Protein 6L2G (pdb70)

Nearest PDB structures (foldseek):
  6l2g-assembly1_C  TM=1.000E+00  e=7.480E-88  Aspergillus fumigatus A1163
  6bn2-assembly1_A-2  TM=9.651E-01  e=4.406E-56  Elizabethkingia anophelis NUHP1
  6arl-assembly1_B  TM=9.585E-01  e=3.674E-53  Aspergillus fumigatus Af293
  4o9a-assembly1_A  TM=9.532E-01  e=1.031E-50  Cupriavidus necator H16
  8gqj-assembly1_A  TM=9.612E-01  e=7.511E-50  Pseudomonas aeruginosa PAO1

Secondary structure (DSSP, 8-state):
-PPP-EEEEEEE---EETTSTTTTS-HHHHHHHHHHHHHHTT-S-GGGEEEEEEE-S--TTS-S-HHHHHHHTTT--TTSEEEEEE---HHHHHHHHHHHHHHTTS-SEEEEEEEEESTTPPEEE--GGGS-SSS-EEEB-SIIIIIIB-SSS-SBHHHHHHHHHHHTT--HHHHHHHHHHHHHHHHHHHHTTTTTTTB--EEE--SSS-EEE-S-SSTT---GGGGGGPPPSS--SS-----TTTBPPPEEEEEEEEEE-HHHHHHH-TT-TT-EEEEEEEEEE--GGGGGGHHHHHHHHHHHHHT--GGGEEEEEE--SBHHHHHHHHHHTT-TTSEESBTB-HHHH---HHHHHHHHHHHHHTT--TT-EEEEEEEETTTEEEEEEEEE-S--/----EEEEEEEE---EETTSTTTTS-HHHHHHHHHHHHHHHHT--GGGEEEEEEE-S--TTS-S-HHHHHHHHTT--TTSEEEEEE---HHHHHHHHHHHHHHTTS-SEEEEEEEEESTT--EEE--GGGS-SSS-EEEPBHIIIIIIB-SSS-SBHHHHHHHHHHHTT--HHHHHHHHHHHHHHHHHHHHTTTTTTTB--EEE--SS--EEE-S-SSTT---HHHHTTSPPSS--SS-----STTBPPBEEEEEEEEEEEHHHHHHH-TT-TT-EEEEEEEEEE--GGGGGGHHHHHHHHHHHHTT--GGGEEEEEE--SBHHHHHHHHHHHT-TTSEESBTB-HHHH-B-HHHHHHHHHHHHHTT--TT-EEEEEEEETTTEEEEEEEEE-S--/----EEEEEEEE---EETTSTTTTS-HHHHHHHHHHHHHHHHT--GGGEEEEEEE-S--TTS-S-HHHHHHHHTT--TTSEEEEEE---HHHHHHHHHHHHHHTTS-SEEEEEEEEESTT--EEE--GGGS-SSS-EEEB-SIIIIIIB-SSS-SBHHHHHHHHHHHTT--HHHHHHHHHHHHHHHHHHHHTTTTTTTB--EEEE-SS-EEEE-S-SSTT---HHHHTTPPPSS--SS-----SSSB---EEEEEEEEEEEHHHHHHH-SS-TT-EEEEEEEEEE--GGGGGGHHHHHHHHHHHHHT--GGGEEEEEE--SBHHHHHHHHHHTT-TTSEESTT--HHHH---HHHHHHHHHHHHHTTPPTT-EEEEEEEETTTEEEEEEEEE-S--/----EEE---EE---EETTSTTTTS-HHHHHHHHHHHHHHHH-S-GGGEEEEEEE-S--TTS-S-HHHHHHHHTT--TTSEEEEEE---HHHHHHHHHHHHHHTTS-SEEEEEEEEESTTPPEEE--GGGS-SSS-EEEB-SIIIIIIEETTTTEEHHHHHHHHHHHTT--HHHHHHHHHHHHHHHHHHHHTTTTTTTB--EEEE-SSSEEEE-S-SSSS---TTGGGTPPPSS-TTTT----TTTBPPPEEEEEEEEEEEHHHHHHH-TT-TT-EEEEEEEEEE--GGGGGGTHHHHHHHHHHHHT--GGGEEEEEE--SBHHHHHHHHHHHT-TTSEESTT--HHHH---HHHHHHHHHHHHHHT--TT-EEEEEEEETTTEEEEEEEEE-S--

B-factor: mean 67.39, std 19.97, range [35.02, 165.31]

Structure (mmCIF, N/CA/C/O backbone):
data_6L2G
#
_entry.id   6L2G
#
_cell.length_a   61.513
_cell.length_b   174.780
_cell.length_c   179.120
_cell.angle_alpha   90.000
_cell.angle_beta   90.000
_cell.angle_gamma   90.000
#
_symmetry.space_group_name_H-M   'P 21 21 21'
#
loop_
_entity.id
_entity.type
_entity.pdbx_description
1 polymer 'Acetyl-CoA-acetyltransferase, putative'
2 water water
#
loop_
_atom_site.group_PDB
_atom_site.id
_atom_site.type_symbol
_atom_site.label_atom_id
_atom_site.label_alt_id
_atom_site.label_comp_id
_atom_site.label_asym_id
_atom_site.label_entity_id
_atom_site.label_seq_id
_atom_site.pdbx_PDB_ins_code
_atom_site.Cartn_x
_atom_site.Cartn_y
_atom_site.Cartn_z
_atom_site.occupancy
_atom_site.B_iso_or_equiv
_atom_site.auth_seq_id
_atom_site.auth_comp_id
_atom_site.auth_asym_id
_atom_site.auth_atom_id
_atom_site.pdbx_PDB_model_num
ATOM 1 N N . GLU A 1 1 ? 19.095 43.370 7.744 1.00 83.85 36 GLU A N 1
ATOM 2 C CA . GLU A 1 1 ? 19.328 44.274 6.575 1.00 82.18 36 GLU A CA 1
ATOM 3 C C . GLU A 1 1 ? 19.683 43.392 5.366 1.00 73.19 36 GLU A C 1
ATOM 4 O O . GLU A 1 1 ? 20.839 43.410 4.916 1.00 69.97 36 GLU A O 1
ATOM 10 N N . ILE A 1 2 ? 18.708 42.605 4.896 1.00 69.77 37 ILE A N 1
ATOM 11 C CA . ILE A 1 2 ? 18.803 41.714 3.699 1.00 63.97 37 ILE A CA 1
ATOM 12 C C . ILE A 1 2 ? 19.052 42.585 2.462 1.00 70.37 37 ILE A C 1
ATOM 13 O O . ILE A 1 2 ? 18.156 43.398 2.147 1.00 71.73 37 ILE A O 1
ATOM 18 N N . GLN A 1 3 ? 20.201 42.398 1.794 1.00 64.35 38 GLN A N 1
ATOM 19 C CA . GLN A 1 3 ? 20.617 43.139 0.570 1.00 70.92 38 GLN A CA 1
ATOM 20 C C . GLN A 1 3 ? 19.922 42.531 -0.664 1.00 62.80 38 GLN A C 1
ATOM 21 O O . GLN A 1 3 ? 19.372 41.418 -0.550 1.00 57.23 38 GLN A O 1
ATOM 27 N N . GLU A 1 4 ? 19.938 43.265 -1.783 1.00 60.80 39 GLU A N 1
ATOM 28 C CA . GLU A 1 4 ? 19.411 42.858 -3.111 1.00 67.43 39 GLU A CA 1
ATOM 29 C C . GLU A 1 4 ? 20.565 42.304 -3.952 1.00 66.06 39 GLU A C 1
ATOM 30 O O . GLU A 1 4 ? 21.707 42.751 -3.749 1.00 62.48 39 GLU A O 1
ATOM 36 N N . ALA A 1 5 ? 20.279 41.379 -4.873 1.00 63.02 40 ALA A N 1
ATOM 37 C CA . ALA A 1 5 ? 21.295 40.732 -5.732 1.00 58.89 40 ALA A CA 1
ATOM 38 C C . ALA A 1 5 ? 20.922 40.944 -7.196 1.00 56.99 40 ALA A C 1
ATOM 39 O O . ALA A 1 5 ? 19.757 40.737 -7.541 1.00 57.31 40 ALA A O 1
ATOM 41 N N . TYR A 1 6 ? 21.916 41.298 -8.011 1.00 58.00 41 TYR A N 1
ATOM 42 C CA . TYR A 1 6 ? 21.766 41.706 -9.427 1.00 61.98 41 TYR A CA 1
ATOM 43 C C . TYR A 1 6 ? 22.535 40.739 -10.329 1.00 56.98 41 TYR A C 1
ATOM 44 O O . TYR A 1 6 ? 23.683 40.401 -10.031 1.00 57.01 41 TYR A O 1
ATOM 53 N N . ILE A 1 7 ? 21.903 40.296 -11.410 1.00 58.75 42 ILE A N 1
ATOM 54 C CA . ILE A 1 7 ? 22.596 39.578 -12.514 1.00 56.12 42 ILE A CA 1
ATOM 55 C C . ILE A 1 7 ? 23.249 40.650 -13.384 1.00 58.73 42 ILE A C 1
ATOM 56 O O . ILE A 1 7 ? 22.511 41.536 -13.861 1.00 62.48 42 ILE A O 1
ATOM 61 N N . LEU A 1 8 ? 24.574 40.599 -13.532 1.00 52.04 43 LEU A N 1
ATOM 62 C CA . LEU A 1 8 ? 25.349 41.630 -14.260 1.00 51.14 43 LEU A CA 1
ATOM 63 C C . LEU A 1 8 ? 25.561 41.177 -15.710 1.00 52.90 43 LEU A C 1
ATOM 64 O O . LEU A 1 8 ? 25.712 42.064 -16.580 1.00 58.39 43 LEU A O 1
ATOM 69 N N . SER A 1 9 ? 25.526 39.866 -15.965 1.00 50.68 44 SER A N 1
ATOM 70 C CA . SER A 1 9 ? 25.998 39.234 -17.227 1.00 50.19 44 SER A CA 1
ATOM 71 C C . SER A 1 9 ? 25.680 37.742 -17.209 1.00 48.69 44 SER A C 1
ATOM 72 O O . SER A 1 9 ? 25.498 37.183 -16.110 1.00 45.95 44 SER A O 1
ATOM 75 N N . GLY A 1 10 ? 25.654 37.140 -18.392 1.00 52.73 45 GLY A N 1
ATOM 76 C CA . GLY A 1 10 ? 25.185 35.760 -18.627 1.00 54.65 45 GLY A CA 1
ATOM 77 C C . GLY A 1 10 ? 25.771 35.210 -19.916 1.00 52.77 45 GLY A C 1
ATOM 78 O O . GLY A 1 10 ? 25.786 35.946 -20.929 1.00 57.65 45 GLY A O 1
ATOM 79 N N . ALA A 1 11 ? 26.269 33.979 -19.899 1.00 46.94 46 ALA A N 1
ATOM 80 C CA . ALA A 1 11 ? 26.793 33.317 -21.109 1.00 45.45 46 ALA A CA 1
ATOM 81 C C . ALA A 1 11 ? 26.533 31.821 -21.023 1.00 47.93 46 ALA A C 1
ATOM 82 O O . ALA A 1 11 ? 26.300 31.325 -19.917 1.00 51.40 46 ALA A O 1
ATOM 84 N N . ARG A 1 12 ? 26.571 31.153 -22.173 1.00 48.70 47 ARG A N 1
ATOM 85 C CA . ARG A 1 12 ? 26.439 29.687 -22.297 1.00 45.45 47 ARG A CA 1
ATOM 86 C C . ARG A 1 12 ? 27.267 29.208 -23.482 1.00 48.18 47 ARG A C 1
ATOM 87 O O . ARG A 1 12 ? 27.345 29.908 -24.483 1.00 49.64 47 ARG A O 1
ATOM 95 N N . THR A 1 13 ? 27.849 28.024 -23.359 1.00 47.37 48 THR A N 1
ATOM 96 C CA . THR A 1 13 ? 28.418 27.302 -24.502 1.00 45.06 48 THR A CA 1
ATOM 97 C C . THR A 1 13 ? 27.286 27.092 -25.486 1.00 44.39 48 THR A C 1
ATOM 98 O O . THR A 1 13 ? 26.131 27.273 -25.155 1.00 46.97 48 THR A O 1
ATOM 102 N N . PRO A 1 14 ? 27.588 26.695 -26.725 1.00 45.59 49 PRO A N 1
ATOM 103 C CA . PRO A 1 14 ? 26.610 25.982 -27.526 1.00 49.15 49 PRO A CA 1
ATOM 104 C C . PRO A 1 14 ? 26.242 24.701 -26.773 1.00 50.23 49 PRO A C 1
ATOM 105 O O . PRO A 1 14 ? 27.025 24.240 -25.944 1.00 48.66 49 PRO A O 1
ATOM 109 N N . THR A 1 15 ? 25.077 24.156 -27.097 1.00 48.40 50 THR A N 1
ATOM 110 C CA . THR A 1 15 ? 24.618 22.840 -26.606 1.00 47.60 50 THR A CA 1
ATOM 111 C C . THR A 1 15 ? 24.932 21.809 -27.687 1.00 46.76 50 THR A C 1
ATOM 112 O O . THR A 1 15 ? 24.348 21.870 -28.787 1.00 50.21 50 THR A O 1
ATOM 116 N N . ALA A 1 16 ? 25.885 20.939 -27.407 1.00 42.07 51 ALA A N 1
ATOM 117 C CA . ALA A 1 16 ? 26.392 19.950 -28.369 1.00 42.81 51 ALA A CA 1
ATOM 118 C C . ALA A 1 16 ? 25.612 18.652 -28.179 1.00 46.08 51 ALA A C 1
ATOM 119 O O . ALA A 1 16 ? 25.137 18.408 -27.058 1.00 49.46 51 ALA A O 1
ATOM 121 N N . LYS A 1 17 ? 25.452 17.857 -29.228 1.00 46.12 52 LYS A N 1
ATOM 122 C CA . LYS A 1 17 ? 24.718 16.578 -29.104 1.00 52.57 52 LYS A CA 1
ATOM 123 C C . LYS A 1 17 ? 25.573 15.583 -28.307 1.00 52.05 52 LYS A C 1
ATOM 124 O O . LYS A 1 17 ? 26.799 15.747 -28.188 1.00 55.81 52 LYS A O 1
ATOM 130 N N . PHE A 1 18 ? 24.895 14.577 -27.780 1.00 48.02 53 PHE A N 1
ATOM 131 C CA . PHE A 1 18 ? 25.464 13.371 -27.148 1.00 48.41 53 PHE A CA 1
ATOM 132 C C . PHE A 1 18 ? 26.441 12.684 -28.108 1.00 47.94 53 PHE A C 1
ATOM 133 O O . PHE A 1 18 ? 26.082 12.394 -29.267 1.00 50.11 53 PHE A O 1
ATOM 141 N N . ASN A 1 19 ? 27.643 12.387 -27.627 1.00 45.89 54 ASN A N 1
ATOM 142 C CA . ASN A 1 19 ? 28.718 11.744 -28.433 1.00 46.87 54 ASN A CA 1
ATOM 143 C C . ASN A 1 19 ? 29.040 12.614 -29.656 1.00 48.45 54 ASN A C 1
ATOM 144 O O . ASN A 1 19 ? 29.267 12.042 -30.727 1.00 57.04 54 ASN A O 1
ATOM 149 N N . GLY A 1 20 ? 29.094 13.944 -29.486 1.00 48.65 55 GLY A N 1
ATOM 150 C CA . GLY A 1 20 ? 29.359 14.915 -30.567 1.00 42.72 55 GLY A CA 1
ATOM 151 C C . GLY A 1 20 ? 30.603 15.777 -30.316 1.00 47.97 55 GLY A C 1
ATOM 152 O O . GLY A 1 20 ? 31.679 15.268 -29.843 1.00 39.74 55 GLY A O 1
ATOM 153 N N . SER A 1 21 ? 30.467 17.061 -30.637 1.00 43.18 56 SER A N 1
ATOM 154 C CA . SER A 1 21 ? 31.548 18.072 -30.642 1.00 49.52 56 SER A CA 1
ATOM 155 C C . SER A 1 21 ? 32.328 18.134 -29.324 1.00 47.46 56 SER A C 1
ATOM 156 O O . SER A 1 21 ? 33.471 18.611 -29.375 1.00 56.64 56 SER A O 1
ATOM 159 N N . PHE A 1 22 ? 31.751 17.737 -28.185 1.00 48.60 57 PHE A N 1
ATOM 160 C CA . PHE A 1 22 ? 32.366 17.990 -26.856 1.00 45.47 57 PHE A CA 1
ATOM 161 C C . PHE A 1 22 ? 32.774 16.695 -26.141 1.00 45.67 57 PHE A C 1
ATOM 162 O O . PHE A 1 22 ? 33.127 16.825 -24.967 1.00 56.22 57 PHE A O 1
ATOM 170 N N . VAL A 1 23 ? 32.821 15.524 -26.792 1.00 46.05 58 VAL A N 1
ATOM 171 C CA . VAL A 1 23 ? 33.236 14.257 -26.109 1.00 51.45 58 VAL A CA 1
ATOM 172 C C . VAL A 1 23 ? 34.582 14.449 -25.423 1.00 47.39 58 VAL A C 1
ATOM 173 O O . VAL A 1 23 ? 34.777 13.773 -24.412 1.00 55.07 58 VAL A O 1
ATOM 177 N N . SER A 1 24 ? 35.470 15.281 -25.982 1.00 44.94 59 SER A N 1
ATOM 178 C CA . SER A 1 24 ? 36.862 15.520 -25.499 1.00 48.00 59 SER A CA 1
ATOM 179 C C . SER A 1 24 ? 36.903 16.598 -24.417 1.00 48.88 59 SER A C 1
ATOM 180 O O . SER A 1 24 ? 37.925 16.685 -23.736 1.00 51.07 59 SER A O 1
ATOM 183 N N . VAL A 1 25 ? 35.835 17.382 -24.252 1.00 53.81 60 VAL A N 1
ATOM 184 C CA . VAL A 1 25 ? 35.813 18.572 -23.352 1.00 50.34 60 VAL A CA 1
ATOM 185 C C . VAL A 1 25 ? 35.024 18.234 -22.088 1.00 47.80 60 VAL A C 1
ATOM 186 O O . VAL A 1 25 ? 33.791 18.116 -22.159 1.00 52.02 60 VAL A O 1
ATOM 190 N N . SER A 1 26 ? 35.705 18.165 -20.952 1.00 47.60 61 SER A N 1
ATOM 191 C CA . SER A 1 26 ? 35.091 17.831 -19.642 1.00 46.53 61 SER A CA 1
ATOM 192 C C . SER A 1 26 ? 34.147 18.970 -19.219 1.00 49.48 61 SER A C 1
ATOM 193 O O . SER A 1 26 ? 34.360 20.120 -19.663 1.00 52.56 61 SER A O 1
ATOM 196 N N . ALA A 1 27 ? 33.156 18.663 -18.378 1.00 45.77 62 ALA A N 1
ATOM 197 C CA . ALA A 1 27 ? 32.102 19.603 -17.936 1.00 42.23 62 ALA A CA 1
ATOM 198 C C . ALA A 1 27 ? 32.730 20.855 -17.338 1.00 46.29 62 ALA A C 1
ATOM 199 O O . ALA A 1 27 ? 32.215 21.963 -17.542 1.00 49.41 62 ALA A O 1
ATOM 201 N N . PRO A 1 28 ? 33.831 20.758 -16.555 1.00 44.80 63 PRO A N 1
ATOM 202 C CA . PRO A 1 28 ? 34.417 21.958 -15.970 1.00 43.26 63 PRO A CA 1
ATOM 203 C C . PRO A 1 28 ? 35.175 22.762 -17.035 1.00 44.04 63 PRO A C 1
ATOM 204 O O . PRO A 1 28 ? 35.278 23.959 -16.851 1.00 48.08 63 PRO A O 1
ATOM 208 N N . GLU A 1 29 ? 35.627 22.139 -18.129 1.00 43.33 64 GLU A N 1
ATOM 209 C CA . GLU A 1 29 ? 36.330 22.887 -19.213 1.00 45.39 64 GLU A CA 1
ATOM 210 C C . GLU A 1 29 ? 35.278 23.753 -19.916 1.00 44.95 64 GLU A C 1
ATOM 211 O O . GLU A 1 29 ? 35.535 24.959 -20.119 1.00 45.64 64 GLU A O 1
ATOM 217 N N . LEU A 1 30 ? 34.122 23.154 -20.209 1.00 46.50 65 LEU A N 1
ATOM 218 C CA . LEU A 1 30 ? 32.912 23.835 -20.730 1.00 45.96 65 LEU A CA 1
ATOM 219 C C . LEU A 1 30 ? 32.496 24.916 -19.736 1.00 44.56 65 LEU A C 1
ATOM 220 O O . LEU A 1 30 ? 32.155 26.021 -20.180 1.00 42.47 65 LEU A O 1
ATOM 225 N N . GLY A 1 31 ? 32.507 24.598 -18.439 1.00 47.13 66 GLY A N 1
ATOM 226 C CA . GLY A 1 31 ? 32.144 25.562 -17.382 1.00 48.63 66 GLY A CA 1
ATOM 227 C C . GLY A 1 31 ? 33.016 26.799 -17.463 1.00 49.50 66 GLY A C 1
ATOM 228 O O . GLY A 1 31 ? 32.486 27.945 -17.482 1.00 51.63 66 GLY A O 1
ATOM 229 N N . ALA A 1 32 ? 34.321 26.570 -17.542 1.00 48.01 67 ALA A N 1
ATOM 230 C CA . ALA A 1 32 ? 35.352 27.629 -17.617 1.00 50.94 67 ALA A CA 1
ATOM 231 C C . ALA A 1 32 ? 35.080 28.534 -18.828 1.00 50.39 67 ALA A C 1
ATOM 232 O O . ALA A 1 32 ? 35.306 29.747 -18.721 1.00 47.95 67 ALA A O 1
ATOM 234 N N . VAL A 1 33 ? 34.593 27.988 -19.939 1.00 50.84 68 VAL A N 1
ATOM 235 C CA . VAL A 1 33 ? 34.359 28.813 -21.159 1.00 53.17 68 VAL A CA 1
ATOM 236 C C . VAL A 1 33 ? 33.178 29.757 -20.901 1.00 54.97 68 VAL A C 1
ATOM 237 O O . VAL A 1 33 ? 33.276 30.921 -21.285 1.00 54.58 68 VAL A O 1
ATOM 241 N N . ALA A 1 34 ? 32.096 29.272 -20.290 1.00 55.95 69 ALA A N 1
ATOM 242 C CA . ALA A 1 34 ? 30.911 30.096 -19.965 1.00 53.12 69 ALA A CA 1
ATOM 243 C C . ALA A 1 34 ? 31.299 31.112 -18.885 1.00 55.30 69 ALA A C 1
ATOM 244 O O . ALA A 1 34 ? 30.913 32.295 -19.011 1.00 59.02 69 ALA A O 1
ATOM 246 N N . ILE A 1 35 ? 32.076 30.691 -17.882 1.00 52.95 70 ILE A N 1
ATOM 247 C CA . ILE A 1 35 ? 32.516 31.615 -16.803 1.00 51.00 70 ILE A CA 1
ATOM 248 C C . ILE A 1 35 ? 33.409 32.719 -17.391 1.00 58.37 70 ILE A C 1
ATOM 249 O O . ILE A 1 35 ? 33.104 33.888 -17.122 1.00 56.33 70 ILE A O 1
ATOM 254 N N . LYS A 1 36 ? 34.469 32.366 -18.134 1.00 57.53 71 LYS A N 1
ATOM 255 C CA . LYS A 1 36 ? 35.410 33.335 -18.762 1.00 60.21 71 LYS A CA 1
ATOM 256 C C . LYS A 1 36 ? 34.596 34.445 -19.420 1.00 55.47 71 LYS A C 1
ATOM 257 O O . LYS A 1 36 ? 34.897 35.619 -19.173 1.00 62.17 71 LYS A O 1
ATOM 263 N N . SER A 1 37 ? 33.572 34.065 -20.180 1.00 53.00 72 SER A N 1
ATOM 264 C CA . SER A 1 37 ? 32.729 34.974 -21.001 1.00 55.23 72 SER A CA 1
ATOM 265 C C . SER A 1 37 ? 31.860 35.869 -20.108 1.00 56.04 72 SER A C 1
ATOM 266 O O . SER A 1 37 ? 31.759 37.065 -20.385 1.00 59.17 72 SER A O 1
ATOM 269 N N . ALA A 1 38 ? 31.221 35.285 -19.102 1.00 53.76 73 ALA A N 1
ATOM 270 C CA . ALA A 1 38 ? 30.349 35.994 -18.144 1.00 56.27 73 ALA A CA 1
ATOM 271 C C . ALA A 1 38 ? 31.143 37.054 -17.364 1.00 54.67 73 ALA A C 1
ATOM 272 O O . ALA A 1 38 ? 30.590 38.128 -17.154 1.00 52.67 73 ALA A O 1
ATOM 274 N N . VAL A 1 39 ? 32.373 36.769 -16.917 1.00 54.66 74 VAL A N 1
ATOM 275 C CA . VAL A 1 39 ? 33.136 37.730 -16.068 1.00 61.64 74 VAL A CA 1
ATOM 276 C C . VAL A 1 39 ? 33.595 38.860 -16.989 1.00 61.07 74 VAL A C 1
ATOM 277 O O . VAL A 1 39 ? 33.371 40.024 -16.658 1.00 62.50 74 VAL A O 1
ATOM 281 N N . SER A 1 40 ? 34.154 38.504 -18.135 1.00 59.78 75 SER A N 1
ATOM 282 C CA . SER A 1 40 ? 34.571 39.454 -19.187 1.00 60.44 75 SER A CA 1
ATOM 283 C C . SER A 1 40 ? 33.400 40.417 -19.481 1.00 56.99 75 SER A C 1
ATOM 284 O O . SER A 1 40 ? 33.599 41.610 -19.352 1.00 63.55 75 SER A O 1
ATOM 287 N N . LYS A 1 41 ? 32.196 39.927 -19.765 1.00 54.64 76 LYS A N 1
ATOM 288 C CA . LYS A 1 41 ? 31.028 40.776 -20.140 1.00 57.39 76 LYS A CA 1
ATOM 289 C C . LYS A 1 41 ? 30.448 41.526 -18.928 1.00 61.07 76 LYS A C 1
ATOM 290 O O . LYS A 1 41 ? 29.558 42.373 -19.141 1.00 62.39 76 LYS A O 1
ATOM 296 N N . SER A 1 42 ? 30.883 41.235 -17.700 1.00 58.46 77 SER A N 1
ATOM 297 C CA . SER A 1 42 ? 30.272 41.830 -16.482 1.00 57.33 77 SER A CA 1
ATOM 298 C C . SER A 1 42 ? 30.822 43.245 -16.239 1.00 60.81 77 SER A C 1
ATOM 299 O O . SER A 1 42 ? 30.122 44.063 -15.600 1.00 57.91 77 SER A O 1
ATOM 302 N N . GLY A 1 43 ? 32.045 43.520 -16.694 1.00 63.38 78 GLY A N 1
ATOM 303 C CA . GLY A 1 43 ? 32.733 44.795 -16.419 1.00 68.59 78 GLY A CA 1
ATOM 304 C C . GLY A 1 43 ? 33.227 44.909 -14.985 1.00 68.79 78 GLY A C 1
ATOM 305 O O . GLY A 1 43 ? 33.800 45.954 -14.646 1.00 79.86 78 GLY A O 1
ATOM 306 N N . VAL A 1 44 ? 33.025 43.883 -14.159 1.00 69.83 79 VAL A N 1
ATOM 307 C CA . VAL A 1 44 ? 33.484 43.860 -12.741 1.00 64.77 79 VAL A CA 1
ATOM 308 C C . VAL A 1 44 ? 34.942 43.415 -12.732 1.00 68.58 79 VAL A C 1
ATOM 309 O O . VAL A 1 44 ? 35.301 42.449 -13.396 1.00 76.39 79 VAL A O 1
ATOM 313 N N . PRO A 1 45 ? 35.837 44.088 -11.981 1.00 71.74 80 PRO A N 1
ATOM 314 C CA . PRO A 1 45 ? 37.189 43.569 -11.790 1.00 80.55 80 PRO A CA 1
ATOM 315 C C . PRO A 1 45 ? 37.147 42.167 -11.156 1.00 79.56 80 PRO A C 1
ATOM 316 O O . PRO A 1 45 ? 36.428 41.957 -10.176 1.00 68.40 80 PRO A O 1
ATOM 320 N N . VAL A 1 46 ? 37.941 41.258 -11.724 1.00 79.53 81 VAL A N 1
ATOM 321 C CA . VAL A 1 46 ? 37.949 39.795 -11.433 1.00 79.53 81 VAL A CA 1
ATOM 322 C C . VAL A 1 46 ? 38.237 39.556 -9.947 1.00 75.84 81 VAL A C 1
ATOM 323 O O . VAL A 1 46 ? 37.852 38.479 -9.453 1.00 82.34 81 VAL A O 1
ATOM 327 N N . GLU A 1 47 ? 38.902 40.491 -9.262 1.00 72.03 82 GLU A N 1
ATOM 328 C CA . GLU A 1 47 ? 39.314 40.308 -7.844 1.00 73.13 82 GLU A CA 1
ATOM 329 C C . GLU A 1 47 ? 38.124 40.558 -6.913 1.00 66.93 82 GLU A C 1
ATOM 330 O O . GLU A 1 47 ? 38.251 40.206 -5.740 1.00 74.39 82 GLU A O 1
ATOM 336 N N . LYS A 1 48 ? 37.005 41.105 -7.391 1.00 64.33 83 LYS A N 1
ATOM 337 C CA . LYS A 1 48 ? 35.841 41.389 -6.504 1.00 68.76 83 LYS A CA 1
ATOM 338 C C . LYS A 1 48 ? 34.885 40.185 -6.410 1.00 63.71 83 LYS A C 1
ATOM 339 O O . LYS A 1 48 ? 34.053 40.187 -5.472 1.00 56.77 83 LYS A O 1
ATOM 345 N N . ILE A 1 49 ? 35.040 39.190 -7.300 1.00 60.43 84 ILE A N 1
ATOM 346 C CA . ILE A 1 49 ? 34.282 37.896 -7.361 1.00 55.41 84 ILE A CA 1
ATOM 347 C C . ILE A 1 49 ? 34.898 36.906 -6.374 1.00 52.92 84 ILE A C 1
ATOM 348 O O . ILE A 1 49 ? 36.060 36.538 -6.596 1.00 53.91 84 ILE A O 1
ATOM 353 N N . THR A 1 50 ? 34.174 36.480 -5.334 1.00 50.27 85 THR A N 1
ATOM 354 C CA . THR A 1 50 ? 34.796 35.692 -4.234 1.00 50.78 85 THR A CA 1
ATOM 355 C C . THR A 1 50 ? 34.340 34.230 -4.230 1.00 52.79 85 THR A C 1
ATOM 356 O O . THR A 1 50 ? 34.942 33.475 -3.480 1.00 59.69 85 THR A O 1
ATOM 360 N N . ASP A 1 51 ? 33.349 33.827 -5.029 1.00 52.61 86 ASP A N 1
ATOM 361 C CA . ASP A 1 51 ? 32.784 32.451 -4.967 1.00 55.54 86 ASP A CA 1
ATOM 362 C C . ASP A 1 51 ? 32.266 32.016 -6.348 1.00 54.31 86 ASP A C 1
ATOM 363 O O . ASP A 1 51 ? 31.695 32.837 -7.099 1.00 53.23 86 ASP A O 1
ATOM 368 N N . VAL A 1 52 ? 32.443 30.743 -6.661 1.00 51.37 87 VAL A N 1
ATOM 369 C CA . VAL A 1 52 ? 31.910 30.110 -7.894 1.00 50.97 87 VAL A CA 1
ATOM 370 C C . VAL A 1 52 ? 31.085 28.907 -7.463 1.00 49.79 87 VAL A C 1
ATOM 371 O O . VAL A 1 52 ? 31.664 27.982 -6.886 1.00 45.74 87 VAL A O 1
ATOM 375 N N . TYR A 1 53 ? 29.794 28.927 -7.762 1.00 49.34 88 TYR A N 1
ATOM 376 C CA . TYR A 1 53 ? 28.855 27.829 -7.451 1.00 46.15 88 TYR A CA 1
ATOM 377 C C . TYR A 1 53 ? 28.377 27.270 -8.783 1.00 40.95 88 TYR A C 1
ATOM 378 O O . TYR A 1 53 ? 27.672 27.971 -9.489 1.00 42.20 88 TYR A O 1
ATOM 387 N N . MET A 1 54 ? 28.770 26.050 -9.122 1.00 43.46 89 MET A N 1
ATOM 388 C CA . MET A 1 54 ? 28.318 25.398 -10.374 1.00 43.78 89 MET A CA 1
ATOM 389 C C . MET A 1 54 ? 27.456 24.167 -10.076 1.00 41.84 89 MET A C 1
ATOM 390 O O . MET A 1 54 ? 27.848 23.330 -9.271 1.00 47.03 89 MET A O 1
ATOM 395 N N . GLY A 1 55 ? 26.314 24.073 -10.744 1.00 40.11 90 GLY A N 1
ATOM 396 C CA . GLY A 1 55 ? 25.511 22.842 -10.812 1.00 39.74 90 GLY A CA 1
ATOM 397 C C . GLY A 1 55 ? 26.167 21.807 -11.700 1.00 39.51 90 GLY A C 1
ATOM 398 O O . GLY A 1 55 ? 26.776 22.189 -12.697 1.00 35.78 90 GLY A O 1
ATOM 399 N N . ASN A 1 56 ? 25.998 20.537 -11.346 1.00 41.38 91 ASN A N 1
ATOM 400 C CA . ASN A 1 56 ? 26.605 19.374 -12.026 1.00 41.42 91 ASN A CA 1
ATOM 401 C C . ASN A 1 56 ? 25.997 18.103 -11.433 1.00 41.63 91 ASN A C 1
ATOM 402 O O . ASN A 1 56 ? 26.275 17.811 -10.252 1.00 40.12 91 ASN A O 1
ATOM 407 N N . VAL A 1 57 ? 25.180 17.373 -12.189 1.00 40.54 92 VAL A N 1
ATOM 408 C CA . VAL A 1 57 ? 24.388 16.276 -11.558 1.00 45.78 92 VAL A CA 1
ATOM 409 C C . VAL A 1 57 ? 25.174 14.961 -11.605 1.00 38.83 92 VAL A C 1
ATOM 410 O O . VAL A 1 57 ? 25.050 14.203 -10.668 1.00 46.56 92 VAL A O 1
ATOM 414 N N . LEU A 1 58 ? 25.947 14.706 -12.647 1.00 39.92 93 LEU A N 1
ATOM 415 C CA . LEU A 1 58 ? 26.665 13.432 -12.845 1.00 37.17 93 LEU A CA 1
ATOM 416 C C . LEU A 1 58 ? 28.175 13.727 -12.748 1.00 41.49 93 LEU A C 1
ATOM 417 O O . LEU A 1 58 ? 28.826 13.950 -13.805 1.00 38.50 93 LEU A O 1
ATOM 422 N N . GLN A 1 59 ? 28.694 13.688 -11.513 1.00 37.02 94 GLN A N 1
ATOM 423 C CA . GLN A 1 59 ? 30.065 14.079 -11.086 1.00 39.01 94 GLN A CA 1
ATOM 424 C C . GLN A 1 59 ? 31.080 12.946 -11.295 1.00 41.58 94 GLN A C 1
ATOM 425 O O . GLN A 1 59 ? 32.291 13.225 -11.217 1.00 46.30 94 GLN A O 1
ATOM 431 N N . GLY A 1 60 ? 30.630 11.744 -11.640 1.00 45.99 95 GLY A N 1
ATOM 432 C CA . GLY A 1 60 ? 31.509 10.568 -11.801 1.00 48.29 95 GLY A CA 1
ATOM 433 C C . GLY A 1 60 ? 32.617 10.826 -12.810 1.00 49.70 95 GLY A C 1
ATOM 434 O O . GLY A 1 60 ? 32.288 11.191 -13.969 1.00 47.88 95 GLY A O 1
ATOM 435 N N . ALA A 1 61 ? 33.877 10.653 -12.377 1.00 48.12 96 ALA A N 1
ATOM 436 C CA . ALA A 1 61 ? 35.112 10.745 -13.198 1.00 45.25 96 ALA A CA 1
ATOM 437 C C . ALA A 1 61 ? 35.322 12.185 -13.684 1.00 42.20 96 ALA A C 1
ATOM 438 O O . ALA A 1 61 ? 36.180 12.384 -14.527 1.00 37.95 96 ALA A O 1
ATOM 440 N N . VAL A 1 62 ? 34.646 13.172 -13.108 1.00 43.74 97 VAL A N 1
ATOM 441 C CA . VAL A 1 62 ? 34.904 14.602 -13.452 1.00 44.84 97 VAL A CA 1
ATOM 442 C C . VAL A 1 62 ? 36.165 15.063 -12.712 1.00 47.38 97 VAL A C 1
ATOM 443 O O . VAL A 1 62 ? 36.790 16.100 -13.111 1.00 41.32 97 VAL A O 1
ATOM 447 N N . GLY A 1 63 ? 36.536 14.313 -11.671 1.00 45.11 98 GLY A N 1
ATOM 448 C CA . GLY A 1 63 ? 37.717 14.605 -10.852 1.00 44.32 98 GLY A CA 1
ATOM 449 C C . GLY A 1 63 ? 37.309 15.457 -9.677 1.00 43.09 98 GLY A C 1
ATOM 450 O O . GLY A 1 63 ? 36.137 15.844 -9.609 1.00 48.05 98 GLY A O 1
ATOM 451 N N . GLN A 1 64 ? 38.256 15.781 -8.811 1.00 43.83 99 GLN A N 1
ATOM 452 C CA . GLN A 1 64 ? 37.976 16.451 -7.522 1.00 44.60 99 GLN A CA 1
ATOM 453 C C . GLN A 1 64 ? 37.359 17.816 -7.803 1.00 40.24 99 GLN A C 1
ATOM 454 O O . GLN A 1 64 ? 37.717 18.446 -8.809 1.00 51.19 99 GLN A O 1
ATOM 460 N N . ALA A 1 65 ? 36.399 18.180 -6.974 1.00 37.73 100 ALA A N 1
ATOM 461 C CA . ALA A 1 65 ? 35.777 19.509 -6.857 1.00 36.56 100 ALA A CA 1
ATOM 462 C C . ALA A 1 65 ? 35.495 20.088 -8.236 1.00 37.90 100 ALA A C 1
ATOM 463 O O . ALA A 1 65 ? 36.136 21.046 -8.648 1.00 43.57 100 ALA A O 1
ATOM 465 N N . PRO A 1 66 ? 34.510 19.535 -8.982 1.00 38.04 101 PRO A N 1
ATOM 466 C CA . PRO A 1 66 ? 34.219 20.000 -10.332 1.00 36.89 101 PRO A CA 1
ATOM 467 C C . PRO A 1 66 ? 34.089 21.525 -10.459 1.00 43.13 101 PRO A C 1
ATOM 468 O O . PRO A 1 66 ? 34.637 22.063 -11.420 1.00 41.30 101 PRO A O 1
ATOM 472 N N . ALA A 1 67 ? 33.409 22.203 -9.525 1.00 45.56 102 ALA A N 1
ATOM 473 C CA . ALA A 1 67 ? 33.213 23.673 -9.602 1.00 46.85 102 ALA A CA 1
ATOM 474 C C . ALA A 1 67 ? 34.575 24.367 -9.446 1.00 49.24 102 ALA A C 1
ATOM 475 O O . ALA A 1 67 ? 34.792 25.449 -10.067 1.00 45.19 102 ALA A O 1
ATOM 477 N N . ARG A 1 68 ? 35.466 23.772 -8.646 1.00 47.29 103 ARG A N 1
ATOM 478 C CA . ARG A 1 68 ? 36.819 24.340 -8.391 1.00 49.43 103 ARG A CA 1
ATOM 479 C C . ARG A 1 68 ? 37.592 24.284 -9.710 1.00 49.28 103 ARG A C 1
ATOM 480 O O . ARG A 1 68 ? 38.219 25.309 -10.062 1.00 46.68 103 ARG A O 1
ATOM 488 N N . GLN A 1 69 ? 37.483 23.170 -10.443 1.00 44.22 104 GLN A N 1
ATOM 489 C CA . GLN A 1 69 ? 38.166 23.011 -11.748 1.00 46.17 104 GLN A CA 1
ATOM 490 C C . GLN A 1 69 ? 37.669 24.058 -12.755 1.00 49.63 104 GLN A C 1
ATOM 491 O O . GLN A 1 69 ? 38.532 24.640 -13.464 1.00 48.01 104 GLN A O 1
ATOM 497 N N . ALA A 1 70 ? 36.344 24.246 -12.858 1.00 47.89 105 ALA A N 1
ATOM 498 C CA . ALA A 1 70 ? 35.702 25.300 -13.683 1.00 47.12 105 ALA A CA 1
ATOM 499 C C . ALA A 1 70 ? 36.309 26.664 -13.331 1.00 51.59 105 ALA A C 1
ATOM 500 O O . ALA A 1 70 ? 36.674 27.408 -14.273 1.00 60.22 105 ALA A O 1
ATOM 502 N N . SER A 1 71 ? 36.451 26.968 -12.036 1.00 47.67 106 SER A N 1
ATOM 503 C CA . SER A 1 71 ? 36.935 28.286 -11.554 1.00 50.20 106 SER A CA 1
ATOM 504 C C . SER A 1 71 ? 38.407 28.452 -11.965 1.00 50.33 106 SER A C 1
ATOM 505 O O . SER A 1 71 ? 38.752 29.468 -12.554 1.00 54.79 106 SER A O 1
ATOM 508 N N . MET A 1 72 ? 39.234 27.438 -11.745 1.00 49.89 107 MET A N 1
ATOM 509 C CA . MET A 1 72 ? 40.682 27.498 -12.058 1.00 46.98 107 MET A CA 1
ATOM 510 C C . MET A 1 72 ? 40.876 27.528 -13.579 1.00 47.19 107 MET A C 1
ATOM 511 O O . MET A 1 72 ? 41.517 28.454 -14.055 1.00 54.87 107 MET A O 1
ATOM 516 N N . PHE A 1 73 ? 40.298 26.606 -14.337 1.00 52.58 108 PHE A N 1
ATOM 517 C CA . PHE A 1 73 ? 40.392 26.606 -15.821 1.00 52.32 108 PHE A CA 1
ATOM 518 C C . PHE A 1 73 ? 39.834 27.907 -16.428 1.00 54.74 108 PHE A C 1
ATOM 519 O O . PHE A 1 73 ? 40.027 28.099 -17.653 1.00 47.90 108 PHE A O 1
ATOM 527 N N . ALA A 1 74 ? 39.125 28.745 -15.652 1.00 54.26 109 ALA A N 1
ATOM 528 C CA . ALA A 1 74 ? 38.622 30.066 -16.111 1.00 52.93 109 ALA A CA 1
ATOM 529 C C . ALA A 1 74 ? 39.653 31.175 -15.850 1.00 51.29 109 ALA A C 1
ATOM 530 O O . ALA A 1 74 ? 39.415 32.291 -16.292 1.00 58.23 109 ALA A O 1
ATOM 532 N N . GLY A 1 75 ? 40.752 30.887 -15.161 1.00 50.23 110 GLY A N 1
ATOM 533 C CA . GLY A 1 75 ? 41.772 31.885 -14.801 1.00 48.95 110 GLY A CA 1
ATOM 534 C C . GLY A 1 75 ? 41.415 32.647 -13.535 1.00 55.45 110 GLY A C 1
ATOM 535 O O . GLY A 1 75 ? 42.115 33.627 -13.222 1.00 53.80 110 GLY A O 1
ATOM 536 N N . LEU A 1 76 ? 40.390 32.225 -12.787 1.00 54.45 111 LEU A N 1
ATOM 537 C CA . LEU A 1 76 ? 40.047 32.894 -11.502 1.00 53.64 111 LEU A CA 1
ATOM 538 C C . LEU A 1 76 ? 41.122 32.561 -10.456 1.00 58.98 111 LEU A C 1
ATOM 539 O O . LEU A 1 76 ? 41.780 31.503 -10.546 1.00 54.00 111 LEU A O 1
ATOM 544 N N . SER A 1 77 ? 41.313 33.463 -9.499 1.00 61.57 112 SER A N 1
ATOM 545 C CA . SER A 1 77 ? 42.306 33.326 -8.405 1.00 61.83 112 SER A CA 1
ATOM 546 C C . SER A 1 77 ? 42.008 32.078 -7.563 1.00 61.99 112 SER A C 1
ATOM 547 O O . SER A 1 77 ? 40.857 31.762 -7.268 1.00 60.40 112 SER A O 1
ATOM 550 N N . PRO A 1 78 ? 43.042 31.341 -7.106 1.00 58.98 113 PRO A N 1
ATOM 551 C CA . PRO A 1 78 ? 42.840 30.275 -6.130 1.00 59.65 113 PRO A CA 1
ATOM 552 C C . PRO A 1 78 ? 42.223 30.744 -4.799 1.00 62.38 113 PRO A C 1
ATOM 553 O O . PRO A 1 78 ? 41.855 29.875 -4.034 1.00 62.15 113 PRO A O 1
ATOM 557 N N . THR A 1 79 ? 42.137 32.060 -4.539 1.00 62.38 114 THR A N 1
ATOM 558 C CA . THR A 1 79 ? 41.449 32.636 -3.341 1.00 61.73 114 THR A CA 1
ATOM 559 C C . THR A 1 79 ? 39.928 32.540 -3.513 1.00 56.04 114 THR A C 1
ATOM 560 O O . THR A 1 79 ? 39.217 32.716 -2.516 1.00 56.43 114 THR A O 1
ATOM 564 N N . VAL A 1 80 ? 39.447 32.289 -4.730 1.00 54.37 115 VAL A N 1
ATOM 565 C CA . VAL A 1 80 ? 37.989 32.224 -5.023 1.00 56.23 115 VAL A CA 1
ATOM 566 C C . VAL A 1 80 ? 37.464 30.892 -4.499 1.00 51.03 115 VAL A C 1
ATOM 567 O O . VAL A 1 80 ? 38.027 29.853 -4.865 1.00 56.81 115 VAL A O 1
ATOM 571 N N . GLU A 1 81 ? 36.404 30.940 -3.700 1.00 48.99 116 GLU A N 1
ATOM 572 C CA . GLU A 1 81 ? 35.820 29.737 -3.065 1.00 52.32 116 GLU A CA 1
ATOM 573 C C . GLU A 1 81 ? 34.859 29.097 -4.065 1.00 48.97 116 GLU A C 1
ATOM 574 O O . GLU A 1 81 ? 34.506 29.742 -5.056 1.00 48.06 116 GLU A O 1
ATOM 580 N N . SER A 1 82 ? 34.533 27.824 -3.868 1.00 48.14 117 SER A N 1
ATOM 581 C CA . SER A 1 82 ? 33.701 27.083 -4.834 1.00 42.69 117 SER A CA 1
ATOM 582 C C . SER A 1 82 ? 32.896 25.989 -4.152 1.00 43.17 117 SER A C 1
ATOM 583 O O . SER A 1 82 ? 33.210 25.560 -3.020 1.00 46.21 117 SER A O 1
ATOM 586 N N . MET A 1 83 ? 31.875 25.556 -4.861 1.00 42.61 118 MET A N 1
ATOM 587 C CA . MET A 1 83 ? 31.031 24.444 -4.420 1.00 43.28 118 MET A CA 1
ATOM 588 C C . MET A 1 83 ? 30.266 23.950 -5.640 1.00 41.73 118 MET A C 1
ATOM 589 O O . MET A 1 83 ? 29.812 24.769 -6.467 1.00 40.98 118 MET A O 1
ATOM 594 N N . THR A 1 84 ? 30.153 22.645 -5.781 1.00 46.28 119 THR A N 1
ATOM 595 C CA . THR A 1 84 ? 29.373 22.054 -6.886 1.00 47.19 119 THR A CA 1
ATOM 596 C C . THR A 1 84 ? 28.055 21.543 -6.300 1.00 44.29 119 THR A C 1
ATOM 597 O O . THR A 1 84 ? 28.094 20.877 -5.253 1.00 43.32 119 THR A O 1
ATOM 601 N N . VAL A 1 85 ? 26.938 21.894 -6.949 1.00 41.54 120 VAL A N 1
ATOM 602 C CA . VAL A 1 85 ? 25.562 21.701 -6.414 1.00 38.18 120 VAL A CA 1
ATOM 603 C C . VAL A 1 85 ? 24.820 20.656 -7.270 1.00 37.97 120 VAL A C 1
ATOM 604 O O . VAL A 1 85 ? 25.029 20.593 -8.483 1.00 37.38 120 VAL A O 1
ATOM 608 N N . ASN A 1 86 ? 24.076 19.765 -6.604 1.00 37.54 121 ASN A N 1
ATOM 609 C CA . ASN A 1 86 ? 23.268 18.684 -7.221 1.00 40.99 121 ASN A CA 1
ATOM 610 C C . ASN A 1 86 ? 21.828 18.787 -6.690 1.00 41.52 121 ASN A C 1
ATOM 611 O O . ASN A 1 86 ? 21.526 18.264 -5.599 1.00 42.22 121 ASN A O 1
ATOM 616 N N . LYS A 1 87 ? 20.980 19.501 -7.420 1.00 44.55 122 LYS A N 1
ATOM 617 C CA . LYS A 1 87 ? 19.506 19.414 -7.275 1.00 46.86 122 LYS A CA 1
ATOM 618 C C . LYS A 1 87 ? 18.999 18.829 -8.598 1.00 46.42 122 LYS A C 1
ATOM 619 O O . LYS A 1 87 ? 18.021 19.327 -9.157 1.00 39.76 122 LYS A O 1
ATOM 625 N N . VAL A 1 88 ? 19.719 17.833 -9.105 1.00 42.78 123 VAL A N 1
ATOM 626 C CA . VAL A 1 88 ? 19.456 17.212 -10.427 1.00 44.45 123 VAL A CA 1
ATOM 627 C C . VAL A 1 88 ? 19.211 18.347 -11.427 1.00 46.09 123 VAL A C 1
ATOM 628 O O . VAL A 1 88 ? 20.004 19.296 -11.472 1.00 48.75 123 VAL A O 1
ATOM 641 N N . ALA A 1 90 ? 17.554 20.962 -11.590 1.00 38.28 125 ALA A N 1
ATOM 642 C CA . ALA A 1 90 ? 17.465 22.331 -11.109 1.00 41.41 125 ALA A CA 1
ATOM 643 C C . ALA A 1 90 ? 18.824 22.880 -10.654 1.00 43.51 125 ALA A C 1
ATOM 644 O O . ALA A 1 90 ? 18.879 24.080 -10.249 1.00 42.12 125 ALA A O 1
ATOM 646 N N . SER A 1 91 ? 19.876 22.064 -10.720 1.00 39.85 126 SER A N 1
ATOM 647 C CA . SER A 1 91 ? 21.219 22.361 -10.165 1.00 41.70 126 SER A CA 1
ATOM 648 C C . SER A 1 91 ? 21.687 23.766 -10.545 1.00 40.04 126 SER A C 1
ATOM 649 O O . SER A 1 91 ? 22.163 24.490 -9.654 1.00 42.00 126 SER A O 1
ATOM 652 N N . GLY A 1 92 ? 21.572 24.133 -11.814 1.00 42.39 127 GLY A N 1
ATOM 653 C CA . GLY A 1 92 ? 22.134 25.391 -12.329 1.00 43.74 127 GLY A CA 1
ATOM 654 C C . GLY A 1 92 ? 21.377 26.605 -11.816 1.00 47.55 127 GLY A C 1
ATOM 655 O O . GLY A 1 92 ? 22.030 27.632 -11.570 1.00 51.38 127 GLY A O 1
ATOM 656 N N . LEU A 1 93 ? 20.047 26.536 -11.689 1.00 42.59 128 LEU A N 1
ATOM 657 C CA . LEU A 1 93 ? 19.261 27.667 -11.125 1.00 45.19 128 LEU A CA 1
ATOM 658 C C . LEU A 1 93 ? 19.534 27.751 -9.618 1.00 43.86 128 LEU A C 1
ATOM 659 O O . LEU A 1 93 ? 19.770 28.858 -9.123 1.00 49.35 128 LEU A O 1
ATOM 664 N N . LYS A 1 94 ? 19.438 26.619 -8.923 1.00 42.83 129 LYS A N 1
ATOM 665 C CA . LYS A 1 94 ? 19.733 26.521 -7.478 1.00 44.78 129 LYS A CA 1
ATOM 666 C C . LYS A 1 94 ? 21.100 27.152 -7.173 1.00 46.45 129 LYS A C 1
ATOM 667 O O . LYS A 1 94 ? 21.197 27.920 -6.188 1.00 47.86 129 LYS A O 1
ATOM 673 N N . ALA A 1 95 ? 22.108 26.890 -8.003 1.00 43.48 130 ALA A N 1
ATOM 674 C CA . ALA A 1 95 ? 23.467 27.438 -7.813 1.00 44.51 130 ALA A CA 1
ATOM 675 C C . ALA A 1 95 ? 23.390 28.975 -7.868 1.00 44.72 130 ALA A C 1
ATOM 676 O O . ALA A 1 95 ? 24.020 29.634 -7.007 1.00 45.05 130 ALA A O 1
ATOM 678 N N . VAL A 1 96 ? 22.617 29.534 -8.800 1.00 41.39 131 VAL A N 1
ATOM 679 C CA . VAL A 1 96 ? 22.424 31.010 -8.921 1.00 46.59 131 VAL A CA 1
ATOM 680 C C . VAL A 1 96 ? 21.728 31.558 -7.658 1.00 46.44 131 VAL A C 1
ATOM 681 O O . VAL A 1 96 ? 22.179 32.599 -7.136 1.00 54.35 131 VAL A O 1
ATOM 685 N N . ALA A 1 97 ? 20.673 30.917 -7.169 1.00 41.94 132 ALA A N 1
ATOM 686 C CA . ALA A 1 97 ? 20.006 31.320 -5.906 1.00 44.27 132 ALA A CA 1
ATOM 687 C C . ALA A 1 97 ? 21.028 31.299 -4.762 1.00 42.39 132 ALA A C 1
ATOM 688 O O . ALA A 1 97 ? 21.104 32.260 -3.982 1.00 43.40 132 ALA A O 1
ATOM 690 N N . LEU A 1 98 ? 21.779 30.209 -4.654 1.00 42.85 133 LEU A N 1
ATOM 691 C CA . LEU A 1 98 ? 22.750 30.007 -3.556 1.00 41.89 133 LEU A CA 1
ATOM 692 C C . LEU A 1 98 ? 23.734 31.173 -3.595 1.00 44.15 133 LEU A C 1
ATOM 693 O O . LEU A 1 98 ? 23.971 31.751 -2.550 1.00 50.54 133 LEU A O 1
ATOM 698 N N . ALA A 1 99 ? 24.229 31.562 -4.772 1.00 48.36 134 ALA A N 1
ATOM 699 C CA . ALA A 1 99 ? 25.202 32.674 -4.897 1.00 50.46 134 ALA A CA 1
ATOM 700 C C . ALA A 1 99 ? 24.511 34.000 -4.539 1.00 52.21 134 ALA A C 1
ATOM 701 O O . ALA A 1 99 ? 25.135 34.837 -3.876 1.00 47.00 134 ALA A O 1
ATOM 703 N N . ALA A 1 100 ? 23.267 34.198 -4.980 1.00 50.41 135 ALA A N 1
ATOM 704 C CA . ALA A 1 100 ? 22.475 35.399 -4.644 1.00 53.25 135 ALA A CA 1
ATOM 705 C C . ALA A 1 100 ? 22.421 35.546 -3.118 1.00 50.17 135 ALA A C 1
ATOM 706 O O . ALA A 1 100 ? 22.639 36.651 -2.649 1.00 54.86 135 ALA A O 1
ATOM 708 N N . GLN A 1 101 ? 22.194 34.461 -2.378 1.00 52.68 136 GLN A N 1
ATOM 709 C CA . GLN A 1 101 ? 22.087 34.475 -0.888 1.00 52.95 136 GLN A CA 1
ATOM 710 C C . GLN A 1 101 ? 23.361 35.061 -0.260 1.00 47.33 136 GLN A C 1
ATOM 711 O O . GLN A 1 101 ? 23.248 35.838 0.701 1.00 51.50 136 GLN A O 1
ATOM 717 N N . ASN A 1 102 ? 24.531 34.731 -0.789 1.00 49.78 137 ASN A N 1
ATOM 718 C CA . ASN A 1 102 ? 25.819 35.300 -0.310 1.00 51.72 137 ASN A CA 1
ATOM 719 C C . ASN A 1 102 ? 25.731 36.831 -0.334 1.00 48.81 137 ASN A C 1
ATOM 720 O O . ASN A 1 102 ? 26.122 37.466 0.656 1.00 48.65 137 ASN A O 1
ATOM 725 N N . ILE A 1 103 ? 25.207 37.390 -1.420 1.00 50.67 138 ILE A N 1
ATOM 726 C CA . ILE A 1 103 ? 25.075 38.857 -1.621 1.00 51.31 138 ILE A CA 1
ATOM 727 C C . ILE A 1 103 ? 23.963 39.382 -0.705 1.00 54.95 138 ILE A C 1
ATOM 728 O O . ILE A 1 103 ? 24.181 40.439 -0.062 1.00 55.05 138 ILE A O 1
ATOM 733 N N . GLN A 1 104 ? 22.852 38.650 -0.604 1.00 49.63 139 GLN A N 1
ATOM 734 C CA . GLN A 1 104 ? 21.661 39.061 0.181 1.00 53.53 139 GLN A CA 1
ATOM 735 C C . GLN A 1 104 ? 22.062 39.194 1.661 1.00 57.07 139 GLN A C 1
ATOM 736 O O . GLN A 1 104 ? 21.487 40.063 2.344 1.00 60.29 139 GLN A O 1
ATOM 742 N N . LEU A 1 105 ? 23.023 38.395 2.138 1.00 56.94 140 LEU A N 1
ATOM 743 C CA . LEU A 1 105 ? 23.425 38.346 3.571 1.00 55.20 140 LEU A CA 1
ATOM 744 C C . LEU A 1 105 ? 24.646 39.239 3.826 1.00 58.42 140 LEU A C 1
ATOM 745 O O . LEU A 1 105 ? 25.092 39.289 4.990 1.00 63.19 140 LEU A O 1
ATOM 750 N N . GLY A 1 106 ? 25.156 39.931 2.803 1.00 53.37 141 GLY A N 1
ATOM 751 C CA . GLY A 1 106 ? 26.284 40.873 2.938 1.00 50.72 141 GLY A CA 1
ATOM 752 C C . GLY A 1 106 ? 27.621 40.161 3.057 1.00 52.37 141 GLY A C 1
ATOM 753 O O . GLY A 1 106 ? 28.561 40.794 3.534 1.00 48.80 141 GLY A O 1
ATOM 754 N N . LEU A 1 107 ? 27.720 38.900 2.616 1.00 53.85 142 LEU A N 1
ATOM 755 C CA . LEU A 1 107 ? 28.945 38.064 2.755 1.00 52.27 142 LEU A CA 1
ATOM 756 C C . LEU A 1 107 ? 29.835 38.201 1.519 1.00 52.30 142 LEU A C 1
ATOM 757 O O . LEU A 1 107 ? 30.998 37.796 1.597 1.00 61.99 142 LEU A O 1
ATOM 762 N N . ALA A 1 108 ? 29.313 38.716 0.407 1.00 52.59 143 ALA A N 1
ATOM 763 C CA . ALA A 1 108 ? 30.097 38.937 -0.831 1.00 50.02 143 ALA A CA 1
ATOM 764 C C . ALA A 1 108 ? 29.455 40.028 -1.679 1.00 50.42 143 ALA A C 1
ATOM 765 O O . ALA A 1 108 ? 28.249 40.221 -1.584 1.00 57.87 143 ALA A O 1
ATOM 767 N N . GLU A 1 109 ? 30.232 40.672 -2.536 1.00 59.45 144 GLU A N 1
ATOM 768 C CA . GLU A 1 109 ? 29.714 41.757 -3.408 1.00 63.26 144 GLU A CA 1
ATOM 769 C C . GLU A 1 109 ? 29.634 41.266 -4.866 1.00 58.93 144 GLU A C 1
ATOM 770 O O . GLU A 1 109 ? 28.866 41.880 -5.643 1.00 64.61 144 GLU A O 1
ATOM 776 N N . ALA A 1 110 ? 30.349 40.197 -5.231 1.00 51.40 145 ALA A N 1
ATOM 777 C CA . ALA A 1 110 ? 30.301 39.612 -6.591 1.00 53.07 145 ALA A CA 1
ATOM 778 C C . ALA A 1 110 ? 30.498 38.092 -6.535 1.00 51.64 145 ALA A C 1
ATOM 779 O O . ALA A 1 110 ? 31.333 37.628 -5.761 1.00 47.89 145 ALA A O 1
ATOM 781 N N . GLN A 1 111 ? 29.732 37.359 -7.343 1.00 51.60 146 GLN A N 1
ATOM 782 C CA . GLN A 1 111 ? 29.718 35.874 -7.421 1.00 51.88 146 GLN A CA 1
ATOM 783 C C . GLN A 1 111 ? 29.735 35.465 -8.891 1.00 53.45 146 GLN A C 1
ATOM 784 O O . GLN A 1 111 ? 29.303 36.280 -9.732 1.00 54.61 146 GLN A O 1
ATOM 790 N N . VAL A 1 112 ? 30.185 34.247 -9.197 1.00 51.91 147 VAL A N 1
ATOM 791 C CA . VAL A 1 112 ? 29.738 33.557 -10.440 1.00 50.18 147 VAL A CA 1
ATOM 792 C C . VAL A 1 112 ? 28.951 32.311 -10.041 1.00 51.35 147 VAL A C 1
ATOM 793 O O . VAL A 1 112 ? 29.250 31.662 -9.020 1.00 47.75 147 VAL A O 1
ATOM 797 N N . ALA A 1 113 ? 27.897 32.045 -10.795 1.00 49.80 148 ALA A N 1
ATOM 798 C CA . ALA A 1 113 ? 27.057 30.855 -10.602 1.00 44.46 148 ALA A CA 1
ATOM 799 C C . ALA A 1 113 ? 26.581 30.374 -11.957 1.00 46.36 148 ALA A C 1
ATOM 800 O O . ALA A 1 113 ? 26.536 31.168 -12.916 1.00 51.14 148 ALA A O 1
ATOM 802 N N . GLY A 1 114 ? 26.227 29.105 -12.006 1.00 49.24 149 GLY A N 1
ATOM 803 C CA . GLY A 1 114 ? 25.718 28.462 -13.222 1.00 45.92 149 GLY A CA 1
ATOM 804 C C . GLY A 1 114 ? 25.807 26.965 -13.081 1.00 45.22 149 GLY A C 1
ATOM 805 O O . GLY A 1 114 ? 25.643 26.446 -11.936 1.00 45.07 149 GLY A O 1
ATOM 806 N N . GLY A 1 115 ? 26.076 26.288 -14.189 1.00 40.34 150 GLY A N 1
ATOM 807 C CA . GLY A 1 115 ? 26.028 24.826 -14.211 1.00 40.90 150 GLY A CA 1
ATOM 808 C C . GLY A 1 115 ? 26.701 24.267 -15.433 1.00 40.85 150 GLY A C 1
ATOM 809 O O . GLY A 1 115 ? 26.995 25.030 -16.373 1.00 42.06 150 GLY A O 1
ATOM 810 N N . MET A 1 116 ? 26.902 22.956 -15.432 1.00 39.32 151 MET A N 1
ATOM 811 C CA . MET A 1 116 ? 27.700 22.289 -16.474 1.00 40.16 151 MET A CA 1
ATOM 812 C C . MET A 1 116 ? 27.308 20.831 -16.470 1.00 40.21 151 MET A C 1
ATOM 813 O O . MET A 1 116 ? 26.972 20.313 -15.402 1.00 39.64 151 MET A O 1
ATOM 818 N N . GLU A 1 117 ? 27.369 20.200 -17.625 1.00 39.82 152 GLU A N 1
ATOM 819 C CA . GLU A 1 117 ? 27.140 18.749 -17.730 1.00 40.60 152 GLU A CA 1
ATOM 820 C C . GLU A 1 117 ? 27.752 18.270 -19.019 1.00 42.00 152 GLU A C 1
ATOM 821 O O . GLU A 1 117 ? 27.524 18.925 -20.056 1.00 44.76 152 GLU A O 1
ATOM 827 N N . ASN A 1 118 ? 28.525 17.203 -18.939 1.00 37.86 153 ASN A N 1
ATOM 828 C CA . ASN A 1 118 ? 28.955 16.493 -20.157 1.00 38.87 153 ASN A CA 1
ATOM 829 C C . ASN A 1 118 ? 28.384 15.087 -20.059 1.00 39.74 153 ASN A C 1
ATOM 830 O O . ASN A 1 118 ? 28.990 14.233 -19.408 1.00 43.24 153 ASN A O 1
ATOM 835 N N . MET A 1 119 ? 27.248 14.855 -20.691 1.00 40.59 154 MET A N 1
ATOM 836 C CA . MET A 1 119 ? 26.543 13.563 -20.551 1.00 39.19 154 MET A CA 1
ATOM 837 C C . MET A 1 119 ? 27.298 12.482 -21.328 1.00 36.81 154 MET A C 1
ATOM 838 O O . MET A 1 119 ? 27.320 11.328 -20.842 1.00 37.67 154 MET A O 1
ATOM 843 N N . SER A 1 120 ? 27.987 12.851 -22.407 1.00 36.83 155 SER A N 1
ATOM 844 C CA . SER A 1 120 ? 28.881 11.934 -23.165 1.00 39.17 155 SER A CA 1
ATOM 845 C C . SER A 1 120 ? 29.924 11.318 -22.214 1.00 41.91 155 SER A C 1
ATOM 846 O O . SER A 1 120 ? 30.144 10.082 -22.260 1.00 36.72 155 SER A O 1
ATOM 849 N N . ARG A 1 121 ? 30.528 12.129 -21.341 1.00 43.32 156 ARG A N 1
ATOM 850 C CA . ARG A 1 121 ? 31.687 11.689 -20.517 1.00 43.44 156 ARG A CA 1
ATOM 851 C C . ARG A 1 121 ? 31.246 11.036 -19.203 1.00 45.31 156 ARG A C 1
ATOM 852 O O . ARG A 1 121 ? 32.122 10.844 -18.303 1.00 42.35 156 ARG A O 1
ATOM 860 N N . VAL A 1 122 ? 29.952 10.766 -19.038 1.00 40.42 157 VAL A N 1
ATOM 861 C CA . VAL A 1 122 ? 29.471 10.062 -17.827 1.00 38.64 157 VAL A CA 1
ATOM 862 C C . VAL A 1 122 ? 29.883 8.611 -17.990 1.00 35.74 157 VAL A C 1
ATOM 863 O O . VAL A 1 122 ? 29.698 8.028 -19.046 1.00 38.76 157 VAL A O 1
ATOM 867 N N . PRO A 1 123 ? 30.531 8.022 -16.970 1.00 36.19 158 PRO A N 1
ATOM 868 C CA . PRO A 1 123 ? 31.004 6.646 -17.049 1.00 39.41 158 PRO A CA 1
ATOM 869 C C . PRO A 1 123 ? 29.926 5.611 -16.717 1.00 39.39 158 PRO A C 1
ATOM 870 O O . PRO A 1 123 ? 28.908 5.989 -16.274 1.00 39.14 158 PRO A O 1
ATOM 874 N N . TYR A 1 124 ? 30.232 4.343 -16.970 1.00 41.64 159 TYR A N 1
ATOM 875 C CA . TYR A 1 124 ? 29.576 3.150 -16.390 1.00 39.21 159 TYR A CA 1
ATOM 876 C C . TYR A 1 124 ? 30.197 2.921 -15.018 1.00 42.82 159 TYR A C 1
ATOM 877 O O . TYR A 1 124 ? 31.317 3.429 -14.761 1.00 48.52 159 TYR A O 1
ATOM 886 N N . TYR A 1 125 ? 29.470 2.227 -14.145 1.00 40.14 160 TYR A N 1
ATOM 887 C CA . TYR A 1 125 ? 29.931 1.921 -12.774 1.00 43.54 160 TYR A CA 1
ATOM 888 C C . TYR A 1 125 ? 30.211 0.424 -12.674 1.00 45.21 160 TYR A C 1
ATOM 889 O O . TYR A 1 125 ? 29.331 -0.408 -12.966 1.00 41.74 160 TYR A O 1
ATOM 898 N N . LEU A 1 126 ? 31.444 0.106 -12.303 1.00 47.63 161 LEU A N 1
ATOM 899 C CA . LEU A 1 126 ? 31.851 -1.261 -11.903 1.00 49.24 161 LEU A CA 1
ATOM 900 C C . LEU A 1 126 ? 32.045 -1.237 -10.396 1.00 45.85 161 LEU A C 1
ATOM 901 O O . LEU A 1 126 ? 32.894 -0.512 -9.898 1.00 44.49 161 LEU A O 1
ATOM 906 N N . PRO A 1 127 ? 31.230 -1.962 -9.617 1.00 45.76 162 PRO A N 1
ATOM 907 C CA . PRO A 1 127 ? 31.431 -2.030 -8.172 1.00 48.18 162 PRO A CA 1
ATOM 908 C C . PRO A 1 127 ? 32.786 -2.653 -7.833 1.00 46.79 162 PRO A C 1
ATOM 909 O O . PRO A 1 127 ? 33.212 -3.452 -8.607 1.00 50.98 162 PRO A O 1
ATOM 913 N N . ARG A 1 128 ? 33.380 -2.305 -6.687 1.00 48.42 163 ARG A N 1
ATOM 914 C CA . ARG A 1 128 ? 34.660 -2.906 -6.212 1.00 48.67 163 ARG A CA 1
ATOM 915 C C . ARG A 1 128 ? 34.424 -4.341 -5.719 1.00 45.44 163 ARG A C 1
ATOM 916 O O . ARG A 1 128 ? 33.255 -4.733 -5.489 1.00 53.16 163 ARG A O 1
ATOM 924 N N . SER A 1 129 ? 35.520 -5.080 -5.565 1.00 48.57 164 SER A N 1
ATOM 925 C CA . SER A 1 129 ? 35.592 -6.515 -5.167 1.00 56.41 164 SER A CA 1
ATOM 926 C C . SER A 1 129 ? 34.498 -6.899 -4.169 1.00 52.86 164 SER A C 1
ATOM 927 O O . SER A 1 129 ? 33.864 -7.950 -4.376 1.00 53.33 164 SER A O 1
ATOM 930 N N . THR A 1 130 ? 34.296 -6.105 -3.114 1.00 53.93 165 THR A N 1
ATOM 931 C CA . THR A 1 130 ? 33.419 -6.485 -1.969 1.00 54.83 165 THR A CA 1
ATOM 932 C C . THR A 1 130 ? 31.938 -6.362 -2.318 1.00 50.10 165 THR A C 1
ATOM 933 O O . THR A 1 130 ? 31.148 -6.804 -1.484 1.00 53.41 165 THR A O 1
ATOM 937 N N . GLN A 1 131 ? 31.563 -5.796 -3.470 1.00 50.14 166 GLN A N 1
ATOM 938 C CA . GLN A 1 131 ? 30.129 -5.755 -3.865 1.00 55.99 166 GLN A CA 1
ATOM 939 C C . GLN A 1 131 ? 29.878 -6.599 -5.116 1.00 55.09 166 GLN A C 1
ATOM 940 O O . GLN A 1 131 ? 28.759 -6.535 -5.634 1.00 51.34 166 GLN A O 1
ATOM 946 N N . LEU A 1 132 ? 30.851 -7.397 -5.561 1.00 54.99 167 LEU A N 1
ATOM 947 C CA . LEU A 1 132 ? 30.670 -8.245 -6.771 1.00 58.26 167 LEU A CA 1
ATOM 948 C C . LEU A 1 132 ? 30.357 -9.662 -6.317 1.00 59.91 167 LEU A C 1
ATOM 949 O O . LEU A 1 132 ? 30.870 -10.129 -5.301 1.00 57.73 167 LEU A O 1
ATOM 954 N N . PRO A 1 133 ? 29.501 -10.390 -7.061 1.00 67.64 168 PRO A N 1
ATOM 955 C CA . PRO A 1 133 ? 29.202 -11.782 -6.729 1.00 68.95 168 PRO A CA 1
ATOM 956 C C . PRO A 1 133 ? 30.458 -12.606 -7.006 1.00 57.24 168 PRO A C 1
ATOM 957 O O . PRO A 1 133 ? 31.333 -12.161 -7.728 1.00 55.45 168 PRO A O 1
ATOM 961 N N . PRO A 1 134 ? 30.624 -13.797 -6.401 1.00 66.89 169 PRO A N 1
ATOM 962 C CA . PRO A 1 134 ? 31.823 -14.604 -6.632 1.00 67.66 169 PRO A CA 1
ATOM 963 C C . PRO A 1 134 ? 31.899 -15.144 -8.065 1.00 59.30 169 PRO A C 1
ATOM 964 O O . PRO A 1 134 ? 32.980 -15.318 -8.567 1.00 61.94 169 PRO A O 1
ATOM 968 N N . PHE A 1 135 ? 30.751 -15.416 -8.676 1.00 54.63 170 PHE A N 1
ATOM 969 C CA . PHE A 1 135 ? 30.655 -15.870 -10.085 1.00 54.44 170 PHE A CA 1
ATOM 970 C C . PHE A 1 135 ? 29.273 -15.465 -10.605 1.00 51.78 170 PHE A C 1
ATOM 971 O O . PHE A 1 135 ? 28.454 -15.000 -9.795 1.00 51.58 170 PHE A O 1
ATOM 979 N N . GLY A 1 136 ? 29.051 -15.606 -11.913 1.00 48.16 171 GLY A N 1
ATOM 980 C CA . GLY A 1 136 ? 27.753 -15.343 -12.554 1.00 53.27 171 GLY A CA 1
ATOM 981 C C . GLY A 1 136 ? 27.664 -13.925 -13.090 1.00 55.69 171 GLY A C 1
ATOM 982 O O . GLY A 1 136 ? 28.444 -13.049 -12.636 1.00 55.08 171 GLY A O 1
ATOM 983 N N . GLU A 1 137 ? 26.687 -13.703 -13.968 1.00 53.32 172 GLU A N 1
ATOM 984 C CA . GLU A 1 137 ? 26.567 -12.508 -14.837 1.00 64.89 172 GLU A CA 1
ATOM 985 C C . GLU A 1 137 ? 26.512 -11.272 -13.937 1.00 68.79 172 GLU A C 1
ATOM 986 O O . GLU A 1 137 ? 25.939 -11.388 -12.837 1.00 70.30 172 GLU A O 1
ATOM 992 N N . ILE A 1 138 ? 27.157 -10.180 -14.367 1.00 66.36 173 ILE A N 1
ATOM 993 C CA . ILE A 1 138 ? 27.150 -8.834 -13.718 1.00 63.23 173 ILE A CA 1
ATOM 994 C C . ILE A 1 138 ? 26.443 -7.837 -14.644 1.00 57.65 173 ILE A C 1
ATOM 995 O O . ILE A 1 138 ? 26.709 -7.851 -15.840 1.00 56.26 173 ILE A O 1
ATOM 1000 N N . LYS A 1 139 ? 25.585 -6.980 -14.096 1.00 61.11 174 LYS A N 1
ATOM 1001 C CA . LYS A 1 139 ? 25.011 -5.831 -14.830 1.00 58.72 174 LYS A CA 1
ATOM 1002 C C . LYS A 1 139 ? 25.808 -4.600 -14.408 1.00 50.54 174 LYS A C 1
ATOM 1003 O O . LYS A 1 139 ? 25.875 -4.340 -13.231 1.00 55.29 174 LYS A O 1
ATOM 1009 N N . LEU A 1 140 ? 26.429 -3.911 -15.351 1.00 47.87 175 LEU A N 1
ATOM 1010 C CA . LEU A 1 140 ? 27.039 -2.582 -15.124 1.00 48.33 175 LEU A CA 1
ATOM 1011 C C . LEU A 1 140 ? 25.999 -1.521 -15.473 1.00 46.76 175 LEU A C 1
ATOM 1012 O O . LEU A 1 140 ? 25.447 -1.570 -16.593 1.00 46.52 175 LEU A O 1
ATOM 1017 N N . GLN A 1 141 ? 25.750 -0.596 -14.556 1.00 46.14 176 GLN A N 1
ATOM 1018 C CA . GLN A 1 141 ? 24.806 0.526 -14.794 1.00 45.66 176 GLN A CA 1
ATOM 1019 C C . GLN A 1 141 ? 25.530 1.621 -15.566 1.00 43.32 176 GLN A C 1
ATOM 1020 O O . GLN A 1 141 ? 26.705 1.858 -15.300 1.00 44.43 176 GLN A O 1
ATOM 1026 N N . ASP A 1 142 ? 24.813 2.267 -16.472 1.00 45.93 177 ASP A N 1
ATOM 1027 C CA . ASP A 1 142 ? 25.348 3.344 -17.326 1.00 48.25 177 ASP A CA 1
ATOM 1028 C C . ASP A 1 142 ? 25.684 4.503 -16.408 1.00 55.15 177 ASP A C 1
ATOM 1029 O O . ASP A 1 142 ? 26.856 4.885 -16.374 1.00 85.53 177 ASP A O 1
ATOM 1034 N N . GLY A 1 143 ? 24.739 5.049 -15.671 1.00 43.58 178 GLY A N 1
ATOM 1035 C CA . GLY A 1 143 ? 25.156 6.202 -14.848 1.00 47.06 178 GLY A CA 1
ATOM 1036 C C . GLY A 1 143 ? 24.394 7.428 -15.268 1.00 48.53 178 GLY A C 1
ATOM 1037 O O . GLY A 1 143 ? 23.844 8.088 -14.387 1.00 45.38 178 GLY A O 1
ATOM 1038 N N . LEU A 1 144 ? 24.272 7.641 -16.578 1.00 45.15 179 LEU A N 1
ATOM 1039 C CA . LEU A 1 144 ? 23.179 8.478 -17.120 1.00 46.94 179 LEU A CA 1
ATOM 1040 C C . LEU A 1 144 ? 21.856 7.952 -16.541 1.00 43.87 179 LEU A C 1
ATOM 1041 O O . LEU A 1 144 ? 21.042 8.750 -16.110 1.00 43.62 179 LEU A O 1
ATOM 1046 N N . ILE A 1 145 ? 21.658 6.640 -16.512 1.00 45.79 180 ILE A N 1
ATOM 1047 C CA . ILE A 1 145 ? 20.356 6.039 -16.094 1.00 47.79 180 ILE A CA 1
ATOM 1048 C C . ILE A 1 145 ? 20.292 5.976 -14.559 1.00 49.97 180 ILE A C 1
ATOM 1049 O O . ILE A 1 145 ? 19.375 6.597 -13.965 1.00 46.25 180 ILE A O 1
ATOM 1054 N N . GLN A 1 146 ? 21.246 5.297 -13.930 1.00 40.73 181 GLN A N 1
ATOM 1055 C CA . GLN A 1 146 ? 21.174 4.998 -12.486 1.00 41.89 181 GLN A CA 1
ATOM 1056 C C . GLN A 1 146 ? 21.125 6.281 -11.664 1.00 40.67 181 GLN A C 1
ATOM 1057 O O . GLN A 1 146 ? 20.417 6.271 -10.654 1.00 50.20 181 GLN A O 1
ATOM 1063 N N . ASP A 1 147 ? 21.906 7.293 -12.013 1.00 38.98 182 ASP A N 1
ATOM 1064 C CA . ASP A 1 147 ? 22.024 8.552 -11.221 1.00 43.17 182 ASP A CA 1
ATOM 1065 C C . ASP A 1 147 ? 21.225 9.685 -11.886 1.00 42.99 182 ASP A C 1
ATOM 1066 O O . ASP A 1 147 ? 20.817 10.620 -11.181 1.00 45.96 182 ASP A O 1
ATOM 1071 N N . GLY A 1 148 ? 21.053 9.643 -13.200 1.00 39.90 183 GLY A N 1
ATOM 1072 C CA . GLY A 1 148 ? 20.481 10.775 -13.943 1.00 49.44 183 GLY A CA 1
ATOM 1073 C C . GLY A 1 148 ? 18.965 10.686 -14.009 1.00 48.21 183 GLY A C 1
ATOM 1074 O O . GLY A 1 148 ? 18.310 11.643 -13.605 1.00 51.07 183 GLY A O 1
ATOM 1075 N N . LEU A 1 149 ? 18.436 9.559 -14.478 1.00 47.27 184 LEU A N 1
ATOM 1076 C CA . LEU A 1 149 ? 17.110 9.513 -15.135 1.00 50.02 184 LEU A CA 1
ATOM 1077 C C . LEU A 1 149 ? 16.248 8.363 -14.596 1.00 50.10 184 LEU A C 1
ATOM 1078 O O . LEU A 1 149 ? 15.195 8.083 -15.203 1.00 51.84 184 LEU A O 1
ATOM 1083 N N . TRP A 1 150 ? 16.661 7.737 -13.494 1.00 47.97 185 TRP A N 1
ATOM 1084 C CA . TRP A 1 150 ? 15.992 6.560 -12.887 1.00 50.92 185 TRP A CA 1
ATOM 1085 C C . TRP A 1 150 ? 15.493 6.941 -11.497 1.00 55.40 185 TRP A C 1
ATOM 1086 O O . TRP A 1 150 ? 16.338 7.319 -10.628 1.00 46.82 185 TRP A O 1
ATOM 1097 N N . ASP A 1 151 ? 14.177 6.859 -11.307 1.00 55.33 186 ASP A N 1
ATOM 1098 C CA . ASP A 1 151 ? 13.533 7.135 -10.002 1.00 60.10 186 ASP A CA 1
ATOM 1099 C C . ASP A 1 151 ? 13.896 5.988 -9.053 1.00 54.96 186 ASP A C 1
ATOM 1100 O O . ASP A 1 151 ? 13.707 4.806 -9.415 1.00 54.47 186 ASP A O 1
ATOM 1105 N N . VAL A 1 152 ? 14.396 6.343 -7.872 1.00 54.16 187 VAL A N 1
ATOM 1106 C CA . VAL A 1 152 ? 14.774 5.395 -6.788 1.00 53.84 187 VAL A CA 1
ATOM 1107 C C . VAL A 1 152 ? 13.519 4.708 -6.228 1.00 56.10 187 VAL A C 1
ATOM 1108 O O . VAL A 1 152 ? 13.595 3.500 -5.997 1.00 59.77 187 VAL A O 1
ATOM 1112 N N . TYR A 1 153 ? 12.416 5.440 -6.011 1.00 55.53 188 TYR A N 1
ATOM 1113 C CA . TYR A 1 153 ? 11.245 4.988 -5.201 1.00 58.82 188 TYR A CA 1
ATOM 1114 C C . TYR A 1 153 ? 10.372 4.054 -6.050 1.00 59.70 188 TYR A C 1
ATOM 1115 O O . TYR A 1 153 ? 10.203 2.887 -5.640 1.00 55.17 188 TYR A O 1
ATOM 1124 N N . ASN A 1 154 ? 9.846 4.546 -7.179 1.00 61.99 189 ASN A N 1
ATOM 1125 C CA . ASN A 1 154 ? 9.195 3.725 -8.234 1.00 66.58 189 ASN A CA 1
ATOM 1126 C C . ASN A 1 154 ? 10.274 3.349 -9.230 1.00 77.32 189 ASN A C 1
ATOM 1127 O O . ASN A 1 154 ? 10.713 4.266 -9.934 1.00 114.17 189 ASN A O 1
ATOM 1132 N N . GLN A 1 155 ? 10.739 2.106 -9.277 1.00 71.39 190 GLN A N 1
ATOM 1133 C CA . GLN A 1 155 ? 12.025 1.822 -9.984 1.00 68.38 190 GLN A CA 1
ATOM 1134 C C . GLN A 1 155 ? 11.813 1.920 -11.515 1.00 61.73 190 GLN A C 1
ATOM 1135 O O . GLN A 1 155 ? 11.813 0.870 -12.171 1.00 57.76 190 GLN A O 1
ATOM 1141 N N . PHE A 1 156 ? 11.624 3.134 -12.069 1.00 55.62 191 PHE A N 1
ATOM 1142 C CA . PHE A 1 156 ? 11.392 3.379 -13.528 1.00 56.42 191 PHE A CA 1
ATOM 1143 C C . PHE A 1 156 ? 11.938 4.744 -13.989 1.00 50.06 191 PHE A C 1
ATOM 1144 O O . PHE A 1 156 ? 12.212 5.612 -13.144 1.00 53.69 191 PHE A O 1
ATOM 1152 N N . HIS A 1 157 ? 12.086 4.914 -15.311 1.00 45.50 192 HIS A N 1
ATOM 1153 C CA . HIS A 1 157 ? 12.691 6.101 -15.981 1.00 51.43 192 HIS A CA 1
ATOM 1154 C C . HIS A 1 157 ? 11.884 7.360 -15.634 1.00 54.44 192 HIS A C 1
ATOM 1155 O O . HIS A 1 157 ? 10.678 7.239 -15.359 1.00 63.45 192 HIS A O 1
ATOM 1162 N N . MET A 1 158 ? 12.514 8.532 -15.624 1.00 51.42 193 MET A N 1
ATOM 1163 C CA . MET A 1 158 ? 11.782 9.820 -15.529 1.00 58.35 193 MET A CA 1
ATOM 1164 C C . MET A 1 158 ? 10.678 9.827 -16.595 1.00 61.78 193 MET A C 1
ATOM 1165 O O . MET A 1 158 ? 9.672 10.517 -16.389 1.00 60.07 193 MET A O 1
ATOM 1170 N N . GLY A 1 159 ? 10.902 9.142 -17.722 1.00 64.52 194 GLY A N 1
ATOM 1171 C CA . GLY A 1 159 ? 9.991 9.114 -18.883 1.00 61.91 194 GLY A CA 1
ATOM 1172 C C . GLY A 1 159 ? 8.626 8.560 -18.517 1.00 58.63 194 GLY A C 1
ATOM 1173 O O . GLY A 1 159 ? 7.646 9.083 -19.041 1.00 56.01 194 GLY A O 1
ATOM 1174 N N . ILE A 1 160 ? 8.572 7.550 -17.639 1.00 55.04 195 ILE A N 1
ATOM 1175 C CA . ILE A 1 160 ? 7.312 6.939 -17.132 1.00 52.08 195 ILE A CA 1
ATOM 1176 C C . ILE A 1 160 ? 6.588 7.965 -16.249 1.00 59.51 195 ILE A C 1
ATOM 1177 O O . ILE A 1 160 ? 5.352 8.002 -16.309 1.00 64.12 195 ILE A O 1
ATOM 1182 N N . CYS A 1 161 ? 7.313 8.768 -15.463 1.00 59.71 196 CYS A N 1
ATOM 1183 C CA . CYS A 1 161 ? 6.744 9.899 -14.676 1.00 60.75 196 CYS A CA 1
ATOM 1184 C C . CYS A 1 161 ? 6.017 10.860 -15.634 1.00 59.85 196 CYS A C 1
ATOM 1185 O O . CYS A 1 161 ? 4.919 11.377 -15.279 1.00 54.13 196 CYS A O 1
ATOM 1188 N N . ALA A 1 162 ? 6.618 11.117 -16.798 1.00 53.37 197 ALA A N 1
ATOM 1189 C CA . ALA A 1 162 ? 6.042 11.988 -17.842 1.00 61.18 197 ALA A CA 1
ATOM 1190 C C . ALA A 1 162 ? 4.774 11.318 -18.385 1.00 57.79 197 ALA A C 1
ATOM 1191 O O . ALA A 1 162 ? 3.780 12.026 -18.524 1.00 56.81 197 ALA A O 1
ATOM 1193 N N . GLU A 1 163 ? 4.804 10.006 -18.639 1.00 57.65 198 GLU A N 1
ATOM 1194 C CA . GLU A 1 163 ? 3.637 9.247 -19.169 1.00 65.48 198 GLU A CA 1
ATOM 1195 C C . GLU A 1 163 ? 2.440 9.413 -18.219 1.00 68.68 198 GLU A C 1
ATOM 1196 O O . GLU A 1 163 ? 1.315 9.629 -18.718 1.00 76.61 198 GLU A O 1
ATOM 1202 N N . LYS A 1 164 ? 2.673 9.331 -16.908 1.00 62.63 199 LYS A N 1
ATOM 1203 C CA . LYS A 1 164 ? 1.601 9.360 -15.882 1.00 62.33 199 LYS A CA 1
ATOM 1204 C C . LYS A 1 164 ? 1.027 10.782 -15.811 1.00 66.53 199 LYS A C 1
ATOM 1205 O O . LYS A 1 164 ? -0.209 10.894 -15.692 1.00 71.01 199 LYS A O 1
ATOM 1211 N N . THR A 1 165 ? 1.858 11.821 -15.940 1.00 66.70 200 THR A N 1
ATOM 1212 C CA . THR A 1 165 ? 1.384 13.232 -16.004 1.00 66.34 200 THR A CA 1
ATOM 1213 C C . THR A 1 165 ? 0.607 13.452 -17.313 1.00 70.05 200 THR A C 1
ATOM 1214 O O . THR A 1 165 ? -0.313 14.272 -17.303 1.00 76.94 200 THR A O 1
ATOM 1218 N N . ALA A 1 166 ? 0.949 12.740 -18.391 1.00 74.52 201 ALA A N 1
ATOM 1219 C CA . ALA A 1 166 ? 0.283 12.832 -19.713 1.00 75.50 201 ALA A CA 1
ATOM 1220 C C . ALA A 1 166 ? -1.145 12.261 -19.631 1.00 72.94 201 ALA A C 1
ATOM 1221 O O . ALA A 1 166 ? -2.059 12.856 -20.246 1.00 66.05 201 ALA A O 1
ATOM 1223 N N . LYS A 1 167 ? -1.328 11.152 -18.911 1.00 66.53 202 LYS A N 1
ATOM 1224 C CA . LYS A 1 167 ? -2.653 10.508 -18.704 1.00 76.58 202 LYS A CA 1
ATOM 1225 C C . LYS A 1 167 ? -3.499 11.389 -17.763 1.00 74.71 202 LYS A C 1
ATOM 1226 O O . LYS A 1 167 ? -4.563 11.877 -18.199 1.00 70.90 202 LYS A O 1
ATOM 1232 N N . LYS A 1 168 ? -3.006 11.630 -16.548 1.00 71.91 203 LYS A N 1
ATOM 1233 C CA . LYS A 1 168 ? -3.668 12.436 -15.488 1.00 78.38 203 LYS A CA 1
ATOM 1234 C C . LYS A 1 168 ? -4.205 13.759 -16.062 1.00 73.02 203 LYS A C 1
ATOM 1235 O O . LYS A 1 168 ? -5.349 14.088 -15.755 1.00 75.89 203 LYS A O 1
ATOM 1241 N N . TYR A 1 169 ? -3.440 14.500 -16.864 1.00 65.36 204 TYR A N 1
ATOM 1242 C CA . TYR A 1 169 ? -3.870 15.833 -17.365 1.00 63.27 204 TYR A CA 1
ATOM 1243 C C . TYR A 1 169 ? -4.351 15.737 -18.812 1.00 64.71 204 TYR A C 1
ATOM 1244 O O . TYR A 1 169 ? -4.417 16.797 -19.462 1.00 67.34 204 TYR A O 1
ATOM 1253 N N . GLU A 1 170 ? -4.734 14.534 -19.262 1.00 71.89 205 GLU A N 1
ATOM 1254 C CA . GLU A 1 170 ? -5.257 14.252 -20.628 1.00 74.74 205 GLU A CA 1
ATOM 1255 C C . GLU A 1 170 ? -4.460 15.083 -21.640 1.00 76.40 205 GLU A C 1
ATOM 1256 O O . GLU A 1 170 ? -5.056 15.990 -22.272 1.00 75.56 205 GLU A O 1
ATOM 1262 N N . ILE A 1 171 ? -3.145 14.822 -21.734 1.00 77.62 206 ILE A N 1
ATOM 1263 C CA . ILE A 1 171 ? -2.228 15.422 -22.754 1.00 73.35 206 ILE A CA 1
ATOM 1264 C C . ILE A 1 171 ? -1.892 14.330 -23.780 1.00 68.85 206 ILE A C 1
ATOM 1265 O O . ILE A 1 171 ? -1.240 13.331 -23.429 1.00 64.45 206 ILE A O 1
ATOM 1270 N N . SER A 1 172 ? -2.375 14.524 -25.003 1.00 65.84 207 SER A N 1
ATOM 1271 C CA . SER A 1 172 ? -2.396 13.513 -26.087 1.00 68.33 207 SER A CA 1
ATOM 1272 C C . SER A 1 172 ? -1.027 13.451 -26.766 1.00 66.02 207 SER A C 1
ATOM 1273 O O . SER A 1 172 ? -0.338 14.494 -26.822 1.00 61.61 207 SER A O 1
ATOM 1276 N N . ARG A 1 173 ? -0.695 12.285 -27.323 1.00 65.85 208 ARG A N 1
ATOM 1277 C CA . ARG A 1 173 ? 0.392 12.128 -28.321 1.00 65.13 208 ARG A CA 1
ATOM 1278 C C . ARG A 1 173 ? 0.397 13.347 -29.252 1.00 65.40 208 ARG A C 1
ATOM 1279 O O . ARG A 1 173 ? 1.460 14.000 -29.385 1.00 65.64 208 ARG A O 1
ATOM 1287 N N . GLU A 1 174 ? -0.750 13.683 -29.839 1.00 61.49 209 GLU A N 1
ATOM 1288 C CA . GLU A 1 174 ? -0.826 14.763 -30.861 1.00 71.40 209 GLU A CA 1
ATOM 1289 C C . GLU A 1 174 ? -0.486 16.097 -30.176 1.00 67.44 209 GLU A C 1
ATOM 1290 O O . GLU A 1 174 ? 0.260 16.901 -30.787 1.00 64.92 209 GLU A O 1
ATOM 1296 N N . GLU A 1 175 ? -0.992 16.335 -28.960 1.00 67.45 210 GLU A N 1
ATOM 1297 C CA . GLU A 1 175 ? -0.720 17.598 -28.215 1.00 73.23 210 GLU A CA 1
ATOM 1298 C C . GLU A 1 175 ? 0.781 17.694 -27.917 1.00 67.62 210 GLU A C 1
ATOM 1299 O O . GLU A 1 175 ? 1.334 18.790 -28.071 1.00 68.47 210 GLU A O 1
ATOM 1305 N N . GLN A 1 176 ? 1.408 16.582 -27.515 1.00 64.40 211 GLN A N 1
ATOM 1306 C CA . GLN A 1 176 ? 2.866 16.496 -27.219 1.00 60.68 211 GLN A CA 1
ATOM 1307 C C . GLN A 1 176 ? 3.643 16.841 -28.492 1.00 62.83 211 GLN A C 1
ATOM 1308 O O . GLN A 1 176 ? 4.425 17.810 -28.451 1.00 64.91 211 GLN A O 1
ATOM 1314 N N . ASP A 1 177 ? 3.387 16.117 -29.590 1.00 64.05 212 ASP A N 1
ATOM 1315 C CA . ASP A 1 177 ? 4.133 16.257 -30.873 1.00 61.08 212 ASP A CA 1
ATOM 1316 C C . ASP A 1 177 ? 3.975 17.701 -31.375 1.00 64.61 212 ASP A C 1
ATOM 1317 O O . ASP A 1 177 ? 4.962 18.274 -31.906 1.00 62.29 212 ASP A O 1
ATOM 1322 N N . GLN A 1 178 ? 2.794 18.292 -31.190 1.00 72.22 213 GLN A N 1
ATOM 1323 C CA . GLN A 1 178 ? 2.503 19.663 -31.679 1.00 76.48 213 GLN A CA 1
ATOM 1324 C C . GLN A 1 178 ? 3.402 20.640 -30.922 1.00 67.32 213 GLN A C 1
ATOM 1325 O O . GLN A 1 178 ? 4.020 21.500 -31.585 1.00 66.50 213 GLN A O 1
ATOM 1331 N N . TYR A 1 179 ? 3.537 20.490 -29.602 1.00 62.62 214 TYR A N 1
ATOM 1332 C CA . TYR A 1 179 ? 4.441 21.360 -28.803 1.00 61.94 214 TYR A CA 1
ATOM 1333 C C . TYR A 1 179 ? 5.900 21.156 -29.267 1.00 59.58 214 TYR A C 1
ATOM 1334 O O . TYR A 1 179 ? 6.605 22.155 -29.590 1.00 58.17 214 TYR A O 1
ATOM 1343 N N . ALA A 1 180 ? 6.330 19.897 -29.354 1.00 56.22 215 ALA A N 1
ATOM 1344 C CA . ALA A 1 180 ? 7.661 19.471 -29.852 1.00 60.70 215 ALA A CA 1
ATOM 1345 C C . ALA A 1 180 ? 7.962 20.116 -31.207 1.00 61.84 215 ALA A C 1
ATOM 1346 O O . ALA A 1 180 ? 9.049 20.742 -31.373 1.00 60.63 215 ALA A O 1
ATOM 1348 N N . ILE A 1 181 ? 7.034 19.969 -32.151 1.00 61.38 216 ILE A N 1
ATOM 1349 C CA . ILE A 1 181 ? 7.157 20.591 -33.500 1.00 59.60 216 ILE A CA 1
ATOM 1350 C C . ILE A 1 181 ? 7.332 22.107 -33.317 1.00 55.80 216 ILE A C 1
ATOM 1351 O O . ILE A 1 181 ? 8.239 22.701 -33.976 1.00 56.19 216 ILE A O 1
ATOM 1356 N N . GLN A 1 182 ? 6.505 22.731 -32.477 1.00 47.62 217 GLN A N 1
ATOM 1357 C CA . GLN A 1 182 ? 6.584 24.205 -32.267 1.00 57.93 217 GLN A CA 1
ATOM 1358 C C . GLN A 1 182 ? 7.954 24.562 -31.663 1.00 65.08 217 GLN A C 1
ATOM 1359 O O . GLN A 1 182 ? 8.550 25.600 -32.103 1.00 62.65 217 GLN A O 1
ATOM 1365 N N . SER A 1 183 ? 8.463 23.751 -30.717 1.00 63.14 218 SER A N 1
ATOM 1366 C CA . SER A 1 183 ? 9.795 23.988 -30.088 1.00 63.91 218 SER A CA 1
ATOM 1367 C C . SER A 1 183 ? 10.869 24.022 -31.180 1.00 56.15 218 SER A C 1
ATOM 1368 O O . SER A 1 183 ? 11.646 25.016 -31.253 1.00 53.79 218 SER A O 1
ATOM 1371 N N . TYR A 1 184 ? 10.906 22.987 -32.012 1.00 49.85 219 TYR A N 1
ATOM 1372 C CA . TYR A 1 184 ? 11.826 22.928 -33.175 1.00 56.25 219 TYR A CA 1
ATOM 1373 C C . TYR A 1 184 ? 11.715 24.205 -34.020 1.00 55.74 219 TYR A C 1
ATOM 1374 O O . TYR A 1 184 ? 12.772 24.804 -34.358 1.00 55.00 219 TYR A O 1
ATOM 1383 N N . GLN A 1 185 ? 10.494 24.629 -34.362 1.00 57.78 220 GLN A N 1
ATOM 1384 C CA . GLN A 1 185 ? 10.287 25.760 -35.311 1.00 57.58 220 GLN A CA 1
ATOM 1385 C C . GLN A 1 185 ? 10.781 27.046 -34.659 1.00 55.48 220 GLN A C 1
ATOM 1386 O O . GLN A 1 185 ? 11.535 27.807 -35.336 1.00 52.92 220 GLN A O 1
ATOM 1392 N N . ARG A 1 186 ? 10.370 27.283 -33.410 1.00 46.42 221 ARG A N 1
ATOM 1393 C CA . ARG A 1 186 ? 10.846 28.459 -32.639 1.00 56.09 221 ARG A CA 1
ATOM 1394 C C . ARG A 1 186 ? 12.384 28.480 -32.566 1.00 54.79 221 ARG A C 1
ATOM 1395 O O . ARG A 1 186 ? 12.963 29.580 -32.706 1.00 64.80 221 ARG A O 1
ATOM 1403 N N . ALA A 1 187 ? 13.039 27.330 -32.401 1.00 53.18 222 ALA A N 1
ATOM 1404 C CA . ALA A 1 187 ? 14.517 27.243 -32.308 1.00 59.07 222 ALA A CA 1
ATOM 1405 C C . ALA A 1 187 ? 15.152 27.565 -33.672 1.00 59.28 222 ALA A C 1
ATOM 1406 O O . ALA A 1 187 ? 16.096 28.381 -33.709 1.00 59.21 222 ALA A O 1
ATOM 1408 N N . GLN A 1 188 ? 14.643 26.965 -34.756 1.00 65.81 223 GLN A N 1
ATOM 1409 C CA . GLN A 1 188 ? 15.069 27.261 -36.160 1.00 62.61 223 GLN A CA 1
ATOM 1410 C C . GLN A 1 188 ? 14.885 28.762 -36.442 1.00 57.02 223 GLN A C 1
ATOM 1411 O O . GLN A 1 188 ? 15.873 29.415 -36.843 1.00 57.40 223 GLN A O 1
ATOM 1417 N N . ALA A 1 189 ? 13.691 29.309 -36.200 1.00 62.01 224 ALA A N 1
ATOM 1418 C CA . ALA A 1 189 ? 13.402 30.757 -36.348 1.00 63.90 224 ALA A CA 1
ATOM 1419 C C . ALA A 1 189 ? 14.506 31.562 -35.657 1.00 65.30 224 ALA A C 1
ATOM 1420 O O . ALA A 1 189 ? 15.146 32.386 -36.335 1.00 69.58 224 ALA A O 1
ATOM 1422 N N . ALA A 1 190 ? 14.743 31.284 -34.370 1.00 66.39 225 ALA A N 1
ATOM 1423 C CA . ALA A 1 190 ? 15.705 32.005 -33.502 1.00 69.52 225 ALA A CA 1
ATOM 1424 C C . ALA A 1 190 ? 17.126 31.900 -34.081 1.00 66.50 225 ALA A C 1
ATOM 1425 O O . ALA A 1 190 ? 17.862 32.940 -34.104 1.00 55.97 225 ALA A O 1
ATOM 1427 N N . TRP A 1 191 ? 17.522 30.707 -34.533 1.00 59.36 226 TRP A N 1
ATOM 1428 C CA . TRP A 1 191 ? 18.869 30.499 -35.130 1.00 68.07 226 TRP A CA 1
ATOM 1429 C C . TRP A 1 191 ? 18.973 31.225 -36.478 1.00 63.78 226 TRP A C 1
ATOM 1430 O O . TRP A 1 191 ? 20.048 31.758 -36.763 1.00 59.08 226 TRP A O 1
ATOM 1441 N N . LYS A 1 192 ? 17.895 31.289 -37.255 1.00 64.23 227 LYS A N 1
ATOM 1442 C CA . LYS A 1 192 ? 17.901 32.018 -38.552 1.00 72.91 227 LYS A CA 1
ATOM 1443 C C . LYS A 1 192 ? 18.224 33.499 -38.274 1.00 72.51 227 LYS A C 1
ATOM 1444 O O . LYS A 1 192 ? 19.166 34.017 -38.912 1.00 65.51 227 LYS A O 1
ATOM 1450 N N . GLU A 1 193 ? 17.540 34.119 -37.297 1.00 68.21 228 GLU A N 1
ATOM 1451 C CA . GLU A 1 193 ? 17.699 35.550 -36.891 1.00 65.95 228 GLU A CA 1
ATOM 1452 C C . GLU A 1 193 ? 18.963 35.757 -36.034 1.00 71.96 228 GLU A C 1
ATOM 1453 O O . GLU A 1 193 ? 19.225 36.920 -35.642 1.00 67.83 228 GLU A O 1
ATOM 1459 N N . ASN A 1 194 ? 19.690 34.679 -35.699 1.00 75.54 229 ASN A N 1
ATOM 1460 C CA . ASN A 1 194 ? 20.975 34.710 -34.950 1.00 67.86 229 ASN A CA 1
ATOM 1461 C C . ASN A 1 194 ? 20.764 35.261 -33.524 1.00 70.55 229 ASN A C 1
ATOM 1462 O O . ASN A 1 194 ? 21.713 35.877 -32.973 1.00 74.20 229 ASN A O 1
ATOM 1467 N N . LYS A 1 195 ? 19.597 34.993 -32.924 1.00 60.72 230 LYS A N 1
ATOM 1468 C CA . LYS A 1 195 ? 19.134 35.534 -31.614 1.00 63.58 230 LYS A CA 1
ATOM 1469 C C . LYS A 1 195 ? 19.970 35.053 -30.407 1.00 68.62 230 LYS A C 1
ATOM 1470 O O . LYS A 1 195 ? 19.662 35.534 -29.300 1.00 75.19 230 LYS A O 1
ATOM 1476 N N . PHE A 1 196 ? 20.934 34.128 -30.555 1.00 61.58 231 PHE A N 1
ATOM 1477 C CA . PHE A 1 196 ? 21.686 33.518 -29.418 1.00 61.70 231 PHE A CA 1
ATOM 1478 C C . PHE A 1 196 ? 23.162 33.953 -29.431 1.00 63.07 231 PHE A C 1
ATOM 1479 O O . PHE A 1 196 ? 23.945 33.498 -28.579 1.00 64.48 231 PHE A O 1
ATOM 1487 N N . ALA A 1 197 ? 23.545 34.838 -30.345 1.00 63.31 232 ALA A N 1
ATOM 1488 C CA . ALA A 1 197 ? 24.959 35.177 -30.623 1.00 59.07 232 ALA A CA 1
ATOM 1489 C C . ALA A 1 197 ? 25.582 35.886 -29.419 1.00 60.19 232 ALA A C 1
ATOM 1490 O O . ALA A 1 197 ? 26.763 35.586 -29.100 1.00 65.64 232 ALA A O 1
ATOM 1492 N N . GLU A 1 198 ? 24.832 36.810 -28.806 1.00 55.82 233 GLU A N 1
ATOM 1493 C CA . GLU A 1 198 ? 25.281 37.618 -27.642 1.00 61.54 233 GLU A CA 1
ATOM 1494 C C . GLU A 1 198 ? 25.586 36.678 -26.477 1.00 55.18 233 GLU A C 1
ATOM 1495 O O . GLU A 1 198 ? 26.642 36.836 -25.872 1.00 57.87 233 GLU A O 1
ATOM 1501 N N . GLU A 1 199 ? 24.700 35.724 -26.209 1.00 51.68 234 GLU A N 1
ATOM 1502 C CA . GLU A 1 199 ? 24.745 34.895 -24.980 1.00 53.49 234 GLU A CA 1
ATOM 1503 C C . GLU A 1 199 ? 25.752 33.754 -25.159 1.00 56.78 234 GLU A C 1
ATOM 1504 O O . GLU A 1 199 ? 26.289 33.279 -24.135 1.00 54.85 234 GLU A O 1
ATOM 1510 N N . ILE A 1 200 ? 26.015 33.330 -26.396 1.00 52.68 235 ILE A N 1
ATOM 1511 C CA . ILE A 1 200 ? 26.829 32.108 -26.622 1.00 52.08 235 ILE A CA 1
ATOM 1512 C C . ILE A 1 200 ? 28.299 32.491 -26.480 1.00 53.60 235 ILE A C 1
ATOM 1513 O O . ILE A 1 200 ? 28.673 33.564 -26.929 1.00 51.53 235 ILE A O 1
ATOM 1518 N N . ALA A 1 201 ? 29.060 31.662 -25.774 1.00 56.21 236 ALA A N 1
ATOM 1519 C CA . ALA A 1 201 ? 30.530 31.736 -25.702 1.00 59.14 236 ALA A CA 1
ATOM 1520 C C . ALA A 1 201 ? 31.073 30.559 -26.508 1.00 61.12 236 ALA A C 1
ATOM 1521 O O . ALA A 1 201 ? 30.848 29.400 -26.167 1.00 57.68 236 ALA A O 1
ATOM 1523 N N . PRO A 1 202 ? 31.744 30.806 -27.649 1.00 63.44 237 PRO A N 1
ATOM 1524 C CA . PRO A 1 202 ? 32.190 29.713 -28.503 1.00 59.82 237 PRO A CA 1
ATOM 1525 C C . PRO A 1 202 ? 33.201 28.877 -27.722 1.00 57.76 237 PRO A C 1
ATOM 1526 O O . PRO A 1 202 ? 33.885 29.456 -26.879 1.00 50.12 237 PRO A O 1
ATOM 1530 N N . VAL A 1 203 ? 33.248 27.574 -28.013 1.00 52.16 238 VAL A N 1
ATOM 1531 C CA . VAL A 1 203 ? 34.189 26.599 -27.396 1.00 51.17 238 VAL A CA 1
ATOM 1532 C C . VAL A 1 203 ? 35.239 26.187 -28.432 1.00 51.58 238 VAL A C 1
ATOM 1533 O O . VAL A 1 203 ? 34.853 25.773 -29.523 1.00 47.60 238 VAL A O 1
ATOM 1537 N N . THR A 1 204 ? 36.524 26.260 -28.084 1.00 55.67 239 THR A N 1
ATOM 1538 C CA . THR A 1 204 ? 37.622 25.863 -28.995 1.00 60.65 239 THR A CA 1
ATOM 1539 C C . THR A 1 204 ? 38.040 24.444 -28.624 1.00 61.69 239 THR A C 1
ATOM 1540 O O . THR A 1 204 ? 38.713 24.288 -27.583 1.00 64.70 239 THR A O 1
ATOM 1544 N N . VAL A 1 205 ? 37.660 23.473 -29.456 1.00 62.04 240 VAL A N 1
ATOM 1545 C CA . VAL A 1 205 ? 37.970 22.024 -29.295 1.00 63.84 240 VAL A CA 1
ATOM 1546 C C . VAL A 1 205 ? 39.270 21.709 -30.031 1.00 68.58 240 VAL A C 1
ATOM 1547 O O . VAL A 1 205 ? 39.256 21.721 -31.277 1.00 61.92 240 VAL A O 1
ATOM 1551 N N . LYS A 1 206 ? 40.329 21.393 -29.282 1.00 85.13 241 LYS A N 1
ATOM 1552 C CA . LYS A 1 206 ? 41.664 21.022 -29.827 1.00 95.04 241 LYS A CA 1
ATOM 1553 C C . LYS A 1 206 ? 41.604 19.578 -30.349 1.00 96.43 241 LYS A C 1
ATOM 1554 O O . LYS A 1 206 ? 41.929 18.674 -29.565 1.00 94.33 241 LYS A O 1
ATOM 1560 N N . GLY A 1 207 ? 41.196 19.423 -31.612 1.00 110.28 242 GLY A N 1
ATOM 1561 C CA . GLY A 1 207 ? 40.969 18.133 -32.289 1.00 122.30 242 GLY A CA 1
ATOM 1562 C C . GLY A 1 207 ? 42.213 17.312 -32.586 1.00 136.42 242 GLY A C 1
ATOM 1563 O O . GLY A 1 207 ? 43.228 17.469 -31.893 1.00 136.13 242 GLY A O 1
ATOM 1564 N N . LYS A 1 208 ? 42.103 16.444 -33.594 1.00 146.70 243 LYS A N 1
ATOM 1565 C CA . LYS A 1 208 ? 43.171 15.498 -34.011 1.00 148.06 243 LYS A CA 1
ATOM 1566 C C . LYS A 1 208 ? 44.441 16.251 -34.410 1.00 141.54 243 LYS A C 1
ATOM 1567 O O . LYS A 1 208 ? 45.400 16.240 -33.627 1.00 121.54 243 LYS A O 1
ATOM 1573 N N . LYS A 1 209 ? 44.438 16.859 -35.596 1.00 144.59 244 LYS A N 1
ATOM 1574 C CA . LYS A 1 209 ? 45.627 17.589 -36.104 1.00 149.94 244 LYS A CA 1
ATOM 1575 C C . LYS A 1 209 ? 45.397 19.099 -35.977 1.00 148.61 244 LYS A C 1
ATOM 1576 O O . LYS A 1 209 ? 46.359 19.818 -35.645 1.00 132.93 244 LYS A O 1
ATOM 1582 N N . GLY A 1 210 ? 44.167 19.555 -36.219 1.00 142.56 245 GLY A N 1
ATOM 1583 C CA . GLY A 1 210 ? 43.870 20.996 -36.153 1.00 132.21 245 GLY A CA 1
ATOM 1584 C C . GLY A 1 210 ? 43.129 21.390 -34.890 1.00 123.90 245 GLY A C 1
ATOM 1585 O O . GLY A 1 210 ? 43.511 20.915 -33.811 1.00 110.50 245 GLY A O 1
ATOM 1586 N N . GLU A 1 211 ? 42.117 22.249 -35.040 1.00 105.91 246 GLU A N 1
ATOM 1587 C CA . GLU A 1 211 ? 41.302 22.760 -33.913 1.00 88.16 246 GLU A CA 1
ATOM 1588 C C . GLU A 1 211 ? 40.023 23.390 -34.473 1.00 83.66 246 GLU A C 1
ATOM 1589 O O . GLU A 1 211 ? 40.116 24.229 -35.358 1.00 83.56 246 GLU A O 1
ATOM 1595 N N . THR A 1 212 ? 38.876 22.958 -33.956 1.00 80.88 247 THR A N 1
ATOM 1596 C CA . THR A 1 212 ? 37.505 23.391 -34.342 1.00 73.91 247 THR A CA 1
ATOM 1597 C C . THR A 1 212 ? 36.950 24.378 -33.305 1.00 74.80 247 THR A C 1
ATOM 1598 O O . THR A 1 212 ? 37.072 24.105 -32.085 1.00 69.99 247 THR A O 1
ATOM 1602 N N . VAL A 1 213 ? 36.357 25.476 -33.780 1.00 66.85 248 VAL A N 1
ATOM 1603 C CA . VAL A 1 213 ? 35.596 26.456 -32.956 1.00 68.83 248 VAL A CA 1
ATOM 1604 C C . VAL A 1 213 ? 34.110 26.120 -33.100 1.00 66.11 248 VAL A C 1
ATOM 1605 O O . VAL A 1 213 ? 33.603 26.279 -34.198 1.00 57.00 248 VAL A O 1
ATOM 1609 N N . VAL A 1 214 ? 33.449 25.670 -32.027 1.00 65.46 249 VAL A N 1
ATOM 1610 C CA . VAL A 1 214 ? 31.988 25.361 -32.022 1.00 61.77 249 VAL A CA 1
ATOM 1611 C C . VAL A 1 214 ? 31.226 26.600 -31.523 1.00 57.36 249 VAL A C 1
ATOM 1612 O O . VAL A 1 214 ? 31.558 27.097 -30.434 1.00 52.73 249 VAL A O 1
ATOM 1616 N N . GLU A 1 215 ? 30.282 27.121 -32.319 1.00 60.71 250 GLU A N 1
ATOM 1617 C CA . GLU A 1 215 ? 29.513 28.351 -31.969 1.00 64.90 250 GLU A CA 1
ATOM 1618 C C . GLU A 1 215 ? 28.007 28.156 -32.209 1.00 58.98 250 GLU A C 1
ATOM 1619 O O . GLU A 1 215 ? 27.252 29.121 -31.976 1.00 62.22 250 GLU A O 1
ATOM 1625 N N . ARG A 1 216 ? 27.579 26.950 -32.581 1.00 55.63 251 ARG A N 1
ATOM 1626 C CA . ARG A 1 216 ? 26.184 26.656 -33.003 1.00 64.30 251 ARG A CA 1
ATOM 1627 C C . ARG A 1 216 ? 25.658 25.446 -32.217 1.00 54.93 251 ARG A C 1
ATOM 1628 O O . ARG A 1 216 ? 26.305 24.406 -32.237 1.00 58.78 251 ARG A O 1
ATOM 1636 N N . ASP A 1 217 ? 24.523 25.615 -31.542 1.00 51.97 252 ASP A N 1
ATOM 1637 C CA . ASP A 1 217 ? 23.710 24.520 -30.959 1.00 53.65 252 ASP A CA 1
ATOM 1638 C C . ASP A 1 217 ? 23.544 23.427 -32.015 1.00 51.55 252 ASP A C 1
ATOM 1639 O O . ASP A 1 217 ? 23.274 23.741 -33.160 1.00 57.97 252 ASP A O 1
ATOM 1644 N N . GLU A 1 218 ? 23.749 22.178 -31.624 1.00 57.20 253 GLU A N 1
ATOM 1645 C CA . GLU A 1 218 ? 23.543 20.985 -32.478 1.00 55.12 253 GLU A CA 1
ATOM 1646 C C . GLU A 1 218 ? 22.206 20.382 -32.060 1.00 51.35 253 GLU A C 1
ATOM 1647 O O . GLU A 1 218 ? 21.950 20.387 -30.863 1.00 59.26 253 GLU A O 1
ATOM 1653 N N . GLY A 1 219 ? 21.382 19.933 -33.006 1.00 51.40 254 GLY A N 1
ATOM 1654 C CA . GLY A 1 219 ? 20.144 19.181 -32.723 1.00 50.96 254 GLY A CA 1
ATOM 1655 C C . GLY A 1 219 ? 18.894 19.877 -33.229 1.00 52.64 254 GLY A C 1
ATOM 1656 O O . GLY A 1 219 ? 17.921 19.172 -33.515 1.00 65.32 254 GLY A O 1
ATOM 1657 N N . TYR A 1 220 ? 18.882 21.205 -33.329 1.00 52.68 255 TYR A N 1
ATOM 1658 C CA . TYR A 1 220 ? 17.639 21.978 -33.596 1.00 56.38 255 TYR A CA 1
ATOM 1659 C C . TYR A 1 220 ? 17.230 21.873 -35.071 1.00 61.31 255 TYR A C 1
ATOM 1660 O O . TYR A 1 220 ? 16.115 22.259 -35.380 1.00 58.24 255 TYR A O 1
ATOM 1669 N N . GLU A 1 221 ? 18.097 21.362 -35.944 1.00 67.78 256 GLU A N 1
ATOM 1670 C CA . GLU A 1 221 ? 17.824 21.257 -37.402 1.00 73.70 256 GLU A CA 1
ATOM 1671 C C . GLU A 1 221 ? 17.213 19.880 -37.704 1.00 69.38 256 GLU A C 1
ATOM 1672 O O . GLU A 1 221 ? 16.912 19.637 -38.873 1.00 74.46 256 GLU A O 1
ATOM 1678 N N . ASN A 1 222 ? 16.975 19.039 -36.691 1.00 72.16 257 ASN A N 1
ATOM 1679 C CA . ASN A 1 222 ? 16.629 17.594 -36.851 1.00 77.97 257 ASN A CA 1
ATOM 1680 C C . ASN A 1 222 ? 15.113 17.363 -36.761 1.00 75.89 257 ASN A C 1
ATOM 1681 O O . ASN A 1 222 ? 14.722 16.252 -36.388 1.00 92.42 257 ASN A O 1
ATOM 1686 N N . LEU A 1 223 ? 14.276 18.352 -37.078 1.00 78.71 258 LEU A N 1
ATOM 1687 C CA . LEU A 1 223 ? 12.800 18.156 -37.116 1.00 73.74 258 LEU A CA 1
ATOM 1688 C C . LEU A 1 223 ? 12.411 17.510 -38.449 1.00 71.43 258 LEU A C 1
ATOM 1689 O O . LEU A 1 223 ? 12.607 18.164 -39.490 1.00 57.67 258 LEU A O 1
ATOM 1694 N N . ARG A 1 224 ? 11.855 16.295 -38.398 1.00 71.98 259 ARG A N 1
ATOM 1695 C CA . ARG A 1 224 ? 11.173 15.651 -39.549 1.00 79.12 259 ARG A CA 1
ATOM 1696 C C . ARG A 1 224 ? 9.683 15.529 -39.188 1.00 73.46 259 ARG A C 1
ATOM 1697 O O . ARG A 1 224 ? 9.255 14.468 -38.713 1.00 73.61 259 ARG A O 1
ATOM 1705 N N . ILE A 1 225 ? 8.947 16.629 -39.394 1.00 74.68 260 ILE A N 1
ATOM 1706 C CA . ILE A 1 225 ? 7.508 16.819 -39.046 1.00 79.49 260 ILE A CA 1
ATOM 1707 C C . ILE A 1 225 ? 6.714 15.564 -39.424 1.00 81.07 260 ILE A C 1
ATOM 1708 O O . ILE A 1 225 ? 6.007 15.032 -38.548 1.00 70.10 260 ILE A O 1
ATOM 1713 N N . ASP A 1 226 ? 6.890 15.096 -40.662 1.00 88.86 261 ASP A N 1
ATOM 1714 C CA . ASP A 1 226 ? 6.244 13.894 -41.255 1.00 88.74 261 ASP A CA 1
ATOM 1715 C C . ASP A 1 226 ? 6.430 12.666 -40.343 1.00 83.07 261 ASP A C 1
ATOM 1716 O O . ASP A 1 226 ? 5.439 11.967 -40.156 1.00 78.84 261 ASP A O 1
ATOM 1721 N N . LYS A 1 227 ? 7.634 12.408 -39.797 1.00 90.14 262 LYS A N 1
ATOM 1722 C CA . LYS A 1 227 ? 7.997 11.132 -39.096 1.00 84.67 262 LYS A CA 1
ATOM 1723 C C . LYS A 1 227 ? 7.528 11.160 -37.631 1.00 76.63 262 LYS A C 1
ATOM 1724 O O . LYS A 1 227 ? 7.399 10.090 -37.003 1.00 63.10 262 LYS A O 1
ATOM 1730 N N . MET A 1 228 ? 7.207 12.349 -37.136 1.00 81.36 263 MET A N 1
ATOM 1731 C CA . MET A 1 228 ? 6.973 12.678 -35.707 1.00 76.67 263 MET A CA 1
ATOM 1732 C C . MET A 1 228 ? 5.826 11.834 -35.114 1.00 71.74 263 MET A C 1
ATOM 1733 O O . MET A 1 228 ? 5.955 11.369 -33.960 1.00 65.95 263 MET A O 1
ATOM 1738 N N . ALA A 1 229 ? 4.770 11.571 -35.888 1.00 79.51 264 ALA A N 1
ATOM 1739 C CA . ALA A 1 229 ? 3.555 10.842 -35.442 1.00 75.10 264 ALA A CA 1
ATOM 1740 C C . ALA A 1 229 ? 3.799 9.324 -35.394 1.00 67.25 264 ALA A C 1
ATOM 1741 O O . ALA A 1 229 ? 2.950 8.604 -34.816 1.00 58.12 264 ALA A O 1
ATOM 1743 N N . THR A 1 230 ? 4.910 8.844 -35.962 1.00 65.98 265 THR A N 1
ATOM 1744 C CA . THR A 1 230 ? 5.168 7.389 -36.165 1.00 71.68 265 THR A CA 1
ATOM 1745 C C . THR A 1 230 ? 6.400 6.931 -35.351 1.00 64.75 265 THR A C 1
ATOM 1746 O O . THR A 1 230 ? 6.692 5.720 -35.347 1.00 55.62 265 THR A O 1
ATOM 1750 N N . LEU A 1 231 ? 7.044 7.823 -34.592 1.00 66.52 266 LEU A N 1
ATOM 1751 C CA . LEU A 1 231 ? 8.143 7.457 -33.651 1.00 64.27 266 LEU A CA 1
ATOM 1752 C C . LEU A 1 231 ? 7.592 6.523 -32.561 1.00 59.84 266 LEU A C 1
ATOM 1753 O O . LEU A 1 231 ? 6.446 6.721 -32.136 1.00 63.37 266 LEU A O 1
ATOM 1758 N N . LYS A 1 232 ? 8.374 5.522 -32.151 1.00 59.35 267 LYS A N 1
ATOM 1759 C CA . LYS A 1 232 ? 8.030 4.598 -31.038 1.00 61.64 267 LYS A CA 1
ATOM 1760 C C . LYS A 1 232 ? 8.040 5.372 -29.720 1.00 65.58 267 LYS A C 1
ATOM 1761 O O . LYS A 1 232 ? 8.850 6.274 -29.505 1.00 63.04 267 LYS A O 1
ATOM 1767 N N . PRO A 1 233 ? 7.178 5.013 -28.751 1.00 70.86 268 PRO A N 1
ATOM 1768 C CA . PRO A 1 233 ? 7.371 5.488 -27.386 1.00 73.25 268 PRO A CA 1
ATOM 1769 C C . PRO A 1 233 ? 8.749 4.992 -26.934 1.00 67.71 268 PRO A C 1
ATOM 1770 O O . PRO A 1 233 ? 9.067 3.845 -27.222 1.00 62.30 268 PRO A O 1
ATOM 1774 N N . ALA A 1 234 ? 9.524 5.865 -26.281 1.00 63.03 269 ALA A N 1
ATOM 1775 C CA . ALA A 1 234 ? 10.908 5.599 -25.819 1.00 59.71 269 ALA A CA 1
ATOM 1776 C C . ALA A 1 234 ? 10.903 4.764 -24.530 1.00 58.25 269 ALA A C 1
ATOM 1777 O O . ALA A 1 234 ? 11.830 3.961 -24.369 1.00 52.20 269 ALA A O 1
ATOM 1779 N N . PHE A 1 235 ? 9.904 4.938 -23.654 1.00 58.93 270 PHE A N 1
ATOM 1780 C CA . PHE A 1 235 ? 9.899 4.405 -22.263 1.00 63.78 270 PHE A CA 1
ATOM 1781 C C . PHE A 1 235 ? 8.774 3.378 -22.035 1.00 64.39 270 PHE A C 1
ATOM 1782 O O . PHE A 1 235 ? 9.045 2.400 -21.318 1.00 62.41 270 PHE A O 1
ATOM 1790 N N . LEU A 1 236 ? 7.574 3.575 -22.603 1.00 64.82 271 LEU A N 1
ATOM 1791 C CA . LEU A 1 236 ? 6.356 2.755 -22.305 1.00 66.91 271 LEU A CA 1
ATOM 1792 C C . LEU A 1 236 ? 5.867 2.028 -23.571 1.00 65.84 271 LEU A C 1
ATOM 1793 O O . LEU A 1 236 ? 5.386 2.701 -24.503 1.00 68.55 271 LEU A O 1
ATOM 1798 N N . ARG A 1 237 ? 5.971 0.696 -23.591 1.00 65.03 272 ARG A N 1
ATOM 1799 C CA . ARG A 1 237 ? 5.685 -0.156 -24.775 1.00 71.85 272 ARG A CA 1
ATOM 1800 C C . ARG A 1 237 ? 4.581 -1.171 -24.438 1.00 75.46 272 ARG A C 1
ATOM 1801 O O . ARG A 1 237 ? 4.756 -2.340 -24.768 1.00 89.81 272 ARG A O 1
ATOM 1809 N N . ASP A 1 238 ? 3.492 -0.742 -23.791 1.00 88.23 273 ASP A N 1
ATOM 1810 C CA . ASP A 1 238 ? 2.305 -1.581 -23.444 1.00 80.20 273 ASP A CA 1
ATOM 1811 C C . ASP A 1 238 ? 1.113 -1.194 -24.339 1.00 75.08 273 ASP A C 1
ATOM 1812 O O . ASP A 1 238 ? 0.015 -1.709 -24.101 1.00 80.09 273 ASP A O 1
ATOM 1817 N N . GLY A 1 239 ? 1.314 -0.308 -25.318 1.00 69.10 274 GLY A N 1
ATOM 1818 C CA . GLY A 1 239 ? 0.237 0.243 -26.156 1.00 62.36 274 GLY A CA 1
ATOM 1819 C C . GLY A 1 239 ? -0.190 1.631 -25.704 1.00 65.05 274 GLY A C 1
ATOM 1820 O O . GLY A 1 239 ? -0.699 2.406 -26.541 1.00 56.86 274 GLY A O 1
ATOM 1821 N N . THR A 1 240 ? 0.032 1.997 -24.444 1.00 65.10 275 THR A N 1
ATOM 1822 C CA . THR A 1 240 ? -0.447 3.306 -23.918 1.00 69.42 275 THR A CA 1
ATOM 1823 C C . THR A 1 240 ? 0.637 4.375 -24.073 1.00 67.62 275 THR A C 1
ATOM 1824 O O . THR A 1 240 ? 0.329 5.532 -23.781 1.00 63.81 275 THR A O 1
ATOM 1828 N N . GLY A 1 241 ? 1.846 4.008 -24.515 1.00 65.25 276 GLY A N 1
ATOM 1829 C CA . GLY A 1 241 ? 2.981 4.945 -24.605 1.00 59.32 276 GLY A CA 1
ATOM 1830 C C . GLY A 1 241 ? 2.668 6.136 -25.488 1.00 54.94 276 GLY A C 1
ATOM 1831 O O . GLY A 1 241 ? 2.041 5.924 -26.537 1.00 63.87 276 GLY A O 1
ATOM 1832 N N . THR A 1 242 ? 3.105 7.333 -25.081 1.00 57.45 277 THR A N 1
ATOM 1833 C CA . THR A 1 242 ? 2.900 8.636 -25.778 1.00 57.71 277 THR A CA 1
ATOM 1834 C C . THR A 1 242 ? 4.196 9.461 -25.880 1.00 58.80 277 THR A C 1
ATOM 1835 O O . THR A 1 242 ? 4.285 10.289 -26.829 1.00 59.61 277 THR A O 1
ATOM 1839 N N . VAL A 1 243 ? 5.158 9.277 -24.958 1.00 59.89 278 VAL A N 1
ATOM 1840 C CA . VAL A 1 243 ? 6.451 10.030 -24.925 1.00 56.43 278 VAL A CA 1
ATOM 1841 C C . VAL A 1 243 ? 7.485 9.321 -25.806 1.00 51.50 278 VAL A C 1
ATOM 1842 O O . VAL A 1 243 ? 7.763 8.127 -25.559 1.00 47.14 278 VAL A O 1
ATOM 1846 N N . THR A 1 244 ? 8.092 10.073 -26.727 1.00 51.48 279 THR A N 1
ATOM 1847 C CA . THR A 1 244 ? 9.083 9.601 -27.728 1.00 52.73 279 THR A CA 1
ATOM 1848 C C . THR A 1 244 ? 10.383 10.399 -27.576 1.00 52.04 279 THR A C 1
ATOM 1849 O O . THR A 1 244 ? 10.351 11.459 -26.926 1.00 49.65 279 THR A O 1
ATOM 1853 N N . ALA A 1 245 ? 11.462 9.944 -28.217 1.00 52.12 280 ALA A N 1
ATOM 1854 C CA . ALA A 1 245 ? 12.671 10.758 -28.500 1.00 55.61 280 ALA A CA 1
ATOM 1855 C C . ALA A 1 245 ? 12.275 12.081 -29.180 1.00 57.38 280 ALA A C 1
ATOM 1856 O O . ALA A 1 245 ? 12.884 13.138 -28.852 1.00 58.64 280 ALA A O 1
ATOM 1858 N N . GLY A 1 246 ? 11.286 12.052 -30.084 1.00 55.63 281 GLY A N 1
ATOM 1859 C CA . GLY A 1 246 ? 10.795 13.267 -30.771 1.00 51.76 281 GLY A CA 1
ATOM 1860 C C . GLY A 1 246 ? 10.250 14.326 -29.815 1.00 53.02 281 GLY A C 1
ATOM 1861 O O . GLY A 1 246 ? 10.591 15.506 -29.990 1.00 51.18 281 GLY A O 1
ATOM 1862 N N . ASN A 1 247 ? 9.412 13.962 -28.836 1.00 56.90 282 ASN A N 1
ATOM 1863 C CA . ASN A 1 247 ? 8.688 14.968 -28.001 1.00 59.56 282 ASN A CA 1
ATOM 1864 C C . ASN A 1 247 ? 9.350 15.105 -26.618 1.00 55.49 282 ASN A C 1
ATOM 1865 O O . ASN A 1 247 ? 8.833 15.880 -25.783 1.00 53.60 282 ASN A O 1
ATOM 1870 N N . ALA A 1 248 ? 10.471 14.416 -26.390 1.00 54.22 283 ALA A N 1
ATOM 1871 C CA . ALA A 1 248 ? 11.264 14.494 -25.142 1.00 54.08 283 ALA A CA 1
ATOM 1872 C C . ALA A 1 248 ? 12.537 15.290 -25.412 1.00 54.97 283 ALA A C 1
ATOM 1873 O O . ALA A 1 248 ? 12.924 15.416 -26.603 1.00 51.52 283 ALA A O 1
ATOM 1875 N N . SER A 1 249 ? 13.148 15.831 -24.351 1.00 56.88 284 SER A N 1
ATOM 1876 C CA . SER A 1 249 ? 14.478 16.489 -24.439 1.00 57.36 284 SER A CA 1
ATOM 1877 C C . SER A 1 249 ? 15.499 15.414 -24.827 1.00 56.75 284 SER A C 1
ATOM 1878 O O . SER A 1 249 ? 15.192 14.207 -24.746 1.00 51.51 284 SER A O 1
ATOM 1881 N N . THR A 1 250 ? 16.652 15.857 -25.298 1.00 53.21 285 THR A N 1
ATOM 1882 C CA . THR A 1 250 ? 17.794 14.998 -25.665 1.00 51.61 285 THR A CA 1
ATOM 1883 C C . THR A 1 250 ? 18.823 15.055 -24.537 1.00 48.24 285 THR A C 1
ATOM 1884 O O . THR A 1 250 ? 18.654 15.887 -23.634 1.00 47.35 285 THR A O 1
ATOM 1888 N N . MET A 1 251 ? 19.838 14.193 -24.604 1.00 50.74 286 MET A N 1
ATOM 1889 C CA . MET A 1 251 ? 21.043 14.254 -23.741 1.00 50.77 286 MET A CA 1
ATOM 1890 C C . MET A 1 251 ? 22.093 15.101 -24.478 1.00 47.04 286 MET A C 1
ATOM 1891 O O . MET A 1 251 ? 22.162 15.059 -25.690 1.00 49.80 286 MET A O 1
ATOM 1896 N N . ASN A 1 252 ? 22.841 15.914 -23.761 1.00 46.39 287 ASN A N 1
ATOM 1897 C CA . ASN A 1 252 ? 23.619 17.010 -24.376 1.00 45.65 287 ASN A CA 1
ATOM 1898 C C . ASN A 1 252 ? 24.801 17.363 -23.473 1.00 42.59 287 ASN A C 1
ATOM 1899 O O . ASN A 1 252 ? 24.786 16.998 -22.293 1.00 41.55 287 ASN A O 1
ATOM 1904 N N . ASP A 1 253 ? 25.772 18.071 -24.030 1.00 41.20 288 ASP A N 1
ATOM 1905 C CA . ASP A 1 253 ? 26.968 18.570 -23.312 1.00 41.70 288 ASP A CA 1
ATOM 1906 C C . ASP A 1 253 ? 26.924 20.098 -23.400 1.00 39.71 288 ASP A C 1
ATOM 1907 O O . ASP A 1 253 ? 26.747 20.635 -24.518 1.00 40.43 288 ASP A O 1
ATOM 1912 N N . GLY A 1 254 ? 27.049 20.788 -22.275 1.00 35.88 289 GLY A N 1
ATOM 1913 C CA . GLY A 1 254 ? 27.087 22.255 -22.293 1.00 35.02 289 GLY A CA 1
ATOM 1914 C C . GLY A 1 254 ? 27.221 22.832 -20.908 1.00 37.79 289 GLY A C 1
ATOM 1915 O O . GLY A 1 254 ? 27.166 22.082 -19.940 1.00 43.12 289 GLY A O 1
ATOM 1916 N N . ALA A 1 255 ? 27.393 24.142 -20.830 1.00 38.91 290 ALA A N 1
ATOM 1917 C CA . ALA A 1 255 ? 27.619 24.863 -19.571 1.00 45.00 290 ALA A CA 1
ATOM 1918 C C . ALA A 1 255 ? 27.072 26.268 -19.750 1.00 47.47 290 ALA A C 1
ATOM 1919 O O . ALA A 1 255 ? 26.882 26.680 -20.900 1.00 49.49 290 ALA A O 1
ATOM 1921 N N . SER A 1 256 ? 26.813 26.934 -18.633 1.00 46.26 291 SER A N 1
ATOM 1922 C CA . SER A 1 256 ? 26.165 28.263 -18.547 1.00 41.55 291 SER A CA 1
ATOM 1923 C C . SER A 1 256 ? 26.620 28.910 -17.251 1.00 42.39 291 SER A C 1
ATOM 1924 O O . SER A 1 256 ? 26.924 28.181 -16.292 1.00 44.63 291 SER A O 1
ATOM 1927 N N . ALA A 1 257 ? 26.715 30.229 -17.237 1.00 43.79 292 ALA A N 1
ATOM 1928 C CA . ALA A 1 257 ? 27.311 30.949 -16.100 1.00 45.78 292 ALA A CA 1
ATOM 1929 C C . ALA A 1 257 ? 26.847 32.396 -16.145 1.00 47.15 292 ALA A C 1
ATOM 1930 O O . ALA A 1 257 ? 26.676 32.931 -17.253 1.00 43.12 292 ALA A O 1
ATOM 1932 N N . LEU A 1 258 ? 26.698 32.989 -14.965 1.00 43.47 293 LEU A N 1
ATOM 1933 C CA . LEU A 1 258 ? 26.272 34.392 -14.809 1.00 44.55 293 LEU A CA 1
ATOM 1934 C C . LEU A 1 258 ? 27.175 35.025 -13.754 1.00 47.67 293 LEU A C 1
ATOM 1935 O O . LEU A 1 258 ? 27.770 34.270 -12.962 1.00 47.25 293 LEU A O 1
ATOM 1940 N N . VAL A 1 259 ? 27.333 36.345 -13.792 1.00 48.90 294 VAL A N 1
ATOM 1941 C CA . VAL A 1 259 ? 28.025 37.110 -12.721 1.00 46.06 294 VAL A CA 1
ATOM 1942 C C . VAL A 1 259 ? 26.950 37.864 -11.951 1.00 50.39 294 VAL A C 1
ATOM 1943 O O . VAL A 1 259 ? 26.033 38.431 -12.604 1.00 52.98 294 VAL A O 1
ATOM 1947 N N . LEU A 1 260 ? 26.988 37.773 -10.622 1.00 49.06 295 LEU A N 1
ATOM 1948 C CA . LEU A 1 260 ? 26.030 38.491 -9.754 1.00 48.25 295 LEU A CA 1
ATOM 1949 C C . LEU A 1 260 ? 26.802 39.542 -8.976 1.00 51.45 295 LEU A C 1
ATOM 1950 O O . LEU A 1 260 ? 28.018 39.376 -8.754 1.00 56.44 295 LEU A O 1
ATOM 1955 N N . GLY A 1 261 ? 26.103 40.578 -8.541 1.00 56.11 296 GLY A N 1
ATOM 1956 C CA . GLY A 1 261 ? 26.722 41.627 -7.718 1.00 53.60 296 GLY A CA 1
ATOM 1957 C C . GLY A 1 261 ? 25.739 42.244 -6.769 1.00 52.66 296 GLY A C 1
ATOM 1958 O O . GLY A 1 261 ? 24.507 42.068 -6.951 1.00 55.34 296 GLY A O 1
ATOM 1959 N N . SER A 1 262 ? 26.284 42.951 -5.792 1.00 57.36 297 SER A N 1
ATOM 1960 C CA . SER A 1 262 ? 25.538 43.871 -4.904 1.00 58.01 297 SER A CA 1
ATOM 1961 C C . SER A 1 262 ? 25.120 45.097 -5.717 1.00 61.97 297 SER A C 1
ATOM 1962 O O . SER A 1 262 ? 25.664 45.290 -6.833 1.00 61.20 297 SER A O 1
ATOM 1965 N N . LYS A 1 263 ? 24.231 45.908 -5.138 1.00 72.24 298 LYS A N 1
ATOM 1966 C CA . LYS A 1 263 ? 23.833 47.245 -5.648 1.00 72.93 298 LYS A CA 1
ATOM 1967 C C . LYS A 1 263 ? 25.109 48.050 -5.941 1.00 67.28 298 LYS A C 1
ATOM 1968 O O . LYS A 1 263 ? 25.263 48.523 -7.087 1.00 61.31 298 LYS A O 1
ATOM 1974 N N . ALA A 1 264 ? 26.029 48.135 -4.978 1.00 61.13 299 ALA A N 1
ATOM 1975 C CA . ALA A 1 264 ? 27.266 48.951 -5.074 1.00 71.52 299 ALA A CA 1
ATOM 1976 C C . ALA A 1 264 ? 28.107 48.501 -6.274 1.00 68.97 299 ALA A C 1
ATOM 1977 O O . ALA A 1 264 ? 28.741 49.365 -6.928 1.00 64.52 299 ALA A O 1
ATOM 1979 N N . ILE A 1 265 ? 28.140 47.198 -6.546 1.00 71.07 300 ILE A N 1
ATOM 1980 C CA . ILE A 1 265 ? 29.002 46.639 -7.628 1.00 67.70 300 ILE A CA 1
ATOM 1981 C C . ILE A 1 265 ? 28.324 46.921 -8.970 1.00 68.16 300 ILE A C 1
ATOM 1982 O O . ILE A 1 265 ? 29.050 47.278 -9.937 1.00 54.51 300 ILE A O 1
ATOM 1987 N N . ALA A 1 266 ? 26.997 46.768 -9.034 1.00 60.23 301 ALA A N 1
ATOM 1988 C CA . ALA A 1 266 ? 26.246 46.991 -10.284 1.00 64.01 301 ALA A CA 1
ATOM 1989 C C . ALA A 1 266 ? 26.407 48.468 -10.684 1.00 71.10 301 ALA A C 1
ATOM 1990 O O . ALA A 1 266 ? 26.870 48.716 -11.828 1.00 72.50 301 ALA A O 1
ATOM 1992 N N . ARG A 1 267 ? 26.127 49.398 -9.755 1.00 78.79 302 ARG A N 1
ATOM 1993 C CA . ARG A 1 267 ? 26.237 50.876 -9.951 1.00 76.14 302 ARG A CA 1
ATOM 1994 C C . ARG A 1 267 ? 27.612 51.234 -10.520 1.00 73.51 302 ARG A C 1
ATOM 1995 O O . ARG A 1 267 ? 27.653 51.879 -11.593 1.00 78.88 302 ARG A O 1
ATOM 2003 N N . GLU A 1 268 ? 28.690 50.836 -9.841 1.00 73.32 303 GLU A N 1
ATOM 2004 C CA . GLU A 1 268 ? 30.068 51.260 -10.201 1.00 80.71 303 GLU A CA 1
ATOM 2005 C C . GLU A 1 268 ? 30.530 50.598 -11.508 1.00 80.71 303 GLU A C 1
ATOM 2006 O O . GLU A 1 268 ? 31.453 51.162 -12.123 1.00 90.62 303 GLU A O 1
ATOM 2012 N N . PHE A 1 269 ? 29.951 49.473 -11.945 1.00 74.26 304 PHE A N 1
ATOM 2013 C CA . PHE A 1 269 ? 30.574 48.658 -13.025 1.00 71.93 304 PHE A CA 1
ATOM 2014 C C . PHE A 1 269 ? 29.612 48.192 -14.130 1.00 68.00 304 PHE A C 1
ATOM 2015 O O . PHE A 1 269 ? 30.158 47.893 -15.202 1.00 70.82 304 PHE A O 1
ATOM 2023 N N . ALA A 1 270 ? 28.333 47.987 -13.818 1.00 63.50 305 ALA A N 1
ATOM 2024 C CA . ALA A 1 270 ? 27.447 47.290 -14.774 1.00 66.47 305 ALA A CA 1
ATOM 2025 C C . ALA A 1 270 ? 26.291 48.141 -15.284 1.00 65.27 305 ALA A C 1
ATOM 2026 O O . ALA A 1 270 ? 25.325 47.563 -15.757 1.00 62.78 305 ALA A O 1
ATOM 2028 N N . GLN A 1 271 ? 26.385 49.456 -15.187 1.00 67.33 306 GLN A N 1
ATOM 2029 C CA . GLN A 1 271 ? 25.274 50.283 -15.700 1.00 69.37 306 GLN A CA 1
ATOM 2030 C C . GLN A 1 271 ? 25.167 50.046 -17.205 1.00 73.72 306 GLN A C 1
ATOM 2031 O O . GLN A 1 271 ? 26.184 50.147 -17.888 1.00 67.84 306 GLN A O 1
ATOM 2037 N N . GLY A 1 272 ? 23.990 49.668 -17.689 1.00 72.10 307 GLY A N 1
ATOM 2038 C CA . GLY A 1 272 ? 23.824 49.459 -19.134 1.00 83.93 307 GLY A CA 1
ATOM 2039 C C . GLY A 1 272 ? 24.247 48.084 -19.595 1.00 75.53 307 GLY A C 1
ATOM 2040 O O . GLY A 1 272 ? 24.169 47.838 -20.789 1.00 74.15 307 GLY A O 1
ATOM 2041 N N . ASN A 1 273 ? 24.649 47.205 -18.681 1.00 70.32 308 ASN A N 1
ATOM 2042 C CA . ASN A 1 273 ? 25.038 45.825 -19.060 1.00 63.07 308 ASN A CA 1
ATOM 2043 C C . ASN A 1 273 ? 23.879 45.165 -19.807 1.00 57.20 308 ASN A C 1
ATOM 2044 O O . ASN A 1 273 ? 22.757 45.251 -19.345 1.00 54.14 308 ASN A O 1
ATOM 2049 N N . ARG A 1 274 ? 24.184 44.486 -20.904 1.00 51.96 309 ARG A N 1
ATOM 2050 C CA . ARG A 1 274 ? 23.174 43.835 -21.767 1.00 50.65 309 ARG A CA 1
ATOM 2051 C C . ARG A 1 274 ? 22.247 42.903 -20.988 1.00 52.35 309 ARG A C 1
ATOM 2052 O O . ARG A 1 274 ? 21.077 42.895 -21.306 1.00 52.30 309 ARG A O 1
ATOM 2060 N N . ALA A 1 275 ? 22.741 42.163 -19.998 1.00 57.26 310 ALA A N 1
ATOM 2061 C CA . ALA A 1 275 ? 21.883 41.145 -19.329 1.00 55.42 310 ALA A CA 1
ATOM 2062 C C . ALA A 1 275 ? 21.449 41.600 -17.926 1.00 57.46 310 ALA A C 1
ATOM 2063 O O . ALA A 1 275 ? 20.810 40.780 -17.224 1.00 55.51 310 ALA A O 1
ATOM 2065 N N . LEU A 1 276 ? 21.738 42.859 -17.563 1.00 55.48 311 LEU A N 1
ATOM 2066 C CA . LEU A 1 276 ? 21.526 43.446 -16.207 1.00 58.55 311 LEU A CA 1
ATOM 2067 C C . LEU A 1 276 ? 20.076 43.226 -15.771 1.00 50.93 311 LEU A C 1
ATOM 2068 O O . LEU A 1 276 ? 19.182 43.431 -16.585 1.00 50.98 311 LEU A O 1
ATOM 2073 N N . ALA A 1 277 ? 19.872 42.786 -14.535 1.00 52.74 312 ALA A N 1
ATOM 2074 C CA . ALA A 1 277 ? 18.550 42.419 -13.976 1.00 53.08 312 ALA A CA 1
ATOM 2075 C C . ALA A 1 277 ? 18.655 42.280 -12.458 1.00 53.36 312 ALA A C 1
ATOM 2076 O O . ALA A 1 277 ? 19.759 41.984 -11.959 1.00 59.49 312 ALA A O 1
ATOM 2078 N N . ARG A 1 278 ? 17.545 42.465 -11.752 1.00 53.36 313 ARG A N 1
ATOM 2079 C CA . ARG A 1 278 ? 17.480 42.238 -10.291 1.00 55.79 313 ARG A CA 1
ATOM 2080 C C . ARG A 1 278 ? 16.934 40.825 -10.088 1.00 56.52 313 ARG A C 1
ATOM 2081 O O . ARG A 1 278 ? 16.006 40.469 -10.840 1.00 53.09 313 ARG A O 1
ATOM 2089 N N . ILE A 1 279 ? 17.513 40.045 -9.159 1.00 54.35 314 ILE A N 1
ATOM 2090 C CA . ILE A 1 279 ? 16.910 38.762 -8.696 1.00 55.85 314 ILE A CA 1
ATOM 2091 C C . ILE A 1 279 ? 15.791 39.155 -7.734 1.00 58.85 314 ILE A C 1
ATOM 2092 O O . ILE A 1 279 ? 16.110 39.444 -6.580 1.00 58.86 314 ILE A O 1
ATOM 2097 N N . VAL A 1 280 ? 14.533 39.170 -8.161 1.00 56.62 315 VAL A N 1
ATOM 2098 C CA . VAL A 1 280 ? 13.473 39.707 -7.266 1.00 55.32 315 VAL A CA 1
ATOM 2099 C C . VAL A 1 280 ? 13.079 38.622 -6.266 1.00 52.87 315 VAL A C 1
ATOM 2100 O O . VAL A 1 280 ? 12.875 38.970 -5.106 1.00 54.23 315 VAL A O 1
ATOM 2104 N N . SER A 1 281 ? 13.007 37.359 -6.679 1.00 56.55 316 SER A N 1
ATOM 2105 C CA . SER A 1 281 ? 12.671 36.230 -5.772 1.00 58.70 316 SER A CA 1
ATOM 2106 C C . SER A 1 281 ? 13.134 34.874 -6.335 1.00 58.01 316 SER A C 1
ATOM 2107 O O . SER A 1 281 ? 13.480 34.798 -7.526 1.00 61.69 316 SER A O 1
ATOM 2110 N N . THR A 1 282 ? 13.131 33.846 -5.480 1.00 60.60 317 THR A N 1
ATOM 2111 C CA . THR A 1 282 ? 13.364 32.417 -5.830 1.00 60.82 317 THR A CA 1
ATOM 2112 C C . THR A 1 282 ? 12.425 31.567 -4.995 1.00 54.60 317 THR A C 1
ATOM 2113 O O . THR A 1 282 ? 12.091 32.012 -3.883 1.00 63.00 317 THR A O 1
ATOM 2117 N N . ALA A 1 283 ? 12.050 30.388 -5.486 1.00 53.57 318 ALA A N 1
ATOM 2118 C CA . ALA A 1 283 ? 11.383 29.355 -4.663 1.00 54.76 318 ALA A CA 1
ATOM 2119 C C . ALA A 1 283 ? 11.735 27.937 -5.126 1.00 50.84 318 ALA A C 1
ATOM 2120 O O . ALA A 1 283 ? 11.876 27.686 -6.335 1.00 53.17 318 ALA A O 1
ATOM 2122 N N . ASP A 1 284 ? 11.904 27.058 -4.153 1.00 48.26 319 ASP A N 1
ATOM 2123 C CA . ASP A 1 284 ? 12.028 25.594 -4.328 1.00 56.15 319 ASP A CA 1
ATOM 2124 C C . ASP A 1 284 ? 10.691 25.024 -3.854 1.00 55.27 319 ASP A C 1
ATOM 2125 O O . ASP A 1 284 ? 10.083 25.629 -2.948 1.00 54.32 319 ASP A O 1
ATOM 2130 N N . ALA A 1 285 ? 10.249 23.912 -4.427 1.00 50.90 320 ALA A N 1
ATOM 2131 C CA . ALA A 1 285 ? 9.063 23.173 -3.945 1.00 54.92 320 ALA A CA 1
ATOM 2132 C C . ALA A 1 285 ? 9.138 21.718 -4.397 1.00 51.98 320 ALA A C 1
ATOM 2133 O O . ALA A 1 285 ? 9.686 21.472 -5.498 1.00 56.06 320 ALA A O 1
ATOM 2135 N N . ALA A 1 286 ? 8.569 20.808 -3.604 1.00 52.85 321 ALA A N 1
ATOM 2136 C CA . ALA A 1 286 ? 8.610 19.344 -3.835 1.00 53.86 321 ALA A CA 1
ATOM 2137 C C . ALA A 1 286 ? 7.243 18.716 -3.571 1.00 54.53 321 ALA A C 1
ATOM 2138 O O . ALA A 1 286 ? 6.503 19.190 -2.681 1.00 53.35 321 ALA A O 1
ATOM 2140 N N . ILE A 1 287 ? 6.976 17.634 -4.296 1.00 55.18 322 ILE A N 1
ATOM 2141 C CA . ILE A 1 287 ? 5.751 16.793 -4.191 1.00 55.56 322 ILE A CA 1
ATOM 2142 C C . ILE A 1 287 ? 6.198 15.351 -4.431 1.00 51.75 322 ILE A C 1
ATOM 2143 O O . ILE A 1 287 ? 7.400 15.123 -4.452 1.00 54.42 322 ILE A O 1
ATOM 2148 N N . ASP A 1 288 ? 5.269 14.419 -4.609 1.00 57.89 323 ASP A N 1
ATOM 2149 C CA . ASP A 1 288 ? 5.577 12.979 -4.769 1.00 62.28 323 ASP A CA 1
ATOM 2150 C C . ASP A 1 288 ? 6.510 12.826 -5.967 1.00 57.28 323 ASP A C 1
ATOM 2151 O O . ASP A 1 288 ? 6.298 13.465 -6.989 1.00 60.70 323 ASP A O 1
ATOM 2156 N N . PRO A 1 289 ? 7.592 12.016 -5.881 1.00 59.65 324 PRO A N 1
ATOM 2157 C CA . PRO A 1 289 ? 8.480 11.770 -7.022 1.00 58.59 324 PRO A CA 1
ATOM 2158 C C . PRO A 1 289 ? 7.845 11.559 -8.412 1.00 61.79 324 PRO A C 1
ATOM 2159 O O . PRO A 1 289 ? 8.405 12.109 -9.340 1.00 63.56 324 PRO A O 1
ATOM 2163 N N . VAL A 1 290 ? 6.731 10.818 -8.558 1.00 65.33 325 VAL A N 1
ATOM 2164 C CA . VAL A 1 290 ? 6.134 10.524 -9.909 1.00 66.06 325 VAL A CA 1
ATOM 2165 C C . VAL A 1 290 ? 5.596 11.813 -10.521 1.00 66.68 325 VAL A C 1
ATOM 2166 O O . VAL A 1 290 ? 5.423 11.810 -11.750 1.00 72.78 325 VAL A O 1
ATOM 2170 N N . ASP A 1 291 ? 5.306 12.838 -9.704 1.00 60.69 326 ASP A N 1
ATOM 2171 C CA . ASP A 1 291 ? 4.623 14.082 -10.153 1.00 59.04 326 ASP A CA 1
ATOM 2172 C C . ASP A 1 291 ? 5.644 15.210 -10.329 1.00 58.81 326 ASP A C 1
ATOM 2173 O O . ASP A 1 291 ? 5.215 16.374 -10.563 1.00 55.21 326 ASP A O 1
ATOM 2178 N N . PHE A 1 292 ? 6.945 14.889 -10.322 1.00 58.76 327 PHE A N 1
ATOM 2179 C CA . PHE A 1 292 ? 8.018 15.879 -10.612 1.00 62.06 327 PHE A CA 1
ATOM 2180 C C . PHE A 1 292 ? 7.606 16.750 -11.794 1.00 55.31 327 PHE A C 1
ATOM 2181 O O . PHE A 1 292 ? 7.876 17.942 -11.769 1.00 56.36 327 PHE A O 1
ATOM 2189 N N . PRO A 1 293 ? 6.956 16.225 -12.860 1.00 61.09 328 PRO A N 1
ATOM 2190 C CA . PRO A 1 293 ? 6.582 17.077 -13.993 1.00 62.72 328 PRO A CA 1
ATOM 2191 C C . PRO A 1 293 ? 5.798 18.348 -13.618 1.00 60.92 328 PRO A C 1
ATOM 2192 O O . PRO A 1 293 ? 5.977 19.354 -14.304 1.00 63.83 328 PRO A O 1
ATOM 2196 N N . VAL A 1 294 ? 5.024 18.297 -12.526 1.00 63.06 329 VAL A N 1
ATOM 2197 C CA . VAL A 1 294 ? 4.014 19.325 -12.098 1.00 62.44 329 VAL A CA 1
ATOM 2198 C C . VAL A 1 294 ? 4.540 20.139 -10.897 1.00 62.30 329 VAL A C 1
ATOM 2199 O O . VAL A 1 294 ? 3.943 21.207 -10.557 1.00 52.88 329 VAL A O 1
ATOM 2203 N N . ALA A 1 295 ? 5.644 19.703 -10.285 1.00 58.27 330 ALA A N 1
ATOM 2204 C CA . ALA A 1 295 ? 6.339 20.466 -9.223 1.00 57.94 330 ALA A CA 1
ATOM 2205 C C . ALA A 1 295 ? 6.525 21.937 -9.627 1.00 51.69 330 ALA A C 1
ATOM 2206 O O . ALA A 1 295 ? 6.294 22.816 -8.815 1.00 55.47 330 ALA A O 1
ATOM 2208 N N . PRO A 1 296 ? 6.871 22.312 -10.878 1.00 51.83 331 PRO A N 1
ATOM 2209 C CA . PRO A 1 296 ? 7.031 23.733 -11.219 1.00 55.41 331 PRO A CA 1
ATOM 2210 C C . PRO A 1 296 ? 5.791 24.621 -11.011 1.00 54.96 331 PRO A C 1
ATOM 2211 O O . PRO A 1 296 ? 5.948 25.826 -10.835 1.00 59.12 331 PRO A O 1
ATOM 2215 N N . ALA A 1 297 ? 4.603 24.023 -11.100 1.00 53.70 332 ALA A N 1
ATOM 2216 C CA . ALA A 1 297 ? 3.296 24.676 -10.833 1.00 58.99 332 ALA A CA 1
ATOM 2217 C 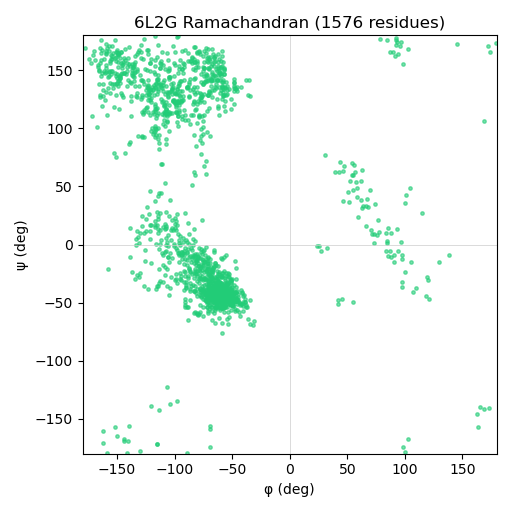C . ALA A 1 297 ? 3.167 25.031 -9.342 1.00 59.47 332 ALA A C 1
ATOM 2218 O O . ALA A 1 297 ? 2.357 25.929 -9.020 1.00 65.66 332 ALA A O 1
ATOM 2220 N N . LYS A 1 298 ? 3.900 24.332 -8.465 1.00 57.35 333 LYS A N 1
ATOM 2221 C CA . LYS A 1 298 ? 3.879 24.548 -6.994 1.00 53.98 333 LYS A CA 1
ATOM 2222 C C . LYS A 1 298 ? 4.884 25.637 -6.615 1.00 56.71 333 LYS A C 1
ATOM 2223 O O . LYS A 1 298 ? 4.601 26.400 -5.688 1.00 66.82 333 LYS A O 1
ATOM 2229 N N . ALA A 1 299 ? 5.998 25.731 -7.332 1.00 59.05 334 ALA A N 1
ATOM 2230 C CA . ALA A 1 299 ? 7.116 26.646 -7.014 1.00 61.68 334 ALA A CA 1
ATOM 2231 C C . ALA A 1 299 ? 6.819 28.037 -7.562 1.00 55.93 334 ALA A C 1
ATOM 2232 O O . ALA A 1 299 ? 7.169 29.026 -6.902 1.00 57.74 334 ALA A O 1
ATOM 2234 N N . VAL A 1 300 ? 6.254 28.107 -8.761 1.00 58.04 335 VAL A N 1
ATOM 2235 C CA . VAL A 1 300 ? 6.018 29.397 -9.472 1.00 61.19 335 VAL A CA 1
ATOM 2236 C C . VAL A 1 300 ? 5.162 30.327 -8.604 1.00 60.99 335 VAL A C 1
ATOM 2237 O O . VAL A 1 300 ? 5.554 31.462 -8.376 1.00 59.78 335 VAL A O 1
ATOM 2241 N N . PRO A 1 301 ? 3.978 29.910 -8.101 1.00 59.46 336 PRO A N 1
ATOM 2242 C CA . PRO A 1 301 ? 3.178 30.752 -7.214 1.00 62.79 336 PRO A CA 1
ATOM 2243 C C . PRO A 1 301 ? 3.957 31.266 -5.996 1.00 63.48 336 PRO A C 1
ATOM 2244 O O . PRO A 1 301 ? 3.832 32.460 -5.671 1.00 70.26 336 PRO A O 1
ATOM 2248 N N . ILE A 1 302 ? 4.729 30.384 -5.347 1.00 60.31 337 ILE A N 1
ATOM 2249 C CA . ILE A 1 302 ? 5.546 30.760 -4.153 1.00 55.31 337 ILE A CA 1
ATOM 2250 C C . ILE A 1 302 ? 6.523 31.859 -4.568 1.00 56.91 337 ILE A C 1
ATOM 2251 O O . ILE A 1 302 ? 6.618 32.861 -3.845 1.00 59.39 337 ILE A O 1
ATOM 2256 N N . ALA A 1 303 ? 7.169 31.711 -5.724 1.00 59.26 338 ALA A N 1
ATOM 2257 C CA . ALA A 1 303 ? 8.156 32.692 -6.228 1.00 62.86 338 ALA A CA 1
ATOM 2258 C C . ALA A 1 303 ? 7.460 34.003 -6.641 1.00 65.02 338 ALA A C 1
ATOM 2259 O O . ALA A 1 303 ? 8.094 35.067 -6.482 1.00 61.48 338 ALA A O 1
ATOM 2261 N N . LEU A 1 304 ? 6.222 33.947 -7.158 1.00 65.06 339 LEU A N 1
ATOM 2262 C CA . LEU A 1 304 ? 5.439 35.153 -7.576 1.00 63.64 339 LEU A CA 1
ATOM 2263 C C . LEU A 1 304 ? 4.977 35.897 -6.315 1.00 65.60 339 LEU A C 1
ATOM 2264 O O . LEU A 1 304 ? 5.152 37.147 -6.277 1.00 61.07 339 LEU A O 1
ATOM 2269 N N . GLU A 1 305 ? 4.490 35.164 -5.300 1.00 59.40 340 GLU A N 1
ATOM 2270 C CA . GLU A 1 305 ? 4.166 35.728 -3.957 1.00 64.55 340 GLU A CA 1
ATOM 2271 C C . GLU A 1 305 ? 5.381 36.473 -3.373 1.00 67.10 340 GLU A C 1
ATOM 2272 O O . GLU A 1 305 ? 5.212 37.645 -2.949 1.00 60.37 340 GLU A O 1
ATOM 2278 N N . ARG A 1 306 ? 6.575 35.870 -3.389 1.00 67.55 341 ARG A N 1
ATOM 2279 C CA . ARG A 1 306 ? 7.783 36.483 -2.764 1.00 63.96 341 ARG A CA 1
ATOM 2280 C C . ARG A 1 306 ? 8.256 37.692 -3.591 1.00 60.99 341 ARG A C 1
ATOM 2281 O O . ARG A 1 306 ? 8.954 38.547 -3.027 1.00 66.12 341 ARG A O 1
ATOM 2289 N N . ALA A 1 307 ? 7.851 37.826 -4.856 1.00 63.20 342 ALA A N 1
ATOM 2290 C CA . ALA A 1 307 ? 8.204 39.000 -5.700 1.00 69.39 342 ALA A CA 1
ATOM 2291 C C . ALA A 1 307 ? 7.134 40.095 -5.565 1.00 72.41 342 ALA A C 1
ATOM 2292 O O . ALA A 1 307 ? 7.365 41.233 -6.049 1.00 59.33 342 ALA A O 1
ATOM 2294 N N . GLY A 1 308 ? 5.987 39.753 -4.973 1.00 71.54 343 GLY A N 1
ATOM 2295 C CA . GLY A 1 308 ? 4.799 40.620 -4.952 1.00 70.54 343 GLY A CA 1
ATOM 2296 C C . GLY A 1 308 ? 4.387 41.020 -6.356 1.00 70.31 343 GLY A C 1
ATOM 2297 O O . GLY A 1 308 ? 4.138 42.234 -6.578 1.00 66.27 343 GLY A O 1
ATOM 2298 N N . ILE A 1 309 ? 4.335 40.049 -7.274 1.00 68.29 344 ILE A N 1
ATOM 2299 C CA . ILE A 1 309 ? 3.799 40.244 -8.653 1.00 67.09 344 ILE A CA 1
ATOM 2300 C C . ILE A 1 309 ? 2.811 39.119 -8.976 1.00 60.30 344 ILE A C 1
ATOM 2301 O O . ILE A 1 309 ? 2.783 38.109 -8.262 1.00 57.15 344 ILE A O 1
ATOM 2306 N N . THR A 1 310 ? 2.036 39.318 -10.038 1.00 70.97 345 THR A N 1
ATOM 2307 C CA . THR A 1 310 ? 0.984 38.388 -10.523 1.00 80.56 345 THR A CA 1
ATOM 2308 C C . THR A 1 310 ? 1.479 37.771 -11.844 1.00 75.07 345 THR A C 1
ATOM 2309 O O . THR A 1 310 ? 2.332 38.426 -12.502 1.00 66.65 345 THR A O 1
ATOM 2313 N N . LYS A 1 311 ? 0.998 36.568 -12.201 1.00 66.40 346 LYS A N 1
ATOM 2314 C CA . LYS A 1 311 ? 1.307 35.867 -13.487 1.00 69.45 346 LYS A CA 1
ATOM 2315 C C . LYS A 1 311 ? 1.359 36.873 -14.645 1.00 70.55 346 LYS A C 1
ATOM 2316 O O . LYS A 1 311 ? 2.338 36.871 -15.419 1.00 67.87 346 LYS A O 1
ATOM 2322 N N . ASP A 1 312 ? 0.337 37.722 -14.743 1.00 76.70 347 ASP A N 1
ATOM 2323 C CA . ASP A 1 312 ? 0.054 38.561 -15.936 1.00 77.54 347 ASP A CA 1
ATOM 2324 C C . ASP A 1 312 ? 1.151 39.622 -16.078 1.00 71.92 347 ASP A C 1
ATOM 2325 O O . ASP A 1 312 ? 1.306 40.153 -17.189 1.00 70.94 347 ASP A O 1
ATOM 2330 N N . GLN A 1 313 ? 1.898 39.911 -15.008 1.00 74.56 348 GLN A N 1
ATOM 2331 C CA . GLN A 1 313 ? 3.031 40.882 -15.034 1.00 70.66 348 GLN A CA 1
ATOM 2332 C C . GLN A 1 313 ? 4.299 40.215 -15.604 1.00 67.76 348 GLN A C 1
ATOM 2333 O O . GLN A 1 313 ? 5.292 40.935 -15.845 1.00 65.83 348 GLN A O 1
ATOM 2339 N N . VAL A 1 314 ? 4.291 38.898 -15.830 1.00 63.76 349 VAL A N 1
ATOM 2340 C CA . VAL A 1 314 ? 5.478 38.177 -16.382 1.00 68.97 349 VAL A CA 1
ATOM 2341 C C . VAL A 1 314 ? 5.421 38.279 -17.907 1.00 65.02 349 VAL A C 1
ATOM 2342 O O . VAL A 1 314 ? 4.533 37.633 -18.494 1.00 69.88 349 VAL A O 1
ATOM 2346 N N . ALA A 1 315 ? 6.343 39.027 -18.516 1.00 60.48 350 ALA A N 1
ATOM 2347 C CA . ALA A 1 315 ? 6.439 39.215 -19.984 1.00 64.65 350 ALA A CA 1
ATOM 2348 C C . ALA A 1 315 ? 6.750 37.875 -20.662 1.00 73.83 350 ALA A C 1
ATOM 2349 O O . ALA A 1 315 ? 6.009 37.514 -21.601 1.00 81.60 350 ALA A O 1
ATOM 2351 N N . VAL A 1 316 ? 7.807 37.167 -20.238 1.00 74.44 351 VAL A N 1
ATOM 2352 C CA . VAL A 1 316 ? 8.155 35.839 -20.832 1.00 71.72 351 VAL A CA 1
ATOM 2353 C C . VAL A 1 316 ? 8.492 34.836 -19.727 1.00 64.32 351 VAL A C 1
ATOM 2354 O O . VAL A 1 316 ? 9.057 35.223 -18.712 1.00 69.09 351 VAL A O 1
ATOM 2358 N N . TRP A 1 317 ? 8.103 33.585 -19.958 1.00 60.99 352 TRP A N 1
ATOM 2359 C CA . TRP A 1 317 ? 8.360 32.404 -19.108 1.00 59.71 352 TRP A CA 1
ATOM 2360 C C . TRP A 1 317 ? 9.349 31.474 -19.818 1.00 64.57 352 TRP A C 1
ATOM 2361 O O . TRP A 1 317 ? 9.118 31.150 -20.996 1.00 59.91 352 TRP A O 1
ATOM 2372 N N . GLU A 1 318 ? 10.385 31.029 -19.104 1.00 60.09 353 GLU A N 1
ATOM 2373 C CA . GLU A 1 318 ? 11.329 29.983 -19.561 1.00 56.26 353 GLU A CA 1
ATOM 2374 C C . GLU A 1 318 ? 11.139 28.782 -18.630 1.00 59.70 353 GLU A C 1
ATOM 2375 O O . GLU A 1 318 ? 11.586 28.864 -17.462 1.00 66.38 353 GLU A O 1
ATOM 2381 N N . PHE A 1 319 ? 10.383 27.777 -19.089 1.00 49.55 354 PHE A N 1
ATOM 2382 C CA . PHE A 1 319 ? 10.178 26.463 -18.430 1.00 54.45 354 PHE A CA 1
ATOM 2383 C C . PHE A 1 319 ? 11.031 25.438 -19.177 1.00 59.27 354 PHE A C 1
ATOM 2384 O O . PHE A 1 319 ? 11.068 25.492 -20.425 1.00 59.54 354 PHE A O 1
ATOM 2392 N N . ASN A 1 320 ? 11.703 24.535 -18.461 1.00 56.07 355 ASN A N 1
ATOM 2393 C CA . ASN A 1 320 ? 12.625 23.578 -19.117 1.00 57.71 355 ASN A CA 1
ATOM 2394 C C . ASN A 1 320 ? 11.773 22.482 -19.773 1.00 56.51 355 ASN A C 1
ATOM 2395 O O . ASN A 1 320 ? 10.947 21.873 -19.079 1.00 64.78 355 ASN A O 1
ATOM 2400 N N . GLU A 1 321 ? 11.980 22.241 -21.066 1.00 61.50 356 GLU A N 1
ATOM 2401 C CA . GLU A 1 321 ? 11.190 21.274 -21.875 1.00 60.66 356 GLU A CA 1
ATOM 2402 C C . GLU A 1 321 ? 11.733 19.851 -21.651 1.00 57.46 356 GLU A C 1
ATOM 2403 O O . GLU A 1 321 ? 12.158 19.211 -22.631 1.00 60.23 356 GLU A O 1
ATOM 2409 N N . ALA A 1 322 ? 11.728 19.354 -20.417 1.00 54.21 357 ALA A N 1
ATOM 2410 C CA . ALA A 1 322 ? 12.215 17.988 -20.112 1.00 58.09 357 ALA A CA 1
ATOM 2411 C C . ALA A 1 322 ? 11.449 17.004 -20.996 1.00 55.75 357 ALA A C 1
ATOM 2412 O O . ALA A 1 322 ? 12.067 16.071 -21.531 1.00 57.46 357 ALA A O 1
ATOM 2414 N N . PHE A 1 323 ? 10.134 17.206 -21.075 1.00 55.05 358 PHE A N 1
ATOM 2415 C CA . PHE A 1 323 ? 9.185 16.498 -21.970 1.00 57.56 358 PHE A CA 1
ATOM 2416 C C . PHE A 1 323 ? 8.096 17.493 -22.378 1.00 58.53 358 PHE A C 1
ATOM 2417 O O . PHE A 1 323 ? 7.793 18.398 -21.574 1.00 57.23 358 PHE A O 1
ATOM 2425 N N . ALA A 1 324 ? 7.559 17.364 -23.593 1.00 65.32 359 ALA A N 1
ATOM 2426 C CA . ALA A 1 324 ? 6.423 18.182 -24.081 1.00 65.86 359 ALA A CA 1
ATOM 2427 C C . ALA A 1 324 ? 5.286 18.107 -23.055 1.00 62.51 359 ALA A C 1
ATOM 2428 O O . ALA A 1 324 ? 4.722 19.158 -22.694 1.00 56.50 359 ALA A O 1
ATOM 2430 N N . ALA A 1 325 ? 5.011 16.898 -22.565 1.00 63.65 360 ALA A N 1
ATOM 2431 C CA . ALA A 1 325 ? 4.017 16.599 -21.511 1.00 63.22 360 ALA A CA 1
ATOM 2432 C C . ALA A 1 325 ? 4.217 17.531 -20.308 1.00 70.11 360 ALA A C 1
ATOM 2433 O O . ALA A 1 325 ? 3.213 17.963 -19.714 1.00 70.76 360 ALA A O 1
ATOM 2435 N N . VAL A 1 326 ? 5.468 17.823 -19.949 1.00 68.08 361 VAL A N 1
ATOM 2436 C CA . VAL A 1 326 ? 5.791 18.722 -18.805 1.00 68.21 361 VAL A CA 1
ATOM 2437 C C . VAL A 1 326 ? 5.253 20.125 -19.123 1.00 63.33 361 VAL A C 1
ATOM 2438 O O . VAL A 1 326 ? 4.531 20.662 -18.282 1.00 60.27 361 VAL A O 1
ATOM 2442 N N . ILE A 1 327 ? 5.598 20.707 -20.273 1.00 62.08 362 ILE A N 1
ATOM 2443 C CA . ILE A 1 327 ? 5.251 22.126 -20.582 1.00 64.78 362 ILE A CA 1
ATOM 2444 C C . ILE A 1 327 ? 3.730 22.289 -20.664 1.00 70.63 362 ILE A C 1
ATOM 2445 O O . ILE A 1 327 ? 3.242 23.339 -20.205 1.00 71.65 362 ILE A O 1
ATOM 2450 N N . LYS A 1 328 ? 3.021 21.313 -21.245 1.00 72.05 363 LYS A N 1
ATOM 2451 C CA . LYS A 1 328 ? 1.553 21.385 -21.488 1.00 71.86 363 LYS A CA 1
ATOM 2452 C C . LYS A 1 328 ? 0.822 21.330 -20.138 1.00 73.21 363 LYS A C 1
ATOM 2453 O O . LYS A 1 328 ? -0.074 22.164 -19.925 1.00 78.39 363 LYS A O 1
ATOM 2459 N N . ALA A 1 329 ? 1.199 20.407 -19.253 1.00 66.80 364 ALA A N 1
ATOM 2460 C CA . ALA A 1 329 ? 0.563 20.224 -17.928 1.00 68.56 364 ALA A CA 1
ATOM 2461 C C . ALA A 1 329 ? 0.730 21.502 -17.097 1.00 71.98 364 ALA A C 1
ATOM 2462 O O . ALA A 1 329 ? -0.228 21.915 -16.421 1.00 80.43 364 ALA A O 1
ATOM 2464 N N . ASN A 1 330 ? 1.903 22.125 -17.153 1.00 72.93 365 ASN A N 1
ATOM 2465 C CA . ASN A 1 330 ? 2.207 23.342 -16.353 1.00 77.15 365 ASN A CA 1
ATOM 2466 C C . ASN A 1 330 ? 1.400 24.520 -16.906 1.00 76.77 365 ASN A C 1
ATOM 2467 O O . ASN A 1 330 ? 0.790 25.218 -16.072 1.00 76.97 365 ASN A O 1
ATOM 2472 N N . GLU A 1 331 ? 1.396 24.704 -18.240 1.00 73.80 366 GLU A N 1
ATOM 2473 C CA . GLU A 1 331 ? 0.556 25.674 -19.003 1.00 67.00 366 GLU A CA 1
ATOM 2474 C C . GLU A 1 331 ? -0.925 25.539 -18.607 1.00 70.90 366 GLU A C 1
ATOM 2475 O O . GLU A 1 331 ? -1.594 26.587 -18.486 1.00 61.78 366 GLU A O 1
ATOM 2481 N N . LYS A 1 332 ? -1.416 24.304 -18.415 1.00 70.79 367 LYS A N 1
ATOM 2482 C CA . LYS A 1 332 ? -2.820 24.000 -18.025 1.00 75.77 367 LYS A CA 1
ATOM 2483 C C . LYS A 1 332 ? -3.063 24.510 -16.598 1.00 71.46 367 LYS A C 1
ATOM 2484 O O . LYS A 1 332 ? -3.825 25.474 -16.433 1.00 76.45 367 LYS A O 1
ATOM 2490 N N . ILE A 1 333 ? -2.375 23.935 -15.616 1.00 72.37 368 ILE A N 1
ATOM 2491 C CA . ILE A 1 333 ? -2.561 24.218 -14.162 1.00 64.36 368 ILE A CA 1
ATOM 2492 C C . ILE A 1 333 ? -2.396 25.713 -13.845 1.00 66.17 368 ILE A C 1
ATOM 2493 O O . ILE A 1 333 ? -3.150 26.194 -12.986 1.00 62.04 368 ILE A O 1
ATOM 2498 N N . LEU A 1 334 ? -1.446 26.420 -14.473 1.00 68.34 369 LEU A N 1
ATOM 2499 C CA . LEU A 1 334 ? -1.123 27.840 -14.146 1.00 66.58 369 LEU A CA 1
ATOM 2500 C C . LEU A 1 334 ? -1.891 28.794 -15.075 1.00 70.06 369 LEU A C 1
ATOM 2501 O O . LEU A 1 334 ? -1.796 30.035 -14.863 1.00 65.03 369 LEU A O 1
ATOM 2506 N N . GLY A 1 335 ? -2.594 28.249 -16.076 1.00 70.35 370 GLY A N 1
ATOM 2507 C CA . GLY A 1 335 ? -3.284 29.020 -17.129 1.00 70.06 370 GLY A CA 1
ATOM 2508 C C . GLY A 1 335 ? -2.329 29.943 -17.872 1.00 70.32 370 GLY A C 1
ATOM 2509 O O . GLY A 1 335 ? -2.539 31.160 -17.804 1.00 68.61 370 GLY A O 1
ATOM 2510 N N . LEU A 1 336 ? -1.318 29.391 -18.558 1.00 75.90 371 LEU A N 1
ATOM 2511 C CA . LEU A 1 336 ? -0.291 30.162 -19.322 1.00 79.93 371 LEU A CA 1
ATOM 2512 C C . LEU A 1 336 ? -0.376 29.818 -20.812 1.00 82.86 371 LEU A C 1
ATOM 2513 O O . LEU A 1 336 ? 0.560 30.190 -21.539 1.00 90.17 371 LEU A O 1
ATOM 2518 N N . GLN A 1 337 ? -1.470 29.181 -21.253 1.00 87.32 372 GLN A N 1
ATOM 2519 C CA . GLN A 1 337 ? -1.717 28.795 -22.676 1.00 101.65 372 GLN A CA 1
ATOM 2520 C C . GLN A 1 337 ? -1.511 29.999 -23.614 1.00 98.95 372 GLN A C 1
ATOM 2521 O O . GLN A 1 337 ? -1.057 29.758 -24.751 1.00 92.81 372 GLN A O 1
ATOM 2527 N N . ASN A 1 338 ? -1.823 31.227 -23.154 1.00 97.86 373 ASN A N 1
ATOM 2528 C CA . ASN A 1 338 ? -1.793 32.503 -23.933 1.00 99.93 373 ASN A CA 1
ATOM 2529 C C . ASN A 1 338 ? -0.687 33.445 -23.408 1.00 94.15 373 ASN A C 1
ATOM 2530 O O . ASN A 1 338 ? -0.647 34.658 -23.800 1.00 70.98 373 ASN A O 1
ATOM 2535 N N . ALA A 1 339 ? 0.206 32.923 -22.563 1.00 89.46 374 ALA A N 1
ATOM 2536 C CA . ALA A 1 339 ? 1.428 33.630 -22.118 1.00 87.52 374 ALA A CA 1
ATOM 2537 C C . ALA A 1 339 ? 2.601 33.203 -23.013 1.00 80.32 374 ALA A C 1
ATOM 2538 O O . ALA A 1 339 ? 2.494 32.136 -23.677 1.00 70.54 374 ALA A O 1
ATOM 2540 N N . ARG A 1 340 ? 3.649 34.034 -23.061 1.00 74.08 375 ARG A N 1
ATOM 2541 C CA . ARG A 1 340 ? 4.876 33.811 -23.872 1.00 74.12 375 ARG A CA 1
ATOM 2542 C C . ARG A 1 340 ? 5.784 32.790 -23.157 1.00 65.53 375 ARG A C 1
ATOM 2543 O O . ARG A 1 340 ? 6.632 33.218 -22.349 1.00 61.07 375 ARG A O 1
ATOM 2551 N N . VAL A 1 341 ? 5.615 31.494 -23.435 1.00 59.73 376 VAL A N 1
ATOM 2552 C CA . VAL A 1 341 ? 6.431 30.395 -22.835 1.00 67.24 376 VAL A CA 1
ATOM 2553 C C . VAL A 1 341 ? 7.379 29.814 -23.894 1.00 68.04 376 VAL A C 1
ATOM 2554 O O . VAL A 1 341 ? 6.892 29.301 -24.934 1.00 73.94 376 VAL A O 1
ATOM 2558 N N . ASN A 1 342 ? 8.686 29.898 -23.629 1.00 62.27 377 ASN A N 1
ATOM 2559 C CA . ASN A 1 342 ? 9.766 29.283 -24.449 1.00 64.12 377 ASN A CA 1
ATOM 2560 C C . ASN A 1 342 ? 9.667 29.816 -25.874 1.00 64.79 377 ASN A C 1
ATOM 2561 O O . ASN A 1 342 ? 9.651 29.039 -26.827 1.00 60.20 377 ASN A O 1
ATOM 2566 N N . PRO A 1 343 ? 9.657 31.164 -26.049 1.00 65.41 378 PRO A N 1
ATOM 2567 C CA . PRO A 1 343 ? 9.463 31.785 -27.360 1.00 62.29 378 PRO A CA 1
ATOM 2568 C C . PRO A 1 343 ? 10.528 31.407 -28.404 1.00 65.80 378 PRO A C 1
ATOM 2569 O O . PRO A 1 343 ? 10.237 31.486 -29.594 1.00 75.14 378 PRO A O 1
ATOM 2573 N N . LEU A 1 344 ? 11.738 31.060 -27.954 1.00 61.71 379 LEU A N 1
ATOM 2574 C CA . LEU A 1 344 ? 12.909 30.870 -28.847 1.00 54.73 379 LEU A CA 1
ATOM 2575 C C . LEU A 1 344 ? 13.233 29.382 -28.940 1.00 50.49 379 LEU A C 1
ATOM 2576 O O . LEU A 1 344 ? 14.322 29.065 -29.412 1.00 57.34 379 LEU A O 1
ATOM 2581 N N . GLY A 1 345 ? 12.330 28.511 -28.491 1.00 54.87 380 GLY A N 1
ATOM 2582 C CA . GLY A 1 345 ? 12.587 27.065 -28.356 1.00 55.88 380 GLY A CA 1
ATOM 2583 C C . GLY A 1 345 ? 12.911 26.682 -26.919 1.00 60.21 380 GLY A C 1
ATOM 2584 O O . GLY A 1 345 ? 12.849 27.568 -26.028 1.00 62.55 380 GLY A O 1
ATOM 2585 N N . GLY A 1 346 ? 13.198 25.393 -26.700 1.00 61.42 381 GLY A N 1
ATOM 2586 C CA . GLY A 1 346 ? 13.753 24.851 -25.451 1.00 54.95 381 GLY A CA 1
ATOM 2587 C C . GLY A 1 346 ? 14.361 23.469 -25.638 1.00 56.49 381 GLY A C 1
ATOM 2588 O O . GLY A 1 346 ? 14.629 23.085 -26.789 1.00 56.18 381 GLY A O 1
ATOM 2589 N N . ALA A 1 347 ? 14.516 22.732 -24.532 1.00 56.12 382 ALA A N 1
ATOM 2590 C CA . ALA A 1 347 ? 15.298 21.480 -24.395 1.00 52.94 382 ALA A CA 1
ATOM 2591 C C . ALA A 1 347 ? 14.959 20.443 -25.473 1.00 52.72 382 ALA A C 1
ATOM 2592 O O . ALA A 1 347 ? 15.852 19.637 -25.795 1.00 55.19 382 ALA A O 1
ATOM 2594 N N . ILE A 1 348 ? 13.730 20.413 -25.991 1.00 57.05 383 ILE A N 1
ATOM 2595 C CA . ILE A 1 348 ? 13.300 19.394 -26.999 1.00 56.83 383 ILE A CA 1
ATOM 2596 C C . ILE A 1 348 ? 14.141 19.568 -28.275 1.00 56.41 383 ILE A C 1
ATOM 2597 O O . ILE A 1 348 ? 14.462 18.552 -28.948 1.00 55.26 383 ILE A O 1
ATOM 2602 N N . SER A 1 349 ? 14.494 20.817 -28.577 1.00 56.09 384 SER A N 1
ATOM 2603 C CA . SER A 1 349 ? 15.151 21.263 -29.832 1.00 56.21 384 SER A CA 1
ATOM 2604 C C . SER A 1 349 ? 16.572 21.805 -29.570 1.00 51.94 384 SER A C 1
ATOM 2605 O O . SER A 1 349 ? 17.426 21.616 -30.444 1.00 50.48 384 SER A O 1
ATOM 2608 N N . LEU A 1 350 ? 16.799 22.489 -28.439 1.00 47.32 385 LEU A N 1
ATOM 2609 C CA . LEU A 1 350 ? 18.077 23.170 -28.074 1.00 50.96 385 LEU A CA 1
ATOM 2610 C C . LEU A 1 350 ? 18.938 22.304 -27.137 1.00 51.82 385 LEU A C 1
ATOM 2611 O O . LEU A 1 350 ? 20.067 22.737 -26.813 1.00 50.90 385 LEU A O 1
ATOM 2616 N N . GLY A 1 351 ? 18.439 21.147 -26.700 1.00 52.23 386 GLY A N 1
ATOM 2617 C CA . GLY A 1 351 ? 19.200 20.201 -25.861 1.00 54.82 386 GLY A CA 1
ATOM 2618 C C . GLY A 1 351 ? 19.059 20.451 -24.361 1.00 55.18 386 GLY A C 1
ATOM 2619 O O . GLY A 1 351 ? 18.634 21.547 -23.951 1.00 47.66 386 GLY A O 1
ATOM 2620 N N . HIS A 1 352 ? 19.467 19.463 -23.557 1.00 56.05 387 HIS A N 1
ATOM 2621 C CA . HIS A 1 352 ? 19.339 19.447 -22.079 1.00 53.13 387 HIS A CA 1
ATOM 2622 C C . HIS A 1 352 ? 20.608 18.851 -21.457 1.00 48.48 387 HIS A C 1
ATOM 2623 O O . HIS A 1 352 ? 20.628 17.649 -21.223 1.00 43.70 387 HIS A O 1
ATOM 2630 N N . ALA A 1 353 ? 21.637 19.662 -21.214 1.00 49.47 388 ALA A N 1
ATOM 2631 C CA . ALA A 1 353 ? 22.825 19.275 -20.415 1.00 44.21 388 ALA A CA 1
ATOM 2632 C C . ALA A 1 353 ? 22.497 19.462 -18.920 1.00 40.90 388 ALA A C 1
ATOM 2633 O O . ALA A 1 353 ? 22.666 20.573 -18.410 1.00 42.79 388 ALA A O 1
ATOM 2635 N N . LEU A 1 354 ? 22.047 18.398 -18.245 1.00 42.65 389 LEU A N 1
ATOM 2636 C CA . LEU A 1 354 ? 21.256 18.441 -16.980 1.00 40.37 389 LEU A CA 1
ATOM 2637 C C . LEU A 1 354 ? 21.683 19.619 -16.101 1.00 45.09 389 LEU A C 1
ATOM 2638 O O . LEU A 1 354 ? 20.889 20.586 -15.950 1.00 47.41 389 LEU A O 1
ATOM 2643 N N . GLY A 1 355 ? 22.905 19.557 -15.568 1.00 45.35 390 GLY A N 1
ATOM 2644 C CA . GLY A 1 355 ? 23.406 20.488 -14.544 1.00 44.71 390 GLY A CA 1
ATOM 2645 C C . GLY A 1 355 ? 23.448 21.934 -15.008 1.00 44.42 390 GLY A C 1
ATOM 2646 O O . GLY A 1 355 ? 23.459 22.803 -14.120 1.00 45.17 390 GLY A O 1
ATOM 2647 N N . SER A 1 356 ? 23.515 22.184 -16.322 1.00 41.84 391 SER A N 1
ATOM 2648 C CA . SER A 1 356 ? 23.568 23.540 -16.942 1.00 45.87 391 SER A CA 1
ATOM 2649 C C . SER A 1 356 ? 22.161 24.111 -17.168 1.00 41.90 391 SER A C 1
ATOM 2650 O O . SER A 1 356 ? 21.995 25.336 -17.036 1.00 41.86 391 SER A O 1
ATOM 2653 N N . SER A 1 357 ? 21.206 23.280 -17.570 1.00 42.08 392 SER A N 1
ATOM 2654 C CA . SER A 1 357 ? 19.908 23.736 -18.139 1.00 47.07 392 SER A CA 1
ATOM 2655 C C . SER A 1 357 ? 19.262 24.813 -17.256 1.00 44.35 392 SER A C 1
ATOM 2656 O O . SER A 1 357 ? 18.785 25.769 -17.815 1.00 50.17 392 SER A O 1
ATOM 2659 N N . GLY A 1 358 ? 19.276 24.694 -15.931 1.00 47.05 393 GLY A N 1
ATOM 2660 C CA . GLY A 1 358 ? 18.606 25.666 -15.046 1.00 48.46 393 GLY A CA 1
ATOM 2661 C C . GLY A 1 358 ? 19.168 27.067 -15.227 1.00 52.75 393 GLY A C 1
ATOM 2662 O O . GLY A 1 358 ? 18.405 28.057 -15.137 1.00 50.59 393 GLY A O 1
ATOM 2663 N N . SER A 1 359 ? 20.474 27.176 -15.443 1.00 49.25 394 SER A N 1
ATOM 2664 C CA . SER A 1 359 ? 21.133 28.486 -15.642 1.00 50.78 394 SER A CA 1
ATOM 2665 C C . SER A 1 359 ? 21.103 28.848 -17.137 1.00 46.86 394 SER A C 1
ATOM 2666 O O . SER A 1 359 ? 21.105 30.053 -17.444 1.00 45.69 394 SER A O 1
ATOM 2669 N N . ARG A 1 360 ? 21.061 27.850 -18.025 1.00 44.45 395 ARG A N 1
ATOM 2670 C CA . ARG A 1 360 ? 20.919 28.053 -19.492 1.00 49.24 395 ARG A CA 1
ATOM 2671 C C . ARG A 1 360 ? 19.591 28.785 -19.796 1.00 48.62 395 ARG A C 1
ATOM 2672 O O . ARG A 1 360 ? 19.642 29.819 -20.470 1.00 44.87 395 ARG A O 1
ATOM 2680 N N . ILE A 1 361 ? 18.458 28.333 -19.249 1.00 50.27 396 ILE A N 1
ATOM 2681 C CA . ILE A 1 361 ? 17.126 28.993 -19.441 1.00 53.13 396 ILE A CA 1
ATOM 2682 C C . ILE A 1 361 ? 17.150 30.414 -18.852 1.00 53.78 396 ILE A C 1
ATOM 2683 O O . ILE A 1 361 ? 16.622 31.318 -19.491 1.00 58.32 396 ILE A O 1
ATOM 2688 N N . LEU A 1 362 ? 17.816 30.638 -17.723 1.00 56.78 397 LEU A N 1
ATOM 2689 C CA . LEU A 1 362 ? 17.955 32.002 -17.158 1.00 49.88 397 LEU A CA 1
ATOM 2690 C C . LEU A 1 362 ? 18.749 32.888 -18.123 1.00 54.55 397 LEU A C 1
ATOM 2691 O O . LEU A 1 362 ? 18.411 34.101 -18.249 1.00 53.07 397 LEU A O 1
ATOM 2696 N N . VAL A 1 363 ? 19.781 32.342 -18.767 1.00 53.48 398 VAL A N 1
ATOM 2697 C CA . VAL A 1 363 ? 20.630 33.164 -19.675 1.00 55.02 398 VAL A CA 1
ATOM 2698 C C . VAL A 1 363 ? 19.764 33.568 -20.875 1.00 56.54 398 VAL A C 1
ATOM 2699 O O . VAL A 1 363 ? 19.800 34.759 -21.285 1.00 53.82 398 VAL A O 1
ATOM 2703 N N . THR A 1 364 ? 18.992 32.615 -21.394 1.00 54.64 399 THR A N 1
ATOM 2704 C CA . THR A 1 364 ? 18.144 32.792 -22.599 1.00 57.85 399 THR A CA 1
ATOM 2705 C C . THR A 1 364 ? 17.052 33.818 -22.254 1.00 59.36 399 THR A C 1
ATOM 2706 O O . THR A 1 364 ? 16.866 34.757 -23.053 1.00 53.61 399 THR A O 1
ATOM 2710 N N . LEU A 1 365 ? 16.423 33.672 -21.077 1.00 60.47 400 LEU A N 1
ATOM 2711 C CA . LEU A 1 365 ? 15.376 34.573 -20.505 1.00 57.31 400 LEU A CA 1
ATOM 2712 C C . LEU A 1 365 ? 15.894 36.017 -20.520 1.00 59.68 400 LEU A C 1
ATOM 2713 O O . LEU A 1 365 ? 15.211 36.892 -21.077 1.00 63.24 400 LEU A O 1
ATOM 2718 N N . LEU A 1 366 ? 17.096 36.248 -19.989 1.00 54.15 401 LEU A N 1
ATOM 2719 C CA . LEU A 1 366 ? 17.584 37.615 -19.690 1.00 58.98 401 LEU A CA 1
ATOM 2720 C C . LEU A 1 366 ? 17.802 38.381 -20.986 1.00 61.02 401 LEU A C 1
ATOM 2721 O O . LEU A 1 366 ? 17.706 39.617 -20.944 1.00 65.08 401 LEU A O 1
ATOM 2726 N N . HIS A 1 367 ? 18.114 37.668 -22.067 1.00 63.04 402 HIS A N 1
ATOM 2727 C CA . HIS A 1 367 ? 18.472 38.263 -23.376 1.00 61.37 402 HIS A CA 1
ATOM 2728 C C . HIS A 1 367 ? 17.203 38.573 -24.165 1.00 62.70 402 HIS A C 1
ATOM 2729 O O . HIS A 1 367 ? 17.350 39.203 -25.222 1.00 60.08 402 HIS A O 1
ATOM 2736 N N . GLN A 1 368 ? 16.018 38.201 -23.662 1.00 60.17 403 GLN A N 1
ATOM 2737 C CA . GLN A 1 368 ? 14.759 38.427 -24.413 1.00 63.04 403 GLN A CA 1
ATOM 2738 C C . GLN A 1 368 ? 13.750 39.233 -23.574 1.00 65.65 403 GLN A C 1
ATOM 2739 O O . GLN A 1 368 ? 12.571 39.230 -23.921 1.00 71.80 403 GLN A O 1
ATOM 2745 N N . LEU A 1 369 ? 14.213 39.988 -22.574 1.00 71.84 404 LEU A N 1
ATOM 2746 C CA . LEU A 1 369 ? 13.382 40.897 -21.732 1.00 69.54 404 LEU A CA 1
ATOM 2747 C C . LEU A 1 369 ? 13.721 42.363 -22.052 1.00 76.69 404 LEU A C 1
ATOM 2748 O O . LEU A 1 369 ? 14.924 42.682 -22.232 1.00 73.31 404 LEU A O 1
ATOM 2753 N N . GLN A 1 370 ? 12.705 43.231 -22.117 1.00 80.07 405 GLN A N 1
ATOM 2754 C CA . GLN A 1 370 ? 12.866 44.699 -22.331 1.00 80.94 405 GLN A CA 1
ATOM 2755 C C . GLN A 1 370 ? 13.078 45.345 -20.963 1.00 75.58 405 GLN A C 1
ATOM 2756 O O . GLN A 1 370 ? 12.696 44.763 -19.947 1.00 70.39 405 GLN A O 1
ATOM 2762 N N . PRO A 1 371 ? 13.678 46.560 -20.892 1.00 75.24 406 PRO A N 1
ATOM 2763 C CA . PRO A 1 371 ? 13.904 47.237 -19.613 1.00 65.48 406 PRO A CA 1
ATOM 2764 C C . PRO A 1 371 ? 12.610 47.377 -18.801 1.00 70.03 406 PRO A C 1
ATOM 2765 O O . PRO A 1 371 ? 11.600 47.734 -19.398 1.00 91.70 406 PRO A O 1
ATOM 2769 N N . GLY A 1 372 ? 12.659 47.033 -17.506 1.00 69.96 407 GLY A N 1
ATOM 2770 C CA . GLY A 1 372 ? 11.525 47.078 -16.550 1.00 65.05 407 GLY A CA 1
ATOM 2771 C C . GLY A 1 372 ? 10.686 45.801 -16.513 1.00 60.26 407 GLY A C 1
ATOM 2772 O O . GLY A 1 372 ? 9.874 45.675 -15.579 1.00 65.27 407 GLY A O 1
ATOM 2773 N N . GLU A 1 373 ? 10.875 44.870 -17.456 1.00 59.15 408 GLU A N 1
ATOM 2774 C CA . GLU A 1 373 ? 10.040 43.642 -17.607 1.00 62.93 408 GLU A CA 1
ATOM 2775 C C . GLU A 1 373 ? 10.410 42.586 -16.550 1.00 66.26 408 GLU A C 1
ATOM 2776 O O . GLU A 1 373 ? 11.611 42.452 -16.193 1.00 68.11 408 GLU A O 1
ATOM 2782 N N . TYR A 1 374 ? 9.411 41.820 -16.115 1.00 60.15 409 TYR A N 1
ATOM 2783 C CA . TYR A 1 374 ? 9.539 40.638 -15.234 1.00 58.69 409 TYR A CA 1
ATOM 2784 C C . TYR A 1 374 ? 9.606 39.344 -16.051 1.00 64.02 409 TYR A C 1
ATOM 2785 O O . TYR A 1 374 ? 8.852 39.177 -17.031 1.00 74.88 409 TYR A O 1
ATOM 2794 N N . GLY A 1 375 ? 10.458 38.418 -15.611 1.00 63.45 410 GLY A N 1
ATOM 2795 C CA . GLY A 1 375 ? 10.652 37.104 -16.248 1.00 59.55 410 GLY A CA 1
ATOM 2796 C C . GLY A 1 375 ? 10.670 36.003 -15.211 1.00 57.45 410 GLY A C 1
ATOM 2797 O O . GLY A 1 375 ? 11.121 36.268 -14.083 1.00 62.88 410 GLY A O 1
ATOM 2798 N N . VAL A 1 376 ? 10.204 34.810 -15.578 1.00 54.56 411 VAL A N 1
ATOM 2799 C CA . VAL A 1 376 ? 10.334 33.593 -14.737 1.00 57.49 411 VAL A CA 1
ATOM 2800 C C . VAL A 1 376 ? 11.095 32.502 -15.492 1.00 62.12 411 VAL A C 1
ATOM 2801 O O . VAL A 1 376 ? 10.668 32.116 -16.597 1.00 64.05 411 VAL A O 1
ATOM 2805 N N . ALA A 1 377 ? 12.180 32.016 -14.888 1.00 57.69 412 ALA A N 1
ATOM 2806 C CA . ALA A 1 377 ? 12.777 30.702 -15.196 1.00 53.36 412 ALA A CA 1
ATOM 2807 C C . ALA A 1 377 ? 12.273 29.728 -14.142 1.00 49.75 412 ALA A C 1
ATOM 2808 O O . ALA A 1 377 ? 12.249 30.114 -12.977 1.00 59.13 412 ALA A O 1
ATOM 2810 N N . ALA A 1 378 ? 11.834 28.547 -14.558 1.00 48.18 413 ALA A N 1
ATOM 2811 C CA . ALA A 1 378 ? 11.416 27.442 -13.676 1.00 47.95 413 ALA A CA 1
ATOM 2812 C C . ALA A 1 378 ? 11.879 26.123 -14.290 1.00 48.11 413 ALA A C 1
ATOM 2813 O O . ALA A 1 378 ? 11.897 26.020 -15.521 1.00 46.94 413 ALA A O 1
ATOM 2815 N N . ILE A 1 379 ? 12.223 25.142 -13.456 1.00 46.91 414 ILE A N 1
ATOM 2816 C CA . ILE A 1 379 ? 12.771 23.843 -13.932 1.00 43.02 414 ILE A CA 1
ATOM 2817 C C . ILE A 1 379 ? 12.382 22.762 -12.934 1.00 42.40 414 ILE A C 1
ATOM 2818 O O . ILE A 1 379 ? 12.530 23.011 -11.741 1.00 45.00 414 ILE A O 1
ATOM 2823 N N . CYS A 1 380 ? 11.802 21.662 -13.419 1.00 42.91 415 CYS A N 1
ATOM 2824 C CA . CYS A 1 380 ? 11.473 20.465 -12.618 1.00 49.43 415 CYS A CA 1
ATOM 2825 C C . CYS A 1 380 ? 12.739 19.620 -12.457 1.00 53.65 415 CYS A C 1
ATOM 2826 O O . CYS A 1 380 ? 13.648 19.762 -13.304 1.00 54.76 415 CYS A O 1
ATOM 2829 N N . ASN A 1 381 ? 12.802 18.789 -11.406 1.00 54.10 416 ASN A N 1
ATOM 2830 C CA . ASN A 1 381 ? 13.975 17.917 -11.148 1.00 51.34 416 ASN A CA 1
ATOM 2831 C C . ASN A 1 381 ? 13.522 16.601 -10.518 1.00 53.99 416 ASN A C 1
ATOM 2832 O O . ASN A 1 381 ? 12.558 16.594 -9.736 1.00 58.20 416 ASN A O 1
ATOM 2837 N N . GLY A 1 382 ? 14.230 15.524 -10.842 1.00 55.79 417 GLY A N 1
ATOM 2838 C CA . GLY A 1 382 ? 13.898 14.158 -10.405 1.00 59.85 417 GLY A CA 1
ATOM 2839 C C . GLY A 1 382 ? 13.864 14.048 -8.891 1.00 57.15 417 GLY A C 1
ATOM 2840 O O . GLY A 1 382 ? 14.551 14.829 -8.240 1.00 47.10 417 GLY A O 1
ATOM 2841 N N . GLY A 1 383 ? 13.087 13.094 -8.364 1.00 61.50 418 GLY A N 1
ATOM 2842 C CA . GLY A 1 383 ? 12.725 12.994 -6.939 1.00 56.26 418 GLY A CA 1
ATOM 2843 C C . GLY A 1 383 ? 11.508 13.843 -6.578 1.00 51.46 418 GLY A C 1
ATOM 2844 O O . GLY A 1 383 ? 11.039 13.700 -5.434 1.00 52.85 418 GLY A O 1
ATOM 2845 N N . GLY A 1 384 ? 11.030 14.723 -7.475 1.00 48.01 419 GLY A N 1
ATOM 2846 C CA . GLY A 1 384 ? 9.696 15.353 -7.376 1.00 49.11 419 GLY A CA 1
ATOM 2847 C C . GLY A 1 384 ? 9.746 16.799 -6.918 1.00 49.08 419 GLY A C 1
ATOM 2848 O O . GLY A 1 384 ? 8.955 17.179 -6.038 1.00 56.60 419 GLY A O 1
ATOM 2849 N N . ALA A 1 385 ? 10.602 17.607 -7.525 1.00 46.29 420 ALA A N 1
ATOM 2850 C CA . ALA A 1 385 ? 10.882 18.977 -7.074 1.00 47.11 420 ALA A CA 1
ATOM 2851 C C . ALA A 1 385 ? 11.056 19.899 -8.273 1.00 45.32 420 ALA A C 1
ATOM 2852 O O . ALA A 1 385 ? 10.973 19.423 -9.441 1.00 43.39 420 ALA A O 1
ATOM 2854 N N . ALA A 1 386 ? 11.326 21.166 -7.970 1.00 42.03 421 ALA A N 1
ATOM 2855 C CA . ALA A 1 386 ? 11.455 22.243 -8.966 1.00 48.99 421 ALA A CA 1
ATOM 2856 C C . ALA A 1 386 ? 11.936 23.510 -8.269 1.00 47.99 421 ALA A C 1
ATOM 2857 O O . ALA A 1 386 ? 11.674 23.670 -7.050 1.00 49.27 421 ALA A O 1
ATOM 2859 N N . THR A 1 387 ? 12.561 24.400 -9.034 1.00 46.91 422 THR A N 1
ATOM 2860 C CA . THR A 1 387 ? 12.875 25.762 -8.564 1.00 52.13 422 THR A CA 1
ATOM 2861 C C . THR A 1 387 ? 12.551 26.758 -9.669 1.00 47.08 422 THR A C 1
ATOM 2862 O O . THR A 1 387 ? 12.624 26.406 -10.854 1.00 49.91 422 THR A O 1
ATOM 2866 N N . ALA A 1 388 ? 12.139 27.939 -9.218 1.00 46.80 423 ALA A N 1
ATOM 2867 C CA . ALA A 1 388 ? 11.632 29.067 -10.011 1.00 48.90 423 ALA A CA 1
ATOM 2868 C C . ALA A 1 388 ? 12.300 30.330 -9.496 1.00 44.71 423 ALA A C 1
ATOM 2869 O O . ALA A 1 388 ? 12.413 30.487 -8.290 1.00 48.34 423 ALA A O 1
ATOM 2871 N N . MET A 1 389 ? 12.739 31.178 -10.405 1.00 48.83 424 MET A N 1
ATOM 2872 C CA . MET A 1 389 ? 13.384 32.469 -10.087 1.00 51.33 424 MET A CA 1
ATOM 2873 C C . MET A 1 389 ? 12.601 33.563 -10.813 1.00 52.87 424 MET A C 1
ATOM 2874 O O . MET A 1 389 ? 12.273 33.376 -11.998 1.00 50.92 424 MET A O 1
ATOM 2879 N N . VAL A 1 390 ? 12.279 34.642 -10.110 1.00 52.60 425 VAL A N 1
ATOM 2880 C CA . VAL A 1 390 ? 11.694 35.850 -10.742 1.00 50.79 425 VAL A CA 1
ATOM 2881 C C . VAL A 1 390 ? 12.819 36.870 -10.864 1.00 52.20 425 VAL A C 1
ATOM 2882 O O . VAL A 1 390 ? 13.553 37.107 -9.888 1.00 54.81 425 VAL A O 1
ATOM 2886 N N . VAL A 1 391 ? 12.901 37.452 -12.046 1.00 56.76 426 VAL A N 1
ATOM 2887 C CA . VAL A 1 391 ? 13.925 38.431 -12.480 1.00 58.71 426 VAL A CA 1
ATOM 2888 C C . VAL A 1 391 ? 13.197 39.701 -12.957 1.00 58.85 426 VAL A C 1
ATOM 2889 O O . VAL A 1 391 ? 12.034 39.596 -13.401 1.00 55.24 426 VAL A O 1
ATOM 2893 N N . GLN A 1 392 ? 13.830 40.865 -12.823 1.00 57.41 427 GLN A N 1
ATOM 2894 C CA . GLN A 1 392 ? 13.338 42.138 -13.401 1.00 60.66 427 GLN A CA 1
ATOM 2895 C C . GLN A 1 392 ? 14.480 42.741 -14.200 1.00 59.53 427 GLN A C 1
ATOM 2896 O O . GLN A 1 392 ? 15.477 43.145 -13.560 1.00 54.17 427 GLN A O 1
ATOM 2902 N N . LYS A 1 393 ? 14.330 42.794 -15.524 1.00 56.46 428 LYS A N 1
ATOM 2903 C CA . LYS A 1 393 ? 15.386 43.305 -16.428 1.00 61.34 428 LYS A CA 1
ATOM 2904 C C . LYS A 1 393 ? 15.453 44.816 -16.251 1.00 65.00 428 LYS A C 1
ATOM 2905 O O . LYS A 1 393 ? 14.397 45.417 -16.034 1.00 69.34 428 LYS A O 1
ATOM 2911 N N . LEU A 1 394 ? 16.651 45.379 -16.359 1.00 63.83 429 LEU A N 1
ATOM 2912 C CA . LEU A 1 394 ? 16.996 46.743 -15.889 1.00 67.23 429 LEU A CA 1
ATOM 2913 C C . LEU A 1 394 ? 17.992 47.359 -16.877 1.00 69.97 429 LEU A C 1
ATOM 2914 O O . LEU A 1 394 ? 18.794 46.594 -17.447 1.00 66.74 429 LEU A O 1
ATOM 2919 N N . ASP A 1 395 ? 17.942 48.679 -17.063 1.00 59.01 430 ASP A N 1
ATOM 2920 C CA . ASP A 1 395 ? 18.948 49.411 -17.868 1.00 67.27 430 ASP A CA 1
ATOM 2921 C C . ASP A 1 395 ? 20.054 49.889 -16.934 1.00 62.65 430 ASP A C 1
ATOM 2922 O O . ASP A 1 395 ? 21.209 49.898 -17.368 1.00 57.72 430 ASP A O 1
ATOM 2927 N N . ARG A 1 396 ? 19.683 50.335 -15.731 1.00 63.92 431 ARG A N 1
ATOM 2928 C CA . ARG A 1 396 ? 20.630 50.743 -14.656 1.00 72.23 431 ARG A CA 1
ATOM 2929 C C . ARG A 1 396 ? 19.950 50.509 -13.300 1.00 74.15 431 ARG A C 1
ATOM 2930 O O . ARG A 1 396 ? 18.761 50.101 -13.275 1.00 61.70 431 ARG A O 1
ATOM 2938 N N . VAL A 1 397 ? 20.669 50.746 -12.204 1.00 82.57 432 VAL A N 1
ATOM 2939 C CA . VAL A 1 397 ? 20.256 50.248 -10.859 1.00 91.65 432 VAL A CA 1
ATOM 2940 C C . VAL A 1 397 ? 19.846 51.430 -9.960 1.00 90.15 432 VAL A C 1
ATOM 2941 O O . VAL A 1 397 ? 20.481 52.484 -9.808 1.00 87.76 432 VAL A O 1
ATOM 2945 N N . GLU B 1 1 ? 16.739 42.731 9.616 1.00 81.39 36 GLU B N 1
ATOM 2946 C CA . GLU B 1 1 ? 15.766 41.603 9.539 1.00 76.59 36 GLU B CA 1
ATOM 2947 C C . GLU B 1 1 ? 16.474 40.279 9.201 1.00 67.91 36 GLU B C 1
ATOM 2948 O O . GLU B 1 1 ? 15.780 39.241 9.241 1.00 74.95 36 GLU B O 1
ATOM 2954 N N . ILE B 1 2 ? 17.781 40.275 8.911 1.00 60.29 37 ILE B N 1
ATOM 2955 C CA . ILE B 1 2 ? 18.612 39.030 8.992 1.00 62.70 37 ILE B CA 1
ATOM 2956 C C . ILE B 1 2 ? 18.380 38.392 10.372 1.00 63.11 37 ILE B C 1
ATOM 2957 O O . ILE B 1 2 ? 18.726 39.030 11.369 1.00 58.00 37 ILE B O 1
ATOM 2962 N N . GLN B 1 3 ? 17.811 37.184 10.420 1.00 61.35 38 GLN B N 1
ATOM 2963 C CA . GLN B 1 3 ? 17.493 36.458 11.672 1.00 60.76 38 GLN B CA 1
ATOM 2964 C C . GLN B 1 3 ? 18.695 35.609 12.080 1.00 60.60 38 GLN B C 1
ATOM 2965 O O . GLN B 1 3 ? 19.708 35.598 11.355 1.00 61.50 38 GLN B O 1
ATOM 2971 N N . GLU B 1 4 ? 18.562 34.890 13.187 1.00 65.09 39 GLU B N 1
ATOM 2972 C CA . GLU B 1 4 ? 19.606 33.976 13.707 1.00 65.30 39 GLU B CA 1
ATOM 2973 C C . GLU B 1 4 ? 19.094 32.539 13.588 1.00 56.29 39 GLU B C 1
ATOM 2974 O O . GLU B 1 4 ? 17.874 32.319 13.541 1.00 56.21 39 GLU B O 1
ATOM 2980 N N . ALA B 1 5 ? 20.015 31.596 13.448 1.00 54.08 40 ALA B N 1
ATOM 2981 C CA . ALA B 1 5 ? 19.712 30.161 13.281 1.00 52.92 40 ALA B CA 1
ATOM 2982 C C . ALA B 1 5 ? 20.276 29.402 14.477 1.00 50.45 40 ALA B C 1
ATOM 2983 O O . ALA B 1 5 ? 21.412 29.689 14.905 1.00 48.86 40 ALA B O 1
ATOM 2985 N N . TYR B 1 6 ? 19.516 28.444 14.981 1.00 51.65 41 TYR B N 1
ATOM 2986 C CA . TYR B 1 6 ? 19.904 27.645 16.162 1.00 54.01 41 TYR B CA 1
ATOM 2987 C C . TYR B 1 6 ? 20.023 26.186 15.747 1.00 53.86 41 TYR B C 1
ATOM 2988 O O . TYR B 1 6 ? 19.159 25.718 14.997 1.00 51.18 41 TYR B O 1
ATOM 2997 N N . ILE B 1 7 ? 21.068 25.510 16.224 1.00 49.86 42 ILE B N 1
ATOM 2998 C CA . ILE B 1 7 ? 21.129 24.024 16.225 1.00 50.23 42 ILE B CA 1
ATOM 2999 C C . ILE B 1 7 ? 20.244 23.531 17.378 1.00 49.33 42 ILE B C 1
ATOM 3000 O O . ILE B 1 7 ? 20.447 23.977 18.523 1.00 49.24 42 ILE B O 1
ATOM 3005 N N . LEU B 1 8 ? 19.263 22.676 17.086 1.00 48.61 43 LEU B N 1
ATOM 3006 C CA . LEU B 1 8 ? 18.341 22.114 18.108 1.00 46.44 43 LEU B CA 1
ATOM 3007 C C . LEU B 1 8 ? 18.800 20.710 18.524 1.00 52.31 43 LEU B C 1
ATOM 3008 O O . LEU B 1 8 ? 18.479 20.285 19.660 1.00 57.46 43 LEU B O 1
ATOM 3013 N N . SER B 1 9 ? 19.534 20.013 17.651 1.00 52.93 44 SER B N 1
ATOM 3014 C CA . SER B 1 9 ? 19.875 18.577 17.807 1.00 51.52 44 SER B CA 1
ATOM 3015 C C . SER B 1 9 ? 20.947 18.143 16.797 1.00 52.87 44 SER B C 1
ATOM 3016 O O . SER B 1 9 ? 21.118 18.808 15.741 1.00 48.25 44 SER B O 1
ATOM 3019 N N . GLY B 1 10 ? 21.633 17.050 17.128 1.00 50.19 45 GLY B N 1
ATOM 3020 C CA . GLY B 1 10 ? 22.661 16.424 16.286 1.00 46.71 45 GLY B CA 1
ATOM 3021 C C . GLY B 1 10 ? 22.770 14.945 16.571 1.00 47.83 45 GLY B C 1
ATOM 3022 O O . GLY B 1 10 ? 22.741 14.560 17.763 1.00 44.67 45 GLY B O 1
ATOM 3023 N N . ALA B 1 11 ? 22.900 14.141 15.519 1.00 45.76 46 ALA B N 1
ATOM 3024 C CA . ALA B 1 11 ? 23.127 12.684 15.617 1.00 43.53 46 ALA B CA 1
ATOM 3025 C C . ALA B 1 11 ? 24.111 12.262 14.529 1.00 49.05 46 ALA B C 1
ATOM 3026 O O . ALA B 1 11 ? 24.142 12.893 13.479 1.00 53.25 46 ALA B O 1
ATOM 3028 N N . ARG B 1 12 ? 24.907 11.234 14.794 1.00 54.75 47 ARG B N 1
ATOM 3029 C CA . ARG B 1 12 ? 25.774 10.583 13.786 1.00 48.32 47 ARG B CA 1
ATOM 3030 C C . ARG B 1 12 ? 25.602 9.074 13.902 1.00 51.16 47 ARG B C 1
ATOM 3031 O O . ARG B 1 12 ? 25.350 8.597 15.023 1.00 50.49 47 ARG B O 1
ATOM 3039 N N . THR B 1 13 ? 25.752 8.356 12.788 1.00 47.94 48 THR B N 1
ATOM 3040 C CA . THR B 1 13 ? 25.885 6.886 12.799 1.00 43.43 48 THR B CA 1
ATOM 3041 C C . THR B 1 13 ? 27.206 6.595 13.485 1.00 44.24 48 THR B C 1
ATOM 3042 O O . THR B 1 13 ? 28.038 7.481 13.610 1.00 47.62 48 THR B O 1
ATOM 3046 N N . PRO B 1 14 ? 27.475 5.357 13.935 1.00 47.70 49 PRO B N 1
ATOM 3047 C CA . PRO B 1 14 ? 28.848 4.976 14.226 1.00 46.15 49 PRO B CA 1
ATOM 3048 C C . PRO B 1 14 ? 29.577 5.195 12.901 1.00 49.91 49 PRO B C 1
ATOM 3049 O O . PRO B 1 14 ? 28.912 5.233 11.863 1.00 48.24 49 PRO B O 1
ATOM 3053 N N . THR B 1 15 ? 30.891 5.386 12.974 1.00 48.94 50 THR B N 1
ATOM 3054 C CA . THR B 1 15 ? 31.786 5.454 11.805 1.00 48.74 50 THR B CA 1
ATOM 3055 C C . THR B 1 15 ? 32.306 4.032 11.606 1.00 50.49 50 THR B C 1
ATOM 3056 O O . THR B 1 15 ? 33.061 3.567 12.480 1.00 61.07 50 THR B O 1
ATOM 3060 N N . ALA B 1 16 ? 31.894 3.359 10.530 1.00 47.75 51 ALA B N 1
ATOM 3061 C CA . ALA B 1 16 ? 32.337 1.984 10.202 1.00 48.13 51 ALA B CA 1
ATOM 3062 C C . ALA B 1 16 ? 33.624 2.003 9.369 1.00 48.93 51 ALA B C 1
ATOM 3063 O O . ALA B 1 16 ? 33.918 3.003 8.727 1.00 55.24 51 ALA B O 1
ATOM 3065 N N . LYS B 1 17 ? 34.352 0.892 9.391 1.00 55.63 52 LYS B N 1
ATOM 3066 C CA . LYS B 1 17 ? 35.595 0.639 8.612 1.00 58.69 52 LYS B CA 1
ATOM 3067 C C . LYS B 1 17 ? 35.255 0.564 7.114 1.00 53.91 52 LYS B C 1
ATOM 3068 O O . LYS B 1 17 ? 34.182 0.055 6.759 1.00 49.03 52 LYS B O 1
ATOM 3074 N N . PHE B 1 18 ? 36.180 0.972 6.255 1.00 52.40 53 PHE B N 1
ATOM 3075 C CA . PHE B 1 18 ? 36.163 0.608 4.820 1.00 57.41 53 PHE B CA 1
ATOM 3076 C C . PHE B 1 18 ? 35.931 -0.911 4.676 1.00 54.15 53 PHE B C 1
ATOM 3077 O O . PHE B 1 18 ? 36.552 -1.672 5.385 1.00 52.70 53 PHE B O 1
ATOM 3085 N N . ASN B 1 19 ? 35.042 -1.288 3.765 1.00 56.56 54 ASN B N 1
ATOM 3086 C CA . ASN B 1 19 ? 34.686 -2.703 3.503 1.00 60.18 54 ASN B CA 1
ATOM 3087 C C . ASN B 1 19 ? 34.323 -3.399 4.812 1.00 58.83 54 ASN B C 1
ATOM 3088 O O . ASN B 1 19 ? 34.614 -4.584 4.946 1.00 61.05 54 ASN B O 1
ATOM 3093 N N . GLY B 1 20 ? 33.659 -2.681 5.708 1.00 56.18 55 GLY B N 1
ATOM 3094 C CA . GLY B 1 20 ? 33.272 -3.259 7.002 1.00 54.17 55 GLY B CA 1
ATOM 3095 C C . GLY B 1 20 ? 31.795 -3.573 7.129 1.00 48.83 55 GLY B C 1
ATOM 3096 O O . GLY B 1 20 ? 31.277 -4.333 6.313 1.00 53.93 55 GLY B O 1
ATOM 3097 N N . SER B 1 21 ? 31.159 -2.984 8.139 1.00 49.04 56 SER B N 1
ATOM 3098 C CA . SER B 1 21 ? 29.747 -3.242 8.511 1.00 49.37 56 SER B CA 1
ATOM 3099 C C . SER B 1 21 ? 28.749 -2.558 7.586 1.00 50.73 56 SER B C 1
ATOM 3100 O O . SER B 1 21 ? 27.669 -3.104 7.423 1.00 60.39 56 SER B O 1
ATOM 3103 N N . PHE B 1 22 ? 29.101 -1.419 7.005 1.00 55.36 57 PHE B N 1
ATOM 3104 C CA . PHE B 1 22 ? 28.096 -0.690 6.203 1.00 48.95 57 PHE B CA 1
ATOM 3105 C C . PHE B 1 22 ? 28.219 -0.954 4.707 1.00 49.25 57 PHE B C 1
ATOM 3106 O O . PHE B 1 22 ? 27.565 -0.249 3.982 1.00 49.54 57 PHE B O 1
ATOM 3114 N N . VAL B 1 23 ? 28.914 -2.003 4.269 1.00 47.85 58 VAL B N 1
ATOM 3115 C CA . VAL B 1 23 ? 29.031 -2.295 2.805 1.00 53.41 58 VAL B CA 1
ATOM 3116 C C . VAL B 1 23 ? 27.650 -2.420 2.157 1.00 51.09 58 VAL B C 1
ATOM 3117 O O . VAL B 1 23 ? 27.524 -1.974 1.030 1.00 58.23 58 VAL B O 1
ATOM 3121 N N . SER B 1 24 ? 26.684 -3.053 2.822 1.00 47.98 59 SER B N 1
ATOM 3122 C CA . SER B 1 24 ? 25.321 -3.211 2.272 1.00 47.91 59 SER B CA 1
ATOM 3123 C C . SER B 1 24 ? 24.447 -1.996 2.577 1.00 47.90 59 SER B C 1
ATOM 3124 O O . SER B 1 24 ? 23.327 -1.982 2.112 1.00 61.95 59 SER B O 1
ATOM 3127 N N . VAL B 1 25 ? 24.941 -1.006 3.311 1.00 50.04 60 VAL B N 1
ATOM 3128 C CA . VAL B 1 25 ? 24.075 0.168 3.619 1.00 47.26 60 VAL B CA 1
ATOM 3129 C C . VAL B 1 25 ? 24.537 1.385 2.819 1.00 49.60 60 VAL B C 1
ATOM 3130 O O . VAL B 1 25 ? 25.614 1.894 3.084 1.00 51.60 60 VAL B O 1
ATOM 3134 N N . SER B 1 26 ? 23.687 1.884 1.929 1.00 47.21 61 SER B N 1
ATOM 3135 C CA . SER B 1 26 ? 24.024 3.053 1.087 1.00 48.96 61 SER B CA 1
ATOM 3136 C C . SER B 1 26 ? 24.131 4.320 1.932 1.00 50.76 61 SER B C 1
ATOM 3137 O O . SER B 1 26 ? 23.475 4.401 2.950 1.00 46.44 61 SER B O 1
ATOM 3140 N N . ALA B 1 27 ? 24.913 5.286 1.464 1.00 47.68 62 ALA B N 1
ATOM 3141 C CA . ALA B 1 27 ? 25.114 6.576 2.151 1.00 46.92 62 ALA B CA 1
ATOM 3142 C C . ALA B 1 27 ? 23.771 7.186 2.562 1.00 49.07 62 ALA B C 1
ATOM 3143 O O . ALA B 1 27 ? 23.665 7.632 3.696 1.00 49.00 62 ALA B O 1
ATOM 3145 N N . PRO B 1 28 ? 22.748 7.256 1.687 1.00 42.14 63 PRO B N 1
ATOM 3146 C CA . PRO B 1 28 ? 21.445 7.778 2.062 1.00 42.70 63 PRO B CA 1
ATOM 3147 C C . PRO B 1 28 ? 20.730 6.922 3.111 1.00 44.30 63 PRO B C 1
ATOM 3148 O O . PRO B 1 28 ? 19.955 7.450 3.810 1.00 48.48 63 PRO B O 1
ATOM 3152 N N . GLU B 1 29 ? 20.999 5.625 3.174 1.00 48.79 64 GLU B N 1
ATOM 3153 C CA . GLU B 1 29 ? 20.380 4.803 4.237 1.00 48.17 64 GLU B CA 1
ATOM 3154 C C . GLU B 1 29 ? 21.009 5.244 5.559 1.00 46.80 64 GLU B C 1
ATOM 3155 O O . GLU B 1 29 ? 20.292 5.402 6.520 1.00 50.18 64 GLU B O 1
ATOM 3161 N N . LEU B 1 30 ? 22.320 5.428 5.566 1.00 43.56 65 LEU B N 1
ATOM 3162 C CA . LEU B 1 30 ? 23.078 5.973 6.722 1.00 43.70 65 LEU B CA 1
ATOM 3163 C C . LEU B 1 30 ? 22.564 7.376 7.036 1.00 42.49 65 LEU B C 1
ATOM 3164 O O . LEU B 1 30 ? 22.250 7.637 8.190 1.00 43.09 65 LEU B O 1
ATOM 3169 N N . GLY B 1 31 ? 22.481 8.249 6.035 1.00 44.55 66 GLY B N 1
ATOM 3170 C CA . GLY B 1 31 ? 21.879 9.582 6.219 1.00 47.24 66 GLY B CA 1
ATOM 3171 C C . GLY B 1 31 ? 20.544 9.490 6.944 1.00 42.99 66 GLY B C 1
ATOM 3172 O O . GLY B 1 31 ? 20.338 10.239 7.921 1.00 42.85 66 GLY B O 1
ATOM 3173 N N . ALA B 1 32 ? 19.679 8.588 6.482 1.00 44.32 67 ALA B N 1
ATOM 3174 C CA . ALA B 1 32 ? 18.311 8.377 7.002 1.00 50.97 67 ALA B CA 1
ATOM 3175 C C . ALA B 1 32 ? 18.376 8.087 8.501 1.00 47.00 67 ALA B C 1
ATOM 3176 O O . ALA B 1 32 ? 17.617 8.716 9.228 1.00 48.29 67 ALA B O 1
ATOM 3178 N N . VAL B 1 33 ? 19.269 7.214 8.961 1.00 45.11 68 VAL B N 1
ATOM 3179 C CA . VAL B 1 33 ? 19.287 6.893 10.414 1.00 48.43 68 VAL B CA 1
ATOM 3180 C C . VAL B 1 33 ? 19.782 8.136 11.168 1.00 50.75 68 VAL B C 1
ATOM 3181 O O . VAL B 1 33 ? 19.133 8.493 12.172 1.00 56.01 68 VAL B O 1
ATOM 3185 N N . ALA B 1 34 ? 20.784 8.858 10.674 1.00 49.57 69 ALA B N 1
ATOM 3186 C CA . ALA B 1 34 ? 21.200 10.124 11.320 1.00 51.98 69 ALA B CA 1
ATOM 3187 C C . ALA B 1 34 ? 20.033 11.135 11.353 1.00 54.27 69 ALA B C 1
ATOM 3188 O O . ALA B 1 34 ? 19.814 11.728 12.414 1.00 55.10 69 ALA B O 1
ATOM 3190 N N . ILE B 1 35 ? 19.309 11.340 10.252 1.00 48.57 70 ILE B N 1
ATOM 3191 C CA . ILE B 1 35 ? 18.170 12.305 10.206 1.00 51.28 70 ILE B CA 1
ATOM 3192 C C . ILE B 1 35 ? 17.017 11.828 11.113 1.00 50.16 70 ILE B C 1
ATOM 3193 O O . ILE B 1 35 ? 16.442 12.680 11.785 1.00 53.27 70 ILE B O 1
ATOM 3198 N N . LYS B 1 36 ? 16.640 10.546 11.096 1.00 48.50 71 LYS B N 1
ATOM 3199 C CA . LYS B 1 36 ? 15.559 10.010 11.969 1.00 53.86 71 LYS B CA 1
ATOM 3200 C C . LYS B 1 36 ? 15.852 10.408 13.423 1.00 56.16 71 LYS B C 1
ATOM 3201 O O . LYS B 1 36 ? 14.918 10.913 14.099 1.00 49.80 71 LYS B O 1
ATOM 3207 N N . SER B 1 37 ? 17.101 10.232 13.873 1.00 50.62 72 SER B N 1
ATOM 3208 C CA . SER B 1 37 ? 17.515 10.434 15.290 1.00 49.18 72 SER B CA 1
ATOM 3209 C C . SER B 1 37 ? 17.573 11.923 15.613 1.00 50.84 72 SER B C 1
ATOM 3210 O O . SER B 1 37 ? 17.105 12.303 16.693 1.00 55.45 72 SER B O 1
ATOM 3213 N N . ALA B 1 38 ? 18.122 12.736 14.712 1.00 54.26 73 ALA B N 1
ATOM 3214 C CA . ALA B 1 38 ? 18.165 14.209 14.852 1.00 54.41 73 ALA B CA 1
ATOM 3215 C C . ALA B 1 38 ? 16.747 14.774 14.998 1.00 55.46 73 ALA B C 1
ATOM 3216 O O . ALA B 1 38 ? 16.566 15.630 15.862 1.00 56.94 73 ALA B O 1
ATOM 3218 N N . VAL B 1 39 ? 15.784 14.364 14.171 1.00 57.34 74 VAL B N 1
ATOM 3219 C CA . VAL B 1 39 ? 14.431 15.001 14.215 1.00 66.36 74 VAL B CA 1
ATOM 3220 C C . VAL B 1 39 ? 13.747 14.567 15.519 1.00 61.74 74 VAL B C 1
ATOM 3221 O O . VAL B 1 39 ? 13.176 15.432 16.216 1.00 55.71 74 VAL B O 1
ATOM 3225 N N . SER B 1 40 ? 13.842 13.285 15.850 1.00 58.04 75 SER B N 1
ATOM 3226 C CA . SER B 1 40 ? 13.311 12.709 17.111 1.00 58.83 75 SER B CA 1
ATOM 3227 C C . SER B 1 40 ? 13.764 13.612 18.271 1.00 56.98 75 SER B C 1
ATOM 3228 O O . SER B 1 40 ? 12.888 14.199 18.920 1.00 56.60 75 SER B O 1
ATOM 3231 N N . LYS B 1 41 ? 15.075 13.824 18.426 1.00 53.12 76 LYS B N 1
ATOM 3232 C CA . LYS B 1 41 ? 15.699 14.541 19.573 1.00 49.75 76 LYS B CA 1
ATOM 3233 C C . LYS B 1 41 ? 15.448 16.053 19.538 1.00 56.86 76 LYS B C 1
ATOM 3234 O O . LYS B 1 41 ? 15.741 16.700 20.570 1.00 58.39 76 LYS B O 1
ATOM 3240 N N . SER B 1 42 ? 14.992 16.625 18.417 1.00 53.45 77 SER B N 1
ATOM 3241 C CA . SER B 1 42 ? 14.873 18.097 18.267 1.00 51.15 77 SER B CA 1
ATOM 3242 C C . SER B 1 42 ? 13.664 18.594 19.073 1.00 55.12 77 SER B C 1
ATOM 3243 O O . SER B 1 42 ? 13.675 19.767 19.521 1.00 57.32 77 SER B O 1
ATOM 3246 N N . GLY B 1 43 ? 12.650 17.743 19.223 1.00 54.26 78 GLY B N 1
ATOM 3247 C CA . GLY B 1 43 ? 11.355 18.093 19.827 1.00 54.27 78 GLY B CA 1
ATOM 3248 C C . GLY B 1 43 ? 10.523 18.957 18.908 1.00 60.10 78 GLY B C 1
ATOM 3249 O O . GLY B 1 43 ? 9.470 19.454 19.362 1.00 70.69 78 GLY B O 1
ATOM 3250 N N . VAL B 1 44 ? 10.963 19.131 17.659 1.00 65.50 79 VAL B N 1
ATOM 3251 C CA . VAL B 1 44 ? 10.224 19.920 16.635 1.00 62.01 79 VAL B CA 1
ATOM 3252 C C . VAL B 1 44 ? 9.284 18.958 15.921 1.00 59.40 79 VAL B C 1
ATOM 3253 O O . VAL B 1 44 ? 9.675 17.832 15.629 1.00 56.61 79 VAL B O 1
ATOM 3257 N N . PRO B 1 45 ? 8.006 19.337 15.684 1.00 62.94 80 PRO B N 1
ATOM 3258 C CA . PRO B 1 45 ? 7.091 18.498 14.911 1.00 67.90 80 PRO B CA 1
ATOM 3259 C C . PRO B 1 45 ? 7.583 18.473 13.461 1.00 71.29 80 PRO B C 1
ATOM 3260 O O . PRO B 1 45 ? 7.937 19.529 12.976 1.00 72.16 80 PRO B O 1
ATOM 3264 N N . VAL B 1 46 ? 7.589 17.297 12.828 1.00 72.87 81 VAL B N 1
ATOM 3265 C CA . VAL B 1 46 ? 8.273 17.040 11.520 1.00 72.49 81 VAL B CA 1
ATOM 3266 C C . VAL B 1 46 ? 7.784 18.016 10.435 1.00 70.52 81 VAL B C 1
ATOM 3267 O O . VAL B 1 46 ? 8.585 18.314 9.528 1.00 80.00 81 VAL B O 1
ATOM 3271 N N . GLU B 1 47 ? 6.542 18.499 10.527 1.00 67.20 82 GLU B N 1
ATOM 3272 C CA . GLU B 1 47 ? 5.847 19.326 9.498 1.00 71.64 82 GLU B CA 1
ATOM 3273 C C . GLU B 1 47 ? 6.444 20.741 9.416 1.00 65.76 82 GLU B C 1
ATOM 3274 O O . GLU B 1 47 ? 6.058 21.498 8.491 1.00 58.13 82 GLU B O 1
ATOM 3280 N N . LYS B 1 48 ? 7.283 21.132 10.374 1.00 58.03 83 LYS B N 1
ATOM 3281 C CA . LYS B 1 48 ? 7.920 22.475 10.384 1.00 63.55 83 LYS B CA 1
ATOM 3282 C C . LYS B 1 48 ? 9.220 22.421 9.554 1.00 68.41 83 LYS B C 1
ATOM 3283 O O . LYS B 1 48 ? 9.674 23.485 9.070 1.00 64.86 83 LYS B O 1
ATOM 3289 N N . ILE B 1 49 ? 9.805 21.226 9.398 1.00 63.67 84 ILE B N 1
ATOM 3290 C CA . ILE B 1 49 ? 11.065 20.977 8.634 1.00 62.01 84 ILE B CA 1
ATOM 3291 C C . ILE B 1 49 ? 10.761 20.942 7.130 1.00 54.31 84 ILE B C 1
ATOM 3292 O O . ILE B 1 49 ? 10.175 19.953 6.694 1.00 57.52 84 ILE B O 1
ATOM 3297 N N . THR B 1 50 ? 11.208 21.955 6.372 1.00 60.25 85 THR B N 1
ATOM 3298 C CA . THR B 1 50 ? 10.873 22.183 4.932 1.00 58.13 85 THR B CA 1
ATOM 3299 C C . THR B 1 50 ? 12.029 21.836 3.964 1.00 53.29 85 THR B C 1
ATOM 3300 O O . THR B 1 50 ? 11.767 21.798 2.756 1.00 48.37 85 THR B O 1
ATOM 3304 N N . ASP B 1 51 ? 13.257 21.587 4.431 1.00 52.62 86 ASP B N 1
ATOM 3305 C CA . ASP B 1 51 ? 14.426 21.334 3.540 1.00 52.10 86 ASP B CA 1
ATOM 3306 C C . ASP B 1 51 ? 15.411 20.386 4.224 1.00 50.38 86 ASP B C 1
ATOM 3307 O O . ASP B 1 51 ? 15.619 20.536 5.447 1.00 48.18 86 ASP B O 1
ATOM 3312 N N . VAL B 1 52 ? 15.986 19.464 3.446 1.00 45.42 87 VAL B N 1
ATOM 3313 C CA . VAL B 1 52 ? 17.101 18.550 3.832 1.00 44.01 87 VAL B CA 1
ATOM 3314 C C . VAL B 1 52 ? 18.286 18.795 2.877 1.00 46.90 87 VAL B C 1
ATOM 3315 O O . VAL B 1 52 ? 18.170 18.473 1.657 1.00 42.26 87 VAL B O 1
ATOM 3319 N N . TYR B 1 53 ? 19.379 19.367 3.392 1.00 42.53 88 TYR B N 1
ATOM 3320 C CA . TYR B 1 53 ? 20.656 19.558 2.662 1.00 41.08 88 TYR B CA 1
ATOM 3321 C C . TYR B 1 53 ? 21.703 18.587 3.209 1.00 44.31 88 TYR B C 1
ATOM 3322 O O . TYR B 1 53 ? 22.062 18.700 4.404 1.00 44.23 88 TYR B O 1
ATOM 3331 N N . MET B 1 54 ? 22.186 17.659 2.379 1.00 43.92 89 MET B N 1
ATOM 3332 C CA . MET B 1 54 ? 23.188 16.638 2.812 1.00 45.55 89 MET B CA 1
ATOM 3333 C C . MET B 1 54 ? 24.455 16.727 1.946 1.00 46.58 89 MET B C 1
ATOM 3334 O O . MET B 1 54 ? 24.364 16.760 0.707 1.00 43.39 89 MET B O 1
ATOM 3339 N N . GLY B 1 55 ? 25.617 16.799 2.583 1.00 48.30 90 GLY B N 1
ATOM 3340 C CA . GLY B 1 55 ? 26.908 16.642 1.890 1.00 45.55 90 GLY B CA 1
ATOM 3341 C C . GLY B 1 55 ? 27.097 15.214 1.413 1.00 40.74 90 GLY B C 1
ATOM 3342 O O . GLY B 1 55 ? 26.682 14.285 2.099 1.00 40.36 90 GLY B O 1
ATOM 3343 N N . ASN B 1 56 ? 27.710 15.041 0.257 1.00 40.03 91 ASN B N 1
ATOM 3344 C CA . ASN B 1 56 ? 28.020 13.719 -0.323 1.00 41.49 91 ASN B CA 1
ATOM 3345 C C . ASN B 1 56 ? 29.070 13.976 -1.399 1.00 41.84 91 ASN B C 1
ATOM 3346 O O . ASN B 1 56 ? 28.781 14.769 -2.288 1.00 46.24 91 ASN B O 1
ATOM 3351 N N . VAL B 1 57 ? 30.263 13.406 -1.286 1.00 40.99 92 VAL B N 1
ATOM 3352 C CA . VAL B 1 57 ? 31.394 13.793 -2.181 1.00 42.63 92 VAL B CA 1
ATOM 3353 C C . VAL B 1 57 ? 31.422 12.896 -3.423 1.00 39.22 92 VAL B C 1
ATOM 3354 O O . VAL B 1 57 ? 31.624 13.412 -4.520 1.00 43.37 92 VAL B O 1
ATOM 3358 N N . LEU B 1 58 ? 31.297 11.592 -3.217 1.00 42.11 93 LEU B N 1
ATOM 3359 C CA . LEU B 1 58 ? 31.376 10.539 -4.246 1.00 40.16 93 LEU B CA 1
ATOM 3360 C C . LEU B 1 58 ? 29.962 9.986 -4.481 1.00 44.00 93 LEU B C 1
ATOM 3361 O O . LEU B 1 58 ? 29.544 9.034 -3.793 1.00 44.88 93 LEU B O 1
ATOM 3366 N N . GLN B 1 59 ? 29.262 10.600 -5.440 1.00 43.51 94 GLN B N 1
ATOM 3367 C CA . GLN B 1 59 ? 27.818 10.421 -5.719 1.00 42.21 94 GLN B CA 1
ATOM 3368 C C . GLN B 1 59 ? 27.611 9.260 -6.684 1.00 39.76 94 GLN B C 1
ATOM 3369 O O . GLN B 1 59 ? 26.467 8.848 -6.851 1.00 43.26 94 GLN B O 1
ATOM 3375 N N . GLY B 1 60 ? 28.670 8.736 -7.291 1.00 43.21 95 GLY B N 1
ATOM 3376 C CA . GLY B 1 60 ? 28.544 7.694 -8.333 1.00 45.28 95 GLY B CA 1
ATOM 3377 C C . GLY B 1 60 ? 27.819 6.460 -7.816 1.00 43.58 95 GLY B C 1
ATOM 3378 O O . GLY B 1 60 ? 28.212 5.937 -6.755 1.00 47.77 95 GLY B O 1
ATOM 3379 N N . ALA B 1 61 ? 26.790 6.028 -8.543 1.00 47.28 96 ALA B N 1
ATOM 3380 C CA . ALA B 1 61 ? 26.034 4.768 -8.367 1.00 45.65 96 ALA B CA 1
ATOM 3381 C C . ALA B 1 61 ? 25.180 4.831 -7.099 1.00 50.30 96 ALA B C 1
ATOM 3382 O O . ALA B 1 61 ? 24.645 3.781 -6.702 1.00 55.39 96 ALA B O 1
ATOM 3384 N N . VAL B 1 62 ? 25.028 6.023 -6.519 1.00 46.57 97 VAL B N 1
ATOM 3385 C CA . VAL B 1 62 ? 24.193 6.280 -5.312 1.00 45.61 97 VAL B CA 1
ATOM 3386 C C . VAL B 1 62 ? 22.727 6.417 -5.744 1.00 45.23 97 VAL B C 1
ATOM 3387 O O . VAL B 1 62 ? 21.833 6.375 -4.888 1.00 46.43 97 VAL B O 1
ATOM 3391 N N . GLY B 1 63 ? 22.489 6.564 -7.044 1.00 42.95 98 GLY B N 1
ATOM 3392 C CA . GLY B 1 63 ? 21.151 6.800 -7.606 1.00 39.70 98 GLY B CA 1
ATOM 3393 C C . GLY B 1 63 ? 20.793 8.267 -7.575 1.00 37.75 98 GLY B C 1
ATOM 3394 O O . GLY B 1 63 ? 21.567 9.073 -7.013 1.00 38.86 98 GLY B O 1
ATOM 3395 N N . GLN B 1 64 ? 19.635 8.602 -8.138 1.00 40.89 99 GLN B N 1
ATOM 3396 C CA . GLN B 1 64 ? 19.162 10.003 -8.304 1.00 41.71 99 GLN B CA 1
ATOM 3397 C C . GLN B 1 64 ? 19.036 10.682 -6.933 1.00 42.05 99 GLN B C 1
ATOM 3398 O O . GLN B 1 64 ? 18.490 10.065 -5.994 1.00 44.21 99 GLN B O 1
ATOM 3404 N N . ALA B 1 65 ? 19.557 11.900 -6.831 1.00 40.57 100 ALA B N 1
ATOM 3405 C CA . ALA B 1 65 ? 19.288 12.869 -5.744 1.00 43.32 100 ALA B CA 1
ATOM 3406 C C . ALA B 1 65 ? 19.566 12.235 -4.391 1.00 41.68 100 ALA B C 1
ATOM 3407 O O . ALA B 1 65 ? 18.646 11.947 -3.639 1.00 49.34 100 ALA B O 1
ATOM 3409 N N . PRO B 1 66 ? 20.848 11.973 -4.054 1.00 43.66 101 PRO B N 1
ATOM 3410 C CA . PRO B 1 66 ? 21.205 11.379 -2.764 1.00 45.63 101 PRO B CA 1
ATOM 3411 C C . PRO B 1 66 ? 20.509 12.020 -1.558 1.00 47.40 101 PRO B C 1
ATOM 3412 O O . PRO B 1 66 ? 19.974 11.286 -0.787 1.00 45.88 101 PRO B O 1
ATOM 3416 N N . ALA B 1 67 ? 20.563 13.347 -1.425 1.00 45.29 102 ALA B N 1
ATOM 3417 C CA . ALA B 1 67 ? 19.927 14.089 -0.317 1.00 47.43 102 ALA B CA 1
ATOM 3418 C C . ALA B 1 67 ? 18.445 13.711 -0.235 1.00 50.83 102 ALA B C 1
ATOM 3419 O O . ALA B 1 67 ? 17.939 13.550 0.888 1.00 48.76 102 ALA B O 1
ATOM 3421 N N . ARG B 1 68 ? 17.780 13.587 -1.388 1.00 51.28 103 ARG B N 1
ATOM 3422 C CA . ARG B 1 68 ? 16.323 13.315 -1.479 1.00 52.89 103 ARG B CA 1
ATOM 3423 C C . ARG B 1 68 ? 16.074 11.888 -0.977 1.00 48.90 103 ARG B C 1
ATOM 3424 O O . ARG B 1 68 ? 15.094 11.669 -0.264 1.00 50.71 103 ARG B O 1
ATOM 3432 N N . GLN B 1 69 ? 16.962 10.959 -1.299 1.00 46.69 104 GLN B N 1
ATOM 3433 C CA . GLN B 1 69 ? 16.880 9.571 -0.784 1.00 46.82 104 GLN B CA 1
ATOM 3434 C C . GLN B 1 69 ? 16.896 9.558 0.749 1.00 45.07 104 GLN B C 1
ATOM 3435 O O . GLN B 1 69 ? 16.021 8.924 1.334 1.00 45.76 104 GLN B O 1
ATOM 3441 N N . ALA B 1 70 ? 17.900 10.177 1.366 1.00 45.90 105 ALA B N 1
ATOM 3442 C CA . ALA B 1 70 ? 18.078 10.244 2.835 1.00 50.29 105 ALA B CA 1
ATOM 3443 C C . ALA B 1 70 ? 16.784 10.768 3.470 1.00 52.45 105 ALA B C 1
ATOM 3444 O O . ALA B 1 70 ? 16.317 10.150 4.440 1.00 53.57 105 ALA B O 1
ATOM 3446 N N . SER B 1 71 ? 16.237 11.854 2.916 1.00 47.11 106 SER B N 1
ATOM 3447 C CA . SER B 1 71 ? 15.002 12.528 3.381 1.00 48.10 106 SER B CA 1
ATOM 3448 C C . SER B 1 71 ? 13.842 11.530 3.347 1.00 50.19 106 SER B C 1
ATOM 3449 O O . SER B 1 71 ? 13.158 11.377 4.394 1.00 49.53 106 SER B O 1
ATOM 3452 N N . MET B 1 72 ? 13.689 10.810 2.233 1.00 46.10 107 MET B N 1
ATOM 3453 C CA . MET B 1 72 ? 12.538 9.909 1.995 1.00 46.04 107 MET B CA 1
ATOM 3454 C C . MET B 1 72 ? 12.700 8.642 2.829 1.00 47.81 107 MET B C 1
ATOM 3455 O O . MET B 1 72 ? 11.703 8.168 3.373 1.00 55.54 107 MET B O 1
ATOM 3460 N N . PHE B 1 73 ? 13.913 8.125 2.971 1.00 46.39 108 PHE B N 1
ATOM 3461 C CA . PHE B 1 73 ? 14.161 6.912 3.781 1.00 50.01 108 PHE B CA 1
ATOM 3462 C C . PHE B 1 73 ? 14.019 7.245 5.278 1.00 53.68 108 PHE B C 1
ATOM 3463 O O . PHE B 1 73 ? 13.812 6.331 6.066 1.00 62.03 108 PHE B O 1
ATOM 3471 N N . ALA B 1 74 ? 14.136 8.516 5.669 1.00 58.44 109 ALA B N 1
ATOM 3472 C CA . ALA B 1 74 ? 13.970 8.993 7.061 1.00 55.69 109 ALA B CA 1
ATOM 3473 C C . ALA B 1 74 ? 12.482 9.130 7.409 1.00 56.54 109 ALA B C 1
ATOM 3474 O O . ALA B 1 74 ? 12.172 9.391 8.572 1.00 66.79 109 ALA B O 1
ATOM 3476 N N . GLY B 1 75 ? 11.592 9.013 6.429 1.00 58.32 110 GLY B N 1
ATOM 3477 C CA . GLY B 1 75 ? 10.135 9.116 6.637 1.00 55.32 110 GLY B CA 1
ATOM 3478 C C . GLY B 1 75 ? 9.635 10.542 6.536 1.00 54.54 110 GLY B C 1
ATOM 3479 O O . GLY B 1 75 ? 8.456 10.760 6.840 1.00 56.94 110 GLY B O 1
ATOM 3480 N N . LEU B 1 76 ? 10.464 11.490 6.094 1.00 52.61 111 LEU B N 1
ATOM 3481 C CA . LEU B 1 76 ? 10.009 12.890 5.896 1.00 54.99 111 LEU B CA 1
ATOM 3482 C C . LEU B 1 76 ? 9.058 12.930 4.704 1.00 57.42 111 LEU B C 1
ATOM 3483 O O . LEU B 1 76 ? 9.046 11.973 3.905 1.00 67.99 111 LEU B O 1
ATOM 3488 N N . SER B 1 77 ? 8.253 13.990 4.641 1.00 60.67 112 SER B N 1
ATOM 3489 C CA . SER B 1 77 ? 7.224 14.215 3.596 1.00 62.95 112 SER B CA 1
ATOM 3490 C C . SER B 1 77 ? 7.910 14.419 2.246 1.00 58.31 112 SER B C 1
ATOM 3491 O O . SER B 1 77 ? 8.917 15.107 2.142 1.00 56.35 112 SER B O 1
ATOM 3494 N N . PRO B 1 78 ? 7.343 13.887 1.150 1.00 59.61 113 PRO B N 1
ATOM 3495 C CA . PRO B 1 78 ? 7.732 14.319 -0.187 1.00 55.50 113 PRO B CA 1
ATOM 3496 C C . PRO B 1 78 ? 7.621 15.830 -0.447 1.00 55.69 113 PRO B C 1
ATOM 3497 O O . PRO B 1 78 ? 8.048 16.245 -1.505 1.00 63.93 113 PRO B O 1
ATOM 3501 N N . THR B 1 79 ? 7.018 16.617 0.452 1.00 56.82 114 THR B N 1
ATOM 3502 C CA . THR B 1 79 ? 6.906 18.098 0.280 1.00 58.93 114 THR B CA 1
ATOM 3503 C C . THR B 1 79 ? 8.197 18.796 0.710 1.00 53.29 114 THR B C 1
ATOM 3504 O O . THR B 1 79 ? 8.350 19.968 0.359 1.00 57.35 114 THR B O 1
ATOM 3508 N N . VAL B 1 80 ? 9.046 18.114 1.481 1.00 50.29 115 VAL B N 1
ATOM 3509 C CA . VAL B 1 80 ? 10.357 18.627 1.978 1.00 49.90 115 VAL B CA 1
ATOM 3510 C C . VAL B 1 80 ? 11.333 18.732 0.802 1.00 48.84 115 VAL B C 1
ATOM 3511 O O . VAL B 1 80 ? 11.653 17.686 0.218 1.00 51.20 115 VAL B O 1
ATOM 3515 N N . GLU B 1 81 ? 11.807 19.936 0.483 1.00 47.07 116 GLU B N 1
ATOM 3516 C CA . GLU B 1 81 ? 12.866 20.137 -0.546 1.00 53.28 116 GLU B CA 1
ATOM 3517 C C . GLU B 1 81 ? 14.225 19.591 -0.070 1.00 49.00 116 GLU B C 1
ATOM 3518 O O . GLU B 1 81 ? 14.431 19.347 1.142 1.00 50.07 116 GLU B O 1
ATOM 3524 N N . SER B 1 82 ? 15.126 19.360 -1.012 1.00 48.57 117 SER B N 1
ATOM 3525 C CA . SER B 1 82 ? 16.402 18.645 -0.757 1.00 51.19 117 SER B CA 1
ATOM 3526 C C . SER B 1 82 ? 17.434 19.069 -1.790 1.00 45.49 117 SER B C 1
ATOM 3527 O O . SER B 1 82 ? 17.033 19.654 -2.804 1.00 50.79 117 SER B O 1
ATOM 3530 N N . MET B 1 83 ? 18.705 18.855 -1.448 1.00 45.14 118 MET B N 1
ATOM 3531 C CA . MET B 1 83 ? 19.894 19.226 -2.250 1.00 44.03 118 MET B CA 1
ATOM 3532 C C . MET B 1 83 ? 21.114 18.442 -1.756 1.00 43.85 118 MET B C 1
ATOM 3533 O O . MET B 1 83 ? 21.344 18.356 -0.531 1.00 44.84 118 MET B O 1
ATOM 3538 N N . THR B 1 84 ? 21.868 17.866 -2.678 1.00 42.43 119 THR B N 1
ATOM 3539 C CA . THR B 1 84 ? 23.139 17.157 -2.376 1.00 45.14 119 THR B CA 1
ATOM 3540 C C . THR B 1 84 ? 24.271 18.168 -2.616 1.00 42.64 119 THR B C 1
ATOM 3541 O O . THR B 1 84 ? 24.295 18.768 -3.711 1.00 45.41 119 THR B O 1
ATOM 3545 N N . VAL B 1 85 ? 25.121 18.408 -1.615 1.00 41.43 120 VAL B N 1
ATOM 3546 C CA . VAL B 1 85 ? 26.167 19.468 -1.665 1.00 40.46 120 VAL B CA 1
ATOM 3547 C C . VAL B 1 85 ? 27.562 18.825 -1.702 1.00 41.22 120 VAL B C 1
ATOM 3548 O O . VAL B 1 85 ? 27.797 17.820 -1.003 1.00 36.97 120 VAL B O 1
ATOM 3552 N N . ASN B 1 86 ? 28.439 19.365 -2.558 1.00 38.82 121 ASN B N 1
ATOM 3553 C CA . ASN B 1 86 ? 29.818 18.855 -2.750 1.00 38.36 121 ASN B CA 1
ATOM 3554 C C . ASN B 1 86 ? 30.817 20.012 -2.603 1.00 41.35 121 ASN B C 1
ATOM 3555 O O . ASN B 1 86 ? 31.137 20.702 -3.600 1.00 42.73 121 ASN B O 1
ATOM 3560 N N . LYS B 1 87 ? 31.320 20.198 -1.383 1.00 41.10 122 LYS B N 1
ATOM 3561 C CA . LYS B 1 87 ? 32.511 21.027 -1.109 1.00 40.93 122 LYS B CA 1
ATOM 3562 C C . LYS B 1 87 ? 33.599 20.070 -0.627 1.00 43.67 122 LYS B C 1
ATOM 3563 O O . LYS B 1 87 ? 34.300 20.399 0.343 1.00 43.35 122 LYS B O 1
ATOM 3569 N N . VAL B 1 88 ? 33.728 18.934 -1.317 1.00 43.38 123 VAL B N 1
ATOM 3570 C CA . VAL B 1 88 ? 34.597 17.787 -0.921 1.00 44.26 123 VAL B CA 1
ATOM 3571 C C . VAL B 1 88 ? 34.445 17.575 0.597 1.00 48.71 123 VAL B C 1
ATOM 3572 O O . VAL B 1 88 ? 33.312 17.493 1.097 1.00 49.27 123 VAL B O 1
ATOM 3585 N N . ALA B 1 90 ? 34.504 19.347 3.093 1.00 44.33 125 ALA B N 1
ATOM 3586 C CA . ALA B 1 90 ? 33.770 20.379 3.808 1.00 42.82 125 ALA B CA 1
ATOM 3587 C C . ALA B 1 90 ? 32.265 20.204 3.601 1.00 43.64 125 ALA B C 1
ATOM 3588 O O . ALA B 1 90 ? 31.517 20.989 4.205 1.00 45.89 125 ALA B O 1
ATOM 3590 N N . SER B 1 91 ? 31.841 19.228 2.787 1.00 42.16 126 SER B N 1
ATOM 3591 C CA . SER B 1 91 ? 30.430 19.082 2.330 1.00 43.52 126 SER B CA 1
ATOM 3592 C C . SER B 1 91 ? 29.464 19.154 3.522 1.00 41.88 126 SER B C 1
ATOM 3593 O O . SER B 1 91 ? 28.572 19.999 3.495 1.00 40.69 126 SER B O 1
ATOM 3596 N N . GLY B 1 92 ? 29.681 18.349 4.561 1.00 43.30 127 GLY B N 1
ATOM 3597 C CA . GLY B 1 92 ? 28.785 18.259 5.730 1.00 44.92 127 GLY B CA 1
ATOM 3598 C C . GLY B 1 92 ? 28.608 19.587 6.456 1.00 44.60 127 GLY B C 1
ATOM 3599 O O . GLY B 1 92 ? 27.476 19.907 6.816 1.00 50.27 127 GLY B O 1
ATOM 3600 N N . LEU B 1 93 ? 29.674 20.347 6.688 1.00 42.91 128 LEU B N 1
ATOM 3601 C CA . LEU B 1 93 ? 29.581 21.658 7.395 1.00 44.93 128 LEU B CA 1
ATOM 3602 C C . LEU B 1 93 ? 28.886 22.667 6.479 1.00 42.21 128 LEU B C 1
ATOM 3603 O O . LEU B 1 93 ? 28.030 23.433 6.971 1.00 45.15 128 LEU B O 1
ATOM 3608 N N . LYS B 1 94 ? 29.290 22.689 5.208 1.00 40.18 129 LYS B N 1
ATOM 3609 C CA . LYS B 1 94 ? 28.765 23.638 4.201 1.00 43.12 129 LYS B CA 1
ATOM 3610 C C . LYS B 1 94 ? 27.245 23.496 4.130 1.00 44.92 129 LYS B C 1
ATOM 3611 O O . LYS B 1 94 ? 26.543 24.538 3.930 1.00 44.30 129 LYS B O 1
ATOM 3617 N N . ALA B 1 95 ? 26.769 22.258 4.257 1.00 38.88 130 ALA B N 1
ATOM 3618 C CA . ALA B 1 95 ? 25.341 21.915 4.137 1.00 44.29 130 ALA B CA 1
ATOM 3619 C C . ALA B 1 95 ? 24.598 22.552 5.316 1.00 45.41 130 ALA B C 1
ATOM 3620 O O . ALA B 1 95 ? 23.581 23.197 5.096 1.00 51.53 130 ALA B O 1
ATOM 3622 N N . VAL B 1 96 ? 25.137 22.425 6.520 1.00 46.37 131 VAL B N 1
ATOM 3623 C CA . VAL B 1 96 ? 24.594 23.082 7.743 1.00 46.08 131 VAL B CA 1
ATOM 3624 C C . VAL B 1 96 ? 24.548 24.596 7.539 1.00 45.64 131 VAL B C 1
ATOM 3625 O O . VAL B 1 96 ? 23.502 25.163 7.845 1.00 46.27 131 VAL B O 1
ATOM 3629 N N . ALA B 1 97 ? 25.605 25.218 7.005 1.00 42.20 132 ALA B N 1
ATOM 3630 C CA . ALA B 1 97 ? 25.648 26.678 6.741 1.00 41.51 132 ALA B CA 1
ATOM 3631 C C . ALA B 1 97 ? 24.567 27.081 5.738 1.00 41.60 132 ALA B C 1
ATOM 3632 O O . ALA B 1 97 ? 23.973 28.127 5.952 1.00 44.83 132 ALA B O 1
ATOM 3634 N N . LEU B 1 98 ? 24.352 26.310 4.667 1.00 47.21 133 LEU B N 1
ATOM 3635 C CA . LEU B 1 98 ? 23.312 26.585 3.631 1.00 45.17 133 LEU B CA 1
ATOM 3636 C C . LEU B 1 98 ? 21.917 26.508 4.262 1.00 46.98 133 LEU B C 1
ATOM 3637 O O . LEU B 1 98 ? 21.067 27.369 3.969 1.00 48.75 133 LEU B O 1
ATOM 3642 N N . ALA B 1 99 ? 21.675 25.514 5.107 1.00 45.54 134 ALA B N 1
ATOM 3643 C CA . ALA B 1 99 ? 20.382 25.384 5.810 1.00 47.33 134 ALA B CA 1
ATOM 3644 C C . ALA B 1 99 ? 20.213 26.583 6.757 1.00 49.14 134 ALA B C 1
ATOM 3645 O O . ALA B 1 99 ? 19.122 27.124 6.816 1.00 55.45 134 ALA B O 1
ATOM 3647 N N . ALA B 1 100 ? 21.264 27.029 7.436 1.00 47.33 135 ALA B N 1
ATOM 3648 C CA . ALA B 1 100 ? 21.189 28.191 8.349 1.00 49.22 135 ALA B CA 1
ATOM 3649 C C . ALA B 1 100 ? 20.791 29.423 7.537 1.00 47.82 135 ALA B C 1
ATOM 3650 O O . ALA B 1 100 ? 20.024 30.257 8.041 1.00 52.35 135 ALA B O 1
ATOM 3652 N N . GLN B 1 101 ? 21.263 29.521 6.305 1.00 47.06 136 GLN B N 1
ATOM 3653 C CA . GLN B 1 101 ? 21.023 30.727 5.477 1.00 50.73 136 GLN B CA 1
ATOM 3654 C C . GLN B 1 101 ? 19.526 30.847 5.206 1.00 48.28 136 GLN B C 1
ATOM 3655 O O . GLN B 1 101 ? 19.012 31.958 5.257 1.00 59.50 136 GLN B O 1
ATOM 3661 N N . ASN B 1 102 ? 18.857 29.726 4.969 1.00 48.43 137 ASN B N 1
ATOM 3662 C CA . ASN B 1 102 ? 17.394 29.674 4.732 1.00 44.10 137 ASN B CA 1
ATOM 3663 C C . ASN B 1 102 ? 16.662 30.293 5.926 1.00 46.43 137 ASN B C 1
ATOM 3664 O O . ASN B 1 102 ? 15.755 31.101 5.686 1.00 46.66 137 ASN B O 1
ATOM 3669 N N . ILE B 1 103 ? 17.085 29.981 7.152 1.00 45.92 138 ILE B N 1
ATOM 3670 C CA . ILE B 1 103 ? 16.532 30.565 8.409 1.00 49.02 138 ILE B CA 1
ATOM 3671 C C . ILE B 1 103 ? 16.961 32.044 8.532 1.00 53.23 138 ILE B C 1
ATOM 3672 O O . ILE B 1 103 ? 16.090 32.926 8.727 1.00 58.95 138 ILE B O 1
ATOM 3677 N N . GLN B 1 104 ? 18.244 32.335 8.367 1.00 48.98 139 GLN B N 1
ATOM 3678 C CA . GLN B 1 104 ? 18.774 33.717 8.474 1.00 53.94 139 GLN B CA 1
ATOM 3679 C C . GLN B 1 104 ? 18.006 34.642 7.509 1.00 54.99 139 GLN B C 1
ATOM 3680 O O . GLN B 1 104 ? 17.949 35.848 7.761 1.00 55.51 139 GLN B O 1
ATOM 3686 N N . LEU B 1 105 ? 17.456 34.118 6.418 1.00 52.48 140 LEU B N 1
ATOM 3687 C CA . LEU B 1 105 ? 16.867 34.958 5.346 1.00 54.93 140 LEU B CA 1
ATOM 3688 C C . LEU B 1 105 ? 15.345 35.005 5.480 1.00 56.41 140 LEU B C 1
ATOM 3689 O O . LEU B 1 105 ? 14.733 35.670 4.642 1.00 60.56 140 LEU B O 1
ATOM 3694 N N . GLY B 1 106 ? 14.769 34.308 6.464 1.00 55.12 141 GLY B N 1
ATOM 3695 C CA . GLY B 1 106 ? 13.316 34.307 6.706 1.00 55.47 141 GLY B CA 1
ATOM 3696 C C . GLY B 1 106 ? 12.582 33.307 5.838 1.00 56.91 141 GLY B C 1
ATOM 3697 O O . GLY B 1 106 ? 11.366 33.204 5.986 1.00 67.07 141 GLY B O 1
ATOM 3698 N N . LEU B 1 107 ? 13.290 32.541 5.009 1.00 59.09 142 LEU B N 1
ATOM 3699 C CA . LEU B 1 107 ? 12.680 31.630 3.999 1.00 57.27 142 LEU B CA 1
ATOM 3700 C C . LEU B 1 107 ? 12.212 30.326 4.650 1.00 53.85 142 LEU B C 1
ATOM 3701 O O . LEU B 1 107 ? 11.458 29.597 4.007 1.00 58.58 142 LEU B O 1
ATOM 3706 N N . ALA B 1 108 ? 12.657 30.014 5.863 1.00 58.06 143 ALA B N 1
ATOM 3707 C CA . ALA B 1 108 ? 12.275 28.761 6.555 1.00 56.65 143 ALA B CA 1
ATOM 3708 C C . ALA B 1 108 ? 12.504 28.899 8.055 1.00 49.67 143 ALA B C 1
ATOM 3709 O O . ALA B 1 108 ? 13.341 29.708 8.460 1.00 45.71 143 ALA B O 1
ATOM 3711 N N . GLU B 1 109 ? 11.762 28.129 8.839 1.00 56.60 144 GLU B N 1
ATOM 3712 C CA . GLU B 1 109 ? 11.842 28.171 10.318 1.00 61.22 144 GLU B CA 1
ATOM 3713 C C . GLU B 1 109 ? 12.522 26.894 10.839 1.00 59.05 144 GLU B C 1
ATOM 3714 O O . GLU B 1 109 ? 13.143 26.996 11.905 1.00 56.78 144 GLU B O 1
ATOM 3720 N N . ALA B 1 110 ? 12.462 25.765 10.121 1.00 52.81 145 ALA B N 1
ATOM 3721 C CA . ALA B 1 110 ? 13.140 24.507 10.525 1.00 57.97 145 ALA B CA 1
ATOM 3722 C C . ALA B 1 110 ? 13.734 23.774 9.309 1.00 56.22 145 ALA B C 1
ATOM 3723 O O . ALA B 1 110 ? 13.053 23.640 8.277 1.00 50.92 145 ALA B O 1
ATOM 3725 N N . GLN B 1 111 ? 14.965 23.280 9.479 1.00 54.96 146 GLN B N 1
ATOM 3726 C CA . GLN B 1 111 ? 15.793 22.610 8.441 1.00 50.50 146 GLN B CA 1
ATOM 3727 C C . GLN B 1 111 ? 16.454 21.369 9.046 1.00 49.52 146 GLN B C 1
ATOM 3728 O O . GLN B 1 111 ? 16.759 21.387 10.277 1.00 43.71 146 GLN B O 1
ATOM 3734 N N . VAL B 1 112 ? 16.760 20.370 8.221 1.00 44.82 147 VAL B N 1
ATOM 3735 C CA . VAL B 1 112 ? 17.775 19.356 8.605 1.00 46.24 147 VAL B CA 1
ATOM 3736 C C . VAL B 1 112 ? 18.953 19.523 7.648 1.00 50.27 147 VAL B C 1
ATOM 3737 O O . VAL B 1 112 ? 18.733 19.868 6.467 1.00 49.57 147 VAL B O 1
ATOM 3741 N N . ALA B 1 113 ? 20.170 19.354 8.175 1.00 44.83 148 ALA B N 1
ATOM 3742 C CA . ALA B 1 113 ? 21.409 19.380 7.380 1.00 42.56 148 ALA B CA 1
ATOM 3743 C C . ALA B 1 113 ? 22.464 18.466 7.995 1.00 45.01 148 ALA B C 1
ATOM 3744 O O . ALA B 1 113 ? 22.513 18.268 9.236 1.00 46.76 148 ALA B O 1
ATOM 3746 N N . GLY B 1 114 ? 23.347 17.977 7.135 1.00 50.14 149 GLY B N 1
ATOM 3747 C CA . GLY B 1 114 ? 24.475 17.140 7.555 1.00 47.13 149 GLY B CA 1
ATOM 3748 C C . GLY B 1 114 ? 25.194 16.596 6.359 1.00 45.16 149 GLY B C 1
ATOM 3749 O O . GLY B 1 114 ? 25.350 17.323 5.377 1.00 45.29 149 GLY B O 1
ATOM 3750 N N . GLY B 1 115 ? 25.610 15.345 6.438 1.00 48.11 150 GLY B N 1
ATOM 3751 C CA . GLY B 1 115 ? 26.334 14.714 5.331 1.00 47.43 150 GLY B CA 1
ATOM 3752 C C . GLY B 1 115 ? 26.354 13.221 5.481 1.00 46.38 150 GLY B C 1
ATOM 3753 O O . GLY B 1 115 ? 25.887 12.707 6.524 1.00 50.80 150 GLY B O 1
ATOM 3754 N N . MET B 1 116 ? 26.923 12.563 4.481 1.00 41.84 151 MET B N 1
ATOM 3755 C CA . MET B 1 116 ? 26.893 11.095 4.368 1.00 43.64 151 MET B CA 1
ATOM 3756 C C . MET B 1 116 ? 27.927 10.694 3.329 1.00 42.21 151 MET B C 1
ATOM 3757 O O . MET B 1 116 ? 28.155 11.470 2.390 1.00 39.70 151 MET B O 1
ATOM 3762 N N . GLU B 1 117 ? 28.487 9.507 3.502 1.00 41.31 152 GLU B N 1
ATOM 3763 C CA . GLU B 1 117 ? 29.515 8.948 2.607 1.00 44.76 152 GLU B CA 1
ATOM 3764 C C . GLU B 1 117 ? 29.552 7.463 2.880 1.00 46.63 152 GLU B C 1
ATOM 3765 O O . GLU B 1 117 ? 29.642 7.092 4.078 1.00 45.21 152 GLU B O 1
ATOM 3771 N N . ASN B 1 118 ? 29.447 6.669 1.823 1.00 44.62 153 ASN B N 1
ATOM 3772 C CA . ASN B 1 118 ? 29.826 5.242 1.891 1.00 45.23 153 ASN B CA 1
ATOM 3773 C C . ASN B 1 118 ? 30.974 5.074 0.916 1.00 45.00 153 ASN B C 1
ATOM 3774 O O . ASN B 1 118 ? 30.716 4.960 -0.282 1.00 53.86 153 ASN B O 1
ATOM 3779 N N . MET B 1 119 ? 32.194 5.090 1.427 1.00 46.87 154 MET B N 1
ATOM 3780 C CA . MET B 1 119 ? 33.415 4.935 0.599 1.00 44.76 154 MET B CA 1
ATOM 3781 C C . MET B 1 119 ? 33.545 3.483 0.130 1.00 41.96 154 MET B C 1
ATOM 3782 O O . MET B 1 119 ? 33.994 3.278 -0.990 1.00 42.79 154 MET B O 1
ATOM 3787 N N . SER B 1 120 ? 33.049 2.530 0.903 1.00 42.31 155 SER B N 1
ATOM 3788 C CA . SER B 1 120 ? 33.079 1.120 0.460 1.00 40.55 155 SER B CA 1
ATOM 3789 C C . SER B 1 120 ? 32.314 0.995 -0.856 1.00 41.09 155 SER B C 1
ATOM 3790 O O . SER B 1 120 ? 32.760 0.272 -1.730 1.00 41.93 155 SER B O 1
ATOM 3793 N N . ARG B 1 121 ? 31.206 1.717 -0.979 1.00 42.97 156 ARG B N 1
ATOM 3794 C CA . ARG B 1 121 ? 30.321 1.589 -2.156 1.00 41.63 156 ARG B CA 1
ATOM 3795 C C . ARG B 1 121 ? 30.683 2.536 -3.291 1.00 43.00 156 ARG B C 1
ATOM 3796 O O . ARG B 1 121 ? 29.926 2.551 -4.238 1.00 42.51 156 ARG B O 1
ATOM 3804 N N . VAL B 1 122 ? 31.755 3.314 -3.206 1.00 39.92 157 VAL B N 1
ATOM 3805 C CA . VAL B 1 122 ? 32.028 4.140 -4.410 1.00 41.30 157 VAL B CA 1
ATOM 3806 C C . VAL B 1 122 ? 32.570 3.197 -5.478 1.00 40.49 157 VAL B C 1
ATOM 3807 O O . VAL B 1 122 ? 33.298 2.278 -5.144 1.00 41.67 157 VAL B O 1
ATOM 3811 N N . PRO B 1 123 ? 32.181 3.359 -6.748 1.00 40.46 158 PRO B N 1
ATOM 3812 C CA . PRO B 1 123 ? 32.586 2.421 -7.766 1.00 39.74 158 PRO B CA 1
ATOM 3813 C C . PRO B 1 123 ? 33.782 2.781 -8.642 1.00 41.21 158 PRO B C 1
ATOM 3814 O O . PRO B 1 123 ? 34.372 3.795 -8.475 1.00 40.61 158 PRO B O 1
ATOM 3818 N N . TYR B 1 124 ? 34.101 1.854 -9.530 1.00 47.07 159 TYR B N 1
ATOM 3819 C CA . TYR B 1 124 ? 35.128 2.078 -10.567 1.00 47.22 159 TYR B CA 1
ATOM 3820 C C . TYR B 1 124 ? 34.388 2.611 -11.788 1.00 46.19 159 TYR B C 1
ATOM 3821 O O . TYR B 1 124 ? 33.217 2.295 -11.960 1.00 43.89 159 TYR B O 1
ATOM 3830 N N . TYR B 1 125 ? 35.090 3.378 -12.608 1.00 45.01 160 TYR B N 1
ATOM 3831 C CA . TYR B 1 125 ? 34.528 4.067 -13.794 1.00 47.39 160 TYR B CA 1
ATOM 3832 C C . TYR B 1 125 ? 35.006 3.379 -15.071 1.00 47.16 160 TYR B C 1
ATOM 3833 O O . TYR B 1 125 ? 36.238 3.289 -15.295 1.00 47.29 160 TYR B O 1
ATOM 3842 N N . LEU B 1 126 ? 34.040 2.932 -15.882 1.00 50.26 161 LEU B N 1
ATOM 3843 C CA . LEU B 1 126 ? 34.232 2.389 -17.250 1.00 45.65 161 LEU B CA 1
ATOM 3844 C C . LEU B 1 126 ? 33.671 3.437 -18.213 1.00 48.87 161 LEU B C 1
ATOM 3845 O O . LEU B 1 126 ? 32.468 3.688 -18.201 1.00 47.42 161 LEU B O 1
ATOM 3850 N N . PRO B 1 127 ? 34.509 4.130 -19.020 1.00 41.76 162 PRO B N 1
ATOM 3851 C CA . PRO B 1 127 ? 34.002 5.063 -20.015 1.00 44.08 162 PRO B CA 1
ATOM 3852 C C . PRO B 1 127 ? 33.123 4.319 -21.030 1.00 41.42 162 PRO B C 1
ATOM 3853 O O . PRO B 1 127 ? 33.254 3.119 -21.175 1.00 39.64 162 PRO B O 1
ATOM 3857 N N . ARG B 1 128 ? 32.265 5.057 -21.726 1.00 42.48 163 ARG B N 1
ATOM 3858 C CA . ARG B 1 128 ? 31.367 4.491 -22.763 1.00 46.04 163 ARG B CA 1
ATOM 3859 C C . ARG B 1 128 ? 32.166 4.321 -24.058 1.00 44.57 163 ARG B C 1
ATOM 3860 O O . ARG B 1 128 ? 33.236 4.918 -24.170 1.00 53.59 163 ARG B O 1
ATOM 3868 N N . SER B 1 129 ? 31.626 3.559 -25.001 1.00 47.86 164 SER B N 1
ATOM 3869 C CA . SER B 1 129 ? 32.257 3.133 -26.281 1.00 48.07 164 SER B CA 1
ATOM 3870 C C . SER B 1 129 ? 33.061 4.239 -26.969 1.00 43.56 164 SER B C 1
ATOM 3871 O O . SER B 1 129 ? 34.137 3.909 -27.532 1.00 42.66 164 SER B O 1
ATOM 3874 N N . THR B 1 130 ? 32.532 5.461 -27.034 1.00 39.90 165 THR B N 1
ATOM 3875 C CA . THR B 1 130 ? 33.167 6.602 -27.755 1.00 43.43 165 THR B CA 1
ATOM 3876 C C . THR B 1 130 ? 34.448 7.087 -27.052 1.00 43.73 165 THR B C 1
ATOM 3877 O O . THR B 1 130 ? 35.141 7.927 -27.630 1.00 51.44 165 THR B O 1
ATOM 3881 N N . GLN B 1 131 ? 34.722 6.662 -25.826 1.00 46.09 166 GLN B N 1
ATOM 3882 C CA . GLN B 1 131 ? 35.920 7.114 -25.069 1.00 50.87 166 GLN B CA 1
ATOM 3883 C C . GLN B 1 131 ? 36.776 5.898 -24.707 1.00 53.13 166 GLN B C 1
ATOM 3884 O O . GLN B 1 131 ? 37.609 6.011 -23.809 1.00 56.31 166 GLN B O 1
ATOM 3890 N N . LEU B 1 132 ? 36.554 4.769 -25.376 1.00 51.49 167 LEU B N 1
ATOM 3891 C CA . LEU B 1 132 ? 37.418 3.580 -25.246 1.00 53.34 167 LEU B CA 1
ATOM 3892 C C . LEU B 1 132 ? 38.276 3.486 -26.493 1.00 53.35 167 LEU B C 1
ATOM 3893 O O . LEU B 1 132 ? 37.849 3.900 -27.557 1.00 49.01 167 LEU B O 1
ATOM 3898 N N . PRO B 1 133 ? 39.501 2.930 -26.403 1.00 56.62 168 PRO B N 1
ATOM 3899 C CA . PRO B 1 133 ? 40.299 2.652 -27.590 1.00 55.02 168 PRO B CA 1
ATOM 3900 C C . PRO B 1 133 ? 39.701 1.433 -28.274 1.00 52.01 168 PRO B C 1
ATOM 3901 O O . PRO B 1 133 ? 39.067 0.613 -27.624 1.00 57.03 168 PRO B O 1
ATOM 3905 N N . PRO B 1 134 ? 39.940 1.250 -29.585 1.00 52.87 169 PRO B N 1
ATOM 3906 C CA . PRO B 1 134 ? 39.445 0.069 -30.296 1.00 47.29 169 PRO B CA 1
ATOM 3907 C C . PRO B 1 134 ? 40.159 -1.235 -29.910 1.00 48.43 169 PRO B C 1
ATOM 3908 O O . PRO B 1 134 ? 39.600 -2.323 -30.042 1.00 51.13 169 PRO B O 1
ATOM 3912 N N . PHE B 1 135 ? 41.390 -1.144 -29.435 1.00 51.46 170 PHE B N 1
ATOM 3913 C CA . PHE B 1 135 ? 42.090 -2.351 -28.923 1.00 56.23 170 PHE B CA 1
ATOM 3914 C C . PHE B 1 135 ? 43.219 -1.896 -27.996 1.00 52.15 170 PHE B C 1
ATOM 3915 O O . PHE B 1 135 ? 43.554 -0.677 -27.982 1.00 47.66 170 PHE B O 1
ATOM 3923 N N . GLY B 1 136 ? 43.736 -2.849 -27.218 1.00 48.44 171 GLY B N 1
ATOM 3924 C CA . GLY B 1 136 ? 44.813 -2.634 -26.235 1.00 51.02 171 GLY B CA 1
ATOM 3925 C C . GLY B 1 136 ? 44.270 -2.299 -24.864 1.00 50.01 171 GLY B C 1
ATOM 3926 O O . GLY B 1 136 ? 43.110 -1.923 -24.782 1.00 54.37 171 GLY B O 1
ATOM 3927 N N . GLU B 1 137 ? 45.114 -2.445 -23.849 1.00 51.77 172 GLU B N 1
ATOM 3928 C CA . GLU B 1 137 ? 44.850 -2.303 -22.387 1.00 57.65 172 GLU B CA 1
ATOM 3929 C C . GLU B 1 137 ? 43.960 -1.083 -22.088 1.00 54.02 172 GLU B C 1
ATOM 3930 O O . GLU B 1 137 ? 44.247 -0.015 -22.658 1.00 50.80 172 GLU B O 1
ATOM 3936 N N . ILE B 1 138 ? 42.941 -1.226 -21.216 1.00 51.49 173 ILE B N 1
ATOM 3937 C CA . ILE B 1 138 ? 42.168 -0.093 -20.602 1.00 48.99 173 ILE B CA 1
ATOM 3938 C C . ILE B 1 138 ? 42.545 0.042 -19.127 1.00 45.11 173 ILE B C 1
ATOM 3939 O O . ILE B 1 138 ? 42.522 -0.957 -18.412 1.00 52.58 173 ILE B O 1
ATOM 3944 N N . LYS B 1 139 ? 42.756 1.260 -18.654 1.00 50.52 174 LYS B N 1
ATOM 3945 C CA . LYS B 1 139 ? 42.893 1.563 -17.209 1.00 52.93 174 LYS B CA 1
ATOM 3946 C C . LYS B 1 139 ? 41.550 2.107 -16.710 1.00 49.76 174 LYS B C 1
ATOM 3947 O O . LYS B 1 139 ? 41.085 3.072 -17.274 1.00 46.41 174 LYS B O 1
ATOM 3953 N N . LEU B 1 140 ? 40.943 1.469 -15.714 1.00 50.61 175 LEU B N 1
ATOM 3954 C CA . LEU B 1 140 ? 39.757 1.976 -14.980 1.00 48.93 175 LEU B CA 1
ATOM 3955 C C . LEU B 1 140 ? 40.207 2.623 -13.669 1.00 48.68 175 LEU B C 1
ATOM 3956 O O . LEU B 1 140 ? 40.802 1.898 -12.817 1.00 47.99 175 LEU B O 1
ATOM 3961 N N . GLN B 1 141 ? 39.851 3.899 -13.499 1.00 47.83 176 GLN B N 1
ATOM 3962 C CA . GLN B 1 141 ? 39.999 4.684 -12.245 1.00 44.85 176 GLN B CA 1
ATOM 3963 C C . GLN B 1 141 ? 38.969 4.226 -11.203 1.00 45.72 176 GLN B C 1
ATOM 3964 O O . GLN B 1 141 ? 37.821 3.860 -11.556 1.00 46.78 176 GLN B O 1
ATOM 3970 N N . ASP B 1 142 ? 39.433 4.190 -9.959 1.00 48.55 177 ASP B N 1
ATOM 3971 C CA . ASP B 1 142 ? 38.648 4.052 -8.715 1.00 44.80 177 ASP B CA 1
ATOM 3972 C C . ASP B 1 142 ? 38.144 5.448 -8.362 1.00 42.83 177 ASP B C 1
ATOM 3973 O O . ASP B 1 142 ? 38.981 6.334 -8.175 1.00 46.01 177 ASP B O 1
ATOM 3978 N N . GLY B 1 143 ? 36.831 5.626 -8.236 1.00 43.57 178 GLY B N 1
ATOM 3979 C CA . GLY B 1 143 ? 36.228 6.904 -7.821 1.00 43.26 178 GLY B CA 1
ATOM 3980 C C . GLY B 1 143 ? 36.916 7.438 -6.588 1.00 40.22 178 GLY B C 1
ATOM 3981 O O . GLY B 1 143 ? 37.198 8.642 -6.545 1.00 43.55 178 GLY B O 1
ATOM 3982 N N . LEU B 1 144 ? 37.223 6.573 -5.627 1.00 38.98 179 LEU B N 1
ATOM 3983 C CA . LEU B 1 144 ? 37.914 7.026 -4.393 1.00 40.65 179 LEU B CA 1
ATOM 3984 C C . LEU B 1 144 ? 39.114 7.875 -4.811 1.00 41.52 179 LEU B C 1
ATOM 3985 O O . LEU B 1 144 ? 39.315 8.912 -4.176 1.00 43.15 179 LEU B O 1
ATOM 3990 N N . ILE B 1 145 ? 39.883 7.475 -5.833 1.00 43.41 180 ILE B N 1
ATOM 3991 C CA . ILE B 1 145 ? 41.163 8.191 -6.133 1.00 49.38 180 ILE B CA 1
ATOM 3992 C C . ILE B 1 145 ? 40.897 9.353 -7.099 1.00 45.82 180 ILE B C 1
ATOM 3993 O O . ILE B 1 145 ? 41.243 10.507 -6.748 1.00 45.53 180 ILE B O 1
ATOM 3998 N N . GLN B 1 146 ? 40.262 9.091 -8.240 1.00 43.97 181 GLN B N 1
ATOM 3999 C CA . GLN B 1 146 ? 40.074 10.130 -9.289 1.00 44.49 181 GLN B CA 1
ATOM 4000 C C . GLN B 1 146 ? 39.214 11.298 -8.791 1.00 44.41 181 GLN B C 1
ATOM 4001 O O . GLN B 1 146 ? 39.587 12.455 -9.092 1.00 48.02 181 GLN B O 1
ATOM 4007 N N . ASP B 1 147 ? 38.121 11.026 -8.069 1.00 42.77 182 ASP B N 1
ATOM 4008 C CA . ASP B 1 147 ? 37.153 12.075 -7.630 1.00 44.70 182 ASP B CA 1
ATOM 4009 C C . ASP B 1 147 ? 37.434 12.520 -6.180 1.00 44.61 182 ASP B C 1
ATOM 4010 O O . ASP B 1 147 ? 37.219 13.707 -5.878 1.00 52.84 182 ASP B O 1
ATOM 4015 N N . GLY B 1 148 ? 37.902 11.634 -5.308 1.00 44.85 183 GLY B N 1
ATOM 4016 C CA . GLY B 1 148 ? 37.992 11.923 -3.865 1.00 48.99 183 GLY B CA 1
ATOM 4017 C C . GLY B 1 148 ? 39.333 12.529 -3.467 1.00 53.40 183 GLY B C 1
ATOM 4018 O O . GLY B 1 148 ? 39.335 13.534 -2.735 1.00 49.48 183 GLY B O 1
ATOM 4019 N N . LEU B 1 149 ? 40.436 11.916 -3.902 1.00 54.60 184 LEU B N 1
ATOM 4020 C CA . LEU B 1 149 ? 41.753 12.005 -3.219 1.00 65.23 184 LEU B CA 1
ATOM 4021 C C . LEU B 1 149 ? 42.831 12.464 -4.202 1.00 62.86 184 LEU B C 1
ATOM 4022 O O . LEU B 1 149 ? 43.994 12.418 -3.803 1.00 68.44 184 LEU B O 1
ATOM 4027 N N . TRP B 1 150 ? 42.474 12.900 -5.411 1.00 59.88 185 TRP B N 1
ATOM 4028 C CA . TRP B 1 150 ? 43.468 13.270 -6.451 1.00 62.75 185 TRP B CA 1
ATOM 4029 C C . TRP B 1 150 ? 43.331 14.747 -6.802 1.00 68.10 185 TRP B C 1
ATOM 4030 O O . TRP B 1 150 ? 42.274 15.114 -7.343 1.00 69.90 185 TRP B O 1
ATOM 4041 N N . ASP B 1 151 ? 44.377 15.540 -6.535 1.00 74.42 186 ASP B N 1
ATOM 4042 C CA . ASP B 1 151 ? 44.450 16.967 -6.947 1.00 74.86 186 ASP B CA 1
ATOM 4043 C C . ASP B 1 151 ? 44.541 17.012 -8.471 1.00 67.73 186 ASP B C 1
ATOM 4044 O O . ASP B 1 151 ? 45.363 16.267 -9.030 1.00 72.08 186 ASP B O 1
ATOM 4049 N N . VAL B 1 152 ? 43.727 17.871 -9.092 1.00 66.74 187 VAL B N 1
ATOM 4050 C CA . VAL B 1 152 ? 43.541 17.984 -10.571 1.00 69.71 187 VAL B CA 1
ATOM 4051 C C . VAL B 1 152 ? 44.742 18.713 -11.197 1.00 74.98 187 VAL B C 1
ATOM 4052 O O . VAL B 1 152 ? 45.111 18.335 -12.336 1.00 70.51 187 VAL B O 1
ATOM 4056 N N . TYR B 1 153 ? 45.316 19.706 -10.494 1.00 76.16 188 TYR B N 1
ATOM 4057 C CA . TYR B 1 153 ? 46.252 20.735 -11.041 1.00 82.55 188 TYR B CA 1
ATOM 4058 C C . TYR B 1 153 ? 47.694 20.229 -10.909 1.00 82.30 188 TYR B C 1
ATOM 4059 O O . TYR B 1 153 ? 48.411 20.232 -11.920 1.00 69.54 188 TYR B O 1
ATOM 4068 N N . ASN B 1 154 ? 48.073 19.803 -9.698 1.00 87.86 189 ASN B N 1
ATOM 4069 C CA . ASN B 1 154 ? 49.309 19.032 -9.387 1.00 86.70 189 ASN B CA 1
ATOM 4070 C C . ASN B 1 154 ? 48.892 17.565 -9.332 1.00 90.24 189 ASN B C 1
ATOM 4071 O O . ASN B 1 154 ? 48.253 17.192 -8.334 1.00 121.40 189 ASN B O 1
ATOM 4076 N N . GLN B 1 155 ? 49.162 16.768 -10.363 1.00 80.21 190 GLN B N 1
ATOM 4077 C CA . GLN B 1 155 ? 48.450 15.471 -10.534 1.00 81.26 190 GLN B CA 1
ATOM 4078 C C . GLN B 1 155 ? 48.992 14.443 -9.519 1.00 84.91 190 GLN B C 1
ATOM 4079 O O . GLN B 1 155 ? 49.608 13.455 -9.950 1.00 86.39 190 GLN B O 1
ATOM 4085 N N . PHE B 1 156 ? 48.750 14.648 -8.213 1.00 82.44 191 PHE B N 1
ATOM 4086 C CA . PHE B 1 156 ? 49.191 13.736 -7.117 1.00 81.71 191 PHE B CA 1
ATOM 4087 C C . PHE B 1 156 ? 48.139 13.658 -5.995 1.00 74.28 191 PHE B C 1
ATOM 4088 O O . PHE B 1 156 ? 47.193 14.459 -5.970 1.00 70.15 191 PHE B O 1
ATOM 4096 N N . HIS B 1 157 ? 48.312 12.688 -5.092 1.00 73.18 192 HIS B N 1
ATOM 4097 C CA . HIS B 1 157 ? 47.425 12.397 -3.930 1.00 76.81 192 HIS B CA 1
ATOM 4098 C C . HIS B 1 157 ? 47.396 13.599 -2.965 1.00 83.21 192 HIS B C 1
ATOM 4099 O O . HIS B 1 157 ? 48.352 14.420 -2.981 1.00 89.36 192 HIS B O 1
ATOM 4106 N N . MET B 1 158 ? 46.334 13.718 -2.159 1.00 75.18 193 MET B N 1
ATOM 4107 C CA . MET B 1 158 ? 46.218 14.744 -1.085 1.00 77.79 193 MET B CA 1
ATOM 4108 C C . MET B 1 158 ? 47.412 14.587 -0.131 1.00 72.22 193 MET B C 1
ATOM 4109 O O . MET B 1 158 ? 47.917 15.620 0.362 1.00 74.39 193 MET B O 1
ATOM 4114 N N . GLY B 1 159 ? 47.848 13.341 0.097 1.00 70.49 194 GLY B N 1
ATOM 4115 C CA . GLY B 1 159 ? 49.001 12.967 0.943 1.00 78.04 194 GLY B CA 1
ATOM 4116 C C . GLY B 1 159 ? 50.269 13.749 0.626 1.00 72.11 194 GLY B C 1
ATOM 4117 O O . GLY B 1 159 ? 51.015 14.072 1.570 1.00 77.60 194 GLY B O 1
ATOM 4118 N N . ILE B 1 160 ? 50.510 14.049 -0.649 1.00 73.11 195 ILE B N 1
ATOM 4119 C CA . ILE B 1 160 ? 51.685 14.845 -1.121 1.00 76.26 195 ILE B CA 1
ATOM 4120 C C . ILE B 1 160 ? 51.529 16.306 -0.670 1.00 78.33 195 ILE B C 1
ATOM 4121 O O . ILE B 1 160 ? 52.557 16.915 -0.295 1.00 76.96 195 ILE B O 1
ATOM 4126 N N . CYS B 1 161 ? 50.303 16.851 -0.714 1.00 81.36 196 CYS B N 1
ATOM 4127 C CA . CYS B 1 161 ? 49.973 18.243 -0.296 1.00 80.08 196 CYS B CA 1
ATOM 4128 C C . CYS B 1 161 ? 50.327 18.393 1.187 1.00 82.27 196 CYS B C 1
ATOM 4129 O O . CYS B 1 161 ? 50.889 19.447 1.581 1.00 74.83 196 CYS B O 1
ATOM 4132 N N . ALA B 1 162 ? 50.008 17.362 1.975 1.00 79.73 197 ALA B N 1
ATOM 4133 C CA . ALA B 1 162 ? 50.357 17.257 3.409 1.00 78.87 197 ALA B CA 1
ATOM 4134 C C . ALA B 1 162 ? 51.888 17.202 3.548 1.00 75.74 197 ALA B C 1
ATOM 4135 O O . ALA B 1 162 ? 52.420 18.004 4.315 1.00 69.59 197 ALA B O 1
ATOM 4137 N N . GLU B 1 163 ? 52.577 16.343 2.784 1.00 73.44 198 GLU B N 1
ATOM 4138 C CA . GLU B 1 163 ? 54.065 16.264 2.761 1.00 76.24 198 GLU B CA 1
ATOM 4139 C C . GLU B 1 163 ? 54.688 17.664 2.641 1.00 85.37 198 GLU B C 1
ATOM 4140 O O . GLU B 1 163 ? 55.747 17.878 3.269 1.00 92.76 198 GLU B O 1
ATOM 4146 N N . LYS B 1 164 ? 54.075 18.574 1.874 1.00 78.89 199 LYS B N 1
ATOM 4147 C CA . LYS B 1 164 ? 54.667 19.899 1.547 1.00 81.60 199 LYS B CA 1
ATOM 4148 C C . LYS B 1 164 ? 54.319 20.942 2.624 1.00 80.52 199 LYS B C 1
ATOM 4149 O O . LYS B 1 164 ? 55.061 21.937 2.734 1.00 79.25 199 LYS B O 1
ATOM 4155 N N . THR B 1 165 ? 53.264 20.729 3.412 1.00 78.26 200 THR B N 1
ATOM 4156 C CA . THR B 1 165 ? 52.938 21.563 4.604 1.00 79.51 200 THR B CA 1
ATOM 4157 C C . THR B 1 165 ? 53.758 21.059 5.806 1.00 76.58 200 THR B C 1
ATOM 4158 O O . THR B 1 165 ? 54.062 21.873 6.698 1.00 74.84 200 THR B O 1
ATOM 4162 N N . ALA B 1 166 ? 54.101 19.767 5.821 1.00 77.92 201 ALA B N 1
ATOM 4163 C CA . ALA B 1 166 ? 54.923 19.109 6.863 1.00 82.11 201 ALA B CA 1
ATOM 4164 C C . ALA B 1 166 ? 56.348 19.677 6.827 1.00 87.02 201 ALA B C 1
ATOM 4165 O O . ALA B 1 166 ? 56.910 19.880 7.925 1.00 77.30 201 ALA B O 1
ATOM 4167 N N . LYS B 1 167 ? 56.905 19.922 5.630 1.00 84.40 202 LYS B N 1
ATOM 4168 C CA . LYS B 1 167 ? 58.269 20.499 5.471 1.00 91.23 202 LYS B CA 1
ATOM 4169 C C . LYS B 1 167 ? 58.197 22.006 5.737 1.00 87.14 202 LYS B C 1
ATOM 4170 O O . LYS B 1 167 ? 58.941 22.472 6.610 1.00 95.55 202 LYS B O 1
ATOM 4176 N N . LYS B 1 168 ? 57.294 22.732 5.082 1.00 89.05 203 LYS B N 1
ATOM 4177 C CA . LYS B 1 168 ? 57.229 24.221 5.155 1.00 94.91 203 LYS B CA 1
ATOM 4178 C C . LYS B 1 168 ? 57.065 24.706 6.611 1.00 86.10 203 LYS B C 1
ATOM 4179 O O . LYS B 1 168 ? 57.386 25.876 6.852 1.00 83.72 203 LYS B O 1
ATOM 4185 N N . TYR B 1 169 ? 56.558 23.880 7.538 1.00 85.34 204 TYR B N 1
ATOM 4186 C CA . TYR B 1 169 ? 56.333 24.246 8.968 1.00 83.25 204 TYR B CA 1
ATOM 4187 C C . TYR B 1 169 ? 57.128 23.299 9.874 1.00 88.60 204 TYR B C 1
ATOM 4188 O O . TYR B 1 169 ? 56.910 23.307 11.093 1.00 92.44 204 TYR B O 1
ATOM 4197 N N . GLU B 1 170 ? 58.029 22.508 9.284 1.00 100.47 205 GLU B N 1
ATOM 4198 C CA . GLU B 1 170 ? 59.012 21.650 9.998 1.00 106.95 205 GLU B CA 1
ATOM 4199 C C . GLU B 1 170 ? 58.273 20.752 10.996 1.00 102.54 205 GLU B C 1
ATOM 4200 O O . GLU B 1 170 ? 58.555 20.836 12.203 1.00 103.17 205 GLU B O 1
ATOM 4206 N N . ILE B 1 171 ? 57.366 19.917 10.487 1.00 98.33 206 ILE B N 1
ATOM 4207 C CA . ILE B 1 171 ? 56.580 18.931 11.283 1.00 93.80 206 ILE B CA 1
ATOM 4208 C C . ILE B 1 171 ? 57.080 17.531 10.926 1.00 92.97 206 ILE B C 1
ATOM 4209 O O . ILE B 1 171 ? 56.733 17.013 9.843 1.00 84.65 206 ILE B O 1
ATOM 4214 N N . SER B 1 172 ? 57.876 16.957 11.825 1.00 92.44 207 SER B N 1
ATOM 4215 C CA . SER B 1 172 ? 58.668 15.722 11.604 1.00 91.46 207 SER B CA 1
ATOM 4216 C C . SER B 1 172 ? 57.758 14.487 11.625 1.00 85.87 207 SER B C 1
ATOM 4217 O O . SER B 1 172 ? 56.607 14.594 12.093 1.00 84.81 207 SER B O 1
ATOM 4220 N N . ARG B 1 173 ? 58.296 13.355 11.169 1.00 73.85 208 ARG B N 1
ATOM 4221 C CA . ARG B 1 173 ? 57.692 12.006 11.302 1.00 74.45 208 ARG B CA 1
ATOM 4222 C C . ARG B 1 173 ? 57.259 11.758 12.754 1.00 76.80 208 ARG B C 1
ATOM 4223 O O . ARG B 1 173 ? 56.163 11.198 12.963 1.00 85.29 208 ARG B O 1
ATOM 4231 N N . GLU B 1 174 ? 58.077 12.166 13.723 1.00 79.98 209 GLU B N 1
ATOM 4232 C CA . GLU B 1 174 ? 57.911 11.791 15.152 1.00 87.01 209 GLU B CA 1
ATOM 4233 C C . GLU B 1 174 ? 56.735 12.592 15.732 1.00 82.37 209 GLU B C 1
ATOM 4234 O O . GLU B 1 174 ? 55.927 12.019 16.500 1.00 82.50 209 GLU B O 1
ATOM 4240 N N . GLU B 1 175 ? 56.648 13.873 15.372 1.00 75.17 210 GLU B N 1
ATOM 4241 C CA . GLU B 1 175 ? 55.592 14.820 15.825 1.00 77.97 210 GLU B CA 1
ATOM 4242 C C . GLU B 1 175 ? 54.227 14.324 15.314 1.00 73.62 210 GLU B C 1
ATOM 4243 O O . GLU B 1 175 ? 53.231 14.346 16.091 1.00 67.44 210 GLU B O 1
ATOM 4249 N N . GLN B 1 176 ? 54.196 13.876 14.056 1.00 70.92 211 GLN B N 1
ATOM 4250 C CA . GLN B 1 176 ? 52.990 13.328 13.380 1.00 69.83 211 GLN B CA 1
ATOM 4251 C C . GLN B 1 176 ? 52.570 12.042 14.096 1.00 65.08 211 GLN B C 1
ATOM 4252 O O . GLN B 1 176 ? 51.392 11.974 14.538 1.00 64.81 211 GLN B O 1
ATOM 4258 N N . ASP B 1 177 ? 53.487 11.080 14.244 1.00 62.89 212 ASP B N 1
ATOM 4259 C CA . ASP B 1 177 ? 53.187 9.790 14.924 1.00 68.81 212 ASP B CA 1
ATOM 4260 C C . ASP B 1 177 ? 52.772 10.046 16.383 1.00 71.31 212 ASP B C 1
ATOM 4261 O O . ASP B 1 177 ? 51.910 9.293 16.883 1.00 78.76 212 ASP B O 1
ATOM 4266 N N . GLN B 1 178 ? 53.324 11.069 17.051 1.00 74.05 213 GLN B N 1
ATOM 4267 C CA . GLN B 1 178 ? 52.906 11.447 18.433 1.00 80.36 213 GLN B CA 1
ATOM 4268 C C . GLN B 1 178 ? 51.426 11.849 18.419 1.00 70.74 213 GLN B C 1
ATOM 4269 O O . GLN B 1 178 ? 50.643 11.257 19.194 1.00 61.50 213 GLN B O 1
ATOM 4275 N N . TYR B 1 179 ? 51.053 12.814 17.567 1.00 71.69 214 TYR B N 1
ATOM 4276 C CA . TYR B 1 179 ? 49.652 13.301 17.453 1.00 63.69 214 TYR B CA 1
ATOM 4277 C C . TYR B 1 179 ? 48.720 12.122 17.131 1.00 57.08 214 TYR B C 1
ATOM 4278 O O . TYR B 1 179 ? 47.658 12.023 17.769 1.00 54.19 214 TYR B O 1
ATOM 4287 N N . ALA B 1 180 ? 49.106 11.216 16.227 1.00 53.63 215 ALA B N 1
ATOM 4288 C CA . ALA B 1 180 ? 48.241 10.081 15.836 1.00 51.81 215 ALA B CA 1
ATOM 4289 C C . ALA B 1 180 ? 48.036 9.158 17.033 1.00 55.54 215 ALA B C 1
ATOM 4290 O O . ALA B 1 180 ? 46.867 8.740 17.264 1.00 62.76 215 ALA B O 1
ATOM 4292 N N . ILE B 1 181 ? 49.095 8.845 17.782 1.00 56.01 216 ILE B N 1
ATOM 4293 C CA . ILE B 1 181 ? 48.960 7.936 18.961 1.00 57.36 216 ILE B CA 1
ATOM 4294 C C . ILE B 1 181 ? 48.010 8.620 19.955 1.00 53.88 216 ILE B C 1
ATOM 4295 O O . ILE B 1 181 ? 47.122 7.950 20.522 1.00 51.20 216 ILE B O 1
ATOM 4300 N N . GLN B 1 182 ? 48.163 9.924 20.138 1.00 54.38 217 GLN B N 1
ATOM 4301 C CA . GLN B 1 182 ? 47.318 10.697 21.076 1.00 57.72 217 GLN B CA 1
ATOM 4302 C C . GLN B 1 182 ? 45.867 10.701 20.590 1.00 56.05 217 GLN B C 1
ATOM 4303 O O . GLN B 1 182 ? 44.967 10.571 21.437 1.00 61.76 217 GLN B O 1
ATOM 4309 N N . SER B 1 183 ? 45.625 10.858 19.290 1.00 55.96 218 SER B N 1
ATOM 4310 C CA . SER B 1 183 ? 44.240 10.801 18.743 1.00 57.33 218 SER B CA 1
ATOM 4311 C C . SER B 1 183 ? 43.625 9.447 19.096 1.00 49.71 218 SER B C 1
ATOM 4312 O O . SER B 1 183 ? 42.483 9.412 19.582 1.00 51.06 218 SER B O 1
ATOM 4315 N N . TYR B 1 184 ? 44.351 8.360 18.849 1.00 55.41 219 TYR B N 1
ATOM 4316 C CA . TYR B 1 184 ? 43.903 6.981 19.194 1.00 58.08 219 TYR B CA 1
ATOM 4317 C C . TYR B 1 184 ? 43.579 6.887 20.695 1.00 55.23 219 TYR B C 1
ATOM 4318 O O . TYR B 1 184 ? 42.533 6.315 21.048 1.00 56.12 219 TYR B O 1
ATOM 4327 N N . GLN B 1 185 ? 44.409 7.471 21.563 1.00 57.90 220 GLN B N 1
ATOM 4328 C CA . GLN B 1 185 ? 44.258 7.332 23.042 1.00 65.72 220 GLN B CA 1
ATOM 4329 C C . GLN B 1 185 ? 43.027 8.113 23.507 1.00 61.88 220 GLN B C 1
ATOM 4330 O O . GLN B 1 185 ? 42.181 7.532 24.235 1.00 60.39 220 GLN B O 1
ATOM 4336 N N . ARG B 1 186 ? 42.921 9.368 23.073 1.00 55.60 221 ARG B N 1
ATOM 4337 C CA . ARG B 1 186 ? 41.753 10.242 23.355 1.00 52.91 221 ARG B CA 1
ATOM 4338 C C . ARG B 1 186 ? 40.462 9.535 22.934 1.00 52.40 221 ARG B C 1
ATOM 4339 O O . ARG B 1 186 ? 39.483 9.597 23.709 1.00 54.30 221 ARG B O 1
ATOM 4347 N N . ALA B 1 187 ? 40.460 8.863 21.778 1.00 51.69 222 ALA B N 1
ATOM 4348 C CA . ALA B 1 187 ? 39.289 8.111 21.269 1.00 55.48 222 ALA B CA 1
ATOM 4349 C C . ALA B 1 187 ? 38.962 6.960 22.225 1.00 54.41 222 ALA B C 1
ATOM 4350 O O . ALA B 1 187 ? 37.774 6.822 22.596 1.00 55.12 222 ALA B O 1
ATOM 4352 N N . GLN B 1 188 ? 39.965 6.152 22.586 1.00 60.64 223 GLN B N 1
ATOM 4353 C CA . GLN B 1 188 ? 39.805 4.997 23.522 1.00 61.65 223 GLN B CA 1
ATOM 4354 C C . GLN B 1 188 ? 39.262 5.515 24.866 1.00 63.09 223 GLN B C 1
ATOM 4355 O O . GLN B 1 188 ? 38.238 4.964 25.341 1.00 62.02 223 GLN B O 1
ATOM 4361 N N . ALA B 1 189 ? 39.887 6.576 25.404 1.00 53.65 224 ALA B N 1
ATOM 4362 C CA . ALA B 1 189 ? 39.482 7.298 26.633 1.00 55.33 224 ALA B CA 1
ATOM 4363 C C . ALA B 1 189 ? 38.010 7.730 26.545 1.00 58.35 224 ALA B C 1
ATOM 4364 O O . ALA B 1 189 ? 37.268 7.554 27.540 1.00 60.84 224 ALA B O 1
ATOM 4366 N N . ALA B 1 190 ? 37.594 8.298 25.412 1.00 55.14 225 ALA B N 1
ATOM 4367 C CA . ALA B 1 190 ? 36.230 8.846 25.244 1.00 56.83 225 ALA B CA 1
ATOM 4368 C C . ALA B 1 190 ? 35.243 7.679 25.182 1.00 59.39 225 ALA B C 1
ATOM 4369 O O . ALA B 1 190 ? 34.130 7.814 25.751 1.00 57.76 225 ALA B O 1
ATOM 4371 N N . TRP B 1 191 ? 35.635 6.564 24.555 1.00 57.13 226 TRP B N 1
ATOM 4372 C CA . TRP B 1 191 ? 34.745 5.380 24.415 1.00 60.14 226 TRP B CA 1
ATOM 4373 C C . TRP B 1 191 ? 34.596 4.688 25.783 1.00 63.78 226 TRP B C 1
ATOM 4374 O O . TRP B 1 191 ? 33.461 4.369 26.150 1.00 62.44 226 TRP B O 1
ATOM 4385 N N . LYS B 1 192 ? 35.678 4.525 26.548 1.00 69.15 227 LYS B N 1
ATOM 4386 C CA . LYS B 1 192 ? 35.594 3.968 27.927 1.00 76.34 227 LYS B CA 1
ATOM 4387 C C . LYS B 1 192 ? 34.641 4.843 28.761 1.00 70.63 227 LYS B C 1
ATOM 4388 O O . LYS B 1 192 ? 33.762 4.262 29.433 1.00 67.44 227 LYS B O 1
ATOM 4394 N N . GLU B 1 193 ? 34.746 6.176 28.683 1.00 58.09 228 GLU B N 1
ATOM 4395 C CA . GLU B 1 193 ? 33.838 7.089 29.432 1.00 59.55 228 GLU B CA 1
ATOM 4396 C C . GLU B 1 193 ? 32.465 7.166 28.749 1.00 61.53 228 GLU B C 1
ATOM 4397 O O . GLU B 1 193 ? 31.563 7.801 29.349 1.00 55.46 228 GLU B O 1
ATOM 4403 N N . ASN B 1 194 ? 32.288 6.555 27.564 1.00 61.64 229 ASN B N 1
ATOM 4404 C CA . ASN B 1 194 ? 30.967 6.469 26.877 1.00 61.84 229 ASN B CA 1
ATOM 4405 C C . ASN B 1 194 ? 30.509 7.875 26.430 1.00 59.55 229 ASN B C 1
ATOM 4406 O O . ASN B 1 194 ? 29.302 8.199 26.494 1.00 49.55 229 ASN B O 1
ATOM 4411 N N . LYS B 1 195 ? 31.448 8.691 25.947 1.00 56.96 230 LYS B N 1
ATOM 4412 C CA . LYS B 1 195 ? 31.225 10.136 25.694 1.00 59.64 230 LYS B CA 1
ATOM 4413 C C . LYS B 1 195 ? 30.396 10.342 24.420 1.00 58.66 230 LYS B C 1
ATOM 4414 O O . LYS B 1 195 ? 29.912 11.484 24.256 1.00 57.83 230 LYS B O 1
ATOM 4420 N N . PHE B 1 196 ? 30.257 9.306 23.568 1.00 56.47 231 PHE B N 1
ATOM 4421 C CA . PHE B 1 196 ? 29.591 9.366 22.236 1.00 52.26 231 PHE B CA 1
ATOM 4422 C C . PHE B 1 196 ? 28.196 8.698 22.255 1.00 51.84 231 PHE B C 1
ATOM 4423 O O . PHE B 1 196 ? 27.478 8.741 21.237 1.00 53.68 231 PHE B O 1
ATOM 4431 N N . ALA B 1 197 ? 27.762 8.137 23.375 1.00 51.80 232 ALA B N 1
ATOM 4432 C CA . ALA B 1 197 ? 26.493 7.373 23.458 1.00 57.80 232 ALA B CA 1
ATOM 4433 C C . ALA B 1 197 ? 25.297 8.235 23.039 1.00 56.04 232 ALA B C 1
ATOM 4434 O O . ALA B 1 197 ? 24.423 7.692 22.323 1.00 60.28 232 ALA B O 1
ATOM 4436 N N . GLU B 1 198 ? 25.227 9.501 23.471 1.00 53.74 233 GLU B N 1
ATOM 4437 C CA . GLU B 1 198 ? 24.011 10.337 23.236 1.00 61.72 233 GLU B CA 1
ATOM 4438 C C . GLU B 1 198 ? 24.003 10.913 21.800 1.00 54.51 233 GLU B C 1
ATOM 4439 O O . GLU B 1 198 ? 22.912 11.075 21.261 1.00 53.39 233 GLU B O 1
ATOM 4445 N N . GLU B 1 199 ? 25.141 11.198 21.166 1.00 53.26 234 GLU B N 1
ATOM 4446 C CA . GLU B 1 199 ? 25.147 11.698 19.758 1.00 51.84 234 GLU B CA 1
ATOM 4447 C C . GLU B 1 199 ? 24.922 10.531 18.779 1.00 52.57 234 GLU B C 1
ATOM 4448 O O . GLU B 1 199 ? 24.413 10.785 17.659 1.00 42.05 234 GLU B O 1
ATOM 4454 N N . ILE B 1 200 ? 25.274 9.296 19.165 1.00 49.83 235 ILE B N 1
ATOM 4455 C CA . ILE B 1 200 ? 25.276 8.138 18.223 1.00 50.10 235 ILE B CA 1
ATOM 4456 C C . ILE B 1 200 ? 23.847 7.629 18.001 1.00 50.92 235 ILE B C 1
ATOM 4457 O O . ILE B 1 200 ? 23.105 7.477 18.962 1.00 58.10 235 ILE B O 1
ATOM 4462 N N . ALA B 1 201 ? 23.482 7.459 16.731 1.00 52.67 236 ALA B N 1
ATOM 4463 C CA . ALA B 1 201 ? 22.240 6.824 16.250 1.00 52.49 236 ALA B CA 1
ATOM 4464 C C . ALA B 1 201 ? 22.615 5.450 15.695 1.00 62.92 236 ALA B C 1
ATOM 4465 O O . ALA B 1 201 ? 23.259 5.355 14.654 1.00 61.71 236 ALA B O 1
ATOM 4467 N N . PRO B 1 202 ? 22.302 4.348 16.415 1.00 67.41 237 PRO B N 1
ATOM 4468 C CA . PRO B 1 202 ? 22.696 3.008 15.992 1.00 60.32 237 PRO B CA 1
ATOM 4469 C C . PRO B 1 202 ? 22.073 2.619 14.654 1.00 57.67 237 PRO B C 1
ATOM 4470 O O . PRO B 1 202 ? 20.973 3.026 14.365 1.00 55.24 237 PRO B O 1
ATOM 4474 N N . VAL B 1 203 ? 22.823 1.858 13.868 1.00 61.75 238 VAL B N 1
ATOM 4475 C CA . VAL B 1 203 ? 22.397 1.398 12.520 1.00 58.65 238 VAL B CA 1
ATOM 4476 C C . VAL B 1 203 ? 22.132 -0.099 12.637 1.00 56.25 238 VAL B C 1
ATOM 4477 O O . VAL B 1 203 ? 23.058 -0.840 12.999 1.00 56.78 238 VAL B O 1
ATOM 4481 N N . THR B 1 204 ? 20.908 -0.506 12.348 1.00 58.62 239 THR B N 1
ATOM 4482 C CA . THR B 1 204 ? 20.511 -1.927 12.257 1.00 64.57 239 THR B CA 1
ATOM 4483 C C . THR B 1 204 ? 20.792 -2.400 10.834 1.00 59.14 239 THR B C 1
ATOM 4484 O O . THR B 1 204 ? 20.001 -2.062 9.945 1.00 59.28 239 THR B O 1
ATOM 4488 N N . VAL B 1 205 ? 21.860 -3.162 10.611 1.00 60.64 240 VAL B N 1
ATOM 4489 C CA . VAL B 1 205 ? 22.125 -3.683 9.238 1.00 66.79 240 VAL B CA 1
ATOM 4490 C C . VAL B 1 205 ? 21.542 -5.094 9.122 1.00 73.36 240 VAL B C 1
ATOM 4491 O O . VAL B 1 205 ? 21.877 -5.942 9.965 1.00 68.21 240 VAL B O 1
ATOM 4495 N N . LYS B 1 206 ? 20.720 -5.301 8.082 1.00 87.79 241 LYS B N 1
ATOM 4496 C CA . LYS B 1 206 ? 20.028 -6.571 7.727 1.00 96.49 241 LYS B CA 1
ATOM 4497 C C . LYS B 1 206 ? 21.049 -7.611 7.236 1.00 100.41 241 LYS B C 1
ATOM 4498 O O . LYS B 1 206 ? 22.240 -7.496 7.593 1.00 105.35 241 LYS B O 1
ATOM 4504 N N . GLY B 1 207 ? 20.594 -8.620 6.491 1.00 113.81 242 GLY B N 1
ATOM 4505 C CA . GLY B 1 207 ? 21.453 -9.670 5.907 1.00 132.43 242 GLY B CA 1
ATOM 4506 C C . GLY B 1 207 ? 20.759 -11.020 5.880 1.00 142.36 242 GLY B C 1
ATOM 4507 O O . GLY B 1 207 ? 19.656 -11.137 6.462 1.00 126.34 242 GLY B O 1
ATOM 4508 N N . LYS B 1 208 ? 21.385 -12.008 5.229 1.00 156.27 243 LYS B N 1
ATOM 4509 C CA . LYS B 1 208 ? 20.840 -13.383 5.076 1.00 157.33 243 LYS B CA 1
ATOM 4510 C C . LYS B 1 208 ? 20.752 -14.030 6.465 1.00 153.01 243 LYS B C 1
ATOM 4511 O O . LYS B 1 208 ? 19.618 -14.232 6.953 1.00 128.67 243 LYS B O 1
ATOM 4517 N N . LYS B 1 209 ? 21.899 -14.295 7.097 1.00 152.85 244 LYS B N 1
ATOM 4518 C CA . LYS B 1 209 ? 21.979 -15.100 8.346 1.00 152.69 244 LYS B CA 1
ATOM 4519 C C . LYS B 1 209 ? 21.383 -14.315 9.527 1.00 142.81 244 LYS B C 1
ATOM 4520 O O . LYS B 1 209 ? 20.684 -14.945 10.338 1.00 118.38 244 LYS B O 1
ATOM 4526 N N . GLY B 1 210 ? 21.600 -12.996 9.613 1.00 145.78 245 GLY B N 1
ATOM 4527 C CA . GLY B 1 210 ? 21.453 -12.228 10.875 1.00 141.79 245 GLY B CA 1
ATOM 4528 C C . GLY B 1 210 ? 20.596 -10.959 10.712 1.00 131.69 245 GLY B C 1
ATOM 4529 O O . GLY B 1 210 ? 19.996 -10.744 9.638 1.00 122.37 245 GLY B O 1
ATOM 4530 N N . GLU B 1 211 ? 20.477 -10.219 11.820 1.00 119.37 246 GLU B N 1
ATOM 4531 C CA . GLU B 1 211 ? 20.187 -8.762 11.914 1.00 104.94 246 GLU B CA 1
ATOM 4532 C C . GLU B 1 211 ? 21.114 -8.203 13.006 1.00 92.49 246 GLU B C 1
ATOM 4533 O O . GLU B 1 211 ? 20.930 -8.568 14.175 1.00 101.25 246 GLU B O 1
ATOM 4539 N N . THR B 1 212 ? 22.105 -7.398 12.624 1.00 76.86 247 THR B N 1
ATOM 4540 C CA . THR B 1 212 ? 23.132 -6.811 13.521 1.00 75.01 247 THR B CA 1
ATOM 4541 C C . THR B 1 212 ? 22.782 -5.342 13.794 1.00 77.15 247 THR B C 1
ATOM 4542 O O . THR B 1 212 ? 22.434 -4.630 12.828 1.00 82.02 247 THR B O 1
ATOM 4546 N N . VAL B 1 213 ? 22.857 -4.919 15.062 1.00 73.73 248 VAL B N 1
ATOM 4547 C CA . VAL B 1 213 ? 22.758 -3.497 15.510 1.00 64.01 248 VAL B CA 1
ATOM 4548 C C . VAL B 1 213 ? 24.187 -3.005 15.721 1.00 61.75 248 VAL B C 1
ATOM 4549 O O . VAL B 1 213 ? 24.845 -3.539 16.596 1.00 65.30 248 VAL B O 1
ATOM 4553 N N . VAL B 1 214 ? 24.654 -2.055 14.914 1.00 58.20 249 VAL B N 1
ATOM 4554 C CA . VAL B 1 214 ? 26.014 -1.459 15.053 1.00 58.31 249 VAL B CA 1
ATOM 4555 C C . VAL B 1 214 ? 25.877 -0.138 15.812 1.00 60.55 249 VAL B C 1
ATOM 4556 O O . VAL B 1 214 ? 25.069 0.724 15.357 1.00 65.10 249 VAL B O 1
ATOM 4560 N N . GLU B 1 215 ? 26.582 0.007 16.938 1.00 57.86 250 GLU B N 1
ATOM 4561 C CA . GLU B 1 215 ? 26.433 1.204 17.813 1.00 62.93 250 GLU B CA 1
ATOM 4562 C C . GLU B 1 215 ? 27.796 1.762 18.225 1.00 57.27 250 GLU B C 1
ATOM 4563 O O . GLU B 1 215 ? 27.789 2.792 18.876 1.00 66.15 250 GLU B O 1
ATOM 4569 N N . ARG B 1 216 ? 28.904 1.156 17.797 1.00 56.65 251 ARG B N 1
ATOM 4570 C CA . ARG B 1 216 ? 30.281 1.524 18.218 1.00 58.41 251 ARG B CA 1
ATOM 4571 C C . ARG B 1 216 ? 31.092 1.846 16.962 1.00 57.74 251 ARG B C 1
ATOM 4572 O O . ARG B 1 216 ? 30.911 1.144 15.933 1.00 59.59 251 ARG B O 1
ATOM 4580 N N . ASP B 1 217 ? 31.950 2.862 17.037 1.00 49.31 252 ASP B N 1
ATOM 4581 C CA . ASP B 1 217 ? 32.867 3.211 15.933 1.00 55.26 252 ASP B CA 1
ATOM 4582 C C . ASP B 1 217 ? 33.713 1.966 15.679 1.00 53.59 252 ASP B C 1
ATOM 4583 O O . ASP B 1 217 ? 33.760 1.113 16.552 1.00 57.53 252 ASP B O 1
ATOM 4588 N N . GLU B 1 218 ? 34.349 1.887 14.518 1.00 56.91 253 GLU B N 1
ATOM 4589 C CA . GLU B 1 218 ? 35.234 0.773 14.103 1.00 55.44 253 GLU B CA 1
ATOM 4590 C C . GLU B 1 218 ? 36.577 1.361 13.682 1.00 55.34 253 GLU B C 1
ATOM 4591 O O . GLU B 1 218 ? 36.594 2.095 12.684 1.00 68.97 253 GLU B O 1
ATOM 4597 N N . GLY B 1 219 ? 37.649 1.040 14.396 1.00 54.68 254 GLY B N 1
ATOM 4598 C CA . GLY B 1 219 ? 39.024 1.379 13.986 1.00 55.02 254 GLY B CA 1
ATOM 4599 C C . GLY B 1 219 ? 39.822 2.058 15.086 1.00 59.47 254 GLY B C 1
ATOM 4600 O O . GLY B 1 219 ? 41.051 2.168 14.919 1.00 59.60 254 GLY B O 1
ATOM 4601 N N . TYR B 1 220 ? 39.171 2.551 16.145 1.00 61.59 255 TYR B N 1
ATOM 4602 C CA . TYR B 1 220 ? 39.835 3.378 17.190 1.00 66.51 255 TYR B CA 1
ATOM 4603 C C . TYR B 1 220 ? 40.673 2.489 18.116 1.00 73.72 255 TYR B C 1
ATOM 4604 O O . TYR B 1 220 ? 41.610 3.034 18.718 1.00 68.81 255 TYR B O 1
ATOM 4613 N N . GLU B 1 221 ? 40.374 1.184 18.180 1.00 85.08 256 GLU B N 1
ATOM 4614 C CA . GLU B 1 221 ? 41.079 0.189 19.036 1.00 88.70 256 GLU B CA 1
ATOM 4615 C C . GLU B 1 221 ? 42.269 -0.434 18.294 1.00 83.36 256 GLU B C 1
ATOM 4616 O O . GLU B 1 221 ? 42.939 -1.278 18.901 1.00 91.70 256 GLU B O 1
ATOM 4622 N N . ASN B 1 222 ? 42.554 -0.015 17.058 1.00 87.92 257 ASN B N 1
ATOM 4623 C CA . ASN B 1 222 ? 43.563 -0.663 16.170 1.00 97.81 257 ASN B CA 1
ATOM 4624 C C . ASN B 1 222 ? 44.973 -0.143 16.472 1.00 97.85 257 ASN B C 1
ATOM 4625 O O . ASN B 1 222 ? 45.906 -0.626 15.805 1.00 113.02 257 ASN B O 1
ATOM 4630 N N . LEU B 1 223 ? 45.129 0.785 17.424 1.00 95.73 258 LEU B N 1
ATOM 4631 C CA . LEU B 1 223 ? 46.440 1.398 17.786 1.00 92.44 258 LEU B CA 1
ATOM 4632 C C . LEU B 1 223 ? 47.428 0.293 18.168 1.00 97.48 258 LEU B C 1
ATOM 4633 O O . LEU B 1 223 ? 47.179 -0.414 19.179 1.00 96.16 258 LEU B O 1
ATOM 4638 N N . ARG B 1 224 ? 48.481 0.151 17.361 1.00 102.21 259 ARG B N 1
ATOM 4639 C CA . ARG B 1 224 ? 49.733 -0.576 17.692 1.00 103.71 259 ARG B CA 1
ATOM 4640 C C . ARG B 1 224 ? 50.843 0.482 17.751 1.00 94.93 259 ARG B C 1
ATOM 4641 O O . ARG B 1 224 ? 51.376 0.850 16.684 1.00 102.63 259 ARG B O 1
ATOM 4649 N N . ILE B 1 225 ? 51.125 1.000 18.951 1.00 93.34 260 ILE B N 1
ATOM 4650 C CA . ILE B 1 225 ? 52.054 2.154 19.162 1.00 93.84 260 ILE B CA 1
ATOM 4651 C C . ILE B 1 225 ? 53.475 1.682 18.819 1.00 96.27 260 ILE B C 1
ATOM 4652 O O . ILE B 1 225 ? 54.282 2.529 18.365 1.00 92.41 260 ILE B O 1
ATOM 4657 N N . ASP B 1 226 ? 53.742 0.376 18.980 1.00 106.89 261 ASP B N 1
ATOM 4658 C CA . ASP B 1 226 ? 54.952 -0.318 18.451 1.00 107.82 261 ASP B CA 1
ATOM 4659 C C . ASP B 1 226 ? 55.049 -0.072 16.930 1.00 103.85 261 ASP B C 1
ATOM 4660 O O . ASP B 1 226 ? 55.999 0.618 16.501 1.00 96.46 261 ASP B O 1
ATOM 4665 N N . LYS B 1 227 ? 54.080 -0.559 16.148 1.00 101.23 262 LYS B N 1
ATOM 4666 C CA . LYS B 1 227 ? 54.110 -0.566 14.656 1.00 106.36 262 LYS B CA 1
ATOM 4667 C C . LYS B 1 227 ? 54.187 0.861 14.083 1.00 102.07 262 LYS B C 1
ATOM 4668 O O . LYS B 1 227 ? 54.874 1.025 13.068 1.00 98.38 262 LYS B O 1
ATOM 4674 N N . MET B 1 228 ? 53.530 1.846 14.706 1.00 101.61 263 MET B N 1
ATOM 4675 C CA . MET B 1 228 ? 53.329 3.233 14.181 1.00 93.15 263 MET B CA 1
ATOM 4676 C C . MET B 1 228 ? 54.626 3.813 13.592 1.00 87.94 263 MET B C 1
ATOM 4677 O O . MET B 1 228 ? 54.543 4.434 12.506 1.00 97.88 263 MET B O 1
ATOM 4682 N N . ALA B 1 229 ? 55.768 3.660 14.274 1.00 92.20 264 ALA B N 1
ATOM 4683 C CA . ALA B 1 229 ? 57.076 4.228 13.851 1.00 91.59 264 ALA B CA 1
ATOM 4684 C C . ALA B 1 229 ? 57.739 3.331 12.792 1.00 83.29 264 ALA B C 1
ATOM 4685 O O . ALA B 1 229 ? 58.686 3.801 12.122 1.00 72.09 264 ALA B O 1
ATOM 4687 N N . THR B 1 230 ? 57.221 2.108 12.624 1.00 89.24 265 THR B N 1
ATOM 4688 C CA . THR B 1 230 ? 57.741 1.033 11.734 1.00 96.31 265 THR B CA 1
ATOM 4689 C C . THR B 1 230 ? 57.012 1.033 10.374 1.00 94.99 265 THR B C 1
ATOM 4690 O O . THR B 1 230 ? 57.463 0.281 9.488 1.00 90.80 265 THR B O 1
ATOM 4694 N N . LEU B 1 231 ? 55.936 1.824 10.222 1.00 96.71 266 LEU B N 1
ATOM 4695 C CA . LEU B 1 231 ? 55.135 1.997 8.970 1.00 95.62 266 LEU B CA 1
ATOM 4696 C C . LEU B 1 231 ? 55.959 2.727 7.900 1.00 90.45 266 LEU B C 1
ATOM 4697 O O . LEU B 1 231 ? 56.682 3.677 8.259 1.00 86.69 266 LEU B O 1
ATOM 4702 N N . LYS B 1 232 ? 55.803 2.336 6.630 1.00 90.76 267 LYS B N 1
ATOM 4703 C CA . LYS B 1 232 ? 56.379 3.050 5.454 1.00 96.58 267 LYS B CA 1
ATOM 4704 C C . LYS B 1 232 ? 55.577 4.323 5.186 1.00 89.37 267 LYS B C 1
ATOM 4705 O O . LYS B 1 232 ? 54.364 4.337 5.396 1.00 92.26 267 LYS B O 1
ATOM 4711 N N . PRO B 1 233 ? 56.209 5.433 4.726 1.00 85.83 268 PRO B N 1
ATOM 4712 C CA . PRO B 1 233 ? 55.469 6.561 4.153 1.00 85.94 268 PRO B CA 1
ATOM 4713 C C . PRO B 1 233 ? 54.623 6.113 2.952 1.00 83.75 268 PRO B C 1
ATOM 4714 O O . PRO B 1 233 ? 55.134 5.409 2.096 1.00 78.60 268 PRO B O 1
ATOM 4718 N N . ALA B 1 234 ? 53.347 6.502 2.937 1.00 86.56 269 ALA B N 1
ATOM 4719 C CA . ALA B 1 234 ? 52.313 5.918 2.056 1.00 84.48 269 ALA B CA 1
ATOM 4720 C C . ALA B 1 234 ? 52.321 6.631 0.703 1.00 83.34 269 ALA B C 1
ATOM 4721 O O . ALA B 1 234 ? 51.836 6.011 -0.270 1.00 82.25 269 ALA B O 1
ATOM 4723 N N . PHE B 1 235 ? 52.838 7.868 0.641 1.00 75.32 270 PHE B N 1
ATOM 4724 C CA . PHE B 1 235 ? 52.636 8.780 -0.517 1.00 79.22 270 PHE B CA 1
ATOM 4725 C C . PHE B 1 235 ? 53.981 9.237 -1.119 1.00 88.00 270 PHE B C 1
ATOM 4726 O O . PHE B 1 235 ? 54.035 9.336 -2.362 1.00 91.12 270 PHE B O 1
ATOM 4734 N N . LEU B 1 236 ? 55.022 9.502 -0.313 1.00 95.30 271 LEU B N 1
ATOM 4735 C CA . LEU B 1 236 ? 56.351 10.007 -0.791 1.00 98.77 271 LEU B CA 1
ATOM 4736 C C . LEU B 1 236 ? 57.460 8.986 -0.472 1.00 102.28 271 LEU B C 1
ATOM 4737 O O . LEU B 1 236 ? 57.913 8.954 0.693 1.00 99.32 271 LEU B O 1
ATOM 4742 N N . ARG B 1 237 ? 57.907 8.197 -1.459 1.00 108.11 272 ARG B N 1
ATOM 4743 C CA . ARG B 1 237 ? 58.971 7.167 -1.276 1.00 116.98 272 ARG B CA 1
ATOM 4744 C C . ARG B 1 237 ? 60.264 7.636 -1.960 1.00 123.27 272 ARG B C 1
ATOM 4745 O O . ARG B 1 237 ? 60.823 6.865 -2.766 1.00 132.75 272 ARG B O 1
ATOM 4753 N N . ASP B 1 238 ? 60.729 8.850 -1.639 1.00 127.95 273 ASP B N 1
ATOM 4754 C CA . ASP B 1 238 ? 62.023 9.414 -2.120 1.00 127.46 273 ASP B CA 1
ATOM 4755 C C . ASP B 1 238 ? 62.974 9.616 -0.924 1.00 133.43 273 ASP B C 1
ATOM 4756 O O . ASP B 1 238 ? 63.979 10.358 -1.081 1.00 116.15 273 ASP B O 1
ATOM 4761 N N . GLY B 1 239 ? 62.683 8.972 0.218 1.00 132.20 274 GLY B N 1
ATOM 4762 C CA . GLY B 1 239 ? 63.487 9.046 1.455 1.00 123.95 274 GLY B CA 1
ATOM 4763 C C . GLY B 1 239 ? 62.938 10.054 2.457 1.00 125.57 274 GLY B C 1
ATOM 4764 O O . GLY B 1 239 ? 63.009 9.755 3.669 1.00 114.94 274 GLY B O 1
ATOM 4765 N N . THR B 1 240 ? 62.403 11.193 1.987 1.00 114.51 275 THR B N 1
ATOM 4766 C CA . THR B 1 240 ? 61.920 12.333 2.823 1.00 107.13 275 THR B CA 1
ATOM 4767 C C . THR B 1 240 ? 60.426 12.172 3.152 1.00 104.98 275 THR B C 1
ATOM 4768 O O . THR B 1 240 ? 59.756 13.203 3.364 1.00 94.04 275 THR B O 1
ATOM 4772 N N . GLY B 1 241 ? 59.920 10.934 3.182 1.00 102.14 276 GLY B N 1
ATOM 4773 C CA . GLY B 1 241 ? 58.498 10.621 3.413 1.00 99.02 276 GLY B CA 1
ATOM 4774 C C . GLY B 1 241 ? 58.162 10.620 4.893 1.00 99.91 276 GLY B C 1
ATOM 4775 O O . GLY B 1 241 ? 58.873 9.948 5.660 1.00 102.50 276 GLY B O 1
ATOM 4776 N N . THR B 1 242 ? 57.105 11.333 5.286 1.00 95.76 277 THR B N 1
ATOM 4777 C CA . THR B 1 242 ? 56.739 11.563 6.709 1.00 91.23 277 THR B CA 1
ATOM 4778 C C . THR B 1 242 ? 55.257 11.237 6.959 1.00 81.87 277 THR B C 1
ATOM 4779 O O . THR B 1 242 ? 54.923 10.912 8.114 1.00 84.38 277 THR B O 1
ATOM 4783 N N . VAL B 1 243 ? 54.388 11.290 5.946 1.00 77.12 278 VAL B N 1
ATOM 4784 C CA . VAL B 1 243 ? 52.960 10.890 6.112 1.00 77.37 278 VAL B CA 1
ATOM 4785 C C . VAL B 1 243 ? 52.832 9.385 5.828 1.00 75.21 278 VAL B C 1
ATOM 4786 O O . VAL B 1 243 ? 53.415 8.927 4.825 1.00 83.61 278 VAL B O 1
ATOM 4790 N N . THR B 1 244 ? 52.081 8.676 6.687 1.00 66.41 279 THR B N 1
ATOM 4791 C CA . THR B 1 244 ? 51.829 7.212 6.661 1.00 67.91 279 THR B CA 1
ATOM 4792 C C . THR B 1 244 ? 50.326 6.940 6.800 1.00 62.68 279 THR B C 1
ATOM 4793 O O . THR B 1 244 ? 49.584 7.872 7.178 1.00 64.86 279 THR B O 1
ATOM 4797 N N . ALA B 1 245 ? 49.886 5.707 6.547 1.00 53.40 280 ALA B N 1
ATOM 4798 C CA . ALA B 1 245 ? 48.495 5.283 6.830 1.00 62.82 280 ALA B CA 1
ATOM 4799 C C . ALA B 1 245 ? 48.220 5.447 8.338 1.00 67.41 280 ALA B C 1
ATOM 4800 O O . ALA B 1 245 ? 47.085 5.792 8.708 1.00 61.87 280 ALA B O 1
ATOM 4802 N N . GLY B 1 246 ? 49.239 5.243 9.180 1.00 72.68 281 GLY B N 1
ATOM 4803 C CA . GLY B 1 246 ? 49.139 5.380 10.647 1.00 68.32 281 GLY B CA 1
ATOM 4804 C C . GLY B 1 246 ? 48.769 6.798 11.060 1.00 64.10 281 GLY B C 1
ATOM 4805 O O . GLY B 1 246 ? 47.839 6.944 11.859 1.00 58.06 281 GLY B O 1
ATOM 4806 N N . ASN B 1 247 ? 49.431 7.815 10.504 1.00 57.26 282 ASN B N 1
ATOM 4807 C CA . ASN B 1 247 ? 49.295 9.217 10.975 1.00 63.21 282 ASN B CA 1
ATOM 4808 C C . ASN B 1 247 ? 48.392 10.028 10.034 1.00 65.38 282 ASN B C 1
ATOM 4809 O O . ASN B 1 247 ? 48.395 11.280 10.153 1.00 65.47 282 ASN B O 1
ATOM 4814 N N . ALA B 1 248 ? 47.641 9.360 9.143 1.00 66.74 283 ALA B N 1
ATOM 4815 C CA . ALA B 1 248 ? 46.621 9.977 8.251 1.00 64.91 283 ALA B CA 1
ATOM 4816 C C . ALA B 1 248 ? 45.222 9.444 8.598 1.00 59.55 283 ALA B C 1
ATOM 4817 O O . ALA B 1 248 ? 45.138 8.373 9.242 1.00 55.42 283 ALA B O 1
ATOM 4819 N N . SER B 1 249 ? 44.166 10.149 8.171 1.00 61.12 284 SER B N 1
ATOM 4820 C CA . SER B 1 249 ? 42.756 9.669 8.209 1.00 63.24 284 SER B CA 1
ATOM 4821 C C . SER B 1 249 ? 42.643 8.366 7.428 1.00 59.10 284 SER B C 1
ATOM 4822 O O . SER B 1 249 ? 43.364 8.216 6.431 1.00 57.87 284 SER B O 1
ATOM 4825 N N . THR B 1 250 ? 41.753 7.486 7.872 1.00 57.25 285 THR B N 1
ATOM 4826 C CA . THR B 1 250 ? 41.323 6.278 7.130 1.00 57.49 285 THR B CA 1
ATOM 4827 C C . THR B 1 250 ? 40.060 6.610 6.320 1.00 58.00 285 THR B C 1
ATOM 4828 O O . THR B 1 250 ? 39.415 7.648 6.598 1.00 53.72 285 THR B O 1
ATOM 4832 N N . MET B 1 251 ? 39.712 5.723 5.389 1.00 51.38 286 MET B N 1
ATOM 4833 C CA . MET B 1 251 ? 38.457 5.761 4.610 1.00 50.96 286 MET B CA 1
ATOM 4834 C C . MET B 1 251 ? 37.392 5.013 5.421 1.00 50.84 286 MET B C 1
ATOM 4835 O O . MET B 1 251 ? 37.714 3.988 6.056 1.00 54.20 286 MET B O 1
ATOM 4840 N N . ASN B 1 252 ? 36.172 5.529 5.429 1.00 43.03 287 ASN B N 1
ATOM 4841 C CA . ASN B 1 252 ? 35.111 5.054 6.341 1.00 46.70 287 ASN B CA 1
ATOM 4842 C C . ASN B 1 252 ? 33.752 5.313 5.713 1.00 44.57 287 ASN B C 1
ATOM 4843 O O . ASN B 1 252 ? 33.689 6.101 4.754 1.00 48.60 287 ASN B O 1
ATOM 4848 N N . ASP B 1 253 ? 32.728 4.669 6.267 1.00 45.70 288 ASP B N 1
ATOM 4849 C CA . ASP B 1 253 ? 31.303 4.810 5.862 1.00 48.11 288 ASP B CA 1
ATOM 4850 C C . ASP B 1 253 ? 30.575 5.372 7.071 1.00 45.46 288 ASP B C 1
ATOM 4851 O O . ASP B 1 253 ? 30.852 4.908 8.182 1.00 49.01 288 ASP B O 1
ATOM 4856 N N . GLY B 1 254 ? 29.714 6.360 6.874 1.00 47.72 289 GLY B N 1
ATOM 4857 C CA . GLY B 1 254 ? 29.082 7.043 8.011 1.00 44.48 289 GLY B CA 1
ATOM 4858 C C . GLY B 1 254 ? 28.255 8.210 7.560 1.00 44.82 289 GLY B C 1
ATOM 4859 O O . GLY B 1 254 ? 28.404 8.624 6.397 1.00 45.64 289 GLY B O 1
ATOM 4860 N N . ALA B 1 255 ? 27.411 8.712 8.460 1.00 43.85 290 ALA B N 1
ATOM 4861 C CA . ALA B 1 255 ? 26.545 9.880 8.218 1.00 46.35 290 ALA B CA 1
ATOM 4862 C C . ALA B 1 255 ? 26.300 10.617 9.529 1.00 44.02 290 ALA B C 1
ATOM 4863 O O . ALA B 1 255 ? 26.611 10.072 10.593 1.00 47.86 290 ALA B O 1
ATOM 4865 N N . SER B 1 256 ? 25.752 11.821 9.415 1.00 42.70 291 SER B N 1
ATOM 4866 C CA . SER B 1 256 ? 25.527 12.784 10.517 1.00 43.73 291 SER B CA 1
ATOM 4867 C C . SER B 1 256 ? 24.528 13.815 10.014 1.00 41.34 291 SER B C 1
ATOM 4868 O O . SER B 1 256 ? 24.553 14.112 8.821 1.00 44.37 291 SER B O 1
ATOM 4871 N N . ALA B 1 257 ? 23.701 14.333 10.908 1.00 44.98 292 ALA B N 1
ATOM 4872 C CA . ALA B 1 257 ? 22.574 15.233 10.604 1.00 48.58 292 ALA B CA 1
ATOM 4873 C C . ALA B 1 257 ? 22.269 16.086 11.837 1.00 48.57 292 ALA B C 1
ATOM 4874 O O . ALA B 1 257 ? 22.471 15.603 12.958 1.00 51.49 292 ALA B O 1
ATOM 4876 N N . LEU B 1 258 ? 21.835 17.326 11.617 1.00 47.74 293 LEU B N 1
ATOM 4877 C CA . LEU B 1 258 ? 21.384 18.254 12.682 1.00 44.64 293 LEU B CA 1
ATOM 4878 C C . LEU B 1 258 ? 20.063 18.869 12.252 1.00 46.20 293 LEU B C 1
ATOM 4879 O O . LEU B 1 258 ? 19.804 18.954 11.056 1.00 52.00 293 LEU B O 1
ATOM 4884 N N . VAL B 1 259 ? 19.238 19.224 13.221 1.00 48.72 294 VAL B N 1
ATOM 4885 C CA . VAL B 1 259 ? 18.011 20.025 13.007 1.00 46.25 294 VAL B CA 1
ATOM 4886 C C . VAL B 1 259 ? 18.358 21.438 13.441 1.00 48.56 294 VAL B C 1
ATOM 4887 O O . VAL B 1 259 ? 19.020 21.577 14.489 1.00 54.42 294 VAL B O 1
ATOM 4891 N N . LEU B 1 260 ? 18.062 22.403 12.574 1.00 50.94 295 LEU B N 1
ATOM 4892 C CA . LEU B 1 260 ? 18.241 23.850 12.825 1.00 48.58 295 LEU B CA 1
ATOM 4893 C C . LEU B 1 260 ? 16.852 24.471 12.910 1.00 49.23 295 LEU B C 1
ATOM 4894 O O . LEU B 1 260 ? 15.918 23.928 12.259 1.00 50.11 295 LEU B O 1
ATOM 4899 N N . GLY B 1 261 ? 16.777 25.624 13.571 1.00 46.78 296 GLY B N 1
ATOM 4900 C CA . GLY B 1 261 ? 15.535 26.356 13.851 1.00 47.36 296 GLY B CA 1
ATOM 4901 C C . GLY B 1 261 ? 15.766 27.852 13.950 1.00 49.33 296 GLY B C 1
ATOM 4902 O O . GLY B 1 261 ? 16.932 28.281 14.208 1.00 46.59 296 GLY B O 1
ATOM 4903 N N . SER B 1 262 ? 14.686 28.615 13.741 1.00 49.74 297 SER B N 1
ATOM 4904 C CA . SER B 1 262 ? 14.588 30.058 14.068 1.00 51.40 297 SER B CA 1
ATOM 4905 C C . SER B 1 262 ? 14.538 30.209 15.589 1.00 45.38 297 SER B C 1
ATOM 4906 O O . SER B 1 262 ? 14.276 29.200 16.272 1.00 48.42 297 SER B O 1
ATOM 4909 N N . LYS B 1 263 ? 14.839 31.411 16.092 1.00 50.96 298 LYS B N 1
ATOM 4910 C CA . LYS B 1 263 ? 14.586 31.829 17.502 1.00 57.44 298 LYS B CA 1
ATOM 4911 C C . LYS B 1 263 ? 13.211 31.312 17.962 1.00 60.39 298 LYS B C 1
ATOM 4912 O O . LYS B 1 263 ? 13.141 30.629 19.003 1.00 62.10 298 LYS B O 1
ATOM 4918 N N . ALA B 1 264 ? 12.153 31.602 17.201 1.00 56.08 299 ALA B N 1
ATOM 4919 C CA . ALA B 1 264 ? 10.767 31.258 17.576 1.00 60.09 299 ALA B CA 1
ATOM 4920 C C . ALA B 1 264 ? 10.658 29.743 17.765 1.00 65.35 299 ALA B C 1
ATOM 4921 O O . ALA B 1 264 ? 10.066 29.318 18.779 1.00 77.54 299 ALA B O 1
ATOM 4923 N N . ILE B 1 265 ? 11.211 28.956 16.839 1.00 66.49 300 ILE B N 1
ATOM 4924 C CA . ILE B 1 265 ? 11.073 27.471 16.857 1.00 59.61 300 ILE B CA 1
ATOM 4925 C C . ILE B 1 265 ? 11.892 26.918 18.016 1.00 58.81 300 ILE B C 1
ATOM 4926 O O . ILE B 1 265 ? 11.400 25.985 18.674 1.00 52.80 300 ILE B O 1
ATOM 4931 N N . ALA B 1 266 ? 13.090 27.463 18.257 1.00 59.06 301 ALA B N 1
ATOM 4932 C CA . ALA B 1 266 ? 13.947 27.039 19.389 1.00 62.12 301 ALA B CA 1
ATOM 4933 C C . ALA B 1 266 ? 13.194 27.266 20.714 1.00 64.75 301 ALA B C 1
ATOM 4934 O O . ALA B 1 266 ? 13.165 26.331 21.549 1.00 67.33 301 ALA B O 1
ATOM 4936 N N . ARG B 1 267 ? 12.592 28.449 20.896 1.00 69.21 302 ARG B N 1
ATOM 4937 C CA . ARG B 1 267 ? 11.847 28.837 22.130 1.00 72.43 302 ARG B CA 1
ATOM 4938 C C . ARG B 1 267 ? 10.702 27.848 22.384 1.00 66.84 302 ARG B C 1
ATOM 4939 O O . ARG B 1 267 ? 10.622 27.326 23.494 1.00 71.75 302 ARG B O 1
ATOM 4947 N N . GLU B 1 268 ? 9.852 27.598 21.389 1.00 61.49 303 GLU B N 1
ATOM 4948 C CA . GLU B 1 268 ? 8.620 26.794 21.567 1.00 64.81 303 GLU B CA 1
ATOM 4949 C C . GLU B 1 268 ? 8.967 25.319 21.806 1.00 68.22 303 GLU B C 1
ATOM 4950 O O . GLU B 1 268 ? 8.196 24.676 22.541 1.00 66.46 303 GLU B O 1
ATOM 4956 N N . PHE B 1 269 ? 10.041 24.776 21.208 1.00 66.18 304 PHE B N 1
ATOM 4957 C CA . PHE B 1 269 ? 10.217 23.300 21.093 1.00 62.22 304 PHE B CA 1
ATOM 4958 C C . PHE B 1 269 ? 11.548 22.776 21.651 1.00 56.72 304 PHE B C 1
ATOM 4959 O O . PHE B 1 269 ? 11.603 21.565 21.887 1.00 57.59 304 PHE B O 1
ATOM 4967 N N . ALA B 1 270 ? 12.548 23.611 21.921 1.00 55.43 305 ALA B N 1
ATOM 4968 C CA . ALA B 1 270 ? 13.946 23.148 22.058 1.00 62.93 305 ALA B CA 1
ATOM 4969 C C . ALA B 1 270 ? 14.649 23.654 23.325 1.00 61.44 305 ALA B C 1
ATOM 4970 O O . ALA B 1 270 ? 15.892 23.524 23.368 1.00 63.52 305 ALA B O 1
ATOM 4972 N N . GLN B 1 271 ? 13.926 24.256 24.259 1.00 59.20 306 GLN B N 1
ATOM 4973 C CA . GLN B 1 271 ? 14.587 24.907 25.416 1.00 59.11 306 GLN B CA 1
ATOM 4974 C C . GLN B 1 271 ? 15.485 23.966 26.224 1.00 58.06 306 GLN B C 1
ATOM 4975 O O . GLN B 1 271 ? 16.522 24.423 26.698 1.00 53.21 306 GLN B O 1
ATOM 4981 N N . GLY B 1 272 ? 15.141 22.699 26.376 1.00 60.61 307 GLY B N 1
ATOM 4982 C CA . GLY B 1 272 ? 16.039 21.883 27.211 1.00 70.26 307 GLY B CA 1
ATOM 4983 C C . GLY B 1 272 ? 17.073 21.129 26.406 1.00 67.31 307 GLY B C 1
ATOM 4984 O O . GLY B 1 272 ? 17.989 20.582 27.017 1.00 57.07 307 GLY B O 1
ATOM 4985 N N . ASN B 1 273 ? 16.923 21.154 25.084 1.00 61.73 308 ASN B N 1
ATOM 4986 C CA . ASN B 1 273 ? 17.736 20.398 24.095 1.00 57.45 308 ASN B CA 1
ATOM 4987 C C . ASN B 1 273 ? 19.209 20.278 24.480 1.00 56.87 308 ASN B C 1
ATOM 4988 O O . ASN B 1 273 ? 19.850 21.291 24.726 1.00 51.09 308 ASN B O 1
ATOM 4993 N N . ARG B 1 274 ? 19.713 19.047 24.465 1.00 54.10 309 ARG B N 1
ATOM 4994 C CA . ARG B 1 274 ? 21.111 18.747 24.839 1.00 54.23 309 ARG B CA 1
ATOM 4995 C C . ARG B 1 274 ? 22.079 19.412 23.870 1.00 55.48 309 ARG B C 1
ATOM 4996 O O . ARG B 1 274 ? 23.105 19.897 24.323 1.00 53.35 309 ARG B O 1
ATOM 5004 N N . ALA B 1 275 ? 21.753 19.439 22.587 1.00 54.19 310 ALA B N 1
ATOM 5005 C CA . ALA B 1 275 ? 22.712 20.014 21.624 1.00 53.51 310 ALA B CA 1
ATOM 5006 C C . ALA B 1 275 ? 22.337 21.445 21.257 1.00 53.86 310 ALA B C 1
ATOM 5007 O O . ALA B 1 275 ? 22.908 21.940 20.315 1.00 59.84 310 ALA B O 1
ATOM 5009 N N . LEU B 1 276 ? 21.447 22.078 22.013 1.00 54.59 311 LEU B N 1
ATOM 5010 C CA . LEU B 1 276 ? 21.003 23.459 21.707 1.00 56.52 311 LEU B CA 1
ATOM 5011 C C . LEU B 1 276 ? 22.196 24.416 21.653 1.00 54.63 311 LEU B C 1
ATOM 5012 O O . LEU B 1 276 ? 22.967 24.436 22.588 1.00 55.22 311 LEU B O 1
ATOM 5017 N N . ALA B 1 277 ? 22.297 25.178 20.567 1.00 53.15 312 ALA B N 1
ATOM 5018 C CA . ALA B 1 277 ? 23.374 26.160 20.310 1.00 55.75 312 ALA B CA 1
ATOM 5019 C C . ALA B 1 277 ? 22.896 27.163 19.262 1.00 51.69 312 ALA B C 1
ATOM 5020 O O . ALA B 1 277 ? 22.037 26.789 18.457 1.00 55.09 312 ALA B O 1
ATOM 5022 N N . ARG B 1 278 ? 23.423 28.388 19.320 1.00 52.39 313 ARG B N 1
ATOM 5023 C CA . ARG B 1 278 ? 23.314 29.443 18.280 1.00 51.59 313 ARG B CA 1
ATOM 5024 C C . ARG B 1 278 ? 24.439 29.228 17.269 1.00 50.51 313 ARG B C 1
ATOM 5025 O O . ARG B 1 278 ? 25.577 29.005 17.705 1.00 56.69 313 ARG B O 1
ATOM 5033 N N . ILE B 1 279 ? 24.133 29.270 15.972 1.00 51.61 314 ILE B N 1
ATOM 5034 C CA . ILE B 1 279 ? 25.169 29.410 14.908 1.00 50.90 314 ILE B CA 1
ATOM 5035 C C . ILE B 1 279 ? 25.597 30.872 14.975 1.00 49.94 314 ILE B C 1
ATOM 5036 O O . ILE B 1 279 ? 24.759 31.723 14.663 1.00 51.15 314 ILE B O 1
ATOM 5041 N N . VAL B 1 280 ? 26.817 31.176 15.398 1.00 49.58 315 VAL B N 1
ATOM 5042 C CA . VAL B 1 280 ? 27.198 32.602 15.574 1.00 52.09 315 VAL B CA 1
ATOM 5043 C C . VAL B 1 280 ? 27.691 33.104 14.223 1.00 55.29 315 VAL B C 1
ATOM 5044 O O . VAL B 1 280 ? 27.245 34.160 13.799 1.00 57.37 315 VAL B O 1
ATOM 5048 N N . SER B 1 281 ? 28.568 32.353 13.565 1.00 54.86 316 SER B N 1
ATOM 5049 C CA . SER B 1 281 ? 29.163 32.770 12.279 1.00 54.06 316 SER B CA 1
ATOM 5050 C C . SER B 1 281 ? 29.588 31.550 11.458 1.00 53.06 316 SER B C 1
ATOM 5051 O O . SER B 1 281 ? 29.782 30.461 12.043 1.00 51.05 316 SER B O 1
ATOM 5054 N N . THR B 1 282 ? 29.745 31.749 10.149 1.00 52.52 317 THR B N 1
ATOM 5055 C CA . THR B 1 282 ? 30.351 30.762 9.220 1.00 57.40 317 THR B CA 1
ATOM 5056 C C . THR B 1 282 ? 31.260 31.523 8.271 1.00 56.71 317 THR B C 1
ATOM 5057 O O . THR B 1 282 ? 31.022 32.703 8.064 1.00 61.74 317 THR B O 1
ATOM 5061 N N . ALA B 1 283 ? 32.272 30.852 7.740 1.00 52.89 318 ALA B N 1
ATOM 5062 C CA . ALA B 1 283 ? 33.203 31.432 6.763 1.00 53.40 318 ALA B CA 1
ATOM 5063 C C . ALA B 1 283 ? 33.815 30.308 5.944 1.00 51.67 318 ALA B C 1
ATOM 5064 O O . ALA B 1 283 ? 34.128 29.249 6.531 1.00 48.47 318 ALA B O 1
ATOM 5066 N N . ASP B 1 284 ? 33.943 30.561 4.640 1.00 51.79 319 ASP B N 1
ATOM 5067 C CA . ASP B 1 284 ? 34.697 29.727 3.677 1.00 51.29 319 ASP B CA 1
ATOM 5068 C C . ASP B 1 284 ? 35.969 30.497 3.287 1.00 52.20 319 ASP B C 1
ATOM 5069 O O . ASP B 1 284 ? 35.961 31.728 3.296 1.00 46.33 319 ASP B O 1
ATOM 5074 N N . ALA B 1 285 ? 37.046 29.801 2.947 1.00 48.29 320 ALA B N 1
ATOM 5075 C CA . ALA B 1 285 ? 38.265 30.447 2.432 1.00 50.50 320 ALA B CA 1
ATOM 5076 C C . ALA B 1 285 ? 39.036 29.437 1.598 1.00 47.77 320 ALA B C 1
ATOM 5077 O O . ALA B 1 285 ? 38.947 28.260 1.887 1.00 55.93 320 ALA B O 1
ATOM 5079 N N . ALA B 1 286 ? 39.759 29.919 0.591 1.00 54.19 321 ALA B N 1
ATOM 5080 C CA . ALA B 1 286 ? 40.584 29.108 -0.324 1.00 49.17 321 ALA B CA 1
ATOM 5081 C C . ALA B 1 286 ? 41.937 29.778 -0.521 1.00 50.23 321 ALA B C 1
ATOM 5082 O O . ALA B 1 286 ? 42.012 31.000 -0.430 1.00 47.63 321 ALA B O 1
ATOM 5084 N N . ILE B 1 287 ? 42.948 28.969 -0.830 1.00 57.75 322 ILE B N 1
ATOM 5085 C CA . ILE B 1 287 ? 44.311 29.389 -1.262 1.00 52.04 322 ILE B CA 1
ATOM 5086 C C . ILE B 1 287 ? 44.718 28.405 -2.348 1.00 53.81 322 ILE B C 1
ATOM 5087 O O . ILE B 1 287 ? 43.831 27.627 -2.772 1.00 56.90 322 ILE B O 1
ATOM 5092 N N . ASP B 1 288 ? 45.986 28.407 -2.762 1.00 59.94 323 ASP B N 1
ATOM 5093 C CA . ASP B 1 288 ? 46.556 27.398 -3.700 1.00 70.20 323 ASP B CA 1
ATOM 5094 C C . ASP B 1 288 ? 46.130 25.988 -3.297 1.00 68.57 323 ASP B C 1
ATOM 5095 O O . ASP B 1 288 ? 46.180 25.647 -2.114 1.00 72.07 323 ASP B O 1
ATOM 5100 N N . PRO B 1 289 ? 45.706 25.138 -4.268 1.00 66.06 324 PRO B N 1
ATOM 5101 C CA . PRO B 1 289 ? 45.343 23.739 -4.011 1.00 66.74 324 PRO B CA 1
ATOM 5102 C C . PRO B 1 289 ? 46.331 22.914 -3.173 1.00 66.10 324 PRO B C 1
ATOM 5103 O O . PRO B 1 289 ? 45.893 22.236 -2.248 1.00 71.64 324 PRO B O 1
ATOM 5107 N N . VAL B 1 290 ? 47.621 22.962 -3.506 1.00 68.47 325 VAL B N 1
ATOM 5108 C CA . VAL B 1 290 ? 48.651 22.163 -2.780 1.00 77.02 325 VAL B CA 1
ATOM 5109 C C . VAL B 1 290 ? 48.546 22.494 -1.288 1.00 71.05 325 VAL B C 1
ATOM 5110 O O . VAL B 1 290 ? 48.702 21.555 -0.497 1.00 80.21 325 VAL B O 1
ATOM 5114 N N . ASP B 1 291 ? 48.209 23.745 -0.936 1.00 71.39 326 ASP B N 1
ATOM 5115 C CA . ASP B 1 291 ? 48.255 24.287 0.454 1.00 78.62 326 ASP B CA 1
ATOM 5116 C C . ASP B 1 291 ? 46.940 24.051 1.221 1.00 75.33 326 ASP B C 1
ATOM 5117 O O . ASP B 1 291 ? 46.763 24.706 2.270 1.00 79.20 326 ASP B O 1
ATOM 5122 N N . PHE B 1 292 ? 46.077 23.122 0.793 1.00 74.80 327 PHE B N 1
ATOM 5123 C CA . PHE B 1 292 ? 44.723 22.930 1.390 1.00 82.79 327 PHE B CA 1
ATOM 5124 C C . PHE B 1 292 ? 44.841 22.676 2.894 1.00 81.48 327 PHE B C 1
ATOM 5125 O O . PHE B 1 292 ? 43.960 23.081 3.651 1.00 86.62 327 PHE B O 1
ATOM 5133 N N . PRO B 1 293 ? 45.897 21.973 3.374 1.00 82.26 328 PRO B N 1
ATOM 5134 C CA . PRO B 1 293 ? 46.068 21.718 4.807 1.00 78.50 328 PRO B CA 1
ATOM 5135 C C . PRO B 1 293 ? 46.025 22.942 5.736 1.00 74.24 328 PRO B C 1
ATOM 5136 O O . PRO B 1 293 ? 45.633 22.755 6.881 1.00 74.65 328 PRO B O 1
ATOM 5140 N N . VAL B 1 294 ? 46.409 24.135 5.254 1.00 68.20 329 VAL B N 1
ATOM 5141 C CA . VAL B 1 294 ? 46.512 25.366 6.101 1.00 68.61 329 VAL B CA 1
ATOM 5142 C C . VAL B 1 294 ? 45.366 26.337 5.794 1.00 65.19 329 VAL B C 1
ATOM 5143 O O . VAL B 1 294 ? 45.350 27.402 6.432 1.00 69.42 329 VAL B O 1
ATOM 5147 N N . ALA B 1 295 ? 44.431 25.985 4.899 1.00 60.13 330 ALA B N 1
ATOM 5148 C CA . ALA B 1 295 ? 43.222 26.790 4.574 1.00 53.05 330 ALA B CA 1
ATOM 5149 C C . ALA B 1 295 ? 42.423 27.112 5.837 1.00 51.06 330 ALA B C 1
ATOM 5150 O O . ALA B 1 295 ? 41.913 28.224 5.992 1.00 49.73 330 ALA B O 1
ATOM 5152 N N . PRO B 1 296 ? 42.250 26.163 6.783 1.00 51.40 331 PRO B N 1
ATOM 5153 C CA . PRO B 1 296 ? 41.477 26.446 7.995 1.00 52.61 331 PRO B CA 1
ATOM 5154 C C . PRO B 1 296 ? 41.977 27.679 8.769 1.00 57.02 331 PRO B C 1
ATOM 5155 O O . PRO B 1 296 ? 41.143 28.396 9.321 1.00 53.82 331 PRO B O 1
ATOM 5159 N N . ALA B 1 297 ? 43.299 27.898 8.769 1.00 60.07 332 ALA B N 1
ATOM 5160 C CA . ALA B 1 297 ? 43.991 29.056 9.392 1.00 59.56 332 ALA B CA 1
ATOM 5161 C C . ALA B 1 297 ? 43.539 30.355 8.719 1.00 54.29 332 ALA B C 1
ATOM 5162 O O . ALA B 1 297 ? 43.519 31.384 9.419 1.00 55.92 332 ALA B O 1
ATOM 5164 N N . LYS B 1 298 ? 43.150 30.304 7.441 1.00 50.92 333 LYS B N 1
ATOM 5165 C CA . LYS B 1 298 ? 42.497 31.448 6.740 1.00 51.66 333 LYS B CA 1
ATOM 5166 C C . LYS B 1 298 ? 41.004 31.585 7.107 1.00 50.06 333 LYS B C 1
ATOM 5167 O O . LYS B 1 298 ? 40.535 32.719 7.249 1.00 55.73 333 LYS B O 1
ATOM 5173 N N . ALA B 1 299 ? 40.256 30.491 7.225 1.00 51.93 334 ALA B N 1
ATOM 5174 C CA . ALA B 1 299 ? 38.792 30.514 7.461 1.00 48.79 334 ALA B CA 1
ATOM 5175 C C . ALA B 1 299 ? 38.479 30.889 8.911 1.00 48.26 334 ALA B C 1
ATOM 5176 O O . ALA B 1 299 ? 37.469 31.575 9.170 1.00 46.90 334 ALA B O 1
ATOM 5178 N N . VAL B 1 300 ? 39.274 30.397 9.851 1.00 48.72 335 VAL B N 1
ATOM 5179 C CA . VAL B 1 300 ? 38.978 30.560 11.301 1.00 54.07 335 VAL B CA 1
ATOM 5180 C C . VAL B 1 300 ? 38.923 32.047 11.673 1.00 51.92 335 VAL B C 1
ATOM 5181 O O . VAL B 1 300 ? 37.953 32.475 12.299 1.00 53.52 335 VAL B O 1
ATOM 5185 N N . PRO B 1 301 ? 39.909 32.896 11.312 1.00 53.40 336 PRO B N 1
ATOM 5186 C CA . PRO B 1 301 ? 39.865 34.316 11.678 1.00 57.70 336 PRO B CA 1
ATOM 5187 C C . PRO B 1 301 ? 38.672 35.046 11.054 1.00 55.35 336 PRO B C 1
ATOM 5188 O O . PRO B 1 301 ? 38.067 35.879 11.705 1.00 53.48 336 PRO B O 1
ATOM 5192 N N . ILE B 1 302 ? 38.321 34.706 9.818 1.00 57.05 337 ILE B N 1
ATOM 5193 C CA . ILE B 1 302 ? 37.114 35.314 9.187 1.00 53.47 337 ILE B CA 1
ATOM 5194 C C . ILE B 1 302 ? 35.889 34.977 10.038 1.00 53.32 337 ILE B C 1
ATOM 5195 O O . ILE B 1 302 ? 35.096 35.898 10.323 1.00 54.09 337 ILE B O 1
ATOM 5200 N N . ALA B 1 303 ? 35.767 33.722 10.474 1.00 54.92 338 ALA B N 1
ATOM 5201 C CA . ALA B 1 303 ? 34.628 33.248 11.295 1.00 53.51 338 ALA B CA 1
ATOM 5202 C C . ALA B 1 303 ? 34.665 33.946 12.656 1.00 51.23 338 ALA B C 1
ATOM 5203 O O . ALA B 1 303 ? 33.596 34.411 13.137 1.00 53.01 338 ALA B O 1
ATOM 5205 N N . LEU B 1 304 ? 35.844 34.026 13.268 1.00 56.70 339 LEU B N 1
ATOM 5206 C CA . LEU B 1 304 ? 36.010 34.676 14.607 1.00 59.15 339 LEU B CA 1
ATOM 5207 C C . LEU B 1 304 ? 35.583 36.145 14.509 1.00 58.18 339 LEU B C 1
ATOM 5208 O O . LEU B 1 304 ? 34.765 36.592 15.349 1.00 53.94 339 LEU B O 1
ATOM 5213 N N . GLU B 1 305 ? 36.036 36.830 13.460 1.00 57.38 340 GLU B N 1
ATOM 5214 C CA . GLU B 1 305 ? 35.672 38.241 13.193 1.00 61.23 340 GLU B CA 1
ATOM 5215 C C . GLU B 1 305 ? 34.149 38.369 13.119 1.00 58.20 340 GLU B C 1
ATOM 5216 O O . GLU B 1 305 ? 33.577 39.176 13.898 1.00 60.62 340 GLU B O 1
ATOM 5222 N N . ARG B 1 306 ? 33.499 37.573 12.273 1.00 54.82 341 ARG B N 1
ATOM 5223 C CA . ARG B 1 306 ? 32.040 37.728 12.031 1.00 53.61 341 ARG B CA 1
ATOM 5224 C C . ARG B 1 306 ? 31.262 37.404 13.309 1.00 48.86 341 ARG B C 1
ATOM 5225 O O . ARG B 1 306 ? 30.101 37.811 13.400 1.00 54.80 341 ARG B O 1
ATOM 5233 N N . ALA B 1 307 ? 31.873 36.698 14.259 1.00 53.62 342 ALA B N 1
ATOM 5234 C CA . ALA B 1 307 ? 31.282 36.357 15.575 1.00 55.23 342 ALA B CA 1
ATOM 5235 C C . ALA B 1 307 ? 31.657 37.414 16.633 1.00 52.72 342 ALA B C 1
ATOM 5236 O O . ALA B 1 307 ? 31.136 37.337 17.755 1.00 50.48 342 ALA B O 1
ATOM 5238 N N . GLY B 1 308 ? 32.540 38.357 16.298 1.00 60.28 343 GLY B N 1
ATOM 5239 C CA . GLY B 1 308 ? 33.083 39.365 17.237 1.00 70.61 343 GLY B CA 1
ATOM 5240 C C . GLY B 1 308 ? 33.630 38.735 18.516 1.00 69.92 343 GLY B C 1
ATOM 5241 O O . GLY B 1 308 ? 33.317 39.245 19.601 1.00 69.07 343 GLY B O 1
ATOM 5242 N N . ILE B 1 309 ? 34.401 37.651 18.394 1.00 64.34 344 ILE B N 1
ATOM 5243 C CA . ILE B 1 309 ? 35.100 36.984 19.528 1.00 66.26 344 ILE B CA 1
ATOM 5244 C C . ILE B 1 309 ? 36.584 36.799 19.180 1.00 73.60 344 ILE B C 1
ATOM 5245 O O . ILE B 1 309 ? 36.957 36.856 17.984 1.00 70.66 344 ILE B O 1
ATOM 5250 N N . THR B 1 310 ? 37.400 36.604 20.214 1.00 78.90 345 THR B N 1
ATOM 5251 C CA . THR B 1 310 ? 38.842 36.281 20.103 1.00 82.42 345 THR B CA 1
ATOM 5252 C C . THR B 1 310 ? 38.973 34.762 20.214 1.00 74.67 345 THR B C 1
ATOM 5253 O O . THR B 1 310 ? 38.063 34.137 20.814 1.00 63.47 345 THR B O 1
ATOM 5257 N N . LYS B 1 311 ? 40.039 34.231 19.609 1.00 70.25 346 LYS B N 1
ATOM 5258 C CA . LYS B 1 311 ? 40.531 32.831 19.699 1.00 66.56 346 LYS B CA 1
ATOM 5259 C C . LYS B 1 311 ? 40.375 32.320 21.136 1.00 66.22 346 LYS B C 1
ATOM 5260 O O . LYS B 1 311 ? 39.774 31.245 21.331 1.00 64.18 346 LYS B O 1
ATOM 5266 N N . ASP B 1 312 ? 40.834 33.107 22.113 1.00 75.44 347 ASP B N 1
ATOM 5267 C CA . ASP B 1 312 ? 40.884 32.726 23.553 1.00 76.12 347 ASP B CA 1
ATOM 5268 C C . ASP B 1 312 ? 39.475 32.502 24.112 1.00 65.57 347 ASP B C 1
ATOM 5269 O O . ASP B 1 312 ? 39.379 31.816 25.141 1.00 59.08 347 ASP B O 1
ATOM 5274 N N . GLN B 1 313 ? 38.422 32.994 23.445 1.00 68.30 348 GLN B N 1
ATOM 5275 C CA . GLN B 1 313 ? 37.013 32.903 23.934 1.00 66.68 348 GLN B CA 1
ATOM 5276 C C . GLN B 1 313 ? 36.349 31.580 23.515 1.00 65.28 348 GLN B C 1
ATOM 5277 O O . GLN B 1 313 ? 35.234 31.283 24.037 1.00 54.04 348 GLN B O 1
ATOM 5283 N N . VAL B 1 314 ? 36.985 30.790 22.635 1.00 62.98 349 VAL B N 1
ATOM 5284 C CA . VAL B 1 314 ? 36.438 29.458 22.233 1.00 56.98 349 VAL B CA 1
ATOM 5285 C C . VAL B 1 314 ? 37.052 28.396 23.153 1.00 52.71 349 VAL B C 1
ATOM 5286 O O . VAL B 1 314 ? 38.294 28.342 23.272 1.00 51.26 349 VAL B O 1
ATOM 5290 N N . ALA B 1 315 ? 36.173 27.633 23.810 1.00 51.29 350 ALA B N 1
ATOM 5291 C CA . ALA B 1 315 ? 36.465 26.577 24.797 1.00 48.43 350 ALA B CA 1
ATOM 5292 C C . ALA B 1 315 ? 37.009 25.323 24.108 1.00 53.74 350 ALA B C 1
ATOM 5293 O O . ALA B 1 315 ? 37.983 24.747 24.602 1.00 56.87 350 ALA B O 1
ATOM 5295 N N . VAL B 1 316 ? 36.386 24.899 23.010 1.00 58.69 351 VAL B N 1
ATOM 5296 C CA . VAL B 1 316 ? 36.751 23.635 22.305 1.00 55.57 351 VAL B CA 1
ATOM 5297 C C . VAL B 1 316 ? 36.855 23.913 20.797 1.00 56.31 351 VAL B C 1
ATOM 5298 O O . VAL B 1 316 ? 35.939 24.556 20.223 1.00 54.12 351 VAL B O 1
ATOM 5302 N N . TRP B 1 317 ? 37.957 23.477 20.194 1.00 48.15 352 TRP B N 1
ATOM 5303 C CA . TRP B 1 317 ? 38.167 23.420 18.731 1.00 51.19 352 TRP B CA 1
ATOM 5304 C C . TRP B 1 317 ? 38.080 21.971 18.260 1.00 54.15 352 TRP B C 1
ATOM 5305 O O . TRP B 1 317 ? 38.768 21.115 18.818 1.00 53.23 352 TRP B O 1
ATOM 5316 N N . GLU B 1 318 ? 37.286 21.743 17.225 1.00 56.36 353 GLU B N 1
ATOM 5317 C CA . GLU B 1 318 ? 37.231 20.464 16.491 1.00 56.74 353 GLU B CA 1
ATOM 5318 C C . GLU B 1 318 ? 37.681 20.784 15.056 1.00 54.74 353 GLU B C 1
ATOM 5319 O O . GLU B 1 318 ? 36.918 21.435 14.334 1.00 53.01 353 GLU B O 1
ATOM 5325 N N . PHE B 1 319 ? 38.944 20.477 14.737 1.00 56.31 354 PHE B N 1
ATOM 5326 C CA . PHE B 1 319 ? 39.566 20.468 13.387 1.00 49.76 354 PHE B CA 1
ATOM 5327 C C . PHE B 1 319 ? 39.617 19.039 12.849 1.00 48.22 354 PHE B C 1
ATOM 5328 O O . PHE B 1 319 ? 40.092 18.176 13.574 1.00 56.28 354 PHE B O 1
ATOM 5336 N N . ASN B 1 320 ? 39.163 18.792 11.622 1.00 47.50 355 ASN B N 1
ATOM 5337 C CA . ASN B 1 320 ? 39.126 17.421 11.061 1.00 48.40 355 ASN B CA 1
ATOM 5338 C C . ASN B 1 320 ? 40.560 16.939 10.848 1.00 50.50 355 ASN B C 1
ATOM 5339 O O . ASN B 1 320 ? 41.312 17.662 10.190 1.00 60.55 355 ASN B O 1
ATOM 5344 N N . GLU B 1 321 ? 40.914 15.769 11.387 1.00 53.96 356 GLU B N 1
ATOM 5345 C CA . GLU B 1 321 ? 42.308 15.238 11.364 1.00 58.87 356 GLU B CA 1
ATOM 5346 C C . GLU B 1 321 ? 42.584 14.525 10.031 1.00 57.69 356 GLU B C 1
ATOM 5347 O O . GLU B 1 321 ? 42.848 13.299 10.058 1.00 55.03 356 GLU B O 1
ATOM 5353 N N . ALA B 1 322 ? 42.520 15.253 8.909 1.00 53.27 357 ALA B N 1
ATOM 5354 C CA . ALA B 1 322 ? 42.861 14.737 7.560 1.00 57.12 357 ALA B CA 1
ATOM 5355 C C . ALA B 1 322 ? 44.233 14.041 7.637 1.00 59.48 357 ALA B C 1
ATOM 5356 O O . ALA B 1 322 ? 44.392 12.903 7.165 1.00 56.93 357 ALA B O 1
ATOM 5358 N N . PHE B 1 323 ? 45.197 14.734 8.230 1.00 62.81 358 PHE B N 1
ATOM 5359 C CA . PHE B 1 323 ? 46.579 14.265 8.493 1.00 65.19 358 PHE B CA 1
ATOM 5360 C C . PHE B 1 323 ? 47.052 14.934 9.797 1.00 65.75 358 PHE B C 1
ATOM 5361 O O . PHE B 1 323 ? 46.732 16.116 10.031 1.00 65.85 358 PHE B O 1
ATOM 5369 N N . ALA B 1 324 ? 47.822 14.228 10.618 1.00 64.42 359 ALA B N 1
ATOM 5370 C CA . ALA B 1 324 ? 48.484 14.788 11.819 1.00 65.66 359 ALA B CA 1
ATOM 5371 C C . ALA B 1 324 ? 49.158 16.121 11.475 1.00 63.00 359 ALA B C 1
ATOM 5372 O O . ALA B 1 324 ? 48.999 17.084 12.257 1.00 68.28 359 ALA B O 1
ATOM 5374 N N . ALA B 1 325 ? 49.882 16.176 10.356 1.00 65.21 360 ALA B N 1
ATOM 5375 C CA . ALA B 1 325 ? 50.604 17.384 9.883 1.00 71.64 360 ALA B CA 1
ATOM 5376 C C . ALA B 1 325 ? 49.636 18.568 9.745 1.00 71.80 360 ALA B C 1
ATOM 5377 O O . ALA B 1 325 ? 50.049 19.694 10.052 1.00 72.57 360 ALA B O 1
ATOM 5379 N N . VAL B 1 326 ? 48.403 18.316 9.301 1.00 74.00 361 VAL B N 1
ATOM 5380 C CA . VAL B 1 326 ? 47.341 19.350 9.107 1.00 75.18 361 VAL B CA 1
ATOM 5381 C C . VAL B 1 326 ? 47.084 20.021 10.456 1.00 64.80 361 VAL B C 1
ATOM 5382 O O . VAL B 1 326 ? 47.160 21.263 10.515 1.00 77.10 361 VAL B O 1
ATOM 5386 N N . ILE B 1 327 ? 46.779 19.235 11.489 1.00 56.78 362 ILE B N 1
ATOM 5387 C CA . ILE B 1 327 ? 46.471 19.760 12.853 1.00 60.02 362 ILE B CA 1
ATOM 5388 C C . ILE B 1 327 ? 47.670 20.580 13.369 1.00 62.70 362 ILE B C 1
ATOM 5389 O O . ILE B 1 327 ? 47.450 21.687 13.887 1.00 67.35 362 ILE B O 1
ATOM 5394 N N . LYS B 1 328 ? 48.901 20.090 13.209 1.00 61.45 363 LYS B N 1
ATOM 5395 C CA . LYS B 1 328 ? 50.090 20.677 13.888 1.00 62.92 363 LYS B CA 1
ATOM 5396 C C . LYS B 1 328 ? 50.448 22.001 13.204 1.00 58.45 363 LYS B C 1
ATOM 5397 O O . LYS B 1 328 ? 50.716 22.974 13.925 1.00 58.18 363 LYS B O 1
ATOM 5403 N N . ALA B 1 329 ? 50.384 22.051 11.872 1.00 59.53 364 ALA B N 1
ATOM 5404 C CA . ALA B 1 329 ? 50.502 23.286 11.052 1.00 59.74 364 ALA B CA 1
ATOM 5405 C C . ALA B 1 329 ? 49.463 24.341 11.474 1.00 67.02 364 ALA B C 1
ATOM 5406 O O . ALA B 1 329 ? 49.840 25.538 11.581 1.00 65.65 364 ALA B O 1
ATOM 5408 N N . ASN B 1 330 ? 48.215 23.927 11.739 1.00 65.90 365 ASN B N 1
ATOM 5409 C CA . ASN B 1 330 ? 47.102 24.849 12.089 1.00 64.02 365 ASN B CA 1
ATOM 5410 C C . ASN B 1 330 ? 47.231 25.287 13.553 1.00 65.05 365 ASN B C 1
ATOM 5411 O O . ASN B 1 330 ? 46.937 26.465 13.848 1.00 68.29 365 ASN B O 1
ATOM 5416 N N . GLU B 1 331 ? 47.645 24.384 14.443 1.00 64.32 366 GLU B N 1
ATOM 5417 C CA . GLU B 1 331 ? 47.993 24.721 15.848 1.00 66.99 366 GLU B CA 1
ATOM 5418 C C . GLU B 1 331 ? 49.073 25.822 15.856 1.00 67.20 366 GLU B C 1
ATOM 5419 O O . GLU B 1 331 ? 48.913 26.813 16.611 1.00 65.68 366 GLU B O 1
ATOM 5425 N N . LYS B 1 332 ? 50.116 25.690 15.030 1.00 68.45 367 LYS B N 1
ATOM 5426 C CA . LYS B 1 332 ? 51.250 26.654 14.991 1.00 80.00 367 LYS B CA 1
ATOM 5427 C C . LYS B 1 332 ? 50.730 28.047 14.608 1.00 75.47 367 LYS B C 1
ATOM 5428 O O . LYS B 1 332 ? 50.969 28.991 15.368 1.00 77.26 367 LYS B O 1
ATOM 5434 N N . ILE B 1 333 ? 50.013 28.157 13.490 1.00 77.66 368 ILE B N 1
ATOM 5435 C CA . ILE B 1 333 ? 49.605 29.453 12.867 1.00 68.40 368 ILE B CA 1
ATOM 5436 C C . ILE B 1 333 ? 48.628 30.209 13.780 1.00 67.91 368 ILE B C 1
ATOM 5437 O O . ILE B 1 333 ? 48.687 31.449 13.806 1.00 72.56 368 ILE B O 1
ATOM 5442 N N . LEU B 1 334 ? 47.717 29.513 14.461 1.00 66.11 369 LEU B N 1
ATOM 5443 C CA . LEU B 1 334 ? 46.616 30.163 15.227 1.00 61.33 369 LEU B CA 1
ATOM 5444 C C . LEU B 1 334 ? 46.997 30.241 16.711 1.00 63.57 369 LEU B C 1
ATOM 5445 O O . LEU B 1 334 ? 46.194 30.791 17.508 1.00 57.12 369 LEU B O 1
ATOM 5450 N N . GLY B 1 335 ? 48.165 29.693 17.068 1.00 62.71 370 GLY B N 1
ATOM 5451 C CA . GLY B 1 335 ? 48.683 29.660 18.444 1.00 57.03 370 GLY B CA 1
ATOM 5452 C C . GLY B 1 335 ? 47.765 28.874 19.354 1.00 61.97 370 GLY B C 1
ATOM 5453 O O . GLY B 1 335 ? 47.360 29.427 20.386 1.00 57.94 370 GLY B O 1
ATOM 5454 N N . LEU B 1 336 ? 47.447 27.625 18.999 1.00 65.71 371 LEU B N 1
ATOM 5455 C CA . LEU B 1 336 ? 46.440 26.824 19.744 1.00 68.62 371 LEU B CA 1
ATOM 5456 C C . LEU B 1 336 ? 47.081 25.632 20.463 1.00 69.42 371 LEU B C 1
ATOM 5457 O O . LEU B 1 336 ? 46.345 24.677 20.767 1.00 63.15 371 LEU B O 1
ATOM 5462 N N . GLN B 1 337 ? 48.365 25.732 20.821 1.00 69.67 372 GLN B N 1
ATOM 5463 C CA . GLN B 1 337 ? 49.168 24.597 21.353 1.00 66.97 372 GLN B CA 1
ATOM 5464 C C . GLN B 1 337 ? 48.588 24.131 22.694 1.00 66.57 372 GLN B C 1
ATOM 5465 O O . GLN B 1 337 ? 48.622 22.913 22.926 1.00 68.85 372 GLN B O 1
ATOM 5471 N N . ASN B 1 338 ? 48.041 25.044 23.511 1.00 63.06 373 ASN B N 1
ATOM 5472 C CA . ASN B 1 338 ? 47.454 24.743 24.845 1.00 65.72 373 ASN B CA 1
ATOM 5473 C C . ASN B 1 338 ? 45.919 24.853 24.784 1.00 68.93 373 ASN B C 1
ATOM 5474 O O . ASN B 1 338 ? 45.266 24.869 25.865 1.00 59.86 373 ASN B O 1
ATOM 5479 N N . ALA B 1 339 ? 45.316 24.893 23.592 1.00 66.12 374 ALA B N 1
ATOM 5480 C CA . ALA B 1 339 ? 43.839 24.910 23.469 1.00 60.77 374 ALA B CA 1
ATOM 5481 C C . ALA B 1 339 ? 43.314 23.472 23.557 1.00 57.52 374 ALA B C 1
ATOM 5482 O O . ALA B 1 339 ? 44.078 22.522 23.324 1.00 53.57 374 ALA B O 1
ATOM 5484 N N . ARG B 1 340 ? 42.052 23.317 23.930 1.00 54.83 375 ARG B N 1
ATOM 5485 C CA . ARG B 1 340 ? 41.342 22.020 23.828 1.00 60.18 375 ARG B CA 1
ATOM 5486 C C . ARG B 1 340 ? 41.068 21.753 22.328 1.00 61.34 375 ARG B C 1
ATOM 5487 O O . ARG B 1 340 ? 40.118 22.323 21.788 1.00 57.51 375 ARG B O 1
ATOM 5495 N N . VAL B 1 341 ? 41.919 20.968 21.659 1.00 59.98 376 VAL B N 1
ATOM 5496 C CA . VAL B 1 341 ? 41.787 20.617 20.214 1.00 59.99 376 VAL B CA 1
ATOM 5497 C C . VAL B 1 341 ? 41.554 19.106 20.062 1.00 62.09 376 VAL B C 1
ATOM 5498 O O . VAL B 1 341 ? 42.440 18.324 20.421 1.00 69.98 376 VAL B O 1
ATOM 5502 N N . ASN B 1 342 ? 40.395 18.723 19.529 1.00 57.16 377 ASN B N 1
ATOM 5503 C CA . ASN B 1 342 ? 39.994 17.316 19.274 1.00 58.01 377 ASN B CA 1
ATOM 5504 C C . ASN B 1 342 ? 40.167 16.490 20.543 1.00 60.41 377 ASN B C 1
ATOM 5505 O O . ASN B 1 342 ? 40.768 15.422 20.509 1.00 63.91 377 ASN B O 1
ATOM 5510 N N . PRO B 1 343 ? 39.562 16.910 21.677 1.00 59.71 378 PRO B N 1
ATOM 5511 C CA . PRO B 1 343 ? 39.824 16.284 22.972 1.00 62.19 378 PRO B CA 1
ATOM 5512 C C . PRO B 1 343 ? 39.418 14.801 23.057 1.00 62.61 378 PRO B C 1
ATOM 5513 O O . PRO B 1 343 ? 39.962 14.064 23.910 1.00 62.93 378 PRO B O 1
ATOM 5517 N N . LEU B 1 344 ? 38.447 14.398 22.232 1.00 55.44 379 LEU B N 1
ATOM 5518 C CA . LEU B 1 344 ? 37.851 13.036 22.257 1.00 50.57 379 LEU B CA 1
ATOM 5519 C C . LEU B 1 344 ? 38.399 12.196 21.094 1.00 45.93 379 LEU B C 1
ATOM 5520 O O . LEU B 1 344 ? 37.855 11.099 20.836 1.00 49.07 379 LEU B O 1
ATOM 5525 N N . GLY B 1 345 ? 39.448 12.665 20.424 1.00 48.53 380 GLY B N 1
ATOM 5526 C CA . GLY B 1 345 ? 39.954 12.032 19.188 1.00 55.32 380 GLY B CA 1
ATOM 5527 C C . GLY B 1 345 ? 39.426 12.704 17.930 1.00 61.73 380 GLY B C 1
ATOM 5528 O O . GLY B 1 345 ? 38.589 13.628 18.056 1.00 71.26 380 GLY B O 1
ATOM 5529 N N . GLY B 1 346 ? 39.932 12.276 16.766 1.00 62.73 381 GLY B N 1
ATOM 5530 C CA . GLY B 1 346 ? 39.569 12.800 15.436 1.00 58.53 381 GLY B CA 1
ATOM 5531 C C . GLY B 1 346 ? 39.678 11.759 14.326 1.00 55.69 381 GLY B C 1
ATOM 5532 O O . GLY B 1 346 ? 39.754 10.551 14.622 1.00 61.00 381 GLY B O 1
ATOM 5533 N N . ALA B 1 347 ? 39.680 12.218 13.078 1.00 49.31 382 ALA B N 1
ATOM 5534 C CA . ALA B 1 347 ? 39.528 11.392 11.856 1.00 53.51 382 ALA B CA 1
ATOM 5535 C C . ALA B 1 347 ? 40.632 10.319 11.749 1.00 56.62 382 ALA B C 1
ATOM 5536 O O . ALA B 1 347 ? 40.366 9.269 11.139 1.00 51.55 382 ALA B O 1
ATOM 5538 N N . ILE B 1 348 ? 41.824 10.541 12.315 1.00 57.72 383 ILE B N 1
ATOM 5539 C CA . ILE B 1 348 ? 42.912 9.513 12.343 1.00 56.44 383 ILE B CA 1
ATOM 5540 C C . ILE B 1 348 ? 42.415 8.228 13.039 1.00 56.74 383 ILE B C 1
ATOM 5541 O O . ILE B 1 348 ? 42.748 7.119 12.573 1.00 53.68 383 ILE B O 1
ATOM 5546 N N . SER B 1 349 ? 41.613 8.358 14.099 1.00 56.86 384 SER B N 1
ATOM 5547 C CA . SER B 1 349 ? 41.207 7.230 14.977 1.00 53.95 384 SER B CA 1
ATOM 5548 C C . SER B 1 349 ? 39.715 6.940 14.861 1.00 52.70 384 SER B C 1
ATOM 5549 O O . SER B 1 349 ? 39.348 5.755 15.009 1.00 53.23 384 SER B O 1
ATOM 5552 N N . LEU B 1 350 ? 38.893 7.974 14.632 1.00 53.98 385 LEU B N 1
ATOM 5553 C CA . LEU B 1 350 ? 37.409 7.857 14.599 1.00 53.98 385 LEU B CA 1
ATOM 5554 C C . LEU B 1 350 ? 36.888 7.694 13.167 1.00 51.44 385 LEU B C 1
ATOM 5555 O O . LEU B 1 350 ? 35.718 7.323 12.984 1.00 56.78 385 LEU B O 1
ATOM 5560 N N . GLY B 1 351 ? 37.715 7.977 12.175 1.00 51.94 386 GLY B N 1
ATOM 5561 C CA . GLY B 1 351 ? 37.345 7.760 10.774 1.00 53.52 386 GLY B CA 1
ATOM 5562 C C . GLY B 1 351 ? 36.968 9.052 10.083 1.00 51.48 386 GLY B C 1
ATOM 5563 O O . GLY B 1 351 ? 36.775 10.068 10.742 1.00 53.38 386 GLY B O 1
ATOM 5564 N N . HIS B 1 352 ? 36.858 8.971 8.768 1.00 55.95 387 HIS B N 1
ATOM 5565 C CA . HIS B 1 352 ? 36.625 10.098 7.844 1.00 49.68 387 HIS B CA 1
ATOM 5566 C C . HIS B 1 352 ? 35.694 9.598 6.737 1.00 51.54 387 HIS B C 1
ATOM 5567 O O . HIS B 1 352 ? 36.196 9.204 5.697 1.00 49.25 387 HIS B O 1
ATOM 5574 N N . ALA B 1 353 ? 34.392 9.510 7.001 1.00 51.09 388 ALA B N 1
ATOM 5575 C CA . ALA B 1 353 ? 33.363 9.378 5.947 1.00 47.26 388 ALA B CA 1
ATOM 5576 C C . ALA B 1 353 ? 33.178 10.757 5.285 1.00 49.39 388 ALA B C 1
ATOM 5577 O O . ALA B 1 353 ? 32.398 11.578 5.839 1.00 49.68 388 ALA B O 1
ATOM 5579 N N . LEU B 1 354 ? 33.873 10.994 4.160 1.00 46.50 389 LEU B N 1
ATOM 5580 C CA . LEU B 1 354 ? 34.178 12.329 3.538 1.00 49.46 389 LEU B CA 1
ATOM 5581 C C . LEU B 1 354 ? 33.034 13.342 3.689 1.00 45.68 389 LEU B C 1
ATOM 5582 O O . LEU B 1 354 ? 33.259 14.404 4.318 1.00 47.41 389 LEU B O 1
ATOM 5587 N N . GLY B 1 355 ? 31.878 13.056 3.089 1.00 41.01 390 GLY B N 1
ATOM 5588 C CA . GLY B 1 355 ? 30.747 13.997 3.022 1.00 44.54 390 GLY B CA 1
ATOM 5589 C C . GLY B 1 355 ? 30.138 14.290 4.385 1.00 43.59 390 GLY B C 1
ATOM 5590 O O . GLY B 1 355 ? 29.422 15.318 4.499 1.00 46.54 390 GLY B O 1
ATOM 5591 N N . SER B 1 356 ? 30.388 13.420 5.370 1.00 42.49 391 SER B N 1
ATOM 5592 C CA . SER B 1 356 ? 29.776 13.443 6.730 1.00 40.96 391 SER B CA 1
ATOM 5593 C C . SER B 1 356 ? 30.675 14.186 7.703 1.00 37.99 391 SER B C 1
ATOM 5594 O O . SER B 1 356 ? 30.148 14.756 8.669 1.00 44.55 391 SER B O 1
ATOM 5597 N N . SER B 1 357 ? 31.982 14.208 7.465 1.00 42.14 392 SER B N 1
ATOM 5598 C CA . SER B 1 357 ? 32.956 14.587 8.520 1.00 40.60 392 SER B CA 1
ATOM 5599 C C . SER B 1 357 ? 32.700 16.025 8.987 1.00 43.24 392 SER B C 1
ATOM 5600 O O . SER B 1 357 ? 32.708 16.247 10.214 1.00 40.70 392 SER B O 1
ATOM 5603 N N . GLY B 1 358 ? 32.384 16.943 8.070 1.00 42.38 393 GLY B N 1
ATOM 5604 C CA . GLY B 1 358 ? 32.142 18.353 8.418 1.00 41.57 393 GLY B CA 1
ATOM 5605 C C . GLY B 1 358 ? 31.038 18.485 9.450 1.00 46.12 393 GLY B C 1
ATOM 5606 O O . GLY B 1 358 ? 31.161 19.326 10.372 1.00 43.98 393 GLY B O 1
ATOM 5607 N N . SER B 1 359 ? 29.994 17.665 9.340 1.00 46.03 394 SER B N 1
ATOM 5608 C CA . SER B 1 359 ? 28.824 17.742 10.247 1.00 46.66 394 SER B CA 1
ATOM 5609 C C . SER B 1 359 ? 29.047 16.811 11.442 1.00 45.60 394 SER B C 1
ATOM 5610 O O . SER B 1 359 ? 28.507 17.112 12.504 1.00 48.28 394 SER B O 1
ATOM 5613 N N . ARG B 1 360 ? 29.829 15.739 11.282 1.00 42.68 395 ARG B N 1
ATOM 5614 C CA . ARG B 1 360 ? 30.195 14.807 12.391 1.00 44.63 395 ARG B CA 1
ATOM 5615 C C . ARG B 1 360 ? 31.042 15.560 13.436 1.00 41.96 395 ARG B C 1
ATOM 5616 O O . ARG B 1 360 ? 30.740 15.453 14.615 1.00 40.95 395 ARG B O 1
ATOM 5624 N N . ILE B 1 361 ? 32.025 16.359 13.043 1.00 44.06 396 ILE B N 1
ATOM 5625 C CA . ILE B 1 361 ? 32.843 17.116 14.043 1.00 48.29 396 ILE B CA 1
ATOM 5626 C C . ILE B 1 361 ? 31.974 18.164 14.759 1.00 45.52 396 ILE B C 1
ATOM 5627 O O . ILE B 1 361 ? 32.197 18.405 15.928 1.00 54.64 396 ILE B O 1
ATOM 5632 N N . LEU B 1 362 ? 30.992 18.745 14.092 1.00 45.29 397 LEU B N 1
ATOM 5633 C CA . LEU B 1 362 ? 30.044 19.696 14.714 1.00 46.46 397 LEU B CA 1
ATOM 5634 C C . LEU B 1 362 ? 29.207 18.973 15.790 1.00 48.25 397 LEU B C 1
ATOM 5635 O O . LEU B 1 362 ? 29.028 19.550 16.864 1.00 50.24 397 LEU B O 1
ATOM 5640 N N . VAL B 1 363 ? 28.701 17.767 15.494 1.00 46.02 398 VAL B N 1
ATOM 5641 C CA . VAL B 1 363 ? 27.888 16.919 16.411 1.00 49.39 398 VAL B CA 1
ATOM 5642 C C . VAL B 1 363 ? 28.746 16.588 17.639 1.00 50.59 398 VAL B C 1
ATOM 5643 O O . VAL B 1 363 ? 28.246 16.702 18.754 1.00 52.50 398 VAL B O 1
ATOM 5647 N N . THR B 1 364 ? 29.991 16.185 17.426 1.00 48.86 399 THR B N 1
ATOM 5648 C CA . THR B 1 364 ? 30.970 15.874 18.489 1.00 52.19 399 THR B CA 1
ATOM 5649 C C . THR B 1 364 ? 31.257 17.139 19.314 1.00 53.98 399 THR B C 1
ATOM 5650 O O . THR B 1 364 ? 31.252 17.026 20.555 1.00 56.66 399 THR B O 1
ATOM 5654 N N . LEU B 1 365 ? 31.496 18.285 18.662 1.00 52.26 400 LEU B N 1
ATOM 5655 C CA . LEU B 1 365 ? 31.730 19.609 19.311 1.00 49.06 400 LEU B CA 1
ATOM 5656 C C . LEU B 1 365 ? 30.569 19.955 20.260 1.00 53.86 400 LEU B C 1
ATOM 5657 O O . LEU B 1 365 ? 30.808 20.304 21.442 1.00 50.08 400 LEU B O 1
ATOM 5662 N N . LEU B 1 366 ? 29.337 19.927 19.760 1.00 51.25 401 LEU B N 1
ATOM 5663 C CA . LEU B 1 366 ? 28.188 20.423 20.554 1.00 59.03 401 LEU B CA 1
ATOM 5664 C C . LEU B 1 366 ? 28.022 19.596 21.841 1.00 58.79 401 LEU B C 1
ATOM 5665 O O . LEU B 1 366 ? 27.433 20.115 22.794 1.00 59.34 401 LEU B O 1
ATOM 5670 N N . HIS B 1 367 ? 28.487 18.347 21.866 1.00 54.30 402 HIS B N 1
ATOM 5671 C CA . HIS B 1 367 ? 28.230 17.431 22.999 1.00 53.37 402 HIS B CA 1
ATOM 5672 C C . HIS B 1 367 ? 29.261 17.676 24.099 1.00 53.12 402 HIS B C 1
ATOM 5673 O O . HIS B 1 367 ? 29.020 17.202 25.202 1.00 53.95 402 HIS B O 1
ATOM 5680 N N . GLN B 1 368 ? 30.313 18.448 23.838 1.00 55.23 403 GLN B N 1
ATOM 5681 C CA . GLN B 1 368 ? 31.399 18.634 24.827 1.00 58.09 403 GLN B CA 1
ATOM 5682 C C . GLN B 1 368 ? 31.582 20.128 25.166 1.00 62.08 403 GLN B C 1
ATOM 5683 O O . GLN B 1 368 ? 32.673 20.491 25.620 1.00 73.16 403 GLN B O 1
ATOM 5689 N N . LEU B 1 369 ? 30.540 20.956 25.024 1.00 63.49 404 LEU B N 1
ATOM 5690 C CA . LEU B 1 369 ? 30.566 22.399 25.399 1.00 59.38 404 LEU B CA 1
ATOM 5691 C C . LEU B 1 369 ? 29.700 22.614 26.650 1.00 61.62 404 LEU B C 1
ATOM 5692 O O . LEU B 1 369 ? 28.598 22.003 26.746 1.00 51.99 404 LEU B O 1
ATOM 5697 N N . GLN B 1 370 ? 30.157 23.489 27.556 1.00 58.52 405 GLN B N 1
ATOM 5698 C CA . GLN B 1 370 ? 29.342 23.932 28.718 1.00 61.97 405 GLN B CA 1
ATOM 5699 C C . GLN B 1 370 ? 28.460 25.091 28.271 1.00 56.81 405 GLN B C 1
ATOM 5700 O O . GLN B 1 370 ? 28.719 25.720 27.246 1.00 52.68 405 GLN B O 1
ATOM 5706 N N . PRO B 1 371 ? 27.380 25.393 29.019 1.00 54.86 406 PRO B N 1
ATOM 5707 C CA . PRO B 1 371 ? 26.501 26.513 28.676 1.00 49.01 406 PRO B CA 1
ATOM 5708 C C . PRO B 1 371 ? 27.259 27.840 28.577 1.00 54.28 406 PRO B C 1
ATOM 5709 O O . PRO B 1 371 ? 28.112 28.105 29.417 1.00 58.11 406 PRO B O 1
ATOM 5713 N N . GLY B 1 372 ? 26.980 28.605 27.515 1.00 54.60 407 GLY B N 1
ATOM 5714 C CA . GLY B 1 372 ? 27.568 29.934 27.255 1.00 51.60 407 GLY B CA 1
ATOM 5715 C C . GLY B 1 372 ? 28.888 29.858 26.507 1.00 54.55 407 GLY B C 1
ATOM 5716 O O . GLY B 1 372 ? 29.433 30.919 26.157 1.00 52.65 407 GLY B O 1
ATOM 5717 N N . GLU B 1 373 ? 29.415 28.656 26.274 1.00 58.15 408 GLU B N 1
ATOM 5718 C CA . GLU B 1 373 ? 30.761 28.493 25.667 1.00 57.81 408 GLU B CA 1
ATOM 5719 C C . GLU B 1 373 ? 30.658 28.605 24.144 1.00 52.63 408 GLU B C 1
ATOM 5720 O O . GLU B 1 373 ? 29.669 28.113 23.543 1.00 56.02 408 GLU B O 1
ATOM 5726 N N . TYR B 1 374 ? 31.656 29.235 23.549 1.00 47.54 409 TYR B N 1
ATOM 5727 C CA . TYR B 1 374 ? 31.917 29.227 22.094 1.00 49.30 409 TYR B CA 1
ATOM 5728 C C . TYR B 1 374 ? 32.707 27.970 21.700 1.00 52.80 409 TYR B C 1
ATOM 5729 O O . TYR B 1 374 ? 33.687 27.590 22.395 1.00 52.76 409 TYR B O 1
ATOM 5738 N N . GLY B 1 375 ? 32.275 27.342 20.601 1.00 51.60 410 GLY B N 1
ATOM 5739 C CA . GLY B 1 375 ? 32.974 26.240 19.918 1.00 51.03 410 GLY B CA 1
ATOM 5740 C C . GLY B 1 375 ? 33.286 26.601 18.480 1.00 51.51 410 GLY B C 1
ATOM 5741 O O . GLY B 1 375 ? 32.588 27.471 17.909 1.00 49.39 410 GLY B O 1
ATOM 5742 N N . VAL B 1 376 ? 34.300 25.955 17.911 1.00 50.09 411 VAL B N 1
ATOM 5743 C CA . VAL B 1 376 ? 34.682 26.106 16.483 1.00 51.61 411 VAL B CA 1
ATOM 5744 C C . VAL B 1 376 ? 34.875 24.713 15.892 1.00 51.38 411 VAL B C 1
ATOM 5745 O O . VAL B 1 376 ? 35.636 23.902 16.475 1.00 46.93 411 VAL B O 1
ATOM 5749 N N . ALA B 1 377 ? 34.177 24.468 14.783 1.00 51.83 412 ALA B N 1
ATOM 5750 C CA . ALA B 1 377 ? 34.359 23.329 13.862 1.00 48.31 412 ALA B CA 1
ATOM 5751 C C . ALA B 1 377 ? 34.951 23.893 12.585 1.00 47.88 412 ALA B C 1
ATOM 5752 O O . ALA B 1 377 ? 34.306 24.771 12.007 1.00 53.72 412 ALA B O 1
ATOM 5754 N N . ALA B 1 378 ? 36.148 23.453 12.213 1.00 49.40 413 ALA B N 1
ATOM 5755 C CA . ALA B 1 378 ? 36.819 23.822 10.949 1.00 52.84 413 ALA B CA 1
ATOM 5756 C C . ALA B 1 378 ? 37.257 22.546 10.214 1.00 52.26 413 ALA B C 1
ATOM 5757 O O . ALA B 1 378 ? 37.691 21.575 10.875 1.00 47.15 413 ALA B O 1
ATOM 5759 N N . ILE B 1 379 ? 37.132 22.534 8.886 1.00 47.60 414 ILE B N 1
ATOM 5760 C CA . ILE B 1 379 ? 37.517 21.346 8.078 1.00 47.67 414 ILE B CA 1
ATOM 5761 C C . ILE B 1 379 ? 38.046 21.828 6.734 1.00 44.16 414 ILE B C 1
ATOM 5762 O O . ILE B 1 379 ? 37.424 22.716 6.133 1.00 45.04 414 ILE B O 1
ATOM 5767 N N . CYS B 1 380 ? 39.212 21.316 6.349 1.00 44.96 415 CYS B N 1
ATOM 5768 C CA . CYS B 1 380 ? 39.890 21.613 5.063 1.00 52.69 415 CYS B CA 1
ATOM 5769 C C . CYS B 1 380 ? 39.288 20.710 3.977 1.00 52.90 415 CYS B C 1
ATOM 5770 O O . CYS B 1 380 ? 38.671 19.671 4.315 1.00 55.97 415 CYS B O 1
ATOM 5773 N N . ASN B 1 381 ? 39.438 21.092 2.711 1.00 57.69 416 ASN B N 1
ATOM 5774 C CA . ASN B 1 381 ? 38.870 20.316 1.583 1.00 61.15 416 ASN B CA 1
ATOM 5775 C C . ASN B 1 381 ? 39.781 20.450 0.356 1.00 66.45 416 ASN B C 1
ATOM 5776 O O . ASN B 1 381 ? 40.401 21.537 0.162 1.00 64.36 416 ASN B O 1
ATOM 5781 N N . GLY B 1 382 ? 39.856 19.357 -0.416 1.00 71.56 417 GLY B N 1
ATOM 5782 C CA . GLY B 1 382 ? 40.602 19.226 -1.686 1.00 71.67 417 GLY B CA 1
ATOM 5783 C C . GLY B 1 382 ? 40.340 20.378 -2.648 1.00 72.69 417 GLY B C 1
ATOM 5784 O O . GLY B 1 382 ? 39.179 20.841 -2.755 1.00 65.79 417 GLY B O 1
ATOM 5785 N N . GLY B 1 383 ? 41.395 20.844 -3.319 1.00 70.07 418 GLY B N 1
ATOM 5786 C CA . GLY B 1 383 ? 41.360 22.053 -4.161 1.00 68.71 418 GLY B CA 1
ATOM 5787 C C . GLY B 1 383 ? 41.886 23.285 -3.435 1.00 65.25 418 GLY B C 1
ATOM 5788 O O . GLY B 1 383 ? 42.038 24.306 -4.131 1.00 74.81 418 GLY B O 1
ATOM 5789 N N . GLY B 1 384 ? 42.135 23.213 -2.112 1.00 53.63 419 GLY B N 1
ATOM 5790 C CA . GLY B 1 384 ? 42.817 24.265 -1.328 1.00 52.28 419 GLY B CA 1
ATOM 5791 C C . GLY B 1 384 ? 41.879 25.163 -0.522 1.00 49.12 419 GLY B C 1
ATOM 5792 O O . GLY B 1 384 ? 42.137 26.363 -0.466 1.00 47.20 419 GLY B O 1
ATOM 5793 N N . ALA B 1 385 ? 40.860 24.613 0.142 1.00 51.43 420 ALA B N 1
ATOM 5794 C CA . ALA B 1 385 ? 39.763 25.398 0.759 1.00 49.08 420 ALA B CA 1
ATOM 5795 C C . ALA B 1 385 ? 39.371 24.830 2.127 1.00 46.04 420 ALA B C 1
ATOM 5796 O O . ALA B 1 385 ? 39.789 23.742 2.478 1.00 44.29 420 ALA B O 1
ATOM 5798 N N . ALA B 1 386 ? 38.548 25.550 2.874 1.00 45.50 421 ALA B N 1
ATOM 5799 C CA . ALA B 1 386 ? 38.177 25.162 4.245 1.00 45.14 421 ALA B CA 1
ATOM 5800 C C . ALA B 1 386 ? 36.905 25.901 4.640 1.00 44.73 421 ALA B C 1
ATOM 5801 O O . ALA B 1 386 ? 36.688 26.998 4.127 1.00 41.93 421 ALA B O 1
ATOM 5803 N N . THR B 1 387 ? 36.098 25.267 5.484 1.00 44.75 422 THR B N 1
ATOM 5804 C CA . THR B 1 387 ? 34.896 25.854 6.113 1.00 48.78 422 THR B CA 1
ATOM 5805 C C . THR B 1 387 ? 35.061 25.771 7.642 1.00 52.46 422 THR B C 1
ATOM 5806 O O . THR B 1 387 ? 35.425 24.681 8.177 1.00 42.67 422 THR B O 1
ATOM 5810 N N . ALA B 1 388 ? 34.785 26.893 8.313 1.00 52.50 423 ALA B N 1
ATOM 5811 C CA . ALA B 1 388 ? 34.790 27.036 9.781 1.00 50.54 423 ALA B CA 1
ATOM 5812 C C . ALA B 1 388 ? 33.451 27.622 10.207 1.00 48.03 423 ALA B C 1
ATOM 5813 O O . ALA B 1 388 ? 32.970 28.535 9.531 1.00 47.80 423 ALA B O 1
ATOM 5815 N N . MET B 1 389 ? 32.889 27.099 11.291 1.00 48.28 424 MET B N 1
ATOM 5816 C CA . MET B 1 389 ? 31.633 27.589 11.904 1.00 52.85 424 MET B CA 1
ATOM 5817 C C . MET B 1 389 ? 31.951 27.937 13.364 1.00 50.94 424 MET B C 1
ATOM 5818 O O . MET B 1 389 ? 32.706 27.174 14.004 1.00 48.25 424 MET B O 1
ATOM 5823 N N . VAL B 1 390 ? 31.447 29.069 13.854 1.00 48.64 425 VAL B N 1
ATOM 5824 C CA . VAL B 1 390 ? 31.478 29.408 15.303 1.00 48.22 425 VAL B CA 1
ATOM 5825 C C . VAL B 1 390 ? 30.076 29.165 15.862 1.00 47.28 425 VAL B C 1
ATOM 5826 O O . VAL B 1 390 ? 29.080 29.631 15.279 1.00 47.25 425 VAL B O 1
ATOM 5830 N N . VAL B 1 391 ? 30.046 28.475 16.991 1.00 49.91 426 VAL B N 1
ATOM 5831 C CA . VAL B 1 391 ? 28.826 28.007 17.696 1.00 56.60 426 VAL B CA 1
ATOM 5832 C C . VAL B 1 391 ? 28.937 28.493 19.147 1.00 57.33 426 VAL B C 1
ATOM 5833 O O . VAL B 1 391 ? 30.072 28.528 19.644 1.00 60.89 426 VAL B O 1
ATOM 5837 N N . GLN B 1 392 ? 27.833 28.934 19.756 1.00 55.77 427 GLN B N 1
ATOM 5838 C CA . GLN B 1 392 ? 27.721 29.225 21.212 1.00 53.49 427 GLN B CA 1
ATOM 5839 C C . GLN B 1 392 ? 26.683 28.273 21.807 1.00 52.23 427 GLN B C 1
ATOM 5840 O O . GLN B 1 392 ? 25.501 28.400 21.429 1.00 51.38 427 GLN B O 1
ATOM 5846 N N . LYS B 1 393 ? 27.103 27.372 22.703 1.00 48.78 428 LYS B N 1
ATOM 5847 C CA . LYS B 1 393 ? 26.219 26.387 23.385 1.00 49.02 428 LYS B CA 1
ATOM 5848 C C . LYS B 1 393 ? 25.270 27.128 24.326 1.00 51.74 428 LYS B C 1
ATOM 5849 O O . LYS B 1 393 ? 25.721 28.030 24.992 1.00 54.03 428 LYS B O 1
ATOM 5855 N N . LEU B 1 394 ? 24.020 26.687 24.424 1.00 53.22 429 LEU B N 1
ATOM 5856 C CA . LEU B 1 394 ? 22.955 27.379 25.201 1.00 53.94 429 LEU B CA 1
ATOM 5857 C C . LEU B 1 394 ? 22.133 26.362 25.992 1.00 57.19 429 LEU B C 1
ATOM 5858 O O . LEU B 1 394 ? 21.878 25.293 25.456 1.00 57.89 429 LEU B O 1
ATOM 5863 N N . ASP B 1 395 ? 21.669 26.751 27.185 1.00 62.65 430 ASP B N 1
ATOM 5864 C CA . ASP B 1 395 ? 20.613 26.025 27.931 1.00 67.50 430 ASP B CA 1
ATOM 5865 C C . ASP B 1 395 ? 19.235 26.475 27.432 1.00 62.24 430 ASP B C 1
ATOM 5866 O O . ASP B 1 395 ? 18.364 25.603 27.384 1.00 57.66 430 ASP B O 1
ATOM 5871 N N . ARG B 1 396 ? 19.038 27.747 27.048 1.00 62.52 431 ARG B N 1
ATOM 5872 C CA . ARG B 1 396 ? 17.745 28.178 26.431 1.00 68.48 431 ARG B CA 1
ATOM 5873 C C . ARG B 1 396 ? 17.874 29.449 25.576 1.00 69.52 431 ARG B C 1
ATOM 5874 O O . ARG B 1 396 ? 18.970 30.039 25.563 1.00 59.00 431 ARG B O 1
ATOM 5882 N N . VAL B 1 397 ? 16.784 29.778 24.849 1.00 80.58 432 VAL B N 1
ATOM 5883 C CA . VAL B 1 397 ? 16.403 31.095 24.228 1.00 79.20 432 VAL B CA 1
ATOM 5884 C C . VAL B 1 397 ? 16.793 31.084 22.739 1.00 76.75 432 VAL B C 1
ATOM 5885 O O . VAL B 1 397 ? 17.107 30.044 22.152 1.00 75.58 432 VAL B O 1
ATOM 5889 N N . GLU C 1 1 ? 50.398 -51.059 -41.808 1.00 71.78 36 GLU C N 1
ATOM 5890 C CA . GLU C 1 1 ? 49.095 -50.934 -41.097 1.00 75.12 36 GLU C CA 1
ATOM 5891 C C . GLU C 1 1 ? 48.686 -49.452 -41.153 1.00 69.88 36 GLU C C 1
ATOM 5892 O O . GLU C 1 1 ? 47.492 -49.181 -41.358 1.00 68.31 36 GLU C O 1
ATOM 5898 N N . ILE C 1 2 ? 49.636 -48.518 -41.048 1.00 71.90 37 ILE C N 1
ATOM 5899 C CA . ILE C 1 2 ? 49.325 -47.055 -41.117 1.00 82.64 37 ILE C CA 1
ATOM 5900 C C . ILE C 1 2 ? 48.969 -46.684 -42.564 1.00 79.96 37 ILE C C 1
ATOM 5901 O O . ILE C 1 2 ? 49.847 -46.801 -43.439 1.00 77.21 37 ILE C O 1
ATOM 5906 N N . GLN C 1 3 ? 47.713 -46.277 -42.794 1.00 74.84 38 GLN C N 1
ATOM 5907 C CA . GLN C 1 3 ? 47.194 -45.772 -44.098 1.00 78.13 38 GLN C CA 1
ATOM 5908 C C . GLN C 1 3 ? 47.816 -44.396 -44.409 1.00 88.82 38 GLN C C 1
ATOM 5909 O O . GLN C 1 3 ? 48.705 -43.922 -43.650 1.00 87.79 38 GLN C O 1
ATOM 5915 N N . GLU C 1 4 ? 47.358 -43.757 -45.485 1.00 88.10 39 GLU C N 1
ATOM 5916 C CA . GLU C 1 4 ? 47.704 -42.349 -45.807 1.00 91.53 39 GLU C CA 1
ATOM 5917 C C . GLU C 1 4 ? 46.397 -41.590 -46.029 1.00 81.09 39 GLU C C 1
ATOM 5918 O O . GLU C 1 4 ? 45.357 -42.241 -46.274 1.00 74.90 39 GLU C O 1
ATOM 5924 N N . ALA C 1 5 ? 46.452 -40.263 -45.908 1.00 76.00 40 ALA C N 1
ATOM 5925 C CA . ALA C 1 5 ? 45.257 -39.391 -45.869 1.00 70.23 40 ALA C CA 1
ATOM 5926 C C . ALA C 1 5 ? 45.252 -38.477 -47.088 1.00 58.34 40 ALA C C 1
ATOM 5927 O O . ALA C 1 5 ? 46.325 -37.994 -47.495 1.00 52.11 40 ALA C O 1
ATOM 5929 N N . TYR C 1 6 ? 44.069 -38.233 -47.627 1.00 54.85 41 TYR C N 1
ATOM 5930 C CA . TYR C 1 6 ? 43.889 -37.398 -48.835 1.00 60.10 41 TYR C CA 1
ATOM 5931 C C . TYR C 1 6 ? 43.068 -36.174 -48.446 1.00 59.22 41 TYR C C 1
ATOM 5932 O O . TYR C 1 6 ? 42.066 -36.331 -47.698 1.00 55.65 41 TYR C O 1
ATOM 5941 N N . ILE C 1 7 ? 43.513 -34.999 -48.907 1.00 54.36 42 ILE C N 1
ATOM 5942 C CA . ILE C 1 7 ? 42.659 -33.781 -48.979 1.00 54.74 42 ILE C CA 1
ATOM 5943 C C . ILE C 1 7 ? 41.764 -33.958 -50.203 1.00 52.33 42 ILE C C 1
ATOM 5944 O O . ILE C 1 7 ? 42.316 -34.286 -51.265 1.00 54.55 42 ILE C O 1
ATOM 5949 N N . LEU C 1 8 ? 40.443 -33.838 -50.021 1.00 52.67 43 LEU C N 1
ATOM 5950 C CA . LEU C 1 8 ? 39.419 -33.980 -51.090 1.00 54.81 43 LEU C CA 1
ATOM 5951 C C . LEU C 1 8 ? 38.829 -32.615 -51.463 1.00 57.56 43 LEU C C 1
ATOM 5952 O O . LEU C 1 8 ? 38.164 -32.537 -52.510 1.00 52.22 43 LEU C O 1
ATOM 5957 N N . SER C 1 9 ? 38.925 -31.616 -50.587 1.00 54.85 44 SER C N 1
ATOM 5958 C CA . SER C 1 9 ? 38.338 -30.275 -50.831 1.00 55.78 44 SER C CA 1
ATOM 5959 C C . SER C 1 9 ? 38.944 -29.253 -49.876 1.00 58.06 44 SER C C 1
ATOM 5960 O O . SER C 1 9 ? 39.623 -29.652 -48.911 1.00 57.74 44 SER C O 1
ATOM 5963 N N . GLY C 1 10 ? 38.685 -27.985 -50.176 1.00 55.80 45 GLY C N 1
ATOM 5964 C CA . GLY C 1 10 ? 39.280 -26.821 -49.514 1.00 58.12 45 GLY C CA 1
ATOM 5965 C C . GLY C 1 10 ? 38.419 -25.613 -49.788 1.00 60.26 45 GLY C C 1
ATOM 5966 O O . GLY C 1 10 ? 38.145 -25.344 -50.973 1.00 61.65 45 GLY C O 1
ATOM 5967 N N . ALA C 1 11 ? 37.961 -24.944 -48.731 1.00 54.19 46 ALA C N 1
ATOM 5968 C CA . ALA C 1 11 ? 37.212 -23.680 -48.826 1.00 50.28 46 ALA C CA 1
ATOM 5969 C C . ALA C 1 11 ? 37.717 -22.708 -47.756 1.00 46.79 46 ALA C C 1
ATOM 5970 O O . ALA C 1 11 ? 38.274 -23.148 -46.745 1.00 56.11 46 ALA C O 1
ATOM 5972 N N . ARG C 1 12 ? 37.543 -21.417 -47.993 1.00 47.07 47 ARG C N 1
ATOM 5973 C CA . ARG C 1 12 ? 37.718 -20.367 -46.958 1.00 46.28 47 ARG C CA 1
ATOM 5974 C C . ARG C 1 12 ? 36.636 -19.314 -47.117 1.00 41.80 47 ARG C C 1
ATOM 5975 O O . ARG C 1 12 ? 36.053 -19.210 -48.211 1.00 49.27 47 ARG C O 1
ATOM 5983 N N . THR C 1 13 ? 36.404 -18.540 -46.070 1.00 44.15 48 THR C N 1
ATOM 5984 C CA . THR C 1 13 ? 35.601 -17.293 -46.146 1.00 45.29 48 THR C CA 1
ATOM 5985 C C . THR C 1 13 ? 36.483 -16.249 -46.806 1.00 43.81 48 THR C C 1
ATOM 5986 O O . THR C 1 13 ? 37.701 -16.387 -46.843 1.00 50.11 48 THR C O 1
ATOM 5990 N N . PRO C 1 14 ? 35.915 -15.151 -47.323 1.00 44.89 49 PRO C N 1
ATOM 5991 C CA . PRO C 1 14 ? 36.721 -13.966 -47.564 1.00 46.64 49 PRO C CA 1
ATOM 5992 C C . PRO C 1 14 ? 37.368 -13.577 -46.227 1.00 48.70 49 PRO C C 1
ATOM 5993 O O . PRO C 1 14 ? 36.803 -13.906 -45.195 1.00 41.76 49 PRO C O 1
ATOM 5997 N N . THR C 1 15 ? 38.537 -12.936 -46.251 1.00 45.48 50 THR C N 1
ATOM 5998 C CA . THR C 1 15 ? 39.190 -12.479 -45.011 1.00 43.63 50 THR C CA 1
ATOM 5999 C C . THR C 1 15 ? 38.765 -11.035 -44.785 1.00 47.30 50 THR C C 1
ATOM 6000 O O . THR C 1 15 ? 39.195 -10.178 -45.554 1.00 51.63 50 THR C O 1
ATOM 6004 N N . ALA C 1 16 ? 37.905 -10.794 -43.794 1.00 49.25 51 ALA C N 1
ATOM 6005 C CA . ALA C 1 16 ? 37.341 -9.456 -43.500 1.00 48.97 51 ALA C CA 1
ATOM 6006 C C . ALA C 1 16 ? 38.304 -8.656 -42.623 1.00 47.23 51 ALA C C 1
ATOM 6007 O O . ALA C 1 16 ? 39.053 -9.255 -41.840 1.00 48.90 51 ALA C O 1
ATOM 6009 N N . LYS C 1 17 ? 38.250 -7.337 -42.765 1.00 51.06 52 LYS C N 1
ATOM 6010 C CA . LYS C 1 17 ? 39.004 -6.339 -41.968 1.00 54.99 52 LYS C CA 1
ATOM 6011 C C . LYS C 1 17 ? 38.649 -6.481 -40.483 1.00 55.69 52 LYS C C 1
ATOM 6012 O O . LYS C 1 17 ? 37.506 -6.902 -40.158 1.00 49.72 52 LYS C O 1
ATOM 6018 N N . PHE C 1 18 ? 39.575 -6.109 -39.600 1.00 54.74 53 PHE C N 1
ATOM 6019 C CA . PHE C 1 18 ? 39.295 -5.908 -38.150 1.00 56.78 53 PHE C CA 1
ATOM 6020 C C . PHE C 1 18 ? 38.200 -4.849 -37.983 1.00 51.22 53 PHE C C 1
ATOM 6021 O O . PHE C 1 18 ? 38.352 -3.791 -38.559 1.00 55.42 53 PHE C O 1
ATOM 6029 N N . ASN C 1 19 ? 37.146 -5.154 -37.221 1.00 55.33 54 ASN C N 1
ATOM 6030 C CA . ASN C 1 19 ? 35.973 -4.276 -36.947 1.00 56.43 54 ASN C CA 1
ATOM 6031 C C . ASN C 1 19 ? 35.264 -3.971 -38.273 1.00 55.46 54 ASN C C 1
ATOM 6032 O O . ASN C 1 19 ? 34.792 -2.854 -38.437 1.00 65.52 54 ASN C O 1
ATOM 6037 N N . GLY C 1 20 ? 35.189 -4.959 -39.169 1.00 55.20 55 GLY C N 1
ATOM 6038 C CA . GLY C 1 20 ? 34.601 -4.859 -40.514 1.00 49.45 55 GLY C CA 1
ATOM 6039 C C . GLY C 1 20 ? 33.343 -5.705 -40.665 1.00 54.49 55 GLY C C 1
ATOM 6040 O O . GLY C 1 20 ? 32.541 -5.801 -39.715 1.00 59.96 55 GLY C O 1
ATOM 6041 N N . SER C 1 21 ? 33.174 -6.305 -41.836 1.00 54.93 56 SER C N 1
ATOM 6042 C CA . SER C 1 21 ? 31.948 -7.008 -42.296 1.00 53.10 56 SER C CA 1
ATOM 6043 C C . SER C 1 21 ? 31.508 -8.122 -41.335 1.00 52.36 56 SER C C 1
ATOM 6044 O O . SER C 1 21 ? 30.287 -8.357 -41.272 1.00 49.94 56 SER C O 1
ATOM 6047 N N . PHE C 1 22 ? 32.432 -8.821 -40.657 1.00 50.30 57 PHE C N 1
ATOM 6048 C CA . PHE C 1 22 ? 32.088 -10.002 -39.819 1.00 50.98 57 PHE C CA 1
ATOM 6049 C C . PHE C 1 22 ? 31.975 -9.671 -38.322 1.00 48.19 57 PHE C C 1
ATOM 6050 O O . PHE C 1 22 ? 31.791 -10.619 -37.547 1.00 50.56 57 PHE C O 1
ATOM 6058 N N . VAL C 1 23 ? 31.938 -8.396 -37.932 1.00 51.65 58 VAL C N 1
ATOM 6059 C CA . VAL C 1 23 ? 31.812 -7.974 -36.503 1.00 51.51 58 VAL C CA 1
ATOM 6060 C C . VAL C 1 23 ? 30.698 -8.778 -35.840 1.00 48.63 58 VAL C C 1
ATOM 6061 O O . VAL C 1 23 ? 30.867 -9.163 -34.677 1.00 53.25 58 VAL C O 1
ATOM 6065 N N . SER C 1 24 ? 29.590 -8.967 -36.541 1.00 48.86 59 SER C N 1
ATOM 6066 C CA . SER C 1 24 ? 28.345 -9.589 -36.027 1.00 49.64 59 SER C CA 1
ATOM 6067 C C . SER C 1 24 ? 28.356 -11.107 -36.230 1.00 48.65 59 SER C C 1
ATOM 6068 O O . SER C 1 24 ? 27.438 -11.746 -35.733 1.00 53.28 59 SER C O 1
ATOM 6071 N N . VAL C 1 25 ? 29.333 -11.671 -36.943 1.00 54.93 60 VAL C N 1
ATOM 6072 C CA . VAL C 1 25 ? 29.350 -13.124 -37.298 1.00 55.09 60 VAL C CA 1
ATOM 6073 C C . VAL C 1 25 ? 30.442 -13.816 -36.484 1.00 54.00 60 VAL C C 1
ATOM 6074 O O . VAL C 1 25 ? 31.626 -13.506 -36.691 1.00 58.78 60 VAL C O 1
ATOM 6078 N N . SER C 1 26 ? 30.051 -14.714 -35.582 1.00 55.29 61 SER C N 1
ATOM 6079 C CA . SER C 1 26 ? 30.975 -15.378 -34.629 1.00 53.30 61 SER C CA 1
ATOM 6080 C C . SER C 1 26 ? 31.867 -16.348 -35.402 1.00 55.89 61 SER C C 1
ATOM 6081 O O . SER C 1 26 ? 31.443 -16.859 -36.450 1.00 60.06 61 SER C O 1
ATOM 6084 N N . ALA C 1 27 ? 33.070 -16.570 -34.888 1.00 53.21 62 ALA C N 1
ATOM 6085 C CA . ALA C 1 27 ? 34.049 -17.499 -35.465 1.00 53.03 62 ALA C CA 1
ATOM 6086 C C . ALA C 1 27 ? 33.335 -18.779 -35.893 1.00 48.68 62 ALA C C 1
ATOM 6087 O O . ALA C 1 27 ? 33.498 -19.211 -37.022 1.00 52.45 62 ALA C O 1
ATOM 6089 N N . PRO C 1 28 ? 32.529 -19.452 -35.047 1.00 54.66 63 PRO C N 1
ATOM 6090 C CA . PRO C 1 28 ? 31.910 -20.713 -35.463 1.00 58.11 63 PRO C CA 1
ATOM 6091 C C . PRO C 1 28 ? 30.949 -20.571 -36.654 1.00 56.29 63 PRO C C 1
ATOM 6092 O O . PRO C 1 28 ? 30.866 -21.485 -37.453 1.00 55.43 63 PRO C O 1
ATOM 6096 N N . GLU C 1 29 ? 30.248 -19.447 -36.761 1.00 60.62 64 GLU C N 1
ATOM 6097 C CA . GLU C 1 29 ? 29.382 -19.179 -37.942 1.00 61.31 64 GLU C CA 1
ATOM 6098 C C . GLU C 1 29 ? 30.279 -19.122 -39.185 1.00 53.34 64 GLU C C 1
ATOM 6099 O O . GLU C 1 29 ? 29.929 -19.737 -40.179 1.00 52.44 64 GLU C O 1
ATOM 6105 N N . LEU C 1 30 ? 31.430 -18.454 -39.109 1.00 51.45 65 LEU C N 1
ATOM 6106 C CA . LEU C 1 30 ? 32.383 -18.359 -40.239 1.00 51.10 65 LEU C CA 1
ATOM 6107 C C . LEU C 1 30 ? 32.928 -19.753 -40.552 1.00 54.43 65 LEU C C 1
ATOM 6108 O O . LEU C 1 30 ? 32.990 -20.125 -41.743 1.00 53.80 65 LEU C O 1
ATOM 6113 N N . GLY C 1 31 ? 33.260 -20.522 -39.521 1.00 53.77 66 GLY C N 1
ATOM 6114 C CA . GLY C 1 31 ? 33.680 -21.925 -39.693 1.00 57.97 66 GLY C CA 1
ATOM 6115 C C . GLY C 1 31 ? 32.621 -22.740 -40.421 1.00 59.00 66 GLY C C 1
ATOM 6116 O O . GLY C 1 31 ? 32.972 -23.509 -41.332 1.00 60.01 66 GLY C O 1
ATOM 6117 N N . ALA C 1 32 ? 31.359 -22.589 -40.022 1.00 58.02 67 ALA C N 1
ATOM 6118 C CA . ALA C 1 32 ? 30.207 -23.309 -40.608 1.00 58.96 67 ALA C CA 1
ATOM 6119 C C . ALA C 1 32 ? 30.143 -23.047 -42.121 1.00 58.30 67 ALA C C 1
ATOM 6120 O O . ALA C 1 32 ? 30.045 -24.020 -42.860 1.00 61.65 67 ALA C O 1
ATOM 6122 N N . VAL C 1 33 ? 30.214 -21.784 -42.544 1.00 54.88 68 VAL C N 1
ATOM 6123 C CA . VAL C 1 33 ? 30.172 -21.371 -43.974 1.00 53.73 68 VAL C CA 1
ATOM 6124 C C . VAL C 1 33 ? 31.295 -22.079 -44.732 1.00 59.30 68 VAL C C 1
ATOM 6125 O O . VAL C 1 33 ? 31.010 -22.642 -45.812 1.00 62.55 68 VAL C O 1
ATOM 6129 N N . ALA C 1 34 ? 32.511 -22.065 -44.185 1.00 58.71 69 ALA C N 1
ATOM 6130 C CA . ALA C 1 34 ? 33.695 -22.714 -44.795 1.00 59.09 69 ALA C CA 1
ATOM 6131 C C . ALA C 1 34 ? 33.505 -24.231 -44.802 1.00 59.84 69 ALA C C 1
ATOM 6132 O O . ALA C 1 34 ? 33.970 -24.852 -45.755 1.00 67.85 69 ALA C O 1
ATOM 6134 N N . ILE C 1 35 ? 32.871 -24.808 -43.776 1.00 63.56 70 ILE C N 1
ATOM 6135 C CA . ILE C 1 35 ? 32.689 -26.287 -43.684 1.00 64.91 70 ILE C CA 1
ATOM 6136 C C . ILE C 1 35 ? 31.632 -26.726 -44.710 1.00 63.64 70 ILE C C 1
ATOM 6137 O O . ILE C 1 35 ? 31.922 -27.690 -45.441 1.00 64.46 70 ILE C O 1
ATOM 6142 N N . LYS C 1 36 ? 30.484 -26.039 -44.773 1.00 60.21 71 LYS C N 1
ATOM 6143 C CA . LYS C 1 36 ? 29.368 -26.342 -45.711 1.00 65.58 71 LYS C CA 1
ATOM 6144 C C . LYS C 1 36 ? 29.932 -26.490 -47.129 1.00 65.96 71 LYS C C 1
ATOM 6145 O O . LYS C 1 36 ? 29.702 -27.529 -47.751 1.00 68.91 71 LYS C O 1
ATOM 6151 N N . SER C 1 37 ? 30.686 -25.497 -47.592 1.00 65.31 72 SER C N 1
ATOM 6152 C CA . SER C 1 37 ? 31.313 -25.458 -48.938 1.00 65.20 72 SER C CA 1
ATOM 6153 C C . SER C 1 37 ? 32.256 -26.658 -49.134 1.00 64.18 72 SER C C 1
ATOM 6154 O O . SER C 1 37 ? 32.100 -27.383 -50.131 1.00 65.48 72 SER C O 1
ATOM 6157 N N . ALA C 1 38 ? 33.201 -26.874 -48.221 1.00 55.66 73 ALA C N 1
ATOM 6158 C CA . ALA C 1 38 ? 34.228 -27.931 -48.350 1.00 57.81 73 ALA C CA 1
ATOM 6159 C C . ALA C 1 38 ? 33.567 -29.307 -48.425 1.00 64.48 73 ALA C C 1
ATOM 6160 O O . ALA C 1 38 ? 34.158 -30.186 -49.082 1.00 60.77 73 ALA C O 1
ATOM 6162 N N . VAL C 1 39 ? 32.445 -29.498 -47.716 1.00 62.27 74 VAL C N 1
ATOM 6163 C CA . VAL C 1 39 ? 31.692 -30.783 -47.640 1.00 66.52 74 VAL C CA 1
ATOM 6164 C C . VAL C 1 39 ? 30.984 -30.973 -48.987 1.00 69.17 74 VAL C C 1
ATOM 6165 O O . VAL C 1 39 ? 31.102 -32.078 -49.587 1.00 61.61 74 VAL C O 1
ATOM 6169 N N . SER C 1 40 ? 30.310 -29.906 -49.431 1.00 66.84 75 SER C N 1
ATOM 6170 C CA . SER C 1 40 ? 29.590 -29.764 -50.722 1.00 65.05 75 SER C CA 1
ATOM 6171 C C . SER C 1 40 ? 30.543 -30.000 -51.910 1.00 66.71 75 SER C C 1
ATOM 6172 O O . SER C 1 40 ? 30.139 -30.718 -52.826 1.00 74.78 75 SER C O 1
ATOM 6175 N N . LYS C 1 41 ? 31.778 -29.482 -51.886 1.00 63.39 76 LYS C N 1
ATOM 6176 C CA . LYS C 1 41 ? 32.780 -29.701 -52.975 1.00 61.83 76 LYS C CA 1
ATOM 6177 C C . LYS C 1 41 ? 33.500 -31.055 -52.844 1.00 61.98 76 LYS C C 1
ATOM 6178 O O . LYS C 1 41 ? 34.153 -31.453 -53.827 1.00 67.76 76 LYS C O 1
ATOM 6184 N N . SER C 1 42 ? 33.419 -31.739 -51.700 1.00 60.43 77 SER C N 1
ATOM 6185 C CA . SER C 1 42 ? 34.126 -33.031 -51.463 1.00 68.14 77 SER C CA 1
ATOM 6186 C C . SER C 1 42 ? 33.495 -34.155 -52.295 1.00 67.84 77 SER C C 1
ATOM 6187 O O . SER C 1 42 ? 34.172 -35.176 -52.515 1.00 58.50 77 SER C O 1
ATOM 6190 N N . GLY C 1 43 ? 32.221 -34.006 -52.668 1.00 78.29 78 GLY C N 1
ATOM 6191 C CA . GLY C 1 43 ? 31.417 -35.110 -53.218 1.00 82.49 78 GLY C CA 1
ATOM 6192 C C . GLY C 1 43 ? 31.587 -36.368 -52.384 1.00 81.22 78 GLY C C 1
ATOM 6193 O O . GLY C 1 43 ? 31.664 -37.461 -52.985 1.00 80.85 78 GLY C O 1
ATOM 6194 N N . VAL C 1 44 ? 31.697 -36.205 -51.059 1.00 77.36 79 VAL C N 1
ATOM 6195 C CA . VAL C 1 44 ? 31.551 -37.285 -50.041 1.00 74.23 79 VAL C CA 1
ATOM 6196 C C . VAL C 1 44 ? 30.153 -37.144 -49.445 1.00 80.93 79 VAL C C 1
ATOM 6197 O O . VAL C 1 44 ? 29.701 -36.024 -49.206 1.00 74.49 79 VAL C O 1
ATOM 6201 N N . PRO C 1 45 ? 29.390 -38.253 -49.262 1.00 92.14 80 PRO C N 1
ATOM 6202 C CA . PRO C 1 45 ? 28.089 -38.180 -48.598 1.00 88.90 80 PRO C CA 1
ATOM 6203 C C . PRO C 1 45 ? 28.320 -37.876 -47.109 1.00 92.93 80 PRO C C 1
ATOM 6204 O O . PRO C 1 45 ? 29.154 -38.554 -46.496 1.00 80.22 80 PRO C O 1
ATOM 6208 N N . VAL C 1 46 ? 27.592 -36.884 -46.575 1.00 86.77 81 VAL C N 1
ATOM 6209 C CA . VAL C 1 46 ? 27.909 -36.208 -45.278 1.00 86.32 81 VAL C CA 1
ATOM 6210 C C . VAL C 1 46 ? 28.169 -37.265 -44.194 1.00 90.30 81 VAL C C 1
ATOM 6211 O O . VAL C 1 46 ? 29.206 -37.146 -43.509 1.00 86.40 81 VAL C O 1
ATOM 6215 N N . GLU C 1 47 ? 27.329 -38.305 -44.110 1.00 88.14 82 GLU C N 1
ATOM 6216 C CA . GLU C 1 47 ? 27.304 -39.279 -42.979 1.00 88.51 82 GLU C CA 1
ATOM 6217 C C . GLU C 1 47 ? 28.599 -40.110 -42.906 1.00 86.45 82 GLU C C 1
ATOM 6218 O O . GLU C 1 47 ? 28.724 -40.888 -41.942 1.00 96.52 82 GLU C O 1
ATOM 6224 N N . LYS C 1 48 ? 29.536 -39.971 -43.848 1.00 81.94 83 LYS C N 1
ATOM 6225 C CA . LYS C 1 48 ? 30.859 -40.663 -43.785 1.00 87.17 83 LYS C CA 1
ATOM 6226 C C . LYS C 1 48 ? 31.813 -39.840 -42.904 1.00 81.72 83 LYS C C 1
ATOM 6227 O O . LYS C 1 48 ? 32.787 -40.415 -42.355 1.00 75.38 83 LYS C O 1
ATOM 6233 N N . ILE C 1 49 ? 31.543 -38.535 -42.790 1.00 77.67 84 ILE C N 1
ATOM 6234 C CA . ILE C 1 49 ? 32.336 -37.561 -41.986 1.00 69.98 84 ILE C CA 1
ATOM 6235 C C . ILE C 1 49 ? 31.938 -37.718 -40.521 1.00 61.95 84 ILE C C 1
ATOM 6236 O O . ILE C 1 49 ? 30.825 -37.329 -40.205 1.00 57.88 84 ILE C O 1
ATOM 6241 N N . THR C 1 50 ? 32.843 -38.227 -39.679 1.00 69.98 85 THR C N 1
ATOM 6242 C CA . THR C 1 50 ? 32.592 -38.584 -38.253 1.00 79.37 85 THR C CA 1
ATOM 6243 C C . THR C 1 50 ? 33.272 -37.612 -37.265 1.00 78.69 85 THR C C 1
ATOM 6244 O O . THR C 1 50 ? 33.038 -37.781 -36.060 1.00 77.02 85 THR C O 1
ATOM 6248 N N . ASP C 1 51 ? 34.094 -36.655 -37.719 1.00 76.87 86 ASP C N 1
ATOM 6249 C CA . ASP C 1 51 ? 34.844 -35.732 -36.818 1.00 79.79 86 ASP C CA 1
ATOM 6250 C C . ASP C 1 51 ? 35.112 -34.365 -37.478 1.00 77.75 86 ASP C C 1
ATOM 6251 O O . ASP C 1 51 ? 35.487 -34.327 -38.675 1.00 80.41 86 ASP C O 1
ATOM 6256 N N . VAL C 1 52 ? 34.954 -33.284 -36.703 1.00 69.47 87 VAL C N 1
ATOM 6257 C CA . VAL C 1 52 ? 35.354 -31.892 -37.075 1.00 60.10 87 VAL C CA 1
ATOM 6258 C C . VAL C 1 52 ? 36.404 -31.366 -36.085 1.00 61.61 87 VAL C C 1
ATOM 6259 O O . VAL C 1 52 ? 36.059 -31.162 -34.918 1.00 58.82 87 VAL C O 1
ATOM 6263 N N . TYR C 1 53 ? 37.633 -31.140 -36.555 1.00 55.83 88 TYR C N 1
ATOM 6264 C CA . TYR C 1 53 ? 38.734 -30.491 -35.807 1.00 58.17 88 TYR C CA 1
ATOM 6265 C C . TYR C 1 53 ? 38.980 -29.071 -36.351 1.00 57.14 88 TYR C C 1
ATOM 6266 O O . TYR C 1 53 ? 39.463 -28.919 -37.477 1.00 57.75 88 TYR C O 1
ATOM 6275 N N . MET C 1 54 ? 38.693 -28.039 -35.552 1.00 50.84 89 MET C N 1
ATOM 6276 C CA . MET C 1 54 ? 38.896 -26.624 -35.947 1.00 45.85 89 MET C CA 1
ATOM 6277 C C . MET C 1 54 ? 39.868 -25.931 -34.986 1.00 45.67 89 MET C C 1
ATOM 6278 O O . MET C 1 54 ? 39.696 -26.026 -33.770 1.00 46.07 89 MET C O 1
ATOM 6283 N N . GLY C 1 55 ? 40.860 -25.243 -35.533 1.00 45.56 90 GLY C N 1
ATOM 6284 C CA . GLY C 1 55 ? 41.698 -24.285 -34.798 1.00 47.92 90 GLY C CA 1
ATOM 6285 C C . GLY C 1 55 ? 40.933 -23.034 -34.384 1.00 44.70 90 GLY C C 1
ATOM 6286 O O . GLY C 1 55 ? 40.108 -22.535 -35.151 1.00 44.71 90 GLY C O 1
ATOM 6287 N N . ASN C 1 56 ? 41.217 -22.541 -33.186 1.00 45.19 91 ASN C N 1
ATOM 6288 C CA . ASN C 1 56 ? 40.634 -21.297 -32.632 1.00 48.21 91 ASN C CA 1
ATOM 6289 C C . ASN C 1 56 ? 41.582 -20.826 -31.535 1.00 47.24 91 ASN C C 1
ATOM 6290 O O . ASN C 1 56 ? 41.699 -21.538 -30.537 1.00 57.51 91 ASN C O 1
ATOM 6295 N N . VAL C 1 57 ? 42.283 -19.715 -31.722 1.00 49.78 92 VAL C N 1
ATOM 6296 C CA . VAL C 1 57 ? 43.305 -19.275 -30.728 1.00 50.71 92 VAL C CA 1
ATOM 6297 C C . VAL C 1 57 ? 42.645 -18.516 -29.581 1.00 48.82 92 VAL C C 1
ATOM 6298 O O . VAL C 1 57 ? 43.096 -18.687 -28.457 1.00 63.21 92 VAL C O 1
ATOM 6302 N N . LEU C 1 58 ? 41.664 -17.670 -29.876 1.00 48.22 93 LEU C N 1
ATOM 6303 C CA . LEU C 1 58 ? 41.041 -16.761 -28.887 1.00 44.40 93 LEU C CA 1
ATOM 6304 C C . LEU C 1 58 ? 39.579 -17.191 -28.699 1.00 45.47 93 LEU C C 1
ATOM 6305 O O . LEU C 1 58 ? 38.714 -16.734 -29.452 1.00 50.32 93 LEU C O 1
ATOM 6310 N N . GLN C 1 59 ? 39.334 -18.078 -27.725 1.00 43.66 94 GLN C N 1
ATOM 6311 C CA . GLN C 1 59 ? 38.053 -18.802 -27.537 1.00 42.65 94 GLN C CA 1
ATOM 6312 C C . GLN C 1 59 ? 37.145 -18.011 -26.596 1.00 46.83 94 GLN C C 1
ATOM 6313 O O . GLN C 1 59 ? 35.965 -18.359 -26.508 1.00 52.52 94 GLN C O 1
ATOM 6319 N N . GLY C 1 60 ? 37.656 -16.958 -25.963 1.00 47.10 95 GLY C N 1
ATOM 6320 C CA . GLY C 1 60 ? 36.911 -16.189 -24.948 1.00 50.61 95 GLY C CA 1
ATOM 6321 C C . GLY C 1 60 ? 35.602 -15.651 -25.491 1.00 51.37 95 GLY C C 1
ATOM 6322 O O . GLY C 1 60 ? 35.642 -14.862 -26.458 1.00 51.46 95 GLY C O 1
ATOM 6323 N N . ALA C 1 61 ? 34.480 -16.066 -24.893 1.00 51.99 96 ALA C N 1
ATOM 6324 C CA . ALA C 1 61 ? 33.129 -15.509 -25.157 1.00 52.71 96 ALA C CA 1
ATOM 6325 C C . ALA C 1 61 ? 32.561 -16.044 -26.479 1.00 49.85 96 ALA C C 1
ATOM 6326 O O . ALA C 1 61 ? 31.537 -15.539 -26.908 1.00 47.49 96 ALA C O 1
ATOM 6328 N N . VAL C 1 62 ? 33.198 -17.055 -27.069 1.00 48.59 97 VAL C N 1
ATOM 6329 C CA . VAL C 1 62 ? 32.753 -17.735 -28.316 1.00 51.83 97 VAL C CA 1
ATOM 6330 C C . VAL C 1 62 ? 31.640 -18.725 -27.941 1.00 51.01 97 VAL C C 1
ATOM 6331 O O . VAL C 1 62 ? 30.874 -19.153 -28.824 1.00 46.87 97 VAL C O 1
ATOM 6335 N N . GLY C 1 63 ? 31.552 -19.076 -26.667 1.00 49.15 98 GLY C N 1
ATOM 6336 C CA . GLY C 1 63 ? 30.615 -20.102 -26.192 1.00 51.12 98 GLY C CA 1
ATOM 6337 C C . GLY C 1 63 ? 31.294 -21.449 -26.086 1.00 53.09 98 GLY C C 1
ATOM 6338 O O . GLY C 1 63 ? 32.452 -21.595 -26.543 1.00 58.88 98 GLY C O 1
ATOM 6339 N N . GLN C 1 64 ? 30.590 -22.400 -25.491 1.00 53.20 99 GLN C N 1
ATOM 6340 C CA . GLN C 1 64 ? 31.100 -23.758 -25.212 1.00 55.81 99 GLN C CA 1
ATOM 6341 C C . GLN C 1 64 ? 31.407 -24.451 -26.539 1.00 52.20 99 GLN C C 1
ATOM 6342 O O . GLN C 1 64 ? 30.604 -24.274 -27.473 1.00 49.82 99 GLN C O 1
ATOM 6348 N N . ALA C 1 65 ? 32.503 -25.220 -26.581 1.00 50.07 100 ALA C N 1
ATOM 6349 C CA . ALA C 1 65 ? 32.927 -26.110 -27.692 1.00 53.08 100 ALA C CA 1
ATOM 6350 C C . ALA C 1 65 ? 32.829 -25.383 -29.035 1.00 55.27 100 ALA C C 1
ATOM 6351 O O . ALA C 1 65 ? 31.984 -25.702 -29.870 1.00 58.42 100 ALA C O 1
ATOM 6353 N N . PRO C 1 66 ? 33.667 -24.351 -29.275 1.00 56.20 101 PRO C N 1
ATOM 6354 C CA . PRO C 1 66 ? 33.678 -23.664 -30.564 1.00 54.78 101 PRO C CA 1
ATOM 6355 C C . PRO C 1 66 ? 33.578 -24.573 -31.801 1.00 51.47 101 PRO C C 1
ATOM 6356 O O . PRO C 1 66 ? 32.729 -24.283 -32.638 1.00 47.67 101 PRO C O 1
ATOM 6360 N N . ALA C 1 67 ? 34.424 -25.612 -31.893 1.00 49.98 102 ALA C N 1
ATOM 6361 C CA . ALA C 1 67 ? 34.475 -26.584 -33.019 1.00 54.30 102 ALA C CA 1
ATOM 6362 C C . ALA C 1 67 ? 33.139 -27.312 -33.152 1.00 52.77 102 ALA C C 1
ATOM 6363 O O . ALA C 1 67 ? 32.734 -27.555 -34.289 1.00 59.61 102 ALA C O 1
ATOM 6365 N N . ARG C 1 68 ? 32.516 -27.685 -32.035 1.00 54.63 103 ARG C N 1
ATOM 6366 C CA . ARG C 1 68 ? 31.164 -28.308 -32.010 1.00 59.57 103 ARG C CA 1
ATOM 6367 C C . ARG C 1 68 ? 30.160 -27.338 -32.642 1.00 60.25 103 ARG C C 1
ATOM 6368 O O . ARG C 1 68 ? 29.272 -27.824 -33.359 1.00 61.23 103 ARG C O 1
ATOM 6376 N N . GLN C 1 69 ? 30.308 -26.030 -32.399 1.00 58.60 104 GLN C N 1
ATOM 6377 C CA . GLN C 1 69 ? 29.359 -24.989 -32.887 1.00 64.82 104 GLN C CA 1
ATOM 6378 C C . GLN C 1 69 ? 29.453 -24.876 -34.414 1.00 65.25 104 GLN C C 1
ATOM 6379 O O . GLN C 1 69 ? 28.398 -24.762 -35.072 1.00 66.31 104 GLN C O 1
ATOM 6385 N N . ALA C 1 70 ? 30.675 -24.842 -34.944 1.00 63.14 105 ALA C N 1
ATOM 6386 C CA . ALA C 1 70 ? 30.956 -24.831 -36.395 1.00 57.51 105 ALA C CA 1
ATOM 6387 C C . ALA C 1 70 ? 30.274 -26.050 -37.021 1.00 58.93 105 ALA C C 1
ATOM 6388 O O . ALA C 1 70 ? 29.510 -25.866 -38.004 1.00 53.66 105 ALA C O 1
ATOM 6390 N N . SER C 1 71 ? 30.504 -27.237 -36.446 1.00 61.96 106 SER C N 1
ATOM 6391 C CA . SER C 1 71 ? 29.925 -28.529 -36.904 1.00 67.20 106 SER C CA 1
ATOM 6392 C C . SER C 1 71 ? 28.389 -28.439 -36.968 1.00 66.95 106 SER C C 1
ATOM 6393 O O . SER C 1 71 ? 27.824 -28.750 -38.028 1.00 73.22 106 SER C O 1
ATOM 6396 N N . MET C 1 72 ? 27.737 -27.996 -35.895 1.00 61.15 107 MET C N 1
ATOM 6397 C CA . MET C 1 72 ? 26.255 -27.968 -35.791 1.00 61.76 107 MET C CA 1
ATOM 6398 C C . MET C 1 72 ? 25.682 -26.886 -36.709 1.00 62.46 107 MET C C 1
ATOM 6399 O O . MET C 1 72 ? 24.658 -27.167 -37.335 1.00 75.70 107 MET C O 1
ATOM 6404 N N . PHE C 1 73 ? 26.312 -25.709 -36.800 1.00 64.41 108 PHE C N 1
ATOM 6405 C CA . PHE C 1 73 ? 25.840 -24.581 -37.651 1.00 62.40 108 PHE C CA 1
ATOM 6406 C C . PHE C 1 73 ? 26.067 -24.925 -39.131 1.00 63.06 108 PHE C C 1
ATOM 6407 O O . PHE C 1 73 ? 25.441 -24.281 -40.004 1.00 59.73 108 PHE C O 1
ATOM 6415 N N . ALA C 1 74 ? 26.936 -25.904 -39.413 1.00 64.51 109 ALA C N 1
ATOM 6416 C CA . ALA C 1 74 ? 27.218 -26.406 -40.781 1.00 62.84 109 ALA C CA 1
ATOM 6417 C C . ALA C 1 74 ? 26.096 -27.342 -41.249 1.00 65.46 109 ALA C C 1
ATOM 6418 O O . ALA C 1 74 ? 25.969 -27.514 -42.469 1.00 68.23 109 ALA C O 1
ATOM 6420 N N . GLY C 1 75 ? 25.302 -27.891 -40.321 1.00 66.90 110 GLY C N 1
ATOM 6421 C CA . GLY C 1 75 ? 24.231 -28.863 -40.609 1.00 67.39 110 GLY C CA 1
ATOM 6422 C C . GLY C 1 75 ? 24.672 -30.311 -40.413 1.00 68.57 110 GLY C C 1
ATOM 6423 O O . GLY C 1 75 ? 23.854 -31.200 -40.655 1.00 69.62 110 GLY C O 1
ATOM 6424 N N . LEU C 1 76 ? 25.908 -30.560 -39.972 1.00 69.31 111 LEU C N 1
ATOM 6425 C CA . LEU C 1 76 ? 26.412 -31.930 -39.670 1.00 73.50 111 LEU C CA 1
ATOM 6426 C C . LEU C 1 76 ? 25.643 -32.518 -38.473 1.00 76.24 111 LEU C C 1
ATOM 6427 O O . LEU C 1 76 ? 25.086 -31.754 -37.658 1.00 72.34 111 LEU C O 1
ATOM 6432 N N . SER C 1 77 ? 25.628 -33.846 -38.369 1.00 77.71 112 SER C N 1
ATOM 6433 C CA . SER C 1 77 ? 24.858 -34.600 -37.347 1.00 79.73 112 SER C CA 1
ATOM 6434 C C . SER C 1 77 ? 25.500 -34.437 -35.967 1.00 75.45 112 SER C C 1
ATOM 6435 O O . SER C 1 77 ? 26.726 -34.453 -35.802 1.00 67.73 112 SER C O 1
ATOM 6438 N N . PRO C 1 78 ? 24.672 -34.295 -34.916 1.00 68.04 113 PRO C N 1
ATOM 6439 C CA . PRO C 1 78 ? 25.150 -34.452 -33.543 1.00 67.71 113 PRO C CA 1
ATOM 6440 C C . PRO C 1 78 ? 26.015 -35.707 -33.332 1.00 69.14 113 PRO C C 1
ATOM 6441 O O . PRO C 1 78 ? 26.765 -35.739 -32.370 1.00 69.30 113 PRO C O 1
ATOM 6445 N N . THR C 1 79 ? 25.908 -36.698 -34.226 1.00 73.11 114 THR C N 1
ATOM 6446 C CA . THR C 1 79 ? 26.756 -37.924 -34.275 1.00 70.16 114 THR C CA 1
ATOM 6447 C C . THR C 1 79 ? 28.238 -37.534 -34.330 1.00 62.98 114 THR C C 1
ATOM 6448 O O . THR C 1 79 ? 29.091 -38.314 -33.845 1.00 56.27 114 THR C O 1
ATOM 6452 N N . VAL C 1 80 ? 28.537 -36.404 -34.979 1.00 59.01 115 VAL C N 1
ATOM 6453 C CA . VAL C 1 80 ? 29.917 -36.039 -35.406 1.00 61.48 115 VAL C CA 1
ATOM 6454 C C . VAL C 1 80 ? 30.679 -35.553 -34.176 1.00 55.63 115 VAL C C 1
ATOM 6455 O O . VAL C 1 80 ? 30.162 -34.684 -33.467 1.00 59.12 115 VAL C O 1
ATOM 6459 N N . GLU C 1 81 ? 31.861 -36.098 -33.941 1.00 52.44 116 GLU C N 1
ATOM 6460 C CA . GLU C 1 81 ? 32.726 -35.648 -32.827 1.00 63.48 116 GLU C CA 1
ATOM 6461 C C . GLU C 1 81 ? 33.471 -34.379 -33.251 1.00 59.54 116 GLU C C 1
ATOM 6462 O O . GLU C 1 81 ? 33.580 -34.107 -34.471 1.00 59.26 116 GLU C O 1
ATOM 6468 N N . SER C 1 82 ? 33.926 -33.604 -32.268 1.00 56.96 117 SER C N 1
ATOM 6469 C CA . SER C 1 82 ? 34.608 -32.306 -32.490 1.00 54.31 117 SER C CA 1
ATOM 6470 C C . SER C 1 82 ? 35.672 -32.054 -31.422 1.00 52.73 117 SER C C 1
ATOM 6471 O O . SER C 1 82 ? 35.693 -32.749 -30.428 1.00 63.39 117 SER C O 1
ATOM 6474 N N . MET C 1 83 ? 36.542 -31.087 -31.676 1.00 62.74 118 MET C N 1
ATOM 6475 C CA . MET C 1 83 ? 37.618 -30.637 -30.762 1.00 62.03 118 MET C CA 1
ATOM 6476 C C . MET C 1 83 ? 38.134 -29.290 -31.290 1.00 59.12 118 MET C C 1
ATOM 6477 O O . MET C 1 83 ? 38.251 -29.129 -32.529 1.00 51.43 118 MET C O 1
ATOM 6482 N N . THR C 1 84 ? 38.384 -28.324 -30.408 1.00 54.25 119 THR C N 1
ATOM 6483 C CA . THR C 1 84 ? 38.963 -27.030 -30.834 1.00 54.06 119 THR C CA 1
ATOM 6484 C C . THR C 1 84 ? 40.424 -27.037 -30.379 1.00 52.02 119 THR C C 1
ATOM 6485 O O . THR C 1 84 ? 40.701 -27.411 -29.228 1.00 52.07 119 THR C O 1
ATOM 6489 N N . VAL C 1 85 ? 41.338 -26.752 -31.309 1.00 52.24 120 VAL C N 1
ATOM 6490 C CA . VAL C 1 85 ? 42.803 -26.958 -31.109 1.00 50.72 120 VAL C CA 1
ATOM 6491 C C . VAL C 1 85 ? 43.480 -25.582 -31.120 1.00 47.84 120 VAL C C 1
ATOM 6492 O O . VAL C 1 85 ? 43.041 -24.674 -31.875 1.00 50.68 120 VAL C O 1
ATOM 6496 N N . ASN C 1 86 ? 44.449 -25.402 -30.230 1.00 46.80 121 ASN C N 1
ATOM 6497 C CA . ASN C 1 86 ? 45.124 -24.100 -29.994 1.00 50.86 121 ASN C CA 1
ATOM 6498 C C . ASN C 1 86 ? 46.643 -24.330 -29.984 1.00 50.19 121 ASN C C 1
ATOM 6499 O O . ASN C 1 86 ? 47.224 -24.665 -28.914 1.00 55.68 121 ASN C O 1
ATOM 6504 N N . LYS C 1 87 ? 47.231 -24.148 -31.158 1.00 47.56 122 LYS C N 1
ATOM 6505 C CA . LYS C 1 87 ? 48.693 -24.129 -31.370 1.00 50.37 122 LYS C CA 1
ATOM 6506 C C . LYS C 1 87 ? 48.992 -22.718 -31.867 1.00 50.83 122 LYS C C 1
ATOM 6507 O O . LYS C 1 87 ? 49.843 -22.555 -32.719 1.00 50.47 122 LYS C O 1
ATOM 6513 N N . VAL C 1 88 ? 48.275 -21.749 -31.306 1.00 46.63 123 VAL C N 1
ATOM 6514 C CA . VAL C 1 88 ? 48.337 -20.314 -31.681 1.00 46.91 123 VAL C CA 1
ATOM 6515 C C . VAL C 1 88 ? 48.084 -20.182 -33.181 1.00 51.94 123 VAL C C 1
ATOM 6516 O O . VAL C 1 88 ? 47.062 -20.672 -33.624 1.00 48.52 123 VAL C O 1
ATOM 6529 N N . ALA C 1 90 ? 49.420 -21.752 -35.666 1.00 54.43 125 ALA C N 1
ATOM 6530 C CA . ALA C 1 90 ? 49.522 -23.021 -36.408 1.00 50.29 125 ALA C CA 1
ATOM 6531 C C . ALA C 1 90 ? 48.261 -23.860 -36.213 1.00 48.73 125 ALA C C 1
ATOM 6532 O O . ALA C 1 90 ? 48.175 -24.899 -36.818 1.00 50.41 125 ALA C O 1
ATOM 6534 N N . SER C 1 91 ? 47.313 -23.381 -35.421 1.00 49.14 126 SER C N 1
ATOM 6535 C CA . SER C 1 91 ? 46.064 -24.114 -35.089 1.00 50.50 126 SER C CA 1
ATOM 6536 C C . SER C 1 91 ? 45.390 -24.802 -36.284 1.00 47.34 126 SER C C 1
ATOM 6537 O O . SER C 1 91 ? 45.175 -25.991 -36.198 1.00 52.08 126 SER C O 1
ATOM 6540 N N . GLY C 1 92 ? 45.032 -24.066 -37.330 1.00 46.77 127 GLY C N 1
ATOM 6541 C CA . GLY C 1 92 ? 44.301 -24.616 -38.486 1.00 49.26 127 GLY C CA 1
ATOM 6542 C C . GLY C 1 92 ? 45.017 -25.723 -39.235 1.00 51.61 127 GLY C C 1
ATOM 6543 O O . GLY C 1 92 ? 44.340 -26.579 -39.771 1.00 52.15 127 GLY C O 1
ATOM 6544 N N . LEU C 1 93 ? 46.341 -25.679 -39.300 1.00 47.08 128 LEU C N 1
ATOM 6545 C CA . LEU C 1 93 ? 47.142 -26.693 -40.024 1.00 47.11 128 LEU C CA 1
ATOM 6546 C C . LEU C 1 93 ? 47.340 -27.920 -39.128 1.00 53.79 128 LEU C C 1
ATOM 6547 O O . LEU C 1 93 ? 47.292 -29.077 -39.648 1.00 56.75 128 LEU C O 1
ATOM 6552 N N . LYS C 1 94 ? 47.574 -27.680 -37.837 1.00 49.70 129 LYS C N 1
ATOM 6553 C CA . LYS C 1 94 ? 47.699 -28.741 -36.818 1.00 49.91 129 LYS C CA 1
ATOM 6554 C C . LYS C 1 94 ? 46.390 -29.520 -36.788 1.00 49.06 129 LYS C C 1
ATOM 6555 O O . LYS C 1 94 ? 46.447 -30.763 -36.720 1.00 49.81 129 LYS C O 1
ATOM 6561 N N . ALA C 1 95 ? 45.257 -28.818 -36.859 1.00 48.30 130 ALA C N 1
ATOM 6562 C CA . ALA C 1 95 ? 43.915 -29.442 -36.851 1.00 50.76 130 ALA C CA 1
ATOM 6563 C C . ALA C 1 95 ? 43.850 -30.420 -38.024 1.00 53.96 130 ALA C C 1
ATOM 6564 O O . ALA C 1 95 ? 43.314 -31.532 -37.843 1.00 49.36 130 ALA C O 1
ATOM 6566 N N . VAL C 1 96 ? 44.386 -30.017 -39.179 1.00 50.72 131 VAL C N 1
ATOM 6567 C CA . VAL C 1 96 ? 44.329 -30.851 -40.412 1.00 53.40 131 VAL C CA 1
ATOM 6568 C C . VAL C 1 96 ? 45.206 -32.092 -40.204 1.00 50.73 131 VAL C C 1
ATOM 6569 O O . VAL C 1 96 ? 44.724 -33.170 -40.543 1.00 53.05 131 VAL C O 1
ATOM 6573 N N . ALA C 1 97 ? 46.398 -31.932 -39.617 1.00 48.47 132 ALA C N 1
ATOM 6574 C CA . ALA C 1 97 ? 47.356 -33.015 -39.280 1.00 49.74 132 ALA C CA 1
ATOM 6575 C C . ALA C 1 97 ? 46.737 -33.973 -38.255 1.00 55.03 132 ALA C C 1
ATOM 6576 O O . ALA C 1 97 ? 46.994 -35.192 -38.347 1.00 57.02 132 ALA C O 1
ATOM 6578 N N . LEU C 1 98 ? 45.945 -33.448 -37.317 1.00 62.59 133 LEU C N 1
ATOM 6579 C CA . LEU C 1 98 ? 45.277 -34.284 -36.287 1.00 60.22 133 LEU C CA 1
ATOM 6580 C C . LEU C 1 98 ? 44.193 -35.112 -36.977 1.00 55.53 133 LEU C C 1
ATOM 6581 O O . LEU C 1 98 ? 44.187 -36.318 -36.777 1.00 63.34 133 LEU C O 1
ATOM 6586 N N . ALA C 1 99 ? 43.354 -34.503 -37.809 1.00 58.02 134 ALA C N 1
ATOM 6587 C CA . ALA C 1 99 ? 42.236 -35.203 -38.493 1.00 60.64 134 ALA C CA 1
ATOM 6588 C C . ALA C 1 99 ? 42.798 -36.313 -39.400 1.00 60.90 134 ALA C C 1
ATOM 6589 O O . ALA C 1 99 ? 42.250 -37.447 -39.381 1.00 57.40 134 ALA C O 1
ATOM 6591 N N . ALA C 1 100 ? 43.860 -36.004 -40.145 1.00 57.14 135 ALA C N 1
ATOM 6592 C CA . ALA C 1 100 ? 44.618 -36.968 -40.974 1.00 59.63 135 ALA C CA 1
ATOM 6593 C C . ALA C 1 100 ? 44.979 -38.169 -40.093 1.00 66.01 135 ALA C C 1
ATOM 6594 O O . ALA C 1 100 ? 44.639 -39.295 -40.484 1.00 71.77 135 ALA C O 1
ATOM 6596 N N . GLN C 1 101 ? 45.592 -37.929 -38.927 1.00 62.93 136 GLN C N 1
ATOM 6597 C CA . GLN C 1 101 ? 46.035 -39.004 -38.000 1.00 59.25 136 GLN C CA 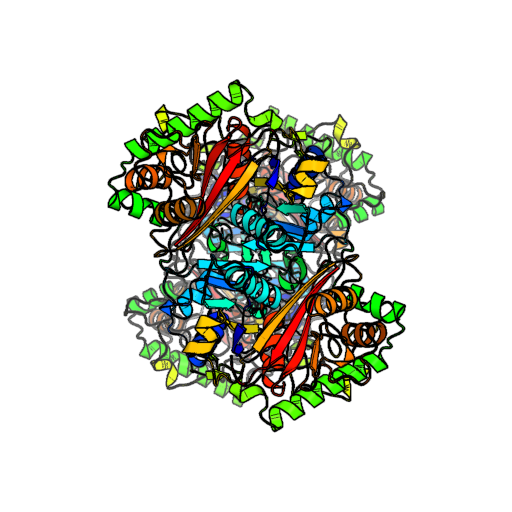1
ATOM 6598 C C . GLN C 1 101 ? 44.882 -39.974 -37.727 1.00 58.18 136 GLN C C 1
ATOM 6599 O O . GLN C 1 101 ? 45.135 -41.188 -37.708 1.00 56.80 136 GLN C O 1
ATOM 6605 N N . ASN C 1 102 ? 43.658 -39.477 -37.577 1.00 57.96 137 ASN C N 1
ATOM 6606 C CA . ASN C 1 102 ? 42.462 -40.339 -37.375 1.00 62.62 137 ASN C CA 1
ATOM 6607 C C . ASN C 1 102 ? 42.357 -41.328 -38.557 1.00 66.85 137 ASN C C 1
ATOM 6608 O O . ASN C 1 102 ? 41.943 -42.484 -38.343 1.00 78.42 137 ASN C O 1
ATOM 6613 N N . ILE C 1 103 ? 42.707 -40.894 -39.771 1.00 69.88 138 ILE C N 1
ATOM 6614 C CA . ILE C 1 103 ? 42.552 -41.682 -41.031 1.00 63.72 138 ILE C CA 1
ATOM 6615 C C . ILE C 1 103 ? 43.730 -42.651 -41.159 1.00 64.74 138 ILE C C 1
ATOM 6616 O O . ILE C 1 103 ? 43.489 -43.809 -41.556 1.00 65.59 138 ILE C O 1
ATOM 66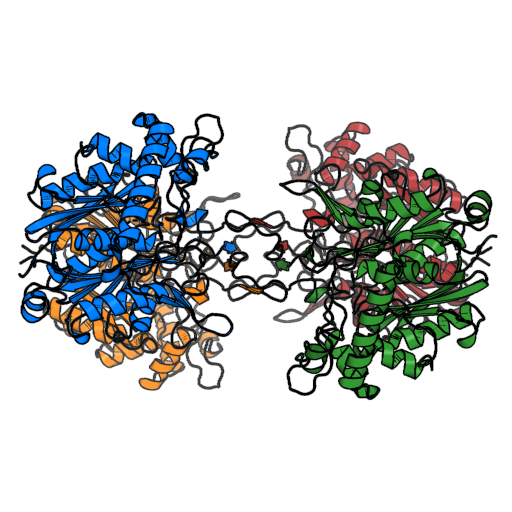21 N N . GLN C 1 104 ? 44.934 -42.163 -40.834 1.00 63.98 139 GLN C N 1
ATOM 6622 C CA . GLN C 1 104 ? 46.240 -42.871 -40.875 1.00 68.71 139 GLN C CA 1
ATOM 6623 C C . GLN C 1 104 ? 46.287 -44.033 -39.863 1.00 80.93 139 GLN C C 1
ATOM 6624 O O . GLN C 1 104 ? 47.244 -44.832 -39.954 1.00 90.13 139 GLN C O 1
ATOM 6630 N N . LEU C 1 105 ? 45.372 -44.080 -38.883 1.00 77.72 140 LEU C N 1
ATOM 6631 C CA . LEU C 1 105 ? 45.305 -45.144 -37.841 1.00 73.94 140 LEU C CA 1
ATOM 6632 C C . LEU C 1 105 ? 44.144 -46.085 -38.163 1.00 79.46 140 LEU C C 1
ATOM 6633 O O . LEU C 1 105 ? 44.100 -47.189 -37.590 1.00 90.49 140 LEU C O 1
ATOM 6638 N N . GLY C 1 106 ? 43.250 -45.661 -39.053 1.00 70.93 141 GLY C N 1
ATOM 6639 C CA . GLY C 1 106 ? 42.117 -46.468 -39.524 1.00 69.83 141 GLY C CA 1
ATOM 6640 C C . GLY C 1 106 ? 40.875 -46.196 -38.712 1.00 69.08 141 GLY C C 1
ATOM 6641 O O . GLY C 1 106 ? 39.901 -46.952 -38.868 1.00 65.32 141 GLY C O 1
ATOM 6642 N N . LEU C 1 107 ? 40.885 -45.122 -37.916 1.00 78.29 142 LEU C N 1
ATOM 6643 C CA . LEU C 1 107 ? 39.817 -44.805 -36.924 1.00 74.23 142 LEU C CA 1
ATOM 6644 C C . LEU C 1 107 ? 38.639 -44.124 -37.623 1.00 73.19 142 LEU C C 1
ATOM 6645 O O . LEU C 1 107 ? 37.522 -44.174 -37.086 1.00 65.23 142 LEU C O 1
ATOM 6650 N N . ALA C 1 108 ? 38.881 -43.484 -38.767 1.00 81.73 143 ALA C N 1
ATOM 6651 C CA . ALA C 1 108 ? 37.829 -42.805 -39.559 1.00 82.36 143 ALA C CA 1
ATOM 6652 C C . ALA C 1 108 ? 38.193 -42.895 -41.034 1.00 74.64 143 ALA C C 1
ATOM 6653 O O . ALA C 1 108 ? 39.373 -43.198 -41.334 1.00 69.29 143 ALA C O 1
ATOM 6655 N N . GLU C 1 109 ? 37.220 -42.632 -41.905 1.00 76.20 144 GLU C N 1
ATOM 6656 C CA . GLU C 1 109 ? 37.448 -42.616 -43.372 1.00 82.37 144 GLU C CA 1
ATOM 6657 C C . GLU C 1 109 ? 37.261 -41.195 -43.936 1.00 81.11 144 GLU C C 1
ATOM 6658 O O . GLU C 1 109 ? 37.843 -40.916 -44.997 1.00 83.47 144 GLU C O 1
ATOM 6664 N N . ALA C 1 110 ? 36.543 -40.310 -43.243 1.00 79.54 145 ALA C N 1
ATOM 6665 C CA . ALA C 1 110 ? 36.298 -38.918 -43.685 1.00 75.52 145 ALA C CA 1
ATOM 6666 C C . ALA C 1 110 ? 36.238 -37.980 -42.474 1.00 71.99 145 ALA C C 1
ATOM 6667 O O . ALA C 1 110 ? 35.475 -38.268 -41.543 1.00 69.53 145 ALA C O 1
ATOM 6669 N N . GLN C 1 111 ? 37.016 -36.890 -42.532 1.00 74.46 146 GLN C N 1
ATOM 6670 C CA . GLN C 1 111 ? 37.196 -35.846 -41.484 1.00 65.11 146 GLN C CA 1
ATOM 6671 C C . GLN C 1 111 ? 37.023 -34.450 -42.085 1.00 66.00 146 GLN C C 1
ATOM 6672 O O . GLN C 1 111 ? 37.388 -34.242 -43.255 1.00 55.26 146 GLN C O 1
ATOM 6678 N N . VAL C 1 112 ? 36.477 -33.524 -41.307 1.00 64.55 147 VAL C N 1
ATOM 6679 C CA . VAL C 1 112 ? 36.544 -32.073 -41.614 1.00 59.58 147 VAL C CA 1
ATOM 6680 C C . VAL C 1 112 ? 37.578 -31.458 -40.667 1.00 65.02 147 VAL C C 1
ATOM 6681 O O . VAL C 1 112 ? 37.716 -31.929 -39.508 1.00 68.72 147 VAL C O 1
ATOM 6685 N N . ALA C 1 113 ? 38.344 -30.497 -41.160 1.00 55.72 148 ALA C N 1
ATOM 6686 C CA . ALA C 1 113 ? 39.412 -29.860 -40.373 1.00 55.60 148 ALA C CA 1
ATOM 6687 C C . ALA C 1 113 ? 39.727 -28.492 -40.960 1.00 56.04 148 ALA C C 1
ATOM 6688 O O . ALA C 1 113 ? 39.691 -28.326 -42.181 1.00 57.63 148 ALA C O 1
ATOM 6690 N N . GLY C 1 114 ? 40.034 -27.551 -40.084 1.00 58.35 149 GLY C N 1
ATOM 6691 C CA . GLY C 1 114 ? 40.452 -26.201 -40.473 1.00 57.79 149 GLY C CA 1
ATOM 6692 C C . GLY C 1 114 ? 40.458 -25.300 -39.269 1.00 51.79 149 GLY C C 1
ATOM 6693 O O . GLY C 1 114 ? 40.822 -25.754 -38.189 1.00 48.33 149 GLY C O 1
ATOM 6694 N N . GLY C 1 115 ? 40.046 -24.059 -39.443 1.00 46.78 150 GLY C N 1
ATOM 6695 C CA . GLY C 1 115 ? 40.220 -23.074 -38.380 1.00 44.65 150 GLY C CA 1
ATOM 6696 C C . GLY C 1 115 ? 39.283 -21.925 -38.582 1.00 43.42 150 GLY C C 1
ATOM 6697 O O . GLY C 1 115 ? 38.707 -21.821 -39.668 1.00 43.54 150 GLY C O 1
ATOM 6698 N N . MET C 1 116 ? 39.243 -21.044 -37.589 1.00 45.05 151 MET C N 1
ATOM 6699 C CA . MET C 1 116 ? 38.297 -19.918 -37.500 1.00 42.32 151 MET C CA 1
ATOM 6700 C C . MET C 1 116 ? 38.796 -18.954 -36.428 1.00 43.97 151 MET C C 1
ATOM 6701 O O . MET C 1 116 ? 39.430 -19.374 -35.437 1.00 46.46 151 MET C O 1
ATOM 6706 N N . GLU C 1 117 ? 38.498 -17.689 -36.624 1.00 47.01 152 GLU C N 1
ATOM 6707 C CA . GLU C 1 117 ? 38.913 -16.615 -35.706 1.00 46.83 152 GLU C CA 1
ATOM 6708 C C . GLU C 1 117 ? 38.082 -15.383 -36.047 1.00 45.01 152 GLU C C 1
ATOM 6709 O O . GLU C 1 117 ? 37.992 -15.016 -37.232 1.00 43.54 152 GLU C O 1
ATOM 6715 N N . ASN C 1 118 ? 37.458 -14.800 -35.045 1.00 42.50 153 ASN C N 1
ATOM 6716 C CA . ASN C 1 118 ? 36.907 -13.441 -35.166 1.00 45.51 153 ASN C CA 1
ATOM 6717 C C . ASN C 1 118 ? 37.631 -12.599 -34.123 1.00 46.35 153 ASN C C 1
ATOM 6718 O O . ASN C 1 118 ? 37.271 -12.646 -32.937 1.00 48.33 153 ASN C O 1
ATOM 6723 N N . MET C 1 119 ? 38.683 -11.931 -34.558 1.00 49.66 154 MET C N 1
ATOM 6724 C CA . MET C 1 119 ? 39.524 -11.066 -33.697 1.00 48.34 154 MET C CA 1
ATOM 6725 C C . MET C 1 119 ? 38.702 -9.819 -33.319 1.00 45.53 154 MET C C 1
ATOM 6726 O O . MET C 1 119 ? 38.864 -9.342 -32.197 1.00 42.02 154 MET C O 1
ATOM 6731 N N . SER C 1 120 ? 37.785 -9.341 -34.173 1.00 46.69 155 SER C N 1
ATOM 6732 C CA . SER C 1 120 ? 36.831 -8.263 -33.788 1.00 44.91 155 SER C CA 1
ATOM 6733 C C . SER C 1 120 ? 36.122 -8.685 -32.488 1.00 43.91 155 SER C C 1
ATOM 6734 O O . SER C 1 120 ? 36.015 -7.860 -31.545 1.00 39.72 155 SER C O 1
ATOM 6737 N N . ARG C 1 121 ? 35.616 -9.912 -32.456 1.00 41.87 156 ARG C N 1
ATOM 6738 C CA . ARG C 1 121 ? 34.779 -10.391 -31.331 1.00 42.44 156 ARG C CA 1
ATOM 6739 C C . ARG C 1 121 ? 35.579 -10.912 -30.142 1.00 43.05 156 ARG C C 1
ATOM 6740 O O . ARG C 1 121 ? 34.952 -11.418 -29.238 1.00 40.28 156 ARG C O 1
ATOM 6748 N N . VAL C 1 122 ? 36.901 -10.829 -30.142 1.00 45.04 157 VAL C N 1
ATOM 6749 C CA . VAL C 1 122 ? 37.567 -11.314 -28.905 1.00 45.08 157 VAL C CA 1
ATOM 6750 C C . VAL C 1 122 ? 37.397 -10.222 -27.849 1.00 44.29 157 VAL C C 1
ATOM 6751 O O . VAL C 1 122 ? 37.456 -9.049 -28.184 1.00 42.96 157 VAL C O 1
ATOM 6755 N N . PRO C 1 123 ? 37.135 -10.575 -26.585 1.00 41.56 158 PRO C N 1
ATOM 6756 C CA . PRO C 1 123 ? 36.857 -9.574 -25.587 1.00 42.69 158 PRO C CA 1
ATOM 6757 C C . PRO C 1 123 ? 37.999 -9.109 -24.683 1.00 42.44 158 PRO C C 1
ATOM 6758 O O . PRO C 1 123 ? 39.083 -9.532 -24.829 1.00 43.47 158 PRO C O 1
ATOM 6762 N N . TYR C 1 124 ? 37.671 -8.176 -23.801 1.00 44.98 159 TYR C N 1
ATOM 6763 C CA . TYR C 1 124 ? 38.591 -7.686 -22.755 1.00 42.26 159 TYR C CA 1
ATOM 6764 C C . TYR C 1 124 ? 38.322 -8.525 -21.512 1.00 46.53 159 TYR C C 1
ATOM 6765 O O . TYR C 1 124 ? 37.228 -9.046 -21.361 1.00 50.27 159 TYR C O 1
ATOM 6774 N N . TYR C 1 125 ? 39.293 -8.623 -20.622 1.00 46.80 160 TYR C N 1
ATOM 6775 C CA . TYR C 1 125 ? 39.101 -9.487 -19.442 1.00 44.30 160 TYR C CA 1
ATOM 6776 C C . TYR C 1 125 ? 39.002 -8.679 -18.152 1.00 43.31 160 TYR C C 1
ATOM 6777 O O . TYR C 1 125 ? 39.872 -7.883 -17.891 1.00 45.66 160 TYR C O 1
ATOM 6786 N N . LEU C 1 126 ? 37.923 -8.896 -17.407 1.00 44.83 161 LEU C N 1
ATOM 6787 C CA . LEU C 1 126 ? 37.720 -8.368 -16.039 1.00 44.58 161 LEU C CA 1
ATOM 6788 C C . LEU C 1 126 ? 37.952 -9.538 -15.087 1.00 45.45 161 LEU C C 1
ATOM 6789 O O . LEU C 1 126 ? 37.172 -10.481 -15.091 1.00 48.50 161 LEU C O 1
ATOM 6794 N N . PRO C 1 127 ? 39.005 -9.549 -14.241 1.00 45.42 162 PRO C N 1
ATOM 6795 C CA . PRO C 1 127 ? 39.151 -10.625 -13.264 1.00 48.19 162 PRO C CA 1
ATOM 6796 C C . PRO C 1 127 ? 37.953 -10.607 -12.304 1.00 50.53 162 PRO C C 1
ATOM 6797 O O . PRO C 1 127 ? 37.362 -9.555 -12.086 1.00 54.79 162 PRO C O 1
ATOM 6801 N N . ARG C 1 128 ? 37.621 -11.756 -11.718 1.00 53.56 163 ARG C N 1
ATOM 6802 C CA . ARG C 1 128 ? 36.540 -11.814 -10.701 1.00 54.43 163 ARG C CA 1
ATOM 6803 C C . ARG C 1 128 ? 37.024 -11.177 -9.386 1.00 55.71 163 ARG C C 1
ATOM 6804 O O . ARG C 1 128 ? 38.243 -10.922 -9.247 1.00 54.41 163 ARG C O 1
ATOM 6812 N N . SER C 1 129 ? 36.081 -10.955 -8.462 1.00 59.69 164 SER C N 1
ATOM 6813 C CA . SER C 1 129 ? 36.240 -10.265 -7.149 1.00 59.54 164 SER C CA 1
ATOM 6814 C C . SER C 1 129 ? 37.528 -10.660 -6.425 1.00 56.13 164 SER C C 1
ATOM 6815 O O . SER C 1 129 ? 38.164 -9.768 -5.859 1.00 59.67 164 SER C O 1
ATOM 6818 N N . THR C 1 130 ? 37.899 -11.939 -6.420 1.00 58.80 165 THR C N 1
ATOM 6819 C CA . THR C 1 130 ? 39.062 -12.446 -5.637 1.00 59.69 165 THR C CA 1
ATOM 6820 C C . THR C 1 130 ? 40.396 -12.002 -6.256 1.00 59.23 165 THR C C 1
ATOM 6821 O O . THR C 1 130 ? 41.426 -12.095 -5.557 1.00 66.88 165 THR C O 1
ATOM 6825 N N . GLN C 1 131 ? 40.423 -11.539 -7.506 1.00 61.72 166 GLN C N 1
ATOM 6826 C CA . GLN C 1 131 ? 41.713 -11.215 -8.176 1.00 61.17 166 GLN C CA 1
ATOM 6827 C C . GLN C 1 131 ? 41.754 -9.727 -8.489 1.00 59.09 166 GLN C C 1
ATOM 6828 O O . GLN C 1 131 ? 42.603 -9.315 -9.296 1.00 67.86 166 GLN C O 1
ATOM 6834 N N . LEU C 1 132 ? 40.877 -8.960 -7.847 1.00 60.80 167 LEU C N 1
ATOM 6835 C CA . LEU C 1 132 ? 40.845 -7.478 -7.932 1.00 62.97 167 LEU C CA 1
ATOM 6836 C C . LEU C 1 132 ? 41.425 -6.914 -6.646 1.00 61.02 167 LEU C C 1
ATOM 6837 O O . LEU C 1 132 ? 41.198 -7.472 -5.583 1.00 60.53 167 LEU C O 1
ATOM 6842 N N . PRO C 1 133 ? 42.169 -5.793 -6.693 1.00 63.56 168 PRO C N 1
ATOM 6843 C CA . PRO C 1 133 ? 42.614 -5.125 -5.474 1.00 64.37 168 PRO C CA 1
ATOM 6844 C C . PRO C 1 133 ? 41.386 -4.596 -4.743 1.00 63.86 168 PRO C C 1
ATOM 6845 O O . PRO C 1 133 ? 40.315 -4.498 -5.330 1.00 60.16 168 PRO C O 1
ATOM 6849 N N . PRO C 1 134 ? 41.489 -4.286 -3.434 1.00 66.33 169 PRO C N 1
ATOM 6850 C CA . PRO C 1 134 ? 40.364 -3.705 -2.703 1.00 64.78 169 PRO C CA 1
ATOM 6851 C C . PRO C 1 134 ? 40.110 -2.237 -3.091 1.00 55.49 169 PRO C C 1
ATOM 6852 O O . PRO C 1 134 ? 38.998 -1.759 -2.912 1.00 53.25 169 PRO C O 1
ATOM 6856 N N . PHE C 1 135 ? 41.118 -1.549 -3.626 1.00 52.63 170 PHE C N 1
ATOM 6857 C CA . PHE C 1 135 ? 40.971 -0.163 -4.152 1.00 55.78 170 PHE C CA 1
ATOM 6858 C C . PHE C 1 135 ? 42.175 0.171 -5.033 1.00 49.43 170 PHE C C 1
ATOM 6859 O O . PHE C 1 135 ? 43.181 -0.543 -4.990 1.00 54.96 170 PHE C O 1
ATOM 6867 N N . GLY C 1 136 ? 42.058 1.230 -5.821 1.00 47.38 171 GLY C N 1
ATOM 6868 C CA . GLY C 1 136 ? 43.116 1.665 -6.749 1.00 48.52 171 GLY C CA 1
ATOM 6869 C C . GLY C 1 136 ? 42.835 1.175 -8.157 1.00 47.65 171 GLY C C 1
ATOM 6870 O O . GLY C 1 136 ? 42.104 0.193 -8.304 1.00 44.99 171 GLY C O 1
ATOM 6871 N N . GLU C 1 137 ? 43.390 1.882 -9.134 1.00 51.08 172 GLU C N 1
ATOM 6872 C CA . GLU C 1 137 ? 43.381 1.614 -10.598 1.00 52.58 172 GLU C CA 1
ATOM 6873 C C . GLU C 1 137 ? 43.517 0.116 -10.895 1.00 52.54 172 GLU C C 1
ATOM 6874 O O . GLU C 1 137 ? 44.281 -0.555 -10.170 1.00 53.10 172 GLU C O 1
ATOM 6880 N N . ILE C 1 138 ? 42.776 -0.342 -11.920 1.00 56.61 173 ILE C N 1
ATOM 6881 C CA . ILE C 1 138 ? 42.688 -1.713 -12.519 1.00 57.64 173 ILE C CA 1
ATOM 6882 C C . ILE C 1 138 ? 43.061 -1.595 -14.003 1.00 55.87 173 ILE C C 1
ATOM 6883 O O . ILE C 1 138 ? 42.472 -0.742 -14.686 1.00 55.52 173 ILE C O 1
ATOM 6888 N N . LYS C 1 139 ? 43.910 -2.483 -14.508 1.00 52.24 174 LYS C N 1
ATOM 6889 C CA . LYS C 1 139 ? 44.186 -2.628 -15.957 1.00 54.90 174 LYS C CA 1
ATOM 6890 C C . LYS C 1 139 ? 43.372 -3.828 -16.463 1.00 50.85 174 LYS C C 1
ATOM 6891 O O . LYS C 1 139 ? 43.429 -4.896 -15.847 1.00 59.75 174 LYS C O 1
ATOM 6897 N N . LEU C 1 140 ? 42.540 -3.627 -17.479 1.00 49.23 175 LEU C N 1
ATOM 6898 C CA . LEU C 1 140 ? 41.877 -4.731 -18.213 1.00 49.14 175 LEU C CA 1
ATOM 6899 C C . LEU C 1 140 ? 42.735 -5.050 -19.434 1.00 46.87 175 LEU C C 1
ATOM 6900 O O . LEU C 1 140 ? 43.008 -4.116 -20.209 1.00 50.13 175 LEU C O 1
ATOM 6905 N N . GLN C 1 141 ? 43.182 -6.297 -19.576 1.00 46.48 176 GLN C N 1
ATOM 6906 C CA . GLN C 1 141 ? 43.930 -6.733 -20.789 1.00 50.30 176 GLN C CA 1
ATOM 6907 C C . GLN C 1 141 ? 42.946 -6.891 -21.953 1.00 45.39 176 GLN C C 1
ATOM 6908 O O . GLN C 1 141 ? 41.823 -7.439 -21.735 1.00 39.73 176 GLN C O 1
ATOM 6914 N N . ASP C 1 142 ? 43.353 -6.467 -23.151 1.00 51.37 177 ASP C N 1
ATOM 6915 C CA . ASP C 1 142 ? 42.553 -6.695 -24.386 1.00 55.35 177 ASP C CA 1
ATOM 6916 C C . ASP C 1 142 ? 42.258 -8.193 -24.487 1.00 58.06 177 ASP C C 1
ATOM 6917 O O . ASP C 1 142 ? 41.093 -8.558 -24.321 1.00 93.17 177 ASP C O 1
ATOM 6922 N N . GLY C 1 143 ? 43.225 -9.057 -24.728 1.00 49.04 178 GLY C N 1
ATOM 6923 C CA . GLY C 1 143 ? 42.836 -10.446 -25.065 1.00 53.62 178 GLY C CA 1
ATOM 6924 C C . GLY C 1 143 ? 43.372 -10.826 -26.428 1.00 52.35 178 GLY C C 1
ATOM 6925 O O . GLY C 1 143 ? 44.004 -11.867 -26.535 1.00 52.21 178 GLY C O 1
ATOM 6926 N N . LEU C 1 144 ? 43.204 -9.957 -27.418 1.00 45.08 179 LEU C N 1
ATOM 6927 C CA . LEU C 1 144 ? 44.068 -9.994 -28.619 1.00 54.65 179 LEU C CA 1
ATOM 6928 C C . LEU C 1 144 ? 45.531 -9.953 -28.154 1.00 54.80 179 LEU C C 1
ATOM 6929 O O . LEU C 1 144 ? 46.336 -10.771 -28.638 1.00 53.54 179 LEU C O 1
ATOM 6934 N N . ILE C 1 145 ? 45.845 -9.063 -27.216 1.00 54.16 180 ILE C N 1
ATOM 6935 C CA . ILE C 1 145 ? 47.243 -8.788 -26.774 1.00 54.88 180 ILE C CA 1
ATOM 6936 C C . ILE C 1 145 ? 47.679 -9.899 -25.815 1.00 52.84 180 ILE C C 1
ATOM 6937 O O . ILE C 1 145 ? 48.618 -10.593 -26.144 1.00 48.30 180 ILE C O 1
ATOM 6942 N N . GLN C 1 146 ? 46.977 -10.082 -24.701 1.00 52.75 181 GLN C N 1
ATOM 6943 C CA . GLN C 1 146 ? 47.389 -10.980 -23.582 1.00 51.58 181 GLN C CA 1
ATOM 6944 C C . GLN C 1 146 ? 47.461 -12.455 -24.029 1.00 47.37 181 GLN C C 1
ATOM 6945 O O . GLN C 1 146 ? 48.402 -13.153 -23.604 1.00 49.53 181 GLN C O 1
ATOM 6951 N N . ASP C 1 147 ? 46.495 -12.942 -24.801 1.00 50.93 182 ASP C N 1
ATOM 6952 C CA . ASP C 1 147 ? 46.411 -14.377 -25.210 1.00 51.02 182 ASP C CA 1
ATOM 6953 C C . ASP C 1 147 ? 46.958 -14.557 -26.622 1.00 48.78 182 ASP C C 1
ATOM 6954 O O . ASP C 1 147 ? 47.505 -15.642 -26.900 1.00 57.54 182 ASP C O 1
ATOM 6959 N N . GLY C 1 148 ? 46.833 -13.536 -27.469 1.00 49.24 183 GLY C N 1
ATOM 6960 C CA . GLY C 1 148 ? 47.123 -13.649 -28.908 1.00 54.42 183 GLY C CA 1
ATOM 6961 C C . GLY C 1 148 ? 48.562 -13.311 -29.234 1.00 53.89 183 GLY C C 1
ATOM 6962 O O . GLY C 1 148 ? 49.233 -14.146 -29.895 1.00 54.08 183 GLY C O 1
ATOM 6963 N N . LEU C 1 149 ? 49.017 -12.132 -28.804 1.00 52.50 184 LEU C N 1
ATOM 6964 C CA . LEU C 1 149 ? 50.185 -11.447 -29.411 1.00 56.12 184 LEU C CA 1
ATOM 6965 C C . LEU C 1 149 ? 51.266 -11.117 -28.381 1.00 54.74 184 LEU C C 1
ATOM 6966 O O . LEU C 1 149 ? 52.191 -10.392 -28.759 1.00 57.63 184 LEU C O 1
ATOM 6971 N N . TRP C 1 150 ? 51.206 -11.646 -27.156 1.00 52.17 185 TRP C N 1
ATOM 6972 C CA . TRP C 1 150 ? 52.152 -11.234 -26.088 1.00 56.58 185 TRP C CA 1
ATOM 6973 C C . TRP C 1 150 ? 52.995 -12.433 -25.672 1.00 54.90 185 TRP C C 1
ATOM 6974 O O . TRP C 1 150 ? 52.423 -13.441 -25.202 1.00 52.19 185 TRP C O 1
ATOM 6985 N N . ASP C 1 151 ? 54.315 -12.325 -25.800 1.00 57.17 186 ASP C N 1
ATOM 6986 C CA . ASP C 1 151 ? 55.193 -13.431 -25.339 1.00 60.81 186 ASP C CA 1
ATOM 6987 C C . ASP C 1 151 ? 55.166 -13.468 -23.805 1.00 53.80 186 ASP C C 1
ATOM 6988 O O . ASP C 1 151 ? 55.414 -12.422 -23.185 1.00 56.92 186 ASP C O 1
ATOM 6993 N N . VAL C 1 152 ? 54.909 -14.643 -23.230 1.00 56.77 187 VAL C N 1
ATOM 6994 C CA . VAL C 1 152 ? 54.861 -14.863 -21.756 1.00 62.15 187 VAL C CA 1
ATOM 6995 C C . VAL C 1 152 ? 56.243 -14.631 -21.123 1.00 63.87 187 VAL C C 1
ATOM 6996 O O . VAL C 1 152 ? 56.261 -14.028 -20.041 1.00 59.85 187 VAL C O 1
ATOM 7000 N N . TYR C 1 153 ? 57.332 -15.060 -21.782 1.00 66.89 188 TYR C N 1
ATOM 7001 C CA . TYR C 1 153 ? 58.678 -15.330 -21.186 1.00 70.99 188 TYR C CA 1
ATOM 7002 C C . TYR C 1 153 ? 59.517 -14.042 -21.185 1.00 74.24 188 TYR C C 1
ATOM 7003 O O . TYR C 1 153 ? 59.865 -13.545 -20.101 1.00 75.36 188 TYR C O 1
ATOM 7012 N N . ASN C 1 154 ? 59.847 -13.526 -22.367 1.00 74.80 189 ASN C N 1
ATOM 7013 C CA . ASN C 1 154 ? 60.115 -12.082 -22.555 1.00 73.06 189 ASN C CA 1
ATOM 7014 C C . ASN C 1 154 ? 58.729 -11.480 -22.399 1.00 78.40 189 ASN C C 1
ATOM 7015 O O . ASN C 1 154 ? 57.766 -12.233 -22.621 1.00 97.16 189 ASN C O 1
ATOM 7020 N N . GLN C 1 155 ? 58.582 -10.243 -21.959 1.00 70.34 190 GLN C N 1
ATOM 7021 C CA . GLN C 1 155 ? 57.206 -9.722 -21.778 1.00 65.51 190 GLN C CA 1
ATOM 7022 C C . GLN C 1 155 ? 57.004 -8.627 -22.827 1.00 63.79 190 GLN C C 1
ATOM 7023 O O . GLN C 1 155 ? 56.976 -7.427 -22.454 1.00 63.00 190 GLN C O 1
ATOM 7029 N N . PHE C 1 156 ? 56.928 -9.022 -24.107 1.00 59.41 191 PHE C N 1
ATOM 7030 C CA . PHE C 1 156 ? 56.775 -8.061 -25.235 1.00 58.43 191 PHE C CA 1
ATOM 7031 C C . PHE C 1 156 ? 56.002 -8.657 -26.419 1.00 50.55 191 PHE C C 1
ATOM 7032 O O . PHE C 1 156 ? 55.809 -9.886 -26.507 1.00 55.29 191 PHE C O 1
ATOM 7040 N N . HIS C 1 157 ? 55.566 -7.772 -27.322 1.00 54.47 192 HIS C N 1
ATOM 7041 C CA . HIS C 1 157 ? 54.751 -8.087 -28.533 1.00 56.61 192 HIS C CA 1
ATOM 7042 C C . HIS C 1 157 ? 55.479 -9.113 -29.419 1.00 58.24 192 HIS C C 1
ATOM 7043 O O . HIS C 1 157 ? 56.723 -9.114 -29.430 1.00 57.30 192 HIS C O 1
ATOM 7050 N N . MET C 1 158 ? 54.731 -9.932 -30.162 1.00 59.16 193 MET C N 1
ATOM 7051 C CA . MET C 1 158 ? 55.267 -10.813 -31.244 1.00 62.07 193 MET C CA 1
ATOM 7052 C C . MET C 1 158 ? 56.046 -9.960 -32.252 1.00 56.38 193 MET C C 1
ATOM 7053 O O . MET C 1 158 ? 56.901 -10.504 -32.954 1.00 62.38 193 MET C O 1
ATOM 7058 N N . GLY C 1 159 ? 55.735 -8.671 -32.337 1.00 54.98 194 GLY C N 1
ATOM 7059 C CA . GLY C 1 159 ? 56.414 -7.730 -33.241 1.00 58.24 194 GLY C CA 1
ATOM 7060 C C . GLY C 1 159 ? 57.841 -7.455 -32.811 1.00 59.38 194 GLY C C 1
ATOM 7061 O O . GLY C 1 159 ? 58.624 -7.062 -33.683 1.00 56.21 194 GLY C O 1
ATOM 7062 N N . ILE C 1 160 ? 58.152 -7.581 -31.514 1.00 56.76 195 ILE C N 1
ATOM 7063 C CA . ILE C 1 160 ? 59.523 -7.348 -30.969 1.00 59.04 195 ILE C CA 1
ATOM 7064 C C . ILE C 1 160 ? 60.395 -8.560 -31.312 1.00 57.74 195 ILE C C 1
ATOM 7065 O O . ILE C 1 160 ? 61.577 -8.348 -31.672 1.00 57.14 195 ILE C O 1
ATOM 7070 N N . CYS C 1 161 ? 59.834 -9.770 -31.234 1.00 55.25 196 CYS C N 1
ATOM 7071 C CA . CYS C 1 161 ? 60.480 -11.022 -31.712 1.00 59.05 196 CYS C CA 1
ATOM 7072 C C . CYS C 1 161 ? 60.884 -10.867 -33.188 1.00 60.29 196 CYS C C 1
ATOM 7073 O O . CYS C 1 161 ? 62.002 -11.229 -33.538 1.00 63.66 196 CYS C O 1
ATOM 7076 N N . ALA C 1 162 ? 60.008 -10.329 -34.032 1.00 62.52 197 ALA C N 1
ATOM 7077 C CA . ALA C 1 162 ? 60.293 -10.091 -35.465 1.00 62.90 197 ALA C CA 1
ATOM 7078 C C . ALA C 1 162 ? 61.431 -9.073 -35.606 1.00 61.72 197 ALA C C 1
ATOM 7079 O O . ALA C 1 162 ? 62.265 -9.279 -36.492 1.00 61.87 197 ALA C O 1
ATOM 7081 N N . GLU C 1 163 ? 61.448 -8.021 -34.778 1.00 59.88 198 GLU C N 1
ATOM 7082 C CA . GLU C 1 163 ? 62.474 -6.942 -34.806 1.00 60.63 198 GLU C CA 1
ATOM 7083 C C . GLU C 1 163 ? 63.854 -7.525 -34.486 1.00 62.61 198 GLU C C 1
ATOM 7084 O O . GLU C 1 163 ? 64.843 -7.058 -35.087 1.00 65.73 198 GLU C O 1
ATOM 7090 N N . LYS C 1 164 ? 63.916 -8.495 -33.569 1.00 64.83 199 LYS C N 1
ATOM 7091 C CA . LYS C 1 164 ? 65.178 -9.189 -33.195 1.00 69.84 199 LYS C CA 1
ATOM 7092 C C . LYS C 1 164 ? 65.611 -10.027 -34.399 1.00 71.56 199 LYS C C 1
ATOM 7093 O O . LYS C 1 164 ? 66.739 -9.799 -34.876 1.00 82.04 199 LYS C O 1
ATOM 7099 N N . THR C 1 165 ? 64.724 -10.886 -34.919 1.00 68.83 200 THR C N 1
ATOM 7100 C CA . THR C 1 165 ? 64.963 -11.706 -36.137 1.00 62.19 200 THR C CA 1
ATOM 7101 C C . THR C 1 165 ? 65.409 -10.790 -37.282 1.00 61.31 200 THR C C 1
ATOM 7102 O O . THR C 1 165 ? 66.363 -11.142 -37.957 1.00 62.70 200 THR C O 1
ATOM 7106 N N . ALA C 1 166 ? 64.767 -9.642 -37.473 1.00 69.14 201 ALA C N 1
ATOM 7107 C CA . ALA C 1 166 ? 65.131 -8.651 -38.515 1.00 67.87 201 ALA C CA 1
ATOM 7108 C C . ALA C 1 166 ? 66.602 -8.239 -38.357 1.00 76.49 201 ALA C C 1
ATOM 7109 O O . ALA C 1 166 ? 67.294 -8.197 -39.389 1.00 76.56 201 ALA C O 1
ATOM 7111 N N . LYS C 1 167 ? 67.058 -7.923 -37.134 1.00 82.10 202 LYS C N 1
ATOM 7112 C CA . LYS C 1 167 ? 68.438 -7.407 -36.913 1.00 91.55 202 LYS C CA 1
ATOM 7113 C C . LYS C 1 167 ? 69.451 -8.558 -36.959 1.00 83.27 202 LYS C C 1
ATOM 7114 O O . LYS C 1 167 ? 70.546 -8.320 -37.491 1.00 80.68 202 LYS C O 1
ATOM 7120 N N . LYS C 1 168 ? 69.106 -9.741 -36.438 1.00 73.61 203 LYS C N 1
ATOM 7121 C CA . LYS C 1 168 ? 70.003 -10.929 -36.433 1.00 74.75 203 LYS C CA 1
ATOM 7122 C C . LYS C 1 168 ? 70.348 -11.346 -37.872 1.00 77.53 203 LYS C C 1
ATOM 7123 O O . LYS C 1 168 ? 71.483 -11.809 -38.094 1.00 79.38 203 LYS C O 1
ATOM 7129 N N . TYR C 1 169 ? 69.425 -11.175 -38.819 1.00 70.63 204 TYR C N 1
ATOM 7130 C CA . TYR C 1 169 ? 69.573 -11.637 -40.221 1.00 67.87 204 TYR C CA 1
ATOM 7131 C C . TYR C 1 169 ? 69.734 -10.433 -41.150 1.00 71.95 204 TYR C C 1
ATOM 7132 O O . TYR C 1 169 ? 69.639 -10.603 -42.375 1.00 70.53 204 TYR C O 1
ATOM 7141 N N . GLU C 1 170 ? 70.028 -9.259 -40.587 1.00 77.50 205 GLU C N 1
ATOM 7142 C CA . GLU C 1 170 ? 70.259 -8.013 -41.363 1.00 82.50 205 GLU C CA 1
ATOM 7143 C C . GLU C 1 170 ? 69.199 -7.920 -42.466 1.00 75.67 205 GLU C C 1
ATOM 7144 O O . GLU C 1 170 ? 69.562 -7.994 -43.648 1.00 78.85 205 GLU C O 1
ATOM 7150 N N . ILE C 1 171 ? 67.927 -7.835 -42.070 1.00 73.34 206 ILE C N 1
ATOM 7151 C CA . ILE C 1 171 ? 66.750 -7.595 -42.962 1.00 70.38 206 ILE C CA 1
ATOM 7152 C C . ILE C 1 171 ? 66.310 -6.153 -42.716 1.00 61.87 206 ILE C C 1
ATOM 7153 O O . ILE C 1 171 ? 65.756 -5.889 -41.643 1.00 64.46 206 ILE C O 1
ATOM 7158 N N . SER C 1 172 ? 66.580 -5.245 -43.644 1.00 61.53 207 SER C N 1
ATOM 7159 C CA . SER C 1 172 ? 66.407 -3.789 -43.419 1.00 59.39 207 SER C CA 1
ATOM 7160 C C . SER C 1 172 ? 64.934 -3.398 -43.555 1.00 63.36 207 SER C C 1
ATOM 7161 O O . SER C 1 172 ? 64.131 -4.185 -44.104 1.00 65.30 207 SER C O 1
ATOM 7164 N N . ARG C 1 173 ? 64.618 -2.191 -43.100 1.00 64.65 208 ARG C N 1
ATOM 7165 C CA . ARG C 1 173 ? 63.315 -1.530 -43.329 1.00 68.90 208 ARG C CA 1
ATOM 7166 C C . ARG C 1 173 ? 62.979 -1.624 -44.824 1.00 72.06 208 ARG C C 1
ATOM 7167 O O . ARG C 1 173 ? 61.859 -2.066 -45.139 1.00 82.72 208 ARG C O 1
ATOM 7175 N N . GLU C 1 174 ? 63.905 -1.236 -45.708 1.00 80.76 209 GLU C N 1
ATOM 7176 C CA . GLU C 1 174 ? 63.664 -1.171 -47.180 1.00 81.52 209 GLU C CA 1
ATOM 7177 C C . GLU C 1 174 ? 63.352 -2.578 -47.715 1.00 71.98 209 GLU C C 1
ATOM 7178 O O . GLU C 1 174 ? 62.419 -2.706 -48.525 1.00 62.22 209 GLU C O 1
ATOM 7184 N N . GLU C 1 175 ? 64.104 -3.589 -47.281 1.00 68.20 210 GLU C N 1
ATOM 7185 C CA . GLU C 1 175 ? 63.926 -5.004 -47.711 1.00 75.58 210 GLU C CA 1
ATOM 7186 C C . GLU C 1 175 ? 62.541 -5.502 -47.261 1.00 75.55 210 GLU C C 1
ATOM 7187 O O . GLU C 1 175 ? 61.844 -6.119 -48.088 1.00 85.21 210 GLU C O 1
ATOM 7193 N N . GLN C 1 176 ? 62.153 -5.239 -46.007 1.00 69.32 211 GLN C N 1
ATOM 7194 C CA . GLN C 1 176 ? 60.816 -5.591 -45.449 1.00 65.80 211 GLN C CA 1
ATOM 7195 C C . GLN C 1 176 ? 59.705 -4.892 -46.250 1.00 61.66 211 GLN C C 1
ATOM 7196 O O . GLN C 1 176 ? 58.687 -5.545 -46.535 1.00 58.28 211 GLN C O 1
ATOM 7202 N N . ASP C 1 177 ? 59.872 -3.611 -46.578 1.00 61.39 212 ASP C N 1
ATOM 7203 C CA . ASP C 1 177 ? 58.851 -2.814 -47.312 1.00 65.77 212 ASP C CA 1
ATOM 7204 C C . ASP C 1 177 ? 58.709 -3.352 -48.748 1.00 71.03 212 ASP C C 1
ATOM 7205 O O . ASP C 1 177 ? 57.563 -3.368 -49.272 1.00 64.84 212 ASP C O 1
ATOM 7210 N N . GLN C 1 178 ? 59.815 -3.783 -49.367 1.00 74.13 213 GLN C N 1
ATOM 7211 C CA . GLN C 1 178 ? 59.817 -4.346 -50.743 1.00 75.51 213 GLN C CA 1
ATOM 7212 C C . GLN C 1 178 ? 58.965 -5.619 -50.743 1.00 64.67 213 GLN C C 1
ATOM 7213 O O . GLN C 1 178 ? 58.072 -5.725 -51.599 1.00 56.36 213 GLN C O 1
ATOM 7219 N N . TYR C 1 179 ? 59.183 -6.531 -49.797 1.00 56.46 214 TYR C N 1
ATOM 7220 C CA . TYR C 1 179 ? 58.398 -7.788 -49.729 1.00 54.04 214 TYR C CA 1
ATOM 7221 C C . TYR C 1 179 ? 56.914 -7.455 -49.526 1.00 57.32 214 TYR C C 1
ATOM 7222 O O . TYR C 1 179 ? 56.064 -8.058 -50.212 1.00 60.56 214 TYR C O 1
ATOM 7231 N N . ALA C 1 180 ? 56.599 -6.514 -48.636 1.00 48.99 215 ALA C N 1
ATOM 7232 C CA . ALA C 1 180 ? 55.201 -6.128 -48.346 1.00 51.26 215 ALA C CA 1
ATOM 7233 C C . ALA C 1 180 ? 54.570 -5.502 -49.589 1.00 48.10 215 ALA C C 1
ATOM 7234 O O . ALA C 1 180 ? 53.411 -5.805 -49.869 1.00 54.15 215 ALA C O 1
ATOM 7236 N N . ILE C 1 181 ? 55.266 -4.618 -50.290 1.00 54.08 216 ILE C N 1
ATOM 7237 C CA . ILE C 1 181 ? 54.716 -4.017 -51.546 1.00 58.13 216 ILE C CA 1
ATOM 7238 C C . ILE C 1 181 ? 54.429 -5.163 -52.532 1.00 56.78 216 ILE C C 1
ATOM 7239 O O . ILE C 1 181 ? 53.329 -5.198 -53.147 1.00 58.53 216 ILE C O 1
ATOM 7244 N N . GLN C 1 182 ? 55.367 -6.100 -52.634 1.00 51.70 217 GLN C N 1
ATOM 7245 C CA . GLN C 1 182 ? 55.264 -7.263 -53.546 1.00 56.74 217 GLN C CA 1
ATOM 7246 C C . GLN C 1 182 ? 54.052 -8.119 -53.174 1.00 55.59 217 GLN C C 1
ATOM 7247 O O . GLN C 1 182 ? 53.325 -8.507 -54.102 1.00 54.45 217 GLN C O 1
ATOM 7253 N N . SER C 1 183 ? 53.845 -8.382 -51.879 1.00 49.10 218 SER C N 1
ATOM 7254 C CA . SER C 1 183 ? 52.698 -9.162 -51.362 1.00 47.14 218 SER C CA 1
ATOM 7255 C C . SER C 1 183 ? 51.389 -8.512 -51.800 1.00 49.47 218 SER C C 1
ATOM 7256 O O . SER C 1 183 ? 50.529 -9.231 -52.343 1.00 50.56 218 SER C O 1
ATOM 7259 N N . TYR C 1 184 ? 51.240 -7.208 -51.565 1.00 53.41 219 TYR C N 1
ATOM 7260 C CA . TYR C 1 184 ? 50.034 -6.433 -51.961 1.00 56.18 219 TYR C CA 1
ATOM 7261 C C . TYR C 1 184 ? 49.824 -6.546 -53.481 1.00 58.23 219 TYR C C 1
ATOM 7262 O O . TYR C 1 184 ? 48.683 -6.818 -53.918 1.00 51.38 219 TYR C O 1
ATOM 7271 N N . GLN C 1 185 ? 50.896 -6.371 -54.262 1.00 56.20 220 GLN C N 1
ATOM 7272 C CA . GLN C 1 185 ? 50.842 -6.362 -55.752 1.00 58.70 220 GLN C CA 1
ATOM 7273 C C . GLN C 1 185 ? 50.397 -7.737 -56.269 1.00 51.09 220 GLN C C 1
ATOM 7274 O O . GLN C 1 185 ? 49.473 -7.793 -57.082 1.00 48.56 220 GLN C O 1
ATOM 7280 N N . ARG C 1 186 ? 51.028 -8.802 -55.791 1.00 50.83 221 ARG C N 1
ATOM 7281 C CA . ARG C 1 186 ? 50.640 -10.208 -56.078 1.00 52.02 221 ARG C CA 1
ATOM 7282 C C . ARG C 1 186 ? 49.176 -10.494 -55.716 1.00 52.31 221 ARG C C 1
ATOM 7283 O O . ARG C 1 186 ? 48.545 -11.235 -56.477 1.00 55.05 221 ARG C O 1
ATOM 7291 N N . ALA C 1 187 ? 48.675 -9.985 -54.583 1.00 56.08 222 ALA C N 1
ATOM 7292 C CA . ALA C 1 187 ? 47.266 -10.151 -54.139 1.00 53.78 222 ALA C CA 1
ATOM 7293 C C . ALA C 1 187 ? 46.320 -9.401 -55.075 1.00 49.98 222 ALA C C 1
ATOM 7294 O O . ALA C 1 187 ? 45.270 -9.925 -55.381 1.00 52.50 222 ALA C O 1
ATOM 7296 N N . GLN C 1 188 ? 46.678 -8.189 -55.480 1.00 55.71 223 GLN C N 1
ATOM 7297 C CA . GLN C 1 188 ? 45.912 -7.400 -56.477 1.00 56.12 223 GLN C CA 1
ATOM 7298 C C . GLN C 1 188 ? 45.892 -8.172 -57.807 1.00 51.74 223 GLN C C 1
ATOM 7299 O O . GLN C 1 188 ? 44.809 -8.286 -58.387 1.00 49.14 223 GLN C O 1
ATOM 7305 N N . ALA C 1 189 ? 47.033 -8.715 -58.252 1.00 48.61 224 ALA C N 1
ATOM 7306 C CA . ALA C 1 189 ? 47.149 -9.478 -59.522 1.00 49.64 224 ALA C CA 1
ATOM 7307 C C . ALA C 1 189 ? 46.193 -10.669 -59.437 1.00 48.11 224 ALA C C 1
ATOM 7308 O O . ALA C 1 189 ? 45.449 -10.927 -60.400 1.00 58.36 224 ALA C O 1
ATOM 7310 N N . ALA C 1 190 ? 46.173 -11.325 -58.285 1.00 44.04 225 ALA C N 1
ATOM 7311 C CA . ALA C 1 190 ? 45.393 -12.558 -58.067 1.00 46.92 225 ALA C CA 1
ATOM 7312 C C . ALA C 1 190 ? 43.894 -12.214 -58.024 1.00 49.01 225 ALA C C 1
ATOM 7313 O O . ALA C 1 190 ? 43.091 -12.970 -58.604 1.00 50.71 225 ALA C O 1
ATOM 7315 N N . TRP C 1 191 ? 43.524 -11.081 -57.431 1.00 49.48 226 TRP C N 1
ATOM 7316 C CA . TRP C 1 191 ? 42.107 -10.640 -57.402 1.00 57.33 226 TRP C CA 1
ATOM 7317 C C . TRP C 1 191 ? 41.661 -10.113 -58.778 1.00 58.52 226 TRP C C 1
ATOM 7318 O O . TRP C 1 191 ? 40.475 -10.347 -59.127 1.00 61.06 226 TRP C O 1
ATOM 7329 N N . LYS C 1 192 ? 42.530 -9.450 -59.547 1.00 61.61 227 LYS C N 1
ATOM 7330 C CA . LYS C 1 192 ? 42.137 -8.964 -60.903 1.00 67.73 227 LYS C CA 1
ATOM 7331 C C . LYS C 1 192 ? 41.879 -10.173 -61.815 1.00 60.23 227 LYS C C 1
ATOM 7332 O O . LYS C 1 192 ? 40.974 -10.070 -62.639 1.00 58.41 227 LYS C O 1
ATOM 7338 N N . GLU C 1 193 ? 42.556 -11.306 -61.601 1.00 58.28 228 GLU C N 1
ATOM 7339 C CA . GLU C 1 193 ? 42.363 -12.543 -62.408 1.00 56.31 228 GLU C CA 1
ATOM 7340 C C . GLU C 1 193 ? 41.368 -13.489 -61.731 1.00 54.19 228 GLU C C 1
ATOM 7341 O O . GLU C 1 193 ? 41.148 -14.594 -62.249 1.00 56.85 228 GLU C O 1
ATOM 7347 N N . ASN C 1 194 ? 40.839 -13.124 -60.569 1.00 56.08 229 ASN C N 1
ATOM 7348 C CA . ASN C 1 194 ? 39.746 -13.877 -59.902 1.00 56.50 229 ASN C CA 1
ATOM 7349 C C . ASN C 1 194 ? 40.230 -15.270 -59.450 1.00 54.89 229 ASN C C 1
ATOM 7350 O O . ASN C 1 194 ? 39.401 -16.205 -59.320 1.00 50.15 229 ASN C O 1
ATOM 7355 N N . LYS C 1 195 ? 41.504 -15.373 -59.068 1.00 53.95 230 LYS C N 1
ATOM 7356 C CA . LYS C 1 195 ? 42.184 -16.657 -58.761 1.00 59.12 230 LYS C CA 1
ATOM 7357 C C . LYS C 1 195 ? 41.731 -17.269 -57.429 1.00 59.72 230 LYS C C 1
ATOM 7358 O O . LYS C 1 195 ? 42.226 -18.352 -57.142 1.00 59.92 230 LYS C O 1
ATOM 7364 N N . PHE C 1 196 ? 40.842 -16.624 -56.659 1.00 61.87 231 PHE C N 1
ATOM 7365 C CA . PHE C 1 196 ? 40.358 -17.109 -55.339 1.00 62.58 231 PHE C CA 1
ATOM 7366 C C . PHE C 1 196 ? 38.866 -17.491 -55.421 1.00 63.92 231 PHE C C 1
ATOM 7367 O O . PHE C 1 196 ? 38.295 -17.933 -54.394 1.00 65.65 231 PHE C O 1
ATOM 7375 N N . ALA C 1 197 ? 38.233 -17.355 -56.588 1.00 60.95 232 ALA C N 1
ATOM 7376 C CA . ALA C 1 197 ? 36.779 -17.608 -56.752 1.00 61.85 232 ALA C CA 1
ATOM 7377 C C . ALA C 1 197 ? 36.467 -19.045 -56.330 1.00 55.59 232 ALA C C 1
ATOM 7378 O O . ALA C 1 197 ? 35.493 -19.251 -55.590 1.00 61.32 232 ALA C O 1
ATOM 7380 N N . GLU C 1 198 ? 37.305 -19.990 -56.746 1.00 54.28 233 GLU C N 1
ATOM 7381 C CA . GLU C 1 198 ? 37.072 -21.439 -56.535 1.00 60.21 233 GLU C CA 1
ATOM 7382 C C . GLU C 1 198 ? 37.102 -21.788 -55.035 1.00 58.32 233 GLU C C 1
ATOM 7383 O O . GLU C 1 198 ? 36.308 -22.644 -54.636 1.00 60.70 233 GLU C O 1
ATOM 7389 N N . GLU C 1 199 ? 37.984 -21.168 -54.245 1.00 51.63 234 GLU C N 1
ATOM 7390 C CA . GLU C 1 199 ? 38.263 -21.548 -52.835 1.00 46.41 234 GLU C CA 1
ATOM 7391 C C . GLU C 1 199 ? 37.367 -20.744 -51.892 1.00 47.78 234 GLU C C 1
ATOM 7392 O O . GLU C 1 199 ? 37.130 -21.237 -50.788 1.00 52.76 234 GLU C O 1
ATOM 7398 N N . ILE C 1 200 ? 36.866 -19.578 -52.312 1.00 48.01 235 ILE C N 1
ATOM 7399 C CA . ILE C 1 200 ? 36.096 -18.656 -51.425 1.00 51.05 235 ILE C CA 1
ATOM 7400 C C . ILE C 1 200 ? 34.639 -19.116 -51.382 1.00 56.45 235 ILE C C 1
ATOM 7401 O O . ILE C 1 200 ? 34.034 -19.242 -52.450 1.00 59.81 235 ILE C O 1
ATOM 7406 N N . ALA C 1 201 ? 34.137 -19.374 -50.168 1.00 61.73 236 ALA C N 1
ATOM 7407 C CA . ALA C 1 201 ? 32.712 -19.589 -49.845 1.00 56.66 236 ALA C CA 1
ATOM 7408 C C . ALA C 1 201 ? 32.143 -18.273 -49.334 1.00 60.37 236 ALA C C 1
ATOM 7409 O O . ALA C 1 201 ? 32.522 -17.806 -48.266 1.00 59.98 236 ALA C O 1
ATOM 7411 N N . PRO C 1 202 ? 31.254 -17.592 -50.088 1.00 65.66 237 PRO C N 1
ATOM 7412 C CA . PRO C 1 202 ? 30.778 -16.273 -49.676 1.00 60.70 237 PRO C CA 1
ATOM 7413 C C . PRO C 1 202 ? 29.999 -16.388 -48.368 1.00 59.65 237 PRO C C 1
ATOM 7414 O O . PRO C 1 202 ? 29.452 -17.454 -48.106 1.00 61.51 237 PRO C O 1
ATOM 7418 N N . VAL C 1 203 ? 30.010 -15.317 -47.575 1.00 61.20 238 VAL C N 1
ATOM 7419 C CA . VAL C 1 203 ? 29.350 -15.265 -46.238 1.00 60.21 238 VAL C CA 1
ATOM 7420 C C . VAL C 1 203 ? 28.178 -14.302 -46.393 1.00 55.57 238 VAL C C 1
ATOM 7421 O O . VAL C 1 203 ? 28.415 -13.263 -47.005 1.00 56.45 238 VAL C O 1
ATOM 7425 N N . THR C 1 204 ? 26.988 -14.651 -45.886 1.00 57.42 239 THR C N 1
ATOM 7426 C CA . THR C 1 204 ? 25.786 -13.766 -45.897 1.00 67.92 239 THR C CA 1
ATOM 7427 C C . THR C 1 204 ? 25.583 -13.151 -44.505 1.00 65.03 239 THR C C 1
ATOM 7428 O O . THR C 1 204 ? 25.275 -13.888 -43.562 1.00 63.80 239 THR C O 1
ATOM 7432 N N . VAL C 1 205 ? 25.757 -11.840 -44.405 1.00 65.04 240 VAL C N 1
ATOM 7433 C CA . VAL C 1 205 ? 25.650 -11.134 -43.101 1.00 72.62 240 VAL C CA 1
ATOM 7434 C C . VAL C 1 205 ? 24.267 -10.509 -42.973 1.00 73.37 240 VAL C C 1
ATOM 7435 O O . VAL C 1 205 ? 23.963 -9.590 -43.718 1.00 68.13 240 VAL C O 1
ATOM 7439 N N . LYS C 1 206 ? 23.476 -10.996 -42.028 1.00 93.93 241 LYS C N 1
ATOM 7440 C CA . LYS C 1 206 ? 22.128 -10.422 -41.807 1.00 105.26 241 LYS C CA 1
ATOM 7441 C C . LYS C 1 206 ? 22.288 -9.108 -41.038 1.00 106.59 241 LYS C C 1
ATOM 7442 O O . LYS C 1 206 ? 22.962 -9.110 -39.999 1.00 102.49 241 LYS C O 1
ATOM 7448 N N . GLY C 1 207 ? 21.715 -8.025 -41.561 1.00 119.78 242 GLY C N 1
ATOM 7449 C CA . GLY C 1 207 ? 21.799 -6.710 -40.904 1.00 125.01 242 GLY C CA 1
ATOM 7450 C C . GLY C 1 207 ? 20.435 -6.227 -40.451 1.00 129.01 242 GLY C C 1
ATOM 7451 O O . GLY C 1 207 ? 19.481 -7.004 -40.527 1.00 123.87 242 GLY C O 1
ATOM 7452 N N . LYS C 1 208 ? 20.352 -4.978 -39.994 1.00 135.31 243 LYS C N 1
ATOM 7453 C CA . LYS C 1 208 ? 19.067 -4.393 -39.533 1.00 138.08 243 LYS C CA 1
ATOM 7454 C C . LYS C 1 208 ? 18.565 -3.451 -40.628 1.00 142.96 243 LYS C C 1
ATOM 7455 O O . LYS C 1 208 ? 18.029 -2.379 -40.295 1.00 143.08 243 LYS C O 1
ATOM 7461 N N . LYS C 1 209 ? 18.764 -3.847 -41.885 1.00 142.28 244 LYS C N 1
ATOM 7462 C CA . LYS C 1 209 ? 18.351 -3.042 -43.060 1.00 143.10 244 LYS C CA 1
ATOM 7463 C C . LYS C 1 209 ? 18.207 -3.987 -44.252 1.00 140.66 244 LYS C C 1
ATOM 7464 O O . LYS C 1 209 ? 17.493 -3.635 -45.204 1.00 131.39 244 LYS C O 1
ATOM 7470 N N . GLY C 1 210 ? 18.858 -5.148 -44.176 1.00 140.84 245 GLY C N 1
ATOM 7471 C CA . GLY C 1 210 ? 18.792 -6.141 -45.261 1.00 138.81 245 GLY C CA 1
ATOM 7472 C C . GLY C 1 210 ? 19.903 -7.159 -45.137 1.00 124.23 245 GLY C C 1
ATOM 7473 O O . GLY C 1 210 ? 20.424 -7.312 -44.026 1.00 121.87 245 GLY C O 1
ATOM 7474 N N . GLU C 1 211 ? 20.254 -7.810 -46.247 1.00 110.29 246 GLU C N 1
ATOM 7475 C CA . GLU C 1 211 ? 21.323 -8.839 -46.258 1.00 98.34 246 GLU C CA 1
ATOM 7476 C C . GLU C 1 211 ? 22.486 -8.342 -47.107 1.00 89.30 246 GLU C C 1
ATOM 7477 O O . GLU C 1 211 ? 22.236 -7.623 -48.069 1.00 93.27 246 GLU C O 1
ATOM 7483 N N . THR C 1 212 ? 23.702 -8.707 -46.717 1.00 77.66 247 THR C N 1
ATOM 7484 C CA . THR C 1 212 ? 24.938 -8.411 -47.481 1.00 73.04 247 THR C CA 1
ATOM 7485 C C . THR C 1 212 ? 25.677 -9.723 -47.741 1.00 69.51 247 THR C C 1
ATOM 7486 O O . THR C 1 212 ? 25.892 -10.477 -46.788 1.00 71.43 247 THR C O 1
ATOM 7490 N N . VAL C 1 213 ? 26.036 -9.973 -48.994 1.00 72.14 248 VAL C N 1
ATOM 7491 C CA . VAL C 1 213 ? 26.877 -11.126 -49.424 1.00 71.51 248 VAL C CA 1
ATOM 7492 C C . VAL C 1 213 ? 28.321 -10.627 -49.525 1.00 67.14 248 VAL C C 1
ATOM 7493 O O . VAL C 1 213 ? 28.587 -9.760 -50.375 1.00 67.20 248 VAL C O 1
ATOM 7497 N N . VAL C 1 214 ? 29.211 -11.128 -48.671 1.00 65.37 249 VAL C N 1
ATOM 7498 C CA . VAL C 1 214 ? 30.660 -10.780 -48.707 1.00 64.45 249 VAL C CA 1
ATOM 7499 C C . VAL C 1 214 ? 31.398 -11.894 -49.448 1.00 62.37 249 VAL C C 1
ATOM 7500 O O . VAL C 1 214 ? 31.344 -13.053 -49.009 1.00 56.73 249 VAL C O 1
ATOM 7504 N N . GLU C 1 215 ? 32.028 -11.551 -50.565 1.00 65.61 250 GLU C N 1
ATOM 7505 C CA . GLU C 1 215 ? 32.716 -12.545 -51.425 1.00 70.31 250 GLU C CA 1
ATOM 7506 C C . GLU C 1 215 ? 34.174 -12.144 -51.662 1.00 61.39 250 GLU C C 1
ATOM 7507 O O . GLU C 1 215 ? 34.907 -12.975 -52.255 1.00 67.66 250 GLU C O 1
ATOM 7513 N N . ARG C 1 216 ? 34.597 -10.971 -51.189 1.00 54.14 251 ARG C N 1
ATOM 7514 C CA . ARG C 1 216 ? 35.934 -10.398 -51.507 1.00 60.55 251 ARG C CA 1
ATOM 7515 C C . ARG C 1 216 ? 36.719 -10.117 -50.221 1.00 57.02 251 ARG C C 1
ATOM 7516 O O . ARG C 1 216 ? 36.149 -9.568 -49.277 1.00 49.10 251 ARG C O 1
ATOM 7524 N N . ASP C 1 217 ? 38.004 -10.467 -50.213 1.00 58.05 252 ASP C N 1
ATOM 7525 C CA . ASP C 1 217 ? 38.941 -10.120 -49.120 1.00 56.57 252 ASP C CA 1
ATOM 7526 C C . ASP C 1 217 ? 38.990 -8.598 -49.022 1.00 53.78 252 ASP C C 1
ATOM 7527 O O . ASP C 1 217 ? 38.824 -7.945 -50.061 1.00 60.33 252 ASP C O 1
ATOM 7532 N N . GLU C 1 218 ? 39.188 -8.073 -47.816 1.00 53.19 253 GLU C N 1
ATOM 7533 C CA . GLU C 1 218 ? 39.210 -6.619 -47.496 1.00 56.50 253 GLU C CA 1
ATOM 7534 C C . GLU C 1 218 ? 40.631 -6.310 -47.024 1.00 54.34 253 GLU C C 1
ATOM 7535 O O . GLU C 1 218 ? 41.129 -7.074 -46.187 1.00 66.17 253 GLU C O 1
ATOM 7541 N N . GLY C 1 219 ? 41.296 -5.293 -47.568 1.00 52.02 254 GLY C N 1
ATOM 7542 C CA . GLY C 1 219 ? 42.662 -4.920 -47.142 1.00 51.93 254 GLY C CA 1
ATOM 7543 C C . GLY C 1 219 ? 43.691 -4.994 -48.257 1.00 51.54 254 GLY C C 1
ATOM 7544 O O . GLY C 1 219 ? 44.651 -4.212 -48.229 1.00 64.42 254 GLY C O 1
ATOM 7545 N N . TYR C 1 220 ? 43.534 -5.886 -49.225 1.00 52.43 255 TYR C N 1
ATOM 7546 C CA . TYR C 1 220 ? 44.549 -6.098 -50.292 1.00 51.08 255 TYR C CA 1
ATOM 7547 C C . TYR C 1 220 ? 44.612 -4.892 -51.237 1.00 49.85 255 TYR C C 1
ATOM 7548 O O . TYR C 1 220 ? 45.610 -4.803 -51.952 1.00 50.75 255 TYR C O 1
ATOM 7557 N N . GLU C 1 221 ? 43.612 -4.008 -51.215 1.00 53.47 256 GLU C N 1
ATOM 7558 C CA . GLU C 1 221 ? 43.447 -2.857 -52.150 1.00 67.30 256 GLU C CA 1
ATOM 7559 C C . GLU C 1 221 ? 44.081 -1.608 -51.525 1.00 72.91 256 GLU C C 1
ATOM 7560 O O . GLU C 1 221 ? 44.198 -0.600 -52.243 1.00 75.95 256 GLU C O 1
ATOM 7566 N N . ASN C 1 222 ? 44.488 -1.691 -50.250 1.00 88.18 257 ASN C N 1
ATOM 7567 C CA . ASN C 1 222 ? 44.812 -0.534 -49.367 1.00 91.50 257 ASN C CA 1
ATOM 7568 C C . ASN C 1 222 ? 46.248 -0.048 -49.610 1.00 90.97 257 ASN C C 1
ATOM 7569 O O . ASN C 1 222 ? 46.577 1.037 -49.083 1.00 103.70 257 ASN C O 1
ATOM 7574 N N . LEU C 1 223 ? 47.059 -0.800 -50.370 1.00 82.82 258 LEU C N 1
ATOM 7575 C CA . LEU C 1 223 ? 48.465 -0.442 -50.716 1.00 78.67 258 LEU C CA 1
ATOM 7576 C C . LEU C 1 223 ? 48.539 1.005 -51.226 1.00 77.61 258 LEU C C 1
ATOM 7577 O O . LEU C 1 223 ? 47.879 1.329 -52.234 1.00 72.26 258 LEU C O 1
ATOM 7582 N N . ARG C 1 224 ? 49.317 1.838 -50.538 1.00 76.45 259 ARG C N 1
ATOM 7583 C CA . ARG C 1 224 ? 49.827 3.131 -51.050 1.00 78.18 259 ARG C CA 1
ATOM 7584 C C . ARG C 1 224 ? 51.349 3.019 -51.015 1.00 78.57 259 ARG C C 1
ATOM 7585 O O . ARG C 1 224 ? 51.916 3.078 -49.911 1.00 80.41 259 ARG C O 1
ATOM 7593 N N . ILE C 1 225 ? 51.950 2.741 -52.176 1.00 88.32 260 ILE C N 1
ATOM 7594 C CA . ILE C 1 225 ? 53.410 2.452 -52.348 1.00 99.88 260 ILE C CA 1
ATOM 7595 C C . ILE C 1 225 ? 54.217 3.661 -51.851 1.00 95.68 260 ILE C C 1
ATOM 7596 O O . ILE C 1 225 ? 55.281 3.451 -51.239 1.00 90.91 260 ILE C O 1
ATOM 7601 N N . ASP C 1 226 ? 53.712 4.870 -52.112 1.00 101.51 261 ASP C N 1
ATOM 7602 C CA . ASP C 1 226 ? 54.244 6.159 -51.589 1.00 100.06 261 ASP C CA 1
ATOM 7603 C C . ASP C 1 226 ? 54.349 6.045 -50.058 1.00 96.86 261 ASP C C 1
ATOM 7604 O O . ASP C 1 226 ? 55.486 6.042 -49.550 1.00 97.57 261 ASP C O 1
ATOM 7609 N N . LYS C 1 227 ? 53.221 5.856 -49.364 1.00 91.92 262 LYS C N 1
ATOM 7610 C CA . LYS C 1 227 ? 53.099 5.999 -47.884 1.00 85.00 262 LYS C CA 1
ATOM 7611 C C . LYS C 1 227 ? 53.810 4.859 -47.139 1.00 76.04 262 LYS C C 1
ATOM 7612 O O . LYS C 1 227 ? 53.962 4.996 -45.914 1.00 73.18 262 LYS C O 1
ATOM 7618 N N . MET C 1 228 ? 54.247 3.794 -47.819 1.00 70.80 263 MET C N 1
ATOM 7619 C CA . MET C 1 228 ? 54.808 2.583 -47.154 1.00 72.73 263 MET C CA 1
ATOM 7620 C C . MET C 1 228 ? 56.142 2.914 -46.467 1.00 76.96 263 MET C C 1
ATOM 7621 O O . MET C 1 228 ? 56.346 2.461 -45.320 1.00 80.42 263 MET C O 1
ATOM 7626 N N . ALA C 1 229 ? 57.028 3.657 -47.136 1.00 82.40 264 ALA C N 1
ATOM 7627 C CA . ALA C 1 229 ? 58.380 4.002 -46.626 1.00 78.68 264 ALA C CA 1
ATOM 7628 C C . ALA C 1 229 ? 58.287 5.152 -45.609 1.00 74.96 264 ALA C C 1
ATOM 7629 O O . ALA C 1 229 ? 59.327 5.502 -45.037 1.00 63.93 264 ALA C O 1
ATOM 7631 N N . THR C 1 230 ? 57.088 5.703 -45.381 1.00 72.51 265 THR C N 1
ATOM 7632 C CA . THR C 1 230 ? 56.830 6.849 -44.467 1.00 78.40 265 THR C CA 1
ATOM 7633 C C . THR C 1 230 ? 56.118 6.378 -43.184 1.00 76.74 265 THR C C 1
ATOM 7634 O O . THR C 1 230 ? 55.938 7.207 -42.299 1.00 68.22 265 THR C O 1
ATOM 7638 N N . LEU C 1 231 ? 55.717 5.105 -43.068 1.00 83.81 266 LEU C N 1
ATOM 7639 C CA . LEU C 1 231 ? 54.987 4.597 -41.869 1.00 77.80 266 LEU C CA 1
ATOM 7640 C C . LEU C 1 231 ? 55.954 4.527 -40.684 1.00 76.97 266 LEU C C 1
ATOM 7641 O O . LEU C 1 231 ? 57.116 4.140 -40.898 1.00 74.29 266 LEU C O 1
ATOM 7646 N N . LYS C 1 232 ? 55.475 4.867 -39.483 1.00 72.98 267 LYS C N 1
AT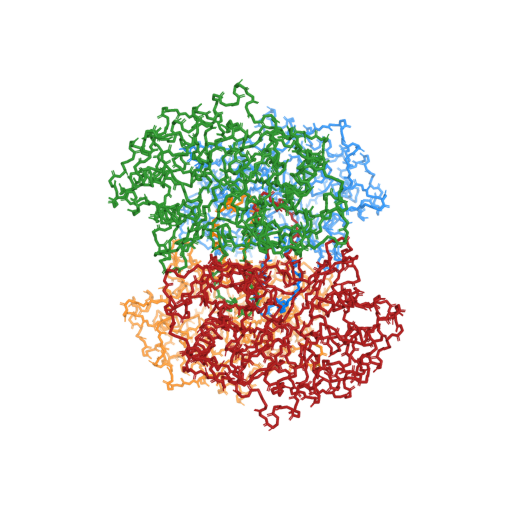OM 7647 C CA . LYS C 1 232 ? 56.243 4.736 -38.218 1.00 72.83 267 LYS C CA 1
ATOM 7648 C C . LYS C 1 232 ? 56.272 3.262 -37.837 1.00 62.86 267 LYS C C 1
ATOM 7649 O O . LYS C 1 232 ? 55.263 2.577 -37.934 1.00 65.62 267 LYS C O 1
ATOM 7655 N N . PRO C 1 233 ? 57.413 2.715 -37.376 1.00 63.02 268 PRO C N 1
ATOM 7656 C CA . PRO C 1 233 ? 57.405 1.387 -36.764 1.00 59.37 268 PRO C CA 1
ATOM 7657 C C . PRO C 1 233 ? 56.280 1.308 -35.722 1.00 58.26 268 PRO C C 1
ATOM 7658 O O . PRO C 1 233 ? 56.048 2.293 -35.043 1.00 63.13 268 PRO C O 1
ATOM 7662 N N . ALA C 1 234 ? 55.614 0.156 -35.631 1.00 53.77 269 ALA C N 1
ATOM 7663 C CA . ALA C 1 234 ? 54.431 -0.081 -34.776 1.00 50.39 269 ALA C CA 1
ATOM 7664 C C . ALA C 1 234 ? 54.846 -0.579 -33.388 1.00 55.37 269 ALA C C 1
ATOM 7665 O O . ALA C 1 234 ? 54.157 -0.188 -32.423 1.00 58.54 269 ALA C O 1
ATOM 7667 N N . PHE C 1 235 ? 55.894 -1.407 -33.265 1.00 57.26 270 PHE C N 1
ATOM 7668 C CA . PHE C 1 235 ? 56.198 -2.136 -31.996 1.00 61.02 270 PHE C CA 1
ATOM 7669 C C . PHE C 1 235 ? 57.464 -1.604 -31.302 1.00 58.97 270 PHE C C 1
ATOM 7670 O O . PHE C 1 235 ? 57.502 -1.676 -30.079 1.00 60.02 270 PHE C O 1
ATOM 7678 N N . LEU C 1 236 ? 58.458 -1.125 -32.052 1.00 58.95 271 LEU C N 1
ATOM 7679 C CA . LEU C 1 236 ? 59.737 -0.580 -31.536 1.00 55.42 271 LEU C CA 1
ATOM 7680 C C . LEU C 1 236 ? 59.763 0.890 -31.947 1.00 61.36 271 LEU C C 1
ATOM 7681 O O . LEU C 1 236 ? 60.012 1.153 -33.132 1.00 57.67 271 LEU C O 1
ATOM 7686 N N . ARG C 1 237 ? 59.426 1.807 -31.035 1.00 66.95 272 ARG C N 1
ATOM 7687 C CA . ARG C 1 237 ? 59.180 3.236 -31.386 1.00 68.84 272 ARG C CA 1
ATOM 7688 C C . ARG C 1 237 ? 60.252 4.119 -30.721 1.00 66.11 272 ARG C C 1
ATOM 7689 O O . ARG C 1 237 ? 60.026 5.332 -30.597 1.00 63.07 272 ARG C O 1
ATOM 7697 N N . ASP C 1 238 ? 61.408 3.537 -30.373 1.00 66.47 273 ASP C N 1
ATOM 7698 C CA . ASP C 1 238 ? 62.591 4.251 -29.815 1.00 65.05 273 ASP C CA 1
ATOM 7699 C C . ASP C 1 238 ? 63.515 4.780 -30.940 1.00 65.51 273 ASP C C 1
ATOM 7700 O O . ASP C 1 238 ? 64.544 5.416 -30.619 1.00 58.50 273 ASP C O 1
ATOM 7705 N N . GLY C 1 239 ? 63.178 4.565 -32.218 1.00 70.20 274 GLY C N 1
ATOM 7706 C CA . GLY C 1 239 ? 63.987 5.030 -33.369 1.00 65.87 274 GLY C CA 1
ATOM 7707 C C . GLY C 1 239 ? 64.740 3.891 -34.040 1.00 60.65 274 GLY C C 1
ATOM 7708 O O . GLY C 1 239 ? 65.181 4.095 -35.152 1.00 60.49 274 GLY C O 1
ATOM 7709 N N . THR C 1 240 ? 64.856 2.734 -33.380 1.00 66.17 275 THR C N 1
ATOM 7710 C CA . THR C 1 240 ? 65.563 1.499 -33.827 1.00 66.60 275 THR C CA 1
ATOM 7711 C C . THR C 1 240 ? 64.700 0.675 -34.794 1.00 68.98 275 THR C C 1
ATOM 7712 O O . THR C 1 240 ? 65.235 -0.279 -35.398 1.00 69.25 275 THR C O 1
ATOM 7716 N N . GLY C 1 241 ? 63.406 0.989 -34.896 1.00 69.84 276 GLY C N 1
ATOM 7717 C CA . GLY C 1 241 ? 62.361 0.049 -35.349 1.00 68.66 276 GLY C CA 1
ATOM 7718 C C . GLY C 1 241 ? 62.277 -0.045 -36.860 1.00 62.92 276 GLY C C 1
ATOM 7719 O O . GLY C 1 241 ? 62.606 0.958 -37.536 1.00 58.42 276 GLY C O 1
ATOM 7720 N N . THR C 1 242 ? 61.865 -1.214 -37.366 1.00 58.91 277 THR C N 1
ATOM 7721 C CA . THR C 1 242 ? 61.736 -1.508 -38.822 1.00 58.72 277 THR C CA 1
ATOM 7722 C C . THR C 1 242 ? 60.332 -2.026 -39.157 1.00 60.12 277 THR C C 1
ATOM 7723 O O . THR C 1 242 ? 59.856 -1.717 -40.258 1.00 71.52 277 THR C O 1
ATOM 7727 N N . VAL C 1 243 ? 59.708 -2.805 -38.269 1.00 57.81 278 VAL C N 1
ATOM 7728 C CA . VAL C 1 243 ? 58.368 -3.419 -38.499 1.00 52.15 278 VAL C CA 1
ATOM 7729 C C . VAL C 1 243 ? 57.267 -2.365 -38.296 1.00 56.07 278 VAL C C 1
ATOM 7730 O O . VAL C 1 243 ? 57.184 -1.776 -37.189 1.00 57.27 278 VAL C O 1
ATOM 7734 N N . THR C 1 244 ? 56.453 -2.154 -39.335 1.00 52.82 279 THR C N 1
ATOM 7735 C CA . THR C 1 244 ? 55.291 -1.236 -39.369 1.00 51.79 279 THR C CA 1
ATOM 7736 C C . THR C 1 244 ? 53.988 -2.032 -39.540 1.00 50.41 279 THR C C 1
ATOM 7737 O O . THR C 1 244 ? 54.035 -3.234 -39.824 1.00 50.86 279 THR C O 1
ATOM 7741 N N . ALA C 1 245 ? 52.856 -1.353 -39.409 1.00 48.92 280 ALA C N 1
ATOM 7742 C CA . ALA C 1 245 ? 51.509 -1.893 -39.695 1.00 50.32 280 ALA C CA 1
ATOM 7743 C C . ALA C 1 245 ? 51.457 -2.333 -41.163 1.00 52.39 280 ALA C C 1
ATOM 7744 O O . ALA C 1 245 ? 50.761 -3.327 -41.470 1.00 49.65 280 ALA C O 1
ATOM 7746 N N . GLY C 1 246 ? 52.188 -1.617 -42.016 1.00 47.55 281 GLY C N 1
ATOM 7747 C CA . GLY C 1 246 ? 52.314 -1.888 -43.457 1.00 52.53 281 GLY C CA 1
ATOM 7748 C C . GLY C 1 246 ? 53.032 -3.194 -43.781 1.00 54.99 281 GLY C C 1
ATOM 7749 O O . GLY C 1 246 ? 52.517 -3.903 -44.648 1.00 57.87 281 GLY C O 1
ATOM 7750 N N . ASN C 1 247 ? 54.181 -3.501 -43.161 1.00 52.40 282 ASN C N 1
ATOM 7751 C CA . ASN C 1 247 ? 55.002 -4.684 -43.539 1.00 55.21 282 ASN C CA 1
ATOM 7752 C C . ASN C 1 247 ? 54.755 -5.851 -42.576 1.00 53.98 282 ASN C C 1
ATOM 7753 O O . ASN C 1 247 ? 55.576 -6.808 -42.567 1.00 53.30 282 ASN C O 1
ATOM 7758 N N . ALA C 1 248 ? 53.653 -5.798 -41.830 1.00 51.67 283 ALA C N 1
ATOM 7759 C CA . ALA C 1 248 ? 53.189 -6.870 -40.921 1.00 50.83 283 ALA C CA 1
ATOM 7760 C C . ALA C 1 248 ? 51.783 -7.345 -41.331 1.00 50.28 283 ALA C C 1
ATOM 7761 O O . ALA C 1 248 ? 51.042 -6.576 -41.978 1.00 49.34 283 ALA C O 1
ATOM 7763 N N . SER C 1 249 ? 51.442 -8.580 -40.961 1.00 51.14 284 SER C N 1
ATOM 7764 C CA . SER C 1 249 ? 50.056 -9.079 -40.787 1.00 49.27 284 SER C CA 1
ATOM 7765 C C . SER C 1 249 ? 49.166 -7.976 -40.227 1.00 52.65 284 SER C C 1
ATOM 7766 O O . SER C 1 249 ? 49.613 -7.274 -39.303 1.00 47.32 284 SER C O 1
ATOM 7769 N N . THR C 1 250 ? 47.926 -7.934 -40.717 1.00 53.60 285 THR C N 1
ATOM 7770 C CA . THR C 1 250 ? 46.753 -7.247 -40.120 1.00 52.38 285 THR C CA 1
ATOM 7771 C C . THR C 1 250 ? 46.055 -8.213 -39.146 1.00 50.66 285 THR C C 1
ATOM 7772 O O . THR C 1 250 ? 46.306 -9.442 -39.201 1.00 43.30 285 THR C O 1
ATOM 7776 N N . MET C 1 251 ? 45.187 -7.684 -38.294 1.00 46.12 286 MET C N 1
ATOM 7777 C CA . MET C 1 251 ? 44.194 -8.507 -37.567 1.00 46.57 286 MET C CA 1
ATOM 7778 C C . MET C 1 251 ? 42.946 -8.633 -38.445 1.00 44.67 286 MET C C 1
ATOM 7779 O O . MET C 1 251 ? 42.571 -7.641 -39.095 1.00 41.55 286 MET C O 1
ATOM 7784 N N . ASN C 1 252 ? 42.365 -9.834 -38.506 1.00 45.42 287 ASN C N 1
ATOM 7785 C CA . ASN C 1 252 ? 41.242 -10.156 -39.429 1.00 49.15 287 ASN C CA 1
ATOM 7786 C C . ASN C 1 252 ? 40.326 -11.219 -38.830 1.00 47.41 287 ASN C C 1
ATOM 7787 O O . ASN C 1 252 ? 40.741 -11.897 -37.878 1.00 53.77 287 ASN C O 1
ATOM 7792 N N . ASP C 1 253 ? 39.134 -11.310 -39.411 1.00 48.09 288 ASP C N 1
ATOM 7793 C CA . ASP C 1 253 ? 38.068 -12.297 -39.135 1.00 47.42 288 ASP C CA 1
ATOM 7794 C C . ASP C 1 253 ? 37.975 -13.188 -40.379 1.00 49.49 288 ASP C C 1
ATOM 7795 O O . ASP C 1 253 ? 38.038 -12.651 -41.515 1.00 53.85 288 ASP C O 1
ATOM 7800 N N . GLY C 1 254 ? 37.876 -14.500 -40.193 1.00 46.39 289 GLY C N 1
ATOM 7801 C CA . GLY C 1 254 ? 37.778 -15.451 -41.310 1.00 45.11 289 GLY C CA 1
ATOM 7802 C C . GLY C 1 254 ? 37.863 -16.882 -40.828 1.00 46.05 289 GLY C C 1
ATOM 7803 O O . GLY C 1 254 ? 38.161 -17.108 -39.636 1.00 50.13 289 GLY C O 1
ATOM 7804 N N . ALA C 1 255 ? 37.600 -17.824 -41.719 1.00 43.32 290 ALA C N 1
ATOM 7805 C CA . ALA C 1 255 ? 37.663 -19.270 -41.418 1.00 49.58 290 ALA C CA 1
ATOM 7806 C C . ALA C 1 255 ? 37.931 -20.054 -42.701 1.00 51.60 290 ALA C C 1
ATOM 7807 O O . ALA C 1 255 ? 37.713 -19.531 -43.813 1.00 50.35 290 ALA C O 1
ATOM 7809 N N . SER C 1 256 ? 38.375 -21.283 -42.520 1.00 47.69 291 SER C N 1
ATOM 7810 C CA . SER C 1 256 ? 38.852 -22.160 -43.600 1.00 48.27 291 SER C CA 1
ATOM 7811 C C . SER C 1 256 ? 38.608 -23.604 -43.171 1.00 51.34 291 SER C C 1
ATOM 7812 O O . SER C 1 256 ? 38.635 -23.874 -41.954 1.00 53.66 291 SER C O 1
ATOM 7815 N N . ALA C 1 257 ? 38.329 -24.484 -44.131 1.00 52.49 292 ALA C N 1
ATOM 7816 C CA . ALA C 1 257 ? 37.956 -25.887 -43.867 1.00 50.39 292 ALA C CA 1
ATOM 7817 C C . ALA C 1 257 ? 38.317 -26.749 -45.078 1.00 57.09 292 ALA C C 1
ATOM 7818 O O . ALA C 1 257 ? 38.082 -26.311 -46.224 1.00 56.59 292 ALA C O 1
ATOM 7820 N N . LEU C 1 258 ? 38.868 -27.931 -44.813 1.00 57.48 293 LEU C N 1
ATOM 7821 C CA . LEU C 1 258 ? 39.098 -28.996 -45.814 1.00 57.21 293 LEU C CA 1
ATOM 7822 C C . LEU C 1 258 ? 38.350 -30.265 -45.377 1.00 65.00 293 LEU C C 1
ATOM 7823 O O . LEU C 1 258 ? 38.117 -30.441 -44.163 1.00 61.40 293 LEU C O 1
ATOM 7828 N N . VAL C 1 259 ? 37.910 -31.072 -46.345 1.00 65.36 294 VAL C N 1
ATOM 7829 C CA . VAL C 1 259 ? 37.458 -32.473 -46.125 1.00 57.43 294 VAL C CA 1
ATOM 7830 C C . VAL C 1 259 ? 38.636 -33.385 -46.416 1.00 56.19 294 VAL C C 1
ATOM 7831 O O . VAL C 1 259 ? 39.308 -33.147 -47.420 1.00 62.54 294 VAL C O 1
ATOM 7835 N N . LEU C 1 260 ? 38.903 -34.330 -45.516 1.00 58.08 295 LEU C N 1
ATOM 7836 C CA . LEU C 1 260 ? 39.977 -35.348 -45.647 1.00 60.46 295 LEU C CA 1
ATOM 7837 C C . LEU C 1 260 ? 39.315 -36.724 -45.811 1.00 64.10 295 LEU C C 1
ATOM 7838 O O . LEU C 1 260 ? 38.166 -36.914 -45.327 1.00 61.87 295 LEU C O 1
ATOM 7843 N N . GLY C 1 261 ? 39.999 -37.641 -46.488 1.00 59.44 296 GLY C N 1
ATOM 7844 C CA . GLY C 1 261 ? 39.462 -38.975 -46.803 1.00 62.49 296 GLY C CA 1
ATOM 7845 C C . GLY C 1 261 ? 40.533 -40.036 -46.722 1.00 55.65 296 GLY C C 1
ATOM 7846 O O . GLY C 1 261 ? 41.721 -39.672 -46.823 1.00 58.86 296 GLY C O 1
ATOM 7847 N N . SER C 1 262 ? 40.115 -41.292 -46.543 1.00 65.02 297 SER C N 1
ATOM 7848 C CA . SER C 1 262 ? 40.900 -42.532 -46.828 1.00 77.88 297 SER C CA 1
ATOM 7849 C C . SER C 1 262 ? 41.195 -42.657 -48.332 1.00 71.93 297 SER C C 1
ATOM 7850 O O . SER C 1 262 ? 40.398 -42.105 -49.145 1.00 62.49 297 SER C O 1
ATOM 7853 N N . LYS C 1 263 ? 42.234 -43.429 -48.682 1.00 73.10 298 LYS C N 1
ATOM 7854 C CA . LYS C 1 263 ? 42.493 -43.924 -50.070 1.00 72.76 298 LYS C CA 1
ATOM 7855 C C . LYS C 1 263 ? 41.190 -44.470 -50.662 1.00 69.25 298 LYS C C 1
ATOM 7856 O O . LYS C 1 263 ? 40.843 -44.078 -51.785 1.00 80.55 298 LYS C O 1
ATOM 7862 N N . ALA C 1 264 ? 40.473 -45.292 -49.895 1.00 66.18 299 ALA C N 1
ATOM 7863 C CA . ALA C 1 264 ? 39.175 -45.906 -50.258 1.00 65.49 299 ALA C CA 1
ATOM 7864 C C . ALA C 1 264 ? 38.111 -44.832 -50.534 1.00 63.97 299 ALA C C 1
ATOM 7865 O O . ALA C 1 264 ? 37.302 -45.027 -51.442 1.00 70.54 299 ALA C O 1
ATOM 7867 N N . ILE C 1 265 ? 38.072 -43.736 -49.776 1.00 76.73 300 ILE C N 1
ATOM 7868 C CA . ILE C 1 265 ? 36.996 -42.704 -49.932 1.00 74.74 300 ILE C CA 1
ATOM 7869 C C . ILE C 1 265 ? 37.345 -41.763 -51.091 1.00 67.50 300 ILE C C 1
ATOM 7870 O O . ILE C 1 265 ? 36.412 -41.313 -51.784 1.00 65.57 300 ILE C O 1
ATOM 7875 N N . ALA C 1 266 ? 38.630 -41.454 -51.274 1.00 61.54 301 ALA C N 1
ATOM 7876 C CA . ALA C 1 266 ? 39.117 -40.600 -52.381 1.00 71.54 301 ALA C CA 1
ATOM 7877 C C . ALA C 1 266 ? 38.667 -41.243 -53.702 1.00 81.53 301 ALA C C 1
ATOM 7878 O O . ALA C 1 266 ? 37.865 -40.597 -54.426 1.00 72.48 301 ALA C O 1
ATOM 7880 N N . ARG C 1 267 ? 39.084 -42.501 -53.935 1.00 85.79 302 ARG C N 1
ATOM 7881 C CA . ARG C 1 267 ? 38.701 -43.351 -55.102 1.00 83.03 302 ARG C CA 1
ATOM 7882 C C . ARG C 1 267 ? 37.197 -43.224 -55.365 1.00 75.89 302 ARG C C 1
ATOM 7883 O O . ARG C 1 267 ? 36.820 -42.762 -56.459 1.00 80.84 302 ARG C O 1
ATOM 7891 N N . GLU C 1 268 ? 36.354 -43.605 -54.411 1.00 73.22 303 GLU C N 1
ATOM 7892 C CA . GLU C 1 268 ? 34.906 -43.788 -54.691 1.00 82.03 303 GLU C CA 1
ATOM 7893 C C . GLU C 1 268 ? 34.231 -42.434 -54.966 1.00 86.61 303 GLU C C 1
ATOM 7894 O O . GLU C 1 268 ? 33.149 -42.441 -55.613 1.00 94.28 303 GLU C O 1
ATOM 7900 N N . PHE C 1 269 ? 34.804 -41.331 -54.469 1.00 86.75 304 PHE C N 1
ATOM 7901 C CA . PHE C 1 269 ? 34.093 -40.032 -54.586 1.00 78.49 304 PHE C CA 1
ATOM 7902 C C . PHE C 1 269 ? 34.982 -38.846 -54.946 1.00 67.32 304 PHE C C 1
ATOM 7903 O O . PHE C 1 269 ? 34.400 -37.824 -55.270 1.00 64.83 304 PHE C O 1
ATOM 7911 N N . ALA C 1 270 ? 36.306 -38.952 -54.919 1.00 63.90 305 ALA C N 1
ATOM 7912 C CA . ALA C 1 270 ? 37.065 -37.702 -55.152 1.00 75.04 305 ALA C CA 1
ATOM 7913 C C . ALA C 1 270 ? 38.056 -37.800 -56.310 1.00 73.75 305 ALA C C 1
ATOM 7914 O O . ALA C 1 270 ? 39.097 -37.157 -56.212 1.00 68.17 305 ALA C O 1
ATOM 7916 N N . GLN C 1 271 ? 37.757 -38.582 -57.335 1.00 70.59 306 GLN C N 1
ATOM 7917 C CA . GLN C 1 271 ? 38.664 -38.549 -58.497 1.00 69.69 306 GLN C CA 1
ATOM 7918 C C . GLN C 1 271 ? 38.248 -37.297 -59.265 1.00 65.47 306 GLN C C 1
ATOM 7919 O O . GLN C 1 271 ? 37.048 -37.093 -59.414 1.00 61.17 306 GLN C O 1
ATOM 7925 N N . GLY C 1 272 ? 39.177 -36.438 -59.659 1.00 64.35 307 GLY C N 1
ATOM 7926 C CA . GLY C 1 272 ? 38.729 -35.237 -60.382 1.00 74.06 307 GLY C CA 1
ATOM 7927 C C . GLY C 1 272 ? 38.615 -34.027 -59.477 1.00 70.49 307 GLY C C 1
ATOM 7928 O O . GLY C 1 272 ? 38.801 -32.926 -59.983 1.00 61.94 307 GLY C O 1
ATOM 7929 N N . ASN C 1 273 ? 38.261 -34.220 -58.206 1.00 69.10 308 ASN C N 1
ATOM 7930 C CA . ASN C 1 273 ? 38.208 -33.090 -57.243 1.00 68.52 308 ASN C CA 1
ATOM 7931 C C . ASN C 1 273 ? 39.283 -32.028 -57.498 1.00 64.01 308 ASN C C 1
ATOM 7932 O O . ASN C 1 273 ? 40.461 -32.351 -57.549 1.00 59.78 308 ASN C O 1
ATOM 7937 N N . ARG C 1 274 ? 38.840 -30.782 -57.601 1.00 58.54 309 ARG C N 1
ATOM 7938 C CA . ARG C 1 274 ? 39.702 -29.611 -57.884 1.00 63.44 309 ARG C CA 1
ATOM 7939 C C . ARG C 1 274 ? 40.885 -29.522 -56.923 1.00 65.41 309 ARG C C 1
ATOM 7940 O O . ARG C 1 274 ? 41.994 -29.282 -57.386 1.00 56.28 309 ARG C O 1
ATOM 7948 N N . ALA C 1 275 ? 40.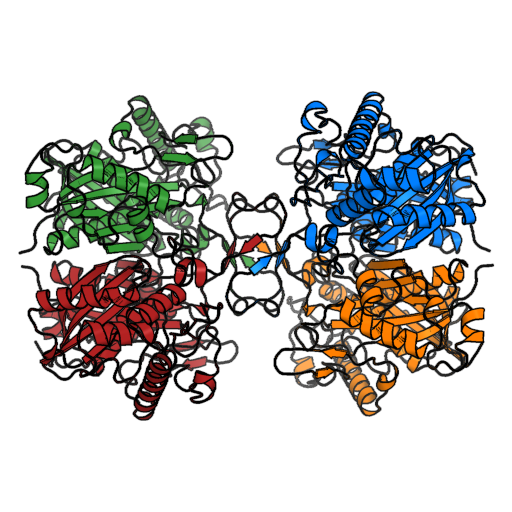631 -29.706 -55.632 1.00 63.64 310 ALA C N 1
ATOM 7949 C CA . ALA C 1 275 ? 41.666 -29.530 -54.585 1.00 61.01 310 ALA C CA 1
ATOM 7950 C C . ALA C 1 275 ? 42.336 -30.859 -54.209 1.00 64.04 310 ALA C C 1
ATOM 7951 O O . ALA C 1 275 ? 43.142 -30.837 -53.243 1.00 62.95 310 ALA C O 1
ATOM 7953 N N . LEU C 1 276 ? 42.064 -31.963 -54.924 1.00 59.52 311 LEU C N 1
ATOM 7954 C CA . LEU C 1 276 ? 42.477 -33.330 -54.491 1.00 57.36 311 LEU C CA 1
ATOM 7955 C C . LEU C 1 276 ? 43.999 -33.401 -54.333 1.00 55.15 311 LEU C C 1
ATOM 7956 O O . LEU C 1 276 ? 44.693 -32.874 -55.205 1.00 61.77 311 LEU C O 1
ATOM 7961 N N . ALA C 1 277 ? 44.488 -34.019 -53.250 1.00 56.50 312 ALA C N 1
ATOM 7962 C CA . ALA C 1 277 ? 45.926 -34.114 -52.897 1.00 53.45 312 ALA C CA 1
ATOM 7963 C C . ALA C 1 277 ? 46.146 -35.190 -51.837 1.00 53.89 312 ALA C C 1
ATOM 7964 O O . ALA C 1 277 ? 45.204 -35.490 -51.088 1.00 59.46 312 ALA C O 1
ATOM 7966 N N . ARG C 1 278 ? 47.364 -35.719 -51.785 1.00 53.04 313 ARG C N 1
ATOM 7967 C CA . ARG C 1 278 ? 47.857 -36.630 -50.728 1.00 58.57 313 ARG C CA 1
ATOM 7968 C C . ARG C 1 278 ? 48.576 -35.795 -49.663 1.00 63.67 313 ARG C C 1
ATOM 7969 O O . ARG C 1 278 ? 49.319 -34.832 -50.031 1.00 60.17 313 ARG C O 1
ATOM 7977 N N . ILE C 1 279 ? 48.384 -36.151 -48.392 1.00 56.48 314 ILE C N 1
ATOM 7978 C CA . ILE C 1 279 ? 49.207 -35.595 -47.293 1.00 55.72 314 ILE C CA 1
ATOM 7979 C C . ILE C 1 279 ? 50.396 -36.539 -47.199 1.00 54.34 314 ILE C C 1
ATOM 7980 O O . ILE C 1 279 ? 50.233 -37.694 -46.791 1.00 58.43 314 ILE C O 1
ATOM 7985 N N . VAL C 1 280 ? 51.537 -36.062 -47.658 1.00 56.05 315 VAL C N 1
ATOM 7986 C CA . VAL C 1 280 ? 52.795 -36.846 -47.702 1.00 60.11 315 VAL C CA 1
ATOM 7987 C C . VAL C 1 280 ? 53.338 -36.925 -46.269 1.00 66.61 315 VAL C C 1
ATOM 7988 O O . VAL C 1 280 ? 53.403 -38.043 -45.738 1.00 82.63 315 VAL C O 1
ATOM 7992 N N . SER C 1 281 ? 53.657 -35.782 -45.655 1.00 63.58 316 SER C N 1
ATOM 7993 C CA . SER C 1 281 ? 54.227 -35.677 -44.289 1.00 58.01 316 SER C CA 1
ATOM 7994 C C . SER C 1 281 ? 53.739 -34.411 -43.583 1.00 59.42 316 SER C C 1
ATOM 7995 O O . SER C 1 281 ? 53.421 -33.424 -44.273 1.00 65.60 316 SER C O 1
ATOM 7998 N N . THR C 1 282 ? 53.760 -34.418 -42.250 1.00 63.35 317 THR C N 1
ATOM 7999 C CA . THR C 1 282 ? 53.552 -33.216 -41.397 1.00 63.02 317 THR C CA 1
ATOM 8000 C C . THR C 1 282 ? 54.595 -33.205 -40.292 1.00 61.61 317 THR C C 1
ATOM 8001 O O . THR C 1 282 ? 54.883 -34.276 -39.778 1.00 73.12 317 THR C O 1
ATOM 8005 N N . ALA C 1 283 ? 55.140 -32.044 -39.947 1.00 63.19 318 ALA C N 1
ATOM 8006 C CA . ALA C 1 283 ? 56.123 -31.916 -38.848 1.00 62.56 318 ALA C CA 1
ATOM 8007 C C . ALA C 1 283 ? 55.815 -30.664 -38.018 1.00 61.70 318 ALA C C 1
ATOM 8008 O O . ALA C 1 283 ? 55.424 -29.642 -38.616 1.00 62.64 318 ALA C O 1
ATOM 8010 N N . ASP C 1 284 ? 55.932 -30.787 -36.690 1.00 59.35 319 ASP C N 1
ATOM 8011 C CA . ASP C 1 284 ? 55.996 -29.666 -35.714 1.00 56.82 319 ASP C CA 1
ATOM 8012 C C . ASP C 1 284 ? 57.448 -29.536 -35.237 1.00 52.98 319 ASP C C 1
ATOM 8013 O O . ASP C 1 284 ? 58.097 -30.563 -35.107 1.00 62.16 319 ASP C O 1
ATOM 8018 N N . ALA C 1 285 ? 57.935 -28.321 -34.984 1.00 56.85 320 ALA C N 1
ATOM 8019 C CA . ALA C 1 285 ? 59.252 -28.061 -34.360 1.00 59.52 320 ALA C CA 1
ATOM 8020 C C . ALA C 1 285 ? 59.192 -26.816 -33.476 1.00 62.33 320 ALA C C 1
ATOM 8021 O O . ALA C 1 285 ? 58.396 -25.901 -33.801 1.00 61.50 320 ALA C O 1
ATOM 8023 N N . ALA C 1 286 ? 60.038 -26.765 -32.438 1.00 66.35 321 ALA C N 1
ATOM 8024 C CA . ALA C 1 286 ? 60.078 -25.675 -31.429 1.00 62.57 321 ALA C CA 1
ATOM 8025 C C . ALA C 1 286 ? 61.521 -25.253 -31.115 1.00 60.40 321 ALA C C 1
ATOM 8026 O O . ALA C 1 286 ? 62.411 -26.106 -31.086 1.00 55.49 321 ALA C O 1
ATOM 8028 N N . ILE C 1 287 ? 61.720 -23.966 -30.858 1.00 62.85 322 ILE C N 1
ATOM 8029 C CA . ILE C 1 287 ? 63.016 -23.369 -30.429 1.00 67.43 322 ILE C CA 1
ATOM 8030 C C . ILE C 1 287 ? 62.720 -22.322 -29.341 1.00 70.33 322 ILE C C 1
ATOM 8031 O O . ILE C 1 287 ? 61.675 -22.458 -28.677 1.00 74.66 322 ILE C O 1
ATOM 8036 N N . ASP C 1 288 ? 63.605 -21.340 -29.146 1.00 70.02 323 ASP C N 1
ATOM 8037 C CA . ASP C 1 288 ? 63.438 -20.253 -28.145 1.00 77.10 323 ASP C CA 1
ATOM 8038 C C . ASP C 1 288 ? 62.250 -19.385 -28.557 1.00 80.80 323 ASP C C 1
ATOM 8039 O O . ASP C 1 288 ? 62.093 -19.022 -29.727 1.00 71.38 323 ASP C O 1
ATOM 8044 N N . PRO C 1 289 ? 61.351 -19.071 -27.599 1.00 76.79 324 PRO C N 1
ATOM 8045 C CA . PRO C 1 289 ? 60.196 -18.213 -27.859 1.00 73.34 324 PRO C CA 1
ATOM 8046 C C . PRO C 1 289 ? 60.442 -16.926 -28.665 1.00 66.08 324 PRO C C 1
ATOM 8047 O O . PRO C 1 289 ? 59.605 -16.639 -29.503 1.00 73.54 324 PRO C O 1
ATOM 8051 N N . VAL C 1 290 ? 61.521 -16.177 -28.410 1.00 59.42 325 VAL C N 1
ATOM 8052 C CA . VAL C 1 290 ? 61.832 -14.936 -29.193 1.00 62.46 325 VAL C CA 1
ATOM 8053 C C . VAL C 1 290 ? 62.084 -15.325 -30.652 1.00 60.39 325 VAL C C 1
ATOM 8054 O O . VAL C 1 290 ? 61.980 -14.442 -31.520 1.00 63.50 325 VAL C O 1
ATOM 8058 N N . ASP C 1 291 ? 62.456 -16.581 -30.912 1.00 65.11 326 ASP C N 1
ATOM 8059 C CA . ASP C 1 291 ? 62.955 -17.010 -32.248 1.00 73.71 326 ASP C CA 1
ATOM 8060 C C . ASP C 1 291 ? 61.819 -17.626 -33.084 1.00 65.55 326 ASP C C 1
ATOM 8061 O O . ASP C 1 291 ? 62.123 -18.031 -34.211 1.00 65.64 326 ASP C O 1
ATOM 8066 N N . PHE C 1 292 ? 60.562 -17.640 -32.603 1.00 62.68 327 PHE C N 1
ATOM 8067 C CA . PHE C 1 292 ? 59.398 -18.226 -33.336 1.00 60.73 327 PHE C CA 1
ATOM 8068 C C . PHE C 1 292 ? 59.510 -17.880 -34.830 1.00 57.07 327 PHE C C 1
ATOM 8069 O O . PHE C 1 292 ? 59.357 -18.770 -35.662 1.00 48.67 327 PHE C O 1
ATOM 8077 N N . PRO C 1 293 ? 59.861 -16.633 -35.250 1.00 54.57 328 PRO C N 1
ATOM 8078 C CA . PRO C 1 293 ? 59.963 -16.315 -36.673 1.00 59.94 328 PRO C CA 1
ATOM 8079 C C . PRO C 1 293 ? 60.742 -17.340 -37.526 1.00 65.05 328 PRO C C 1
ATOM 8080 O O . PRO C 1 293 ? 60.439 -17.486 -38.712 1.00 62.72 328 PRO C O 1
ATOM 8084 N N . VAL C 1 294 ? 61.715 -18.031 -36.923 1.00 59.93 329 VAL C N 1
ATOM 8085 C CA . VAL C 1 294 ? 62.707 -18.889 -37.640 1.00 66.97 329 VAL C CA 1
ATOM 8086 C C . VAL C 1 294 ? 62.394 -20.369 -37.388 1.00 65.47 329 VAL C C 1
ATOM 8087 O O . VAL C 1 294 ? 63.075 -21.233 -37.963 1.00 73.02 329 VAL C O 1
ATOM 8091 N N . ALA C 1 295 ? 61.358 -20.656 -36.604 1.00 63.13 330 ALA C N 1
ATOM 8092 C CA . ALA C 1 295 ? 60.915 -22.032 -36.286 1.00 61.87 330 ALA C CA 1
ATOM 8093 C C . ALA C 1 295 ? 60.482 -22.787 -37.546 1.00 58.77 330 ALA C C 1
ATOM 8094 O O . ALA C 1 295 ? 60.570 -24.017 -37.578 1.00 60.55 330 ALA C O 1
ATOM 8096 N N . PRO C 1 296 ? 59.920 -22.129 -38.588 1.00 59.06 331 PRO C N 1
ATOM 8097 C CA . PRO C 1 296 ? 59.550 -22.836 -39.818 1.00 67.11 331 PRO C CA 1
ATOM 8098 C C . PRO C 1 296 ? 60.776 -23.451 -40.516 1.00 66.63 331 PRO C C 1
ATOM 8099 O O . PRO C 1 296 ? 60.665 -24.526 -41.052 1.00 58.50 331 PRO C O 1
ATOM 8103 N N . ALA C 1 297 ? 61.905 -22.739 -40.473 1.00 64.15 332 ALA C N 1
ATOM 8104 C CA . ALA C 1 297 ? 63.216 -23.179 -41.002 1.00 68.62 332 ALA C CA 1
ATOM 8105 C C . ALA C 1 297 ? 63.662 -24.469 -40.307 1.00 65.04 332 ALA C C 1
ATOM 8106 O O . ALA C 1 297 ? 64.403 -25.232 -40.941 1.00 75.48 332 ALA C O 1
ATOM 8108 N N . LYS C 1 298 ? 63.242 -24.712 -39.065 1.00 62.68 333 LYS C N 1
ATOM 8109 C CA . LYS C 1 298 ? 63.548 -25.993 -38.372 1.00 65.62 333 LYS C CA 1
ATOM 8110 C C . LYS C 1 298 ? 62.492 -27.045 -38.741 1.00 57.60 333 LYS C C 1
ATOM 8111 O O . LYS C 1 298 ? 62.873 -28.205 -38.854 1.00 69.36 333 LYS C O 1
ATOM 8117 N N . ALA C 1 299 ? 61.228 -26.663 -38.921 1.00 61.38 334 ALA C N 1
ATOM 8118 C CA . ALA C 1 299 ? 60.098 -27.602 -39.149 1.00 63.02 334 ALA C CA 1
ATOM 8119 C C . ALA C 1 299 ? 60.072 -28.123 -40.593 1.00 65.59 334 ALA C C 1
ATOM 8120 O O . ALA C 1 299 ? 59.531 -29.225 -40.812 1.00 71.25 334 ALA C O 1
ATOM 8122 N N . VAL C 1 300 ? 60.574 -27.345 -41.551 1.00 63.17 335 VAL C N 1
ATOM 8123 C CA . VAL C 1 300 ? 60.473 -27.661 -43.005 1.00 67.65 335 VAL C CA 1
ATOM 8124 C C . VAL C 1 300 ? 61.362 -28.862 -43.320 1.00 66.11 335 VAL C C 1
ATOM 8125 O O . VAL C 1 300 ? 60.889 -29.834 -43.901 1.00 66.29 335 VAL C O 1
ATOM 8129 N N . PRO C 1 301 ? 62.659 -28.850 -42.939 1.00 65.17 336 PRO C N 1
ATOM 8130 C CA . PRO C 1 301 ? 63.544 -29.984 -43.196 1.00 69.51 336 PRO C CA 1
ATOM 8131 C C . PRO C 1 301 ? 62.979 -31.287 -42.620 1.00 70.38 336 PRO C C 1
ATOM 8132 O O . PRO C 1 301 ? 63.084 -32.298 -43.276 1.00 80.61 336 PRO C O 1
ATOM 8136 N N . ILE C 1 302 ? 62.367 -31.229 -41.439 1.00 70.09 337 ILE C N 1
ATOM 8137 C CA . ILE C 1 302 ? 61.849 -32.456 -40.778 1.00 70.24 337 ILE C CA 1
ATOM 8138 C C . ILE C 1 302 ? 60.718 -32.998 -41.648 1.00 66.12 337 ILE C C 1
ATOM 8139 O O . ILE C 1 302 ? 60.736 -34.186 -41.947 1.00 77.71 337 ILE C O 1
ATOM 8144 N N . ALA C 1 303 ? 59.826 -32.130 -42.110 1.00 72.72 338 ALA C N 1
ATOM 8145 C CA . ALA C 1 303 ? 58.663 -32.509 -42.945 1.00 75.84 338 ALA C CA 1
ATOM 8146 C C . ALA C 1 303 ? 59.145 -33.073 -44.284 1.00 70.50 338 ALA C C 1
ATOM 8147 O O . ALA C 1 303 ? 58.445 -33.937 -44.836 1.00 55.55 338 ALA C O 1
ATOM 8149 N N . LEU C 1 304 ? 60.263 -32.553 -44.801 1.00 75.98 339 LEU C N 1
ATOM 8150 C CA . LEU C 1 304 ? 60.808 -32.934 -46.131 1.00 78.94 339 LEU C CA 1
ATOM 8151 C C . LEU C 1 304 ? 61.348 -34.360 -46.013 1.00 76.53 339 LEU C C 1
ATOM 8152 O O . LEU C 1 304 ? 60.832 -35.249 -46.725 1.00 74.38 339 LEU C O 1
ATOM 8157 N N . GLU C 1 305 ? 62.279 -34.572 -45.086 1.00 74.33 340 GLU C N 1
ATOM 8158 C CA . GLU C 1 305 ? 62.824 -35.910 -44.733 1.00 86.79 340 GLU C CA 1
ATOM 8159 C C . GLU C 1 305 ? 61.674 -36.925 -44.597 1.00 87.07 340 GLU C C 1
ATOM 8160 O O . GLU C 1 305 ? 61.765 -38.001 -45.207 1.00 82.04 340 GLU C O 1
ATOM 8166 N N . ARG C 1 306 ? 60.617 -36.606 -43.846 1.00 83.41 341 ARG C N 1
ATOM 8167 C CA . ARG C 1 306 ? 59.510 -37.564 -43.593 1.00 81.64 341 ARG C CA 1
ATOM 8168 C C . ARG C 1 306 ? 58.757 -37.816 -44.903 1.00 81.76 341 ARG C C 1
ATOM 8169 O O . ARG C 1 306 ? 58.107 -38.867 -45.001 1.00 88.89 341 ARG C O 1
ATOM 8177 N N . ALA C 1 307 ? 58.856 -36.896 -45.870 1.00 79.37 342 ALA C N 1
ATOM 8178 C CA . ALA C 1 307 ? 58.274 -37.015 -47.230 1.00 84.69 342 ALA C CA 1
ATOM 8179 C C . ALA C 1 307 ? 59.275 -37.688 -48.189 1.00 86.53 342 ALA C C 1
ATOM 8180 O O . ALA C 1 307 ? 58.860 -38.177 -49.261 1.00 80.96 342 ALA C O 1
ATOM 8182 N N . GLY C 1 308 ? 60.554 -37.728 -47.817 1.00 81.89 343 GLY C N 1
ATOM 8183 C CA . GLY C 1 308 ? 61.613 -38.364 -48.617 1.00 82.49 343 GLY C CA 1
ATOM 8184 C C . GLY C 1 308 ? 61.857 -37.597 -49.900 1.00 80.77 343 GLY C C 1
ATOM 8185 O O . GLY C 1 308 ? 62.202 -38.248 -50.901 1.00 89.11 343 GLY C O 1
ATOM 8186 N N . ILE C 1 309 ? 61.669 -36.271 -49.858 1.00 78.32 344 ILE C N 1
ATOM 8187 C CA . ILE C 1 309 ? 61.898 -35.319 -50.987 1.00 72.11 344 ILE C CA 1
ATOM 8188 C C . ILE C 1 309 ? 62.891 -34.250 -50.529 1.00 71.88 344 ILE C C 1
ATOM 8189 O O . ILE C 1 309 ? 63.123 -34.133 -49.321 1.00 80.32 344 ILE C O 1
ATOM 8194 N N . THR C 1 310 ? 63.459 -33.522 -51.485 1.00 75.43 345 THR C N 1
ATOM 8195 C CA . THR C 1 310 ? 64.458 -32.440 -51.283 1.00 79.34 345 THR C CA 1
ATOM 8196 C C . THR C 1 310 ? 63.733 -31.108 -51.528 1.00 75.61 345 THR C C 1
ATOM 8197 O O . THR C 1 310 ? 62.630 -31.161 -52.102 1.00 70.00 345 THR C O 1
ATOM 8201 N N . LYS C 1 311 ? 64.314 -29.975 -51.113 1.00 76.94 346 LYS C N 1
ATOM 8202 C CA . LYS C 1 311 ? 63.744 -28.606 -51.303 1.00 82.57 346 LYS C CA 1
ATOM 8203 C C . LYS C 1 311 ? 63.309 -28.411 -52.761 1.00 84.30 346 LYS C C 1
ATOM 8204 O O . LYS C 1 311 ? 62.177 -27.940 -52.988 1.00 87.83 346 LYS C O 1
ATOM 8210 N N . ASP C 1 312 ? 64.172 -28.793 -53.707 1.00 91.40 347 ASP C N 1
ATOM 8211 C CA . ASP C 1 312 ? 64.043 -28.480 -55.157 1.00 89.12 347 ASP C CA 1
ATOM 8212 C C . ASP C 1 312 ? 62.820 -29.191 -55.754 1.00 78.40 347 ASP C C 1
ATOM 8213 O O . ASP C 1 312 ? 62.344 -28.724 -56.807 1.00 70.49 347 ASP C O 1
ATOM 8218 N N . GLN C 1 313 ? 62.308 -30.251 -55.111 1.00 75.49 348 GLN C N 1
ATOM 8219 C CA . GLN C 1 313 ? 61.124 -31.018 -55.609 1.00 73.08 348 GLN C CA 1
ATOM 8220 C C . GLN C 1 313 ? 59.815 -30.324 -55.205 1.00 65.80 348 GLN C C 1
ATOM 8221 O O . GLN C 1 313 ? 58.735 -30.857 -55.525 1.00 65.85 348 GLN C O 1
ATOM 8227 N N . VAL C 1 314 ? 59.889 -29.164 -54.555 1.00 67.33 349 VAL C N 1
ATOM 8228 C CA . VAL C 1 314 ? 58.686 -28.381 -54.147 1.00 70.08 349 VAL C CA 1
ATOM 8229 C C . VAL C 1 314 ? 58.413 -27.304 -55.213 1.00 58.64 349 VAL C C 1
ATOM 8230 O O . VAL C 1 314 ? 59.237 -26.392 -55.386 1.00 55.22 349 VAL C O 1
ATOM 8234 N N . ALA C 1 315 ? 57.273 -27.410 -55.889 1.00 53.71 350 ALA C N 1
ATOM 8235 C CA . ALA C 1 315 ? 56.772 -26.421 -56.870 1.00 58.47 350 ALA C CA 1
ATOM 8236 C C . ALA C 1 315 ? 56.472 -25.089 -56.166 1.00 61.24 350 ALA C C 1
ATOM 8237 O O . ALA C 1 315 ? 57.053 -24.061 -56.593 1.00 56.07 350 ALA C O 1
ATOM 8239 N N . VAL C 1 316 ? 55.616 -25.120 -55.131 1.00 61.38 351 VAL C N 1
ATOM 8240 C CA . VAL C 1 316 ? 55.063 -23.911 -54.445 1.00 61.54 351 VAL C CA 1
ATOM 8241 C C . VAL C 1 316 ? 55.134 -24.047 -52.916 1.00 62.30 351 VAL C C 1
ATOM 8242 O O . VAL C 1 316 ? 54.578 -25.027 -52.380 1.00 61.25 351 VAL C O 1
ATOM 8246 N N . TRP C 1 317 ? 55.727 -23.031 -52.270 1.00 56.07 352 TRP C N 1
ATOM 8247 C CA . TRP C 1 317 ? 55.784 -22.791 -50.805 1.00 51.78 352 TRP C CA 1
ATOM 8248 C C . TRP C 1 317 ? 54.759 -21.731 -50.389 1.00 50.94 352 TRP C C 1
ATOM 8249 O O . TRP C 1 317 ? 54.836 -20.595 -50.929 1.00 49.08 352 TRP C O 1
ATOM 8260 N N . GLU C 1 318 ? 53.871 -22.059 -49.442 1.00 50.81 353 GLU C N 1
ATOM 8261 C CA . GLU C 1 318 ? 53.073 -21.056 -48.684 1.00 49.58 353 GLU C CA 1
ATOM 8262 C C . GLU C 1 318 ? 53.609 -21.001 -47.247 1.00 48.99 353 GLU C C 1
ATOM 8263 O O . GLU C 1 318 ? 53.351 -21.937 -46.479 1.00 50.83 353 GLU C O 1
ATOM 8269 N N . PHE C 1 319 ? 54.402 -19.972 -46.942 1.00 48.92 354 PHE C N 1
ATOM 8270 C CA . PHE C 1 319 ? 54.809 -19.542 -45.576 1.00 49.93 354 PHE C CA 1
ATOM 8271 C C . PHE C 1 319 ? 53.914 -18.387 -45.114 1.00 52.98 354 PHE C C 1
ATOM 8272 O O . PHE C 1 319 ? 53.908 -17.341 -45.816 1.00 55.29 354 PHE C O 1
ATOM 8280 N N . ASN C 1 320 ? 53.233 -18.505 -43.966 1.00 51.78 355 ASN C N 1
ATOM 8281 C CA . ASN C 1 320 ? 52.322 -17.424 -43.491 1.00 48.17 355 ASN C CA 1
ATOM 8282 C C . ASN C 1 320 ? 53.103 -16.128 -43.234 1.00 46.58 355 ASN C C 1
ATOM 8283 O O . ASN C 1 320 ? 53.981 -16.131 -42.344 1.00 49.48 355 ASN C O 1
ATOM 8288 N N . GLU C 1 321 ? 52.745 -15.057 -43.957 1.00 43.12 356 GLU C N 1
ATOM 8289 C CA . GLU C 1 321 ? 53.378 -13.716 -43.870 1.00 50.31 356 GLU C CA 1
ATOM 8290 C C . GLU C 1 321 ? 52.993 -12.996 -42.564 1.00 49.10 356 GLU C C 1
ATOM 8291 O O . GLU C 1 321 ? 52.468 -11.882 -42.658 1.00 52.36 356 GLU C O 1
ATOM 8297 N N . ALA C 1 322 ? 53.315 -13.560 -41.400 1.00 48.68 357 ALA C N 1
ATOM 8298 C CA . ALA C 1 322 ? 53.178 -12.908 -40.076 1.00 48.87 357 ALA C CA 1
ATOM 8299 C C . ALA C 1 322 ? 53.864 -11.532 -40.105 1.00 52.69 357 ALA C C 1
ATOM 8300 O O . ALA C 1 322 ? 53.258 -10.518 -39.704 1.00 51.61 357 ALA C O 1
ATOM 8302 N N . PHE C 1 323 ? 55.115 -11.504 -40.556 1.00 54.83 358 PHE C N 1
ATOM 8303 C CA . PHE C 1 323 ? 55.883 -10.263 -40.803 1.00 58.75 358 PHE C CA 1
ATOM 8304 C C . PHE C 1 323 ? 56.702 -10.459 -42.082 1.00 58.19 358 PHE C C 1
ATOM 8305 O O . PHE C 1 323 ? 57.214 -11.573 -42.262 1.00 62.08 358 PHE C O 1
ATOM 8313 N N . ALA C 1 324 ? 56.836 -9.443 -42.938 1.00 54.02 359 ALA C N 1
ATOM 8314 C CA . ALA C 1 324 ? 57.790 -9.491 -44.079 1.00 56.59 359 ALA C CA 1
ATOM 8315 C C . ALA C 1 324 ? 59.142 -10.015 -43.586 1.00 56.42 359 ALA C C 1
ATOM 8316 O O . ALA C 1 324 ? 59.738 -10.832 -44.290 1.00 69.98 359 ALA C O 1
ATOM 8318 N N . ALA C 1 325 ? 59.594 -9.602 -42.401 1.00 60.91 360 ALA C N 1
ATOM 8319 C CA . ALA C 1 325 ? 60.890 -10.042 -41.832 1.00 65.23 360 ALA C CA 1
ATOM 8320 C C . ALA C 1 325 ? 60.885 -11.564 -41.606 1.00 65.91 360 ALA C C 1
ATOM 8321 O O . ALA C 1 325 ? 61.955 -12.166 -41.756 1.00 72.17 360 ALA C O 1
ATOM 8323 N N . VAL C 1 326 ? 59.740 -12.178 -41.283 1.00 69.27 361 VAL C N 1
ATOM 8324 C CA . VAL C 1 326 ? 59.652 -13.653 -41.040 1.00 69.81 361 VAL C CA 1
ATOM 8325 C C . VAL C 1 326 ? 59.951 -14.389 -42.350 1.00 67.03 361 VAL C C 1
ATOM 8326 O O . VAL C 1 326 ? 60.723 -15.373 -42.306 1.00 65.45 361 VAL C O 1
ATOM 8330 N N . ILE C 1 327 ? 59.370 -13.932 -43.467 1.00 61.45 362 ILE C N 1
ATOM 8331 C CA . ILE C 1 327 ? 59.490 -14.601 -44.797 1.00 63.91 362 ILE C CA 1
ATOM 8332 C C . ILE C 1 327 ? 60.955 -14.517 -45.233 1.00 62.26 362 ILE C C 1
ATOM 8333 O O . ILE C 1 327 ? 61.523 -15.569 -45.521 1.00 60.20 362 ILE C O 1
ATOM 8338 N N . LYS C 1 328 ? 61.536 -13.313 -45.212 1.00 67.31 363 LYS C N 1
ATOM 8339 C CA . LYS C 1 328 ? 62.892 -13.016 -45.754 1.00 70.93 363 LYS C CA 1
ATOM 8340 C C . LYS C 1 328 ? 63.950 -13.787 -44.951 1.00 73.34 363 LYS C C 1
ATOM 8341 O O . LYS C 1 328 ? 64.918 -14.269 -45.569 1.00 68.40 363 LYS C O 1
ATOM 8347 N N . ALA C 1 329 ? 63.746 -13.958 -43.643 1.00 71.05 364 ALA C N 1
ATOM 8348 C CA . ALA C 1 329 ? 64.671 -14.700 -42.755 1.00 70.34 364 ALA C CA 1
ATOM 8349 C C . ALA C 1 329 ? 64.675 -16.186 -43.135 1.00 72.81 364 ALA C C 1
ATOM 8350 O O . ALA C 1 329 ? 65.788 -16.743 -43.281 1.00 72.56 364 ALA C O 1
ATOM 8352 N N . ASN C 1 330 ? 63.492 -16.804 -43.280 1.00 67.83 365 ASN C N 1
ATOM 8353 C CA . ASN C 1 330 ? 63.352 -18.256 -43.586 1.00 69.34 365 ASN C CA 1
ATOM 8354 C C . ASN C 1 330 ? 63.840 -18.536 -45.016 1.00 73.87 365 ASN C C 1
ATOM 8355 O O . ASN C 1 330 ? 64.537 -19.553 -45.196 1.00 68.29 365 ASN C O 1
ATOM 8360 N N . GLU C 1 331 ? 63.475 -17.676 -45.978 1.00 72.39 366 GLU C N 1
ATOM 8361 C CA . GLU C 1 331 ? 64.011 -17.656 -47.366 1.00 70.78 366 GLU C CA 1
ATOM 8362 C C . GLU C 1 331 ? 65.542 -17.702 -47.318 1.00 72.71 366 GLU C C 1
ATOM 8363 O O . GLU C 1 331 ? 66.123 -18.434 -48.121 1.00 87.19 366 GLU C O 1
ATOM 8369 N N . LYS C 1 332 ? 66.179 -16.948 -46.419 1.00 75.37 367 LYS C N 1
ATOM 8370 C CA . LYS C 1 332 ? 67.665 -16.892 -46.328 1.00 77.12 367 LYS C CA 1
ATOM 8371 C C . LYS C 1 332 ? 68.164 -18.255 -45.849 1.00 71.55 367 LYS C C 1
ATOM 8372 O O . LYS C 1 332 ? 68.896 -18.896 -46.597 1.00 82.02 367 LYS C O 1
ATOM 8378 N N . ILE C 1 333 ? 67.686 -18.703 -44.690 1.00 67.23 368 ILE C N 1
ATOM 8379 C CA . ILE C 1 333 ? 68.142 -19.933 -43.983 1.00 67.52 368 ILE C CA 1
ATOM 8380 C C . ILE C 1 333 ? 67.951 -21.173 -44.860 1.00 70.47 368 ILE C C 1
ATOM 8381 O O . ILE C 1 333 ? 68.877 -21.999 -44.889 1.00 78.53 368 ILE C O 1
ATOM 8386 N N . LEU C 1 334 ? 66.790 -21.319 -45.500 1.00 68.68 369 LEU C N 1
ATOM 8387 C CA . LEU C 1 334 ? 66.422 -22.509 -46.318 1.00 72.73 369 LEU C CA 1
ATOM 8388 C C . LEU C 1 334 ? 66.889 -22.343 -47.780 1.00 72.72 369 LEU C C 1
ATOM 8389 O O . LEU C 1 334 ? 66.655 -23.276 -48.585 1.00 72.51 369 LEU C O 1
ATOM 8394 N N . GLY C 1 335 ? 67.465 -21.194 -48.143 1.00 65.11 370 GLY C N 1
ATOM 8395 C CA . GLY C 1 335 ? 67.889 -20.894 -49.528 1.00 73.91 370 GLY C CA 1
ATOM 8396 C C . GLY C 1 335 ? 66.744 -20.974 -50.533 1.00 70.02 370 GLY C C 1
ATOM 8397 O O . GLY C 1 335 ? 66.914 -21.612 -51.575 1.00 73.70 370 GLY C O 1
ATOM 8398 N N . LEU C 1 336 ? 65.613 -20.332 -50.239 1.00 77.31 371 LEU C N 1
ATOM 8399 C CA . LEU C 1 336 ? 64.395 -20.323 -51.090 1.00 67.61 371 LEU C CA 1
ATOM 8400 C C . LEU C 1 336 ? 64.127 -18.907 -51.598 1.00 59.36 371 LEU C C 1
ATOM 8401 O O . LEU C 1 336 ? 62.961 -18.617 -51.871 1.00 65.15 371 LEU C O 1
ATOM 8406 N N . GLN C 1 337 ? 65.149 -18.061 -51.748 1.00 64.74 372 GLN C N 1
ATOM 8407 C CA . GLN C 1 337 ? 64.936 -16.632 -52.139 1.00 76.56 372 GLN C CA 1
ATOM 8408 C C . GLN C 1 337 ? 64.498 -16.524 -53.604 1.00 66.94 372 GLN C C 1
ATOM 8409 O O . GLN C 1 337 ? 63.969 -15.455 -53.969 1.00 69.08 372 GLN C O 1
ATOM 8415 N N . ASN C 1 338 ? 64.680 -17.585 -54.394 1.00 66.13 373 ASN C N 1
ATOM 8416 C CA . ASN C 1 338 ? 64.360 -17.600 -55.845 1.00 62.78 373 ASN C CA 1
ATOM 8417 C C . ASN C 1 338 ? 63.203 -18.562 -56.126 1.00 59.76 373 ASN C C 1
ATOM 8418 O O . ASN C 1 338 ? 62.756 -18.591 -57.272 1.00 57.39 373 ASN C O 1
ATOM 8423 N N . ALA C 1 339 ? 62.710 -19.288 -55.113 1.00 59.95 374 ALA C N 1
ATOM 8424 C CA . ALA C 1 339 ? 61.657 -20.321 -55.251 1.00 54.34 374 ALA C CA 1
ATOM 8425 C C . ALA C 1 339 ? 60.284 -19.636 -55.343 1.00 58.50 374 ALA C C 1
ATOM 8426 O O . ALA C 1 339 ? 60.227 -18.424 -55.083 1.00 53.35 374 ALA C O 1
ATOM 8428 N N . ARG C 1 340 ? 59.229 -20.352 -55.758 1.00 60.89 375 ARG C N 1
ATOM 8429 C CA . ARG C 1 340 ? 57.838 -19.822 -55.786 1.00 55.74 375 ARG C CA 1
ATOM 8430 C C . ARG C 1 340 ? 57.304 -19.802 -54.343 1.00 58.02 375 ARG C C 1
ATOM 8431 O O . ARG C 1 340 ? 56.957 -20.887 -53.838 1.00 57.61 375 ARG C O 1
ATOM 8439 N N . VAL C 1 341 ? 57.293 -18.623 -53.703 1.00 54.60 376 VAL C N 1
ATOM 8440 C CA . VAL C 1 341 ? 56.880 -18.403 -52.284 1.00 54.50 376 VAL C CA 1
ATOM 8441 C C . VAL C 1 341 ? 55.761 -17.362 -52.248 1.00 53.51 376 VAL C C 1
ATOM 8442 O O . VAL C 1 341 ? 56.025 -16.193 -52.622 1.00 48.04 376 VAL C O 1
ATOM 8446 N N . ASN C 1 342 ? 54.582 -17.757 -51.768 1.00 50.29 377 ASN C N 1
ATOM 8447 C CA . ASN C 1 342 ? 53.401 -16.858 -51.660 1.00 59.86 377 ASN C CA 1
ATOM 8448 C C . ASN C 1 342 ? 53.267 -16.101 -52.981 1.00 55.82 377 ASN C C 1
ATOM 8449 O O . ASN C 1 342 ? 53.434 -14.888 -53.021 1.00 55.64 377 ASN C O 1
ATOM 8454 N N . PRO C 1 343 ? 53.012 -16.802 -54.111 1.00 55.21 378 PRO C N 1
ATOM 8455 C CA . PRO C 1 343 ? 52.855 -16.154 -55.414 1.00 57.04 378 PRO C CA 1
ATOM 8456 C C . PRO C 1 343 ? 51.605 -15.279 -55.572 1.00 51.46 378 PRO C C 1
ATOM 8457 O O . PRO C 1 343 ? 51.624 -14.430 -56.423 1.00 57.47 378 PRO C O 1
ATOM 8461 N N . LEU C 1 344 ? 50.546 -15.555 -54.814 1.00 48.30 379 LEU C N 1
ATOM 8462 C CA . LEU C 1 344 ? 49.244 -14.846 -54.911 1.00 54.20 379 LEU C CA 1
ATOM 8463 C C . LEU C 1 344 ? 49.051 -13.924 -53.708 1.00 54.46 379 LEU C C 1
ATOM 8464 O O . LEU C 1 344 ? 47.903 -13.508 -53.499 1.00 51.99 379 LEU C O 1
ATOM 8469 N N . GLY C 1 345 ? 50.121 -13.628 -52.968 1.00 51.67 380 GLY C N 1
ATOM 8470 C CA . GLY C 1 345 ? 50.082 -12.765 -51.778 1.00 55.75 380 GLY C CA 1
ATOM 8471 C C . GLY C 1 345 ? 50.031 -13.567 -50.485 1.00 57.07 380 GLY C C 1
ATOM 8472 O O . GLY C 1 345 ? 50.145 -14.797 -50.518 1.00 59.29 380 GLY C O 1
ATOM 8473 N N . GLY C 1 346 ? 49.869 -12.872 -49.362 1.00 59.46 381 GLY C N 1
ATOM 8474 C CA . GLY C 1 346 ? 49.898 -13.469 -48.019 1.00 51.15 381 GLY C CA 1
ATOM 8475 C C . GLY C 1 346 ? 49.281 -12.561 -46.988 1.00 47.45 381 GLY C C 1
ATOM 8476 O O . GLY C 1 346 ? 48.691 -11.528 -47.354 1.00 52.69 381 GLY C O 1
ATOM 8477 N N . ALA C 1 347 ? 49.432 -12.944 -45.727 1.00 50.79 382 ALA C N 1
ATOM 8478 C CA . ALA C 1 347 ? 48.780 -12.335 -44.552 1.00 44.59 382 ALA C CA 1
ATOM 8479 C C . ALA C 1 347 ? 48.974 -10.818 -44.530 1.00 49.20 382 ALA C C 1
ATOM 8480 O O . ALA C 1 347 ? 48.066 -10.129 -44.049 1.00 58.00 382 ALA C O 1
ATOM 8482 N N . ILE C 1 348 ? 50.095 -10.309 -45.037 1.00 50.43 383 ILE C N 1
ATOM 8483 C CA . ILE C 1 348 ? 50.399 -8.846 -45.088 1.00 47.35 383 ILE C CA 1
ATOM 8484 C C . ILE C 1 348 ? 49.317 -8.131 -45.888 1.00 49.87 383 ILE C C 1
ATOM 8485 O O . ILE C 1 348 ? 49.020 -6.981 -45.554 1.00 52.98 383 ILE C O 1
ATOM 8490 N N . SER C 1 349 ? 48.817 -8.763 -46.949 1.00 52.45 384 SER C N 1
ATOM 8491 C CA . SER C 1 349 ? 47.820 -8.166 -47.877 1.00 54.64 384 SER C CA 1
ATOM 8492 C C . SER C 1 349 ? 46.463 -8.879 -47.780 1.00 51.19 384 SER C C 1
ATOM 8493 O O . SER C 1 349 ? 45.452 -8.224 -48.040 1.00 49.58 384 SER C O 1
ATOM 8496 N N . LEU C 1 350 ? 46.454 -10.180 -47.481 1.00 51.66 385 LEU C N 1
ATOM 8497 C CA . LEU C 1 350 ? 45.251 -11.058 -47.571 1.00 54.72 385 LEU C CA 1
ATOM 8498 C C . LEU C 1 350 ? 44.694 -11.321 -46.171 1.00 53.70 385 LEU C C 1
ATOM 8499 O O . LEU C 1 350 ? 43.648 -11.985 -46.067 1.00 54.58 385 LEU C O 1
ATOM 8504 N N . GLY C 1 351 ? 45.410 -10.888 -45.138 1.00 51.00 386 GLY C N 1
ATOM 8505 C CA . GLY C 1 351 ? 44.892 -10.841 -43.760 1.00 53.89 386 GLY C CA 1
ATOM 8506 C C . GLY C 1 351 ? 45.236 -12.095 -42.998 1.00 49.76 386 GLY C C 1
ATOM 8507 O O . GLY C 1 351 ? 45.754 -13.039 -43.604 1.00 58.22 386 GLY C O 1
ATOM 8508 N N . HIS C 1 352 ? 44.921 -12.114 -41.712 1.00 49.98 387 HIS C N 1
ATOM 8509 C CA . HIS C 1 352 ? 45.481 -13.101 -40.769 1.00 51.13 387 HIS C CA 1
ATOM 8510 C C . HIS C 1 352 ? 44.499 -13.342 -39.614 1.00 53.87 387 HIS C C 1
ATOM 8511 O O . HIS C 1 352 ? 44.726 -12.796 -38.496 1.00 51.59 387 HIS C O 1
ATOM 8518 N N . ALA C 1 353 ? 43.467 -14.154 -39.870 1.00 51.90 388 ALA C N 1
ATOM 8519 C CA . ALA C 1 353 ? 42.558 -14.722 -38.842 1.00 48.02 388 ALA C CA 1
ATOM 8520 C C . ALA C 1 353 ? 43.284 -15.877 -38.138 1.00 50.08 388 ALA C C 1
ATOM 8521 O O . ALA C 1 353 ? 43.262 -17.009 -38.653 1.00 49.48 388 ALA C O 1
ATOM 8523 N N . LEU C 1 354 ? 43.939 -15.571 -37.013 1.00 56.09 389 LEU C N 1
ATOM 8524 C CA . LEU C 1 354 ? 44.924 -16.436 -36.293 1.00 58.27 389 LEU C CA 1
ATOM 8525 C C . LEU C 1 354 ? 44.597 -17.929 -36.466 1.00 56.01 389 LEU C C 1
ATOM 8526 O O . LEU C 1 354 ? 45.409 -18.642 -37.066 1.00 54.72 389 LEU C O 1
ATOM 8531 N N . GLY C 1 355 ? 43.467 -18.391 -35.924 1.00 53.91 390 GLY C N 1
ATOM 8532 C CA . GLY C 1 355 ? 43.120 -19.824 -35.861 1.00 53.34 390 GLY C CA 1
ATOM 8533 C C . GLY C 1 355 ? 42.880 -20.428 -37.236 1.00 51.87 390 GLY C C 1
ATOM 8534 O O . GLY C 1 355 ? 42.998 -21.664 -37.365 1.00 56.09 390 GLY C O 1
ATOM 8535 N N . SER C 1 356 ? 42.570 -19.586 -38.226 1.00 49.12 391 SER C N 1
ATOM 8536 C CA . SER C 1 356 ? 42.188 -19.985 -39.603 1.00 48.18 391 SER C CA 1
ATOM 8537 C C . SER C 1 356 ? 43.413 -20.093 -40.496 1.00 41.01 391 SER C C 1
ATOM 8538 O O . SER C 1 356 ? 43.392 -20.912 -41.398 1.00 49.71 391 SER C O 1
ATOM 8541 N N . SER C 1 357 ? 44.429 -19.278 -40.256 1.00 43.53 392 SER C N 1
ATOM 8542 C CA . SER C 1 357 ? 45.491 -18.942 -41.241 1.00 45.75 392 SER C CA 1
ATOM 8543 C C . SER C 1 357 ? 46.285 -20.190 -41.661 1.00 46.39 392 SER C C 1
ATOM 8544 O O . SER C 1 357 ? 46.679 -20.262 -42.820 1.00 47.01 392 SER C O 1
ATOM 8547 N N . GLY C 1 358 ? 46.457 -21.161 -40.770 1.00 51.72 393 GLY C N 1
ATOM 8548 C CA . GLY C 1 358 ? 47.249 -22.383 -41.004 1.00 49.64 393 GLY C CA 1
ATO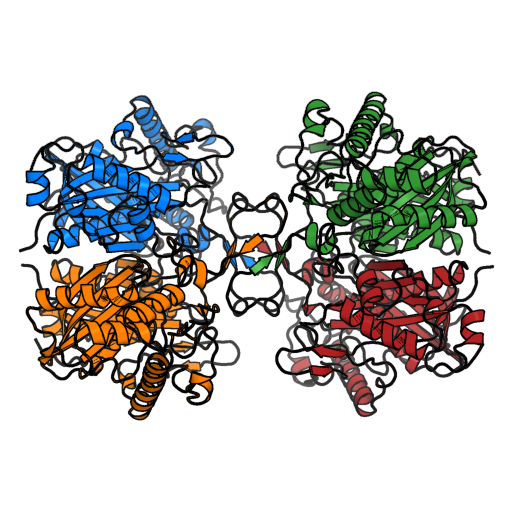M 8549 C C . GLY C 1 358 ? 46.625 -23.251 -42.074 1.00 52.55 393 GLY C C 1
ATOM 8550 O O . GLY C 1 358 ? 47.379 -23.787 -42.887 1.00 54.06 393 GLY C O 1
ATOM 8551 N N . SER C 1 359 ? 45.297 -23.372 -42.074 1.00 49.90 394 SER C N 1
ATOM 8552 C CA . SER C 1 359 ? 44.531 -24.111 -43.108 1.00 51.83 394 SER C CA 1
ATOM 8553 C C . SER C 1 359 ? 44.186 -23.173 -44.286 1.00 55.02 394 SER C C 1
ATOM 8554 O O . SER C 1 359 ? 44.075 -23.657 -45.421 1.00 51.38 394 SER C O 1
ATOM 8557 N N . ARG C 1 360 ? 44.042 -21.868 -44.058 1.00 52.90 395 ARG C N 1
ATOM 8558 C CA . ARG C 1 360 ? 43.779 -20.918 -45.164 1.00 48.12 395 ARG C CA 1
ATOM 8559 C C . ARG C 1 360 ? 44.917 -21.010 -46.181 1.00 43.79 395 ARG C C 1
ATOM 8560 O O . ARG C 1 360 ? 44.618 -20.977 -47.360 1.00 45.30 395 ARG C O 1
ATOM 8568 N N . ILE C 1 361 ? 46.172 -21.084 -45.743 1.00 45.68 396 ILE C N 1
ATOM 8569 C CA . ILE C 1 361 ? 47.341 -21.111 -46.670 1.00 49.23 396 ILE C CA 1
ATOM 8570 C C . ILE C 1 361 ? 47.349 -22.471 -47.380 1.00 50.89 396 ILE C C 1
ATOM 8571 O O . ILE C 1 361 ? 47.716 -22.520 -48.572 1.00 52.99 396 ILE C O 1
ATOM 8576 N N . LEU C 1 362 ? 46.921 -23.522 -46.679 1.00 51.25 397 LEU C N 1
ATOM 8577 C CA . LEU C 1 362 ? 46.816 -24.881 -47.246 1.00 50.45 397 LEU C CA 1
ATOM 8578 C C . LEU C 1 362 ? 45.800 -24.855 -48.379 1.00 51.19 397 LEU C C 1
ATOM 8579 O O . LEU C 1 362 ? 46.082 -25.496 -49.403 1.00 50.26 397 LEU C O 1
ATOM 8584 N N . VAL C 1 363 ? 44.655 -24.188 -48.210 1.00 43.73 398 VAL C N 1
ATOM 8585 C CA . VAL C 1 363 ? 43.652 -24.227 -49.306 1.00 47.34 398 VAL C CA 1
ATOM 8586 C C . VAL C 1 363 ? 44.181 -23.357 -50.448 1.00 52.51 398 VAL C C 1
ATOM 8587 O O . VAL C 1 363 ? 43.947 -23.712 -51.604 1.00 55.82 398 VAL C O 1
ATOM 8591 N N . THR C 1 364 ? 44.896 -22.275 -50.154 1.00 53.30 399 THR C N 1
ATOM 8592 C CA . THR C 1 364 ? 45.441 -21.408 -51.216 1.00 49.64 399 THR C CA 1
ATOM 8593 C C . THR C 1 364 ? 46.522 -22.209 -51.938 1.00 53.01 399 THR C C 1
ATOM 8594 O O . THR C 1 364 ? 46.555 -22.133 -53.181 1.00 51.95 399 THR C O 1
ATOM 8598 N N . LEU C 1 365 ? 47.324 -22.996 -51.211 1.00 53.18 400 LEU C N 1
ATOM 8599 C CA . LEU C 1 365 ? 48.436 -23.784 -51.822 1.00 51.13 400 LEU C CA 1
ATOM 8600 C C . LEU C 1 365 ? 47.885 -24.835 -52.798 1.00 55.05 400 LEU C C 1
ATOM 8601 O O . LEU C 1 365 ? 48.529 -25.088 -53.840 1.00 53.34 400 LEU C O 1
ATOM 8606 N N . LEU C 1 366 ? 46.754 -25.451 -52.456 1.00 50.41 401 LEU C N 1
ATOM 8607 C CA . LEU C 1 366 ? 46.187 -26.584 -53.214 1.00 52.48 401 LEU C CA 1
ATOM 8608 C C . LEU C 1 366 ? 45.724 -26.084 -54.586 1.00 54.24 401 LEU C C 1
ATOM 8609 O O . LEU C 1 366 ? 45.928 -26.809 -55.567 1.00 63.52 401 LEU C O 1
ATOM 8614 N N . HIS C 1 367 ? 45.177 -24.872 -54.660 1.00 54.07 402 HIS C N 1
ATOM 8615 C CA . HIS C 1 367 ? 44.607 -24.284 -55.901 1.00 51.04 402 HIS C CA 1
ATOM 8616 C C . HIS C 1 367 ? 45.682 -23.645 -56.783 1.00 48.82 402 HIS C C 1
ATOM 8617 O O . HIS C 1 367 ? 45.291 -22.944 -57.715 1.00 60.32 402 HIS C O 1
ATOM 8624 N N . GLN C 1 368 ? 46.967 -23.894 -56.547 1.00 51.93 403 GLN C N 1
ATOM 8625 C CA . GLN C 1 368 ? 48.032 -23.401 -57.451 1.00 58.25 403 GLN C CA 1
ATOM 8626 C C . GLN C 1 368 ? 49.120 -24.463 -57.684 1.00 60.71 403 GLN C C 1
ATOM 8627 O O . GLN C 1 368 ? 50.169 -24.142 -58.299 1.00 65.79 403 GLN C O 1
ATOM 8633 N N . LEU C 1 369 ? 48.853 -25.713 -57.319 1.00 58.88 404 LEU C N 1
ATOM 8634 C CA . LEU C 1 369 ? 49.727 -26.858 -57.665 1.00 57.74 404 LEU C CA 1
ATOM 8635 C C . LEU C 1 369 ? 49.184 -27.563 -58.918 1.00 63.14 404 LEU C C 1
ATOM 8636 O O . LEU C 1 369 ? 47.940 -27.596 -59.115 1.00 58.16 404 LEU C O 1
ATOM 8641 N N . GLN C 1 370 ? 50.096 -28.119 -59.718 1.00 63.72 405 GLN C N 1
ATOM 8642 C CA . GLN C 1 370 ? 49.766 -29.008 -60.856 1.00 65.96 405 GLN C CA 1
ATOM 8643 C C . GLN C 1 370 ? 49.805 -30.455 -60.380 1.00 62.38 405 GLN C C 1
ATOM 8644 O O . GLN C 1 370 ? 50.597 -30.825 -59.507 1.00 60.94 405 GLN C O 1
ATOM 8650 N N . PRO C 1 371 ? 49.007 -31.335 -61.014 1.00 58.60 406 PRO C N 1
ATOM 8651 C CA . PRO C 1 371 ? 49.070 -32.764 -60.708 1.00 57.27 406 PRO C CA 1
ATOM 8652 C C . PRO C 1 371 ? 50.512 -33.306 -60.640 1.00 57.31 406 PRO C C 1
ATOM 8653 O O . PRO C 1 371 ? 51.318 -32.992 -61.508 1.00 55.59 406 PRO C O 1
ATOM 8657 N N . GLY C 1 372 ? 50.821 -34.068 -59.585 1.00 52.10 407 GLY C N 1
ATOM 8658 C CA . GLY C 1 372 ? 52.156 -34.642 -59.343 1.00 49.94 407 GLY C CA 1
ATOM 8659 C C . GLY C 1 372 ? 53.108 -33.664 -58.663 1.00 57.91 407 GLY C C 1
ATOM 8660 O O . GLY C 1 372 ? 54.244 -34.094 -58.295 1.00 51.97 407 GLY C O 1
ATOM 8661 N N . GLU C 1 373 ? 52.709 -32.400 -58.464 1.00 60.84 408 GLU C N 1
ATOM 8662 C CA . GLU C 1 373 ? 53.587 -31.413 -57.774 1.00 64.20 408 GLU C CA 1
ATOM 8663 C C . GLU C 1 373 ? 53.413 -31.489 -56.247 1.00 59.66 408 GLU C C 1
ATOM 8664 O O . GLU C 1 373 ? 52.283 -31.723 -55.755 1.00 59.16 408 GLU C O 1
ATOM 8670 N N . TYR C 1 374 ? 54.533 -31.328 -55.548 1.00 57.29 409 TYR C N 1
ATOM 8671 C CA . TYR C 1 374 ? 54.659 -31.193 -54.079 1.00 62.58 409 TYR C CA 1
ATOM 8672 C C . TYR C 1 374 ? 54.532 -29.715 -53.701 1.00 60.90 409 TYR C C 1
ATOM 8673 O O . TYR C 1 374 ? 55.130 -28.855 -54.385 1.00 59.12 409 TYR C O 1
ATOM 8682 N N . GLY C 1 375 ? 53.751 -29.437 -52.653 1.00 63.04 410 GLY C N 1
ATOM 8683 C CA . GLY C 1 375 ? 53.642 -28.107 -52.022 1.00 65.50 410 GLY C CA 1
ATOM 8684 C C . GLY C 1 375 ? 53.922 -28.183 -50.531 1.00 62.12 410 GLY C C 1
ATOM 8685 O O . GLY C 1 375 ? 53.678 -29.247 -49.933 1.00 65.31 410 GLY C O 1
ATOM 8686 N N . VAL C 1 376 ? 54.431 -27.107 -49.945 1.00 56.50 411 VAL C N 1
ATOM 8687 C CA . VAL C 1 376 ? 54.649 -27.028 -48.476 1.00 63.75 411 VAL C CA 1
ATOM 8688 C C . VAL C 1 376 ? 53.884 -25.825 -47.926 1.00 65.20 411 VAL C C 1
ATOM 8689 O O . VAL C 1 376 ? 54.094 -24.694 -48.425 1.00 61.85 411 VAL C O 1
ATOM 8693 N N . ALA C 1 377 ? 53.017 -26.075 -46.945 1.00 59.03 412 ALA C N 1
ATOM 8694 C CA . ALA C 1 377 ? 52.418 -25.043 -46.072 1.00 51.77 412 ALA C CA 1
ATOM 8695 C C . ALA C 1 377 ? 53.221 -25.054 -44.770 1.00 51.35 412 ALA C C 1
ATOM 8696 O O . ALA C 1 377 ? 53.321 -26.123 -44.149 1.00 52.06 412 ALA C O 1
ATOM 8698 N N . ALA C 1 378 ? 53.846 -23.936 -44.419 1.00 51.40 413 ALA C N 1
ATOM 8699 C CA . ALA C 1 378 ? 54.593 -23.770 -43.153 1.00 51.30 413 ALA C CA 1
ATOM 8700 C C . ALA C 1 378 ? 54.131 -22.491 -42.439 1.00 51.77 413 ALA C C 1
ATOM 8701 O O . ALA C 1 378 ? 53.843 -21.479 -43.108 1.00 50.94 413 ALA C O 1
ATOM 8703 N N . ILE C 1 379 ? 54.028 -22.536 -41.115 1.00 48.69 414 ILE C N 1
ATOM 8704 C CA . ILE C 1 379 ? 53.452 -21.405 -40.342 1.00 50.44 414 ILE C CA 1
ATOM 8705 C C . ILE C 1 379 ? 54.038 -21.378 -38.922 1.00 49.57 414 ILE C C 1
ATOM 8706 O O . ILE C 1 379 ? 53.946 -22.375 -38.209 1.00 45.07 414 ILE C O 1
ATOM 8711 N N . CYS C 1 380 ? 54.727 -20.291 -38.585 1.00 52.26 415 CYS C N 1
ATOM 8712 C CA . CYS C 1 380 ? 55.333 -20.059 -37.254 1.00 55.40 415 CYS C CA 1
ATOM 8713 C C . CYS C 1 380 ? 54.209 -19.712 -36.280 1.00 58.88 415 CYS C C 1
ATOM 8714 O O . CYS C 1 380 ? 53.190 -19.194 -36.740 1.00 59.82 415 CYS C O 1
ATOM 8717 N N . ASN C 1 381 ? 54.377 -20.017 -34.992 1.00 64.57 416 ASN C N 1
ATOM 8718 C CA . ASN C 1 381 ? 53.375 -19.709 -33.938 1.00 64.00 416 ASN C CA 1
ATOM 8719 C C . ASN C 1 381 ? 54.080 -19.227 -32.662 1.00 67.86 416 ASN C C 1
ATOM 8720 O O . ASN C 1 381 ? 55.262 -19.566 -32.441 1.00 67.78 416 ASN C O 1
ATOM 8725 N N . GLY C 1 382 ? 53.357 -18.457 -31.851 1.00 71.03 417 GLY C N 1
ATOM 8726 C CA . GLY C 1 382 ? 53.858 -17.847 -30.607 1.00 70.58 417 GLY C CA 1
ATOM 8727 C C . GLY C 1 382 ? 54.307 -18.905 -29.620 1.00 66.00 417 GLY C C 1
ATOM 8728 O O . GLY C 1 382 ? 53.712 -20.007 -29.628 1.00 59.48 417 GLY C O 1
ATOM 8729 N N . GLY C 1 383 ? 55.341 -18.587 -28.831 1.00 69.85 418 GLY C N 1
ATOM 8730 C CA . GLY C 1 383 ? 56.026 -19.533 -27.922 1.00 74.82 418 GLY C CA 1
ATOM 8731 C C . GLY C 1 383 ? 57.254 -20.198 -28.549 1.00 72.18 418 GLY C C 1
ATOM 8732 O O . GLY C 1 383 ? 57.919 -20.944 -27.816 1.00 66.75 418 GLY C O 1
ATOM 8733 N N . GLY C 1 384 ? 57.532 -19.969 -29.846 1.00 65.57 419 GLY C N 1
ATOM 8734 C CA . GLY C 1 384 ? 58.775 -20.381 -30.540 1.00 65.91 419 GLY C CA 1
ATOM 8735 C C . GLY C 1 384 ? 58.637 -21.656 -31.374 1.00 62.43 419 GLY C C 1
ATOM 8736 O O . GLY C 1 384 ? 59.620 -22.403 -31.455 1.00 67.20 419 GLY C O 1
ATOM 8737 N N . ALA C 1 385 ? 57.485 -21.883 -32.013 1.00 61.18 420 ALA C N 1
ATOM 8738 C CA . ALA C 1 385 ? 57.132 -23.152 -32.688 1.00 56.52 420 ALA C CA 1
ATOM 8739 C C . ALA C 1 385 ? 56.654 -22.897 -34.133 1.00 57.38 420 ALA C C 1
ATOM 8740 O O . ALA C 1 385 ? 56.533 -21.719 -34.547 1.00 53.54 420 ALA C O 1
ATOM 8742 N N . ALA C 1 386 ? 56.478 -23.981 -34.899 1.00 53.01 421 ALA C N 1
ATOM 8743 C CA . ALA C 1 386 ? 55.932 -23.974 -36.270 1.00 52.27 421 ALA C CA 1
ATOM 8744 C C . ALA C 1 386 ? 55.453 -25.372 -36.640 1.00 48.81 421 ALA C C 1
ATOM 8745 O O . ALA C 1 386 ? 55.874 -26.335 -36.009 1.00 51.94 421 ALA C O 1
ATOM 8747 N N . THR C 1 387 ? 54.579 -25.426 -37.637 1.00 55.16 422 THR C N 1
ATOM 8748 C CA . THR C 1 387 ? 54.014 -26.641 -38.267 1.00 54.49 422 THR C CA 1
ATOM 8749 C C . THR C 1 387 ? 54.201 -26.512 -39.782 1.00 58.53 422 THR C C 1
ATOM 8750 O O . THR C 1 387 ? 53.848 -25.445 -40.358 1.00 57.78 422 THR C O 1
ATOM 8754 N N . ALA C 1 388 ? 54.773 -27.553 -40.386 1.00 59.10 423 ALA C N 1
ATOM 8755 C CA . ALA C 1 388 ? 54.937 -27.708 -41.843 1.00 52.88 423 ALA C CA 1
ATOM 8756 C C . ALA C 1 388 ? 54.202 -28.968 -42.280 1.00 55.60 423 ALA C C 1
ATOM 8757 O O . ALA C 1 388 ? 54.291 -29.995 -41.572 1.00 58.62 423 ALA C O 1
ATOM 8759 N N . MET C 1 389 ? 53.462 -28.848 -43.381 1.00 53.63 424 MET C N 1
ATOM 8760 C CA . MET C 1 389 ? 52.821 -29.962 -44.104 1.00 53.65 424 MET C CA 1
ATOM 8761 C C . MET C 1 389 ? 53.400 -30.010 -45.527 1.00 58.31 424 MET C C 1
ATOM 8762 O O . MET C 1 389 ? 53.492 -28.930 -46.169 1.00 58.09 424 MET C O 1
ATOM 8767 N N . VAL C 1 390 ? 53.789 -31.207 -45.982 1.00 57.56 425 VAL C N 1
ATOM 8768 C CA . VAL C 1 390 ? 54.122 -31.514 -47.405 1.00 55.21 425 VAL C CA 1
ATOM 8769 C C . VAL C 1 390 ? 52.941 -32.233 -48.041 1.00 55.50 425 VAL C C 1
ATOM 8770 O O . VAL C 1 390 ? 52.591 -33.285 -47.524 1.00 59.99 425 VAL C O 1
ATOM 8774 N N . VAL C 1 391 ? 52.402 -31.700 -49.142 1.00 56.13 426 VAL C N 1
ATOM 8775 C CA . VAL C 1 391 ? 51.299 -32.335 -49.918 1.00 58.63 426 VAL C CA 1
ATOM 8776 C C . VAL C 1 391 ? 51.817 -32.661 -51.328 1.00 58.63 426 VAL C C 1
ATOM 8777 O O . VAL C 1 391 ? 52.828 -32.066 -51.743 1.00 62.34 426 VAL C O 1
ATOM 8781 N N . GLN C 1 392 ? 51.159 -33.592 -52.015 1.00 53.69 427 GLN C N 1
ATOM 8782 C CA . GLN C 1 392 ? 51.355 -33.863 -53.461 1.00 57.84 427 GLN C CA 1
ATOM 8783 C C . GLN C 1 392 ? 49.991 -33.712 -54.132 1.00 58.55 427 GLN C C 1
ATOM 8784 O O . GLN C 1 392 ? 49.072 -34.478 -53.773 1.00 54.72 427 GLN C O 1
ATOM 8790 N N . LYS C 1 393 ? 49.847 -32.711 -55.004 1.00 53.45 428 LYS C N 1
ATOM 8791 C CA . LYS C 1 393 ? 48.596 -32.482 -55.771 1.00 56.38 428 LYS C CA 1
ATOM 8792 C C . LYS C 1 393 ? 48.343 -33.712 -56.649 1.00 56.57 428 LYS C C 1
ATOM 8793 O O . LYS C 1 393 ? 49.316 -34.351 -57.063 1.00 55.65 428 LYS C O 1
ATOM 8799 N N . LEU C 1 394 ? 47.086 -34.031 -56.911 1.00 52.20 429 LEU C N 1
ATOM 8800 C CA . LEU C 1 394 ? 46.686 -35.296 -57.563 1.00 56.00 429 LEU C CA 1
ATOM 8801 C C . LEU C 1 394 ? 45.451 -34.982 -58.396 1.00 62.18 429 LEU C C 1
ATOM 8802 O O . LEU C 1 394 ? 44.659 -34.120 -57.965 1.00 63.42 429 LEU C O 1
ATOM 8807 N N . ASP C 1 395 ? 45.337 -35.609 -59.567 1.00 63.62 430 ASP C N 1
ATOM 8808 C CA . ASP C 1 395 ? 44.108 -35.566 -60.385 1.00 62.86 430 ASP C CA 1
ATOM 8809 C C . ASP C 1 395 ? 43.273 -36.793 -60.056 1.00 60.98 430 ASP C C 1
ATOM 8810 O O . ASP C 1 395 ? 42.059 -36.690 -60.174 1.00 57.95 430 ASP C O 1
ATOM 8815 N N . ARG C 1 396 ? 43.908 -37.908 -59.681 1.00 69.01 431 ARG C N 1
ATOM 8816 C CA . ARG C 1 396 ? 43.177 -39.106 -59.191 1.00 73.47 431 ARG C CA 1
ATOM 8817 C C . ARG C 1 396 ? 44.091 -40.023 -58.362 1.00 72.57 431 ARG C C 1
ATOM 8818 O O . ARG C 1 396 ? 45.321 -39.784 -58.353 1.00 61.17 431 ARG C O 1
ATOM 8826 N N . VAL C 1 397 ? 43.465 -41.004 -57.687 1.00 82.65 432 VAL C N 1
ATOM 8827 C CA . VAL C 1 397 ? 44.043 -42.239 -57.063 1.00 88.25 432 VAL C CA 1
ATOM 8828 C C . VAL C 1 397 ? 44.638 -41.834 -55.715 1.00 93.83 432 VAL C C 1
ATOM 8829 O O . VAL C 1 397 ? 43.793 -41.461 -54.896 1.00 101.58 432 VAL C O 1
ATOM 8833 N N . GLU D 1 1 ? 52.366 -51.695 -38.885 1.00 91.47 36 GLU D N 1
ATOM 8834 C CA . GLU D 1 1 ? 53.484 -50.948 -38.228 1.00 88.13 36 GLU D CA 1
ATOM 8835 C C . GLU D 1 1 ? 52.917 -49.855 -37.301 1.00 79.68 36 GLU D C 1
ATOM 8836 O O . GLU D 1 1 ? 53.715 -49.019 -36.848 1.00 77.02 36 GLU D O 1
ATOM 8842 N N . ILE D 1 2 ? 51.607 -49.868 -37.012 1.00 76.31 37 ILE D N 1
ATOM 8843 C CA . ILE D 1 2 ? 50.974 -49.134 -35.869 1.00 85.26 37 ILE D CA 1
ATOM 8844 C C . ILE D 1 2 ? 51.575 -49.684 -34.567 1.00 84.27 37 ILE D C 1
ATOM 8845 O O . ILE D 1 2 ? 51.265 -50.835 -34.244 1.00 82.55 37 ILE D O 1
ATOM 8850 N N . GLN D 1 3 ? 52.375 -48.889 -33.842 1.00 88.63 38 GLN D N 1
ATOM 8851 C CA . GLN D 1 3 ? 53.043 -49.288 -32.570 1.00 81.08 38 GLN D CA 1
ATOM 8852 C C . GLN D 1 3 ? 52.067 -49.128 -31.397 1.00 83.13 38 GLN D C 1
ATOM 8853 O O . GLN D 1 3 ? 50.987 -48.525 -31.577 1.00 80.31 38 GLN D O 1
ATOM 8859 N N . GLU D 1 4 ? 52.449 -49.637 -30.227 1.00 87.69 39 GLU D N 1
ATOM 8860 C CA . GLU D 1 4 ? 51.606 -49.496 -29.014 1.00 88.52 39 GLU D CA 1
ATOM 8861 C C . GLU D 1 4 ? 52.171 -48.358 -28.169 1.00 80.15 39 GLU D C 1
ATOM 8862 O O . GLU D 1 4 ? 53.360 -48.063 -28.306 1.00 76.97 39 GLU D O 1
ATOM 8868 N N . ALA D 1 5 ? 51.330 -47.751 -27.336 1.00 83.05 40 ALA D N 1
ATOM 8869 C CA . ALA D 1 5 ? 51.762 -46.647 -26.454 1.00 77.70 40 ALA D CA 1
ATOM 8870 C C . ALA D 1 5 ? 51.490 -47.035 -25.004 1.00 78.09 40 ALA D C 1
ATOM 8871 O O . ALA D 1 5 ? 50.390 -47.496 -24.708 1.00 69.31 40 ALA D O 1
ATOM 8873 N N . TYR D 1 6 ? 52.468 -46.842 -24.129 1.00 82.32 41 TYR D N 1
ATOM 8874 C CA . TYR D 1 6 ? 52.248 -47.218 -22.715 1.00 92.98 41 TYR D CA 1
ATOM 8875 C C . TYR D 1 6 ? 52.332 -45.982 -21.820 1.00 90.35 41 TYR D C 1
ATOM 8876 O O . TYR D 1 6 ? 52.982 -44.999 -22.203 1.00 86.72 41 TYR D O 1
ATOM 8885 N N . ILE D 1 7 ? 51.651 -46.044 -20.674 1.00 80.69 42 ILE D N 1
ATOM 8886 C CA . ILE D 1 7 ? 51.684 -44.957 -19.657 1.00 77.27 42 ILE D CA 1
ATOM 8887 C C . ILE D 1 7 ? 52.771 -45.320 -18.649 1.00 79.05 42 ILE D C 1
ATOM 8888 O O . ILE D 1 7 ? 52.697 -46.409 -18.099 1.00 75.06 42 ILE D O 1
ATOM 8893 N N . LEU D 1 8 ? 53.737 -44.432 -18.426 1.00 77.20 43 LEU D N 1
ATOM 8894 C CA . LEU D 1 8 ? 54.852 -44.730 -17.496 1.00 82.94 43 LEU D CA 1
ATOM 8895 C C . LEU D 1 8 ? 54.703 -43.952 -16.187 1.00 92.31 43 LEU D C 1
ATOM 8896 O O . LEU D 1 8 ? 55.090 -44.483 -15.141 1.00 92.78 43 LEU D O 1
ATOM 8901 N N . SER D 1 9 ? 54.202 -42.722 -16.262 1.00 86.21 44 SER D N 1
ATOM 8902 C CA . SER D 1 9 ? 54.094 -41.844 -15.075 1.00 79.04 44 SER D CA 1
ATOM 8903 C C . SER D 1 9 ? 52.626 -41.558 -14.778 1.00 83.74 44 SER D C 1
ATOM 8904 O O . SER D 1 9 ? 51.771 -42.151 -15.419 1.00 94.44 44 SER D O 1
ATOM 8907 N N . GLY D 1 10 ? 52.371 -40.651 -13.841 1.00 87.88 45 GLY D N 1
ATOM 8908 C CA . GLY D 1 10 ? 50.998 -40.300 -13.449 1.00 87.10 45 GLY D CA 1
ATOM 8909 C C . GLY D 1 10 ? 50.982 -39.453 -12.195 1.00 85.10 45 GLY D C 1
ATOM 8910 O O . GLY D 1 10 ? 51.245 -39.981 -11.120 1.00 83.74 45 GLY D O 1
ATOM 8911 N N . ALA D 1 11 ? 50.702 -38.167 -12.347 1.00 80.08 46 ALA D N 1
ATOM 8912 C CA . ALA D 1 11 ? 50.619 -37.227 -11.210 1.00 77.31 46 ALA D CA 1
ATOM 8913 C C . ALA D 1 11 ? 49.367 -36.345 -11.337 1.00 76.74 46 ALA D C 1
ATOM 8914 O O . ALA D 1 11 ? 48.746 -36.293 -12.401 1.00 83.40 46 ALA D O 1
ATOM 8916 N N . ARG D 1 12 ? 48.974 -35.725 -10.234 1.00 76.45 47 ARG D N 1
ATOM 8917 C CA . ARG D 1 12 ? 47.959 -34.650 -10.204 1.00 71.70 47 ARG D CA 1
ATOM 8918 C C . ARG D 1 12 ? 48.297 -33.755 -9.024 1.00 76.08 47 ARG D C 1
ATOM 8919 O O . ARG D 1 12 ? 48.799 -34.282 -8.021 1.00 79.44 47 ARG D O 1
ATOM 8927 N N . THR D 1 13 ? 48.063 -32.453 -9.176 1.00 80.68 48 THR D N 1
ATOM 8928 C CA . THR D 1 13 ? 48.028 -31.491 -8.053 1.00 69.68 48 THR D CA 1
ATOM 8929 C C . THR D 1 13 ? 46.884 -31.940 -7.152 1.00 69.87 48 THR D C 1
ATOM 8930 O O . THR D 1 13 ? 46.041 -32.732 -7.570 1.00 62.72 48 THR D O 1
ATOM 8934 N N . PRO D 1 14 ? 46.813 -31.465 -5.893 1.00 67.74 49 PRO D N 1
ATOM 8935 C CA . PRO D 1 14 ? 45.573 -31.563 -5.138 1.00 63.80 49 PRO D CA 1
ATOM 8936 C C . PRO D 1 14 ? 44.551 -30.753 -5.947 1.00 58.38 49 PRO D C 1
ATOM 8937 O O . PRO D 1 14 ? 44.937 -29.820 -6.614 1.00 56.67 49 PRO D O 1
ATOM 8941 N N . THR D 1 15 ? 43.292 -31.154 -5.915 1.00 55.98 50 THR D N 1
ATOM 8942 C CA . THR D 1 15 ? 42.166 -30.338 -6.417 1.00 67.28 50 THR D CA 1
ATOM 8943 C C . THR D 1 15 ? 41.799 -29.302 -5.345 1.00 69.98 50 THR D C 1
ATOM 8944 O O . THR D 1 15 ? 41.188 -29.717 -4.346 1.00 72.55 50 THR D O 1
ATOM 8948 N N . ALA D 1 16 ? 42.167 -28.026 -5.517 1.00 67.74 51 ALA D N 1
ATOM 8949 C CA . ALA D 1 16 ? 41.799 -26.933 -4.579 1.00 63.22 51 ALA D CA 1
ATOM 8950 C C . ALA D 1 16 ? 40.354 -26.490 -4.812 1.00 62.00 51 ALA D C 1
ATOM 8951 O O . ALA D 1 16 ? 39.766 -26.813 -5.862 1.00 62.35 51 ALA D O 1
ATOM 8953 N N . LYS D 1 17 ? 39.810 -25.762 -3.844 1.00 65.83 52 LYS D N 1
ATOM 8954 C CA . LYS D 1 17 ? 38.436 -25.196 -3.879 1.00 70.87 52 LYS D CA 1
ATOM 8955 C C . LYS D 1 17 ? 38.410 -23.994 -4.845 1.00 66.33 52 LYS D C 1
ATOM 8956 O O . LYS D 1 17 ? 39.455 -23.319 -4.997 1.00 58.16 52 LYS D O 1
ATOM 8962 N N . PHE D 1 18 ? 37.261 -23.709 -5.464 1.00 58.20 53 PHE D N 1
ATOM 8963 C CA . PHE D 1 18 ? 36.981 -22.397 -6.105 1.00 56.94 53 PHE D CA 1
ATOM 8964 C C . PHE D 1 18 ? 37.272 -21.250 -5.129 1.00 59.12 53 PHE D C 1
ATOM 8965 O O . PHE D 1 18 ? 36.726 -21.223 -4.011 1.00 52.61 53 PHE D O 1
ATOM 8973 N N . ASN D 1 19 ? 38.120 -20.311 -5.548 1.00 63.36 54 ASN D N 1
ATOM 8974 C CA . ASN D 1 19 ? 38.524 -19.143 -4.722 1.00 65.83 54 ASN D CA 1
ATOM 8975 C C . ASN D 1 19 ? 39.257 -19.673 -3.484 1.00 63.14 54 ASN D C 1
ATOM 8976 O O . ASN D 1 19 ? 39.216 -19.013 -2.451 1.00 69.51 54 ASN D O 1
ATOM 8981 N N . GLY D 1 20 ? 39.945 -20.806 -3.631 1.00 65.75 55 GLY D N 1
ATOM 8982 C CA . GLY D 1 20 ? 40.639 -21.530 -2.553 1.00 57.51 55 GLY D CA 1
ATOM 8983 C C . GLY D 1 20 ? 42.112 -21.196 -2.528 1.00 55.37 55 GLY D C 1
ATOM 8984 O O . GLY D 1 20 ? 42.445 -20.010 -2.684 1.00 60.01 55 GLY D O 1
ATOM 8985 N N . SER D 1 21 ? 42.958 -22.223 -2.400 1.00 60.37 56 SER D N 1
ATOM 8986 C CA . SER D 1 21 ? 44.423 -22.110 -2.165 1.00 59.33 56 SER D CA 1
ATOM 8987 C C . SER D 1 21 ? 45.175 -21.740 -3.447 1.00 59.00 56 SER D C 1
ATOM 8988 O O . SER D 1 21 ? 46.344 -21.308 -3.305 1.00 60.13 56 SER D O 1
ATOM 8991 N N . PHE D 1 22 ? 44.586 -21.941 -4.641 1.00 59.13 57 PHE D N 1
ATOM 8992 C CA . PHE D 1 22 ? 45.298 -21.773 -5.942 1.00 60.65 57 PHE D CA 1
ATOM 8993 C C . PHE D 1 22 ? 44.839 -20.527 -6.711 1.00 54.21 57 PHE D C 1
ATOM 8994 O O . PHE D 1 22 ? 45.164 -20.462 -7.911 1.00 66.75 57 PHE D O 1
ATOM 9002 N N . VAL D 1 23 ? 44.184 -19.556 -6.068 1.00 50.90 58 VAL D N 1
ATOM 9003 C CA . VAL D 1 23 ? 43.718 -18.301 -6.736 1.00 56.06 58 VAL D CA 1
ATOM 9004 C C . VAL D 1 23 ? 44.910 -17.578 -7.354 1.00 58.35 58 VAL D C 1
ATOM 9005 O O . VAL D 1 23 ? 44.719 -16.915 -8.393 1.00 65.01 58 VAL D O 1
ATOM 9009 N N . SER D 1 24 ? 46.074 -17.673 -6.712 1.00 57.57 59 SER D N 1
ATOM 9010 C CA . SER D 1 24 ? 47.337 -17.012 -7.124 1.00 57.34 59 SER D CA 1
ATOM 9011 C C . SER D 1 24 ? 48.096 -17.848 -8.164 1.00 57.93 59 SER D C 1
ATOM 9012 O O . SER D 1 24 ? 49.064 -17.292 -8.725 1.00 57.74 59 SER D O 1
ATOM 9015 N N . VAL D 1 25 ? 47.724 -19.121 -8.387 1.00 59.13 60 VAL D N 1
ATOM 9016 C CA . VAL D 1 25 ? 48.521 -20.100 -9.201 1.00 59.39 60 VAL D CA 1
ATOM 9017 C C . VAL D 1 25 ? 47.799 -20.392 -10.526 1.00 54.23 60 VAL D C 1
ATOM 9018 O O . VAL D 1 25 ? 46.759 -21.108 -10.505 1.00 50.59 60 VAL D O 1
ATOM 9022 N N . SER D 1 26 ? 48.341 -19.866 -11.630 1.00 53.62 61 SER D N 1
ATOM 9023 C CA . SER D 1 26 ? 47.815 -20.032 -13.016 1.00 52.04 61 SER D CA 1
ATOM 9024 C C . SER D 1 26 ? 47.720 -21.523 -13.359 1.00 56.90 61 SER D C 1
ATOM 9025 O O . SER D 1 26 ? 48.519 -22.331 -12.815 1.00 58.19 61 SER D O 1
ATOM 9028 N N . ALA D 1 27 ? 46.767 -21.878 -14.222 1.00 56.42 62 ALA D N 1
ATOM 9029 C CA . ALA D 1 27 ? 46.510 -23.273 -14.642 1.00 55.18 62 ALA D CA 1
ATOM 9030 C C . ALA D 1 27 ? 47.778 -23.887 -15.232 1.00 52.85 62 ALA D C 1
ATOM 9031 O O . ALA D 1 27 ? 48.041 -25.056 -15.000 1.00 58.29 62 ALA D O 1
ATOM 9033 N N . PRO D 1 28 ? 48.579 -23.171 -16.050 1.00 51.94 63 PRO D N 1
ATOM 9034 C CA . PRO D 1 28 ? 49.871 -23.699 -16.490 1.00 56.09 63 PRO D CA 1
ATOM 9035 C C . PRO D 1 28 ? 50.873 -23.955 -15.354 1.00 62.24 63 PRO D C 1
ATOM 9036 O O . PRO D 1 28 ? 51.589 -24.927 -15.478 1.00 64.61 63 PRO D O 1
ATOM 9040 N N . GLU D 1 29 ? 50.926 -23.092 -14.323 1.00 60.82 64 GLU D N 1
ATOM 9041 C CA . GLU D 1 29 ? 51.898 -23.225 -13.209 1.00 51.63 64 GLU D CA 1
ATOM 9042 C C . GLU D 1 29 ? 51.529 -24.514 -12.478 1.00 56.46 64 GLU D C 1
ATOM 9043 O O . GLU D 1 29 ? 52.450 -25.241 -12.072 1.00 60.65 64 GLU D O 1
ATOM 9049 N N . LEU D 1 30 ? 50.226 -24.791 -12.354 1.00 53.40 65 LEU D N 1
ATOM 9050 C CA . LEU D 1 30 ? 49.680 -26.061 -11.814 1.00 51.30 65 LEU D CA 1
ATOM 9051 C C . LEU D 1 30 ? 50.120 -27.197 -12.739 1.00 56.38 65 LEU D C 1
ATOM 9052 O O . LEU D 1 30 ? 50.622 -28.204 -12.228 1.00 74.16 65 LEU D O 1
ATOM 9057 N N . GLY D 1 31 ? 49.958 -27.041 -14.053 1.00 60.36 66 GLY D N 1
ATOM 9058 C CA . GLY D 1 31 ? 50.307 -28.093 -15.026 1.00 61.22 66 GLY D CA 1
ATOM 9059 C C . GLY D 1 31 ? 51.758 -28.507 -14.860 1.00 60.25 66 GLY D C 1
ATOM 9060 O O . GLY D 1 31 ? 52.009 -29.698 -14.666 1.00 65.03 66 GLY D O 1
ATOM 9061 N N . ALA D 1 32 ? 52.668 -27.531 -14.896 1.00 58.47 67 ALA D N 1
ATOM 9062 C CA . ALA D 1 32 ? 54.124 -27.686 -14.684 1.00 65.86 67 ALA D CA 1
ATOM 9063 C C . ALA D 1 32 ? 54.391 -28.586 -13.468 1.00 72.04 67 ALA D C 1
ATOM 9064 O O . ALA D 1 32 ? 55.195 -29.534 -13.588 1.00 76.14 67 ALA D O 1
ATOM 9066 N N . VAL D 1 33 ? 53.733 -28.324 -12.338 1.00 72.44 68 VAL D N 1
ATOM 9067 C CA . VAL D 1 33 ? 53.950 -29.097 -11.079 1.00 70.96 68 VAL D CA 1
ATOM 9068 C C . VAL D 1 33 ? 53.630 -30.566 -11.375 1.00 71.19 68 VAL D C 1
ATOM 9069 O O . VAL D 1 33 ? 54.521 -31.409 -11.148 1.00 74.01 68 VAL D O 1
ATOM 9073 N N . ALA D 1 34 ? 52.430 -30.849 -11.900 1.00 68.71 69 ALA D N 1
ATOM 9074 C CA . ALA D 1 34 ? 51.954 -32.220 -12.215 1.00 69.10 69 ALA D CA 1
ATOM 9075 C C . ALA D 1 34 ? 52.850 -32.860 -13.296 1.00 74.41 69 ALA D C 1
ATOM 9076 O O . ALA D 1 34 ? 52.947 -34.099 -13.324 1.00 73.48 69 ALA D O 1
ATOM 9078 N N . ILE D 1 35 ? 53.475 -32.050 -14.156 1.00 66.33 70 ILE D N 1
ATOM 9079 C CA . ILE D 1 35 ? 54.411 -32.513 -15.219 1.00 69.50 70 ILE D CA 1
ATOM 9080 C C . ILE D 1 35 ? 55.778 -32.836 -14.580 1.00 74.03 70 ILE D C 1
ATOM 9081 O O . ILE D 1 35 ? 56.233 -33.989 -14.745 1.00 70.18 70 ILE D O 1
ATOM 9086 N N . LYS D 1 36 ? 56.421 -31.871 -13.899 1.00 73.51 71 LYS D N 1
ATOM 9087 C CA . LYS D 1 36 ? 57.688 -32.077 -13.129 1.00 76.47 71 LYS D CA 1
ATOM 9088 C C . LYS D 1 36 ? 57.666 -33.436 -12.403 1.00 79.32 71 LYS D C 1
ATOM 9089 O O . LYS D 1 36 ? 58.688 -34.159 -12.468 1.00 73.02 71 LYS D O 1
ATOM 9095 N N . SER D 1 37 ? 56.555 -33.759 -11.724 1.00 73.62 72 SER D N 1
ATOM 9096 C CA . SER D 1 37 ? 56.380 -34.983 -10.889 1.00 77.70 72 SER D CA 1
ATOM 9097 C C . SER D 1 37 ? 56.273 -36.224 -11.787 1.00 76.97 72 SER D C 1
ATOM 9098 O O . SER D 1 37 ? 56.927 -37.232 -11.471 1.00 81.88 72 SER D O 1
ATOM 9101 N N . ALA D 1 38 ? 55.473 -36.157 -12.855 1.00 72.37 73 ALA D N 1
ATOM 9102 C CA . ALA D 1 38 ? 55.176 -37.302 -13.743 1.00 67.64 73 ALA D CA 1
ATOM 9103 C C . ALA D 1 38 ? 56.413 -37.659 -14.569 1.00 67.67 73 ALA D C 1
ATOM 9104 O O . ALA D 1 38 ? 56.536 -38.845 -14.887 1.00 70.90 73 ALA D O 1
ATOM 9106 N N . VAL D 1 39 ? 57.284 -36.698 -14.905 1.00 69.41 74 VAL D N 1
ATOM 9107 C CA . VAL D 1 39 ? 58.536 -36.971 -15.683 1.00 78.74 74 VAL D CA 1
ATOM 9108 C C . VAL D 1 39 ? 59.563 -37.594 -14.731 1.00 82.76 74 VAL D C 1
ATOM 9109 O O . VAL D 1 39 ? 60.215 -38.575 -15.115 1.00 86.25 74 VAL D O 1
ATOM 9113 N N . SER D 1 40 ? 59.678 -37.028 -13.533 1.00 88.75 75 SER D N 1
ATOM 9114 C CA . SER D 1 40 ? 60.516 -37.512 -12.409 1.00 88.55 75 SER D CA 1
ATOM 9115 C C . SER D 1 40 ? 60.212 -38.992 -12.112 1.00 79.47 75 SER D C 1
ATOM 9116 O O . SER D 1 40 ? 61.161 -39.792 -12.081 1.00 84.82 75 SER D O 1
ATOM 9119 N N . LYS D 1 41 ? 58.938 -39.343 -11.943 1.00 70.68 76 LYS D N 1
ATOM 9120 C CA . LYS D 1 41 ? 58.465 -40.700 -11.553 1.00 77.56 76 LYS D CA 1
ATOM 9121 C C . LYS D 1 41 ? 58.531 -41.709 -12.714 1.00 81.79 76 LYS D C 1
ATOM 9122 O O . LYS D 1 41 ? 58.448 -42.937 -12.432 1.00 75.87 76 LYS D O 1
ATOM 9128 N N . SER D 1 42 ? 58.608 -41.239 -13.966 1.00 82.32 77 SER D N 1
ATOM 9129 C CA . SER D 1 42 ? 58.620 -42.093 -15.185 1.00 81.08 77 SER D CA 1
ATOM 9130 C C . SER D 1 42 ? 59.934 -42.882 -15.250 1.00 83.45 77 SER D C 1
ATOM 9131 O O . SER D 1 42 ? 59.885 -44.050 -15.661 1.00 73.89 77 SER D O 1
ATOM 9134 N N . GLY D 1 43 ? 61.052 -42.253 -14.862 1.00 83.09 78 GLY D N 1
ATOM 9135 C CA . GLY D 1 43 ? 62.412 -42.821 -14.950 1.00 91.26 78 GLY D CA 1
ATOM 9136 C C . GLY D 1 43 ? 63.077 -42.483 -16.275 1.00 97.15 78 GLY D C 1
ATOM 9137 O O . GLY D 1 43 ? 64.322 -42.611 -16.371 1.00 101.41 78 GLY D O 1
ATOM 9138 N N . VAL D 1 44 ? 62.280 -42.035 -17.252 1.00 95.50 79 VAL D N 1
ATOM 9139 C CA . VAL D 1 44 ? 62.724 -41.678 -18.631 1.00 87.37 79 VAL D CA 1
ATOM 9140 C C . VAL D 1 44 ? 63.552 -40.397 -18.558 1.00 88.43 79 VAL D C 1
ATOM 9141 O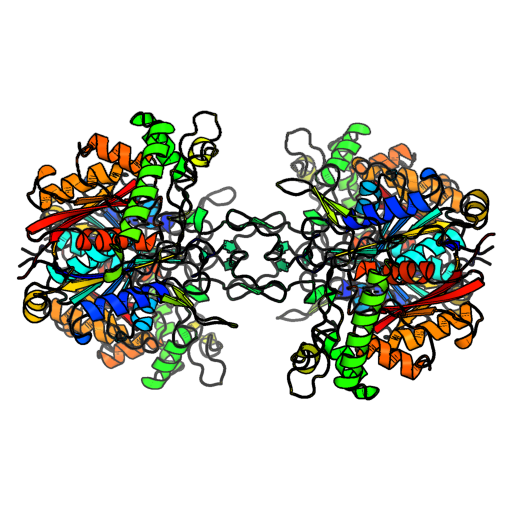 O . VAL D 1 44 ? 63.121 -39.423 -17.953 1.00 89.33 79 VAL D O 1
ATOM 9145 N N . PRO D 1 45 ? 64.747 -40.331 -19.188 1.00 93.12 80 PRO D N 1
ATOM 9146 C CA . PRO D 1 45 ? 65.490 -39.075 -19.265 1.00 100.74 80 PRO D CA 1
ATOM 9147 C C . PRO D 1 45 ? 64.656 -38.033 -20.029 1.00 97.60 80 PRO D C 1
ATOM 9148 O O . PRO D 1 45 ? 64.087 -38.353 -21.053 1.00 85.48 80 PRO D O 1
ATOM 9152 N N . VAL D 1 46 ? 64.621 -36.810 -19.503 1.00 97.32 81 VAL D N 1
ATOM 9153 C CA . VAL D 1 46 ? 63.714 -35.709 -19.940 1.00 96.91 81 VAL D CA 1
ATOM 9154 C C . VAL D 1 46 ? 63.909 -35.400 -21.438 1.00 98.32 81 VAL D C 1
ATOM 9155 O O . VAL D 1 46 ? 62.946 -34.898 -22.043 1.00 107.79 81 VAL D O 1
ATOM 9159 N N . GLU D 1 47 ? 65.078 -35.698 -22.026 1.00 98.38 82 GLU D N 1
ATOM 9160 C CA . GLU D 1 47 ? 65.443 -35.320 -23.427 1.00 94.31 82 GLU D CA 1
ATOM 9161 C C . GLU D 1 47 ? 64.687 -36.196 -24.443 1.00 93.14 82 GLU D C 1
ATOM 9162 O O . GLU D 1 47 ? 64.555 -35.765 -25.611 1.00 92.71 82 GLU D O 1
ATOM 9168 N N . LYS D 1 48 ? 64.206 -37.373 -24.033 1.00 88.70 83 LYS D N 1
ATOM 9169 C CA . LYS D 1 48 ? 63.479 -38.324 -24.921 1.00 95.15 83 LYS D CA 1
ATOM 9170 C C . LYS D 1 48 ? 62.061 -37.807 -25.201 1.00 88.20 83 LYS D C 1
ATOM 9171 O O . LYS D 1 48 ? 61.518 -38.140 -26.278 1.00 77.72 83 LYS D O 1
ATOM 9177 N N . ILE D 1 49 ? 61.490 -37.049 -24.254 1.00 91.04 84 ILE D N 1
ATOM 9178 C CA . ILE D 1 49 ? 60.137 -36.410 -24.323 1.00 82.09 84 ILE D CA 1
ATOM 9179 C C . ILE D 1 49 ? 60.215 -35.205 -25.264 1.00 74.03 84 ILE D C 1
ATOM 9180 O O . ILE D 1 49 ? 61.059 -34.318 -25.019 1.00 72.49 84 ILE D O 1
ATOM 9185 N N . THR D 1 50 ? 59.379 -35.208 -26.307 1.00 74.60 85 THR D N 1
ATOM 9186 C CA . THR D 1 50 ? 59.445 -34.283 -27.476 1.00 71.43 85 THR D CA 1
ATOM 9187 C C . THR D 1 50 ? 58.155 -33.458 -27.615 1.00 69.17 85 THR D C 1
ATOM 9188 O O . THR D 1 50 ? 58.218 -32.474 -28.364 1.00 68.10 85 THR D O 1
ATOM 9192 N N . ASP D 1 51 ? 57.040 -33.835 -26.955 1.00 62.76 86 ASP D N 1
ATOM 9193 C CA . ASP D 1 51 ? 55.752 -33.087 -27.020 1.00 71.46 86 ASP D CA 1
ATOM 9194 C C . ASP D 1 51 ? 55.009 -33.097 -25.671 1.00 71.36 86 ASP D C 1
ATOM 9195 O O . ASP D 1 51 ? 55.057 -34.132 -24.959 1.00 71.08 86 ASP D O 1
ATOM 9200 N N . VAL D 1 52 ? 54.289 -31.998 -25.396 1.00 59.42 87 VAL D N 1
ATOM 9201 C CA . VAL D 1 52 ? 53.402 -31.780 -24.216 1.00 60.21 87 VAL D CA 1
ATOM 9202 C C . VAL D 1 52 ? 52.022 -31.352 -24.733 1.00 61.51 87 VAL D C 1
ATOM 9203 O O . VAL D 1 52 ? 51.926 -30.255 -25.295 1.00 69.68 87 VAL D O 1
ATOM 9207 N N . TYR D 1 53 ? 50.990 -32.170 -24.538 1.00 58.84 88 TYR D N 1
ATOM 9208 C CA . TYR D 1 53 ? 49.591 -31.892 -24.942 1.00 59.57 88 TYR D CA 1
ATOM 9209 C C . TYR D 1 53 ? 48.745 -31.774 -23.670 1.00 62.63 88 TYR D C 1
ATOM 9210 O O . TYR D 1 53 ? 48.550 -32.806 -23.009 1.00 69.41 88 TYR D O 1
ATOM 9219 N N . MET D 1 54 ? 48.224 -30.581 -23.364 1.00 56.85 89 MET D N 1
ATOM 9220 C CA . MET D 1 54 ? 47.443 -30.313 -22.128 1.00 49.70 89 MET D CA 1
ATOM 9221 C C . MET D 1 54 ? 46.043 -29.787 -22.479 1.00 55.04 89 MET D C 1
ATOM 9222 O O . MET D 1 54 ? 45.908 -28.827 -23.293 1.00 55.91 89 MET D O 1
ATOM 9227 N N . GLY D 1 55 ? 45.025 -30.406 -21.891 1.00 49.58 90 GLY D N 1
ATOM 9228 C CA . GLY D 1 55 ? 43.650 -29.882 -21.872 1.00 50.83 90 GLY D CA 1
ATOM 9229 C C . GLY D 1 55 ? 43.556 -28.594 -21.063 1.00 52.62 90 GLY D C 1
ATOM 9230 O O . GLY D 1 55 ? 44.278 -28.450 -20.037 1.00 51.74 90 GLY D O 1
ATOM 9231 N N . ASN D 1 56 ? 42.681 -27.692 -21.502 1.00 48.50 91 ASN D N 1
ATOM 9232 C CA . ASN D 1 56 ? 42.396 -26.387 -20.870 1.00 47.43 91 ASN D CA 1
ATOM 9233 C C . ASN D 1 56 ? 41.130 -25.851 -21.538 1.00 50.41 91 ASN D C 1
ATOM 9234 O O . ASN D 1 56 ? 41.244 -25.344 -22.669 1.00 57.74 91 ASN D O 1
ATOM 9239 N N . VAL D 1 57 ? 39.963 -25.963 -20.906 1.00 44.16 92 VAL D N 1
ATOM 9240 C CA . VAL D 1 57 ? 38.715 -25.529 -21.595 1.00 50.21 92 VAL D CA 1
ATOM 9241 C C . VAL D 1 57 ? 38.479 -24.025 -21.422 1.00 45.86 92 VAL D C 1
ATOM 9242 O O . VAL D 1 57 ? 37.869 -23.454 -22.325 1.00 46.80 92 VAL D O 1
ATOM 9246 N N . LEU D 1 58 ? 38.988 -23.372 -20.378 1.00 52.92 93 LEU D N 1
ATOM 9247 C CA . LEU D 1 58 ? 38.756 -21.910 -20.180 1.00 48.08 93 LEU D CA 1
ATOM 9248 C C . LEU D 1 58 ? 40.092 -21.152 -20.247 1.00 41.60 93 LEU D C 1
ATOM 9249 O O . LEU D 1 58 ? 40.737 -20.971 -19.229 1.00 41.94 93 LEU D O 1
ATOM 9254 N N . GLN D 1 59 ? 40.447 -20.668 -21.439 1.00 43.00 94 GLN D N 1
ATOM 9255 C CA . GLN D 1 59 ? 41.807 -20.183 -21.790 1.00 44.73 94 GLN D CA 1
ATOM 9256 C C . GLN D 1 59 ? 41.908 -18.664 -21.647 1.00 43.38 94 GLN D C 1
ATOM 9257 O O . GLN D 1 59 ? 43.011 -18.157 -21.696 1.00 46.93 94 GLN D O 1
ATOM 9263 N N . GLY D 1 60 ? 40.800 -17.979 -21.387 1.00 50.21 95 GLY D N 1
ATOM 9264 C CA . GLY D 1 60 ? 40.764 -16.510 -21.291 1.00 47.47 95 GLY D CA 1
ATOM 9265 C C . GLY D 1 60 ? 41.711 -16.042 -20.214 1.00 46.19 95 GLY D C 1
ATOM 9266 O O . GLY D 1 60 ? 41.634 -16.590 -19.132 1.00 50.01 95 GLY D O 1
ATOM 9267 N N . ALA D 1 61 ? 42.628 -15.138 -20.558 1.00 48.66 96 ALA D N 1
ATOM 9268 C CA . ALA D 1 61 ? 43.559 -14.421 -19.660 1.00 52.28 96 ALA D CA 1
ATOM 9269 C C . ALA D 1 61 ? 44.641 -15.353 -19.115 1.00 45.18 96 ALA D C 1
ATOM 9270 O O . ALA D 1 61 ? 45.401 -14.887 -18.261 1.00 46.39 96 ALA D O 1
ATOM 9272 N N . VAL D 1 62 ? 44.751 -16.579 -19.621 1.00 49.08 97 VAL D N 1
ATOM 9273 C CA . VAL D 1 62 ? 45.834 -17.538 -19.236 1.00 50.59 97 VAL D CA 1
ATOM 9274 C C . VAL D 1 62 ? 47.163 -17.135 -19.903 1.00 48.19 97 VAL D C 1
ATOM 9275 O O . VAL D 1 62 ? 48.213 -17.607 -19.474 1.00 51.36 97 VAL D O 1
ATOM 9279 N N . GLY D 1 63 ? 47.134 -16.303 -20.936 1.00 47.13 98 GLY D N 1
ATOM 9280 C CA . GLY D 1 63 ? 48.340 -15.968 -21.712 1.00 50.64 98 GLY D CA 1
ATOM 9281 C C . GLY D 1 63 ? 48.547 -16.867 -22.928 1.00 45.96 98 GLY D C 1
ATOM 9282 O O . GLY D 1 63 ? 47.840 -17.897 -23.112 1.00 43.22 98 GLY D O 1
ATOM 9283 N N . GLN D 1 64 ? 49.517 -16.495 -23.746 1.00 49.94 99 GLN D N 1
ATOM 9284 C CA . GLN D 1 64 ? 49.777 -17.172 -25.037 1.00 53.45 99 GLN D CA 1
ATOM 9285 C C . GLN D 1 64 ? 50.110 -18.646 -24.790 1.00 53.12 99 GLN D C 1
ATOM 9286 O O . GLN D 1 64 ? 50.929 -18.933 -23.889 1.00 56.50 99 GLN D O 1
ATOM 9292 N N . ALA D 1 65 ? 49.448 -19.543 -25.521 1.00 49.70 100 ALA D N 1
ATOM 9293 C CA . ALA D 1 65 ? 49.851 -20.961 -25.647 1.00 54.78 100 ALA D CA 1
ATOM 9294 C C . ALA D 1 65 ? 49.955 -21.602 -24.265 1.00 55.30 100 ALA D C 1
ATOM 9295 O O . ALA D 1 65 ? 51.039 -21.910 -23.791 1.00 54.22 100 ALA D O 1
ATOM 9297 N N . PRO D 1 66 ? 48.823 -21.793 -23.559 1.00 56.82 101 PRO D N 1
ATOM 9298 C CA . PRO D 1 66 ? 48.830 -22.444 -22.247 1.00 56.43 101 PRO D CA 1
ATOM 9299 C C . PRO D 1 66 ? 49.770 -23.657 -22.095 1.00 57.08 101 PRO D C 1
ATOM 9300 O O . PRO D 1 66 ? 50.605 -23.621 -21.206 1.00 50.22 101 PRO D O 1
ATOM 9304 N N . ALA D 1 67 ? 49.616 -24.689 -22.940 1.00 61.15 102 ALA D N 1
ATOM 9305 C CA . ALA D 1 67 ? 50.400 -25.953 -22.924 1.00 54.32 102 ALA D CA 1
ATOM 9306 C C . ALA D 1 67 ? 51.899 -25.637 -22.982 1.00 54.14 102 ALA D C 1
ATOM 9307 O O . ALA D 1 67 ? 52.665 -26.245 -22.243 1.00 55.92 102 ALA D O 1
ATOM 9309 N N . ARG D 1 68 ? 52.292 -24.708 -23.849 1.00 52.78 103 ARG D N 1
ATOM 9310 C CA . ARG D 1 68 ? 53.676 -24.180 -23.922 1.00 57.66 103 ARG D CA 1
ATOM 9311 C C . ARG D 1 68 ? 54.124 -23.717 -22.528 1.00 61.35 103 ARG D C 1
ATOM 9312 O O . ARG D 1 68 ? 55.225 -24.105 -22.100 1.00 67.89 103 ARG D O 1
ATOM 9320 N N . GLN D 1 69 ? 53.305 -22.899 -21.863 1.00 63.42 104 GLN D N 1
ATOM 9321 C CA . GLN D 1 69 ? 53.618 -22.295 -20.544 1.00 62.52 104 GLN D CA 1
ATOM 9322 C C . GLN D 1 69 ? 53.897 -23.431 -19.567 1.00 62.14 104 GLN D C 1
ATOM 9323 O O . GLN D 1 69 ? 54.937 -23.366 -18.874 1.00 63.90 104 GLN D O 1
ATOM 9329 N N . ALA D 1 70 ? 53.020 -24.440 -19.560 1.00 56.15 105 ALA D N 1
ATOM 9330 C CA . ALA D 1 70 ? 53.099 -25.613 -18.661 1.00 60.24 105 ALA D CA 1
ATOM 9331 C C . ALA D 1 70 ? 54.445 -26.304 -18.870 1.00 63.95 105 ALA D C 1
ATOM 9332 O O . ALA D 1 70 ? 55.124 -26.594 -17.878 1.00 71.55 105 ALA D O 1
ATOM 9334 N N . SER D 1 71 ? 54.794 -26.550 -20.133 1.00 69.02 106 SER D N 1
ATOM 9335 C CA . SER D 1 71 ? 56.042 -27.220 -20.576 1.00 63.30 106 SER D CA 1
ATOM 9336 C C . SER D 1 71 ? 57.251 -26.416 -20.080 1.00 63.55 106 SER D C 1
ATOM 9337 O O . SER D 1 71 ? 58.124 -27.025 -19.465 1.00 68.76 106 SER D O 1
ATOM 9340 N N . MET D 1 72 ? 57.270 -25.094 -20.276 1.00 64.44 107 MET D N 1
ATOM 9341 C CA . MET D 1 72 ? 58.430 -24.217 -19.934 1.00 65.05 107 MET D CA 1
ATOM 9342 C C . MET D 1 72 ? 58.529 -24.041 -18.416 1.00 62.77 107 MET D C 1
ATOM 9343 O O . MET D 1 72 ? 59.636 -24.104 -17.871 1.00 62.76 107 MET D O 1
ATOM 9348 N N . PHE D 1 73 ? 57.408 -23.822 -17.745 1.00 61.66 108 PHE D N 1
ATOM 9349 C CA . PHE D 1 73 ? 57.395 -23.695 -16.272 1.00 61.49 108 PHE D CA 1
ATOM 9350 C C . PHE D 1 73 ? 57.839 -25.040 -15.681 1.00 64.72 108 PHE D C 1
ATOM 9351 O O . PHE D 1 73 ? 58.466 -25.024 -14.616 1.00 67.62 108 PHE D O 1
ATOM 9359 N N . ALA D 1 74 ? 57.597 -26.157 -16.377 1.00 65.58 109 ALA D N 1
ATOM 9360 C CA . ALA D 1 74 ? 57.980 -27.515 -15.919 1.00 67.91 109 ALA D CA 1
ATOM 9361 C C . ALA D 1 74 ? 59.493 -27.759 -16.080 1.00 63.03 109 ALA D C 1
ATOM 9362 O O . ALA D 1 74 ? 59.939 -28.818 -15.621 1.00 66.15 109 ALA D O 1
ATOM 9364 N N . GLY D 1 75 ? 60.239 -26.823 -16.682 1.00 64.21 110 GLY D N 1
ATOM 9365 C CA . GLY D 1 75 ? 61.702 -26.889 -16.890 1.00 69.11 110 GLY D CA 1
ATOM 9366 C C . GLY D 1 75 ? 62.111 -27.526 -18.214 1.00 74.24 110 GLY D C 1
ATOM 9367 O O . GLY D 1 75 ? 63.314 -27.462 -18.527 1.00 84.94 110 GLY D O 1
ATOM 9368 N N . LEU D 1 76 ? 61.170 -28.124 -18.963 1.00 75.64 111 LEU D N 1
ATOM 9369 C CA . LEU D 1 76 ? 61.421 -28.837 -20.252 1.00 66.98 111 LEU D CA 1
ATOM 9370 C C . LEU D 1 76 ? 62.013 -27.878 -21.287 1.00 63.75 111 LEU D C 1
ATOM 9371 O O . LEU D 1 76 ? 61.650 -26.686 -21.279 1.00 73.53 111 LEU D O 1
ATOM 9376 N N . SER D 1 77 ? 62.870 -28.409 -22.157 1.00 67.59 112 SER D N 1
ATOM 9377 C CA . SER D 1 77 ? 63.588 -27.675 -23.230 1.00 73.39 112 SER D CA 1
ATOM 9378 C C . SER D 1 77 ? 62.594 -26.939 -24.130 1.00 75.29 112 SER D C 1
ATOM 9379 O O . SER D 1 77 ? 61.534 -27.474 -24.462 1.00 70.78 112 SER D O 1
ATOM 9382 N N . PRO D 1 78 ? 62.920 -25.692 -24.557 1.00 70.44 113 PRO D N 1
ATOM 9383 C CA . PRO D 1 78 ? 62.259 -25.045 -25.688 1.00 69.82 113 PRO D CA 1
ATOM 9384 C C . PRO D 1 78 ? 62.111 -25.890 -26.966 1.00 65.79 113 PRO D C 1
ATOM 9385 O O . PRO D 1 78 ? 61.378 -25.479 -27.826 1.00 75.68 113 PRO D O 1
ATOM 9389 N N . THR D 1 79 ? 62.823 -27.012 -27.072 1.00 70.29 114 THR D N 1
ATOM 9390 C CA . THR D 1 79 ? 62.776 -27.974 -28.214 1.00 68.88 114 THR D CA 1
ATOM 9391 C C . THR D 1 79 ? 61.494 -28.807 -28.132 1.00 59.78 114 THR D C 1
ATOM 9392 O O . THR D 1 79 ? 61.137 -29.504 -29.103 1.00 61.49 114 THR D O 1
ATOM 9396 N N . VAL D 1 80 ? 60.809 -28.766 -27.003 1.00 57.17 115 VAL D N 1
ATOM 9397 C CA . VAL D 1 80 ? 59.610 -29.624 -26.827 1.00 63.08 115 VAL D CA 1
ATOM 9398 C C . VAL D 1 80 ? 58.437 -28.888 -27.476 1.00 68.44 115 VAL D C 1
ATOM 9399 O O . VAL D 1 80 ? 58.304 -27.669 -27.239 1.00 76.17 115 VAL D O 1
ATOM 9403 N N . GLU D 1 81 ? 57.667 -29.585 -28.311 1.00 64.65 116 GLU D N 1
ATOM 9404 C CA . GLU D 1 81 ? 56.476 -29.007 -28.971 1.00 72.53 116 GLU D CA 1
ATOM 9405 C C . GLU D 1 81 ? 55.306 -29.149 -28.009 1.00 65.72 116 GLU D C 1
ATOM 9406 O O . GLU D 1 81 ? 55.395 -30.027 -27.141 1.00 65.46 116 GLU D O 1
ATOM 9412 N N . SER D 1 82 ? 54.290 -28.294 -28.164 1.00 59.27 117 SER D N 1
ATOM 9413 C CA . SER D 1 82 ? 53.069 -28.253 -27.312 1.00 57.42 117 SER D CA 1
ATOM 9414 C C . SER D 1 82 ? 51.832 -27.882 -28.126 1.00 53.90 117 SER D C 1
ATOM 9415 O O . SER D 1 82 ? 51.930 -27.165 -29.126 1.00 51.93 117 SER D O 1
ATOM 9418 N N . MET D 1 83 ? 50.685 -28.294 -27.627 1.00 57.04 118 MET D N 1
ATOM 9419 C CA . MET D 1 83 ? 49.369 -27.836 -28.120 1.00 61.51 118 MET D CA 1
ATOM 9420 C C . MET D 1 83 ? 48.400 -27.878 -26.939 1.00 52.05 118 MET D C 1
ATOM 9421 O O . MET D 1 83 ? 48.456 -28.845 -26.170 1.00 55.26 118 MET D O 1
ATOM 9426 N N . THR D 1 84 ? 47.535 -26.883 -26.795 1.00 48.96 119 THR D N 1
ATOM 9427 C CA . THR D 1 84 ? 46.487 -26.930 -25.745 1.00 51.05 119 THR D CA 1
ATOM 9428 C C . THR D 1 84 ? 45.199 -27.406 -26.412 1.00 48.03 119 THR D C 1
ATOM 9429 O O . THR D 1 84 ? 44.854 -26.848 -27.479 1.00 50.44 119 THR D O 1
ATOM 9433 N N . VAL D 1 85 ? 44.544 -28.411 -25.815 1.00 46.24 120 VAL D N 1
ATOM 9434 C CA . VAL D 1 85 ? 43.351 -29.101 -26.406 1.00 45.25 120 VAL D CA 1
ATOM 9435 C C . VAL D 1 85 ? 42.096 -28.729 -25.597 1.00 47.57 120 VAL D C 1
ATOM 9436 O O . VAL D 1 85 ? 42.164 -28.674 -24.369 1.00 50.55 120 VAL D O 1
ATOM 9440 N N . ASN D 1 86 ? 40.992 -28.445 -26.297 1.00 52.37 121 ASN D N 1
ATOM 9441 C CA . ASN D 1 86 ? 39.674 -28.081 -25.721 1.00 51.57 121 ASN D CA 1
ATOM 9442 C C . ASN D 1 86 ? 38.607 -28.979 -26.347 1.00 53.64 121 ASN D C 1
ATOM 9443 O O . ASN D 1 86 ? 38.131 -28.657 -27.436 1.00 56.47 121 ASN D O 1
ATOM 9448 N N . LYS D 1 87 ? 38.313 -30.088 -25.667 1.00 60.16 122 LYS D N 1
ATOM 9449 C CA . LYS D 1 87 ? 37.125 -30.957 -25.852 1.00 62.71 122 LYS D CA 1
ATOM 9450 C C . LYS D 1 87 ? 36.269 -30.782 -24.592 1.00 66.17 122 LYS D C 1
ATOM 9451 O O . LYS D 1 87 ? 35.819 -31.789 -24.021 1.00 62.76 122 LYS D O 1
ATOM 9457 N N . VAL D 1 88 ? 36.097 -29.534 -24.154 1.00 68.92 123 VAL D N 1
ATOM 9458 C CA . VAL D 1 88 ? 35.428 -29.195 -22.867 1.00 66.98 123 VAL D CA 1
ATOM 9459 C C . VAL D 1 88 ? 35.938 -30.189 -21.820 1.00 71.37 123 VAL D C 1
ATOM 9460 O O . VAL D 1 88 ? 37.154 -30.335 -21.677 1.00 68.78 123 VAL D O 1
ATOM 9473 N N . ALA D 1 90 ? 36.225 -33.368 -21.590 1.00 63.20 125 ALA D N 1
ATOM 9474 C CA . ALA D 1 90 ? 37.038 -34.496 -22.014 1.00 57.39 125 ALA D CA 1
ATOM 9475 C C . ALA D 1 90 ? 38.481 -34.054 -22.294 1.00 58.79 125 ALA D C 1
ATOM 9476 O O . ALA D 1 90 ? 39.321 -34.946 -22.541 1.00 57.32 125 ALA D O 1
ATOM 9478 N N . SER D 1 91 ? 38.776 -32.747 -22.232 1.00 56.57 126 SER D N 1
ATOM 9479 C CA . SER D 1 91 ? 40.033 -32.155 -22.758 1.00 59.55 126 SER D CA 1
ATOM 9480 C C . SER D 1 91 ? 41.233 -32.983 -22.284 1.00 60.15 126 SER D C 1
ATOM 9481 O O . SER D 1 91 ? 42.117 -33.270 -23.108 1.00 60.04 126 SER D O 1
ATOM 9484 N N . GLY D 1 92 ? 41.258 -33.349 -21.003 1.00 63.31 127 GLY D N 1
ATOM 9485 C CA . GLY D 1 92 ? 42.404 -34.035 -20.374 1.00 62.94 127 GLY D CA 1
ATOM 9486 C C . GLY D 1 92 ? 42.622 -35.433 -20.930 1.00 59.35 127 GLY D C 1
ATOM 9487 O O . GLY D 1 92 ? 43.783 -35.817 -21.089 1.00 55.97 127 GLY D O 1
ATOM 9488 N N . LEU D 1 93 ? 41.550 -36.178 -21.204 1.00 59.97 128 LEU D N 1
ATOM 9489 C CA . LEU D 1 93 ? 41.653 -37.580 -21.689 1.00 66.67 128 LEU D CA 1
ATOM 9490 C C . LEU D 1 93 ? 42.074 -37.542 -23.153 1.00 60.76 128 LEU D C 1
ATOM 9491 O O . LEU D 1 93 ? 43.025 -38.259 -23.518 1.00 65.01 128 LEU D O 1
ATOM 9496 N N . LYS D 1 94 ? 41.397 -36.688 -23.919 1.00 62.48 129 LYS D N 1
ATOM 9497 C CA . LYS D 1 94 ? 41.664 -36.403 -25.355 1.00 65.78 129 LYS D CA 1
ATOM 9498 C C . LYS D 1 94 ? 43.154 -36.131 -25.578 1.00 63.25 129 LYS D C 1
ATOM 9499 O O . LYS D 1 94 ? 43.716 -36.746 -26.493 1.00 72.50 129 LYS D O 1
ATOM 9505 N N . ALA D 1 95 ? 43.785 -35.287 -24.756 1.00 62.03 130 ALA D N 1
ATOM 9506 C CA . ALA D 1 95 ? 45.211 -34.914 -24.904 1.00 65.52 130 ALA D CA 1
ATOM 9507 C C . ALA D 1 95 ? 46.094 -36.158 -24.733 1.00 69.93 130 ALA D C 1
ATOM 9508 O O . ALA D 1 95 ? 47.162 -36.216 -25.377 1.00 69.96 130 ALA D O 1
ATOM 9510 N N . VAL D 1 96 ? 45.689 -37.108 -23.885 1.00 71.11 131 VAL D N 1
ATOM 9511 C CA . VAL D 1 96 ? 46.470 -38.359 -23.647 1.00 76.20 131 VAL D CA 1
ATOM 9512 C C . VAL D 1 96 ? 46.357 -39.250 -24.900 1.00 69.12 131 VAL D C 1
ATOM 9513 O O . VAL D 1 96 ? 47.414 -39.661 -25.425 1.00 59.88 131 VAL D O 1
ATOM 9517 N N . ALA D 1 97 ? 45.135 -39.490 -25.384 1.00 59.24 132 ALA D N 1
ATOM 9518 C CA . ALA D 1 97 ? 44.844 -40.145 -26.684 1.00 64.10 132 ALA D CA 1
ATOM 9519 C C . ALA D 1 97 ? 45.735 -39.539 -27.781 1.00 67.51 132 ALA D C 1
ATOM 9520 O O . ALA D 1 97 ? 46.494 -40.294 -28.408 1.00 72.34 132 ALA D O 1
ATOM 9522 N N . LEU D 1 98 ? 45.686 -38.217 -27.980 1.00 66.40 133 LEU D N 1
ATOM 9523 C CA . LEU D 1 98 ? 46.373 -37.549 -29.119 1.00 65.44 133 LEU D CA 1
ATOM 9524 C C . LEU D 1 98 ? 47.888 -37.706 -28.975 1.00 64.87 133 LEU D C 1
ATOM 9525 O O . LEU D 1 98 ? 48.556 -37.779 -30.024 1.00 68.86 133 LEU D O 1
ATOM 9530 N N . ALA D 1 99 ? 48.407 -37.733 -27.742 1.00 68.34 134 ALA D N 1
ATOM 9531 C CA . ALA D 1 99 ? 49.851 -37.923 -27.451 1.00 68.13 134 ALA D CA 1
ATOM 9532 C C . ALA D 1 99 ? 50.237 -39.373 -27.757 1.00 68.53 134 ALA D C 1
ATOM 9533 O O . ALA D 1 99 ? 51.384 -39.611 -28.228 1.00 60.33 134 ALA D O 1
ATOM 9535 N N . ALA D 1 100 ? 49.309 -40.295 -27.482 1.00 63.36 135 ALA D N 1
ATOM 9536 C CA . ALA D 1 100 ? 49.470 -41.744 -27.716 1.00 69.85 135 ALA D CA 1
ATOM 9537 C C . ALA D 1 100 ? 49.632 -41.944 -29.221 1.00 71.24 135 ALA D C 1
ATOM 9538 O O . ALA D 1 100 ? 50.564 -42.672 -29.627 1.00 69.70 135 ALA D O 1
ATOM 9540 N N . GLN D 1 101 ? 48.784 -41.255 -29.992 1.00 69.15 136 GLN D N 1
ATOM 9541 C CA . GLN D 1 101 ? 48.751 -41.299 -31.476 1.00 64.93 136 GLN D CA 1
ATOM 9542 C C . GLN D 1 101 ? 50.137 -40.954 -32.022 1.00 61.57 136 GLN D C 1
ATOM 9543 O O . GLN D 1 101 ? 50.590 -41.652 -32.937 1.00 63.30 136 GLN D O 1
ATOM 9549 N N . ASN D 1 102 ? 50.809 -39.950 -31.462 1.00 65.01 137 ASN D N 1
ATOM 9550 C CA . ASN D 1 102 ? 52.208 -39.623 -31.849 1.00 74.59 137 ASN D CA 1
ATOM 9551 C C . ASN D 1 102 ? 53.070 -40.890 -31.727 1.00 70.53 137 ASN D C 1
ATOM 9552 O O . ASN D 1 102 ? 53.937 -41.098 -32.587 1.00 68.99 137 ASN D O 1
ATOM 9557 N N . ILE D 1 103 ? 52.842 -41.705 -30.693 1.00 75.12 138 ILE D N 1
ATOM 9558 C CA . ILE D 1 103 ? 53.669 -42.914 -30.393 1.00 72.43 138 ILE D CA 1
ATOM 9559 C C . ILE D 1 103 ? 53.205 -44.064 -31.295 1.00 64.67 138 ILE D C 1
ATOM 9560 O O . ILE D 1 103 ? 54.085 -44.705 -31.896 1.00 66.51 138 ILE D O 1
ATOM 9565 N N . GLN D 1 104 ? 51.885 -44.249 -31.420 1.00 61.24 139 GLN D N 1
ATOM 9566 C CA . GLN D 1 104 ? 51.188 -45.244 -32.289 1.00 67.08 139 GLN D CA 1
ATOM 9567 C C . GLN D 1 104 ? 51.659 -45.133 -33.751 1.00 72.95 139 GLN D C 1
ATOM 9568 O O . GLN D 1 104 ? 51.556 -46.154 -34.458 1.00 76.45 139 GLN D O 1
ATOM 9574 N N . LEU D 1 105 ? 52.115 -43.948 -34.190 1.00 77.73 140 LEU D N 1
ATOM 9575 C CA . LEU D 1 105 ? 52.488 -43.620 -35.602 1.00 76.40 140 LEU D CA 1
ATOM 9576 C C . LEU D 1 105 ? 54.009 -43.632 -35.791 1.00 70.29 140 LEU D C 1
ATOM 9577 O O . LEU D 1 105 ? 54.428 -43.580 -36.953 1.00 85.99 140 LEU D O 1
ATOM 9582 N N . GLY D 1 106 ? 54.798 -43.690 -34.717 1.00 65.19 141 GLY D N 1
ATOM 9583 C CA . GLY D 1 106 ? 56.272 -43.766 -34.788 1.00 69.67 141 GLY D CA 1
ATOM 9584 C C . GLY D 1 106 ? 56.920 -42.396 -34.914 1.00 73.40 141 GLY D C 1
ATOM 9585 O O . GLY D 1 106 ? 58.134 -42.330 -35.225 1.00 65.66 141 GLY D O 1
ATOM 9586 N N . LEU D 1 107 ? 56.151 -41.333 -34.659 1.00 81.03 142 LEU D N 1
ATOM 9587 C CA . LEU D 1 107 ? 56.617 -39.922 -34.732 1.00 76.54 142 LEU D CA 1
ATOM 9588 C C . LEU D 1 107 ? 57.380 -39.554 -33.455 1.00 72.87 142 LEU D C 1
ATOM 9589 O O . LEU D 1 107 ? 58.152 -38.600 -33.502 1.00 73.93 142 LEU D O 1
ATOM 9594 N N . ALA D 1 108 ? 57.161 -40.255 -32.342 1.00 74.21 143 ALA D N 1
ATOM 9595 C CA . ALA D 1 108 ? 57.857 -39.968 -31.066 1.00 79.48 143 ALA D CA 1
ATOM 9596 C C . ALA D 1 108 ? 57.873 -41.218 -30.185 1.00 81.93 143 ALA D C 1
ATOM 9597 O O . ALA D 1 108 ? 57.012 -42.101 -30.384 1.00 84.81 143 ALA D O 1
ATOM 9599 N N . GLU D 1 109 ? 58.817 -41.272 -29.243 1.00 82.42 144 GLU D N 1
ATOM 9600 C CA . GLU D 1 109 ? 58.968 -42.404 -28.292 1.00 87.56 144 GLU D CA 1
ATOM 9601 C C . GLU D 1 109 ? 58.573 -41.968 -26.872 1.00 85.18 144 GLU D C 1
ATOM 9602 O O . GLU D 1 109 ? 58.278 -42.876 -26.071 1.00 87.77 144 GLU D O 1
ATOM 9608 N N . ALA D 1 110 ? 58.514 -40.658 -26.571 1.00 86.39 145 ALA D N 1
ATOM 9609 C CA . ALA D 1 110 ? 58.123 -40.133 -25.235 1.00 86.52 145 ALA D CA 1
ATOM 9610 C C . ALA D 1 110 ? 57.323 -38.820 -25.320 1.00 80.04 145 ALA D C 1
ATOM 9611 O O . ALA D 1 110 ? 57.814 -37.818 -25.895 1.00 70.69 145 ALA D O 1
ATOM 9613 N N . GLN D 1 111 ? 56.153 -38.826 -24.677 1.00 71.58 146 GLN D N 1
ATOM 9614 C CA . GLN D 1 111 ? 55.166 -37.717 -24.617 1.00 72.91 146 GLN D CA 1
ATOM 9615 C C . GLN D 1 111 ? 54.717 -37.457 -23.169 1.00 73.15 146 GLN D C 1
ATOM 9616 O O . GLN D 1 111 ? 54.346 -38.443 -22.488 1.00 73.95 146 GLN D O 1
ATOM 9622 N N . VAL D 1 112 ? 54.620 -36.194 -22.731 1.00 67.71 147 VAL D N 1
ATOM 9623 C CA . VAL D 1 112 ? 53.757 -35.856 -21.553 1.00 68.94 147 VAL D CA 1
ATOM 9624 C C . VAL D 1 112 ? 52.405 -35.343 -22.065 1.00 63.11 147 VAL D C 1
ATOM 9625 O O . VAL D 1 112 ? 52.373 -34.588 -23.046 1.00 66.20 147 VAL D O 1
ATOM 9629 N N . ALA D 1 113 ? 51.320 -35.793 -21.449 1.00 56.97 148 ALA D N 1
ATOM 9630 C CA . ALA D 1 113 ? 49.953 -35.349 -21.777 1.00 63.30 148 ALA D CA 1
ATOM 9631 C C . ALA D 1 113 ? 49.096 -35.314 -20.510 1.00 68.98 148 ALA D C 1
ATOM 9632 O O . ALA D 1 113 ? 49.390 -36.064 -19.562 1.00 58.04 148 ALA D O 1
ATOM 9634 N N . GLY D 1 114 ? 48.062 -34.472 -20.517 1.00 73.21 149 GLY D N 1
ATOM 9635 C CA . GLY D 1 114 ? 47.146 -34.298 -19.380 1.00 71.87 149 GLY D CA 1
ATOM 9636 C C . GLY D 1 114 ? 46.306 -33.051 -19.537 1.00 68.63 149 GLY D C 1
ATOM 9637 O O . GLY D 1 114 ? 45.856 -32.779 -20.663 1.00 58.69 149 GLY D O 1
ATOM 9638 N N . GLY D 1 115 ? 46.096 -32.331 -18.437 1.00 68.36 150 GLY D N 1
ATOM 9639 C CA . GLY D 1 115 ? 45.054 -31.295 -18.342 1.00 66.59 150 GLY D CA 1
ATOM 9640 C C . GLY D 1 115 ? 45.315 -30.300 -17.236 1.00 59.85 150 GLY D C 1
ATOM 9641 O O . GLY D 1 115 ? 46.135 -30.565 -16.361 1.00 56.85 150 GLY D O 1
ATOM 9642 N N . MET D 1 116 ? 44.627 -29.170 -17.287 1.00 58.28 151 MET D N 1
ATOM 9643 C CA . MET D 1 116 ? 44.747 -28.113 -16.259 1.00 55.86 151 MET D CA 1
ATOM 9644 C C . MET D 1 116 ? 43.557 -27.164 -16.385 1.00 62.53 151 MET D C 1
ATOM 9645 O O . MET D 1 116 ? 43.061 -26.943 -17.509 1.00 60.95 151 MET D O 1
ATOM 9650 N N . GLU D 1 117 ? 43.101 -26.654 -15.246 1.00 64.33 152 GLU D N 1
ATOM 9651 C CA . GLU D 1 117 ? 42.072 -25.604 -15.167 1.00 57.37 152 GLU D CA 1
ATOM 9652 C C . GLU D 1 117 ? 42.285 -24.843 -13.866 1.00 63.23 152 GLU D C 1
ATOM 9653 O O . GLU D 1 117 ? 42.528 -25.471 -12.831 1.00 59.05 152 GLU D O 1
ATOM 9659 N N . ASN D 1 118 ? 42.225 -23.524 -13.948 1.00 65.68 153 ASN D N 1
ATOM 9660 C CA . ASN D 1 118 ? 42.038 -22.656 -12.770 1.00 57.17 153 ASN D CA 1
ATOM 9661 C C . ASN D 1 118 ? 40.751 -21.877 -13.018 1.00 57.85 153 ASN D C 1
ATOM 9662 O O . ASN D 1 118 ? 40.790 -20.875 -13.753 1.00 59.71 153 ASN D O 1
ATOM 9667 N N . MET D 1 119 ? 39.652 -22.358 -12.448 1.00 54.17 154 MET D N 1
ATOM 9668 C CA . MET D 1 119 ? 38.307 -21.779 -12.657 1.00 51.13 154 MET D CA 1
ATOM 9669 C C . MET D 1 119 ? 38.210 -20.482 -11.845 1.00 52.91 154 MET D C 1
ATOM 9670 O O . MET D 1 119 ? 37.524 -19.549 -12.281 1.00 55.49 154 MET D O 1
ATOM 9675 N N . SER D 1 120 ? 38.910 -20.399 -10.717 1.00 52.68 155 SER D N 1
ATOM 9676 C CA . SER D 1 120 ? 39.018 -19.150 -9.928 1.00 52.74 155 SER D CA 1
ATOM 9677 C C . SER D 1 120 ? 39.503 -18.020 -10.850 1.00 51.39 155 SER D C 1
ATOM 9678 O O . SER D 1 120 ? 38.983 -16.884 -10.726 1.00 46.74 155 SER D O 1
ATOM 9681 N N . ARG D 1 121 ? 40.444 -18.329 -11.747 1.00 44.59 156 ARG D N 1
ATOM 9682 C CA . ARG D 1 121 ? 41.148 -17.317 -12.573 1.00 46.56 156 ARG D CA 1
ATOM 9683 C C . ARG D 1 121 ? 40.434 -17.059 -13.901 1.00 49.75 156 ARG D C 1
ATOM 9684 O O . ARG D 1 121 ? 40.889 -16.144 -14.634 1.00 46.89 156 ARG D O 1
ATOM 9692 N N . VAL D 1 122 ? 39.346 -17.772 -14.197 1.00 45.36 157 VAL D N 1
ATOM 9693 C CA . VAL D 1 122 ? 38.581 -17.498 -15.438 1.00 49.15 157 VAL D CA 1
ATOM 9694 C C . VAL D 1 122 ? 38.028 -16.088 -15.283 1.00 52.07 157 VAL D C 1
ATOM 9695 O O . VAL D 1 122 ? 37.576 -15.735 -14.196 1.00 57.70 157 VAL D O 1
ATOM 9699 N N . PRO D 1 123 ? 38.129 -15.229 -16.327 1.00 46.43 158 PRO D N 1
ATOM 9700 C CA . PRO D 1 123 ? 37.688 -13.845 -16.234 1.00 42.42 158 PRO D CA 1
ATOM 9701 C C . PRO D 1 123 ? 36.225 -13.673 -16.650 1.00 42.93 158 PRO D C 1
ATOM 9702 O O . PRO D 1 123 ? 35.676 -14.583 -17.212 1.00 40.43 158 PRO D O 1
ATOM 9706 N N . TYR D 1 124 ? 35.671 -12.498 -16.353 1.00 46.53 159 TYR D N 1
ATOM 9707 C CA . TYR D 1 124 ? 34.496 -11.887 -17.021 1.00 50.43 159 TYR D CA 1
ATOM 9708 C C . TYR D 1 124 ? 34.944 -11.236 -18.340 1.00 50.95 159 TYR D C 1
ATOM 9709 O O . TYR D 1 124 ? 36.122 -10.817 -18.455 1.00 46.80 159 TYR D O 1
ATOM 9718 N N . TYR D 1 125 ? 34.017 -11.148 -19.300 1.00 49.00 160 TYR D N 1
ATOM 9719 C CA . TYR D 1 125 ? 34.254 -10.638 -20.674 1.00 46.11 160 TYR D CA 1
ATOM 9720 C C . TYR D 1 125 ? 33.563 -9.292 -20.881 1.00 44.24 160 TYR D C 1
ATOM 9721 O O . TYR D 1 125 ? 32.323 -9.202 -20.715 1.00 42.15 160 TYR D O 1
ATOM 9730 N N . LEU D 1 126 ? 34.371 -8.301 -21.257 1.00 43.18 161 LEU D N 1
ATOM 9731 C CA . LEU D 1 126 ? 33.972 -6.935 -21.664 1.00 43.41 161 LEU D CA 1
ATOM 9732 C C . LEU D 1 126 ? 34.157 -6.839 -23.172 1.00 47.25 161 LEU D C 1
ATOM 9733 O O . LEU D 1 126 ? 35.280 -6.855 -23.656 1.00 43.69 161 LEU D O 1
ATOM 9738 N N . PRO D 1 127 ? 33.074 -6.752 -23.974 1.00 46.18 162 PRO D N 1
ATOM 9739 C CA . PRO D 1 127 ? 33.215 -6.514 -25.401 1.00 40.63 162 PRO D CA 1
ATOM 9740 C C . PRO D 1 127 ? 33.987 -5.216 -25.638 1.00 41.58 162 PRO D C 1
ATOM 9741 O O . PRO D 1 127 ? 33.858 -4.300 -24.865 1.00 46.71 162 PRO D O 1
ATOM 9745 N N . ARG D 1 128 ? 34.762 -5.177 -26.717 1.00 44.30 163 ARG D N 1
ATOM 9746 C CA . ARG D 1 128 ? 35.404 -3.944 -27.227 1.00 44.93 163 ARG D CA 1
ATOM 9747 C C . ARG D 1 128 ? 34.317 -2.990 -27.752 1.00 45.24 163 ARG D C 1
ATOM 9748 O O . ARG D 1 128 ? 33.157 -3.427 -27.930 1.00 49.56 163 ARG D O 1
ATOM 9756 N N . SER D 1 129 ? 34.713 -1.746 -28.014 1.00 45.77 164 SER D N 1
ATOM 9757 C CA . SER D 1 129 ? 33.852 -0.558 -28.252 1.00 49.57 164 SER D CA 1
ATOM 9758 C C . SER D 1 129 ? 32.834 -0.783 -29.366 1.00 49.35 164 SER D C 1
ATOM 9759 O O . SER D 1 129 ? 31.736 -0.216 -29.257 1.00 50.27 164 SER D O 1
ATOM 9762 N N . THR D 1 130 ? 33.178 -1.531 -30.413 1.00 43.72 165 THR D N 1
ATOM 9763 C CA . THR D 1 130 ? 32.260 -1.745 -31.557 1.00 46.81 165 THR D CA 1
ATOM 9764 C C . THR D 1 130 ? 31.108 -2.684 -31.185 1.00 46.70 165 THR D C 1
ATOM 9765 O O . THR D 1 130 ? 30.200 -2.786 -31.983 1.00 55.87 165 THR D O 1
ATOM 9769 N N . GLN D 1 131 ? 31.148 -3.383 -30.057 1.00 51.38 166 GLN D N 1
ATOM 9770 C CA . GLN D 1 131 ? 30.083 -4.353 -29.685 1.00 46.45 166 GLN D CA 1
ATOM 9771 C C . GLN D 1 131 ? 29.452 -3.945 -28.363 1.00 44.32 166 GLN D C 1
ATOM 9772 O O . GLN D 1 131 ? 28.803 -4.784 -27.757 1.00 54.20 166 GLN D O 1
ATOM 9778 N N . LEU D 1 132 ? 29.657 -2.702 -27.938 1.00 50.74 167 LEU D N 1
ATOM 9779 C CA . LEU D 1 132 ? 28.992 -2.110 -26.750 1.00 48.36 167 LEU D CA 1
ATOM 9780 C C . LEU D 1 132 ? 27.917 -1.151 -27.242 1.00 47.61 167 LEU D C 1
ATOM 9781 O O . LEU D 1 132 ? 28.122 -0.436 -28.223 1.00 48.82 167 LEU D O 1
ATOM 9786 N N . PRO D 1 133 ? 26.765 -1.058 -26.547 1.00 49.42 168 PRO D N 1
ATOM 9787 C CA . PRO D 1 133 ? 25.756 -0.048 -26.879 1.00 50.94 168 PRO D CA 1
ATOM 9788 C C . PRO D 1 133 ? 26.254 1.342 -26.484 1.00 50.48 168 PRO D C 1
ATOM 9789 O O . PRO D 1 133 ? 27.112 1.472 -25.623 1.00 55.55 168 PRO D O 1
ATOM 9793 N N . PRO D 1 134 ? 25.747 2.434 -27.085 1.00 53.64 169 PRO D N 1
ATOM 9794 C CA . PRO D 1 134 ? 26.286 3.765 -26.805 1.00 50.09 169 PRO D CA 1
ATOM 9795 C C . PRO D 1 134 ? 25.875 4.280 -25.414 1.00 53.04 169 PRO D C 1
ATOM 9796 O O . PRO D 1 134 ? 26.473 5.257 -24.937 1.00 47.34 169 PRO D O 1
ATOM 9800 N N . PHE D 1 135 ? 24.879 3.635 -24.788 1.00 50.07 170 PHE D N 1
ATOM 9801 C CA . PHE D 1 135 ? 24.367 3.999 -23.438 1.00 50.20 170 PHE D CA 1
ATOM 9802 C C . PHE D 1 135 ? 23.417 2.903 -22.948 1.00 49.60 170 PHE D C 1
ATOM 9803 O O . PHE D 1 135 ? 23.035 2.015 -23.731 1.00 50.38 170 PHE D O 1
ATOM 9811 N N . GLY D 1 136 ? 23.092 2.945 -21.653 1.00 47.40 171 GLY D N 1
ATOM 9812 C CA . GLY D 1 136 ? 22.248 1.942 -20.983 1.00 44.38 171 GLY D CA 1
ATOM 9813 C C . GLY D 1 136 ? 23.055 0.765 -20.479 1.00 47.78 171 GLY D C 1
ATOM 9814 O O . GLY D 1 136 ? 24.211 0.584 -20.926 1.00 50.93 171 GLY D O 1
ATOM 9815 N N . GLU D 1 137 ? 22.422 -0.032 -19.616 1.00 52.36 172 GLU D N 1
ATOM 9816 C CA . GLU D 1 137 ? 22.982 -1.215 -18.905 1.00 52.17 172 GLU D CA 1
ATOM 9817 C C . GLU D 1 137 ? 23.712 -2.129 -19.906 1.00 48.49 172 GLU D C 1
ATOM 9818 O O . GLU D 1 137 ? 23.238 -2.233 -21.052 1.00 52.46 172 GLU D O 1
ATOM 9824 N N . ILE D 1 138 ? 24.873 -2.656 -19.492 1.00 56.42 173 ILE D N 1
ATOM 9825 C CA . ILE D 1 138 ? 25.748 -3.681 -20.149 1.00 53.28 173 ILE D CA 1
ATOM 9826 C C . ILE D 1 138 ? 25.738 -4.932 -19.273 1.00 54.96 173 ILE D C 1
ATOM 9827 O O . ILE D 1 138 ? 25.994 -4.764 -18.072 1.00 51.87 173 ILE D O 1
ATOM 9832 N N . LYS D 1 139 ? 25.570 -6.128 -19.847 1.00 54.68 174 LYS D N 1
ATOM 9833 C CA . LYS D 1 139 ? 25.701 -7.401 -19.096 1.00 59.63 174 LYS D CA 1
ATOM 9834 C C . LYS D 1 139 ? 27.077 -7.973 -19.431 1.00 58.68 174 LYS D C 1
ATOM 9835 O O . LYS D 1 139 ? 27.370 -8.117 -20.613 1.00 65.45 174 LYS D O 1
ATOM 9841 N N . LEU D 1 140 ? 27.904 -8.220 -18.420 1.00 51.21 175 LEU D N 1
ATOM 9842 C CA . LEU D 1 140 ? 29.203 -8.909 -18.570 1.00 53.52 175 LEU D CA 1
ATOM 9843 C C . LEU D 1 140 ? 28.979 -10.381 -18.236 1.00 56.45 175 LEU D C 1
ATOM 9844 O O . LEU D 1 140 ? 28.564 -10.658 -17.090 1.00 56.47 175 LEU D O 1
ATOM 9849 N N . GLN D 1 141 ? 29.251 -11.281 -19.183 1.00 53.40 176 GLN D N 1
ATOM 9850 C CA . GLN D 1 141 ? 29.156 -12.746 -18.957 1.00 50.01 176 GLN D CA 1
ATOM 9851 C C . GLN D 1 141 ? 30.363 -13.190 -18.134 1.00 49.33 176 GLN D C 1
ATOM 9852 O O . GLN D 1 141 ? 31.433 -12.565 -18.250 1.00 44.98 176 GLN D O 1
ATOM 9858 N N . ASP D 1 142 ? 30.182 -14.226 -17.317 1.00 52.40 177 ASP D N 1
ATOM 9859 C CA . ASP D 1 142 ? 31.241 -14.723 -16.416 1.00 52.25 177 ASP D CA 1
ATOM 9860 C C . ASP D 1 142 ? 32.229 -15.483 -17.298 1.00 55.77 177 ASP D C 1
ATOM 9861 O O . ASP D 1 142 ? 33.429 -15.160 -17.290 1.00 67.25 177 ASP D O 1
ATOM 9866 N N . GLY D 1 143 ? 31.774 -16.438 -18.078 1.00 56.57 178 GLY D N 1
ATOM 9867 C CA . GLY D 1 143 ? 32.763 -17.217 -18.852 1.00 62.55 178 GLY D CA 1
ATOM 9868 C C . GLY D 1 143 ? 32.906 -18.603 -18.273 1.00 59.85 178 GLY D C 1
ATOM 9869 O O . GLY D 1 143 ? 32.939 -19.549 -19.055 1.00 60.62 178 GLY D O 1
ATOM 9870 N N . LEU D 1 144 ? 32.930 -18.734 -16.945 1.00 55.57 179 LEU D N 1
ATOM 9871 C CA . LEU D 1 144 ? 32.628 -20.035 -16.313 1.00 55.03 179 LEU D CA 1
ATOM 9872 C C . LEU D 1 144 ? 31.268 -20.469 -16.867 1.00 52.51 179 LEU D C 1
ATOM 9873 O O . LEU D 1 144 ? 31.122 -21.625 -17.263 1.00 53.32 179 LEU D O 1
ATOM 9878 N N . ILE D 1 145 ? 30.330 -19.538 -16.983 1.00 53.53 180 ILE D N 1
ATOM 9879 C CA . ILE D 1 145 ? 28.964 -19.819 -17.513 1.00 56.82 180 ILE D CA 1
ATOM 9880 C C . ILE D 1 145 ? 29.003 -19.850 -19.049 1.00 56.88 180 ILE D C 1
ATOM 9881 O O . ILE D 1 145 ? 28.661 -20.887 -19.594 1.00 65.28 180 ILE D O 1
ATOM 9886 N N . GLN D 1 146 ? 29.413 -18.763 -19.714 1.00 58.12 181 GLN D N 1
ATOM 9887 C CA . GLN D 1 146 ? 29.230 -18.554 -21.180 1.00 56.44 181 GLN D CA 1
ATOM 9888 C C . GLN D 1 146 ? 30.018 -19.605 -21.979 1.00 57.39 181 GLN D C 1
ATOM 9889 O O . GLN D 1 146 ? 29.432 -20.233 -22.902 1.00 50.15 181 GLN D O 1
ATOM 9895 N N . ASP D 1 147 ? 31.296 -19.784 -21.642 1.00 55.93 182 ASP D N 1
ATOM 9896 C CA . ASP D 1 147 ? 32.231 -20.711 -22.334 1.00 53.31 182 ASP D CA 1
ATOM 9897 C C . ASP D 1 147 ? 32.177 -22.088 -21.678 1.00 52.80 182 ASP D C 1
ATOM 9898 O O . ASP D 1 147 ? 32.249 -23.087 -22.414 1.00 63.92 182 ASP D O 1
ATOM 9903 N N . GLY D 1 148 ? 32.033 -22.139 -20.358 1.00 55.10 183 GLY D N 1
ATOM 9904 C CA . GLY D 1 148 ? 32.201 -23.380 -19.577 1.00 59.76 183 GLY D CA 1
ATOM 9905 C C . GLY D 1 148 ? 30.951 -24.239 -19.559 1.00 56.55 183 GLY D C 1
ATOM 9906 O O . GLY D 1 148 ? 31.034 -25.396 -19.968 1.00 60.82 183 GLY D O 1
ATOM 9907 N N . LEU D 1 149 ? 29.839 -23.709 -19.066 1.00 58.27 184 LEU D N 1
ATOM 9908 C CA . LEU D 1 149 ? 28.751 -24.553 -18.514 1.00 68.79 184 LEU D CA 1
ATOM 9909 C C . LEU D 1 149 ? 27.401 -24.197 -19.147 1.00 66.97 184 LEU D C 1
ATOM 9910 O O . LEU D 1 149 ? 26.377 -24.629 -18.602 1.00 70.22 184 LEU D O 1
ATOM 9915 N N . TRP D 1 150 ? 27.393 -23.485 -20.274 1.00 66.50 185 TRP D N 1
ATOM 9916 C CA . TRP D 1 150 ? 26.151 -23.044 -20.964 1.00 70.29 185 TRP D CA 1
ATOM 9917 C C . TRP D 1 150 ? 26.093 -23.747 -22.319 1.00 75.52 185 TRP D C 1
ATOM 9918 O O . TRP D 1 150 ? 27.005 -23.520 -23.138 1.00 84.56 185 TRP D O 1
ATOM 9929 N N . ASP D 1 151 ? 25.073 -24.580 -22.536 1.00 79.51 186 ASP D N 1
ATOM 9930 C CA . ASP D 1 151 ? 24.773 -25.162 -23.871 1.00 77.71 186 ASP D CA 1
ATOM 9931 C C . ASP D 1 151 ? 24.389 -24.006 -24.803 1.00 71.36 186 ASP D C 1
ATOM 9932 O O . ASP D 1 151 ? 23.628 -23.126 -24.348 1.00 68.44 186 ASP D O 1
ATOM 9937 N N . VAL D 1 152 ? 24.920 -24.011 -26.034 1.00 70.04 187 VAL D N 1
ATOM 9938 C CA . VAL D 1 152 ? 24.768 -22.927 -27.053 1.00 69.91 187 VAL D CA 1
ATOM 9939 C C . VAL D 1 152 ? 23.378 -23.034 -27.693 1.00 73.63 187 VAL D C 1
ATOM 9940 O O . VAL D 1 152 ? 22.721 -21.989 -27.849 1.00 69.37 187 VAL D O 1
ATOM 9944 N N . TYR D 1 153 ? 22.950 -24.259 -28.019 1.00 80.00 188 TYR D N 1
ATOM 9945 C CA . TYR D 1 153 ? 21.794 -24.575 -28.907 1.00 87.92 188 TYR D CA 1
ATOM 9946 C C . TYR D 1 153 ? 20.504 -24.443 -28.091 1.00 88.44 188 TYR D C 1
ATOM 9947 O O . TYR D 1 153 ? 19.665 -23.584 -28.430 1.00 86.55 188 TYR D O 1
ATOM 9956 N N . ASN D 1 154 ? 20.376 -25.235 -27.024 1.00 90.46 189 ASN D N 1
ATOM 9957 C CA . ASN D 1 154 ? 19.407 -24.965 -25.928 1.00 101.57 189 ASN D CA 1
ATOM 9958 C C . ASN D 1 154 ? 20.094 -23.975 -24.978 1.00 104.36 189 ASN D C 1
ATOM 9959 O O . ASN D 1 154 ? 21.101 -24.366 -24.361 1.00 117.58 189 ASN D O 1
ATOM 9964 N N . GLN D 1 155 ? 19.624 -22.730 -24.900 1.00 98.40 190 GLN D N 1
ATOM 9965 C CA . GLN D 1 155 ? 20.273 -21.681 -24.064 1.00 92.55 190 GLN D CA 1
ATOM 9966 C C . GLN D 1 155 ? 19.902 -21.938 -22.593 1.00 90.06 190 GLN D C 1
ATOM 9967 O O . GLN D 1 155 ? 18.997 -21.251 -22.082 1.00 91.06 190 GLN D O 1
ATOM 9973 N N . PHE D 1 156 ? 20.553 -22.916 -21.946 1.00 81.08 191 PHE D N 1
ATOM 9974 C CA . PHE D 1 156 ? 20.425 -23.205 -20.492 1.00 77.00 191 PHE D CA 1
ATOM 9975 C C . PHE D 1 156 ? 21.671 -23.946 -19.986 1.00 77.93 191 PHE D C 1
ATOM 9976 O O . PHE D 1 156 ? 22.478 -24.415 -20.806 1.00 76.31 191 PHE D O 1
ATOM 9984 N N . HIS D 1 157 ? 21.815 -24.030 -18.658 1.00 76.37 192 HIS D N 1
ATOM 9985 C CA . HIS D 1 157 ? 22.999 -24.575 -17.933 1.00 78.01 192 HIS D CA 1
ATOM 9986 C C . HIS D 1 157 ? 23.134 -26.081 -18.221 1.00 75.94 192 HIS D C 1
ATOM 9987 O O . HIS D 1 157 ? 22.104 -26.714 -18.493 1.00 65.00 192 HIS D O 1
ATOM 9994 N N . MET D 1 158 ? 24.353 -26.636 -18.135 1.00 74.89 193 MET D N 1
ATOM 9995 C CA . MET D 1 158 ? 24.618 -28.104 -18.187 1.00 78.42 193 MET D CA 1
ATOM 9996 C C . MET D 1 158 ? 23.716 -28.818 -17.168 1.00 83.32 193 MET D C 1
ATOM 9997 O O . MET D 1 158 ? 23.373 -29.983 -17.404 1.00 80.35 193 MET D O 1
ATOM 10002 N N . GLY D 1 159 ? 23.372 -28.146 -16.065 1.00 88.22 194 GLY D N 1
ATOM 10003 C CA . GLY D 1 159 ? 22.469 -28.654 -15.015 1.00 87.26 194 GLY D CA 1
ATOM 10004 C C . GLY D 1 159 ? 21.126 -29.087 -15.579 1.00 81.35 194 GLY D C 1
ATOM 10005 O O . GLY D 1 159 ? 20.706 -30.201 -15.264 1.00 86.61 194 GLY D O 1
ATOM 10006 N N . ILE D 1 160 ? 20.497 -28.254 -16.413 1.00 81.34 195 ILE D N 1
ATOM 10007 C CA . ILE D 1 160 ? 19.175 -28.530 -17.059 1.00 83.73 195 ILE D CA 1
ATOM 10008 C C . ILE D 1 160 ? 19.264 -29.811 -17.908 1.00 92.93 195 ILE D C 1
ATOM 10009 O O . ILE D 1 160 ? 18.342 -30.644 -17.800 1.00 90.66 195 ILE D O 1
ATOM 10014 N N . CYS D 1 161 ? 20.325 -29.973 -18.709 1.00 96.64 196 CYS D N 1
ATOM 10015 C CA . CYS D 1 161 ? 20.646 -31.227 -19.448 1.00 98.80 196 CYS D CA 1
ATOM 10016 C C . CYS D 1 161 ? 20.527 -32.432 -18.501 1.00 99.68 196 CYS D C 1
ATOM 10017 O O . CYS D 1 161 ? 19.904 -33.433 -18.897 1.00 89.76 196 CYS D O 1
ATOM 10020 N N . ALA D 1 162 ? 21.135 -32.337 -17.311 1.00 100.45 197 ALA D N 1
ATOM 10021 C CA . ALA D 1 162 ? 21.179 -33.404 -16.283 1.00 102.04 197 ALA D CA 1
ATOM 10022 C C . ALA D 1 162 ? 19.752 -33.684 -15.797 1.00 98.80 197 ALA D C 1
ATOM 10023 O O . ALA D 1 162 ? 19.377 -34.869 -15.739 1.00 113.97 197 ALA D O 1
ATOM 10025 N N . GLU D 1 163 ? 18.972 -32.637 -15.508 1.00 94.96 198 GLU D N 1
ATOM 10026 C CA . GLU D 1 163 ? 17.559 -32.742 -15.051 1.00 96.15 198 GLU D CA 1
ATOM 10027 C C . GLU D 1 163 ? 16.789 -33.671 -16.001 1.00 92.42 198 GLU D C 1
ATOM 10028 O O . GLU D 1 163 ? 16.099 -34.584 -15.511 1.00 90.53 198 GLU D O 1
ATOM 10034 N N . LYS D 1 164 ? 16.941 -33.464 -17.313 1.00 98.59 199 LYS D N 1
ATOM 10035 C CA . LYS D 1 164 ? 16.196 -34.191 -18.378 1.00 92.96 199 LYS D CA 1
ATOM 10036 C C . LYS D 1 164 ? 16.698 -35.640 -18.461 1.00 91.99 199 LYS D C 1
ATOM 10037 O O . LYS D 1 164 ? 15.884 -36.519 -18.777 1.00 95.58 199 LYS D O 1
ATOM 10043 N N . THR D 1 165 ? 17.975 -35.892 -18.163 1.00 90.12 200 THR D N 1
ATOM 10044 C CA . THR D 1 165 ? 18.546 -37.261 -18.045 1.00 92.49 200 THR D CA 1
ATOM 10045 C C . THR D 1 165 ? 18.099 -37.880 -16.712 1.00 100.67 200 THR D C 1
ATOM 10046 O O . THR D 1 165 ? 18.027 -39.124 -16.640 1.00 103.30 200 THR D O 1
ATOM 10050 N N . ALA D 1 166 ? 17.824 -37.055 -15.694 1.00 101.26 201 ALA D N 1
ATOM 10051 C CA . ALA D 1 166 ? 17.352 -37.498 -14.359 1.00 102.32 201 ALA D CA 1
ATOM 10052 C C . ALA D 1 166 ? 15.875 -37.922 -14.438 1.00 104.46 201 ALA D C 1
ATOM 10053 O O . ALA D 1 166 ? 15.526 -38.941 -13.801 1.00 100.01 201 ALA D O 1
ATOM 10055 N N . LYS D 1 167 ? 15.046 -37.189 -15.195 1.00 94.97 202 LYS D N 1
ATOM 10056 C CA . LYS D 1 167 ? 13.608 -37.516 -15.404 1.00 99.08 202 LYS D CA 1
ATOM 10057 C C . LYS D 1 167 ? 13.483 -38.753 -16.311 1.00 100.67 202 LYS D C 1
ATOM 10058 O O . LYS D 1 167 ? 12.823 -39.721 -15.883 1.00 101.45 202 LYS D O 1
ATOM 10064 N N . LYS D 1 168 ? 14.113 -38.731 -17.494 1.00 102.43 203 LYS D N 1
ATOM 10065 C CA . LYS D 1 168 ? 14.019 -39.783 -18.550 1.00 108.86 203 LYS D CA 1
ATOM 10066 C C . LYS D 1 168 ? 14.299 -41.182 -17.973 1.00 101.36 203 LYS D C 1
ATOM 10067 O O . LYS D 1 168 ? 13.533 -42.106 -18.309 1.00 90.71 203 LYS D O 1
ATOM 10073 N N . TYR D 1 169 ? 15.352 -41.332 -17.157 1.00 98.23 204 TYR D N 1
ATOM 10074 C CA . TYR D 1 169 ? 15.809 -42.619 -16.559 1.00 106.18 204 TYR D CA 1
ATOM 10075 C C . TYR D 1 169 ? 15.325 -42.746 -15.105 1.00 111.55 204 TYR D C 1
ATOM 10076 O O . TYR D 1 169 ? 15.936 -43.539 -14.352 1.00 102.19 204 TYR D O 1
ATOM 10085 N N . GLU D 1 170 ? 14.246 -42.026 -14.751 1.00 121.22 205 GLU D N 1
ATOM 10086 C CA . GLU D 1 170 ? 13.664 -41.907 -13.382 1.00 124.34 205 GLU D CA 1
ATOM 10087 C C . GLU D 1 170 ? 14.789 -42.043 -12.337 1.00 126.88 205 GLU D C 1
ATOM 10088 O O . GLU D 1 170 ? 14.953 -43.132 -11.736 1.00 114.03 205 GLU D O 1
ATOM 10094 N N . ILE D 1 171 ? 15.566 -40.970 -12.160 1.00 121.55 206 ILE D N 1
ATOM 10095 C CA . ILE D 1 171 ? 16.617 -40.844 -11.107 1.00 116.81 206 ILE D CA 1
ATOM 10096 C C . ILE D 1 171 ? 16.196 -39.703 -10.179 1.00 111.79 206 ILE D C 1
ATOM 10097 O O . ILE D 1 171 ? 16.241 -38.539 -10.610 1.00 101.07 206 ILE D O 1
ATOM 10102 N N . SER D 1 172 ? 15.782 -40.050 -8.959 1.00 117.11 207 SER D N 1
ATOM 10103 C CA . SER D 1 172 ? 15.080 -39.153 -8.007 1.00 114.80 207 SER D CA 1
ATOM 10104 C C . SER D 1 172 ? 16.093 -38.338 -7.201 1.00 106.71 207 SER D C 1
ATOM 10105 O O . SER D 1 172 ? 17.264 -38.786 -7.057 1.00 85.01 207 SER D O 1
ATOM 10108 N N . ARG D 1 173 ? 15.622 -37.206 -6.672 1.00 101.43 208 ARG D N 1
ATOM 10109 C CA . ARG D 1 173 ? 16.353 -36.348 -5.706 1.00 101.71 208 ARG D CA 1
ATOM 10110 C C . ARG D 1 173 ? 17.128 -37.245 -4.729 1.00 95.32 208 ARG D C 1
ATOM 10111 O O . ARG D 1 173 ? 18.368 -37.083 -4.630 1.00 91.52 208 ARG D O 1
ATOM 10119 N N . GLU D 1 174 ? 16.438 -38.188 -4.077 1.00 85.93 209 GLU D N 1
ATOM 10120 C CA . GLU D 1 174 ? 17.009 -39.023 -2.988 1.00 87.87 209 GLU D CA 1
ATOM 10121 C C . GLU D 1 174 ? 18.088 -39.948 -3.559 1.00 87.41 209 GLU D C 1
ATOM 10122 O O . GLU D 1 174 ? 19.087 -40.163 -2.851 1.00 80.95 209 GLU D O 1
ATOM 10128 N N . GLU D 1 175 ? 17.889 -40.474 -4.777 1.00 101.72 210 GLU D N 1
ATOM 10129 C CA . GLU D 1 175 ? 18.842 -41.395 -5.464 1.00 105.21 210 GLU D CA 1
ATOM 10130 C C . GLU D 1 175 ? 20.127 -40.609 -5.763 1.00 102.62 210 GLU D C 1
ATOM 10131 O O . GLU D 1 175 ? 21.236 -41.083 -5.391 1.00 88.66 210 GLU D O 1
ATOM 10137 N N . GLN D 1 176 ? 19.986 -39.422 -6.362 1.00 99.14 211 GLN D N 1
ATOM 10138 C CA . GLN D 1 176 ? 21.126 -38.492 -6.586 1.00 103.34 211 GLN D CA 1
ATOM 10139 C C . GLN D 1 176 ? 21.842 -38.242 -5.246 1.00 101.97 211 GLN D C 1
ATOM 10140 O O . GLN D 1 176 ? 23.044 -38.589 -5.154 1.00 98.42 211 GLN D O 1
ATOM 10146 N N . ASP D 1 177 ? 21.128 -37.727 -4.232 1.00 99.43 212 ASP D N 1
ATOM 10147 C CA . ASP D 1 177 ? 21.717 -37.294 -2.930 1.00 96.71 212 ASP D CA 1
ATOM 10148 C C . ASP D 1 177 ? 22.403 -38.481 -2.240 1.00 91.58 212 ASP D C 1
ATOM 10149 O O . ASP D 1 177 ? 23.444 -38.242 -1.592 1.00 84.98 212 ASP D O 1
ATOM 10154 N N . GLN D 1 178 ? 21.866 -39.703 -2.381 1.00 88.60 213 GLN D N 1
ATOM 10155 C CA . GLN D 1 178 ? 22.511 -40.944 -1.872 1.00 88.94 213 GLN D CA 1
ATOM 10156 C C . GLN D 1 178 ? 23.889 -41.082 -2.521 1.00 92.00 213 GLN D C 1
ATOM 10157 O O . GLN D 1 178 ? 24.875 -41.250 -1.764 1.00 79.47 213 GLN D O 1
ATOM 10163 N N . TYR D 1 179 ? 23.949 -41.035 -3.863 1.00 96.03 214 TYR D N 1
ATOM 10164 C CA . TYR D 1 179 ? 25.204 -41.270 -4.626 1.00 96.38 214 TYR D CA 1
ATOM 10165 C C . TYR D 1 179 ? 26.239 -40.233 -4.181 1.00 85.24 214 TYR D C 1
ATOM 10166 O O . TYR D 1 179 ? 27.429 -40.583 -4.013 1.00 77.76 214 TYR D O 1
ATOM 10175 N N . ALA D 1 180 ? 25.788 -38.991 -3.993 1.00 73.27 215 ALA D N 1
ATOM 10176 C CA . ALA D 1 180 ? 26.637 -37.861 -3.562 1.00 80.78 215 ALA D CA 1
ATOM 10177 C C . ALA D 1 180 ? 27.233 -38.165 -2.177 1.00 85.43 215 ALA D C 1
ATOM 10178 O O . ALA D 1 180 ? 28.469 -38.073 -2.023 1.00 80.80 215 ALA D O 1
ATOM 10180 N N . ILE D 1 181 ? 26.393 -38.546 -1.208 1.00 91.00 216 ILE D N 1
ATOM 10181 C CA . ILE D 1 181 ? 26.825 -38.884 0.184 1.00 89.39 216 ILE D CA 1
ATOM 10182 C C . ILE D 1 181 ? 27.842 -40.024 0.098 1.00 84.33 216 ILE D C 1
ATOM 10183 O O . ILE D 1 181 ? 28.869 -39.986 0.830 1.00 83.43 216 ILE D O 1
ATOM 10188 N N . GLN D 1 182 ? 27.547 -40.987 -0.779 1.00 80.51 217 GLN D N 1
ATOM 10189 C CA . GLN D 1 182 ? 28.364 -42.195 -1.066 1.00 78.47 217 GLN D CA 1
ATOM 10190 C C . GLN D 1 182 ? 29.748 -41.737 -1.547 1.00 75.45 217 GLN D C 1
ATOM 10191 O O . GLN D 1 182 ? 30.775 -42.238 -1.002 1.00 64.85 217 GLN D O 1
ATOM 10197 N N . SER D 1 183 ? 29.760 -40.812 -2.522 1.00 71.75 218 SER D N 1
ATOM 10198 C CA . SER D 1 183 ? 30.979 -40.203 -3.114 1.00 71.99 218 SER D CA 1
ATOM 10199 C C . SER D 1 183 ? 31.780 -39.531 -2.002 1.00 71.40 218 SER D C 1
ATOM 10200 O O . SER D 1 183 ? 32.973 -39.866 -1.849 1.00 67.35 218 SER D O 1
ATOM 10203 N N . TYR D 1 184 ? 31.136 -38.636 -1.244 1.00 71.89 219 TYR D N 1
ATOM 10204 C CA . TYR D 1 184 ? 31.764 -37.896 -0.120 1.00 80.03 219 TYR D CA 1
ATOM 10205 C C . TYR D 1 184 ? 32.392 -38.888 0.872 1.00 85.46 219 TYR D C 1
ATOM 10206 O O . TYR D 1 184 ? 33.536 -38.628 1.315 1.00 99.39 219 TYR D O 1
ATOM 10215 N N . GLN D 1 185 ? 31.713 -39.998 1.186 1.00 80.28 220 GLN D N 1
ATOM 10216 C CA . GLN D 1 185 ? 32.232 -41.005 2.158 1.00 90.41 220 GLN D CA 1
ATOM 10217 C C . GLN D 1 185 ? 33.437 -41.753 1.561 1.00 84.19 220 GLN D C 1
ATOM 10218 O O . GLN D 1 185 ? 34.412 -42.016 2.301 1.00 73.03 220 GLN D O 1
ATOM 10224 N N . ARG D 1 186 ? 33.391 -42.089 0.272 1.00 88.27 221 ARG D N 1
ATOM 10225 C CA . ARG D 1 186 ? 34.484 -42.847 -0.400 1.00 91.64 221 ARG D CA 1
ATOM 10226 C C . ARG D 1 186 ? 35.759 -41.993 -0.428 1.00 82.95 221 ARG D C 1
ATOM 10227 O O . ARG D 1 186 ? 36.871 -42.551 -0.246 1.00 75.15 221 ARG D O 1
ATOM 10235 N N . ALA D 1 187 ? 35.599 -40.683 -0.618 1.00 80.56 222 ALA D N 1
ATOM 10236 C CA . ALA D 1 187 ? 36.702 -39.695 -0.624 1.00 87.01 222 ALA D CA 1
ATOM 10237 C C . ALA D 1 187 ? 37.303 -39.556 0.786 1.00 83.25 222 ALA D C 1
ATOM 10238 O O . ALA D 1 187 ? 38.542 -39.516 0.897 1.00 68.73 222 ALA D O 1
ATOM 10240 N N . GLN D 1 188 ? 36.465 -39.481 1.828 1.00 85.42 223 GLN D N 1
ATOM 10241 C CA . GLN D 1 188 ? 36.926 -39.395 3.245 1.00 89.98 223 GLN D CA 1
ATOM 10242 C C . GLN D 1 188 ? 37.685 -40.684 3.595 1.00 82.40 223 GLN D C 1
ATOM 10243 O O . GLN D 1 188 ? 38.871 -40.581 4.010 1.00 71.31 223 GLN D O 1
ATOM 10249 N N . ALA D 1 189 ? 37.049 -41.846 3.382 1.00 79.07 224 ALA D N 1
ATOM 10250 C CA . ALA D 1 189 ? 37.624 -43.196 3.602 1.00 80.12 224 ALA D CA 1
ATOM 10251 C C . ALA D 1 189 ? 38.995 -43.304 2.918 1.00 85.96 224 ALA D C 1
ATOM 10252 O O . ALA D 1 189 ? 39.946 -43.817 3.561 1.00 88.04 224 ALA D O 1
ATOM 10254 N N . ALA D 1 190 ? 39.099 -42.820 1.673 1.00 84.22 225 ALA D N 1
ATOM 10255 C CA . ALA D 1 190 ? 40.332 -42.833 0.851 1.00 87.18 225 ALA D CA 1
ATOM 10256 C C . ALA D 1 190 ? 41.413 -41.919 1.452 1.00 82.98 225 ALA D C 1
ATOM 10257 O O . ALA D 1 190 ? 42.591 -42.334 1.500 1.00 67.45 225 ALA D O 1
ATOM 10259 N N . TRP D 1 191 ? 41.035 -40.714 1.886 1.00 92.96 226 TRP D N 1
ATOM 10260 C CA . TRP D 1 191 ? 41.975 -39.702 2.439 1.00 95.77 226 TRP D CA 1
ATOM 10261 C C . TRP D 1 191 ? 42.441 -40.115 3.840 1.00 100.21 226 TRP D C 1
ATOM 10262 O O . TRP D 1 191 ? 43.649 -39.927 4.132 1.00 107.55 226 TRP D O 1
ATOM 10273 N N . LYS D 1 192 ? 41.533 -40.674 4.649 1.00 100.46 227 LYS D N 1
ATOM 10274 C CA . LYS D 1 192 ? 41.821 -41.262 5.992 1.00 108.10 227 LYS D CA 1
ATOM 10275 C C . LYS D 1 192 ? 42.981 -42.259 5.857 1.00 108.08 227 LYS D C 1
ATOM 10276 O O . LYS D 1 192 ? 43.966 -42.114 6.614 1.00 100.37 227 LYS D O 1
ATOM 10282 N N . GLU D 1 193 ? 42.886 -43.184 4.889 1.00 103.25 228 GLU D N 1
ATOM 10283 C CA . GLU D 1 193 ? 43.888 -44.250 4.615 1.00 98.87 228 GLU D CA 1
ATOM 10284 C C . GLU D 1 193 ? 45.031 -43.691 3.755 1.00 94.89 228 GLU D C 1
ATOM 10285 O O . GLU D 1 193 ? 46.029 -44.413 3.569 1.00 81.04 228 GLU D O 1
ATOM 10291 N N . ASN D 1 194 ? 44.892 -42.454 3.260 1.00 101.27 229 ASN D N 1
ATOM 10292 C CA . ASN D 1 194 ? 45.977 -41.660 2.616 1.00 101.71 229 ASN D CA 1
ATOM 10293 C C . ASN D 1 194 ? 46.259 -42.215 1.201 1.00 93.46 229 ASN D C 1
ATOM 10294 O O . ASN D 1 194 ? 47.428 -42.141 0.759 1.00 78.86 229 ASN D O 1
ATOM 10299 N N . LYS D 1 195 ? 45.225 -42.699 0.493 1.00 92.51 230 LYS D N 1
ATOM 10300 C CA . LYS D 1 195 ? 45.336 -43.509 -0.764 1.00 92.02 230 LYS D CA 1
ATOM 10301 C C . LYS D 1 195 ? 45.898 -42.693 -1.944 1.00 83.86 230 LYS D C 1
ATOM 10302 O O . LYS D 1 195 ? 46.444 -43.326 -2.874 1.00 90.59 230 LYS D O 1
ATOM 10308 N N . PHE D 1 196 ? 45.775 -41.361 -1.932 1.00 74.63 231 PHE D N 1
ATOM 10309 C CA . PHE D 1 196 ? 46.162 -40.479 -3.067 1.00 68.39 231 PHE D CA 1
ATOM 10310 C C . PHE D 1 196 ? 47.562 -39.885 -2.869 1.00 72.41 231 PHE D C 1
ATOM 10311 O O . PHE D 1 196 ? 47.937 -38.979 -3.647 1.00 77.61 231 PHE D O 1
ATOM 10319 N N . ALA D 1 197 ? 48.307 -40.341 -1.859 1.00 71.48 232 ALA D N 1
ATOM 10320 C CA . ALA D 1 197 ? 49.608 -39.744 -1.489 1.00 76.14 232 ALA D CA 1
ATOM 10321 C C . ALA D 1 197 ? 50.572 -39.952 -2.653 1.00 77.24 232 ALA D C 1
ATOM 10322 O O . ALA D 1 197 ? 51.304 -38.995 -2.990 1.00 77.03 232 ALA D O 1
ATOM 10324 N N . GLU D 1 198 ? 50.545 -41.153 -3.247 1.00 82.04 233 GLU D N 1
ATOM 10325 C CA . GLU D 1 198 ? 51.483 -41.558 -4.328 1.00 82.45 233 GLU D CA 1
ATOM 10326 C C . GLU D 1 198 ? 51.198 -40.649 -5.533 1.00 75.13 233 GLU D C 1
ATOM 10327 O O . GLU D 1 198 ? 52.130 -39.953 -5.946 1.00 68.27 233 GLU D O 1
ATOM 10333 N N . GLU D 1 199 ? 49.944 -40.577 -6.001 1.00 70.34 234 GLU D N 1
ATOM 10334 C CA . GLU D 1 199 ? 49.574 -39.828 -7.236 1.00 76.13 234 GLU D CA 1
ATOM 10335 C C . GLU D 1 199 ? 49.704 -38.301 -7.057 1.00 73.22 234 GLU D C 1
ATOM 10336 O O . GLU D 1 199 ? 49.992 -37.649 -8.053 1.00 67.78 234 GLU D O 1
ATOM 10342 N N . ILE D 1 200 ? 49.547 -37.732 -5.861 1.00 71.88 235 ILE D N 1
ATOM 10343 C CA . ILE D 1 200 ? 49.556 -36.246 -5.687 1.00 75.45 235 ILE D CA 1
ATOM 10344 C C . ILE D 1 200 ? 50.990 -35.690 -5.779 1.00 76.30 235 ILE D C 1
ATOM 10345 O O . ILE D 1 200 ? 51.903 -36.338 -5.267 1.00 77.21 235 ILE D O 1
ATOM 10350 N N . ALA D 1 201 ? 51.158 -34.550 -6.469 1.00 77.87 236 ALA D N 1
ATOM 10351 C CA . ALA D 1 201 ? 52.367 -33.688 -6.483 1.00 73.61 236 ALA D CA 1
ATOM 10352 C C . ALA D 1 201 ? 52.041 -32.408 -5.714 1.00 86.76 236 ALA D C 1
ATOM 10353 O O . ALA D 1 201 ? 51.168 -31.644 -6.118 1.00 84.72 236 ALA D O 1
ATOM 10355 N N . PRO D 1 202 ? 52.677 -32.159 -4.546 1.00 96.32 237 PRO D N 1
ATOM 10356 C CA . PRO D 1 202 ? 52.328 -31.005 -3.718 1.00 86.26 237 PRO D CA 1
ATOM 10357 C C . PRO D 1 202 ? 52.634 -29.685 -4.428 1.00 73.06 237 PRO D C 1
ATOM 10358 O O . PRO D 1 202 ? 53.605 -29.650 -5.132 1.00 70.99 237 PRO D O 1
ATOM 10362 N N . VAL D 1 203 ? 51.814 -28.649 -4.211 1.00 67.31 238 VAL D N 1
ATOM 10363 C CA . VAL D 1 203 ? 51.988 -27.313 -4.859 1.00 63.85 238 VAL D CA 1
ATOM 10364 C C . VAL D 1 203 ? 52.451 -26.321 -3.794 1.00 65.51 238 VAL D C 1
ATOM 10365 O O . VAL D 1 203 ? 51.651 -25.995 -2.903 1.00 61.03 238 VAL D O 1
ATOM 10369 N N . THR D 1 204 ? 53.675 -25.816 -3.909 1.00 71.42 239 THR D N 1
ATOM 10370 C CA . THR D 1 204 ? 54.174 -24.720 -3.038 1.00 75.04 239 THR D CA 1
ATOM 10371 C C . THR D 1 204 ? 53.605 -23.390 -3.544 1.00 69.94 239 THR D C 1
ATOM 10372 O O . THR D 1 204 ? 54.023 -22.941 -4.623 1.00 72.95 239 THR D O 1
ATOM 10376 N N . VAL D 1 205 ? 52.696 -22.785 -2.779 1.00 66.25 240 VAL D N 1
ATOM 10377 C CA . VAL D 1 205 ? 52.060 -21.474 -3.089 1.00 72.13 240 VAL D CA 1
ATOM 10378 C C . VAL D 1 205 ? 52.873 -20.359 -2.430 1.00 84.37 240 VAL D C 1
ATOM 10379 O O . VAL D 1 205 ? 52.917 -20.342 -1.188 1.00 86.95 240 VAL D O 1
ATOM 10383 N N . LYS D 1 206 ? 53.476 -19.485 -3.233 1.00 96.59 241 LYS D N 1
ATOM 10384 C CA . LYS D 1 206 ? 54.272 -18.350 -2.703 1.00 108.41 241 LYS D CA 1
ATOM 10385 C C . LYS D 1 206 ? 53.307 -17.246 -2.279 1.00 111.40 241 LYS D C 1
ATOM 10386 O O . LYS D 1 206 ? 52.528 -16.797 -3.124 1.00 114.08 241 LYS D O 1
ATOM 10392 N N . GLY D 1 207 ? 53.377 -16.826 -1.017 1.00 124.14 242 GLY D N 1
ATOM 10393 C CA . GLY D 1 207 ? 52.466 -15.796 -0.487 1.00 127.37 242 GLY D CA 1
ATOM 10394 C C . GLY D 1 207 ? 53.197 -14.541 -0.056 1.00 137.06 242 GLY D C 1
ATOM 10395 O O . GLY D 1 207 ? 54.436 -14.522 -0.108 1.00 130.33 242 GLY D O 1
ATOM 10396 N N . LYS D 1 208 ? 52.437 -13.551 0.421 1.00 145.07 243 LYS D N 1
ATOM 10397 C CA . LYS D 1 208 ? 52.965 -12.226 0.845 1.00 147.88 243 LYS D CA 1
ATOM 10398 C C . LYS D 1 208 ? 53.802 -12.362 2.117 1.00 150.42 243 LYS D C 1
ATOM 10399 O O . LYS D 1 208 ? 54.654 -11.497 2.337 1.00 141.62 243 LYS D O 1
ATOM 10405 N N . LYS D 1 209 ? 53.527 -13.374 2.941 1.00 157.09 244 LYS D N 1
ATOM 10406 C CA . LYS D 1 209 ? 54.335 -13.603 4.163 1.00 159.35 244 LYS D CA 1
ATOM 10407 C C . LYS D 1 209 ? 54.570 -15.107 4.316 1.00 152.04 244 LYS D C 1
ATOM 10408 O O . LYS D 1 209 ? 53.748 -15.767 4.962 1.00 152.54 244 LYS D O 1
ATOM 10414 N N . GLY D 1 210 ? 55.636 -15.620 3.700 1.00 145.36 245 GLY D N 1
ATOM 10415 C CA . GLY D 1 210 ? 55.976 -17.049 3.821 1.00 137.17 245 GLY D CA 1
ATOM 10416 C C . GLY D 1 210 ? 55.594 -17.870 2.603 1.00 126.76 245 GLY D C 1
ATOM 10417 O O . GLY D 1 210 ? 55.283 -17.288 1.549 1.00 104.55 245 GLY D O 1
ATOM 10418 N N . GLU D 1 211 ? 55.642 -19.192 2.765 1.00 113.19 246 GLU D N 1
ATOM 10419 C CA . GLU D 1 211 ? 55.314 -20.158 1.695 1.00 99.65 246 GLU D CA 1
ATOM 10420 C C . GLU D 1 211 ? 54.491 -21.289 2.300 1.00 92.44 246 GLU D C 1
ATOM 10421 O O . GLU D 1 211 ? 54.953 -21.902 3.263 1.00 103.67 246 GLU D O 1
ATOM 10427 N N . THR D 1 212 ? 53.305 -21.517 1.757 1.00 83.66 247 THR D N 1
ATOM 10428 C CA . THR D 1 212 ? 52.407 -22.646 2.122 1.00 81.72 247 THR D CA 1
ATOM 10429 C C . THR D 1 212 ? 52.639 -23.784 1.129 1.00 83.33 247 THR D C 1
ATOM 10430 O O . THR D 1 212 ? 52.806 -23.491 -0.062 1.00 93.56 247 THR D O 1
ATOM 10434 N N . VAL D 1 213 ? 52.675 -25.022 1.625 1.00 83.90 248 VAL D N 1
ATOM 10435 C CA . VAL D 1 213 ? 52.715 -26.274 0.817 1.00 76.65 248 VAL D CA 1
ATOM 10436 C C . VAL D 1 213 ? 51.318 -26.889 0.893 1.00 74.77 248 VAL D C 1
ATOM 10437 O O . VAL D 1 213 ? 50.914 -27.274 1.996 1.00 71.27 248 VAL D O 1
ATOM 10441 N N . VAL D 1 214 ? 50.613 -26.950 -0.240 1.00 74.86 249 VAL D N 1
ATOM 10442 C CA . VAL D 1 214 ? 49.267 -27.574 -0.358 1.00 72.10 249 VAL D CA 1
ATOM 10443 C C . VAL D 1 214 ? 49.453 -29.003 -0.866 1.00 72.44 249 VAL D C 1
ATOM 10444 O O . VAL D 1 214 ? 50.049 -29.173 -1.948 1.00 77.15 249 VAL D O 1
ATOM 10448 N N . GLU D 1 215 ? 48.957 -29.979 -0.106 1.00 76.81 250 GLU D N 1
ATOM 10449 C CA . GLU D 1 215 ? 49.096 -31.421 -0.428 1.00 81.49 250 GLU D CA 1
ATOM 10450 C C . GLU D 1 215 ? 47.741 -32.131 -0.328 1.00 73.00 250 GLU D C 1
ATOM 10451 O O . GLU D 1 215 ? 47.709 -33.337 -0.631 1.00 81.84 250 GLU D O 1
ATOM 10457 N N . ARG D 1 216 ? 46.655 -31.422 -0.005 1.00 73.12 251 ARG D N 1
ATOM 10458 C CA . ARG D 1 216 ? 45.358 -32.069 0.350 1.00 79.72 251 ARG D CA 1
ATOM 10459 C C . ARG D 1 216 ? 44.211 -31.473 -0.484 1.00 73.26 251 ARG D C 1
ATOM 10460 O O . ARG D 1 216 ? 44.038 -30.240 -0.480 1.00 76.63 251 ARG D O 1
ATOM 10468 N N . ASP D 1 217 ? 43.451 -32.343 -1.154 1.00 63.13 252 ASP D N 1
ATOM 10469 C CA . ASP D 1 217 ? 42.170 -32.012 -1.818 1.00 67.69 252 ASP D CA 1
ATOM 10470 C C . ASP D 1 217 ? 41.310 -31.208 -0.845 1.00 71.71 252 ASP D C 1
ATOM 10471 O O . ASP D 1 217 ? 41.217 -31.601 0.312 1.00 77.48 252 ASP D O 1
ATOM 10476 N N . GLU D 1 218 ? 40.698 -30.130 -1.324 1.00 73.98 253 GLU D N 1
ATOM 10477 C CA . GLU D 1 218 ? 39.829 -29.231 -0.533 1.00 67.69 253 GLU D CA 1
ATOM 10478 C C . GLU D 1 218 ? 38.394 -29.404 -1.014 1.00 71.60 253 GLU D C 1
ATOM 10479 O O . GLU D 1 218 ? 38.113 -29.000 -2.164 1.00 71.80 253 GLU D O 1
ATOM 10485 N N . GLY D 1 219 ? 37.523 -29.971 -0.176 1.00 70.39 254 GLY D N 1
ATOM 10486 C CA . GLY D 1 219 ? 36.070 -29.985 -0.434 1.00 72.93 254 GLY D CA 1
ATOM 10487 C C . GLY D 1 219 ? 35.401 -31.303 -0.096 1.00 78.57 254 GLY D C 1
ATOM 10488 O O . GLY D 1 219 ? 34.156 -31.318 -0.127 1.00 88.35 254 GLY D O 1
ATOM 10489 N N . TYR D 1 220 ? 36.175 -32.354 0.208 1.00 79.22 255 TYR D N 1
ATOM 10490 C CA . TYR D 1 220 ? 35.685 -33.730 0.505 1.00 89.35 255 TYR D CA 1
ATOM 10491 C C . TYR D 1 220 ? 35.226 -33.835 1.969 1.00 94.55 255 TYR D C 1
ATOM 10492 O O . TYR D 1 220 ? 34.429 -34.746 2.274 1.00 97.06 255 TYR D O 1
ATOM 10501 N N . GLU D 1 221 ? 35.697 -32.930 2.836 1.00 105.86 256 GLU D N 1
ATOM 10502 C CA . GLU D 1 221 ? 35.337 -32.857 4.283 1.00 104.14 256 GLU D CA 1
ATOM 10503 C C . GLU D 1 221 ? 33.905 -32.324 4.419 1.00 107.15 256 GLU D C 1
ATOM 10504 O O . GLU D 1 221 ? 33.216 -32.708 5.376 1.00 114.29 256 GLU D O 1
ATOM 10510 N N . ASN D 1 222 ? 33.470 -31.512 3.450 1.00 114.39 257 ASN D N 1
ATOM 10511 C CA . ASN D 1 222 ? 32.352 -30.536 3.556 1.00 119.92 257 ASN D CA 1
ATOM 10512 C C . ASN D 1 222 ? 30.989 -31.245 3.502 1.00 123.72 257 ASN D C 1
ATOM 10513 O O . ASN D 1 222 ? 29.986 -30.559 3.209 1.00 127.42 257 ASN D O 1
ATOM 10518 N N . LEU D 1 223 ? 30.929 -32.549 3.800 1.00 120.04 258 LEU D N 1
ATOM 10519 C CA . LEU D 1 223 ? 29.658 -33.327 3.813 1.00 120.07 258 LEU D CA 1
ATOM 10520 C C . LEU D 1 223 ? 28.851 -32.993 5.077 1.00 118.44 258 LEU D C 1
ATOM 10521 O O . LEU D 1 223 ? 29.274 -33.400 6.175 1.00 105.68 258 LEU D O 1
ATOM 10526 N N . ARG D 1 224 ? 27.722 -32.299 4.914 1.00 121.32 259 ARG D N 1
ATOM 10527 C CA . ARG D 1 224 ? 26.668 -32.132 5.950 1.00 124.25 259 ARG D CA 1
ATOM 10528 C C . ARG D 1 224 ? 25.465 -32.986 5.537 1.00 127.71 259 ARG D C 1
ATOM 10529 O O . ARG D 1 224 ? 24.558 -32.435 4.882 1.00 116.79 259 ARG D O 1
ATOM 10537 N N . ILE D 1 225 ? 25.473 -34.272 5.919 1.00 136.55 260 ILE D N 1
ATOM 10538 C CA . ILE D 1 225 ? 24.554 -35.346 5.419 1.00 134.86 260 ILE D CA 1
ATOM 10539 C C . ILE D 1 225 ? 23.101 -34.867 5.530 1.00 132.36 260 ILE D C 1
ATOM 10540 O O . ILE D 1 225 ? 22.297 -35.196 4.629 1.00 124.22 260 ILE D O 1
ATOM 10545 N N . ASP D 1 226 ? 22.780 -34.131 6.598 1.00 132.07 261 ASP D N 1
ATOM 10546 C CA . ASP D 1 226 ? 21.415 -33.604 6.862 1.00 139.70 261 ASP D CA 1
ATOM 10547 C C . ASP D 1 226 ? 21.109 -32.493 5.840 1.00 133.05 261 ASP D C 1
ATOM 10548 O O . ASP D 1 226 ? 20.123 -32.656 5.099 1.00 125.71 261 ASP D O 1
ATOM 10553 N N . LYS D 1 227 ? 21.952 -31.454 5.743 1.00 133.97 262 LYS D N 1
ATOM 10554 C CA . LYS D 1 227 ? 21.731 -30.240 4.894 1.00 132.06 262 LYS D CA 1
ATOM 10555 C C . LYS D 1 227 ? 21.517 -30.618 3.416 1.00 128.16 262 LYS D C 1
ATOM 10556 O O . LYS D 1 227 ? 20.797 -29.863 2.719 1.00 116.03 262 LYS D O 1
ATOM 10562 N N . MET D 1 228 ? 22.126 -31.721 2.953 1.00 125.85 263 MET D N 1
ATOM 10563 C CA . MET D 1 228 ? 22.040 -32.236 1.555 1.00 114.23 263 MET D CA 1
ATOM 10564 C C . MET D 1 228 ? 20.585 -32.319 1.091 1.00 112.04 263 MET D C 1
ATOM 10565 O O . MET D 1 228 ? 20.318 -31.976 -0.082 1.00 113.47 263 MET D O 1
ATOM 10570 N N . ALA D 1 229 ? 19.700 -32.796 1.972 1.00 109.73 264 ALA D N 1
ATOM 10571 C CA . ALA D 1 229 ? 18.289 -33.122 1.667 1.00 107.14 264 ALA D CA 1
ATOM 10572 C C . ALA D 1 229 ? 17.417 -31.857 1.710 1.00 103.27 264 ALA D C 1
ATOM 10573 O O . ALA D 1 229 ? 16.252 -31.943 1.279 1.00 107.00 264 ALA D O 1
ATOM 10575 N N . THR D 1 230 ? 17.950 -30.724 2.185 1.00 102.84 265 THR D N 1
ATOM 10576 C CA . THR D 1 230 ? 17.215 -29.428 2.299 1.00 110.30 265 THR D CA 1
ATOM 10577 C C . THR D 1 230 ? 17.752 -28.383 1.305 1.00 108.65 265 THR D C 1
ATOM 10578 O O . THR D 1 230 ? 17.117 -27.320 1.201 1.00 86.66 265 THR D O 1
ATOM 10582 N N . LEU D 1 231 ? 18.850 -28.669 0.590 1.00 115.50 266 LEU D N 1
ATOM 10583 C CA . LEU D 1 231 ? 19.448 -27.748 -0.419 1.00 113.39 266 LEU D CA 1
ATOM 10584 C C . LEU D 1 231 ? 18.449 -27.541 -1.567 1.00 109.10 266 LEU D C 1
ATOM 10585 O O . LEU D 1 231 ? 17.807 -28.528 -1.979 1.00 104.28 266 LEU D O 1
ATOM 10590 N N . LYS D 1 232 ? 18.310 -26.300 -2.046 1.00 120.52 267 LYS D N 1
ATOM 10591 C CA . LYS D 1 232 ? 17.388 -25.928 -3.157 1.00 127.75 267 LYS D CA 1
ATOM 10592 C C . LYS D 1 232 ? 17.975 -26.451 -4.468 1.00 121.47 267 LYS D C 1
ATOM 10593 O O . LYS D 1 232 ? 19.195 -26.471 -4.634 1.00 123.45 267 LYS D O 1
ATOM 10599 N N . PRO D 1 233 ? 17.143 -26.896 -5.437 1.00 115.69 268 PRO D N 1
ATOM 10600 C CA . PRO D 1 233 ? 17.626 -27.146 -6.792 1.00 117.17 268 PRO D CA 1
ATOM 10601 C C . PRO D 1 233 ? 18.296 -25.883 -7.355 1.00 115.71 268 PRO D C 1
ATOM 10602 O O . PRO D 1 233 ? 17.706 -24.812 -7.288 1.00 110.56 268 PRO D O 1
ATOM 10606 N N . ALA D 1 234 ? 19.519 -26.040 -7.867 1.00 114.13 269 ALA D N 1
ATOM 10607 C CA . ALA D 1 234 ? 20.379 -24.942 -8.361 1.00 104.76 269 ALA D CA 1
ATOM 10608 C C . ALA D 1 234 ? 19.811 -24.403 -9.679 1.00 93.46 269 ALA D C 1
ATOM 10609 O O . ALA D 1 234 ? 19.679 -23.168 -9.813 1.00 88.99 269 ALA D O 1
ATOM 10611 N N . PHE D 1 235 ? 19.460 -25.298 -10.606 1.00 93.75 270 PHE D N 1
ATOM 10612 C CA . PHE D 1 235 ? 19.278 -24.963 -12.042 1.00 89.23 270 PHE D CA 1
ATOM 10613 C C . PHE D 1 235 ? 17.791 -24.910 -12.399 1.00 93.28 270 PHE D C 1
ATOM 10614 O O . PHE D 1 235 ? 17.414 -23.945 -13.092 1.00 81.18 270 PHE D O 1
ATOM 10622 N N . LEU D 1 236 ? 16.973 -25.866 -11.938 1.00 108.50 271 LEU D N 1
ATOM 10623 C CA . LEU D 1 236 ? 15.535 -25.942 -12.335 1.00 111.74 271 LEU D CA 1
ATOM 10624 C C . LEU D 1 236 ? 14.624 -25.467 -11.194 1.00 109.47 271 LEU D C 1
ATOM 10625 O O . LEU D 1 236 ? 14.316 -26.280 -10.310 1.00 100.92 271 LEU D O 1
ATOM 10630 N N . ARG D 1 237 ? 14.184 -24.204 -11.248 1.00 122.45 272 ARG D N 1
ATOM 10631 C CA . ARG D 1 237 ? 13.353 -23.547 -10.201 1.00 133.19 272 ARG D CA 1
ATOM 10632 C C . ARG D 1 237 ? 11.948 -23.316 -10.781 1.00 137.46 272 ARG D C 1
ATOM 10633 O O . ARG D 1 237 ? 11.599 -22.151 -11.072 1.00 128.19 272 ARG D O 1
ATOM 10641 N N . ASP D 1 238 ? 11.202 -24.409 -10.992 1.00 143.87 273 ASP D N 1
ATOM 10642 C CA . ASP D 1 238 ? 9.741 -24.418 -11.288 1.00 135.58 273 ASP D CA 1
ATOM 10643 C C . ASP D 1 238 ? 9.029 -25.438 -10.380 1.00 127.95 273 ASP D C 1
ATOM 10644 O O . ASP D 1 238 ? 7.823 -25.657 -10.606 1.00 109.87 273 ASP D O 1
ATOM 10649 N N . GLY D 1 239 ? 9.741 -26.036 -9.411 1.00 119.85 274 GLY D N 1
ATOM 10650 C CA . GLY D 1 239 ? 9.207 -27.028 -8.456 1.00 114.94 274 GLY D CA 1
ATOM 10651 C C . GLY D 1 239 ? 9.733 -28.436 -8.709 1.00 117.95 274 GLY D C 1
ATOM 10652 O O . GLY D 1 239 ? 9.994 -29.157 -7.723 1.00 115.26 274 GLY D O 1
ATOM 10653 N N . THR D 1 240 ? 9.903 -28.821 -9.978 1.00 123.00 275 THR D N 1
ATOM 10654 C CA . THR D 1 240 ? 10.208 -30.217 -10.409 1.00 118.46 275 THR D CA 1
ATOM 10655 C C . THR D 1 240 ? 11.697 -30.548 -10.234 1.00 115.32 275 THR D C 1
ATOM 10656 O O . THR D 1 240 ? 12.034 -31.739 -10.362 1.00 104.63 275 THR D O 1
ATOM 10660 N N . GLY D 1 241 ? 12.538 -29.541 -9.949 1.00 112.99 276 GLY D N 1
ATOM 10661 C CA . GLY D 1 241 ? 14.014 -29.635 -9.936 1.00 108.02 276 GLY D CA 1
ATOM 10662 C C . GLY D 1 241 ? 14.538 -30.656 -8.941 1.00 100.04 276 GLY D C 1
ATOM 10663 O O . GLY D 1 241 ? 13.931 -30.785 -7.866 1.00 108.18 276 GLY D O 1
ATOM 10664 N N . THR D 1 242 ? 15.642 -31.328 -9.291 1.00 102.15 277 THR D N 1
ATOM 10665 C CA . THR D 1 242 ? 16.268 -32.455 -8.539 1.00 99.35 277 THR D CA 1
ATOM 10666 C C . THR D 1 242 ? 17.783 -32.229 -8.367 1.00 96.65 277 THR D C 1
ATOM 10667 O O . THR D 1 242 ? 18.337 -32.744 -7.372 1.00 94.30 277 THR D O 1
ATOM 10671 N N . VAL D 1 243 ? 18.438 -31.504 -9.284 1.00 93.10 278 VAL D N 1
ATOM 10672 C CA . VAL D 1 243 ? 19.917 -31.288 -9.277 1.00 91.08 278 VAL D CA 1
ATOM 10673 C C . VAL D 1 243 ? 20.237 -30.058 -8.413 1.00 85.82 278 VAL D C 1
ATOM 10674 O O . VAL D 1 243 ? 19.654 -28.980 -8.686 1.00 74.95 278 VAL D O 1
ATOM 10678 N N . THR D 1 244 ? 21.160 -30.230 -7.453 1.00 81.45 279 THR D N 1
ATOM 10679 C CA . THR D 1 244 ? 21.588 -29.240 -6.424 1.00 85.18 279 THR D CA 1
ATOM 10680 C C . THR D 1 244 ? 23.103 -29.014 -6.495 1.00 86.33 279 THR D C 1
ATOM 10681 O O . THR D 1 244 ? 23.798 -29.838 -7.112 1.00 88.96 279 THR D O 1
ATOM 10685 N N . ALA D 1 245 ? 23.590 -27.971 -5.816 1.00 85.11 280 ALA D N 1
ATOM 10686 C CA . ALA D 1 245 ? 25.028 -27.686 -5.612 1.00 84.99 280 ALA D CA 1
ATOM 10687 C C . ALA D 1 245 ? 25.709 -28.908 -4.987 1.00 85.45 280 ALA D C 1
ATOM 10688 O O . ALA D 1 245 ? 26.877 -29.164 -5.328 1.00 81.54 280 ALA D O 1
ATOM 10690 N N . GLY D 1 246 ? 24.986 -29.636 -4.125 1.00 94.23 281 GLY D N 1
ATOM 10691 C CA . GLY D 1 246 ? 25.500 -30.764 -3.318 1.00 89.51 281 GLY D CA 1
ATOM 10692 C C . GLY D 1 246 ? 25.666 -32.056 -4.109 1.00 84.09 281 GLY D C 1
ATOM 10693 O O . GLY D 1 246 ? 26.718 -32.714 -3.925 1.00 71.59 281 GLY D O 1
ATOM 10694 N N . ASN D 1 247 ? 24.672 -32.425 -4.935 1.00 79.80 282 ASN D N 1
ATOM 10695 C CA . ASN D 1 247 ? 24.644 -33.712 -5.695 1.00 83.68 282 ASN D CA 1
ATOM 10696 C C . ASN D 1 247 ? 25.263 -33.512 -7.087 1.00 89.11 282 ASN D C 1
ATOM 10697 O O . ASN D 1 247 ? 25.201 -34.461 -7.904 1.00 91.10 282 ASN D O 1
ATOM 10702 N N . ALA D 1 248 ? 25.818 -32.320 -7.341 1.00 91.03 283 ALA D N 1
ATOM 10703 C CA . ALA D 1 248 ? 26.525 -31.931 -8.583 1.00 79.32 283 ALA D CA 1
ATOM 10704 C C . ALA D 1 248 ? 28.014 -31.764 -8.265 1.00 85.81 283 ALA D C 1
ATOM 10705 O O . ALA D 1 248 ? 28.362 -31.711 -7.064 1.00 75.11 283 ALA D O 1
ATOM 10707 N N . SER D 1 249 ? 28.855 -31.702 -9.304 1.00 89.07 284 SER D N 1
ATOM 10708 C CA . SER D 1 249 ? 30.307 -31.416 -9.187 1.00 88.94 284 SER D CA 1
ATOM 10709 C C . SER D 1 249 ? 30.471 -29.942 -8.828 1.00 85.77 284 SER D C 1
ATOM 10710 O O . SER D 1 249 ? 29.540 -29.160 -9.070 1.00 84.19 284 SER D O 1
ATOM 10713 N N . THR D 1 250 ? 31.619 -29.613 -8.250 1.00 83.70 285 THR D N 1
ATOM 10714 C CA . THR D 1 250 ? 32.015 -28.249 -7.840 1.00 82.98 285 THR D CA 1
ATOM 10715 C C . THR D 1 250 ? 32.953 -27.673 -8.907 1.00 78.27 285 THR D C 1
ATOM 10716 O O . THR D 1 250 ? 33.464 -28.433 -9.745 1.00 78.80 285 THR D O 1
ATOM 10720 N N . MET D 1 251 ? 33.172 -26.365 -8.868 1.00 72.06 286 MET D N 1
ATOM 10721 C CA . MET D 1 251 ? 34.200 -25.694 -9.689 1.00 67.13 286 MET D CA 1
ATOM 10722 C C . MET D 1 251 ? 35.498 -25.700 -8.878 1.00 65.98 286 MET D C 1
ATOM 10723 O O . MET D 1 251 ? 35.447 -25.438 -7.661 1.00 66.21 286 MET D O 1
ATOM 10728 N N . ASN D 1 252 ? 36.610 -26.046 -9.515 1.00 61.52 287 ASN D N 1
ATOM 10729 C CA . ASN D 1 252 ? 37.879 -26.314 -8.801 1.00 60.25 287 ASN D CA 1
ATOM 10730 C C . ASN D 1 252 ? 39.066 -25.875 -9.645 1.00 60.74 287 ASN D C 1
ATOM 10731 O O . ASN D 1 252 ? 38.870 -25.601 -10.846 1.00 66.55 287 ASN D O 1
ATOM 10736 N N . ASP D 1 253 ? 40.225 -25.784 -8.995 1.00 59.72 288 ASP D N 1
ATOM 10737 C CA . ASP D 1 253 ? 41.533 -25.443 -9.600 1.00 61.95 288 ASP D CA 1
ATOM 10738 C C . ASP D 1 253 ? 42.468 -26.617 -9.338 1.00 65.35 288 ASP D C 1
ATOM 10739 O O . ASP D 1 253 ? 42.615 -26.979 -8.150 1.00 66.94 288 ASP D O 1
ATOM 10744 N N . GLY D 1 254 ? 43.028 -27.192 -10.408 1.00 69.39 289 GLY D N 1
ATOM 10745 C CA . GLY D 1 254 ? 43.934 -28.354 -10.368 1.00 68.13 289 GLY D CA 1
ATOM 10746 C C . GLY D 1 254 ? 44.450 -28.737 -11.744 1.00 69.51 289 GLY D C 1
ATOM 10747 O O . GLY D 1 254 ? 43.932 -28.213 -12.758 1.00 68.76 289 GLY D O 1
ATOM 10748 N N . ALA D 1 255 ? 45.445 -29.625 -11.771 1.00 64.85 290 ALA D N 1
ATOM 10749 C CA . ALA D 1 255 ? 46.151 -30.095 -12.982 1.00 61.07 290 ALA D CA 1
ATOM 10750 C C . ALA D 1 255 ? 46.598 -31.537 -12.751 1.00 69.02 290 ALA D C 1
ATOM 10751 O O . ALA D 1 255 ? 46.740 -31.934 -11.564 1.00 64.71 290 ALA D O 1
ATOM 10753 N N . SER D 1 256 ? 46.815 -32.257 -13.859 1.00 67.85 291 SER D N 1
ATOM 10754 C CA . SER D 1 256 ? 47.164 -33.697 -13.944 1.00 64.66 291 SER D CA 1
ATOM 10755 C C . SER D 1 256 ? 48.015 -33.900 -15.193 1.00 70.20 291 SER D C 1
ATOM 10756 O O . SER D 1 256 ? 47.797 -33.153 -16.157 1.00 77.92 291 SER D O 1
ATOM 10759 N N . ALA D 1 257 ? 48.969 -34.834 -15.156 1.00 68.97 292 ALA D N 1
ATOM 10760 C CA . ALA D 1 257 ? 49.973 -35.053 -16.219 1.00 66.29 292 ALA D CA 1
ATOM 10761 C C . ALA D 1 257 ? 50.479 -36.494 -16.153 1.00 76.20 292 ALA D C 1
ATOM 10762 O O . ALA D 1 257 ? 50.851 -36.935 -15.051 1.00 84.35 292 ALA D O 1
ATOM 10764 N N . LEU D 1 258 ? 50.483 -37.187 -17.296 1.00 73.28 293 LEU D N 1
ATOM 10765 C CA . LEU D 1 258 ? 51.073 -38.537 -17.465 1.00 62.42 293 LEU D CA 1
ATOM 10766 C C . LEU D 1 258 ? 52.207 -38.472 -18.495 1.00 71.43 293 LEU D C 1
ATOM 10767 O O . LEU D 1 258 ? 52.152 -37.609 -19.417 1.00 64.13 293 LEU D O 1
ATOM 10772 N N . VAL D 1 259 ? 53.216 -39.333 -18.311 1.00 75.24 294 VAL D N 1
ATOM 10773 C CA . VAL D 1 259 ? 54.282 -39.609 -19.313 1.00 70.21 294 VAL D CA 1
ATOM 10774 C C . VAL D 1 259 ? 53.906 -40.895 -20.053 1.00 74.68 294 VAL D C 1
ATOM 10775 O O . VAL D 1 259 ? 53.485 -41.861 -19.394 1.00 71.27 294 VAL D O 1
ATOM 10779 N N . LEU D 1 260 ? 53.933 -40.845 -21.389 1.00 75.09 295 LEU D N 1
ATOM 10780 C CA . LEU D 1 260 ? 53.652 -41.995 -22.280 1.00 71.71 295 LEU D CA 1
ATOM 10781 C C . LEU D 1 260 ? 54.952 -42.370 -22.985 1.00 72.32 295 LEU D C 1
ATOM 10782 O O . LEU D 1 260 ? 55.824 -41.471 -23.130 1.00 68.16 295 LEU D O 1
ATOM 10787 N N . GLY D 1 261 ? 55.076 -43.630 -23.414 1.00 73.34 296 GLY D N 1
ATOM 10788 C CA . GLY D 1 261 ? 56.288 -44.121 -24.105 1.00 74.87 296 GLY D CA 1
ATOM 10789 C C . GLY D 1 261 ? 56.019 -45.248 -25.087 1.00 72.51 296 GLY D C 1
ATOM 10790 O O . GLY D 1 261 ? 54.910 -45.858 -25.051 1.00 63.25 296 GLY D O 1
ATOM 10791 N N . SER D 1 262 ? 57.012 -45.514 -25.943 1.00 83.60 297 SER D N 1
ATOM 10792 C CA . SER D 1 262 ? 57.088 -46.709 -26.826 1.00 83.93 297 SER D CA 1
ATOM 10793 C C . SER D 1 262 ? 57.481 -47.923 -25.982 1.00 95.79 297 SER D C 1
ATOM 10794 O O . SER D 1 262 ? 58.156 -47.728 -24.939 1.00 89.06 297 SER D O 1
ATOM 10797 N N . LYS D 1 263 ? 57.063 -49.113 -26.425 1.00 102.66 298 LYS D N 1
ATOM 10798 C CA . LYS D 1 263 ? 57.519 -50.434 -25.916 1.00 96.41 298 LYS D CA 1
ATOM 10799 C C . LYS D 1 263 ? 59.018 -50.358 -25.584 1.00 95.16 298 LYS D C 1
ATOM 10800 O O . LYS D 1 263 ? 59.385 -50.679 -24.439 1.00 105.76 298 LYS D O 1
ATOM 10806 N N . ALA D 1 264 ? 59.849 -49.924 -26.535 1.00 93.88 299 ALA D N 1
ATOM 10807 C CA . ALA D 1 264 ? 61.319 -49.778 -26.387 1.00 92.89 299 ALA D CA 1
ATOM 10808 C C . ALA D 1 264 ? 61.666 -48.921 -25.155 1.00 100.02 299 ALA D C 1
ATOM 10809 O O . ALA D 1 264 ? 62.609 -49.291 -24.413 1.00 103.77 299 ALA D O 1
ATOM 10811 N N . ILE D 1 265 ? 60.945 -47.813 -24.950 1.00 99.66 300 ILE D N 1
ATOM 10812 C CA . ILE D 1 265 ? 61.195 -46.817 -23.859 1.00 92.15 300 ILE D CA 1
ATOM 10813 C C . ILE D 1 265 ? 60.700 -47.392 -22.519 1.00 82.65 300 ILE D C 1
ATOM 10814 O O . ILE D 1 265 ? 61.395 -47.210 -21.504 1.00 81.02 300 ILE D O 1
ATOM 10819 N N . ALA D 1 266 ? 59.539 -48.048 -22.507 1.00 74.90 301 ALA D N 1
ATOM 10820 C CA . ALA D 1 266 ? 58.964 -48.709 -21.314 1.00 76.52 301 ALA D CA 1
ATOM 10821 C C . ALA D 1 266 ? 59.963 -49.750 -20.795 1.00 88.75 301 ALA D C 1
ATOM 10822 O O . ALA D 1 266 ? 60.309 -49.698 -19.593 1.00 89.13 301 ALA D O 1
ATOM 10824 N N . ARG D 1 267 ? 60.431 -50.642 -21.678 1.00 96.04 302 ARG D N 1
ATOM 10825 C CA . ARG D 1 267 ? 61.372 -51.735 -21.324 1.00 96.03 302 ARG D CA 1
ATOM 10826 C C . ARG D 1 267 ? 62.678 -51.134 -20.785 1.00 94.49 302 ARG D C 1
ATOM 10827 O O . ARG D 1 267 ? 63.106 -51.577 -19.704 1.00 107.70 302 ARG D O 1
ATOM 10835 N N . GLU D 1 268 ? 63.262 -50.136 -21.454 1.00 81.20 303 GLU D N 1
ATOM 10836 C CA . GLU D 1 268 ? 64.602 -49.609 -21.077 1.00 89.80 303 GLU D CA 1
ATOM 10837 C C . GLU D 1 268 ? 64.552 -48.797 -19.767 1.00 92.32 303 GLU D C 1
ATOM 10838 O O . GLU D 1 268 ? 65.635 -48.667 -19.149 1.00 92.25 303 GLU D O 1
ATOM 10844 N N . PHE D 1 269 ? 63.394 -48.266 -19.334 1.00 90.88 304 PHE D N 1
ATOM 10845 C CA . PHE D 1 269 ? 63.343 -47.232 -18.254 1.00 87.05 304 PHE D CA 1
ATOM 10846 C C . PHE D 1 269 ? 62.235 -47.418 -17.200 1.00 84.92 304 PHE D C 1
ATOM 10847 O O . PHE D 1 269 ? 62.425 -46.862 -16.098 1.00 90.27 304 PHE D O 1
ATOM 10855 N N . ALA D 1 270 ? 61.130 -48.114 -17.490 1.00 77.29 305 ALA D N 1
ATOM 10856 C CA . ALA D 1 270 ? 59.868 -48.001 -16.719 1.00 75.65 305 ALA D CA 1
ATOM 10857 C C . ALA D 1 270 ? 59.333 -49.361 -16.265 1.00 80.81 305 ALA D C 1
ATOM 10858 O O . ALA D 1 270 ? 58.110 -49.448 -16.024 1.00 85.57 305 ALA D O 1
ATOM 10860 N N . GLN D 1 271 ? 60.191 -50.376 -16.139 1.00 88.92 306 GLN D N 1
ATOM 10861 C CA . GLN D 1 271 ? 59.783 -51.736 -15.697 1.00 92.69 306 GLN D CA 1
ATOM 10862 C C . GLN D 1 271 ? 59.389 -51.643 -14.215 1.00 91.31 306 GLN D C 1
ATOM 10863 O O . GLN D 1 271 ? 60.145 -51.010 -13.451 1.00 79.48 306 GLN D O 1
ATOM 10869 N N . GLY D 1 272 ? 58.218 -52.180 -13.848 1.00 93.84 307 GLY D N 1
ATOM 10870 C CA . GLY D 1 272 ? 57.647 -52.115 -12.484 1.00 101.87 307 GLY D CA 1
ATOM 10871 C C . GLY D 1 272 ? 57.424 -50.692 -11.985 1.00 107.91 307 GLY D C 1
ATOM 10872 O O . GLY D 1 272 ? 57.380 -50.517 -10.744 1.00 108.06 307 GLY D O 1
ATOM 10873 N N . ASN D 1 273 ? 57.286 -49.710 -12.893 1.00 108.04 308 ASN D N 1
ATOM 10874 C CA . ASN D 1 273 ? 56.843 -48.327 -12.563 1.00 90.24 308 ASN D CA 1
ATOM 10875 C C . ASN D 1 273 ? 55.454 -48.442 -11.925 1.00 92.15 308 ASN D C 1
ATOM 10876 O O . ASN D 1 273 ? 54.646 -49.309 -12.356 1.00 86.28 308 ASN D O 1
ATOM 10881 N N . ARG D 1 274 ? 55.215 -47.641 -10.890 1.00 85.66 309 ARG D N 1
ATOM 10882 C CA . ARG D 1 274 ? 53.979 -47.674 -10.072 1.00 84.34 309 ARG D CA 1
ATOM 10883 C C . ARG D 1 274 ? 52.751 -47.636 -10.999 1.00 85.60 309 ARG D C 1
ATOM 10884 O O . ARG D 1 274 ? 51.795 -48.398 -10.748 1.00 77.20 309 ARG D O 1
ATOM 10892 N N . ALA D 1 275 ? 52.777 -46.790 -12.037 1.00 91.21 310 ALA D N 1
ATOM 10893 C CA . ALA D 1 275 ? 51.591 -46.437 -12.858 1.00 100.15 310 ALA D CA 1
ATOM 10894 C C . ALA D 1 275 ? 51.525 -47.274 -14.149 1.00 100.16 310 ALA D C 1
ATOM 10895 O O . ALA D 1 275 ? 50.468 -47.207 -14.825 1.00 91.23 310 ALA D O 1
ATOM 10897 N N . LEU D 1 276 ? 52.570 -48.063 -14.450 1.00 96.16 311 LEU D N 1
ATOM 10898 C CA . LEU D 1 276 ? 52.812 -48.699 -15.779 1.00 89.98 311 LEU D CA 1
ATOM 10899 C C . LEU D 1 276 ? 51.550 -49.392 -16.308 1.00 90.14 311 LEU D C 1
ATOM 10900 O O . LEU D 1 276 ? 50.911 -50.161 -15.554 1.00 81.41 311 LEU D O 1
ATOM 10905 N N . ALA D 1 277 ? 51.221 -49.133 -17.575 1.00 86.45 312 ALA D N 1
ATOM 10906 C CA . ALA D 1 277 ? 49.997 -49.635 -18.236 1.00 88.39 312 ALA D CA 1
ATOM 10907 C C . ALA D 1 277 ? 50.091 -49.446 -19.754 1.00 88.54 312 ALA D C 1
ATOM 10908 O O . ALA D 1 277 ? 50.792 -48.522 -20.213 1.00 93.33 312 ALA D O 1
ATOM 10910 N N . ARG D 1 278 ? 49.395 -50.311 -20.491 1.00 85.86 313 ARG D N 1
ATOM 10911 C CA . ARG D 1 278 ? 49.221 -50.242 -21.962 1.00 89.90 313 ARG D CA 1
ATOM 10912 C C . ARG D 1 278 ? 47.885 -49.548 -22.258 1.00 90.45 313 ARG D C 1
ATOM 10913 O O . ARG D 1 278 ? 46.861 -49.966 -21.673 1.00 81.51 313 ARG D O 1
ATOM 10921 N N . ILE D 1 279 ? 47.902 -48.524 -23.122 1.00 89.59 314 ILE D N 1
ATOM 10922 C CA . ILE D 1 279 ? 46.671 -47.921 -23.708 1.00 79.90 314 ILE D CA 1
ATOM 10923 C C . ILE D 1 279 ? 46.185 -48.909 -24.770 1.00 84.72 314 ILE D C 1
ATOM 10924 O O . ILE D 1 279 ? 46.831 -49.016 -25.826 1.00 73.75 314 ILE D O 1
ATOM 10929 N N . VAL D 1 280 ? 45.111 -49.639 -24.483 1.00 82.51 315 VAL D N 1
ATOM 10930 C CA . VAL D 1 280 ? 44.684 -50.779 -25.343 1.00 85.75 315 VAL D CA 1
ATOM 10931 C C . VAL D 1 280 ? 43.709 -50.251 -26.398 1.00 85.68 315 VAL D C 1
ATOM 10932 O O . VAL D 1 280 ? 43.571 -50.915 -27.439 1.00 88.87 315 VAL D O 1
ATOM 10936 N N . SER D 1 281 ? 43.042 -49.122 -26.137 1.00 86.07 316 SER D N 1
ATOM 10937 C CA . SER D 1 281 ? 42.093 -48.482 -27.086 1.00 83.17 316 SER D CA 1
ATOM 10938 C C . SER D 1 281 ? 41.671 -47.101 -26.573 1.00 90.62 316 SER D C 1
ATOM 10939 O O . SER D 1 281 ? 41.863 -46.836 -25.376 1.00 89.84 316 SER D O 1
ATOM 10942 N N . THR D 1 282 ? 41.112 -46.269 -27.459 1.00 91.43 317 THR D N 1
ATOM 10943 C CA . THR D 1 282 ? 40.335 -45.045 -27.121 1.00 80.49 317 THR D CA 1
ATOM 10944 C C . THR D 1 282 ? 39.156 -44.937 -28.088 1.00 75.27 317 THR D C 1
ATOM 10945 O O . THR D 1 282 ? 39.232 -45.530 -29.165 1.00 78.62 317 THR D O 1
ATOM 10949 N N . ALA D 1 283 ? 38.095 -44.234 -27.700 1.00 77.20 318 ALA D N 1
ATOM 10950 C CA . ALA D 1 283 ? 36.945 -43.914 -28.575 1.00 78.28 318 ALA D CA 1
ATOM 10951 C C . ALA D 1 283 ? 36.323 -42.577 -28.167 1.00 75.55 318 ALA D C 1
ATOM 10952 O O . ALA D 1 283 ? 36.145 -42.352 -26.959 1.00 75.23 318 ALA D O 1
ATOM 10954 N N . ASP D 1 284 ? 35.990 -41.737 -29.144 1.00 68.50 319 ASP D N 1
ATOM 10955 C CA . ASP D 1 284 ? 35.093 -40.568 -28.956 1.00 68.46 319 ASP D CA 1
ATOM 10956 C C . ASP D 1 284 ? 33.733 -40.912 -29.572 1.00 69.69 319 ASP D C 1
ATOM 10957 O O . ASP D 1 284 ? 33.696 -41.727 -30.519 1.00 73.71 319 ASP D O 1
ATOM 10962 N N . ALA D 1 285 ? 32.663 -40.314 -29.041 1.00 69.59 320 ALA D N 1
ATOM 10963 C CA . ALA D 1 285 ? 31.268 -40.490 -29.504 1.00 72.26 320 ALA D CA 1
ATOM 10964 C C . ALA D 1 285 ? 30.427 -39.279 -29.088 1.00 71.28 320 ALA D C 1
ATOM 10965 O O . ALA D 1 285 ? 30.665 -38.748 -27.990 1.00 77.23 320 ALA D O 1
ATOM 10967 N N . ALA D 1 286 ? 29.461 -38.884 -29.920 1.00 67.11 321 ALA D N 1
ATOM 10968 C CA . ALA D 1 286 ? 28.614 -37.689 -29.711 1.00 69.98 321 ALA D CA 1
ATOM 10969 C C . ALA D 1 286 ? 27.153 -38.013 -30.023 1.00 64.21 321 ALA D C 1
ATOM 10970 O O . ALA D 1 286 ? 26.915 -38.899 -30.826 1.00 69.91 321 ALA D O 1
ATOM 10972 N N . ILE D 1 287 ? 26.230 -37.303 -29.380 1.00 75.84 322 ILE D N 1
ATOM 10973 C CA . ILE D 1 287 ? 24.751 -37.405 -29.566 1.00 80.11 322 ILE D CA 1
ATOM 10974 C C . ILE D 1 287 ? 24.210 -35.985 -29.416 1.00 80.84 322 ILE D C 1
ATOM 10975 O O . ILE D 1 287 ? 25.054 -35.062 -29.400 1.00 80.47 322 ILE D O 1
ATOM 10980 N N . ASP D 1 288 ? 22.888 -35.826 -29.280 1.00 82.36 323 ASP D N 1
ATOM 10981 C CA . ASP D 1 288 ? 22.215 -34.509 -29.099 1.00 92.82 323 ASP D CA 1
ATOM 10982 C C . ASP D 1 288 ? 22.825 -33.765 -27.906 1.00 102.37 323 ASP D C 1
ATOM 10983 O O . ASP D 1 288 ? 23.105 -34.372 -26.873 1.00 100.29 323 ASP D O 1
ATOM 10988 N N . PRO D 1 289 ? 23.090 -32.437 -28.025 1.00 111.29 324 PRO D N 1
ATOM 10989 C CA . PRO D 1 289 ? 23.656 -31.639 -26.929 1.00 105.93 324 PRO D CA 1
ATOM 10990 C C . PRO D 1 289 ? 23.010 -31.762 -25.537 1.00 102.53 324 PRO D C 1
ATOM 10991 O O . PRO D 1 289 ? 23.754 -31.660 -24.569 1.00 100.61 324 PRO D O 1
ATOM 10995 N N . VAL D 1 290 ? 21.682 -31.951 -25.454 1.00 97.72 325 VAL D N 1
ATOM 10996 C CA . VAL D 1 290 ? 20.940 -32.116 -24.161 1.00 92.31 325 VAL D CA 1
ATOM 10997 C C . VAL D 1 290 ? 21.334 -33.445 -23.504 1.00 84.35 325 VAL D C 1
ATOM 10998 O O . VAL D 1 290 ? 21.260 -33.523 -22.266 1.00 87.46 325 VAL D O 1
ATOM 11002 N N . ASP D 1 291 ? 21.731 -34.447 -24.292 1.00 82.43 326 ASP D N 1
ATOM 11003 C CA . ASP D 1 291 ? 21.948 -35.842 -23.818 1.00 86.88 326 ASP D CA 1
ATOM 11004 C C . ASP D 1 291 ? 23.440 -36.106 -23.568 1.00 84.32 326 ASP D C 1
ATOM 11005 O O . ASP D 1 291 ? 23.810 -37.298 -23.469 1.00 84.37 326 ASP D O 1
ATOM 11010 N N . PHE D 1 292 ? 24.258 -35.058 -23.393 1.00 82.83 327 PHE D N 1
ATOM 11011 C CA . PHE D 1 292 ? 25.714 -35.185 -23.094 1.00 89.47 327 PHE D CA 1
ATOM 11012 C C . PHE D 1 292 ? 25.925 -36.102 -21.884 1.00 91.30 327 PHE D C 1
ATOM 11013 O O . PHE D 1 292 ? 26.916 -36.836 -21.869 1.00 81.63 327 PHE D O 1
ATOM 11021 N N . PRO D 1 293 ? 25.040 -36.101 -20.847 1.00 94.41 328 PRO D N 1
ATOM 11022 C CA . PRO D 1 293 ? 25.171 -37.030 -19.718 1.00 98.40 328 PRO D CA 1
ATOM 11023 C C . PRO D 1 293 ? 25.247 -38.531 -20.065 1.00 102.23 328 PRO D C 1
ATOM 11024 O O . PRO D 1 293 ? 25.925 -39.231 -19.324 1.00 94.83 328 PRO D O 1
ATOM 11028 N N . VAL D 1 294 ? 24.580 -38.986 -21.146 1.00 102.23 329 VAL D N 1
ATOM 11029 C CA . VAL D 1 294 ? 24.452 -40.432 -21.536 1.00 97.90 329 VAL D CA 1
ATOM 11030 C C . VAL D 1 294 ? 25.439 -40.787 -22.667 1.00 98.38 329 VAL D C 1
ATOM 11031 O O . VAL D 1 294 ? 25.469 -41.968 -23.066 1.00 96.53 329 VAL D O 1
ATOM 11035 N N . ALA D 1 295 ? 26.249 -39.829 -23.133 1.00 94.06 330 ALA D N 1
ATOM 11036 C CA . ALA D 1 295 ? 27.254 -40.004 -24.212 1.00 90.41 330 ALA D CA 1
ATOM 11037 C C . ALA D 1 295 ? 28.347 -41.001 -23.821 1.00 80.99 330 ALA D C 1
ATOM 11038 O O . ALA D 1 295 ? 28.905 -41.652 -24.701 1.00 81.31 330 ALA D O 1
ATOM 11040 N N . PRO D 1 296 ? 28.755 -41.146 -22.536 1.00 86.15 331 PRO D N 1
ATOM 11041 C CA . PRO D 1 296 ? 29.721 -42.192 -22.171 1.00 85.04 331 PRO D CA 1
ATOM 11042 C C . PRO D 1 296 ? 29.162 -43.613 -22.389 1.00 84.55 331 PRO D C 1
ATOM 11043 O O . PRO D 1 296 ? 29.952 -44.542 -22.438 1.00 78.43 331 PRO D O 1
ATOM 11047 N N . ALA D 1 297 ? 27.834 -43.742 -22.539 1.00 80.93 332 ALA D N 1
ATOM 11048 C CA . ALA D 1 297 ? 27.102 -45.001 -22.831 1.00 88.57 332 ALA D CA 1
ATOM 11049 C C . ALA D 1 297 ? 27.228 -45.390 -24.313 1.00 92.41 332 ALA D C 1
ATOM 11050 O O . ALA D 1 297 ? 26.924 -46.560 -24.641 1.00 103.46 332 ALA D O 1
ATOM 11052 N N . LYS D 1 298 ? 27.618 -44.447 -25.178 1.00 84.09 333 LYS D N 1
ATOM 11053 C CA . LYS D 1 298 ? 27.855 -44.681 -26.629 1.00 77.46 333 LYS D CA 1
ATOM 11054 C C . LYS D 1 298 ? 29.347 -44.941 -26.888 1.00 78.30 333 LYS D C 1
ATOM 11055 O O . LYS D 1 298 ? 29.666 -45.694 -27.841 1.00 80.47 333 LYS D O 1
ATOM 11061 N N . ALA D 1 299 ? 30.220 -44.353 -26.066 1.00 75.18 334 ALA D N 1
ATOM 11062 C CA . ALA D 1 299 ? 31.690 -44.339 -26.246 1.00 79.58 334 ALA D CA 1
ATOM 11063 C C . ALA D 1 299 ? 32.313 -45.588 -25.622 1.00 76.24 334 ALA D C 1
ATOM 11064 O O . ALA D 1 299 ? 33.239 -46.124 -26.235 1.00 79.79 334 ALA D O 1
ATOM 11066 N N . VAL D 1 300 ? 31.841 -46.039 -24.454 1.00 85.91 335 VAL D N 1
ATOM 11067 C CA . VAL D 1 300 ? 32.459 -47.213 -23.761 1.00 91.06 335 VAL D CA 1
ATOM 11068 C C . VAL D 1 300 ? 32.303 -48.468 -24.630 1.00 89.38 335 VAL D C 1
ATOM 11069 O O . VAL D 1 300 ? 33.315 -49.129 -24.873 1.00 85.38 335 VAL D O 1
ATOM 11073 N N . PRO D 1 301 ? 31.115 -48.826 -25.196 1.00 80.71 336 PRO D N 1
ATOM 11074 C CA . PRO D 1 301 ? 31.016 -50.017 -26.045 1.00 81.98 336 PRO D CA 1
ATOM 11075 C C . PRO D 1 301 ? 32.047 -49.972 -27.185 1.00 84.43 336 PRO D C 1
ATOM 11076 O O . PRO D 1 301 ? 32.766 -50.954 -27.363 1.00 75.21 336 PRO D O 1
ATOM 11080 N N . ILE D 1 302 ? 32.116 -48.836 -27.897 1.00 79.42 337 ILE D N 1
ATOM 11081 C CA . ILE D 1 302 ? 33.062 -48.637 -29.036 1.00 81.73 337 ILE D CA 1
ATOM 11082 C C . ILE D 1 302 ? 34.487 -48.886 -28.527 1.00 81.01 337 ILE D C 1
ATOM 11083 O O . ILE D 1 302 ? 35.221 -49.612 -29.210 1.00 90.04 337 ILE D O 1
ATOM 11088 N N . ALA D 1 303 ? 34.850 -48.319 -27.370 1.00 86.31 338 ALA D N 1
ATOM 11089 C CA . ALA D 1 303 ? 36.210 -48.405 -26.777 1.00 93.74 338 ALA D CA 1
ATOM 11090 C C . ALA D 1 303 ? 36.534 -49.857 -26.386 1.00 96.49 338 ALA D C 1
ATOM 11091 O O . ALA D 1 303 ? 37.691 -50.271 -26.600 1.00 84.90 338 ALA D O 1
ATOM 11093 N N . LEU D 1 304 ? 35.555 -50.593 -25.839 1.00 101.35 339 LEU D N 1
ATOM 11094 C CA . LEU D 1 304 ? 35.674 -52.033 -25.458 1.00 97.90 339 LEU D CA 1
ATOM 11095 C C . LEU D 1 304 ? 35.909 -52.870 -26.726 1.00 93.10 339 LEU D C 1
ATOM 11096 O O . LEU D 1 304 ? 36.922 -53.597 -26.780 1.00 87.58 339 LEU D O 1
ATOM 11101 N N . GLU D 1 305 ? 35.026 -52.732 -27.720 1.00 85.41 340 GLU D N 1
ATOM 11102 C CA . GLU D 1 305 ? 35.139 -53.363 -29.062 1.00 86.71 340 GLU D CA 1
ATOM 11103 C C . GLU D 1 305 ? 36.584 -53.253 -29.575 1.00 87.13 340 GLU D C 1
ATOM 11104 O O . GLU D 1 305 ? 37.160 -54.299 -29.941 1.00 88.02 340 GLU D O 1
ATOM 11110 N N . ARG D 1 306 ? 37.165 -52.047 -29.587 1.00 89.14 341 ARG D N 1
ATOM 11111 C CA . ARG D 1 306 ? 38.531 -51.785 -30.139 1.00 92.32 341 ARG D CA 1
ATOM 11112 C C . ARG D 1 306 ? 39.599 -52.419 -29.232 1.00 91.96 341 ARG D C 1
ATOM 11113 O O . ARG D 1 306 ? 40.707 -52.708 -29.727 1.00 78.86 341 ARG D O 1
ATOM 11121 N N . ALA D 1 307 ? 39.283 -52.611 -27.949 1.00 95.24 342 ALA D N 1
ATOM 11122 C CA . ALA D 1 307 ? 40.124 -53.334 -26.967 1.00 95.34 342 ALA D CA 1
ATOM 11123 C C . ALA D 1 307 ? 39.946 -54.841 -27.176 1.00 100.62 342 ALA D C 1
ATOM 11124 O O . ALA D 1 307 ? 40.906 -55.602 -26.913 1.00 91.96 342 ALA D O 1
ATOM 11126 N N . GLY D 1 308 ? 38.757 -55.242 -27.643 1.00 106.05 343 GLY D N 1
ATOM 11127 C CA . GLY D 1 308 ? 38.360 -56.648 -27.837 1.00 102.56 343 GLY D CA 1
ATOM 11128 C C . GLY D 1 308 ? 38.190 -57.340 -26.502 1.00 101.53 343 GLY D C 1
ATOM 11129 O O . GLY D 1 308 ? 38.762 -58.441 -26.345 1.00 102.27 343 GLY D O 1
ATOM 11130 N N . ILE D 1 309 ? 37.478 -56.687 -25.571 1.00 92.05 344 ILE D N 1
ATOM 11131 C CA . ILE D 1 309 ? 37.132 -57.222 -24.218 1.00 86.93 344 ILE D CA 1
ATOM 11132 C C . ILE D 1 309 ? 35.641 -56.980 -23.959 1.00 88.46 344 ILE D C 1
ATOM 11133 O O . ILE D 1 309 ? 35.024 -56.171 -24.683 1.00 80.41 344 ILE D O 1
ATOM 11138 N N . THR D 1 310 ? 35.098 -57.682 -22.960 1.00 97.60 345 THR D N 1
ATOM 11139 C CA . THR D 1 310 ? 33.691 -57.575 -22.490 1.00 101.61 345 THR D CA 1
ATOM 11140 C C . THR D 1 310 ? 33.670 -56.682 -21.241 1.00 89.96 345 THR D C 1
ATOM 11141 O O . THR D 1 310 ? 34.723 -56.590 -20.579 1.00 77.24 345 THR D O 1
ATOM 11145 N N . LYS D 1 311 ? 32.526 -56.042 -20.963 1.00 88.64 346 LYS D N 1
ATOM 11146 C CA . LYS D 1 311 ? 32.233 -55.233 -19.741 1.00 95.27 346 LYS D CA 1
ATOM 11147 C C . LYS D 1 311 ? 32.800 -55.904 -18.474 1.00 99.41 346 LYS D C 1
ATOM 11148 O O . LYS D 1 311 ? 33.498 -55.217 -17.692 1.00 87.47 346 LYS D O 1
ATOM 11154 N N . ASP D 1 312 ? 32.528 -57.202 -18.286 1.00 108.73 347 ASP D N 1
ATOM 11155 C CA . ASP D 1 312 ? 32.797 -57.952 -17.026 1.00 111.64 347 ASP D CA 1
ATOM 11156 C C . ASP D 1 312 ? 34.296 -58.244 -16.848 1.00 112.22 347 ASP D C 1
ATOM 11157 O O . ASP D 1 312 ? 34.644 -58.793 -15.782 1.00 110.36 347 ASP D O 1
ATOM 11162 N N . GLN D 1 313 ? 35.152 -57.903 -17.822 1.00 106.37 348 GLN D N 1
ATOM 11163 C CA . GLN D 1 313 ? 36.629 -58.080 -17.718 1.00 102.52 348 GLN D CA 1
ATOM 11164 C C . GLN D 1 313 ? 37.275 -56.855 -17.053 1.00 100.48 348 GLN D C 1
ATOM 11165 O O . GLN D 1 313 ? 38.424 -56.998 -16.552 1.00 93.82 348 GLN D O 1
ATOM 11171 N N . VAL D 1 314 ? 36.593 -55.699 -17.040 1.00 93.12 349 VAL D N 1
ATOM 11172 C CA . VAL D 1 314 ? 37.192 -54.439 -16.499 1.00 93.79 349 VAL D CA 1
ATOM 11173 C C . VAL D 1 314 ? 37.001 -54.432 -14.973 1.00 91.39 349 VAL D C 1
ATOM 11174 O O . VAL D 1 314 ? 35.835 -54.546 -14.468 1.00 68.69 349 VAL D O 1
ATOM 11178 N N . ALA D 1 315 ? 38.142 -54.367 -14.281 1.00 89.25 350 ALA D N 1
ATOM 11179 C CA . ALA D 1 315 ? 38.280 -54.328 -12.810 1.00 94.51 350 ALA D CA 1
ATOM 11180 C C . ALA D 1 315 ? 37.532 -53.101 -12.288 1.00 95.64 350 ALA D C 1
ATOM 11181 O O . ALA D 1 315 ? 36.473 -53.289 -11.648 1.00 83.30 350 ALA D O 1
ATOM 11183 N N . VAL D 1 316 ? 38.047 -51.909 -12.628 1.00 105.67 351 VAL D N 1
ATOM 11184 C CA . VAL D 1 316 ? 37.671 -50.582 -12.049 1.00 104.87 351 VAL D CA 1
ATOM 11185 C C . VAL D 1 316 ? 37.201 -49.654 -13.175 1.00 94.87 351 VAL D C 1
ATOM 11186 O O . VAL D 1 316 ? 37.961 -49.485 -14.141 1.00 92.80 351 VAL D O 1
ATOM 11190 N N . TRP D 1 317 ? 36.015 -49.057 -13.036 1.00 91.43 352 TRP D N 1
ATOM 11191 C CA . TRP D 1 317 ? 35.545 -47.922 -13.877 1.00 100.57 352 TRP D CA 1
ATOM 11192 C C . TRP D 1 317 ? 35.783 -46.593 -13.142 1.00 104.40 352 TRP D C 1
ATOM 11193 O O . TRP D 1 317 ? 35.456 -46.507 -11.944 1.00 114.51 352 TRP D O 1
ATOM 11204 N N . GLU D 1 318 ? 36.326 -45.591 -13.841 1.00 95.32 353 GLU D N 1
ATOM 11205 C CA . GLU D 1 318 ? 36.354 -44.172 -13.400 1.00 84.52 353 GLU D CA 1
ATOM 11206 C C . GLU D 1 318 ? 35.534 -43.335 -14.392 1.00 80.23 353 GLU D C 1
ATOM 11207 O O . GLU D 1 318 ? 36.095 -42.954 -15.422 1.00 85.99 353 GLU D O 1
ATOM 11213 N N . PHE D 1 319 ? 34.248 -43.103 -14.103 1.00 77.85 354 PHE D N 1
ATOM 11214 C CA . PHE D 1 319 ? 33.376 -42.092 -14.760 1.00 76.95 354 PHE D CA 1
ATOM 11215 C C . PHE D 1 319 ? 33.398 -40.793 -13.949 1.00 83.29 354 PHE D C 1
ATOM 11216 O O . PHE D 1 319 ? 33.194 -40.856 -12.728 1.00 84.95 354 PHE D O 1
ATOM 11224 N N . ASN D 1 320 ? 33.595 -39.652 -14.611 1.00 87.50 35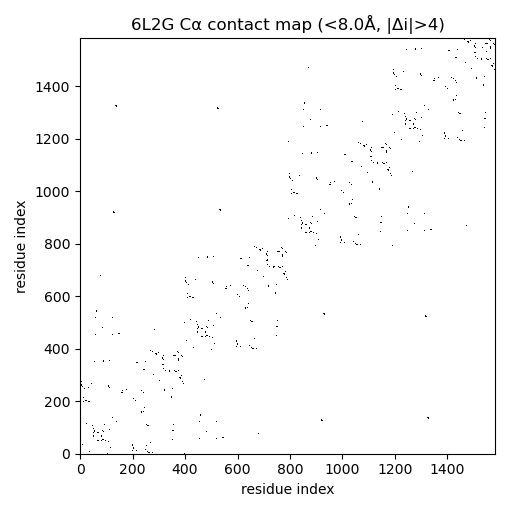5 ASN D N 1
ATOM 11225 C CA . ASN D 1 320 ? 33.641 -38.313 -13.967 1.00 87.31 355 ASN D CA 1
ATOM 11226 C C . ASN D 1 320 ? 32.225 -37.934 -13.498 1.00 93.66 355 ASN D C 1
ATOM 11227 O O . ASN D 1 320 ? 31.265 -37.995 -14.327 1.00 87.20 355 ASN D O 1
ATOM 11232 N N . GLU D 1 321 ? 32.109 -37.540 -12.221 1.00 85.91 356 GLU D N 1
ATOM 11233 C CA . GLU D 1 321 ? 30.824 -37.287 -11.515 1.00 88.40 356 GLU D CA 1
ATOM 11234 C C . GLU D 1 321 ? 30.334 -35.855 -11.781 1.00 86.94 356 GLU D C 1
ATOM 11235 O O . GLU D 1 321 ? 29.996 -35.147 -10.805 1.00 76.05 356 GLU D O 1
ATOM 11241 N N . ALA D 1 322 ? 30.260 -35.447 -13.052 1.00 82.91 357 ALA D N 1
ATOM 11242 C CA . ALA D 1 322 ? 29.823 -34.093 -13.471 1.00 82.50 357 ALA D CA 1
ATOM 11243 C C . ALA D 1 322 ? 28.534 -33.726 -12.733 1.00 77.75 357 ALA D C 1
ATOM 11244 O O . ALA D 1 322 ? 28.375 -32.553 -12.339 1.00 76.45 357 ALA D O 1
ATOM 11246 N N . PHE D 1 323 ? 27.644 -34.708 -12.609 1.00 75.49 358 PHE D N 1
ATOM 11247 C CA . PHE D 1 323 ? 26.453 -34.714 -11.726 1.00 76.55 358 PHE D CA 1
ATOM 11248 C C . PHE D 1 323 ? 26.290 -36.148 -11.207 1.00 81.27 358 PHE D C 1
ATOM 11249 O O . PHE D 1 323 ? 26.891 -37.053 -11.828 1.00 87.77 358 PHE D O 1
ATOM 11257 N N . ALA D 1 324 ? 25.554 -36.351 -10.107 1.00 87.51 359 ALA D N 1
ATOM 11258 C CA . ALA D 1 324 ? 25.164 -37.694 -9.605 1.00 88.21 359 ALA D CA 1
ATOM 11259 C C . ALA D 1 324 ? 24.251 -38.372 -10.636 1.00 81.88 359 ALA D C 1
ATOM 11260 O O . ALA D 1 324 ? 24.419 -39.578 -10.878 1.00 74.63 359 ALA D O 1
ATOM 11262 N N . ALA D 1 325 ? 23.321 -37.611 -11.218 1.00 83.97 360 ALA D N 1
ATOM 11263 C CA . ALA D 1 325 ? 22.370 -38.072 -12.256 1.00 87.51 360 ALA D CA 1
ATOM 11264 C C . ALA D 1 325 ? 23.137 -38.738 -13.405 1.00 91.41 360 ALA D C 1
ATOM 11265 O O . ALA D 1 325 ? 22.632 -39.729 -13.935 1.00 95.16 360 ALA D O 1
ATOM 11267 N N . VAL D 1 326 ? 24.311 -38.210 -13.769 1.00 97.49 361 VAL D N 1
ATOM 11268 C CA . VAL D 1 326 ? 25.170 -38.746 -14.871 1.00 100.02 361 VAL D CA 1
ATOM 11269 C C . VAL D 1 326 ? 25.584 -40.184 -14.523 1.00 97.48 361 VAL D C 1
ATOM 11270 O O . VAL D 1 326 ? 25.186 -41.105 -15.260 1.00 111.19 361 VAL D O 1
ATOM 11274 N N . ILE D 1 327 ? 26.332 -40.365 -13.433 1.00 90.46 362 ILE D N 1
ATOM 11275 C CA . ILE D 1 327 ? 26.865 -41.686 -12.985 1.00 98.41 362 ILE D CA 1
ATOM 11276 C C . ILE D 1 327 ? 25.736 -42.724 -12.912 1.00 101.59 362 ILE D C 1
ATOM 11277 O O . ILE D 1 327 ? 25.980 -43.879 -13.319 1.00 102.92 362 ILE D O 1
ATOM 11282 N N . LYS D 1 328 ? 24.569 -42.357 -12.373 1.00 94.14 363 LYS D N 1
ATOM 11283 C CA . LYS D 1 328 ? 23.443 -43.308 -12.177 1.00 101.32 363 LYS D CA 1
ATOM 11284 C C . LYS D 1 328 ? 22.912 -43.725 -13.554 1.00 101.72 363 LYS D C 1
ATOM 11285 O O . LYS D 1 328 ? 22.884 -44.948 -13.827 1.00 101.17 363 LYS D O 1
ATOM 11291 N N . ALA D 1 329 ? 22.560 -42.752 -14.399 1.00 99.97 364 ALA D N 1
ATOM 11292 C CA . ALA D 1 329 ? 22.076 -42.966 -15.784 1.00 104.78 364 ALA D CA 1
ATOM 11293 C C . ALA D 1 329 ? 22.982 -43.972 -16.505 1.00 101.23 364 ALA D C 1
ATOM 11294 O O . ALA D 1 329 ? 22.455 -44.912 -17.121 1.00 101.65 364 ALA D O 1
ATOM 11296 N N . ASN D 1 330 ? 24.299 -43.790 -16.417 1.00 95.35 365 ASN D N 1
ATOM 11297 C CA . ASN D 1 330 ? 25.287 -44.615 -17.159 1.00 102.01 365 ASN D CA 1
ATOM 11298 C C . ASN D 1 330 ? 25.451 -45.971 -16.459 1.00 101.71 365 ASN D C 1
ATOM 11299 O O . ASN D 1 330 ? 25.868 -46.931 -17.138 1.00 106.95 365 ASN D O 1
ATOM 11304 N N . GLU D 1 331 ? 25.133 -46.058 -15.163 1.00 106.16 366 GLU D N 1
ATOM 11305 C CA . GLU D 1 331 ? 25.114 -47.343 -14.412 1.00 102.59 366 GLU D CA 1
ATOM 11306 C C . GLU D 1 331 ? 23.950 -48.210 -14.918 1.00 105.51 366 GLU D C 1
ATOM 11307 O O . GLU D 1 331 ? 24.157 -49.429 -15.061 1.00 99.03 366 GLU D O 1
ATOM 11313 N N . LYS D 1 332 ? 22.789 -47.601 -15.203 1.00 108.77 367 LYS D N 1
ATOM 11314 C CA . LYS D 1 332 ? 21.545 -48.288 -15.665 1.00 106.25 367 LYS D CA 1
ATOM 11315 C C . LYS D 1 332 ? 21.701 -48.806 -17.100 1.00 109.28 367 LYS D C 1
ATOM 11316 O O . LYS D 1 332 ? 21.224 -49.916 -17.370 1.00 110.63 367 LYS D O 1
ATOM 11322 N N . ILE D 1 333 ? 22.308 -48.017 -17.993 1.00 115.05 368 ILE D N 1
ATOM 11323 C CA . ILE D 1 333 ? 22.350 -48.290 -19.463 1.00 110.97 368 ILE D CA 1
ATOM 11324 C C . ILE D 1 333 ? 23.382 -49.383 -19.755 1.00 105.39 368 ILE D C 1
ATOM 11325 O O . ILE D 1 333 ? 23.124 -50.205 -20.654 1.00 90.24 368 ILE D O 1
ATOM 11330 N N . LEU D 1 334 ? 24.516 -49.357 -19.051 1.00 107.11 369 LEU D N 1
ATOM 11331 C CA . LEU D 1 334 ? 25.670 -50.262 -19.293 1.00 111.52 369 LEU D CA 1
ATOM 11332 C C . LEU D 1 334 ? 25.578 -51.505 -18.399 1.00 113.71 369 LEU D C 1
ATOM 11333 O O . LEU D 1 334 ? 26.336 -52.458 -18.666 1.00 114.70 369 LEU D O 1
ATOM 11338 N N . GLY D 1 335 ? 24.689 -51.493 -17.396 1.00 116.65 370 GLY D N 1
ATOM 11339 C CA . GLY D 1 335 ? 24.564 -52.548 -16.370 1.00 114.97 370 GLY D CA 1
ATOM 11340 C C . GLY D 1 335 ? 25.833 -52.671 -15.535 1.00 118.50 370 GLY D C 1
ATOM 11341 O O . GLY D 1 335 ? 26.497 -53.726 -15.605 1.00 106.11 370 GLY D O 1
ATOM 11342 N N . LEU D 1 336 ? 26.181 -51.622 -14.784 1.00 126.01 371 LEU D N 1
ATOM 11343 C CA . LEU D 1 336 ? 27.421 -51.573 -13.960 1.00 133.26 371 LEU D CA 1
ATOM 11344 C C . LEU D 1 336 ? 27.086 -51.334 -12.479 1.00 131.36 371 LEU D C 1
ATOM 11345 O O . LEU D 1 336 ? 28.041 -51.236 -11.672 1.00 117.54 371 LEU D O 1
ATOM 11350 N N . GLN D 1 337 ? 25.796 -51.306 -12.114 1.00 122.58 372 GLN D N 1
ATOM 11351 C CA . GLN D 1 337 ? 25.340 -51.126 -10.708 1.00 121.15 372 GLN D CA 1
ATOM 11352 C C . GLN D 1 337 ? 25.957 -52.229 -9.832 1.00 125.38 372 GLN D C 1
ATOM 11353 O O . GLN D 1 337 ? 25.884 -52.106 -8.594 1.00 126.69 372 GLN D O 1
ATOM 11359 N N . ASN D 1 338 ? 26.570 -53.245 -10.455 1.00 127.92 373 ASN D N 1
ATOM 11360 C CA . ASN D 1 338 ? 27.217 -54.402 -9.780 1.00 123.15 373 ASN D CA 1
ATOM 11361 C C . ASN D 1 338 ? 28.735 -54.389 -10.031 1.00 115.68 373 ASN D C 1
ATOM 11362 O O . ASN D 1 338 ? 29.342 -55.475 -9.937 1.00 114.39 373 ASN D O 1
ATOM 11367 N N . ALA D 1 339 ? 29.336 -53.225 -10.319 1.00 104.64 374 ALA D N 1
ATOM 11368 C CA . ALA D 1 339 ? 30.780 -53.092 -10.649 1.00 96.00 374 ALA D CA 1
ATOM 11369 C C . ALA D 1 339 ? 31.443 -51.996 -9.797 1.00 90.42 374 ALA D C 1
ATOM 11370 O O . ALA D 1 339 ? 30.729 -51.187 -9.173 1.00 73.93 374 ALA D O 1
ATOM 11372 N N . ARG D 1 340 ? 32.778 -51.975 -9.788 1.00 92.28 375 ARG D N 1
ATOM 11373 C CA . ARG D 1 340 ? 33.612 -50.984 -9.051 1.00 101.17 375 ARG D CA 1
ATOM 11374 C C . ARG D 1 340 ? 33.726 -49.663 -9.851 1.00 97.39 375 ARG D C 1
ATOM 11375 O O . ARG D 1 340 ? 34.725 -49.484 -10.585 1.00 90.59 375 ARG D O 1
ATOM 11383 N N . VAL D 1 341 ? 32.750 -48.760 -9.706 1.00 86.12 376 VAL D N 1
ATOM 11384 C CA . VAL D 1 341 ? 32.736 -47.403 -10.328 1.00 90.87 376 VAL D CA 1
ATOM 11385 C C . VAL D 1 341 ? 33.060 -46.351 -9.256 1.00 96.86 376 VAL D C 1
ATOM 11386 O O . VAL D 1 341 ? 32.297 -46.231 -8.280 1.00 90.90 376 VAL D O 1
ATOM 11390 N N . ASN D 1 342 ? 34.145 -45.596 -9.450 1.00 100.11 377 ASN D N 1
ATOM 11391 C CA . ASN D 1 342 ? 34.571 -44.473 -8.570 1.00 98.11 377 ASN D CA 1
ATOM 11392 C C . ASN D 1 342 ? 34.693 -44.965 -7.129 1.00 100.81 377 ASN D C 1
ATOM 11393 O O . ASN D 1 342 ? 34.006 -44.453 -6.246 1.00 99.64 377 ASN D O 1
ATOM 11398 N N . PRO D 1 343 ? 35.572 -45.962 -6.855 1.00 102.77 378 PRO D N 1
ATOM 11399 C CA . PRO D 1 343 ? 35.746 -46.511 -5.508 1.00 96.46 378 PRO D CA 1
ATOM 11400 C C . PRO D 1 343 ? 36.283 -45.506 -4.478 1.00 88.39 378 PRO D C 1
ATOM 11401 O O . PRO D 1 343 ? 35.955 -45.639 -3.301 1.00 89.55 378 PRO D O 1
ATOM 11405 N N . LEU D 1 344 ? 37.096 -44.543 -4.925 1.00 74.47 379 LEU D N 1
ATOM 11406 C CA . LEU D 1 344 ? 37.772 -43.566 -4.027 1.00 81.50 379 LEU D CA 1
ATOM 11407 C C . LEU D 1 344 ? 37.097 -42.188 -4.122 1.00 83.80 379 LEU D C 1
ATOM 11408 O O . LEU D 1 344 ? 37.780 -41.189 -3.797 1.00 74.24 379 LEU D O 1
ATOM 11413 N N . GLY D 1 345 ? 35.811 -42.148 -4.510 1.00 85.20 380 GLY D N 1
ATOM 11414 C CA . GLY D 1 345 ? 35.034 -40.919 -4.768 1.00 83.96 380 GLY D CA 1
ATOM 11415 C C . GLY D 1 345 ? 35.356 -40.302 -6.124 1.00 85.36 380 GLY D C 1
ATOM 11416 O O . GLY D 1 345 ? 36.254 -40.815 -6.821 1.00 78.02 380 GLY D O 1
ATOM 11417 N N . GLY D 1 346 ? 34.653 -39.226 -6.484 1.00 84.64 381 GLY D N 1
ATOM 11418 C CA . GLY D 1 346 ? 34.865 -38.483 -7.738 1.00 91.89 381 GLY D CA 1
ATOM 11419 C C . GLY D 1 346 ? 34.474 -37.021 -7.609 1.00 93.69 381 GLY D C 1
ATOM 11420 O O . GLY D 1 346 ? 34.396 -36.525 -6.466 1.00 92.87 381 GLY D O 1
ATOM 11421 N N . ALA D 1 347 ? 34.180 -36.384 -8.749 1.00 94.19 382 ALA D N 1
ATOM 11422 C CA . ALA D 1 347 ? 34.106 -34.915 -8.967 1.00 88.55 382 ALA D CA 1
ATOM 11423 C C . ALA D 1 347 ? 33.168 -34.204 -7.973 1.00 86.70 382 ALA D C 1
ATOM 11424 O O . ALA D 1 347 ? 33.357 -32.990 -7.772 1.00 74.93 382 ALA D O 1
ATOM 11426 N N . ILE D 1 348 ? 32.187 -34.908 -7.396 1.00 87.79 383 ILE D N 1
ATOM 11427 C CA . ILE D 1 348 ? 31.206 -34.345 -6.417 1.00 82.49 383 ILE D CA 1
ATOM 11428 C C . ILE D 1 348 ? 31.962 -33.964 -5.136 1.00 76.10 383 ILE D C 1
ATOM 11429 O O . ILE D 1 348 ? 31.661 -32.910 -4.562 1.00 77.09 383 ILE D O 1
ATOM 11434 N N . SER D 1 349 ? 32.945 -34.770 -4.747 1.00 72.62 384 SER D N 1
ATOM 11435 C CA . SER D 1 349 ? 33.670 -34.666 -3.455 1.00 78.31 384 SER D CA 1
ATOM 11436 C C . SER D 1 349 ? 35.137 -34.296 -3.678 1.00 77.69 384 SER D C 1
ATOM 11437 O O . SER D 1 349 ? 35.698 -33.594 -2.819 1.00 81.50 384 SER D O 1
ATOM 11440 N N . LEU D 1 350 ? 35.748 -34.792 -4.759 1.00 78.51 385 LEU D N 1
ATOM 11441 C CA . LEU D 1 350 ? 37.185 -34.565 -5.075 1.00 78.79 385 LEU D CA 1
ATOM 11442 C C . LEU D 1 350 ? 37.363 -33.352 -5.997 1.00 70.20 385 LEU D C 1
ATOM 11443 O O . LEU D 1 350 ? 38.528 -32.981 -6.243 1.00 63.05 385 LEU D O 1
ATOM 11448 N N . GLY D 1 351 ? 36.266 -32.763 -6.481 1.00 67.45 386 GLY D N 1
ATOM 11449 C CA . GLY D 1 351 ? 36.289 -31.543 -7.312 1.00 78.13 386 GLY D CA 1
ATOM 11450 C C . GLY D 1 351 ? 36.337 -31.838 -8.806 1.00 76.24 386 GLY D C 1
ATOM 11451 O O . GLY D 1 351 ? 36.409 -33.024 -9.176 1.00 75.17 386 GLY D O 1
ATOM 11452 N N . HIS D 1 352 ? 36.285 -30.783 -9.630 1.00 71.98 387 HIS D N 1
ATOM 11453 C CA . HIS D 1 352 ? 36.178 -30.841 -11.113 1.00 67.74 387 HIS D CA 1
ATOM 11454 C C . HIS D 1 352 ? 36.842 -29.613 -11.750 1.00 61.58 387 HIS D C 1
ATOM 11455 O O . HIS D 1 352 ? 36.097 -28.731 -12.193 1.00 59.47 387 HIS D O 1
ATOM 11462 N N . ALA D 1 353 ? 38.177 -29.558 -11.789 1.00 56.43 388 ALA D N 1
ATOM 11463 C CA . ALA D 1 353 ? 38.954 -28.650 -12.670 1.00 56.73 388 ALA D CA 1
ATOM 11464 C C . ALA D 1 353 ? 38.784 -29.117 -14.133 1.00 58.14 388 ALA D C 1
ATOM 11465 O O . ALA D 1 353 ? 39.529 -30.016 -14.549 1.00 58.17 388 ALA D O 1
ATOM 11467 N N . LEU D 1 354 ? 37.806 -28.548 -14.859 1.00 58.02 389 LEU D N 1
ATOM 11468 C CA . LEU D 1 354 ? 37.279 -28.993 -16.192 1.00 60.35 389 LEU D CA 1
ATOM 11469 C C . LEU D 1 354 ? 38.368 -29.659 -17.051 1.00 57.53 389 LEU D C 1
ATOM 11470 O O . LEU D 1 354 ? 38.316 -30.889 -17.259 1.00 59.72 389 LEU D O 1
ATOM 11475 N N . GLY D 1 355 ? 39.336 -28.870 -17.511 1.00 58.92 390 GLY D N 1
ATOM 11476 C CA . GLY D 1 355 ? 40.378 -29.281 -18.468 1.00 60.59 390 GLY D CA 1
ATOM 11477 C C . GLY D 1 355 ? 41.285 -30.386 -17.952 1.00 62.65 390 GLY D C 1
ATOM 11478 O O . GLY D 1 355 ? 41.968 -30.996 -18.803 1.00 59.55 390 GLY D O 1
ATOM 11479 N N . SER D 1 356 ? 41.324 -30.617 -16.633 1.00 61.03 391 SER D N 1
ATOM 11480 C CA . SER D 1 356 ? 42.208 -31.602 -15.948 1.00 62.36 391 SER D CA 1
ATOM 11481 C C . SER D 1 356 ? 41.470 -32.919 -15.646 1.00 57.38 391 SER D C 1
ATOM 11482 O O . SER D 1 356 ? 42.137 -33.971 -15.608 1.00 58.97 391 SER D O 1
ATOM 11485 N N . SER D 1 357 ? 40.155 -32.879 -15.430 1.00 59.06 392 SER D N 1
ATOM 11486 C CA . SER D 1 357 ? 39.362 -34.010 -14.869 1.00 61.42 392 SER D CA 1
ATOM 11487 C C . SER D 1 357 ? 39.532 -35.289 -15.710 1.00 61.61 392 SER D C 1
ATOM 11488 O O . SER D 1 357 ? 39.628 -36.386 -15.124 1.00 63.95 392 SER D O 1
ATOM 11491 N N . GLY D 1 358 ? 39.632 -35.149 -17.030 1.00 60.84 393 GLY D N 1
ATOM 11492 C CA . GLY D 1 358 ? 39.828 -36.264 -17.971 1.00 62.43 393 GLY D CA 1
ATOM 11493 C C . GLY D 1 358 ? 41.075 -37.069 -17.654 1.00 58.05 393 GLY D C 1
ATOM 11494 O O . GLY D 1 358 ? 40.961 -38.287 -17.541 1.00 63.42 393 GLY D O 1
ATOM 11495 N N . SER D 1 359 ? 42.224 -36.415 -17.530 1.00 53.16 394 SER D N 1
ATOM 11496 C CA . SER D 1 359 ? 43.501 -37.061 -17.145 1.00 56.81 394 SER D CA 1
ATOM 11497 C C . SER D 1 359 ? 43.555 -37.311 -15.624 1.00 63.63 394 SER D C 1
ATOM 11498 O O . SER D 1 359 ? 44.347 -38.194 -15.222 1.00 60.50 394 SER D O 1
ATOM 11501 N N . ARG D 1 360 ? 42.773 -36.587 -14.802 1.00 62.16 395 ARG D N 1
ATOM 11502 C CA . ARG D 1 360 ? 42.748 -36.790 -13.322 1.00 67.30 395 ARG D CA 1
ATOM 11503 C C . ARG D 1 360 ? 42.129 -38.166 -13.027 1.00 65.51 395 ARG D C 1
ATOM 11504 O O . ARG D 1 360 ? 42.726 -38.942 -12.251 1.00 57.59 395 ARG D O 1
ATOM 11512 N N . ILE D 1 361 ? 40.974 -38.466 -13.620 1.00 67.58 396 ILE D N 1
ATOM 11513 C CA . ILE D 1 361 ? 40.258 -39.755 -13.381 1.00 68.04 396 ILE D CA 1
ATOM 11514 C C . ILE D 1 361 ? 41.096 -40.886 -13.986 1.00 73.66 396 ILE D C 1
ATOM 11515 O O . ILE D 1 361 ? 40.894 -42.033 -13.562 1.00 86.95 396 ILE D O 1
ATOM 11520 N N . LEU D 1 362 ? 41.988 -40.578 -14.938 1.00 72.37 397 LEU D N 1
ATOM 11521 C CA . LEU D 1 362 ? 42.946 -41.578 -15.475 1.00 73.05 397 LEU D CA 1
ATOM 11522 C C . LEU D 1 362 ? 44.012 -41.878 -14.417 1.00 65.84 397 LEU D C 1
ATOM 11523 O O . LEU D 1 362 ? 44.180 -43.063 -14.114 1.00 74.82 397 LEU D O 1
ATOM 11528 N N . VAL D 1 363 ? 44.695 -40.872 -13.869 1.00 66.74 398 VAL D N 1
ATOM 11529 C CA . VAL D 1 363 ? 45.759 -41.102 -12.841 1.00 75.36 398 VAL D CA 1
ATOM 11530 C C . VAL D 1 363 ? 45.150 -41.856 -11.648 1.00 78.61 398 VAL D C 1
ATOM 11531 O O . VAL D 1 363 ? 45.813 -42.794 -11.143 1.00 77.63 398 VAL D O 1
ATOM 11535 N N . THR D 1 364 ? 43.929 -41.500 -11.236 1.00 80.82 399 THR D N 1
ATOM 11536 C CA . THR D 1 364 ? 43.243 -42.097 -10.055 1.00 85.96 399 THR D CA 1
ATOM 11537 C C . THR D 1 364 ? 42.930 -43.571 -10.356 1.00 89.85 399 THR D C 1
ATOM 11538 O O . THR D 1 364 ? 43.041 -44.397 -9.426 1.00 91.51 399 THR D O 1
ATOM 11542 N N . LEU D 1 365 ? 42.587 -43.897 -11.605 1.00 88.82 400 LEU D N 1
ATOM 11543 C CA . LEU D 1 365 ? 42.350 -45.297 -12.053 1.00 87.58 400 LEU D CA 1
ATOM 11544 C C . LEU D 1 365 ? 43.653 -46.116 -12.017 1.00 82.07 400 LEU D C 1
ATOM 11545 O O . LEU D 1 365 ? 43.619 -47.250 -11.523 1.00 66.51 400 LEU D O 1
ATOM 11550 N N . LEU D 1 366 ? 44.766 -45.580 -12.520 1.00 78.31 401 LEU D N 1
ATOM 11551 C CA . LEU D 1 366 ? 46.023 -46.363 -12.672 1.00 89.58 401 LEU D CA 1
ATOM 11552 C C . LEU D 1 366 ? 46.558 -46.817 -11.308 1.00 102.89 401 LEU D C 1
ATOM 11553 O O . LEU D 1 366 ? 47.227 -47.879 -11.255 1.00 106.93 401 LEU D O 1
ATOM 11558 N N . HIS D 1 367 ? 46.298 -46.035 -10.256 1.00 101.85 402 HIS D N 1
ATOM 11559 C CA . HIS D 1 367 ? 46.890 -46.233 -8.908 1.00 88.94 402 HIS D CA 1
ATOM 11560 C C . HIS D 1 367 ? 46.080 -47.300 -8.151 1.00 82.71 402 HIS D C 1
ATOM 11561 O O . HIS D 1 367 ? 46.671 -47.972 -7.290 1.00 81.35 402 HIS D O 1
ATOM 11568 N N . GLN D 1 368 ? 44.821 -47.528 -8.533 1.00 73.28 403 GLN D N 1
ATOM 11569 C CA . GLN D 1 368 ? 43.943 -48.557 -7.915 1.00 79.03 403 GLN D CA 1
ATOM 11570 C C . GLN D 1 368 ? 43.747 -49.761 -8.866 1.00 79.59 403 GLN D C 1
ATOM 11571 O O . GLN D 1 368 ? 42.723 -50.452 -8.723 1.00 77.30 403 GLN D O 1
ATOM 11577 N N . LEU D 1 369 ? 44.703 -50.059 -9.762 1.00 81.59 404 LEU D N 1
ATOM 11578 C CA . LEU D 1 369 ? 44.645 -51.272 -10.631 1.00 81.93 404 LEU D CA 1
ATOM 11579 C C . LEU D 1 369 ? 45.816 -52.181 -10.280 1.00 90.37 404 LEU D C 1
ATOM 11580 O O . LEU D 1 369 ? 46.939 -51.652 -10.131 1.00 81.27 404 LEU D O 1
ATOM 11585 N N . GLN D 1 370 ? 45.547 -53.490 -10.213 1.00 104.05 405 GLN D N 1
ATOM 11586 C CA . GLN D 1 370 ? 46.545 -54.565 -9.961 1.00 105.94 405 GLN D CA 1
ATOM 11587 C C . GLN D 1 370 ? 47.066 -55.067 -11.307 1.00 106.25 405 GLN D C 1
ATOM 11588 O O . GLN D 1 370 ? 46.373 -54.955 -12.316 1.00 104.24 405 GLN D O 1
ATOM 11594 N N . PRO D 1 371 ? 48.290 -55.647 -11.365 1.00 106.14 406 PRO D N 1
ATOM 11595 C CA . PRO D 1 371 ? 48.862 -56.134 -12.623 1.00 102.99 406 PRO D CA 1
ATOM 11596 C C . PRO D 1 371 ? 47.881 -57.005 -13.422 1.00 102.14 406 PRO D C 1
ATOM 11597 O O . PRO D 1 371 ? 47.190 -57.818 -12.832 1.00 101.49 406 PRO D O 1
ATOM 11601 N N . GLY D 1 372 ? 47.820 -56.785 -14.739 1.00 100.02 407 GLY D N 1
ATOM 11602 C CA . GLY D 1 372 ? 46.996 -57.568 -15.681 1.00 95.18 407 GLY D CA 1
ATOM 11603 C C . GLY D 1 372 ? 45.515 -57.226 -15.617 1.00 89.13 407 GLY D C 1
ATOM 11604 O O . GLY D 1 372 ? 44.728 -57.928 -16.273 1.00 73.64 407 GLY D O 1
ATOM 11605 N N . GLU D 1 373 ? 45.124 -56.182 -14.884 1.00 102.94 408 GLU D N 1
ATOM 11606 C CA . GLU D 1 373 ? 43.700 -55.754 -14.797 1.00 108.18 408 GLU D CA 1
ATOM 11607 C C . GLU D 1 373 ? 43.408 -54.691 -15.865 1.00 104.98 408 GLU D C 1
ATOM 11608 O O . GLU D 1 373 ? 44.312 -53.895 -16.218 1.00 96.89 408 GLU D O 1
ATOM 11614 N N . TYR D 1 374 ? 42.175 -54.703 -16.365 1.00 105.35 409 TYR D N 1
ATOM 11615 C CA . TYR D 1 374 ? 41.639 -53.733 -17.347 1.00 106.17 409 TYR D CA 1
ATOM 11616 C C . TYR D 1 374 ? 40.858 -52.650 -16.599 1.00 106.57 409 TYR D C 1
ATOM 11617 O O . TYR D 1 374 ? 39.908 -52.996 -15.872 1.00 99.48 409 TYR D O 1
ATOM 11626 N N . GLY D 1 375 ? 41.249 -51.386 -16.784 1.00 101.81 410 GLY D N 1
ATOM 11627 C CA . GLY D 1 375 ? 40.489 -50.212 -16.320 1.00 102.37 410 GLY D CA 1
ATOM 11628 C C . GLY D 1 375 ? 40.022 -49.337 -17.474 1.00 97.26 410 GLY D C 1
ATOM 11629 O O . GLY D 1 375 ? 40.758 -49.228 -18.479 1.00 88.41 410 GLY D O 1
ATOM 11630 N N . VAL D 1 376 ? 38.848 -48.716 -17.317 1.00 92.25 411 VAL D N 1
ATOM 11631 C CA . VAL D 1 376 ? 38.251 -47.747 -18.284 1.00 96.22 411 VAL D CA 1
ATOM 11632 C C . VAL D 1 376 ? 38.045 -46.411 -17.559 1.00 93.42 411 VAL D C 1
ATOM 11633 O O . VAL D 1 376 ? 37.408 -46.414 -16.480 1.00 92.30 411 VAL D O 1
ATOM 11637 N N . ALA D 1 377 ? 38.588 -45.327 -18.128 1.00 81.90 412 ALA D N 1
ATOM 11638 C CA . ALA D 1 377 ? 38.242 -43.925 -17.801 1.00 76.49 412 ALA D CA 1
ATOM 11639 C C . ALA D 1 377 ? 37.277 -43.425 -18.873 1.00 72.71 412 ALA D C 1
ATOM 11640 O O . ALA D 1 377 ? 37.559 -43.629 -20.059 1.00 75.97 412 ALA D O 1
ATOM 11642 N N . ALA D 1 378 ? 36.165 -42.827 -18.464 1.00 68.84 413 ALA D N 1
ATOM 11643 C CA . ALA D 1 378 ? 35.151 -42.256 -19.373 1.00 73.07 413 ALA D CA 1
ATOM 11644 C C . ALA D 1 378 ? 34.679 -40.914 -18.803 1.00 79.98 413 ALA D C 1
ATOM 11645 O O . ALA D 1 378 ? 34.531 -40.812 -17.564 1.00 83.15 413 ALA D O 1
ATOM 11647 N N . ILE D 1 379 ? 34.471 -39.915 -19.667 1.00 75.13 414 ILE D N 1
ATOM 11648 C CA . ILE D 1 379 ? 34.142 -38.526 -19.237 1.00 69.09 414 ILE D CA 1
ATOM 11649 C C . ILE D 1 379 ? 33.239 -37.878 -20.286 1.00 65.80 414 ILE D C 1
ATOM 11650 O O . ILE D 1 379 ? 33.662 -37.771 -21.434 1.00 79.95 414 ILE D O 1
ATOM 11655 N N . CYS D 1 380 ? 32.009 -37.538 -19.894 1.00 70.29 415 CYS D N 1
ATOM 11656 C CA . CYS D 1 380 ? 31.037 -36.752 -20.695 1.00 74.88 415 CYS D CA 1
ATOM 11657 C C . CYS D 1 380 ? 31.591 -35.338 -20.875 1.00 74.37 415 CYS D C 1
ATOM 11658 O O . CYS D 1 380 ? 32.483 -34.957 -20.090 1.00 84.26 415 CYS D O 1
ATOM 11661 N N . ASN D 1 381 ? 31.097 -34.597 -21.871 1.00 69.71 416 ASN D N 1
ATOM 11662 C CA . ASN D 1 381 ? 31.575 -33.222 -22.159 1.00 66.29 416 ASN D CA 1
ATOM 11663 C C . ASN D 1 381 ? 30.490 -32.465 -22.925 1.00 71.74 416 ASN D C 1
ATOM 11664 O O . ASN D 1 381 ? 29.722 -33.105 -23.684 1.00 72.80 416 ASN D O 1
ATOM 11669 N N . GLY D 1 382 ? 30.436 -31.150 -22.701 1.00 78.54 417 GLY D N 1
ATOM 11670 C CA . GLY D 1 382 ? 29.337 -30.264 -23.130 1.00 83.12 417 GLY D CA 1
ATOM 11671 C C . GLY D 1 382 ? 29.275 -30.167 -24.636 1.00 84.63 417 GLY D C 1
ATOM 11672 O O . GLY D 1 382 ? 30.355 -30.218 -25.267 1.00 81.87 417 GLY D O 1
ATOM 11673 N N . GLY D 1 383 ? 28.061 -30.062 -25.185 1.00 85.26 418 GLY D N 1
ATOM 11674 C CA . GLY D 1 383 ? 27.818 -30.158 -26.637 1.00 83.68 418 GLY D CA 1
ATOM 11675 C C . GLY D 1 383 ? 27.366 -31.549 -27.066 1.00 78.78 418 GLY D C 1
ATOM 11676 O O . GLY D 1 383 ? 26.910 -31.669 -28.218 1.00 77.72 418 GLY D O 1
ATOM 11677 N N . GLY D 1 384 ? 27.481 -32.562 -26.193 1.00 76.50 419 GLY D N 1
ATOM 11678 C CA . GLY D 1 384 ? 26.768 -33.852 -26.327 1.00 74.92 419 GLY D CA 1
ATOM 11679 C C . GLY D 1 384 ? 27.678 -35.046 -26.559 1.00 68.31 419 GLY D C 1
ATOM 11680 O O . GLY D 1 384 ? 27.203 -36.025 -27.136 1.00 74.54 419 GLY D O 1
ATOM 11681 N N . ALA D 1 385 ? 28.924 -34.990 -26.098 1.00 65.42 420 ALA D N 1
ATOM 11682 C CA . ALA D 1 385 ? 30.005 -35.927 -26.484 1.00 68.24 420 ALA D CA 1
ATOM 11683 C C . ALA D 1 385 ? 30.645 -36.529 -25.234 1.00 67.71 420 ALA D C 1
ATOM 11684 O O . ALA D 1 385 ? 30.254 -36.134 -24.111 1.00 69.71 420 ALA D O 1
ATOM 11686 N N . ALA D 1 386 ? 31.590 -37.450 -25.443 1.00 66.20 421 ALA D N 1
ATOM 11687 C CA . ALA D 1 386 ? 32.291 -38.205 -24.381 1.00 65.84 421 ALA D CA 1
ATOM 11688 C C . ALA D 1 386 ? 33.560 -38.855 -24.933 1.00 57.04 421 ALA D C 1
ATOM 11689 O O . ALA D 1 386 ? 33.656 -39.044 -26.131 1.00 58.30 421 ALA D O 1
ATOM 11691 N N . THR D 1 387 ? 34.504 -39.188 -24.062 1.00 62.87 422 THR D N 1
ATOM 11692 C CA . THR D 1 387 ? 35.776 -39.853 -24.439 1.00 67.85 422 THR D CA 1
ATOM 11693 C C . THR D 1 387 ? 36.082 -40.939 -23.401 1.00 74.56 422 THR D C 1
ATOM 11694 O O . THR D 1 387 ? 36.062 -40.636 -22.195 1.00 82.44 422 THR D O 1
ATOM 11698 N N . ALA D 1 388 ? 36.326 -42.157 -23.887 1.00 81.14 423 ALA D N 1
ATOM 11699 C CA . ALA D 1 388 ? 36.557 -43.394 -23.113 1.00 81.13 423 ALA D CA 1
ATOM 11700 C C . ALA D 1 388 ? 37.908 -43.983 -23.520 1.00 80.63 423 ALA D C 1
ATOM 11701 O O . ALA D 1 388 ? 38.162 -44.113 -24.733 1.00 90.36 423 ALA D O 1
ATOM 11703 N N . MET D 1 389 ? 38.738 -44.317 -22.536 1.00 71.53 424 MET D N 1
ATOM 11704 C CA . MET D 1 389 ? 40.039 -44.991 -22.741 1.00 73.06 424 MET D CA 1
ATOM 11705 C C . MET D 1 389 ? 40.047 -46.283 -21.923 1.00 81.34 424 MET D C 1
ATOM 11706 O O . MET D 1 389 ? 39.615 -46.244 -20.753 1.00 89.22 424 MET D O 1
ATOM 11711 N N . VAL D 1 390 ? 40.509 -47.376 -22.538 1.00 77.14 425 VAL D N 1
ATOM 11712 C CA . VAL D 1 390 ? 40.740 -48.690 -21.881 1.00 74.00 425 VAL D CA 1
ATOM 11713 C C . VAL D 1 390 ? 42.254 -48.847 -21.713 1.00 74.11 425 VAL D C 1
ATOM 11714 O O . VAL D 1 390 ? 42.986 -48.672 -22.701 1.00 80.94 425 VAL D O 1
ATOM 11718 N N . VAL D 1 391 ? 42.691 -49.137 -20.486 1.00 80.67 426 VAL D N 1
ATOM 11719 C CA . VAL D 1 391 ? 44.116 -49.389 -20.122 1.00 79.56 426 VAL D CA 1
ATOM 11720 C C . VAL D 1 391 ? 44.224 -50.797 -19.528 1.00 81.59 426 VAL D C 1
ATOM 11721 O O . VAL D 1 391 ? 43.189 -51.367 -19.070 1.00 79.48 426 VAL D O 1
ATOM 11725 N N . GLN D 1 392 ? 45.436 -51.339 -19.550 1.00 76.16 427 GLN D N 1
ATOM 11726 C CA . GLN D 1 392 ? 45.761 -52.662 -18.966 1.00 89.52 427 GLN D CA 1
ATOM 11727 C C . GLN D 1 392 ? 46.967 -52.449 -18.059 1.00 90.03 427 GLN D C 1
ATOM 11728 O O . GLN D 1 392 ? 48.023 -52.062 -18.590 1.00 82.82 427 GLN D O 1
ATOM 11734 N N . LYS D 1 393 ? 46.794 -52.630 -16.747 1.00 88.98 428 LYS D N 1
ATOM 11735 C CA . LYS D 1 393 ? 47.882 -52.410 -15.760 1.00 87.44 428 LYS D CA 1
ATOM 11736 C C . LYS D 1 393 ? 48.937 -53.504 -15.978 1.00 84.65 428 LYS D C 1
ATOM 11737 O O . LYS D 1 393 ? 48.552 -54.653 -16.280 1.00 81.07 428 LYS D O 1
ATOM 11743 N N . LEU D 1 394 ? 50.217 -53.142 -15.878 1.00 80.96 429 LEU D N 1
ATOM 11744 C CA . LEU D 1 394 ? 51.372 -54.025 -16.177 1.00 83.21 429 LEU D CA 1
ATOM 11745 C C . LEU D 1 394 ? 52.418 -53.874 -15.069 1.00 93.58 429 LEU D C 1
ATOM 11746 O O . LEU D 1 394 ? 52.575 -52.755 -14.544 1.00 101.12 429 LEU D O 1
ATOM 11751 N N . ASP D 1 395 ? 53.147 -54.950 -14.769 1.00 95.60 430 ASP D N 1
ATOM 11752 C CA . ASP D 1 395 ? 54.375 -54.889 -13.938 1.00 98.44 430 ASP D CA 1
ATOM 11753 C C . ASP D 1 395 ? 55.595 -54.702 -14.841 1.00 98.51 430 ASP D C 1
ATOM 11754 O O . ASP D 1 395 ? 56.539 -54.038 -14.374 1.00 89.79 430 ASP D O 1
ATOM 11759 N N . ARG D 1 396 ? 55.592 -55.248 -16.068 1.00 103.29 431 ARG D N 1
ATOM 11760 C CA . ARG D 1 396 ? 56.739 -55.074 -17.009 1.00 103.70 431 ARG D CA 1
ATOM 11761 C C . ARG D 1 396 ? 56.348 -55.314 -18.481 1.00 96.87 431 ARG D C 1
ATOM 11762 O O . ARG D 1 396 ? 55.145 -55.563 -18.758 1.00 79.46 431 ARG D O 1
ATOM 11770 N N . VAL D 1 397 ? 57.348 -55.180 -19.374 1.00 96.20 432 VAL D N 1
ATOM 11771 C CA . VAL D 1 397 ? 57.280 -55.306 -20.866 1.00 102.41 432 VAL D CA 1
ATOM 11772 C C . VAL D 1 397 ? 56.405 -54.164 -21.407 1.00 102.23 432 VAL D C 1
ATOM 11773 O O . VAL D 1 397 ? 56.817 -52.993 -21.381 1.00 82.84 432 VAL D O 1
#

Organism: Aspergillus fumigatus (strain CBS 144.89 / FGSC A1163 / CEA10) (NCBI:txid451804)

Solvent-accessible surface area: 52712 Å² total

Foldseek 3Di:
DFFWKKFQFKAKAFWAAAVGDCLVPQFLLLLLLQVLLQVVLNQFPLVQAAEEEAEEQQCPPSDPFSRLSSCVSNVRDNNRYYHYAHPLLQFVVQVVVQRNCQRVVNGFKYKTFYWFRLNNRAWDDDDPVPDDPDDDDDIHGRCAPRNAAAPPPGFGLLVLLLVLCVVLVPALVNLLVLLLQLLVLQVVCVVVPLRQSRHRWDWAQDDPHIDTHGHHPFSPPDPSVCSSVADQPGDDPVSGRFHLSSAFHATGMIMMTMMGTLVSCQVGRQQRLLIKIQLFKFKFFDAQSNLLQQQLVGVVVRCVSSVHDPVLAQEEEEACRGSSSVVSSCVSNVCVVHHYSSNHHRSNSNDSSRRRSSVSSSSQSNPDDAQGKYKYKYGRGNGMIMIIIIGHHNGD/DQFFKKFQFKAKAQWEAQVGDCLVPAFLNQLLLQVLLQVVLSQFDLVQAQEEEAEEQQCPPSDPQSSLSNCVSNVHDPRRYYDYAHPLLQFQVFVVVQRNCQSVVNGFKHKGFYWFRLNPRAWDDDDPVPDDPDDDDDIDGCCPPRNFAFPPPGFGLLVLLLVLCVVVVPALVNLLVLLLQLLVLQVVCVVVPLNQSNHRWDFDDDDPDTDTHGHHPFSPVDPSVCSSVFDQPGDPPPSRRFGLSSAFHATGMAMMTMMGTQVSCAVGRLQRLLIKIFQFKFKFFDAQSNLLQQLLVGVVVRCVSNVHAPVQAQAEEEACRGSSSVVSNCVSNVCPVHHYSSNHHRSRSNPSSRRRSRVSSSSQSSPDDAQHKYKRKYTRGRGMIMIIIIGHHSGD/DFFFKKFQFKAKAQWAAQVGDCLVPAFLNQLLLQQLLQCVLSQFDLVLAAEEEAEEQQCPPSDPQSRVSNCVSNVHDPNHYYDYAHPLLQQQVQVVVQRNCVRVVVGFKYKTFYWFRLNPRAWDDDDPVPDDPDDDDDIHGRCDPRNFAAPPPGFGLQVLLQVLCVVQVCALVNLLVLLLQQLVLQVVCVVVPLCQRRHRWRWRQDPVGIDTHGHHPQSPVDDSVCSSVFQADGDRPPSHRHGLQQAFHATGMAMMTMMGGLVSCAVGRQQRLLIWIFQFKFKFFDAQSNLLQQLLVGVVVRCVSSVHAPVLAQAEEEACRGSSSVVSSCVSNVCVPHHYSSNHHRSNSHDRSRRRSSVSVNSQSSPDDAQGKYKRKYGRGRGMIMIIIIGHHNGD/DQFFKKFQFKAKAQWAAQVGDCLVPQQLLQLLLQALRQCVLSQFDLVQAAEEEAEEQQCPPSDPFSSLSNCVSNVHDPRHYYHYAHPLLLFQVQVVVQRSCQSVVVGFKYKGFYWFRLNNRAWDDDPPVPDDPDDDDDIDGSCAPRRAAFPPPGFGLLQLLLCLCVVLVPALVNLLVLLLVLLVLQVVCVVVPLCQSRYRWDWDDDPPDIDIHGHHPFSPVDPSVVSSVADQPGDPPPSGRFGLQSAFHATGMAMMIMMGGLVSCFVGRFQRLLIKIFLFKFKFFDAQSNLLCQLVVGVVVRCVSSVHAPVQAQAEEEACNGSSSVVSSCVSNVCPVHHYSSNHHRSNSNDSSRRRSSNSVSVQSNPDDAQHKYKYKYGRGRGMIMIIIIGHHNGD

Sequence (1584 aa):
EIQEAYILSGARTPTAKFNGSFVSVSAPELGAVAIKSAVSKSGVPVEKITDVYMGNVLQGAVGQAPARQASMFAGLSPTVESMTVNKVASGLKAVALAAQNIQLGLAEAQVAGGMENMSRVPYYLPRSTQLPPFGEIKLQDGLIQDGLWDVYNQFHMGICAEKTAKKYEISREEQDQYAIQSYQRAQAAWKENKFAEEIAPVTVKGKKGETVVERDEGYENLRIDKMATLKPAFLRDGTGTVTAGNASTMNDGASALVLGSKAIAREFAQGNRALARIVSTADAAIDPVDFPVAPAKAVPIALERAGITKDQVAVWEFNEAFAAVIKANEKILGLQNARVNPLGGAISLGHALGSSGSRILVTLLHQLQPGEYGVAAICNGGGAATAMVVQKLDRVEIQEAYILSGARTPTAKFNGSFVSVSAPELGAVAIKSAVSKSGVPVEKITDVYMGNVLQGAVGQAPARQASMFAGLSPTVESMTVNKVASGLKAVALAAQNIQLGLAEAQVAGGMENMSRVPYYLPRSTQLPPFGEIKLQDGLIQDGLWDVYNQFHMGICAEKTAKKYEISREEQDQYAIQSYQRAQAAWKENKFAEEIAPVTVKGKKGETVVERDEGYENLRIDKMATLKPAFLRDGTGTVTAGNASTMNDGASALVLGSKAIAREFAQGNRALARIVSTADAAIDPVDFPVAPAKAVPIALERAGITKDQVAVWEFNEAFAAVIKANEKILGLQNARVNPLGGAISLGHALGSSGSRILVTLLHQLQPGEYGVAAICNGGGAATAMVVQKLDRVEIQEAYILSGARTPTAKFNGSFVSVSAPELGAVAIKSAVSKSGVPVEKITDVYMGNVLQGAVGQAPARQASMFAGLSPTVESMTVNKVASGLKAVALAAQNIQLGLAEAQVAGGMENMSRVPYYLPRSTQLPPFGEIKLQDGLIQDGLWDVYNQFHMGICAEKTAKKYEISREEQDQYAIQSYQRAQAAWKENKFAEEIAPVTVKGKKGETVVERDEGYENLRIDKMATLKPAFLRDGTGTVTAGNASTMNDGASALVLGSKAIAREFAQGNRALARIVSTADAAIDPVDFPVAPAKAVPIALERAGITKDQVAVWEFNEAFAAVIKANEKILGLQNARVNPLGGAISLGHALGSSGSRILVTLLHQLQPGEYGVAAICNGGGAATAMVVQKLDRVEIQEAYILSGARTPTAKFNGSFVSVSAPELGAVAIKSAVSKSGVPVEKITDVYMGNVLQGAVGQAPARQASMFAGLSPTVESMTVNKVASGLKAVALAAQNIQLGLAEAQVAGGMENMSRVPYYLPRSTQLPPFGEIKLQDGLIQDGLWDVYNQFHMGICAEKTAKKYEISREEQDQYAIQSYQRAQAAWKENKFAEEIAPVTVKGKKGETVVERDEGYENLRIDKMATLKPAFLRDGTGTVTAGNASTMNDGASALVLGSKAIAREFAQGNRALARIVSTADAAIDPVDFPVAPAKAVPIALERAGITKDQVAVWEFNEAFAAVIKANEKILGLQNARVNPLGGAISLGHALGSSGSRILVTLLHQLQPGEYGVAAICNGGGAATAMVVQKLDRV

InterPro domains:
  IPR002155 Thiolase [PIRSF000429] (38-429)
  IPR002155 Thiolase [TIGR01930] (42-427)
  IPR002155 Thiolase [cd00751] (41-428)
  IPR016039 Thiolase-like [G3DSA:3.40.47.10] (30-429)
  IPR016039 Thiolase-like [SSF53901] (39-304)
  IPR016039 Thiolase-like [SSF53901] (307-427)
  IPR020610 Thiolase, active site [PS00099] (410-423)
  IPR020615 Thiolase, acyl-enzyme intermediate active site [PS00098] (120-138)
  IPR020616 Thiolase, N-terminal [PF00108] (41-297)
  IPR020617 Thiolase, C-terminal [PF02803] (310-428)

GO terms:
  GO:0005739 mitochondrion (C, EXP)
  GO:0003985 acetyl-CoA C-acetyltransferase activity (F, EXP)

Radius of gyration: 37.55 Å; Cα contacts (8 Å, |Δi|>4): 4559; chains: 4; bounding box: 76×109×92 Å